Protein 4IVF (pdb70)

B-factor: mean 24.49, std 11.61, range [2.01, 98.71]

CATH classification: 3.40.30.10 (+1 more: 1.20.1050.10)

Organism: Lodderomyces elongisporus (strain ATCC 11503 / CBS 2605 / JCM 1781 / NBRC 1676 / NRRL YB-4239) (NCBI:txid379508)

Secondary structure (DSSP, 8-state):
-PPEEEEE-SSHHHHHHHHHHHHTT--EEEEE--GGGTGGGSHHHHHH-TT--S-EEEETT-TTSTT-EEEE-HHHHHHHHHHHH-TT-SSS--TTSHHHHHHHHHHHHIIIIIHHHHHHHHIIIII-SS--HHHHHHHHHHHHHHHHHHHHHHHH-GGGTT-SSBTTB--HHHHHHHHHHTTGGGGT--GGGSHHHHHHHHHHTTSHHHHHHTTSS-S--/-PPEEEEE-SSHHHHHHHHHHHHTT--EEEEE--GGGTGGGSHHHHHH-TT--S-EEEETT-TTSTT-EEEESHHHHHHHHHHHH-TT-SSS--TTSHHHHHHHHHHHHIIIIIHHHHHHHHIIIII-SS--HHHHHHHHHHHHHHHHHHHHHHHT-GGGTT-SSSTTS--HHHHHHHHHHTTGGGGT--GGGSHHHHHHHHHHHTSHHHHHHHTS--/-PPEEEEE-SSHHHHHHHHHHHHHT--EEEEE--GGGTGGGSHHHHHH-TT--S-EEEETT-SSSTT-EEEE-HHHHHHHHHHHH-TT-SSS--TTSHHHHHHHHHHHHIIIIIHHHHHHHHIIIII-SS--HHHHHHHHHHHHHHHHHHHHHHHT-GGGTT-SSBTTB--HHHHHHHHHHTTGGGGT--GGGSHHHHHHHHHHHHSHHHHHHTTSSPP-TTS---/-PPEEEEE-SSHHHHHHHHHHHHHT--EEEEE--GGGTGGGSHHHHHH-TT--S-EEEETT-TTSTT-EEEESHHHHHHHHHHHH-TT-SSS--TTSHHHHHHHHHHHHIIIIIHHHHHHHHIIIII-SS--HHHHHHHHHHHHHHHHHHHHHHHH-GGGTT-SSSTTS--HHHHHHHHHHTTGGGGT--GGGSHHHHHHHHHHHT-HHHHHHTTSS--/-PPEEEEE-SSHHHHHHHHHHHHTT--EEEEE--GGGTGGGSHHHHHH-TT--S-EEEETT-TTSTT-EEEESHHHHHHHHHHHH-TT-SSS--TTSHHHHHHHHHHHHIIIIIHHHHHHHHIIIII-SS--HHHHHHHHHHHHHHHHHHHHHHHT-GGGTT-SSSTTS--HHHHHHHHHHTTGGGGT--GGGSHHHHHHHHHHHHSHHHHHHTTSS---GGGG--/-PPEEEEE-SSHHHHHHHHHHHHTT--EEEEE--GGGTGGGSHHHHHH-TT--S-EEEETT-TTSTT-EEEESHHHHHHHHHHHH-TT-SSS--TTSHHHHHHHHHHHHIIIIIHHHHHHHHIIIII-SS--HHHHHHHHHHHHHHHHHHHHHHHT-GGGTT-SSBTTB--HHHHHHHHHHTTGGGGT--GGGSHHHHHHHHHHHTSHHHHHHTTSSPP-TTT----/-PPEEEEE-SSHHHHHHHHHHHHTT--EEEEE--GGGTGGGSHHHHHH-TT--S-EEEEEEEEETTEEEEEESHHHHHHHHHHHH-TT-SSS--TTSHHHHHHHHHHHHIIIIIHHHHHHHHIIIII-SS--HHHHHHHHHHHHHHHHHHHHHHHH-GGGTT-SSSTTS--HHHHHHHHHHTTGGGGT--GGGSHHHHHHHHHHHTSHHHHHHTTSS---GGGG--/-PPEEEEE-SSHHHHHHHHHHHHTT--EEEEE--GGGTGGGSHHHHHH-TT--S-EEEETT-SSSTT-EEEE-HHHHHHHHHHHH-TT-SSS--TTSHHHHHHHHHHHHIIIIIHHHHHHHHIIIII-SS--HHHHHHHHHHHHHHHHHHHHHHHT-GGGTT-SSSTTS--HHHHHHHHHHTTGGGGT--GGGSHHHHHHHHHHHHSHHHHHHTTS--

Sequence (1781 aa):
LKPIKLYTAPTPNGYKISIFLEVLGLDYEVQKFDLSKNETKEDWFVKLNPNGRIPTINDPNFKGVDGGLVLSQTGAILQYLADTYDKEHKFSYPAGTAEYYKTLEYLIFQVAENGPIQGQANHFVFAAKEKVPYGINRYITDTKRIYGVFEDILSRNKANDSKYLVGDRYTVADFALLGWAYRLSRLEIDINQWPLLGKWYDSLLKLPAVQKGFEVPPKNALKPIKLYTAPTPNGYKISIFLEVLGLDYEVQKFDLSKNETKEDWFVKLNPNGRIPTINDPNFKGVDGGLVLSQTGAILQYLADTYDKEHKFSYPAGTAEYYKTLEYLIFQVAENGPIQGQANHFVFAAKEKVPYGINRYITDTKRIYGVFEDILSRNKANDSKYLVGDRYTVADFALLGWAYRLSRLEIDINQWPLLGKWYDSLLKLPAVQKGFEVPPLKPIKLYTAPTPNGYKISIFLEVLGLDYEVQKFDLSKNETKEDWFVKLNPNGRIPTINDPNFKGVDGGLVLSQTGAILQYLADTYDKEHKFSYPAGTAEYYKTLEYLIFQVAENGPIQGQANHFVFAAKEKVPYGINRYITDTKRIYGVFEDILSRNKANDSKYLVGDRYTVADFALLGWAYRLSRLEIDINQWPLLGKWYDSLLKLPAVQKGFEVPPKNAENLYFLKPIKLYTAPTPNGYKISIFLEVLGLDYEVQKFDLSKNETKEDWFVKLNPNGRIPTINDPNFKGVDGGLVLSQTGAILQYLADTYDKEHKFSYPAGTAEYYKTLEYLIFQVAENGPIQGQANHFVFAAKEKVPYGINRYITDTKRIYGVFEDILSRNKANDSKYLVGDRYTVADFALLGWAYRLSRLEIDINQWPLLGKWYDSLLKLPAVQKGFEVPPKLKPIKLYTAPTPNGYKISIFLEVLGLDYEVQKFDLSKNETKEDWFVKLNPNGRIPTINDPNFKGVDGGLVLSQTGAILQYLADTYDKEHKFSYPAGTAEYYKTLEYLIFQVAENGPIQGQANHFVFAAKEKVPYGINRYITDTKRIYGVFEDILSRNKANDSKYLVGDRYTVADFALLGWAYRLSRLEIDINQWPLLGKWYDSLLKLPAVQKGFEVPPKNAENLYFLKPIKLYTAPTPNGYKISIFLEVLGLDYEVQKFDLSKNETKEDWFVKLNPNGRIPTINDPNFKGVDGGLVLSQTGAILQYLADTYDKEHKFSYPAGTAEYYKTLEYLIFQVAENGPIQGQANHFVFAAKEKVPYGINRYITDTKRIYGVFEDILSRNKANDSKYLVGDRYTVADFALLGWAYRLSRLEIDINQWPLLGKWYDSLLKLPAVQKGFEVPPKNAENLYFQLKPIKLYTAPTPNGYKISIFLEVLGLDYEVQKFDLSKNETKEDWFVKLNPNGRIPTINDPNFKGVDGGLVLSQTGAILQYLADTYDKEHKFSYPAGTAEYYKTLEYLIFQVAENGPIQGQANHFVFAAKEKVPYGINRYITDTKRIYGVFEDILSRNKANDSKYLVGDRYTVADFALLGWAYRLSRLEIDINQWPLLGKWYDSLLKLPAVQKGFEVPPKNAENLYFLKPIKLYTAPTPNGYKISIFLEVLGLDYEVQKFDLSKNETKEDWFVKLNPNGRIPTINDPNFKGVDGGLVLSQTGAILQYLADTYDKEHKFSYPAGTAEYYKTLEYLIFQVAENGPIQGQANHFVFAAKEKVPYGINRYITDTKRIYGVFEDILSRNKANDSKYLVGDRYTVADFALLGWAYRLSRLEIDINQWPLLGKWYDSLLKLPAVQKGFEVPP

Structure (mmCIF, N/CA/C/O backbone):
data_4IVF
#
_entry.id   4IVF
#
_cell.length_a   90.598
_cell.length_b   112.476
_cell.length_c   194.384
_cell.angle_alpha   90.000
_cell.angle_beta   90.000
_cell.angle_gamma   90.000
#
_symmetry.space_group_name_H-M   'P 21 21 21'
#
loop_
_entity.id
_entity.type
_entity.pdbx_description
1 polymer 'Putative uncharacterized protein'
2 non-polymer GLUTATHIONE
3 non-polymer 'CITRIC ACID'
4 water water
#
loop_
_atom_site.group_PDB
_atom_site.id
_atom_site.type_symbol
_atom_site.label_atom_id
_atom_site.label_alt_id
_atom_site.label_comp_id
_atom_site.label_asym_id
_atom_site.label_entity_id
_atom_site.label_seq_id
_atom_site.pdbx_PDB_ins_code
_atom_site.Cartn_x
_atom_site.Cartn_y
_atom_site.Cartn_z
_atom_site.occupancy
_atom_site.B_iso_or_equiv
_atom_site.auth_seq_id
_atom_site.auth_comp_id
_atom_site.auth_asym_id
_atom_site.auth_atom_id
_atom_site.pdbx_PDB_model_num
ATOM 1 N N . LEU A 1 5 ? -5.028 89.797 55.708 1.00 28.41 5 LEU A N 1
ATOM 2 C CA . LEU A 1 5 ? -4.457 89.686 57.061 1.00 31.49 5 LEU A CA 1
ATOM 3 C C . LEU A 1 5 ? -4.928 90.829 57.966 1.00 27.61 5 LEU A C 1
ATOM 4 O O . LEU A 1 5 ? -4.649 91.996 57.696 1.00 30.93 5 LEU A O 1
ATOM 9 N N . LYS A 1 6 ? -5.650 90.498 59.033 1.00 24.15 6 LYS A N 1
ATOM 10 C CA . LYS A 1 6 ? -6.147 91.511 59.973 1.00 23.33 6 LYS A CA 1
ATOM 11 C C . LYS A 1 6 ? -5.044 92.021 60.910 1.00 22.22 6 LYS A C 1
ATOM 12 O O . LYS A 1 6 ? -4.099 91.282 61.212 1.00 17.77 6 LYS A O 1
ATOM 18 N N . PRO A 1 7 ? -5.169 93.280 61.383 1.00 21.08 7 PRO A N 1
ATOM 19 C CA . PRO A 1 7 ? -4.239 93.845 62.372 1.00 16.69 7 PRO A CA 1
ATOM 20 C C . PRO A 1 7 ? -4.053 92.948 63.600 1.00 21.77 7 PRO A C 1
ATOM 21 O O . PRO A 1 7 ? -5.028 92.446 64.156 1.00 26.78 7 PRO A O 1
ATOM 25 N N . ILE A 1 8 ? -2.813 92.758 64.031 1.00 13.85 8 ILE A N 1
ATOM 26 C CA . ILE A 1 8 ? -2.567 92.067 65.292 1.00 13.09 8 ILE A CA 1
ATOM 27 C C . ILE A 1 8 ? -2.765 93.047 66.454 1.00 17.98 8 ILE A C 1
ATOM 28 O O . ILE A 1 8 ? -2.394 94.218 66.369 1.00 12.97 8 ILE A O 1
ATOM 33 N N . LYS A 1 9 ? -3.406 92.580 67.519 1.00 12.99 9 LYS A N 1
ATOM 34 C CA . LYS A 1 9 ? -3.685 93.429 68.664 1.00 13.10 9 LYS A CA 1
ATOM 35 C C . LYS A 1 9 ? -2.542 93.328 69.681 1.00 17.59 9 LYS A C 1
ATOM 36 O O . LYS A 1 9 ? -2.271 92.244 70.193 1.00 11.92 9 LYS A O 1
ATOM 42 N N . LEU A 1 10 ? -1.870 94.448 69.961 1.00 14.84 10 LEU A N 1
ATOM 43 C CA . LEU A 1 10 ? -0.716 94.440 70.868 1.00 11.45 10 LEU A CA 1
ATOM 44 C C . LEU A 1 10 ? -0.960 95.187 72.189 1.00 11.86 10 LEU A C 1
ATOM 45 O O . LEU A 1 10 ? -1.139 96.406 72.200 1.00 13.18 10 LEU A O 1
ATOM 50 N N . TYR A 1 11 ? -0.971 94.456 73.300 1.00 11.81 11 TYR A N 1
ATOM 51 C CA . TYR A 1 11 ? -1.094 95.090 74.610 1.00 12.35 11 TYR A CA 1
ATOM 52 C C . TYR A 1 11 ? 0.320 95.333 75.106 1.00 19.62 11 TYR A C 1
ATOM 53 O O . TYR A 1 11 ? 1.060 94.386 75.339 1.00 11.38 11 TYR A O 1
ATOM 62 N N . THR A 1 12 ? 0.702 96.598 75.256 1.00 20.82 12 THR A N 1
ATOM 63 C CA . THR A 1 12 ? 2.104 96.923 75.460 1.00 22.04 12 THR A CA 1
ATOM 64 C C . THR A 1 12 ? 2.352 98.190 76.281 1.00 21.24 12 THR A C 1
ATOM 65 O O . THR A 1 12 ? 1.426 98.855 76.730 1.00 13.65 12 THR A O 1
ATOM 69 N N . ALA A 1 13 ? 3.633 98.491 76.469 1.00 12.67 13 ALA A N 1
ATOM 70 C CA . ALA A 1 13 ? 4.093 99.653 77.207 1.00 20.11 13 ALA A CA 1
ATOM 71 C C . ALA A 1 13 ? 5.506 99.962 76.696 1.00 18.31 13 ALA A C 1
ATOM 72 O O . ALA A 1 13 ? 6.147 99.098 76.103 1.00 16.14 13 ALA A O 1
ATOM 74 N N . PRO A 1 14 ? 5.979 101.205 76.878 1.00 18.06 14 PRO A N 1
ATOM 75 C CA . PRO A 1 14 ? 7.301 101.544 76.337 1.00 19.18 14 PRO A CA 1
ATOM 76 C C . PRO A 1 14 ? 8.438 100.966 77.192 1.00 20.11 14 PRO A C 1
ATOM 77 O O . PRO A 1 14 ? 9.027 101.675 77.995 1.00 18.55 14 PRO A O 1
ATOM 81 N N . THR A 1 15 ? 8.715 99.679 77.011 1.00 13.40 15 THR A N 1
ATOM 82 C CA . THR A 1 15 ? 9.623 98.927 77.867 1.00 17.96 15 THR A CA 1
ATOM 83 C C . THR A 1 15 ? 10.366 97.953 76.964 1.00 15.27 15 THR A C 1
ATOM 84 O O . THR A 1 15 ? 9.892 97.672 75.868 1.00 19.38 15 THR A O 1
ATOM 88 N N . PRO A 1 16 ? 11.506 97.416 77.427 1.00 16.67 16 PRO A N 1
ATOM 89 C CA . PRO A 1 16 ? 12.306 96.502 76.605 1.00 12.55 16 PRO A CA 1
ATOM 90 C C . PRO A 1 16 ? 11.511 95.305 76.122 1.00 16.81 16 PRO A C 1
ATOM 91 O O . PRO A 1 16 ? 11.668 94.891 74.967 1.00 14.68 16 PRO A O 1
ATOM 95 N N . ASN A 1 17 ? 10.680 94.748 77.001 1.00 15.74 17 ASN A N 1
ATOM 96 C CA . ASN A 1 17 ? 9.821 93.631 76.631 1.00 12.69 17 ASN A CA 1
ATOM 97 C C . ASN A 1 17 ? 8.774 94.013 75.580 1.00 15.70 17 ASN A C 1
ATOM 98 O O . ASN A 1 17 ? 8.532 93.270 74.627 1.00 19.66 17 ASN A O 1
ATOM 103 N N . GLY A 1 18 ? 8.178 95.186 75.739 1.00 13.73 18 GLY A N 1
ATOM 104 C CA . GLY A 1 18 ? 7.288 95.704 74.719 1.00 13.13 18 GLY A CA 1
ATOM 105 C C . GLY A 1 18 ? 8.001 95.900 73.391 1.00 16.88 18 GLY A C 1
ATOM 106 O O . GLY A 1 18 ? 7.505 95.496 72.339 1.00 16.94 18 GLY A O 1
ATOM 107 N N . TYR A 1 19 ? 9.180 96.512 73.445 1.00 16.85 19 TYR A N 1
ATOM 108 C CA . TYR A 1 19 ? 9.952 96.809 72.238 1.00 19.00 19 TYR A CA 1
ATOM 109 C C . TYR A 1 19 ? 10.308 95.576 71.395 1.00 18.10 19 TYR A C 1
ATOM 110 O O . TYR A 1 19 ? 10.359 95.668 70.169 1.00 16.02 19 TYR A O 1
ATOM 119 N N . LYS A 1 20 ? 10.540 94.440 72.047 1.00 10.49 20 LYS A N 1
ATOM 120 C CA . LYS A 1 20 ? 10.855 93.202 71.350 1.00 16.86 20 LYS A CA 1
ATOM 121 C C . LYS A 1 20 ? 9.782 92.907 70.326 1.00 15.40 20 LYS A C 1
ATOM 122 O O . LYS A 1 20 ? 10.070 92.562 69.182 1.00 12.82 20 LYS A O 1
ATOM 128 N N . ILE A 1 21 ? 8.533 93.030 70.769 1.00 17.39 21 ILE A N 1
ATOM 129 C CA . ILE A 1 21 ? 7.392 92.627 69.977 1.00 9.64 21 ILE A CA 1
ATOM 130 C C . ILE A 1 21 ? 7.087 93.666 68.916 1.00 9.91 21 ILE A C 1
ATOM 131 O O . ILE A 1 21 ? 6.858 93.323 67.768 1.00 10.09 21 ILE A O 1
ATOM 136 N N . SER A 1 22 ? 7.100 94.938 69.287 1.00 10.14 22 SER A N 1
ATOM 137 C CA . SER A 1 22 ? 6.825 95.973 68.298 1.00 17.93 22 SER A CA 1
ATOM 138 C C . SER A 1 22 ? 7.893 95.989 67.200 1.00 20.07 22 SER A C 1
ATOM 139 O O . SER A 1 22 ? 7.579 96.189 66.020 1.00 16.50 22 SER A O 1
ATOM 142 N N . ILE A 1 23 ? 9.151 95.764 67.586 1.00 22.64 23 ILE A N 1
ATOM 143 C CA . ILE A 1 23 ? 10.233 95.676 66.610 1.00 19.27 23 ILE A CA 1
ATOM 144 C C . ILE A 1 23 ? 10.047 94.502 65.655 1.00 17.81 23 ILE A C 1
ATOM 145 O O . ILE A 1 23 ? 10.152 94.673 64.437 1.00 16.90 23 ILE A O 1
ATOM 150 N N . PHE A 1 24 ? 9.765 93.322 66.200 1.00 11.15 24 PHE A N 1
ATOM 151 C CA . PHE A 1 24 ? 9.669 92.124 65.368 1.00 12.98 24 PHE A CA 1
ATOM 152 C C . PHE A 1 24 ? 8.459 92.150 64.426 1.00 19.94 24 PHE A C 1
ATOM 153 O O . PHE A 1 24 ? 8.538 91.643 63.299 1.00 20.69 24 PHE A O 1
ATOM 161 N N . LEU A 1 25 ? 7.357 92.743 64.894 1.00 16.69 25 LEU A N 1
ATOM 162 C CA . LEU A 1 25 ? 6.170 92.972 64.054 1.00 21.48 25 LEU A CA 1
ATOM 163 C C . LEU A 1 25 ? 6.492 93.901 62.878 1.00 23.23 25 LEU A C 1
ATOM 164 O O . LEU A 1 25 ? 6.041 93.660 61.754 1.00 22.45 25 LEU A O 1
ATOM 169 N N . GLU A 1 26 ? 7.258 94.963 63.140 1.00 12.53 26 GLU A N 1
ATOM 170 C CA . GLU A 1 26 ? 7.713 95.861 62.072 1.00 13.61 26 GLU A CA 1
ATOM 171 C C . GLU A 1 26 ? 8.649 95.148 61.104 1.00 18.94 26 GLU A C 1
ATOM 172 O O . GLU A 1 26 ? 8.556 95.357 59.887 1.00 17.71 26 GLU A O 1
ATOM 178 N N . VAL A 1 27 ? 9.541 94.309 61.644 1.00 14.77 27 VAL A N 1
ATOM 179 C CA . VAL A 1 27 ? 10.510 93.588 60.820 1.00 15.99 27 VAL A CA 1
ATOM 180 C C . VAL A 1 27 ? 9.827 92.599 59.867 1.00 17.66 27 VAL A C 1
ATOM 181 O O . VAL A 1 27 ? 10.230 92.461 58.714 1.00 18.36 27 VAL A O 1
ATOM 185 N N . LEU A 1 28 ? 8.781 91.935 60.353 1.00 19.75 28 LEU A N 1
ATOM 186 C CA . LEU A 1 28 ? 7.987 91.021 59.534 1.00 16.89 28 LEU A CA 1
ATOM 187 C C . LEU A 1 28 ? 7.029 91.774 58.607 1.00 15.42 28 LEU A C 1
ATOM 188 O O . LEU A 1 28 ? 6.414 91.179 57.736 1.00 18.70 28 LEU A O 1
ATOM 193 N N . GLY A 1 29 ? 6.905 93.081 58.799 1.00 15.36 29 GLY A N 1
ATOM 194 C CA . GLY A 1 29 ? 6.013 93.875 57.975 1.00 18.56 29 GLY A CA 1
ATOM 195 C C . GLY A 1 29 ? 4.542 93.598 58.280 1.00 20.68 29 GLY A C 1
ATOM 196 O O . GLY A 1 29 ? 3.694 93.638 57.387 1.00 22.14 29 GLY A O 1
ATOM 197 N N . LEU A 1 30 ? 4.227 93.325 59.543 1.00 16.68 30 LEU A N 1
ATOM 198 C CA . LEU A 1 30 ? 2.843 93.010 59.918 1.00 18.72 30 LEU A CA 1
ATOM 199 C C . LEU A 1 30 ? 2.049 94.228 60.399 1.00 20.60 30 LEU A C 1
ATOM 200 O O . LEU A 1 30 ? 2.557 95.048 61.160 1.00 20.83 30 LEU A O 1
ATOM 205 N N . ASP A 1 31 ? 0.795 94.335 59.966 1.00 24.54 31 ASP A N 1
ATOM 206 C CA . ASP A 1 31 ? -0.086 95.369 60.490 1.00 24.65 31 ASP A CA 1
ATOM 207 C C . ASP A 1 31 ? -0.410 95.021 61.920 1.00 19.66 31 ASP A C 1
ATOM 208 O O . ASP A 1 31 ? -0.535 93.848 62.260 1.00 13.88 31 ASP A O 1
ATOM 213 N N . TYR A 1 32 ? -0.513 96.036 62.766 1.00 14.27 32 TYR A N 1
ATOM 214 C CA . TYR A 1 32 ? -0.936 95.815 64.143 1.00 13.63 32 TYR A CA 1
ATOM 215 C C . TYR A 1 32 ? -1.532 97.054 64.780 1.00 23.36 32 TYR A C 1
ATOM 216 O O . TYR A 1 32 ? -1.271 98.178 64.353 1.00 21.02 32 TYR A O 1
ATOM 225 N N . GLU A 1 33 ? -2.348 96.827 65.802 1.00 19.88 33 GLU A N 1
ATOM 226 C CA . GLU A 1 33 ? -2.881 97.905 66.609 1.00 19.98 33 GLU A CA 1
ATOM 227 C C . GLU A 1 33 ? -2.359 97.755 68.033 1.00 20.14 33 GLU A C 1
ATOM 228 O O . GLU A 1 33 ? -2.083 96.639 68.484 1.00 18.06 33 GLU A O 1
ATOM 234 N N . VAL A 1 34 ? -2.220 98.869 68.742 1.00 14.43 34 VAL A N 1
ATOM 235 C CA . VAL A 1 34 ? -1.727 98.813 70.111 1.00 21.02 34 VAL A CA 1
ATOM 236 C C . VAL A 1 34 ? -2.726 99.308 71.145 1.00 19.41 34 VAL A C 1
ATOM 237 O O . VAL A 1 34 ? -3.486 100.245 70.896 1.00 23.01 34 VAL A O 1
ATOM 241 N N . GLN A 1 35 ? -2.723 98.648 72.302 1.00 17.63 35 GLN A N 1
ATOM 242 C CA . GLN A 1 35 ? -3.306 99.218 73.511 1.00 15.46 35 GLN A CA 1
ATOM 243 C C . GLN A 1 35 ? -2.184 99.468 74.519 1.00 15.12 35 GLN A C 1
ATOM 244 O O . GLN A 1 35 ? -1.398 98.575 74.835 1.00 14.17 35 GLN A O 1
ATOM 250 N N . LYS A 1 36 ? -2.099 100.704 74.992 1.00 21.46 36 LYS A N 1
ATOM 251 C CA . LYS A 1 36 ? -0.965 101.155 75.788 1.00 25.05 36 LYS A CA 1
ATOM 252 C C . LYS A 1 36 ? -1.294 101.154 77.286 1.00 27.00 36 LYS A C 1
ATOM 253 O O . LYS A 1 36 ? -2.414 101.507 77.681 1.00 22.70 36 LYS A O 1
ATOM 259 N N . PHE A 1 37 ? -0.322 100.739 78.102 1.00 25.47 37 PHE A N 1
ATOM 260 C CA . PHE A 1 37 ? -0.500 100.593 79.546 1.00 24.41 37 PHE A CA 1
ATOM 261 C C . PHE A 1 37 ? 0.432 101.493 80.338 1.00 30.14 37 PHE A C 1
ATOM 262 O O . PHE A 1 37 ? 1.608 101.640 79.991 1.00 29.42 37 PHE A O 1
ATOM 270 N N . ASP A 1 38 ? -0.090 102.062 81.423 1.00 32.30 38 ASP A N 1
ATOM 271 C CA . ASP A 1 38 ? 0.716 102.828 82.372 1.00 33.11 38 ASP A CA 1
ATOM 272 C C . ASP A 1 38 ? 1.123 101.918 83.530 1.00 28.81 38 ASP A C 1
ATOM 273 O O . ASP A 1 38 ? 0.316 101.626 84.413 1.00 20.70 38 ASP A O 1
ATOM 278 N N . LEU A 1 39 ? 2.376 101.475 83.534 1.00 28.87 39 LEU A N 1
ATOM 279 C CA . LEU A 1 39 ? 2.834 100.529 84.548 1.00 29.27 39 LEU A CA 1
ATOM 280 C C . LEU A 1 39 ? 2.808 101.136 85.946 1.00 27.69 39 LEU A C 1
ATOM 281 O O . LEU A 1 39 ? 2.551 100.438 86.931 1.00 24.39 39 LEU A O 1
ATOM 286 N N . SER A 1 40 ? 3.053 102.439 86.034 1.00 24.72 40 SER A N 1
ATOM 287 C CA . SER A 1 40 ? 3.102 103.101 87.330 1.00 27.07 40 SER A CA 1
ATOM 288 C C . SER A 1 40 ? 1.741 103.105 88.021 1.00 27.41 40 SER A C 1
ATOM 289 O O . SER A 1 40 ? 1.654 103.380 89.212 1.00 29.13 40 SER A O 1
ATOM 292 N N . LYS A 1 41 ? 0.682 102.800 87.275 1.00 26.59 41 LYS A N 1
ATOM 293 C CA . LYS A 1 41 ? -0.660 102.777 87.847 1.00 29.36 41 LYS A CA 1
ATOM 294 C C . LYS A 1 41 ? -1.216 101.362 87.969 1.00 27.16 41 LYS A C 1
ATOM 295 O O . LYS A 1 41 ? -2.422 101.188 88.103 1.00 23.76 41 LYS A O 1
ATOM 301 N N . ASN A 1 42 ? -0.341 100.359 87.901 1.00 27.21 42 ASN A N 1
ATOM 302 C CA . ASN A 1 42 ? -0.734 98.968 88.134 1.00 20.63 42 ASN A CA 1
ATOM 303 C C . ASN A 1 42 ? -1.838 98.481 87.198 1.00 18.81 42 ASN A C 1
ATOM 304 O O . ASN A 1 42 ? -2.620 97.596 87.548 1.00 23.38 42 ASN A O 1
ATOM 309 N N . GLU A 1 43 ? -1.893 99.061 86.004 1.00 18.05 43 GLU A N 1
ATOM 310 C CA . GLU A 1 43 ? -2.956 98.776 85.042 1.00 17.03 43 GLU A CA 1
ATOM 311 C C . GLU A 1 43 ? -2.918 97.350 84.483 1.00 22.11 43 GLU A C 1
ATOM 312 O O . GLU A 1 43 ? -3.939 96.829 84.048 1.00 16.62 43 GLU A O 1
ATOM 318 N N . THR A 1 44 ? -1.752 96.707 84.499 1.00 14.34 44 THR A N 1
ATOM 319 C CA . THR A 1 44 ? -1.684 95.331 84.014 1.00 16.31 44 THR A CA 1
ATOM 320 C C . THR A 1 44 ? -2.243 94.334 85.021 1.00 19.69 44 THR A C 1
ATOM 321 O O . THR A 1 44 ? -2.359 93.149 84.720 1.00 12.78 44 THR A O 1
ATOM 325 N N . LYS A 1 45 ? -2.571 94.810 86.221 1.00 14.91 45 LYS A N 1
ATOM 326 C CA . LYS A 1 45 ? -3.157 93.943 87.236 1.00 17.80 45 LYS A CA 1
ATOM 327 C C . LYS A 1 45 ? -4.679 94.072 87.267 1.00 16.86 45 LYS A C 1
ATOM 328 O O . LYS A 1 45 ? -5.345 93.399 88.049 1.00 28.13 45 LYS A O 1
ATOM 334 N N . GLU A 1 46 ? -5.222 94.936 86.412 1.00 19.12 46 GLU A N 1
ATOM 335 C CA . GLU A 1 46 ? -6.681 95.057 86.276 1.00 24.14 46 GLU A CA 1
ATOM 336 C C . GLU A 1 46 ? -7.330 93.764 85.793 1.00 16.90 46 GLU A C 1
ATOM 337 O O . GLU A 1 46 ? -6.791 93.055 84.940 1.00 15.02 46 GLU A O 1
ATOM 343 N N . ASP A 1 47 ? -8.504 93.494 86.351 1.00 19.07 47 ASP A N 1
ATOM 344 C CA . ASP A 1 47 ? -9.238 92.248 86.177 1.00 19.50 47 ASP A CA 1
ATOM 345 C C . ASP A 1 47 ? -9.410 91.820 84.720 1.00 21.87 47 ASP A C 1
ATOM 346 O O . ASP A 1 47 ? -9.153 90.666 84.373 1.00 19.70 47 ASP A O 1
ATOM 351 N N . TRP A 1 48 ? -9.849 92.751 83.879 1.00 17.72 48 TRP A N 1
ATOM 352 C CA . TRP A 1 48 ? -10.195 92.432 82.495 1.00 22.94 48 TRP A CA 1
ATOM 353 C C . TRP A 1 48 ? -8.947 91.985 81.720 1.00 19.77 48 TRP A C 1
ATOM 354 O O . TRP A 1 48 ? -9.026 91.180 80.788 1.00 15.04 48 TRP A O 1
ATOM 365 N N . PHE A 1 49 ? -7.791 92.506 82.108 1.00 22.62 49 PHE A N 1
ATOM 366 C CA . PHE A 1 49 ? -6.565 92.161 81.401 1.00 15.24 49 PHE A CA 1
ATOM 367 C C . PHE A 1 49 ? -5.978 90.836 81.911 1.00 11.70 49 PHE A C 1
ATOM 368 O O . PHE A 1 49 ? -5.409 90.049 81.135 1.00 13.36 49 PHE A O 1
ATOM 376 N N . VAL A 1 50 ? -6.162 90.566 83.201 1.00 13.29 50 VAL A N 1
ATOM 377 C CA . VAL A 1 50 ? -5.718 89.308 83.796 1.00 13.21 50 VAL A CA 1
ATOM 378 C C . VAL A 1 50 ? -6.502 88.105 83.241 1.00 19.74 50 VAL A C 1
ATOM 379 O O . VAL A 1 50 ? -5.969 86.995 83.139 1.00 15.40 50 VAL A O 1
ATOM 383 N N . LYS A 1 51 ? -7.759 88.327 82.856 1.00 19.28 51 LYS A N 1
ATOM 384 C CA . LYS A 1 51 ? -8.510 87.301 82.118 1.00 20.18 51 LYS A CA 1
ATOM 385 C C . LYS A 1 51 ? -7.807 86.900 80.811 1.00 16.81 51 LYS A C 1
ATOM 386 O O . LYS A 1 51 ? -7.838 85.735 80.423 1.00 17.15 51 LYS A O 1
ATOM 392 N N . LEU A 1 52 ? -7.187 87.865 80.137 1.00 12.73 52 LEU A N 1
ATOM 393 C CA . LEU A 1 52 ? -6.426 87.585 78.920 1.00 12.41 52 LEU A CA 1
ATOM 394 C C . LEU A 1 52 ? -5.057 86.954 79.262 1.00 18.67 52 LEU A C 1
ATOM 395 O O . LEU A 1 52 ? -4.602 86.006 78.603 1.00 13.17 52 LEU A O 1
ATOM 400 N N . ASN A 1 53 ? -4.421 87.485 80.304 1.00 15.19 53 ASN A N 1
ATOM 401 C CA . ASN A 1 53 ? -3.094 87.041 80.730 1.00 13.34 53 ASN A CA 1
ATOM 402 C C . ASN A 1 53 ? -3.039 86.929 82.243 1.00 11.81 53 ASN A C 1
ATOM 403 O O . ASN A 1 53 ? -2.891 87.943 82.921 1.00 23.84 53 ASN A O 1
ATOM 408 N N . PRO A 1 54 ? -3.118 85.690 82.770 1.00 11.88 54 PRO A N 1
ATOM 409 C CA . PRO A 1 54 ? -3.122 85.380 84.214 1.00 11.90 54 PRO A CA 1
ATOM 410 C C . PRO A 1 54 ? -1.957 86.044 84.961 1.00 14.82 54 PRO A C 1
ATOM 411 O O . PRO A 1 54 ? -2.107 86.442 86.121 1.00 13.35 54 PRO A O 1
ATOM 415 N N . ASN A 1 55 ? -0.813 86.173 84.293 1.00 10.57 55 ASN A N 1
ATOM 416 C CA . ASN A 1 55 ? 0.376 86.746 84.919 1.00 13.67 55 ASN A CA 1
ATOM 417 C C . ASN A 1 55 ? 0.245 88.250 85.153 1.00 15.35 55 ASN A C 1
ATOM 418 O O . ASN A 1 55 ? 0.951 88.822 85.980 1.00 23.17 55 ASN A O 1
ATOM 423 N N . GLY A 1 56 ? -0.644 88.893 84.414 1.00 10.58 56 GLY A N 1
ATOM 424 C CA . GLY A 1 56 ? -0.895 90.310 84.606 1.00 10.88 56 GLY A CA 1
ATOM 425 C C . GLY A 1 56 ? 0.248 91.254 84.285 1.00 15.03 56 GLY A C 1
ATOM 426 O O . GLY A 1 56 ? 0.504 92.206 85.029 1.00 11.01 56 GLY A O 1
ATOM 427 N N . ARG A 1 57 ? 0.933 90.997 83.173 1.00 19.03 57 ARG A N 1
ATOM 428 C CA . ARG A 1 57 ? 2.055 91.822 82.723 1.00 15.94 57 ARG A CA 1
ATOM 429 C C . ARG A 1 57 ? 1.999 91.977 81.203 1.00 9.90 57 ARG A C 1
ATOM 430 O O . ARG A 1 57 ? 1.476 91.107 80.508 1.00 11.66 57 ARG A O 1
ATOM 438 N N . ILE A 1 58 ? 2.527 93.074 80.677 1.00 13.66 58 ILE A N 1
ATOM 439 C CA . ILE A 1 58 ? 2.655 93.217 79.221 1.00 12.95 58 ILE A CA 1
ATOM 440 C C . ILE A 1 58 ? 3.996 92.630 78.800 1.00 14.74 58 ILE A C 1
ATOM 441 O O . ILE A 1 58 ? 4.880 92.488 79.632 1.00 13.60 58 ILE A O 1
ATOM 446 N N . PRO A 1 59 ? 4.161 92.282 77.510 1.00 21.88 59 PRO A N 1
ATOM 447 C CA . PRO A 1 59 ? 3.185 92.380 76.420 1.00 10.18 59 PRO A CA 1
ATOM 448 C C . PRO A 1 59 ? 2.354 91.117 76.242 1.00 20.18 59 PRO A C 1
ATOM 449 O O . PRO A 1 59 ? 2.727 90.041 76.690 1.00 16.73 59 PRO A O 1
ATOM 453 N N . THR A 1 60 ? 1.208 91.283 75.592 1.00 18.17 60 THR A N 1
ATOM 454 C CA . THR A 1 60 ? 0.330 90.194 75.223 1.00 14.00 60 THR A CA 1
ATOM 455 C C . THR A 1 60 ? -0.123 90.563 73.818 1.00 12.01 60 THR A C 1
ATOM 456 O O . THR A 1 60 ? -0.244 91.751 73.510 1.00 12.36 60 THR A O 1
ATOM 460 N N . ILE A 1 61 ? -0.330 89.568 72.955 1.00 16.91 61 ILE A N 1
ATOM 461 C CA . ILE A 1 61 ? -0.970 89.804 71.659 1.00 20.04 61 ILE A CA 1
ATOM 462 C C . ILE A 1 61 ? -2.278 89.022 71.502 1.00 18.20 61 ILE A C 1
ATOM 463 O O . ILE A 1 61 ? -2.487 87.985 72.144 1.00 16.60 61 ILE A O 1
ATOM 468 N N . ASN A 1 62 ? -3.157 89.546 70.654 1.00 15.06 62 ASN A N 1
ATOM 469 C CA . ASN A 1 62 ? -4.293 88.787 70.145 1.00 19.36 62 ASN A CA 1
ATOM 470 C C . ASN A 1 62 ? -4.204 88.777 68.628 1.00 20.41 62 ASN A C 1
ATOM 471 O O . ASN A 1 62 ? -4.299 89.820 67.994 1.00 20.43 62 ASN A O 1
ATOM 476 N N . ASP A 1 63 ? -4.005 87.599 68.051 1.00 18.92 63 ASP A N 1
ATOM 477 C CA . ASP A 1 63 ? -3.967 87.466 66.608 1.00 22.26 63 ASP A CA 1
ATOM 478 C C . ASP A 1 63 ? -5.298 86.934 66.076 1.00 25.63 63 ASP A C 1
ATOM 479 O O . ASP A 1 63 ? -5.552 85.735 66.145 1.00 19.63 63 ASP A O 1
ATOM 484 N N . PRO A 1 64 ? -6.138 87.824 65.521 1.00 26.98 64 PRO A N 1
ATOM 485 C CA . PRO A 1 64 ? -7.453 87.425 64.984 1.00 25.03 64 PRO A CA 1
ATOM 486 C C . PRO A 1 64 ? -7.358 86.551 63.726 1.00 23.41 64 PRO A C 1
ATOM 487 O O . PRO A 1 64 ? -8.368 85.967 63.320 1.00 24.32 64 PRO A O 1
ATOM 491 N N . ASN A 1 65 ? -6.167 86.455 63.132 1.00 22.34 65 ASN A N 1
ATOM 492 C CA . ASN A 1 65 ? -5.953 85.593 61.962 1.00 23.22 65 ASN A CA 1
ATOM 493 C C . ASN A 1 65 ? -5.824 84.112 62.302 1.00 31.44 65 ASN A C 1
ATOM 494 O O . ASN A 1 65 ? -5.912 83.255 61.419 1.00 24.05 65 ASN A O 1
ATOM 499 N N . PHE A 1 66 ? -5.590 83.814 63.578 1.00 25.41 66 PHE A N 1
ATOM 500 C CA . PHE A 1 66 ? -5.549 82.430 64.039 1.00 25.00 66 PHE A CA 1
ATOM 501 C C . PHE A 1 66 ? -6.982 81.892 64.086 1.00 27.28 66 PHE A C 1
ATOM 502 O O . PHE A 1 66 ? -7.762 82.249 64.968 1.00 39.24 66 PHE A O 1
ATOM 510 N N . LYS A 1 67 ? -7.329 81.043 63.128 1.00 27.79 67 LYS A N 1
ATOM 511 C CA . LYS A 1 67 ? -8.736 80.713 62.902 1.00 39.08 67 LYS A CA 1
ATOM 512 C C . LYS A 1 67 ? -9.341 79.767 63.940 1.00 41.55 67 LYS A C 1
ATOM 513 O O . LYS A 1 67 ? -10.491 79.943 64.351 1.00 43.13 67 LYS A O 1
ATOM 519 N N . GLY A 1 68 ? -8.559 78.782 64.369 1.00 43.47 68 GLY A N 1
ATOM 520 C CA . GLY A 1 68 ? -9.014 77.793 65.328 1.00 43.66 68 GLY A CA 1
ATOM 521 C C . GLY A 1 68 ? -9.490 78.307 66.679 1.00 41.76 68 GLY A C 1
ATOM 522 O O . GLY A 1 68 ? -10.104 77.563 67.436 1.00 45.46 68 GLY A O 1
ATOM 523 N N . VAL A 1 69 ? -9.207 79.564 67.002 1.00 35.31 69 VAL A N 1
ATOM 524 C CA . VAL A 1 69 ? -9.668 80.117 68.274 1.00 31.02 69 VAL A CA 1
ATOM 525 C C . VAL A 1 69 ? -10.624 81.267 68.049 1.00 30.49 69 VAL A C 1
ATOM 526 O O . VAL A 1 69 ? -10.303 82.228 67.351 1.00 31.21 69 VAL A O 1
ATOM 530 N N . ASP A 1 70 ? -11.798 81.170 68.658 1.00 31.08 70 ASP A N 1
ATOM 531 C CA . ASP A 1 70 ? -12.814 82.190 68.508 1.00 28.78 70 ASP A CA 1
ATOM 532 C C . ASP A 1 70 ? -12.401 83.488 69.193 1.00 27.46 70 ASP A C 1
ATOM 533 O O . ASP A 1 70 ? -12.209 83.535 70.411 1.00 23.89 70 ASP A O 1
ATOM 538 N N . GLY A 1 71 ? -12.265 84.545 68.402 1.00 29.50 71 GLY A N 1
ATOM 539 C CA . GLY A 1 71 ? -11.832 85.823 68.929 1.00 28.08 71 GLY A CA 1
ATOM 540 C C . GLY A 1 71 ? -10.333 85.997 68.790 1.00 29.92 71 GLY A C 1
ATOM 541 O O . GLY A 1 71 ? -9.782 87.023 69.180 1.00 31.53 71 GLY A O 1
ATOM 542 N N . GLY A 1 72 ? -9.673 84.990 68.231 1.00 25.50 72 GLY A N 1
ATOM 543 C CA . GLY A 1 72 ? -8.241 85.055 67.990 1.00 24.49 72 GLY A CA 1
ATOM 544 C C . GLY A 1 72 ? -7.397 84.456 69.100 1.00 19.55 72 GLY A C 1
ATOM 545 O O . GLY A 1 72 ? -7.801 84.420 70.261 1.00 19.27 72 GLY A O 1
ATOM 546 N N . LEU A 1 73 ? -6.210 83.983 68.735 1.00 20.42 73 LEU A N 1
ATOM 547 C CA . LEU A 1 73 ? -5.253 83.467 69.704 1.00 20.42 73 LEU A CA 1
ATOM 548 C C . LEU A 1 73 ? -4.754 84.598 70.607 1.00 22.82 73 LEU A C 1
ATOM 549 O O . LEU A 1 73 ? -4.293 85.633 70.132 1.00 16.21 73 LEU A O 1
ATOM 554 N N . VAL A 1 74 ? -4.893 84.407 71.912 1.00 15.94 74 VAL A N 1
ATOM 555 C CA . VAL A 1 74 ? -4.311 85.322 72.886 1.00 15.46 74 VAL A CA 1
ATOM 556 C C . VAL A 1 74 ? -3.021 84.699 73.419 1.00 13.88 74 VAL A C 1
ATOM 557 O O . VAL A 1 74 ? -3.015 83.555 73.861 1.00 14.36 74 VAL A O 1
ATOM 561 N N . LEU A 1 75 ? -1.928 85.443 73.377 1.00 19.38 75 LEU A N 1
ATOM 562 C CA . LEU A 1 75 ? -0.634 84.868 73.723 1.00 22.97 75 LEU A CA 1
ATOM 563 C C . LEU A 1 75 ? 0.226 85.846 74.507 1.00 14.26 75 LEU A C 1
ATOM 564 O O . LEU A 1 75 ? 0.357 87.009 74.121 1.00 11.44 75 LEU A O 1
ATOM 569 N N . SER A 1 76 ? 0.814 85.377 75.601 1.00 10.80 76 SER A N 1
ATOM 570 C CA . SER A 1 76 ? 1.715 86.220 76.398 1.00 11.97 76 SER A CA 1
ATOM 571 C C . SER A 1 76 ? 3.115 85.593 76.489 1.00 9.55 76 SER A C 1
ATOM 572 O O . SER A 1 76 ? 3.325 84.509 75.943 1.00 9.66 76 SER A O 1
ATOM 575 N N . GLN A 1 77 ? 4.033 86.267 77.193 1.00 9.05 77 GLN A N 1
ATOM 576 C CA . GLN A 1 77 ? 5.467 85.897 77.283 1.00 10.76 77 GLN A CA 1
ATOM 577 C C . GLN A 1 77 ? 6.228 86.199 75.996 1.00 11.68 77 GLN A C 1
ATOM 578 O O . GLN A 1 77 ? 6.037 85.521 74.973 1.00 16.48 77 GLN A O 1
ATOM 584 N N . THR A 1 78 ? 7.077 87.222 76.037 1.00 12.63 78 THR A N 1
ATOM 585 C CA . THR A 1 78 ? 7.851 87.595 74.845 1.00 14.06 78 THR A CA 1
ATOM 586 C C . THR A 1 78 ? 8.517 86.381 74.183 1.00 8.66 78 THR A C 1
ATOM 587 O O . THR A 1 78 ? 8.572 86.291 72.968 1.00 9.01 78 THR A O 1
ATOM 591 N N . GLY A 1 79 ? 9.001 85.441 74.981 1.00 8.37 79 GLY A N 1
ATOM 592 C CA . GLY A 1 79 ? 9.586 84.239 74.415 1.00 14.35 79 GLY A CA 1
ATOM 593 C C . GLY A 1 79 ? 8.628 83.495 73.499 1.00 15.43 79 GLY A C 1
ATOM 594 O O . GLY A 1 79 ? 9.015 83.062 72.411 1.00 12.51 79 GLY A O 1
ATOM 595 N N . ALA A 1 80 ? 7.375 83.343 73.938 1.00 14.46 80 ALA A N 1
ATOM 596 C CA . ALA A 1 80 ? 6.387 82.585 73.179 1.00 13.55 80 ALA A CA 1
ATOM 597 C C . ALA A 1 80 ? 5.854 83.384 71.988 1.00 10.15 80 ALA A C 1
ATOM 598 O O . ALA A 1 80 ? 5.698 82.853 70.894 1.00 12.46 80 ALA A O 1
ATOM 600 N N . ILE A 1 81 ? 5.592 84.664 72.201 1.00 10.51 81 ILE A N 1
ATOM 601 C CA . ILE A 1 81 ? 5.056 85.508 71.136 1.00 12.82 81 ILE A CA 1
ATOM 602 C C . ILE A 1 81 ? 6.029 85.587 69.966 1.00 13.62 81 ILE A C 1
ATOM 603 O O . ILE A 1 81 ? 5.626 85.450 68.815 1.00 12.12 81 ILE A O 1
ATOM 608 N N . LEU A 1 82 ? 7.310 85.794 70.269 1.00 13.06 82 LEU A N 1
ATOM 609 C CA . LEU A 1 82 ? 8.329 85.884 69.236 1.00 15.52 82 LEU A CA 1
ATOM 610 C C . LEU A 1 82 ? 8.386 84.601 68.420 1.00 17.45 82 LEU A C 1
ATOM 611 O O . LEU A 1 82 ? 8.414 84.639 67.181 1.00 16.81 82 LEU A O 1
ATOM 616 N N . GLN A 1 83 ? 8.394 83.471 69.115 1.00 15.51 83 GLN A N 1
ATOM 617 C CA . GLN A 1 83 ? 8.415 82.186 68.442 1.00 19.54 83 GLN A CA 1
ATOM 618 C C . GLN A 1 83 ? 7.174 82.013 67.557 1.00 19.64 83 GLN A C 1
ATOM 619 O O . GLN A 1 83 ? 7.285 81.631 66.382 1.00 15.35 83 GLN A O 1
ATOM 625 N N . TYR A 1 84 ? 6.004 82.308 68.126 1.00 15.30 84 TYR A N 1
ATOM 626 C CA . TYR A 1 84 ? 4.755 82.263 67.377 1.00 12.92 84 TYR A CA 1
ATOM 627 C C . TYR A 1 84 ? 4.795 83.123 66.114 1.00 13.53 84 TYR A C 1
ATOM 628 O O . TYR A 1 84 ? 4.402 82.677 65.058 1.00 14.44 84 TYR A O 1
ATOM 637 N N . LEU A 1 85 ? 5.257 84.360 66.232 1.00 19.86 85 LEU A N 1
ATOM 638 C CA . LEU A 1 85 ? 5.347 85.248 65.069 1.00 13.76 85 LEU A CA 1
ATOM 639 C C . LEU A 1 85 ? 6.284 84.699 63.983 1.00 24.91 85 LEU A C 1
ATOM 640 O O . LEU A 1 85 ? 5.956 84.733 62.787 1.00 15.17 85 LEU A O 1
ATOM 645 N N . ALA A 1 86 ? 7.434 84.180 64.409 1.00 17.78 86 ALA A N 1
ATOM 646 C CA . ALA A 1 86 ? 8.416 83.626 63.488 1.00 17.00 86 ALA A CA 1
ATOM 647 C C . ALA A 1 86 ? 7.861 82.391 62.788 1.00 21.96 86 ALA A C 1
ATOM 648 O O . ALA A 1 86 ? 8.003 82.254 61.574 1.00 24.17 86 ALA A O 1
ATOM 650 N N . ASP A 1 87 ? 7.247 81.495 63.560 1.00 17.18 87 ASP A N 1
ATOM 651 C CA . ASP A 1 87 ? 6.691 80.258 63.011 1.00 18.54 87 ASP A CA 1
ATOM 652 C C . ASP A 1 87 ? 5.616 80.568 61.975 1.00 19.23 87 ASP A C 1
ATOM 653 O O . ASP A 1 87 ? 5.532 79.921 60.938 1.00 22.56 87 ASP A O 1
ATOM 658 N N . THR A 1 88 ? 4.793 81.564 62.275 1.00 20.08 88 THR A N 1
ATOM 659 C CA . THR A 1 88 ? 3.569 81.811 61.519 1.00 17.61 88 THR A CA 1
ATOM 660 C C . THR A 1 88 ? 3.802 82.765 60.362 1.00 19.03 88 THR A C 1
ATOM 661 O O . THR A 1 88 ? 3.276 82.565 59.266 1.00 21.98 88 THR A O 1
ATOM 665 N N . TYR A 1 89 ? 4.608 83.793 60.600 1.00 18.17 89 TYR A N 1
ATOM 666 C CA . TYR A 1 89 ? 4.733 84.879 59.630 1.00 18.72 89 TYR A CA 1
ATOM 667 C C . TYR A 1 89 ? 6.104 85.017 58.959 1.00 18.20 89 TYR A C 1
ATOM 668 O O . TYR A 1 89 ? 6.315 85.923 58.155 1.00 18.78 89 TYR A O 1
ATOM 677 N N . ASP A 1 90 ? 7.028 84.120 59.267 1.00 19.76 90 ASP A N 1
ATOM 678 C CA . ASP A 1 90 ? 8.317 84.131 58.571 1.00 19.80 90 ASP A CA 1
ATOM 679 C C . ASP A 1 90 ? 8.599 82.779 57.949 1.00 20.51 90 ASP A C 1
ATOM 680 O O . ASP A 1 90 ? 9.649 82.186 58.182 1.00 20.51 90 ASP A O 1
ATOM 685 N N . LYS A 1 91 ? 7.660 82.294 57.144 1.00 22.32 91 LYS A N 1
ATOM 686 C CA . LYS A 1 91 ? 7.838 81.009 56.473 1.00 32.81 91 LYS A CA 1
ATOM 687 C C . LYS A 1 91 ? 8.911 81.030 55.379 1.00 33.29 91 LYS A C 1
ATOM 688 O O . LYS A 1 91 ? 9.405 79.976 54.980 1.00 33.70 91 LYS A O 1
ATOM 694 N N . GLU A 1 92 ? 9.278 82.225 54.912 1.00 31.70 92 GLU A N 1
ATOM 695 C CA . GLU A 1 92 ? 10.370 82.378 53.948 1.00 30.99 92 GLU A CA 1
ATOM 696 C C . GLU A 1 92 ? 11.732 82.210 54.636 1.00 30.14 92 GLU A C 1
ATOM 697 O O . GLU A 1 92 ? 12.761 82.068 53.971 1.00 25.19 92 GLU A O 1
ATOM 703 N N . HIS A 1 93 ? 11.724 82.238 55.970 1.00 22.59 93 HIS A N 1
ATOM 704 C CA . HIS A 1 93 ? 12.929 82.056 56.780 1.00 20.66 93 HIS A CA 1
ATOM 705 C C . HIS A 1 93 ? 13.950 83.160 56.542 1.00 21.94 93 HIS A C 1
ATOM 706 O O . HIS A 1 93 ? 15.138 82.896 56.391 1.00 22.48 93 HIS A O 1
ATOM 713 N N . LYS A 1 94 ? 13.465 84.396 56.501 1.00 21.04 94 LYS A N 1
ATOM 714 C CA . LYS A 1 94 ? 14.317 85.573 56.439 1.00 24.74 94 LYS A CA 1
ATOM 715 C C . LYS A 1 94 ? 14.933 85.879 57.800 1.00 19.52 94 LYS A C 1
ATOM 716 O O . LYS A 1 94 ? 16.009 86.467 57.880 1.00 23.55 94 LYS A O 1
ATOM 722 N N . PHE A 1 95 ? 14.245 85.477 58.864 1.00 18.01 95 PHE A N 1
ATOM 723 C CA . PHE A 1 95 ? 14.632 85.841 60.230 1.00 16.57 95 PHE A CA 1
ATOM 724 C C . PHE A 1 95 ? 14.496 84.671 61.177 1.00 22.34 95 PHE A C 1
ATOM 725 O O . PHE A 1 95 ? 14.260 84.845 62.375 1.00 14.37 95 PHE A O 1
ATOM 733 N N . SER A 1 96 ? 14.671 83.477 60.631 1.00 15.92 96 SER A N 1
ATOM 734 C CA . SER A 1 96 ? 14.399 82.250 61.357 1.00 15.28 96 SER A CA 1
ATOM 735 C C . SER A 1 96 ? 14.936 81.106 60.521 1.00 16.32 96 SER A C 1
ATOM 736 O O . SER A 1 96 ? 15.207 81.279 59.336 1.00 17.55 96 SER A O 1
ATOM 739 N N . TYR A 1 97 ? 15.091 79.944 61.139 1.00 16.08 97 TYR A N 1
ATOM 740 C CA . TYR A 1 97 ? 15.584 78.768 60.444 1.00 17.23 97 TYR A CA 1
ATOM 741 C C . TYR A 1 97 ? 14.507 77.702 60.370 1.00 17.65 97 TYR A C 1
ATOM 742 O O . TYR A 1 97 ? 13.590 77.706 61.180 1.00 16.89 97 TYR A O 1
ATOM 751 N N . PRO A 1 98 ? 14.616 76.789 59.385 1.00 24.57 98 PRO A N 1
ATOM 752 C CA . PRO A 1 98 ? 13.630 75.712 59.242 1.00 23.61 98 PRO A CA 1
ATOM 753 C C . PRO A 1 98 ? 13.522 74.886 60.521 1.00 24.37 98 PRO A C 1
ATOM 754 O O . PRO A 1 98 ? 14.534 74.647 61.176 1.00 22.99 98 PRO A O 1
ATOM 758 N N . ALA A 1 99 ? 12.304 74.477 60.865 1.00 19.48 99 ALA A N 1
ATOM 759 C CA . ALA A 1 99 ? 12.051 73.741 62.098 1.00 19.15 99 ALA A CA 1
ATOM 760 C C . ALA A 1 99 ? 12.901 72.486 62.192 1.00 25.23 99 ALA A C 1
ATOM 761 O O . ALA A 1 99 ? 13.125 71.806 61.198 1.00 26.66 99 ALA A O 1
ATOM 763 N N . GLY A 1 100 ? 13.384 72.188 63.394 1.00 23.57 100 GLY A N 1
ATOM 764 C CA . GLY A 1 100 ? 14.107 70.952 63.616 1.00 22.86 100 GLY A CA 1
ATOM 765 C C . GLY A 1 100 ? 15.547 70.956 63.133 1.00 24.00 100 GLY A C 1
ATOM 766 O O . GLY A 1 100 ? 16.221 69.931 63.215 1.00 25.57 100 GLY A O 1
ATOM 767 N N . THR A 1 101 ? 16.023 72.089 62.621 1.00 20.44 101 THR A N 1
ATOM 768 C CA . THR A 1 101 ? 17.448 72.219 62.315 1.00 20.94 101 THR A CA 1
ATOM 769 C C . THR A 1 101 ? 18.242 72.663 63.548 1.00 20.18 101 THR A C 1
ATOM 770 O O . THR A 1 101 ? 17.682 73.202 64.494 1.00 19.00 101 THR A O 1
ATOM 774 N N . ALA A 1 102 ? 19.549 72.427 63.513 1.00 21.40 102 ALA A N 1
ATOM 775 C CA . ALA A 1 102 ? 20.446 72.836 64.577 1.00 18.74 102 ALA A CA 1
ATOM 776 C C . ALA A 1 102 ? 20.349 74.331 64.809 1.00 20.14 102 ALA A C 1
ATOM 777 O O . ALA A 1 102 ? 20.257 74.771 65.952 1.00 20.98 102 ALA A O 1
ATOM 779 N N . GLU A 1 103 ? 20.373 75.104 63.725 1.00 18.19 103 GLU A N 1
ATOM 780 C CA . GLU A 1 103 ? 20.294 76.557 63.827 1.00 18.03 103 GLU A CA 1
ATOM 781 C C . GLU A 1 103 ? 18.962 77.002 64.443 1.00 19.52 103 GLU A C 1
ATOM 782 O O . GLU A 1 103 ? 18.890 78.018 65.139 1.00 14.42 103 GLU A O 1
ATOM 788 N N . TYR A 1 104 ? 17.905 76.239 64.189 1.00 21.60 104 TYR A N 1
ATOM 789 C CA . TYR A 1 104 ? 16.617 76.530 64.811 1.00 14.47 104 TYR A CA 1
ATOM 790 C C . TYR A 1 104 ? 16.695 76.357 66.333 1.00 18.29 104 TYR A C 1
ATOM 791 O O . TYR A 1 104 ? 16.246 77.221 67.089 1.00 16.23 104 TYR A O 1
ATOM 800 N N . TYR A 1 105 ? 17.280 75.247 66.776 1.00 14.72 105 TYR A N 1
ATOM 801 C CA . TYR A 1 105 ? 17.411 74.987 68.199 1.00 13.31 105 TYR A CA 1
ATOM 802 C C . TYR A 1 105 ? 18.425 75.893 68.900 1.00 12.89 105 TYR A C 1
ATOM 803 O O . TYR A 1 105 ? 18.252 76.210 70.083 1.00 12.44 105 TYR A O 1
ATOM 812 N N . LYS A 1 106 ? 19.474 76.313 68.193 1.00 13.27 106 LYS A N 1
ATOM 813 C CA . LYS A 1 106 ? 20.402 77.274 68.783 1.00 18.75 106 LYS A CA 1
ATOM 814 C C . LYS A 1 106 ? 19.707 78.611 68.960 1.00 12.54 106 LYS A C 1
ATOM 815 O O . LYS A 1 106 ? 19.965 79.319 69.932 1.00 22.56 106 LYS A O 1
ATOM 821 N N . THR A 1 107 ? 18.831 78.957 68.022 1.00 12.67 107 THR A N 1
ATOM 822 C CA . THR A 1 107 ? 18.006 80.156 68.159 1.00 14.09 107 THR A CA 1
ATOM 823 C C . THR A 1 107 ? 17.185 80.101 69.444 1.00 15.36 107 THR A C 1
ATOM 824 O O . THR A 1 107 ? 17.161 81.053 70.229 1.00 11.35 107 THR A O 1
ATOM 828 N N . LEU A 1 108 ? 16.510 78.973 69.643 1.00 13.19 108 LEU A N 1
ATOM 829 C CA . LEU A 1 108 ? 15.771 78.718 70.867 1.00 11.56 108 LEU A CA 1
ATOM 830 C C . LEU A 1 108 ? 16.665 78.869 72.099 1.00 15.11 108 LEU A C 1
ATOM 831 O O . LEU A 1 108 ? 16.275 79.508 73.071 1.00 12.36 108 LEU A O 1
ATOM 836 N N . GLU A 1 109 ? 17.861 78.280 72.052 1.00 11.33 109 GLU A N 1
ATOM 837 C CA . GLU A 1 109 ? 18.775 78.351 73.186 1.00 12.04 109 GLU A CA 1
ATOM 838 C C . GLU A 1 109 ? 19.054 79.797 73.614 1.00 12.28 109 GLU A C 1
ATOM 839 O O . GLU A 1 109 ? 18.888 80.149 74.773 1.00 16.37 109 GLU A O 1
ATOM 845 N N . TYR A 1 110 ? 19.449 80.626 72.657 1.00 11.53 110 TYR A N 1
ATOM 846 C CA . TYR A 1 110 ? 19.803 82.006 72.920 1.00 10.82 110 TYR A CA 1
ATOM 847 C C . TYR A 1 110 ? 18.596 82.918 73.166 1.00 11.17 110 TYR A C 1
ATOM 848 O O . TYR A 1 110 ? 18.713 83.919 73.873 1.00 10.26 110 TYR A O 1
ATOM 857 N N . LEU A 1 111 ? 17.448 82.594 72.570 1.00 11.89 111 LEU A N 1
ATOM 858 C CA . LEU A 1 111 ? 16.219 83.329 72.881 1.00 14.67 111 LEU A CA 1
ATOM 859 C C . LEU A 1 111 ? 15.851 83.059 74.332 1.00 13.30 111 LEU A C 1
ATOM 860 O O . LEU A 1 111 ? 15.601 83.979 75.113 1.00 12.67 111 LEU A O 1
ATOM 865 N N . ILE A 1 112 ? 15.839 81.784 74.697 1.00 10.33 112 ILE A N 1
ATOM 866 C CA . ILE A 1 112 ? 15.479 81.421 76.058 1.00 10.45 112 ILE A CA 1
ATOM 867 C C . ILE A 1 112 ? 16.498 81.911 77.080 1.00 13.15 112 ILE A C 1
ATOM 868 O O . ILE A 1 112 ? 16.120 82.329 78.172 1.00 15.75 112 ILE A O 1
ATOM 873 N N . PHE A 1 113 ? 17.779 81.920 76.698 1.00 11.11 113 PHE A N 1
ATOM 874 C CA . PHE A 1 113 ? 18.826 82.516 77.525 1.00 10.94 113 PHE A CA 1
ATOM 875 C C . PHE A 1 113 ? 18.511 83.979 77.779 1.00 9.79 113 PHE A C 1
ATOM 876 O O . PHE A 1 113 ? 18.630 84.454 78.903 1.00 11.90 113 PHE A O 1
ATOM 884 N N . GLN A 1 114 ? 18.084 84.683 76.738 1.00 9.71 114 GLN A N 1
ATOM 885 C CA . GLN A 1 114 ? 17.676 86.073 76.896 1.00 16.71 114 GLN A CA 1
ATOM 886 C C . GLN A 1 114 ? 16.486 86.222 77.865 1.00 12.25 114 GLN A C 1
ATOM 887 O O . GLN A 1 114 ? 16.549 87.036 78.779 1.00 9.88 114 GLN A O 1
ATOM 893 N N . VAL A 1 115 ? 15.408 85.459 77.667 1.00 11.91 115 VAL A N 1
ATOM 894 C CA . VAL A 1 115 ? 14.209 85.652 78.498 1.00 13.00 115 VAL A CA 1
ATOM 895 C C . VAL A 1 115 ? 14.377 85.093 79.903 1.00 14.33 115 VAL A C 1
ATOM 896 O O . VAL A 1 115 ? 13.797 85.611 80.846 1.00 13.81 115 VAL A O 1
ATOM 900 N N . ALA A 1 116 ? 15.187 84.046 80.042 1.00 17.00 116 ALA A N 1
ATOM 901 C CA . ALA A 1 116 ? 15.409 83.427 81.348 1.00 17.02 116 ALA A CA 1
ATOM 902 C C . ALA A 1 116 ? 16.489 84.089 82.195 1.00 10.74 116 ALA A C 1
ATOM 903 O O . ALA A 1 116 ? 16.497 83.930 83.421 1.00 11.30 116 ALA A O 1
ATOM 905 N N . GLU A 1 117 ? 17.419 84.808 81.567 1.00 15.54 117 GLU A N 1
ATOM 906 C CA . GLU A 1 117 ? 18.544 85.373 82.326 1.00 12.04 117 GLU A CA 1
ATOM 907 C C . GLU A 1 117 ? 18.790 86.882 82.083 1.00 19.87 117 GLU A C 1
ATOM 908 O O . GLU A 1 117 ? 18.719 87.686 83.017 1.00 14.69 117 GLU A O 1
ATOM 914 N N . ASN A 1 118 ? 19.030 87.274 80.838 1.00 13.16 118 ASN A N 1
ATOM 915 C CA . ASN A 1 118 ? 19.186 88.690 80.513 1.00 12.34 118 ASN A CA 1
ATOM 916 C C . ASN A 1 118 ? 18.089 89.602 81.087 1.00 13.66 118 ASN A C 1
ATOM 917 O O . ASN A 1 118 ? 18.353 90.446 81.947 1.00 11.45 118 ASN A O 1
ATOM 922 N N . GLY A 1 119 ? 16.861 89.423 80.608 1.00 14.74 119 GLY A N 1
ATOM 923 C CA . GLY A 1 119 ? 15.717 90.180 81.089 1.00 14.60 119 GLY A CA 1
ATOM 924 C C . GLY A 1 119 ? 15.492 90.251 82.599 1.00 11.39 119 GLY A C 1
ATOM 925 O O . GLY A 1 119 ? 15.503 91.351 83.172 1.00 13.52 119 GLY A O 1
ATOM 926 N N . PRO A 1 120 ? 15.285 89.092 83.253 1.00 9.43 120 PRO A N 1
ATOM 927 C CA . PRO A 1 120 ? 15.106 89.015 84.707 1.00 9.40 120 PRO A CA 1
ATOM 928 C C . PRO A 1 120 ? 16.246 89.671 85.485 1.00 20.03 120 PRO A C 1
ATOM 929 O O . PRO A 1 120 ? 15.941 90.429 86.398 1.00 14.10 120 PRO A O 1
ATOM 933 N N . ILE A 1 121 ? 17.509 89.388 85.136 1.00 19.14 121 ILE A N 1
ATOM 934 C CA . ILE A 1 121 ? 18.664 89.946 85.859 1.00 8.40 121 ILE A CA 1
ATOM 935 C C . ILE A 1 121 ? 18.822 91.463 85.650 1.00 16.57 121 ILE A C 1
ATOM 936 O O . ILE A 1 121 ? 18.950 92.204 86.615 1.00 16.29 121 ILE A O 1
ATOM 941 N N . GLN A 1 122 ? 18.820 91.921 84.394 1.00 12.73 122 GLN A N 1
ATOM 942 C CA . GLN A 1 122 ? 18.891 93.362 84.111 1.00 9.95 122 GLN A CA 1
ATOM 943 C C . GLN A 1 122 ? 17.681 94.115 84.725 1.00 16.58 122 GLN A C 1
ATOM 944 O O . GLN A 1 122 ? 17.792 95.263 85.179 1.00 12.98 122 GLN A O 1
ATOM 950 N N . GLY A 1 123 ? 16.534 93.447 84.740 1.00 8.19 123 GLY A N 1
ATOM 951 C CA . GLY A 1 123 ? 15.347 93.980 85.388 1.00 8.69 123 GLY A CA 1
ATOM 952 C C . GLY A 1 123 ? 15.518 94.198 86.883 1.00 8.65 123 GLY A C 1
ATOM 953 O O . GLY A 1 123 ? 15.107 95.228 87.410 1.00 13.44 123 GLY A O 1
ATOM 954 N N . GLN A 1 124 ? 16.150 93.245 87.563 1.00 20.08 124 GLN A N 1
ATOM 955 C CA . GLN A 1 124 ? 16.445 93.387 88.987 1.00 20.57 124 GLN A CA 1
ATOM 956 C C . GLN A 1 124 ? 17.419 94.521 89.210 1.00 17.42 124 GLN A C 1
ATOM 957 O O . GLN A 1 124 ? 17.264 95.309 90.142 1.00 14.66 124 GLN A O 1
ATOM 963 N N . ALA A 1 125 ? 18.418 94.609 88.343 1.00 17.00 125 ALA A N 1
ATOM 964 C CA . ALA A 1 125 ? 19.344 95.731 88.405 1.00 19.98 125 ALA A CA 1
ATOM 965 C C . ALA A 1 125 ? 18.583 97.055 88.301 1.00 19.02 125 ALA A C 1
ATOM 966 O O . ALA A 1 125 ? 18.808 97.976 89.088 1.00 19.12 125 ALA A O 1
ATOM 968 N N . ASN A 1 126 ? 17.681 97.153 87.331 1.00 9.60 126 ASN A N 1
ATOM 969 C CA . ASN A 1 126 ? 16.883 98.374 87.205 1.00 14.61 126 ASN A CA 1
ATOM 970 C C . ASN A 1 126 ? 16.063 98.664 88.456 1.00 15.27 126 ASN A C 1
ATOM 971 O O . ASN A 1 126 ? 15.902 99.821 88.851 1.00 16.22 126 ASN A O 1
ATOM 976 N N . HIS A 1 127 ? 15.523 97.618 89.071 1.00 16.35 127 HIS A N 1
ATOM 977 C CA . HIS A 1 127 ? 14.771 97.805 90.310 1.00 15.99 127 HIS A CA 1
ATOM 978 C C . HIS A 1 127 ? 15.624 98.370 91.466 1.00 12.15 127 HIS A C 1
ATOM 979 O O . HIS A 1 127 ? 15.264 99.365 92.088 1.00 13.55 127 HIS A O 1
ATOM 986 N N . PHE A 1 128 ? 16.758 97.746 91.754 1.00 21.00 128 PHE A N 1
ATOM 987 C CA . PHE A 1 128 ? 17.585 98.239 92.848 1.00 16.54 128 PHE A CA 1
ATOM 988 C C . PHE A 1 128 ? 18.181 99.599 92.567 1.00 17.17 128 PHE A C 1
ATOM 989 O O . PHE A 1 128 ? 18.414 100.364 93.481 1.00 20.69 128 PHE A O 1
ATOM 997 N N . VAL A 1 129 ? 18.410 99.916 91.301 1.00 22.39 129 VAL A N 1
ATOM 998 C CA . VAL A 1 129 ? 18.967 101.226 90.978 1.00 22.79 129 VAL A CA 1
ATOM 999 C C . VAL A 1 129 ? 17.913 102.340 90.931 1.00 18.63 129 VAL A C 1
ATOM 1000 O O . VAL A 1 129 ? 18.129 103.424 91.467 1.00 22.11 129 VAL A O 1
ATOM 1004 N N . PHE A 1 130 ? 16.771 102.082 90.301 1.00 19.75 130 PHE A N 1
ATOM 1005 C CA . PHE A 1 130 ? 15.795 103.158 90.092 1.00 23.36 130 PHE A CA 1
ATOM 1006 C C . PHE A 1 130 ? 14.532 103.113 90.947 1.00 23.42 130 PHE A C 1
ATOM 1007 O O . PHE A 1 130 ? 14.000 104.158 91.322 1.00 27.47 130 PHE A O 1
ATOM 1015 N N . ALA A 1 131 ? 14.047 101.916 91.249 1.00 26.84 131 ALA A N 1
ATOM 1016 C CA . ALA A 1 131 ? 12.700 101.772 91.809 1.00 28.27 131 ALA A CA 1
ATOM 1017 C C . ALA A 1 131 ? 12.635 101.575 93.328 1.00 24.08 131 ALA A C 1
ATOM 1018 O O . ALA A 1 131 ? 11.770 102.145 93.984 1.00 28.06 131 ALA A O 1
ATOM 1020 N N . ALA A 1 132 ? 13.549 100.770 93.865 1.00 25.08 132 ALA A N 1
ATOM 1021 C CA . ALA A 1 132 ? 13.545 100.390 95.278 1.00 27.30 132 ALA A CA 1
ATOM 1022 C C . ALA A 1 132 ? 13.436 101.593 96.205 1.00 27.72 132 ALA A C 1
ATOM 1023 O O . ALA A 1 132 ? 14.123 102.593 96.020 1.00 26.13 132 ALA A O 1
ATOM 1025 N N . LYS A 1 133 ? 12.563 101.486 97.202 1.00 28.20 133 LYS A N 1
ATOM 1026 C CA . LYS A 1 133 ? 12.306 102.604 98.112 1.00 35.17 133 LYS A CA 1
ATOM 1027 C C . LYS A 1 133 ? 13.490 102.867 99.028 1.00 36.02 133 LYS A C 1
ATOM 1028 O O . LYS A 1 133 ? 13.614 103.949 99.603 1.00 39.96 133 LYS A O 1
ATOM 1034 N N . GLU A 1 134 ? 14.358 101.872 99.164 1.00 31.05 134 GLU A N 1
ATOM 1035 C CA . GLU A 1 134 ? 15.593 102.054 99.908 1.00 31.65 134 GLU A CA 1
ATOM 1036 C C . GLU A 1 134 ? 16.803 101.650 99.076 1.00 29.60 134 GLU A C 1
ATOM 1037 O O . GLU A 1 134 ? 16.698 100.850 98.135 1.00 25.87 134 GLU A O 1
ATOM 1043 N N . LYS A 1 135 ? 17.949 102.229 99.418 1.00 31.75 135 LYS A N 1
ATOM 1044 C CA . LYS A 1 135 ? 19.201 101.893 98.766 1.00 26.26 135 LYS A CA 1
ATOM 1045 C C . LYS A 1 135 ? 19.725 100.604 99.373 1.00 22.15 135 LYS A C 1
ATOM 1046 O O . LYS A 1 135 ? 19.940 100.530 100.577 1.00 23.29 135 LYS A O 1
ATOM 1052 N N . VAL A 1 136 ? 19.918 99.587 98.536 1.00 18.51 136 VAL A N 1
ATOM 1053 C CA . VAL A 1 136 ? 20.431 98.293 98.987 1.00 24.40 136 VAL A CA 1
ATOM 1054 C C . VAL A 1 136 ? 21.643 97.890 98.143 1.00 22.11 136 VAL A C 1
ATOM 1055 O O . VAL A 1 136 ? 21.480 97.236 97.112 1.00 22.66 136 VAL A O 1
ATOM 1059 N N . PRO A 1 137 ? 22.863 98.287 98.566 1.00 18.11 137 PRO A N 1
ATOM 1060 C CA . PRO A 1 137 ? 24.095 98.094 97.773 1.00 19.77 137 PRO A CA 1
ATOM 1061 C C . PRO A 1 137 ? 24.338 96.644 97.381 1.00 22.22 137 PRO A C 1
ATOM 1062 O O . PRO A 1 137 ? 24.772 96.382 96.250 1.00 25.29 137 PRO A O 1
ATOM 1066 N N . TYR A 1 138 ? 24.066 95.722 98.302 1.00 16.42 138 TYR A N 1
ATOM 1067 C CA . TYR A 1 138 ? 24.219 94.312 98.003 1.00 17.41 138 TYR A CA 1
ATOM 1068 C C . TYR A 1 138 ? 23.476 93.948 96.722 1.00 21.49 138 TYR A C 1
ATOM 1069 O O . TYR A 1 138 ? 24.028 93.274 95.851 1.00 20.30 138 TYR A O 1
ATOM 1078 N N . GLY A 1 139 ? 22.234 94.420 96.599 1.00 19.14 139 GLY A N 1
ATOM 1079 C CA . GLY A 1 139 ? 21.407 94.094 95.451 1.00 16.21 139 GLY A CA 1
ATOM 1080 C C . GLY A 1 139 ? 21.853 94.811 94.182 1.00 20.29 139 GLY A C 1
ATOM 1081 O O . GLY A 1 139 ? 21.880 94.229 93.096 1.00 15.72 139 GLY A O 1
ATOM 1082 N N . ILE A 1 140 ? 22.200 96.085 94.331 1.00 17.99 140 ILE A N 1
ATOM 1083 C CA . ILE A 1 140 ? 22.707 96.886 93.237 1.00 15.01 140 ILE A CA 1
ATOM 1084 C C . ILE A 1 140 ? 23.955 96.229 92.684 1.00 24.09 140 ILE A C 1
ATOM 1085 O O . ILE A 1 140 ? 24.094 96.056 91.474 1.00 27.47 140 ILE A O 1
ATOM 1090 N N . ASN A 1 141 ? 24.854 95.839 93.582 1.00 18.48 141 ASN A N 1
ATOM 1091 C CA . ASN A 1 141 ? 26.070 95.167 93.171 1.00 17.36 141 ASN A CA 1
ATOM 1092 C C . ASN A 1 141 ? 25.837 93.785 92.573 1.00 11.58 141 ASN A C 1
ATOM 1093 O O . ASN A 1 141 ? 26.404 93.462 91.542 1.00 13.56 141 ASN A O 1
ATOM 1098 N N . ARG A 1 142 ? 25.001 92.972 93.198 1.00 13.99 142 ARG A N 1
ATOM 1099 C CA . ARG A 1 142 ? 24.742 91.631 92.669 1.00 14.59 142 ARG A CA 1
ATOM 1100 C C . ARG A 1 142 ? 24.192 91.644 91.234 1.00 15.68 142 ARG A C 1
ATOM 1101 O O . ARG A 1 142 ? 24.620 90.853 90.392 1.00 19.48 142 ARG A O 1
ATOM 1109 N N . TYR A 1 143 ? 23.266 92.551 90.947 1.00 12.78 143 TYR A N 1
ATOM 1110 C CA . TYR A 1 143 ? 22.590 92.530 89.649 1.00 16.71 143 TYR A CA 1
ATOM 1111 C C . TYR A 1 143 ? 23.296 93.340 88.549 1.00 9.52 143 TYR A C 1
ATOM 1112 O O . TYR A 1 143 ? 23.234 92.980 87.376 1.00 14.51 143 TYR A O 1
ATOM 1121 N N . ILE A 1 144 ? 23.996 94.403 88.924 1.00 16.08 144 ILE A N 1
ATOM 1122 C CA . ILE A 1 144 ? 24.870 95.075 87.965 1.00 17.95 144 ILE A CA 1
ATOM 1123 C C . ILE A 1 144 ? 25.947 94.095 87.495 1.00 17.83 144 ILE A C 1
ATOM 1124 O O . ILE A 1 144 ? 26.225 93.976 86.299 1.00 14.70 144 ILE A O 1
ATOM 1129 N N . THR A 1 145 ? 26.517 93.366 88.443 1.00 18.40 145 THR A N 1
ATOM 1130 C CA . THR A 1 145 ? 27.620 92.468 88.144 1.00 18.34 145 THR A CA 1
ATOM 1131 C C . THR A 1 145 ? 27.129 91.331 87.264 1.00 16.29 145 THR A C 1
ATOM 1132 O O . THR A 1 145 ? 27.756 90.989 86.266 1.00 22.78 145 THR A O 1
ATOM 1136 N N . ASP A 1 146 ? 25.991 90.759 87.620 1.00 14.84 146 ASP A N 1
ATOM 1137 C CA . ASP A 1 146 ? 25.481 89.644 86.852 1.00 14.87 146 ASP A CA 1
ATOM 1138 C C . ASP A 1 146 ? 24.967 90.077 85.474 1.00 13.04 146 ASP A C 1
ATOM 1139 O O . ASP A 1 146 ? 25.020 89.298 84.526 1.00 12.43 146 ASP A O 1
ATOM 1144 N N . THR A 1 147 ? 24.491 91.315 85.363 1.00 8.95 147 THR A N 1
ATOM 1145 C CA . THR A 1 147 ? 24.150 91.882 84.064 1.00 8.70 147 THR A CA 1
ATOM 1146 C C . THR A 1 147 ? 25.388 91.881 83.151 1.00 12.97 147 THR A C 1
ATOM 1147 O O . THR A 1 147 ? 25.336 91.403 82.010 1.00 10.53 147 THR A O 1
ATOM 1151 N N . LYS A 1 148 ? 26.512 92.364 83.673 1.00 13.41 148 LYS A N 1
ATOM 1152 C CA . LYS A 1 148 ? 27.757 92.371 82.898 1.00 9.90 148 LYS A CA 1
ATOM 1153 C C . LYS A 1 148 ? 28.214 90.956 82.519 1.00 21.82 148 LYS A C 1
ATOM 1154 O O . LYS A 1 148 ? 28.738 90.732 81.420 1.00 17.97 148 LYS A O 1
ATOM 1160 N N . ARG A 1 149 ? 28.012 90.000 83.424 1.00 9.99 149 ARG A N 1
ATOM 1161 C CA . ARG A 1 149 ? 28.409 88.632 83.168 1.00 10.28 149 ARG A CA 1
ATOM 1162 C C . ARG A 1 149 ? 27.673 88.113 81.940 1.00 16.17 149 ARG A C 1
ATOM 1163 O O . ARG A 1 149 ? 28.262 87.472 81.070 1.00 13.16 149 ARG A O 1
ATOM 1171 N N . ILE A 1 150 ? 26.378 88.419 81.879 1.00 9.23 150 ILE A N 1
ATOM 1172 C CA . ILE A 1 150 ? 25.500 87.936 80.831 1.00 8.91 150 ILE A CA 1
ATOM 1173 C C . ILE A 1 150 ? 25.815 88.526 79.449 1.00 8.84 150 ILE A C 1
ATOM 1174 O O . ILE A 1 150 ? 25.850 87.807 78.456 1.00 12.70 150 ILE A O 1
ATOM 1179 N N . TYR A 1 151 ? 26.040 89.831 79.382 1.00 8.82 151 TYR A N 1
ATOM 1180 C CA . TYR A 1 151 ? 26.476 90.443 78.131 1.00 8.96 151 TYR A CA 1
ATOM 1181 C C . TYR A 1 151 ? 27.856 89.961 77.698 1.00 21.64 151 TYR A C 1
ATOM 1182 O O . TYR A 1 151 ? 28.178 89.985 76.505 1.00 24.43 151 TYR A O 1
ATOM 1191 N N . GLY A 1 152 ? 28.671 89.537 78.664 1.00 13.92 152 GLY A N 1
ATOM 1192 C CA . GLY A 1 152 ? 29.936 88.913 78.344 1.00 14.85 152 GLY A CA 1
ATOM 1193 C C . GLY A 1 152 ? 29.687 87.577 77.665 1.00 16.76 152 GLY A C 1
ATOM 1194 O O . GLY A 1 152 ? 30.447 87.170 76.796 1.00 11.20 152 GLY A O 1
ATOM 1195 N N . VAL A 1 153 ? 28.616 86.892 78.064 1.00 10.24 153 VAL A N 1
ATOM 1196 C CA . VAL A 1 153 ? 28.297 85.604 77.463 1.00 19.17 153 VAL A CA 1
ATOM 1197 C C . VAL A 1 153 ? 27.819 85.811 76.027 1.00 16.21 153 VAL A C 1
ATOM 1198 O O . VAL A 1 153 ? 28.225 85.079 75.116 1.00 13.97 153 VAL A O 1
ATOM 1202 N N . PHE A 1 154 ? 26.980 86.825 75.827 1.00 11.69 154 PHE A N 1
ATOM 1203 C CA . PHE A 1 154 ? 26.506 87.163 74.485 1.00 15.57 154 PHE A CA 1
ATOM 1204 C C . PHE A 1 154 ? 27.656 87.606 73.572 1.00 19.78 154 PHE A C 1
ATOM 1205 O O . PHE A 1 154 ? 27.653 87.325 72.370 1.00 16.81 154 PHE A O 1
ATOM 1213 N N . GLU A 1 155 ? 28.641 88.296 74.140 1.00 16.96 155 GLU A N 1
ATOM 1214 C CA . GLU A 1 155 ? 29.802 88.703 73.368 1.00 14.95 155 GLU A CA 1
ATOM 1215 C C . GLU A 1 155 ? 30.524 87.441 72.905 1.00 12.80 155 GLU A C 1
ATOM 1216 O O . GLU A 1 155 ? 30.978 87.352 71.763 1.00 16.73 155 GLU A O 1
ATOM 1222 N N . ASP A 1 156 ? 30.589 86.447 73.786 1.00 11.57 156 ASP A N 1
ATOM 1223 C CA . ASP A 1 156 ? 31.264 85.204 73.462 1.00 12.34 156 ASP A CA 1
ATOM 1224 C C . ASP A 1 156 ? 30.501 84.459 72.362 1.00 16.01 156 ASP A C 1
ATOM 1225 O O . ASP A 1 156 ? 31.094 83.970 71.402 1.00 17.90 156 ASP A O 1
ATOM 1230 N N . ILE A 1 157 ? 29.186 84.372 72.514 1.00 13.38 157 ILE A N 1
ATOM 1231 C CA . ILE A 1 157 ? 28.348 83.721 71.516 1.00 12.18 157 ILE A CA 1
ATOM 1232 C C . ILE A 1 157 ? 28.599 84.322 70.123 1.00 12.94 157 ILE A C 1
ATOM 1233 O O . ILE A 1 157 ? 28.809 83.597 69.161 1.00 15.07 157 ILE A O 1
ATOM 1238 N N . LEU A 1 158 ? 28.599 85.648 70.035 1.00 11.19 158 LEU A N 1
ATOM 1239 C CA . LEU A 1 158 ? 28.860 86.321 68.781 1.00 11.43 158 LEU A CA 1
ATOM 1240 C C . LEU A 1 158 ? 30.243 85.932 68.266 1.00 28.16 158 LEU A C 1
ATOM 1241 O O . LEU A 1 158 ? 30.414 85.657 67.077 1.00 12.80 158 LEU A O 1
ATOM 1246 N N . SER A 1 159 ? 31.222 85.878 69.167 1.00 12.75 159 SER A N 1
ATOM 1247 C CA . SER A 1 159 ? 32.603 85.572 68.758 1.00 17.80 159 SER A CA 1
ATOM 1248 C C . SER A 1 159 ? 32.692 84.182 68.125 1.00 18.47 159 SER A C 1
ATOM 1249 O O . SER A 1 159 ? 33.558 83.920 67.293 1.00 17.36 159 SER A O 1
ATOM 1252 N N . ARG A 1 160 ? 31.762 83.306 68.489 1.00 16.96 160 ARG A N 1
ATOM 1253 C CA . ARG A 1 160 ? 31.755 81.959 67.943 1.00 16.42 160 ARG A CA 1
ATOM 1254 C C . ARG A 1 160 ? 31.207 81.892 66.509 1.00 18.72 160 ARG A C 1
ATOM 1255 O O . ARG A 1 160 ? 31.447 80.920 65.793 1.00 24.11 160 ARG A O 1
ATOM 1263 N N . ASN A 1 161 ? 30.492 82.933 66.091 1.00 21.03 161 ASN A N 1
ATOM 1264 C CA . ASN A 1 161 ? 29.900 82.976 64.750 1.00 22.48 161 ASN A CA 1
ATOM 1265 C C . ASN A 1 161 ? 30.875 83.545 63.719 1.00 24.66 161 ASN A C 1
ATOM 1266 O O . ASN A 1 161 ? 30.559 84.508 63.013 1.00 23.52 161 ASN A O 1
ATOM 1271 N N . LYS A 1 162 ? 32.057 82.936 63.649 1.00 26.37 162 LYS A N 1
ATOM 1272 C CA . LYS A 1 162 ? 33.177 83.443 62.858 1.00 29.05 162 LYS A CA 1
ATOM 1273 C C . LYS A 1 162 ? 32.877 83.487 61.366 1.00 28.13 162 LYS A C 1
ATOM 1274 O O . LYS A 1 162 ? 33.185 84.466 60.694 1.00 25.16 162 LYS A O 1
ATOM 1280 N N . ALA A 1 163 ? 32.248 82.429 60.865 1.00 23.61 163 ALA A N 1
ATOM 1281 C CA . ALA A 1 163 ? 31.935 82.309 59.443 1.00 28.23 163 ALA A CA 1
ATOM 1282 C C . ALA A 1 163 ? 30.989 83.398 58.912 1.00 29.16 163 ALA A C 1
ATOM 1283 O O . ALA A 1 163 ? 30.896 83.608 57.706 1.00 28.01 163 ALA A O 1
ATOM 1285 N N . ASN A 1 164 ? 30.296 84.087 59.813 1.00 23.38 164 ASN A N 1
ATOM 1286 C CA . ASN A 1 164 ? 29.453 85.210 59.430 1.00 26.02 164 ASN A CA 1
ATOM 1287 C C . ASN A 1 164 ? 29.898 86.474 60.145 1.00 30.75 164 ASN A C 1
ATOM 1288 O O . ASN A 1 164 ? 29.081 87.358 60.447 1.00 23.35 164 ASN A O 1
ATOM 1293 N N . ASP A 1 165 ? 31.197 86.521 60.435 1.00 31.22 165 ASP A N 1
ATOM 1294 C CA . ASP A 1 165 ? 31.844 87.653 61.095 1.00 30.40 165 ASP A CA 1
ATOM 1295 C C . ASP A 1 165 ? 31.093 88.225 62.299 1.00 29.00 165 ASP A C 1
ATOM 1296 O O . ASP A 1 165 ? 30.928 89.439 62.407 1.00 30.19 165 ASP A O 1
ATOM 1301 N N . SER A 1 166 ? 30.637 87.346 63.185 1.00 22.27 166 SER A N 1
ATOM 1302 C CA . SER A 1 166 ? 30.028 87.758 64.450 1.00 21.22 166 SER A CA 1
ATOM 1303 C C . SER A 1 166 ? 28.980 88.853 64.284 1.00 27.88 166 SER A C 1
ATOM 1304 O O . SER A 1 166 ? 28.856 89.735 65.131 1.00 21.34 166 SER A O 1
ATOM 1307 N N . LYS A 1 167 ? 28.255 88.812 63.174 1.00 21.45 167 LYS A N 1
ATOM 1308 C CA . LYS A 1 167 ? 27.233 89.809 62.900 1.00 36.11 167 LYS A CA 1
ATOM 1309 C C . LYS A 1 167 ? 25.891 89.376 63.489 1.00 36.78 167 LYS A C 1
ATOM 1310 O O . LYS A 1 167 ? 25.054 90.214 63.779 1.00 20.16 167 LYS A O 1
ATOM 1316 N N . TYR A 1 168 ? 25.716 88.067 63.673 1.00 19.09 168 TYR A N 1
ATOM 1317 C CA . TYR A 1 168 ? 24.463 87.476 64.142 1.00 17.89 168 TYR A CA 1
ATOM 1318 C C . TYR A 1 168 ? 24.714 86.466 65.254 1.00 21.09 168 TYR A C 1
ATOM 1319 O O . TYR A 1 168 ? 25.775 85.841 65.300 1.00 17.25 168 TYR A O 1
ATOM 1328 N N . LEU A 1 169 ? 23.725 86.285 66.128 1.00 16.24 169 LEU A N 1
ATOM 1329 C CA . LEU A 1 169 ? 23.825 85.304 67.205 1.00 15.72 169 LEU A CA 1
ATOM 1330 C C . LEU A 1 169 ? 23.839 83.862 66.695 1.00 23.39 169 LEU A C 1
ATOM 1331 O O . LEU A 1 169 ? 24.493 82.989 67.280 1.00 17.15 169 LEU A O 1
ATOM 1336 N N . VAL A 1 170 ? 23.103 83.615 65.614 1.00 20.02 170 VAL A N 1
ATOM 1337 C CA . VAL A 1 170 ? 23.039 82.290 65.009 1.00 19.19 170 VAL A CA 1
ATOM 1338 C C . VAL A 1 170 ? 23.146 82.418 63.493 1.00 19.97 170 VAL A C 1
ATOM 1339 O O . VAL A 1 170 ? 22.270 83.006 62.856 1.00 17.98 170 VAL A O 1
ATOM 1343 N N . GLY A 1 171 ? 24.216 81.876 62.919 1.00 21.73 171 GLY A N 1
ATOM 1344 C CA . GLY A 1 171 ? 24.342 81.777 61.476 1.00 18.04 171 GLY A CA 1
ATOM 1345 C C . GLY A 1 171 ? 24.390 83.082 60.705 1.00 20.08 171 GLY A C 1
ATOM 1346 O O . GLY A 1 171 ? 25.053 84.030 61.113 1.00 18.88 171 GLY A O 1
ATOM 1347 N N . ASP A 1 172 ? 23.667 83.129 59.587 1.00 19.37 172 ASP A N 1
ATOM 1348 C CA . ASP A 1 172 ? 23.771 84.243 58.647 1.00 22.57 172 ASP A CA 1
ATOM 1349 C C . ASP A 1 172 ? 22.532 85.142 58.592 1.00 20.36 172 ASP A C 1
ATOM 1350 O O . ASP A 1 172 ? 22.204 85.688 57.533 1.00 24.59 172 ASP A O 1
ATOM 1355 N N . ARG A 1 173 ? 21.843 85.296 59.719 1.00 21.19 173 ARG A N 1
ATOM 1356 C CA . ARG A 1 173 ? 20.646 86.141 59.755 1.00 23.64 173 ARG A CA 1
ATOM 1357 C C . ARG A 1 173 ? 20.267 86.484 61.192 1.00 17.86 173 ARG A C 1
ATOM 1358 O O . ARG A 1 173 ? 20.542 85.715 62.113 1.00 22.27 173 ARG A O 1
ATOM 1366 N N . TYR A 1 174 ? 19.676 87.657 61.391 1.00 18.11 174 TYR A N 1
ATOM 1367 C CA . TYR A 1 174 ? 19.084 87.984 62.685 1.00 18.44 174 TYR A CA 1
ATOM 1368 C C . TYR A 1 174 ? 17.922 87.029 62.957 1.00 18.91 174 TYR A C 1
ATOM 1369 O O . TYR A 1 174 ? 17.172 86.688 62.045 1.00 22.22 174 TYR A O 1
ATOM 1378 N N . THR A 1 175 ? 17.777 86.582 64.199 1.00 18.02 175 THR A N 1
ATOM 1379 C CA . THR A 1 175 ? 16.650 85.736 64.555 1.00 19.80 175 THR A CA 1
ATOM 1380 C C . THR A 1 175 ? 15.892 86.392 65.702 1.00 23.46 175 THR A C 1
ATOM 1381 O O . THR A 1 175 ? 16.240 87.505 66.107 1.00 22.74 175 THR A O 1
ATOM 1385 N N . VAL A 1 176 ? 14.870 85.715 66.233 1.00 13.98 176 VAL A N 1
ATOM 1386 C CA . VAL A 1 176 ? 14.129 86.275 67.364 1.00 12.88 176 VAL A CA 1
ATOM 1387 C C . VAL A 1 176 ? 15.045 86.491 68.569 1.00 16.76 176 VAL A C 1
ATOM 1388 O O . VAL A 1 176 ? 14.808 87.384 69.385 1.00 16.28 176 VAL A O 1
ATOM 1392 N N . ALA A 1 177 ? 16.105 85.686 68.657 1.00 14.93 177 ALA A N 1
ATOM 1393 C CA . ALA A 1 177 ? 17.104 85.840 69.708 1.00 12.94 177 ALA A CA 1
ATOM 1394 C C . ALA A 1 177 ? 17.746 87.234 69.697 1.00 15.54 177 ALA A C 1
ATOM 1395 O O . ALA A 1 177 ? 17.822 87.892 70.735 1.00 12.83 177 ALA A O 1
ATOM 1397 N N . ASP A 1 178 ? 18.206 87.678 68.526 1.00 15.63 178 ASP A N 1
ATOM 1398 C CA . ASP A 1 178 ? 18.793 89.010 68.398 1.00 13.46 178 ASP A CA 1
ATOM 1399 C C . ASP A 1 178 ? 17.780 90.068 68.801 1.00 11.11 178 ASP A C 1
ATOM 1400 O O . ASP A 1 178 ? 18.078 90.990 69.577 1.00 10.94 178 ASP A O 1
ATOM 1405 N N . PHE A 1 179 ? 16.576 89.943 68.257 1.00 11.61 179 PHE A N 1
ATOM 1406 C CA . PHE A 1 179 ? 15.546 90.936 68.530 1.00 11.34 179 PHE A CA 1
ATOM 1407 C C . PHE A 1 179 ? 15.152 90.987 69.999 1.00 12.69 179 PHE A C 1
ATOM 1408 O O . PHE A 1 179 ? 14.882 92.067 70.515 1.00 10.64 179 PHE A O 1
ATOM 1416 N N . ALA A 1 180 ? 15.158 89.835 70.673 1.00 11.36 180 ALA A N 1
ATOM 1417 C CA . ALA A 1 180 ? 14.851 89.788 72.109 1.00 9.81 180 ALA A CA 1
ATOM 1418 C C . ALA A 1 180 ? 15.919 90.509 72.933 1.00 10.26 180 ALA A C 1
ATOM 1419 O O . ALA A 1 180 ? 15.597 91.321 73.801 1.00 11.40 180 ALA A O 1
ATOM 1421 N N . LEU A 1 181 ? 17.190 90.220 72.653 1.00 13.37 181 LEU A N 1
ATOM 1422 C CA . LEU A 1 181 ? 18.302 90.900 73.331 1.00 16.13 181 LEU A CA 1
ATOM 1423 C C . LEU A 1 181 ? 18.269 92.406 73.058 1.00 15.95 181 LEU A C 1
ATOM 1424 O O . LEU A 1 181 ? 18.516 93.226 73.946 1.00 17.40 181 LEU A O 1
ATOM 1429 N N . LEU A 1 182 ? 17.945 92.749 71.817 1.00 15.18 182 LEU A N 1
ATOM 1430 C CA . LEU A 1 182 ? 17.918 94.132 71.364 1.00 15.91 182 LEU A CA 1
ATOM 1431 C C . LEU A 1 182 ? 17.076 95.020 72.252 1.00 15.00 182 LEU A C 1
ATOM 1432 O O . LEU A 1 182 ? 17.447 96.161 72.536 1.00 11.33 182 LEU A O 1
ATOM 1437 N N . GLY A 1 183 ? 15.922 94.499 72.662 1.00 18.26 183 GLY A N 1
ATOM 1438 C CA . GLY A 1 183 ? 15.030 95.240 73.532 1.00 15.94 183 GLY A CA 1
ATOM 1439 C C . GLY A 1 183 ? 15.711 95.725 74.804 1.00 15.19 183 GLY A C 1
ATOM 1440 O O . GLY A 1 183 ? 15.544 96.881 75.204 1.00 14.27 183 GLY A O 1
ATOM 1441 N N . TRP A 1 184 ? 16.503 94.849 75.414 1.00 10.31 184 TRP A N 1
ATOM 1442 C CA . TRP A 1 184 ? 17.170 95.158 76.675 1.00 15.26 184 TRP A CA 1
ATOM 1443 C C . TRP A 1 184 ? 18.498 95.868 76.485 1.00 17.89 184 TRP A C 1
ATOM 1444 O O . TRP A 1 184 ? 18.838 96.777 77.247 1.00 20.02 184 TRP A O 1
ATOM 1455 N N . ALA A 1 185 ? 19.238 95.469 75.457 1.00 15.31 185 ALA A N 1
ATOM 1456 C CA . ALA A 1 185 ? 20.472 96.161 75.096 1.00 13.50 185 ALA A CA 1
ATOM 1457 C C . ALA A 1 185 ? 20.236 97.669 75.013 1.00 11.42 185 ALA A C 1
ATOM 1458 O O . ALA A 1 185 ? 21.103 98.473 75.370 1.00 11.96 185 ALA A O 1
ATOM 1460 N N . TYR A 1 186 ? 19.037 98.032 74.570 1.00 12.00 186 TYR A N 1
ATOM 1461 C CA . TYR A 1 186 ? 18.641 99.415 74.372 1.00 13.48 186 TYR A CA 1
ATOM 1462 C C . TYR A 1 186 ? 18.544 100.162 75.699 1.00 20.02 186 TYR A C 1
ATOM 1463 O O . TYR A 1 186 ? 18.607 101.386 75.728 1.00 19.29 186 TYR A O 1
ATOM 1472 N N . ARG A 1 187 ? 18.398 99.427 76.798 1.00 18.84 187 ARG A N 1
ATOM 1473 C CA . ARG A 1 187 ? 18.238 100.062 78.105 1.00 20.91 187 ARG A CA 1
ATOM 1474 C C . ARG A 1 187 ? 19.512 100.064 78.945 1.00 16.18 187 ARG A C 1
ATOM 1475 O O . ARG A 1 187 ? 19.523 100.618 80.039 1.00 15.99 187 ARG A O 1
ATOM 1483 N N . LEU A 1 188 ? 20.578 99.452 78.434 1.00 15.27 188 LEU A N 1
ATOM 1484 C CA . LEU A 1 188 ? 21.835 99.365 79.175 1.00 17.76 188 LEU A CA 1
ATOM 1485 C C . LEU A 1 188 ? 22.352 100.721 79.647 1.00 21.69 188 LEU A C 1
ATOM 1486 O O . LEU A 1 188 ? 22.799 100.857 80.791 1.00 19.08 188 LEU A O 1
ATOM 1491 N N . SER A 1 189 ? 22.271 101.722 78.773 1.00 15.23 189 SER A N 1
ATOM 1492 C CA . SER A 1 189 ? 22.780 103.051 79.090 1.00 18.02 189 SER A CA 1
ATOM 1493 C C . SER A 1 189 ? 22.184 103.636 80.374 1.00 26.48 189 SER A C 1
ATOM 1494 O O . SER A 1 189 ? 22.835 104.429 81.053 1.00 29.65 189 SER A O 1
ATOM 1497 N N . ARG A 1 190 ? 20.956 103.236 80.703 1.00 26.81 190 ARG A N 1
ATOM 1498 C CA . ARG A 1 190 ? 20.300 103.672 81.933 1.00 26.30 190 ARG A CA 1
ATOM 1499 C C . ARG A 1 190 ? 21.083 103.241 83.169 1.00 21.67 190 ARG A C 1
ATOM 1500 O O . ARG A 1 190 ? 21.109 103.944 84.166 1.00 20.89 190 ARG A O 1
ATOM 1508 N N . LEU A 1 191 ? 21.730 102.083 83.097 1.00 19.78 191 LEU A N 1
ATOM 1509 C CA . LEU A 1 191 ? 22.550 101.619 84.212 1.00 24.27 191 LEU A CA 1
ATOM 1510 C C . LEU A 1 191 ? 24.004 102.086 84.092 1.00 20.33 191 LEU A C 1
ATOM 1511 O O . LEU A 1 191 ? 24.877 101.565 84.773 1.00 18.70 191 LEU A O 1
ATOM 1516 N N . GLU A 1 192 ? 24.241 103.078 83.235 1.00 28.10 192 GLU A N 1
ATOM 1517 C CA . GLU A 1 192 ? 25.586 103.581 82.937 1.00 33.31 192 GLU A CA 1
ATOM 1518 C C . GLU A 1 192 ? 26.528 102.478 82.505 1.00 28.35 192 GLU A C 1
ATOM 1519 O O . GLU A 1 192 ? 27.702 102.490 82.846 1.00 29.83 192 GLU A O 1
ATOM 1525 N N . ILE A 1 193 ? 25.990 101.520 81.762 1.00 27.08 193 ILE A N 1
ATOM 1526 C CA . ILE A 1 193 ? 26.781 100.448 81.184 1.00 26.79 193 ILE A CA 1
ATOM 1527 C C . ILE A 1 193 ? 26.875 100.680 79.684 1.00 24.59 193 ILE A C 1
ATOM 1528 O O . ILE A 1 193 ? 25.854 100.658 78.978 1.00 19.68 193 ILE A O 1
ATOM 1533 N N . ASP A 1 194 ? 28.100 100.934 79.215 1.00 18.04 194 ASP A N 1
ATOM 1534 C CA . ASP A 1 194 ? 28.371 101.201 77.803 1.00 16.69 194 ASP A CA 1
ATOM 1535 C C . ASP A 1 194 ? 28.514 99.873 77.074 1.00 15.17 194 ASP A C 1
ATOM 1536 O O . ASP A 1 194 ? 29.478 99.134 77.298 1.00 19.45 194 ASP A O 1
ATOM 1541 N N . ILE A 1 195 ? 27.561 99.591 76.191 1.00 15.99 195 ILE A N 1
ATOM 1542 C CA . ILE A 1 195 ? 27.558 98.344 75.433 1.00 20.09 195 ILE A CA 1
ATOM 1543 C C . ILE A 1 195 ? 28.802 98.195 74.532 1.00 17.69 195 ILE A C 1
ATOM 1544 O O . ILE A 1 195 ? 29.197 97.073 74.216 1.00 17.29 195 ILE A O 1
ATOM 1549 N N . ASN A 1 196 ? 29.426 99.314 74.149 1.00 17.48 196 ASN A N 1
ATOM 1550 C CA . ASN A 1 196 ? 30.645 99.279 73.317 1.00 17.62 196 ASN A CA 1
ATOM 1551 C C . ASN A 1 196 ? 31.852 98.594 73.975 1.00 23.71 196 ASN A C 1
ATOM 1552 O O . ASN A 1 196 ? 32.835 98.279 73.291 1.00 21.90 196 ASN A O 1
ATOM 1557 N N . GLN A 1 197 ? 31.788 98.360 75.289 1.00 14.28 197 GLN A N 1
ATOM 1558 C CA . GLN A 1 197 ? 32.881 97.667 75.971 1.00 17.67 197 GLN A CA 1
ATOM 1559 C C . GLN A 1 197 ? 32.982 96.207 75.521 1.00 20.24 197 GLN A C 1
ATOM 1560 O O . GLN A 1 197 ? 34.002 95.550 75.714 1.00 21.84 197 GLN A O 1
ATOM 1566 N N . TRP A 1 198 ? 31.906 95.713 74.920 1.00 19.81 198 TRP A N 1
ATOM 1567 C CA . TRP A 1 198 ? 31.903 94.422 74.262 1.00 15.55 198 TRP A CA 1
ATOM 1568 C C . TRP A 1 198 ? 31.864 94.707 72.766 1.00 16.10 198 TRP A C 1
ATOM 1569 O O . TRP A 1 198 ? 30.789 94.970 72.208 1.00 21.72 198 TRP A O 1
ATOM 1580 N N . PRO A 1 199 ? 33.037 94.663 72.113 1.00 14.01 199 PRO A N 1
ATOM 1581 C CA . PRO A 1 199 ? 33.208 95.185 70.753 1.00 14.75 199 PRO A CA 1
ATOM 1582 C C . PRO A 1 199 ? 32.277 94.571 69.713 1.00 18.40 199 PRO A C 1
ATOM 1583 O O . PRO A 1 199 ? 31.718 95.312 68.905 1.00 15.20 199 PRO A O 1
ATOM 1587 N N . LEU A 1 200 ? 32.107 93.255 69.725 1.00 15.30 200 LEU A N 1
ATOM 1588 C CA . LEU A 1 200 ? 31.241 92.623 68.742 1.00 13.57 200 LEU A CA 1
ATOM 1589 C C . LEU A 1 200 ? 29.789 93.022 68.988 1.00 12.45 200 LEU A C 1
ATOM 1590 O O . LEU A 1 200 ? 29.048 93.289 68.042 1.00 19.50 200 LEU A O 1
ATOM 1595 N N . LEU A 1 201 ? 29.396 93.086 70.257 1.00 16.64 201 LEU A N 1
ATOM 1596 C CA . LEU A 1 201 ? 28.034 93.496 70.602 1.00 17.32 201 LEU A CA 1
ATOM 1597 C C . LEU A 1 201 ? 27.814 94.951 70.208 1.00 17.53 201 LEU A C 1
ATOM 1598 O O . LEU A 1 201 ? 26.722 95.325 69.805 1.00 14.14 201 LEU A O 1
ATOM 1603 N N . GLY A 1 202 ? 28.857 95.767 70.313 1.00 18.17 202 GLY A N 1
ATOM 1604 C CA . GLY A 1 202 ? 28.782 97.144 69.852 1.00 16.86 202 GLY A CA 1
ATOM 1605 C C . GLY A 1 202 ? 28.445 97.257 68.369 1.00 17.09 202 GLY A C 1
ATOM 1606 O O . GLY A 1 202 ? 27.614 98.082 67.956 1.00 17.06 202 GLY A O 1
ATOM 1607 N N . LYS A 1 203 ? 29.091 96.428 67.555 1.00 17.44 203 LYS A N 1
ATOM 1608 C CA . LYS A 1 203 ? 28.849 96.440 66.114 1.00 18.26 203 LYS A CA 1
ATOM 1609 C C . LYS A 1 203 ? 27.450 95.900 65.787 1.00 17.74 203 LYS A C 1
ATOM 1610 O O . LYS A 1 203 ? 26.725 96.464 64.961 1.00 15.87 203 LYS A O 1
ATOM 1616 N N . TRP A 1 204 ? 27.096 94.802 66.448 1.00 15.07 204 TRP A N 1
ATOM 1617 C CA . TRP A 1 204 ? 25.788 94.169 66.319 1.00 16.20 204 TRP A CA 1
ATOM 1618 C C . TRP A 1 204 ? 24.665 95.144 66.677 1.00 14.22 204 TRP A C 1
ATOM 1619 O O . TRP A 1 204 ? 23.675 95.255 65.958 1.00 16.37 204 TRP A O 1
ATOM 1630 N N . TYR A 1 205 ? 24.841 95.880 67.767 1.00 14.76 205 TYR A N 1
ATOM 1631 C CA . TYR A 1 205 ? 23.864 96.879 68.182 1.00 13.30 205 TYR A CA 1
ATOM 1632 C C . TYR A 1 205 ? 23.735 98.005 67.147 1.00 15.33 205 TYR A C 1
ATOM 1633 O O . TYR A 1 205 ? 22.628 98.348 66.724 1.00 17.75 205 TYR A O 1
ATOM 1642 N N . ASP A 1 206 ? 24.867 98.577 66.748 1.00 17.72 206 ASP A N 1
ATOM 1643 C CA . ASP A 1 206 ? 24.876 99.630 65.736 1.00 19.33 206 ASP A CA 1
ATOM 1644 C C . ASP A 1 206 ? 24.198 99.219 64.428 1.00 17.24 206 ASP A C 1
ATOM 1645 O O . ASP A 1 206 ? 23.469 100.011 63.835 1.00 19.34 206 ASP A O 1
ATOM 1650 N N . SER A 1 207 ? 24.451 97.992 63.981 1.00 16.94 207 SER A N 1
ATOM 1651 C CA . SER A 1 207 ? 23.855 97.482 62.751 1.00 22.16 207 SER A CA 1
ATOM 1652 C C . SER A 1 207 ? 22.328 97.469 62.855 1.00 23.33 207 SER A C 1
ATOM 1653 O O . SER A 1 207 ? 21.622 98.046 62.014 1.00 20.87 207 SER A O 1
ATOM 1656 N N . LEU A 1 208 ? 21.827 96.825 63.904 1.00 12.86 208 LEU A N 1
ATOM 1657 C CA . LEU A 1 208 ? 20.391 96.741 64.130 1.00 12.55 208 LEU A CA 1
ATOM 1658 C C . LEU A 1 208 ? 19.746 98.120 64.241 1.00 14.43 208 LEU A C 1
ATOM 1659 O O . LEU A 1 208 ? 18.665 98.342 63.718 1.00 16.59 208 LEU A O 1
ATOM 1664 N N . LEU A 1 209 ? 20.424 99.056 64.902 1.00 18.16 209 LEU A N 1
ATOM 1665 C CA . LEU A 1 209 ? 19.849 100.384 65.109 1.00 18.68 209 LEU A CA 1
ATOM 1666 C C . LEU A 1 209 ? 19.800 101.208 63.827 1.00 22.61 209 LEU A C 1
ATOM 1667 O O . LEU A 1 209 ? 19.256 102.311 63.818 1.00 27.08 209 LEU A O 1
ATOM 1672 N N . LYS A 1 210 ? 20.368 100.671 62.747 1.00 21.27 210 LYS A N 1
ATOM 1673 C CA . LYS A 1 210 ? 20.270 101.309 61.445 1.00 22.30 210 LYS A CA 1
ATOM 1674 C C . LYS A 1 210 ? 19.034 100.865 60.647 1.00 17.73 210 LYS A C 1
ATOM 1675 O O . LYS A 1 210 ? 18.605 101.572 59.742 1.00 25.49 210 LYS A O 1
ATOM 1681 N N . LEU A 1 211 ? 18.469 99.705 60.966 1.00 19.54 211 LEU A N 1
ATOM 1682 C CA . LEU A 1 211 ? 17.273 99.222 60.260 1.00 22.37 211 LEU A CA 1
ATOM 1683 C C . LEU A 1 211 ? 16.022 100.045 60.594 1.00 22.04 211 LEU A C 1
ATOM 1684 O O . LEU A 1 211 ? 15.683 100.208 61.766 1.00 20.50 211 LEU A O 1
ATOM 1689 N N . PRO A 1 212 ? 15.327 100.562 59.563 1.00 22.88 212 PRO A N 1
ATOM 1690 C CA . PRO A 1 212 ? 14.138 101.389 59.795 1.00 26.84 212 PRO A CA 1
ATOM 1691 C C . PRO A 1 212 ? 13.055 100.682 60.615 1.00 25.19 212 PRO A C 1
ATOM 1692 O O . PRO A 1 212 ? 12.354 101.337 61.379 1.00 25.56 212 PRO A O 1
ATOM 1696 N N . ALA A 1 213 ? 12.943 99.368 60.490 1.00 19.12 213 ALA A N 1
ATOM 1697 C CA . ALA A 1 213 ? 11.927 98.648 61.245 1.00 21.27 213 ALA A CA 1
ATOM 1698 C C . ALA A 1 213 ? 12.277 98.608 62.738 1.00 22.56 213 ALA A C 1
ATOM 1699 O O . ALA A 1 213 ? 11.385 98.588 63.598 1.00 20.66 213 ALA A O 1
ATOM 1701 N N . VAL A 1 214 ? 13.573 98.603 63.043 1.00 25.34 214 VAL A N 1
ATOM 1702 C CA . VAL A 1 214 ? 14.028 98.660 64.428 1.00 24.32 214 VAL A CA 1
ATOM 1703 C C . VAL A 1 214 ? 13.748 100.050 64.992 1.00 17.01 214 VAL A C 1
ATOM 1704 O O . VAL A 1 214 ? 13.169 100.177 66.062 1.00 20.10 214 VAL A O 1
ATOM 1708 N N . GLN A 1 215 ? 14.131 101.083 64.247 1.00 18.56 215 GLN A N 1
ATOM 1709 C CA . GLN A 1 215 ? 13.909 102.462 64.658 1.00 20.35 215 GLN A CA 1
ATOM 1710 C C . GLN A 1 215 ? 12.419 102.720 64.881 1.00 22.46 215 GLN A C 1
ATOM 1711 O O . GLN A 1 215 ? 12.029 103.378 65.844 1.00 25.01 215 GLN A O 1
ATOM 1717 N N . LYS A 1 216 ? 11.587 102.186 63.998 1.00 20.49 216 LYS A N 1
ATOM 1718 C CA . LYS A 1 216 ? 10.136 102.309 64.159 1.00 24.38 216 LYS A CA 1
ATOM 1719 C C . LYS A 1 216 ? 9.619 101.545 65.393 1.00 21.99 216 LYS A C 1
ATOM 1720 O O . LYS A 1 216 ? 8.796 102.059 66.144 1.00 20.12 216 LYS A O 1
ATOM 1726 N N . GLY A 1 217 ? 10.135 100.339 65.628 1.00 21.24 217 GLY A N 1
ATOM 1727 C CA . GLY A 1 217 ? 9.657 99.530 66.742 1.00 17.77 217 GLY A CA 1
ATOM 1728 C C . GLY A 1 217 ? 9.891 100.184 68.094 1.00 23.28 217 GLY A C 1
ATOM 1729 O O . GLY A 1 217 ? 9.036 100.137 68.990 1.00 19.58 217 GLY A O 1
ATOM 1730 N N . PHE A 1 218 ? 11.061 100.802 68.230 1.00 17.10 218 PHE A N 1
ATOM 1731 C CA . PHE A 1 218 ? 11.425 101.545 69.422 1.00 18.19 218 PHE A CA 1
ATOM 1732 C C . PHE A 1 218 ? 10.555 102.772 69.664 1.00 20.15 218 PHE A C 1
ATOM 1733 O O . PHE A 1 218 ? 10.634 103.393 70.718 1.00 21.39 218 PHE A O 1
ATOM 1741 N N . GLU A 1 219 ? 9.721 103.123 68.695 1.00 20.89 219 GLU A N 1
ATOM 1742 C CA . GLU A 1 219 ? 8.846 104.271 68.858 1.00 33.77 219 GLU A CA 1
ATOM 1743 C C . GLU A 1 219 ? 7.439 103.867 69.300 1.00 30.50 219 GLU A C 1
ATOM 1744 O O . GLU A 1 219 ? 6.576 104.726 69.490 1.00 25.15 219 GLU A O 1
ATOM 1750 N N . VAL A 1 220 ? 7.223 102.564 69.482 1.00 27.36 220 VAL A N 1
ATOM 1751 C CA . VAL A 1 220 ? 5.882 102.021 69.722 1.00 26.60 220 VAL A CA 1
ATOM 1752 C C . VAL A 1 220 ? 5.797 101.192 71.004 1.00 28.64 220 VAL A C 1
ATOM 1753 O O . VAL A 1 220 ? 6.443 100.155 71.119 1.00 29.67 220 VAL A O 1
ATOM 1757 N N . PRO A 1 221 ? 4.996 101.642 71.979 1.00 24.50 221 PRO A N 1
ATOM 1758 C CA . PRO A 1 221 ? 4.232 102.886 71.971 1.00 23.19 221 PRO A CA 1
ATOM 1759 C C . PRO A 1 221 ? 5.163 104.034 72.346 1.00 28.81 221 PRO A C 1
ATOM 1760 O O . PRO A 1 221 ? 6.285 103.773 72.776 1.00 24.94 221 PRO A O 1
ATOM 1764 N N . PRO A 1 222 ? 4.721 105.289 72.176 1.00 38.31 222 PRO A N 1
ATOM 1765 C CA . PRO A 1 222 ? 5.626 106.394 72.520 1.00 44.67 222 PRO A CA 1
ATOM 1766 C C . PRO A 1 222 ? 5.858 106.491 74.027 1.00 51.37 222 PRO A C 1
ATOM 1767 O O . PRO A 1 222 ? 5.059 105.973 74.807 1.00 50.69 222 PRO A O 1
ATOM 1771 N N . LYS A 1 223 ? 6.941 107.148 74.431 1.00 57.30 223 LYS A N 1
ATOM 1772 C CA . LYS A 1 223 ? 7.199 107.383 75.846 1.00 64.01 223 LYS A CA 1
ATOM 1773 C C . LYS A 1 223 ? 6.280 108.477 76.390 1.00 73.59 223 LYS A C 1
ATOM 1774 O O . LYS A 1 223 ? 6.211 108.690 77.600 1.00 72.44 223 LYS A O 1
ATOM 1780 N N . ASN A 1 224 ? 5.566 109.147 75.483 1.00 83.75 224 ASN A N 1
ATOM 1781 C CA . ASN A 1 224 ? 4.717 110.299 75.809 1.00 91.71 224 ASN A CA 1
ATOM 1782 C C . ASN A 1 224 ? 3.445 109.978 76.600 1.00 93.04 224 ASN A C 1
ATOM 1783 O O . ASN A 1 224 ? 3.498 109.409 77.690 1.00 93.01 224 ASN A O 1
ATOM 1788 N N . ALA A 1 225 ? 2.303 110.363 76.031 1.00 93.05 225 ALA A N 1
ATOM 1789 C CA . ALA A 1 225 ? 1.010 110.269 76.705 1.00 92.30 225 ALA A CA 1
ATOM 1790 C C . ALA A 1 225 ? 0.684 108.853 77.167 1.00 87.05 225 ALA A C 1
ATOM 1791 O O . ALA A 1 225 ? 0.130 108.661 78.248 1.00 86.75 225 ALA A O 1
ATOM 1793 N N . LEU B 1 5 ? 48.891 76.107 51.335 1.00 46.23 5 LEU B N 1
ATOM 1794 C CA . LEU B 1 5 ? 49.256 75.127 52.356 1.00 42.47 5 LEU B CA 1
ATOM 1795 C C . LEU B 1 5 ? 50.224 75.747 53.359 1.00 42.96 5 LEU B C 1
ATOM 1796 O O . LEU B 1 5 ? 51.257 76.287 52.976 1.00 48.23 5 LEU B O 1
ATOM 1801 N N . LYS B 1 6 ? 49.887 75.669 54.643 1.00 40.36 6 LYS B N 1
ATOM 1802 C CA . LYS B 1 6 ? 50.632 76.386 55.672 1.00 39.48 6 LYS B CA 1
ATOM 1803 C C . LYS B 1 6 ? 51.738 75.533 56.305 1.00 41.24 6 LYS B C 1
ATOM 1804 O O . LYS B 1 6 ? 51.651 74.301 56.318 1.00 33.31 6 LYS B O 1
ATOM 1810 N N . PRO B 1 7 ? 52.790 76.190 56.829 1.00 41.97 7 PRO B N 1
ATOM 1811 C CA . PRO B 1 7 ? 53.902 75.468 57.462 1.00 41.79 7 PRO B CA 1
ATOM 1812 C C . PRO B 1 7 ? 53.451 74.564 58.613 1.00 37.87 7 PRO B C 1
ATOM 1813 O O . PRO B 1 7 ? 52.597 74.954 59.420 1.00 38.31 7 PRO B O 1
ATOM 1817 N N . ILE B 1 8 ? 54.020 73.364 58.670 1.00 35.72 8 ILE B N 1
ATOM 1818 C CA . ILE B 1 8 ? 53.785 72.432 59.771 1.00 34.68 8 ILE B CA 1
ATOM 1819 C C . ILE B 1 8 ? 54.769 72.703 60.902 1.00 34.97 8 ILE B C 1
ATOM 1820 O O . ILE B 1 8 ? 55.975 72.801 60.673 1.00 31.24 8 ILE B O 1
ATOM 1825 N N . LYS B 1 9 ? 54.263 72.838 62.122 1.00 30.22 9 LYS B N 1
ATOM 1826 C CA . LYS B 1 9 ? 55.123 73.128 63.264 1.00 35.86 9 LYS B CA 1
ATOM 1827 C C . LYS B 1 9 ? 55.792 71.849 63.765 1.00 33.38 9 LYS B C 1
ATOM 1828 O O . LYS B 1 9 ? 55.117 70.912 64.164 1.00 27.90 9 LYS B O 1
ATOM 1834 N N . LEU B 1 10 ? 57.121 71.812 63.732 1.00 35.78 10 LEU B N 1
ATOM 1835 C CA . LEU B 1 10 ? 57.863 70.622 64.139 1.00 31.18 10 LEU B CA 1
ATOM 1836 C C . LEU B 1 10 ? 58.637 70.852 65.431 1.00 32.82 10 LEU B C 1
ATOM 1837 O O . LEU B 1 10 ? 59.638 71.565 65.444 1.00 31.75 10 LEU B O 1
ATOM 1842 N N . TYR B 1 11 ? 58.163 70.243 66.513 1.00 30.51 11 TYR B N 1
ATOM 1843 C CA . TYR B 1 11 ? 58.836 70.312 67.804 1.00 29.93 11 TYR B CA 1
ATOM 1844 C C . TYR B 1 11 ? 59.806 69.163 67.857 1.00 29.03 11 TYR B C 1
ATOM 1845 O O . TYR B 1 11 ? 59.392 68.008 67.900 1.00 40.31 11 TYR B O 1
ATOM 1854 N N . THR B 1 12 ? 61.100 69.461 67.846 1.00 35.06 12 THR B N 1
ATOM 1855 C CA . THR B 1 12 ? 62.079 68.406 67.628 1.00 32.76 12 THR B CA 1
ATOM 1856 C C . THR B 1 12 ? 63.467 68.680 68.212 1.00 35.38 12 THR B C 1
ATOM 1857 O O . THR B 1 12 ? 63.667 69.614 68.986 1.00 41.29 12 THR B O 1
ATOM 1861 N N . ALA B 1 13 ? 64.411 67.831 67.825 1.00 33.90 13 ALA B N 1
ATOM 1862 C CA . ALA B 1 13 ? 65.780 67.861 68.307 1.00 36.15 13 ALA B CA 1
ATOM 1863 C C . ALA B 1 13 ? 66.575 66.970 67.352 1.00 36.36 13 ALA B C 1
ATOM 1864 O O . ALA B 1 13 ? 65.986 66.171 66.623 1.00 29.24 13 ALA B O 1
ATOM 1866 N N . PRO B 1 14 ? 67.911 67.122 67.317 1.00 37.30 14 PRO B N 1
ATOM 1867 C CA . PRO B 1 14 ? 68.684 66.243 66.429 1.00 31.60 14 PRO B CA 1
ATOM 1868 C C . PRO B 1 14 ? 68.927 64.844 67.019 1.00 33.56 14 PRO B C 1
ATOM 1869 O O . PRO B 1 14 ? 69.974 64.575 67.605 1.00 35.94 14 PRO B O 1
ATOM 1873 N N . THR B 1 15 ? 67.931 63.974 66.863 1.00 28.01 15 THR B N 1
ATOM 1874 C CA . THR B 1 15 ? 67.965 62.603 67.354 1.00 26.48 15 THR B CA 1
ATOM 1875 C C . THR B 1 15 ? 67.383 61.719 66.248 1.00 24.48 15 THR B C 1
ATOM 1876 O O . THR B 1 15 ? 66.801 62.236 65.298 1.00 26.98 15 THR B O 1
ATOM 1880 N N . PRO B 1 16 ? 67.553 60.390 66.356 1.00 28.07 16 PRO B N 1
ATOM 1881 C CA . PRO B 1 16 ? 66.957 59.461 65.385 1.00 25.68 16 PRO B CA 1
ATOM 1882 C C . PRO B 1 16 ? 65.463 59.710 65.163 1.00 25.27 16 PRO B C 1
ATOM 1883 O O . PRO B 1 16 ? 65.009 59.731 64.021 1.00 24.47 16 PRO B O 1
ATOM 1887 N N . ASN B 1 17 ? 64.718 59.903 66.247 1.00 25.16 17 ASN B N 1
ATOM 1888 C CA . ASN B 1 17 ? 63.271 60.104 66.155 1.00 22.96 17 ASN B CA 1
ATOM 1889 C C . ASN B 1 17 ? 62.898 61.436 65.517 1.00 21.88 17 ASN B C 1
ATOM 1890 O O . ASN B 1 17 ? 61.891 61.526 64.827 1.00 22.80 17 ASN B O 1
ATOM 1895 N N . GLY B 1 18 ? 63.707 62.465 65.761 1.00 24.06 18 GLY B N 1
ATOM 1896 C CA . GLY B 1 18 ? 63.501 63.758 65.133 1.00 23.80 18 GLY B CA 1
ATOM 1897 C C . GLY B 1 18 ? 63.699 63.620 63.640 1.00 23.46 18 GLY B C 1
ATOM 1898 O O . GLY B 1 18 ? 62.892 64.113 62.834 1.00 23.43 18 GLY B O 1
ATOM 1899 N N . TYR B 1 19 ? 64.760 62.903 63.282 1.00 23.22 19 TYR B N 1
ATOM 1900 C CA . TYR B 1 19 ? 65.161 62.708 61.888 1.00 24.69 19 TYR B CA 1
ATOM 1901 C C . TYR B 1 19 ? 64.093 62.001 61.049 1.00 26.61 19 TYR B C 1
ATOM 1902 O O . TYR B 1 19 ? 63.863 62.379 59.902 1.00 24.72 19 TYR B O 1
ATOM 1911 N N . LYS B 1 20 ? 63.458 60.978 61.627 1.00 28.51 20 LYS B N 1
ATOM 1912 C CA . LYS B 1 20 ? 62.333 60.278 61.000 1.00 24.37 20 LYS B CA 1
ATOM 1913 C C . LYS B 1 20 ? 61.342 61.257 60.376 1.00 28.68 20 LYS B C 1
ATOM 1914 O O . LYS B 1 20 ? 60.942 61.107 59.219 1.00 19.34 20 LYS B O 1
ATOM 1920 N N . ILE B 1 21 ? 60.969 62.267 61.160 1.00 30.02 21 ILE B N 1
ATOM 1921 C CA . ILE B 1 21 ? 59.935 63.217 60.778 1.00 25.37 21 ILE B CA 1
ATOM 1922 C C . ILE B 1 21 ? 60.447 64.335 59.873 1.00 27.88 21 ILE B C 1
ATOM 1923 O O . ILE B 1 21 ? 59.760 64.722 58.923 1.00 23.22 21 ILE B O 1
ATOM 1928 N N . SER B 1 22 ? 61.635 64.865 60.166 1.00 26.97 22 SER B N 1
ATOM 1929 C CA . SER B 1 22 ? 62.222 65.866 59.281 1.00 32.58 22 SER B CA 1
ATOM 1930 C C . SER B 1 22 ? 62.469 65.266 57.896 1.00 25.21 22 SER B C 1
ATOM 1931 O O . SER B 1 22 ? 62.228 65.908 56.875 1.00 26.29 22 SER B O 1
ATOM 1934 N N . ILE B 1 23 ? 62.930 64.024 57.861 1.00 25.65 23 ILE B N 1
ATOM 1935 C CA . ILE B 1 23 ? 63.158 63.351 56.584 1.00 25.92 23 ILE B CA 1
ATOM 1936 C C . ILE B 1 23 ? 61.868 63.155 55.779 1.00 23.32 23 ILE B C 1
ATOM 1937 O O . ILE B 1 23 ? 61.793 63.542 54.613 1.00 24.29 23 ILE B O 1
ATOM 1942 N N . PHE B 1 24 ? 60.845 62.583 56.399 1.00 21.95 24 PHE B N 1
ATOM 1943 C CA . PHE B 1 24 ? 59.616 62.315 55.664 1.00 26.61 24 PHE B CA 1
ATOM 1944 C C . PHE B 1 24 ? 58.931 63.596 55.160 1.00 28.33 24 PHE B C 1
ATOM 1945 O O . PHE B 1 24 ? 58.326 63.588 54.091 1.00 26.76 24 PHE B O 1
ATOM 1953 N N . LEU B 1 25 ? 59.036 64.687 55.917 1.00 23.77 25 LEU B N 1
ATOM 1954 C CA . LEU B 1 25 ? 58.517 65.979 55.465 1.00 28.21 25 LEU B CA 1
ATOM 1955 C C . LEU B 1 25 ? 59.248 66.489 54.230 1.00 33.41 25 LEU B C 1
ATOM 1956 O O . LEU B 1 25 ? 58.646 67.136 53.377 1.00 34.06 25 LEU B O 1
ATOM 1961 N N . GLU B 1 26 ? 60.546 66.212 54.149 1.00 27.16 26 GLU B N 1
ATOM 1962 C CA . GLU B 1 26 ? 61.340 66.589 52.982 1.00 39.36 26 GLU B CA 1
ATOM 1963 C C . GLU B 1 26 ? 61.008 65.709 51.786 1.00 37.74 26 GLU B C 1
ATOM 1964 O O . GLU B 1 26 ? 60.977 66.173 50.649 1.00 42.12 26 GLU B O 1
ATOM 1970 N N . VAL B 1 27 ? 60.776 64.431 52.057 1.00 34.64 27 VAL B N 1
ATOM 1971 C CA . VAL B 1 27 ? 60.425 63.463 51.025 1.00 33.46 27 VAL B CA 1
ATOM 1972 C C . VAL B 1 27 ? 59.067 63.786 50.389 1.00 30.14 27 VAL B C 1
ATOM 1973 O O . VAL B 1 27 ? 58.889 63.621 49.184 1.00 29.21 27 VAL B O 1
ATOM 1977 N N . LEU B 1 28 ? 58.124 64.266 51.198 1.00 26.58 28 LEU B N 1
ATOM 1978 C CA . LEU B 1 28 ? 56.800 64.634 50.699 1.00 30.67 28 LEU B CA 1
ATOM 1979 C C . LEU B 1 28 ? 56.744 66.059 50.141 1.00 34.07 28 LEU B C 1
ATOM 1980 O O . LEU B 1 28 ? 55.729 66.465 49.574 1.00 36.58 28 LEU B O 1
ATOM 1985 N N . GLY B 1 29 ? 57.819 66.822 50.324 1.00 34.20 29 GLY B N 1
ATOM 1986 C CA . GLY B 1 29 ? 57.877 68.193 49.838 1.00 31.35 29 GLY B CA 1
ATOM 1987 C C . GLY B 1 29 ? 57.092 69.202 50.663 1.00 38.30 29 GLY B C 1
ATOM 1988 O O . GLY B 1 29 ? 56.658 70.237 50.156 1.00 43.85 29 GLY B O 1
ATOM 1989 N N . LEU B 1 30 ? 56.910 68.908 51.942 1.00 34.39 30 LEU B N 1
ATOM 1990 C CA . LEU B 1 30 ? 56.118 69.765 52.813 1.00 37.47 30 LEU B CA 1
ATOM 1991 C C . LEU B 1 30 ? 56.943 70.863 53.478 1.00 39.58 30 LEU B C 1
ATOM 1992 O O . LEU B 1 30 ? 58.109 70.663 53.817 1.00 40.08 30 LEU B O 1
ATOM 1997 N N . ASP B 1 31 ? 56.312 72.018 53.668 1.00 40.18 31 ASP B N 1
ATOM 1998 C CA . ASP B 1 31 ? 56.917 73.152 54.351 1.00 41.49 31 ASP B CA 1
ATOM 1999 C C . ASP B 1 31 ? 56.752 73.020 55.846 1.00 33.77 31 ASP B C 1
ATOM 2000 O O . ASP B 1 31 ? 55.664 72.741 56.329 1.00 34.84 31 ASP B O 1
ATOM 2005 N N . TYR B 1 32 ? 57.823 73.235 56.592 1.00 40.71 32 TYR B N 1
ATOM 2006 C CA . TYR B 1 32 ? 57.694 73.181 58.037 1.00 42.01 32 TYR B CA 1
ATOM 2007 C C . TYR B 1 32 ? 58.554 74.208 58.764 1.00 41.75 32 TYR B C 1
ATOM 2008 O O . TYR B 1 32 ? 59.450 74.807 58.183 1.00 36.88 32 TYR B O 1
ATOM 2017 N N . GLU B 1 33 ? 58.232 74.431 60.032 1.00 44.70 33 GLU B N 1
ATOM 2018 C CA . GLU B 1 33 ? 59.036 75.277 60.905 1.00 47.58 33 GLU B CA 1
ATOM 2019 C C . GLU B 1 33 ? 59.533 74.439 62.071 1.00 45.98 33 GLU B C 1
ATOM 2020 O O . GLU B 1 33 ? 58.772 73.674 62.670 1.00 42.69 33 GLU B O 1
ATOM 2026 N N . VAL B 1 34 ? 60.813 74.584 62.385 1.00 42.92 34 VAL B N 1
ATOM 2027 C CA . VAL B 1 34 ? 61.429 73.788 63.426 1.00 38.38 34 VAL B CA 1
ATOM 2028 C C . VAL B 1 34 ? 61.555 74.575 64.716 1.00 40.83 34 VAL B C 1
ATOM 2029 O O . VAL B 1 34 ? 62.088 75.681 64.726 1.00 48.77 34 VAL B O 1
ATOM 2033 N N . GLN B 1 35 ? 61.061 74.001 65.804 1.00 41.25 35 GLN B N 1
ATOM 2034 C CA . GLN B 1 35 ? 61.350 74.530 67.125 1.00 51.64 35 GLN B CA 1
ATOM 2035 C C . GLN B 1 35 ? 62.267 73.566 67.866 1.00 51.37 35 GLN B C 1
ATOM 2036 O O . GLN B 1 35 ? 61.849 72.484 68.294 1.00 47.52 35 GLN B O 1
ATOM 2042 N N . LYS B 1 36 ? 63.520 73.986 67.999 1.00 50.00 36 LYS B N 1
ATOM 2043 C CA . LYS B 1 36 ? 64.589 73.197 68.588 1.00 45.25 36 LYS B CA 1
ATOM 2044 C C . LYS B 1 36 ? 64.391 72.970 70.088 1.00 46.41 36 LYS B C 1
ATOM 2045 O O . LYS B 1 36 ? 63.965 73.870 70.810 1.00 52.59 36 LYS B O 1
ATOM 2051 N N . PHE B 1 37 ? 64.688 71.760 70.552 1.00 43.50 37 PHE B N 1
ATOM 2052 C CA . PHE B 1 37 ? 64.676 71.458 71.982 1.00 44.49 37 PHE B CA 1
ATOM 2053 C C . PHE B 1 37 ? 66.067 71.033 72.454 1.00 45.97 37 PHE B C 1
ATOM 2054 O O . PHE B 1 37 ? 66.742 70.241 71.793 1.00 45.16 37 PHE B O 1
ATOM 2062 N N . ASP B 1 38 ? 66.494 71.557 73.597 1.00 46.51 38 ASP B N 1
ATOM 2063 C CA . ASP B 1 38 ? 67.736 71.106 74.204 1.00 51.60 38 ASP B CA 1
ATOM 2064 C C . ASP B 1 38 ? 67.436 70.054 75.263 1.00 49.68 38 ASP B C 1
ATOM 2065 O O . ASP B 1 38 ? 66.988 70.376 76.368 1.00 43.56 38 ASP B O 1
ATOM 2070 N N . LEU B 1 39 ? 67.684 68.797 74.912 1.00 39.28 39 LEU B N 1
ATOM 2071 C CA . LEU B 1 39 ? 67.364 67.676 75.786 1.00 44.60 39 LEU B CA 1
ATOM 2072 C C . LEU B 1 39 ? 68.205 67.653 77.065 1.00 45.95 39 LEU B C 1
ATOM 2073 O O . LEU B 1 39 ? 67.788 67.094 78.083 1.00 39.77 39 LEU B O 1
ATOM 2078 N N . SER B 1 40 ? 69.382 68.273 77.019 1.00 45.55 40 SER B N 1
ATOM 2079 C CA . SER B 1 40 ? 70.269 68.278 78.179 1.00 47.24 40 SER B CA 1
ATOM 2080 C C . SER B 1 40 ? 69.751 69.190 79.302 1.00 51.14 40 SER B C 1
ATOM 2081 O O . SER B 1 40 ? 70.263 69.161 80.422 1.00 56.44 40 SER B O 1
ATOM 2084 N N . LYS B 1 41 ? 68.733 69.990 78.996 1.00 50.20 41 LYS B N 1
ATOM 2085 C CA . LYS B 1 41 ? 68.129 70.897 79.974 1.00 51.88 41 LYS B CA 1
ATOM 2086 C C . LYS B 1 41 ? 66.688 70.514 80.332 1.00 50.52 41 LYS B C 1
ATOM 2087 O O . LYS B 1 41 ? 65.977 71.289 80.970 1.00 49.44 41 LYS B O 1
ATOM 2093 N N . ASN B 1 42 ? 66.272 69.318 79.925 1.00 48.63 42 ASN B N 1
ATOM 2094 C CA . ASN B 1 42 ? 64.930 68.814 80.221 1.00 51.87 42 ASN B CA 1
ATOM 2095 C C . ASN B 1 42 ? 63.824 69.701 79.683 1.00 47.87 42 ASN B C 1
ATOM 2096 O O . ASN B 1 42 ? 62.783 69.851 80.318 1.00 40.65 42 ASN B O 1
ATOM 2101 N N . GLU B 1 43 ? 64.053 70.270 78.503 1.00 46.82 43 GLU B N 1
ATOM 2102 C CA . GLU B 1 43 ? 63.122 71.224 77.912 1.00 46.30 43 GLU B CA 1
ATOM 2103 C C . GLU B 1 43 ? 61.780 70.614 77.518 1.00 38.19 43 GLU B C 1
ATOM 2104 O O . GLU B 1 43 ? 60.776 71.313 77.491 1.00 46.98 43 GLU B O 1
ATOM 2110 N N . THR B 1 44 ? 61.760 69.316 77.227 1.00 36.12 44 THR B N 1
ATOM 2111 C CA . THR B 1 44 ? 60.527 68.651 76.818 1.00 33.81 44 THR B CA 1
ATOM 2112 C C . THR B 1 44 ? 59.613 68.356 78.012 1.00 35.80 44 THR B C 1
ATOM 2113 O O . THR B 1 44 ? 58.471 67.934 77.838 1.00 32.03 44 THR B O 1
ATOM 2117 N N . LYS B 1 45 ? 60.119 68.584 79.220 1.00 37.07 45 LYS B N 1
ATOM 2118 C CA . LYS B 1 45 ? 59.329 68.385 80.436 1.00 40.34 45 LYS B CA 1
ATOM 2119 C C . LYS B 1 45 ? 58.652 69.668 80.915 1.00 37.15 45 LYS B C 1
ATOM 2120 O O . LYS B 1 45 ? 57.912 69.657 81.900 1.00 45.94 45 LYS B O 1
ATOM 2126 N N . GLU B 1 46 ? 58.903 70.770 80.217 1.00 39.55 46 GLU B N 1
ATOM 2127 C CA . GLU B 1 46 ? 58.307 72.048 80.584 1.00 41.89 46 GLU B CA 1
ATOM 2128 C C . GLU B 1 46 ? 56.795 71.999 80.425 1.00 43.23 46 GLU B C 1
ATOM 2129 O O . GLU B 1 46 ? 56.278 71.285 79.562 1.00 44.63 46 GLU B O 1
ATOM 2135 N N . ASP B 1 47 ? 56.096 72.754 81.269 1.00 42.86 47 ASP B N 1
ATOM 2136 C CA . ASP B 1 47 ? 54.638 72.668 81.392 1.00 41.69 47 ASP B CA 1
ATOM 2137 C C . ASP B 1 47 ? 53.877 73.019 80.116 1.00 38.70 47 ASP B C 1
ATOM 2138 O O . ASP B 1 47 ? 52.919 72.330 79.756 1.00 35.05 47 ASP B O 1
ATOM 2143 N N . TRP B 1 48 ? 54.297 74.088 79.441 1.00 38.24 48 TRP B N 1
ATOM 2144 C CA . TRP B 1 48 ? 53.673 74.490 78.184 1.00 37.36 48 TRP B CA 1
ATOM 2145 C C . TRP B 1 48 ? 53.717 73.356 77.157 1.00 35.27 48 TRP B C 1
ATOM 2146 O O . TRP B 1 48 ? 52.769 73.162 76.401 1.00 33.64 48 TRP B O 1
ATOM 2157 N N . PHE B 1 49 ? 54.819 72.610 77.123 1.00 34.83 49 PHE B N 1
ATOM 2158 C CA . PHE B 1 49 ? 54.962 71.557 76.127 1.00 38.24 49 PHE B CA 1
ATOM 2159 C C . PHE B 1 49 ? 54.227 70.286 76.512 1.00 35.51 49 PHE B C 1
ATOM 2160 O O . PHE B 1 49 ? 53.686 69.601 75.650 1.00 35.64 49 PHE B O 1
ATOM 2168 N N . VAL B 1 50 ? 54.234 69.960 77.799 1.00 31.41 50 VAL B N 1
ATOM 2169 C CA . VAL B 1 50 ? 53.435 68.849 78.296 1.00 29.88 50 VAL B CA 1
ATOM 2170 C C . VAL B 1 50 ? 51.945 69.033 77.949 1.00 28.91 50 VAL B C 1
ATOM 2171 O O . VAL B 1 50 ? 51.239 68.060 77.699 1.00 35.19 50 VAL B O 1
ATOM 2175 N N . LYS B 1 51 ? 51.488 70.284 77.907 1.00 35.34 51 LYS B N 1
ATOM 2176 C CA . LYS B 1 51 ? 50.127 70.607 77.467 1.00 35.13 51 LYS B CA 1
ATOM 2177 C C . LYS B 1 51 ? 49.838 70.053 76.080 1.00 34.14 51 LYS B C 1
ATOM 2178 O O . LYS B 1 51 ? 48.770 69.500 75.837 1.00 27.83 51 LYS B O 1
ATOM 2184 N N . LEU B 1 52 ? 50.802 70.198 75.175 1.00 34.53 52 LEU B N 1
ATOM 2185 C CA . LEU B 1 52 ? 50.655 69.707 73.810 1.00 31.80 52 LEU B CA 1
ATOM 2186 C C . LEU B 1 52 ? 50.887 68.200 73.755 1.00 31.17 52 LEU B C 1
ATOM 2187 O O . LEU B 1 52 ? 50.169 67.472 73.068 1.00 29.40 52 LEU B O 1
ATOM 2192 N N . ASN B 1 53 ? 51.885 67.739 74.500 1.00 25.20 53 ASN B N 1
ATOM 2193 C CA . ASN B 1 53 ? 52.247 66.333 74.527 1.00 27.70 53 ASN B CA 1
ATOM 2194 C C . ASN B 1 53 ? 52.418 65.827 75.957 1.00 31.82 53 ASN B C 1
ATOM 2195 O O . ASN B 1 53 ? 53.439 66.093 76.596 1.00 33.86 53 ASN B O 1
ATOM 2200 N N . PRO B 1 54 ? 51.420 65.079 76.461 1.00 32.30 54 PRO B N 1
ATOM 2201 C CA . PRO B 1 54 ? 51.458 64.521 77.818 1.00 32.92 54 PRO B CA 1
ATOM 2202 C C . PRO B 1 54 ? 52.746 63.740 78.116 1.00 29.72 54 PRO B C 1
ATOM 2203 O O . PRO B 1 54 ? 53.171 63.698 79.267 1.00 24.89 54 PRO B O 1
ATOM 2207 N N . ASN B 1 55 ? 53.340 63.139 77.088 1.00 25.59 55 ASN B N 1
ATOM 2208 C CA . ASN B 1 55 ? 54.512 62.288 77.238 1.00 25.50 55 ASN B CA 1
ATOM 2209 C C . ASN B 1 55 ? 55.776 63.084 77.564 1.00 32.06 55 ASN B C 1
ATOM 2210 O O . ASN B 1 55 ? 56.734 62.538 78.113 1.00 24.93 55 ASN B O 1
ATOM 2215 N N . GLY B 1 56 ? 55.771 64.371 77.221 1.00 34.53 56 GLY B N 1
ATOM 2216 C CA . GLY B 1 56 ? 56.916 65.237 77.438 1.00 36.17 56 GLY B CA 1
ATOM 2217 C C . GLY B 1 56 ? 58.161 64.740 76.723 1.00 34.54 56 GLY B C 1
ATOM 2218 O O . GLY B 1 56 ? 59.227 64.611 77.327 1.00 28.23 56 GLY B O 1
ATOM 2219 N N . ARG B 1 57 ? 58.002 64.417 75.442 1.00 33.98 57 ARG B N 1
ATOM 2220 C CA . ARG B 1 57 ? 59.093 63.949 74.587 1.00 28.75 57 ARG B CA 1
ATOM 2221 C C . ARG B 1 57 ? 58.873 64.461 73.159 1.00 27.74 57 ARG B C 1
ATOM 2222 O O . ARG B 1 57 ? 57.730 64.673 72.742 1.00 24.14 57 ARG B O 1
ATOM 2230 N N . ILE B 1 58 ? 59.957 64.672 72.418 1.00 25.43 58 ILE B N 1
ATOM 2231 C CA . ILE B 1 58 ? 59.856 65.030 71.007 1.00 25.03 58 ILE B CA 1
ATOM 2232 C C . ILE B 1 58 ? 60.000 63.761 70.163 1.00 25.73 58 ILE B C 1
ATOM 2233 O O . ILE B 1 58 ? 60.512 62.761 70.659 1.00 23.56 58 ILE B O 1
ATOM 2238 N N . PRO B 1 59 ? 59.547 63.784 68.894 1.00 22.46 59 PRO B N 1
ATOM 2239 C CA . PRO B 1 59 ? 58.907 64.893 68.191 1.00 25.31 59 PRO B CA 1
ATOM 2240 C C . PRO B 1 59 ? 57.405 64.938 68.396 1.00 23.05 59 PRO B C 1
ATOM 2241 O O . PRO B 1 59 ? 56.778 63.963 68.824 1.00 21.05 59 PRO B O 1
ATOM 2245 N N . THR B 1 60 ? 56.846 66.096 68.076 1.00 23.30 60 THR B N 1
ATOM 2246 C CA . THR B 1 60 ? 55.418 66.353 68.138 1.00 27.44 60 THR B CA 1
ATOM 2247 C C . THR B 1 60 ? 55.207 67.350 67.012 1.00 28.50 60 THR B C 1
ATOM 2248 O O . THR B 1 60 ? 56.086 68.178 66.759 1.00 27.18 60 THR B O 1
ATOM 2252 N N . ILE B 1 61 ? 54.083 67.265 66.306 1.00 22.90 61 ILE B N 1
ATOM 2253 C CA . ILE B 1 61 ? 53.816 68.240 65.252 1.00 31.23 61 ILE B CA 1
ATOM 2254 C C . ILE B 1 61 ? 52.509 68.984 65.447 1.00 30.16 61 ILE B C 1
ATOM 2255 O O . ILE B 1 61 ? 51.619 68.551 66.174 1.00 28.70 61 ILE B O 1
ATOM 2260 N N . ASN B 1 62 ? 52.414 70.132 64.802 1.00 33.33 62 ASN B N 1
ATOM 2261 C CA . ASN B 1 62 ? 51.155 70.824 64.705 1.00 36.02 62 ASN B CA 1
ATOM 2262 C C . ASN B 1 62 ? 50.864 71.050 63.241 1.00 37.62 62 ASN B C 1
ATOM 2263 O O . ASN B 1 62 ? 51.658 71.682 62.537 1.00 40.82 62 ASN B O 1
ATOM 2268 N N . ASP B 1 63 ? 49.738 70.525 62.775 1.00 30.78 63 ASP B N 1
ATOM 2269 C CA . ASP B 1 63 ? 49.338 70.758 61.407 1.00 32.22 63 ASP B CA 1
ATOM 2270 C C . ASP B 1 63 ? 48.150 71.709 61.386 1.00 34.76 63 ASP B C 1
ATOM 2271 O O . ASP B 1 63 ? 47.021 71.316 61.683 1.00 34.93 63 ASP B O 1
ATOM 2276 N N . PRO B 1 64 ? 48.409 72.975 61.039 1.00 40.53 64 PRO B N 1
ATOM 2277 C CA . PRO B 1 64 ? 47.371 74.007 60.961 1.00 44.42 64 PRO B CA 1
ATOM 2278 C C . PRO B 1 64 ? 46.406 73.769 59.800 1.00 43.37 64 PRO B C 1
ATOM 2279 O O . PRO B 1 64 ? 45.322 74.361 59.765 1.00 45.96 64 PRO B O 1
ATOM 2283 N N . ASN B 1 65 ? 46.794 72.898 58.875 1.00 39.25 65 ASN B N 1
ATOM 2284 C CA . ASN B 1 65 ? 45.968 72.600 57.716 1.00 35.32 65 ASN B CA 1
ATOM 2285 C C . ASN B 1 65 ? 44.872 71.563 57.985 1.00 40.82 65 ASN B C 1
ATOM 2286 O O . ASN B 1 65 ? 44.020 71.332 57.133 1.00 40.00 65 ASN B O 1
ATOM 2291 N N . PHE B 1 66 ? 44.896 70.944 59.164 1.00 38.40 66 PHE B N 1
ATOM 2292 C CA . PHE B 1 66 ? 43.852 70.000 59.551 1.00 36.17 66 PHE B CA 1
ATOM 2293 C C . PHE B 1 66 ? 42.610 70.771 59.987 1.00 37.54 66 PHE B C 1
ATOM 2294 O O . PHE B 1 66 ? 42.662 71.590 60.903 1.00 39.45 66 PHE B O 1
ATOM 2302 N N . LYS B 1 67 ? 41.494 70.520 59.319 1.00 37.52 67 LYS B N 1
ATOM 2303 C CA . LYS B 1 67 ? 40.270 71.238 59.638 1.00 45.50 67 LYS B CA 1
ATOM 2304 C C . LYS B 1 67 ? 39.459 70.514 60.709 1.00 48.30 67 LYS B C 1
ATOM 2305 O O . LYS B 1 67 ? 39.378 69.283 60.713 1.00 47.09 67 LYS B O 1
ATOM 2311 N N . GLY B 1 68 ? 38.877 71.289 61.621 1.00 48.93 68 GLY B N 1
ATOM 2312 C CA . GLY B 1 68 ? 38.005 70.743 62.647 1.00 53.59 68 GLY B CA 1
ATOM 2313 C C . GLY B 1 68 ? 38.538 70.960 64.051 1.00 57.65 68 GLY B C 1
ATOM 2314 O O . GLY B 1 68 ? 37.790 70.920 65.028 1.00 63.05 68 GLY B O 1
ATOM 2315 N N . VAL B 1 69 ? 39.842 71.184 64.151 1.00 50.99 69 VAL B N 1
ATOM 2316 C CA . VAL B 1 69 ? 40.470 71.454 65.429 1.00 45.65 69 VAL B CA 1
ATOM 2317 C C . VAL B 1 69 ? 40.994 72.880 65.435 1.00 50.14 69 VAL B C 1
ATOM 2318 O O . VAL B 1 69 ? 41.770 73.250 64.558 1.00 51.64 69 VAL B O 1
ATOM 2322 N N . ASP B 1 70 ? 40.578 73.689 66.405 1.00 55.66 70 ASP B N 1
ATOM 2323 C CA . ASP B 1 70 ? 41.111 75.051 66.484 1.00 62.82 70 ASP B CA 1
ATOM 2324 C C . ASP B 1 70 ? 42.611 75.069 66.814 1.00 59.50 70 ASP B C 1
ATOM 2325 O O . ASP B 1 70 ? 43.073 74.401 67.746 1.00 56.36 70 ASP B O 1
ATOM 2330 N N . GLY B 1 71 ? 43.370 75.823 66.026 1.00 56.58 71 GLY B N 1
ATOM 2331 C CA . GLY B 1 71 ? 44.805 75.903 66.219 1.00 53.97 71 GLY B CA 1
ATOM 2332 C C . GLY B 1 71 ? 45.562 74.757 65.571 1.00 48.70 71 GLY B C 1
ATOM 2333 O O . GLY B 1 71 ? 46.784 74.670 65.687 1.00 47.71 71 GLY B O 1
ATOM 2334 N N . GLY B 1 72 ? 44.834 73.878 64.889 1.00 39.78 72 GLY B N 1
ATOM 2335 C CA . GLY B 1 72 ? 45.438 72.775 64.168 1.00 37.10 72 GLY B CA 1
ATOM 2336 C C . GLY B 1 72 ? 45.566 71.495 64.975 1.00 35.25 72 GLY B C 1
ATOM 2337 O O . GLY B 1 72 ? 45.426 71.498 66.198 1.00 35.92 72 GLY B O 1
ATOM 2338 N N . LEU B 1 73 ? 45.837 70.397 64.274 1.00 33.11 73 LEU B N 1
ATOM 2339 C CA . LEU B 1 73 ? 46.005 69.093 64.901 1.00 31.36 73 LEU B CA 1
ATOM 2340 C C . LEU B 1 73 ? 47.365 68.988 65.577 1.00 36.48 73 LEU B C 1
ATOM 2341 O O . LEU B 1 73 ? 48.381 69.341 64.983 1.00 33.07 73 LEU B O 1
ATOM 2346 N N . VAL B 1 74 ? 47.378 68.501 66.815 1.00 35.65 74 VAL B N 1
ATOM 2347 C CA . VAL B 1 74 ? 48.619 68.284 67.550 1.00 34.52 74 VAL B CA 1
ATOM 2348 C C . VAL B 1 74 ? 48.822 66.793 67.737 1.00 35.56 74 VAL B C 1
ATOM 2349 O O . VAL B 1 74 ? 47.999 66.121 68.359 1.00 39.01 74 VAL B O 1
ATOM 2353 N N . LEU B 1 75 ? 49.922 66.276 67.207 1.00 33.81 75 LEU B N 1
ATOM 2354 C CA . LEU B 1 75 ? 50.143 64.838 67.178 1.00 23.70 75 LEU B CA 1
ATOM 2355 C C . LEU B 1 75 ? 51.547 64.450 67.649 1.00 26.11 75 LEU B C 1
ATOM 2356 O O . LEU B 1 75 ? 52.550 65.041 67.225 1.00 22.54 75 LEU B O 1
ATOM 2361 N N . SER B 1 76 ? 51.610 63.452 68.526 1.00 26.38 76 SER B N 1
ATOM 2362 C CA . SER B 1 76 ? 52.883 62.933 69.012 1.00 27.32 76 SER B CA 1
ATOM 2363 C C . SER B 1 76 ? 53.058 61.470 68.628 1.00 28.43 76 SER B C 1
ATOM 2364 O O . SER B 1 76 ? 52.144 60.861 68.070 1.00 18.75 76 SER B O 1
ATOM 2367 N N . GLN B 1 77 ? 54.241 60.933 68.938 1.00 17.65 77 GLN B N 1
ATOM 2368 C CA . GLN B 1 77 ? 54.699 59.600 68.524 1.00 16.31 77 GLN B CA 1
ATOM 2369 C C . GLN B 1 77 ? 55.040 59.563 67.042 1.00 18.13 77 GLN B C 1
ATOM 2370 O O . GLN B 1 77 ? 54.180 59.827 66.209 1.00 20.87 77 GLN B O 1
ATOM 2376 N N . THR B 1 78 ? 56.300 59.239 66.732 1.00 15.50 78 THR B N 1
ATOM 2377 C CA . THR B 1 78 ? 56.774 59.172 65.346 1.00 20.69 78 THR B CA 1
ATOM 2378 C C . THR B 1 78 ? 55.932 58.224 64.512 1.00 15.51 78 THR B C 1
ATOM 2379 O O . THR B 1 78 ? 55.612 58.517 63.375 1.00 22.47 78 THR B O 1
ATOM 2383 N N . GLY B 1 79 ? 55.587 57.078 65.083 1.00 18.12 79 GLY B N 1
ATOM 2384 C CA . GLY B 1 79 ? 54.753 56.114 64.394 1.00 15.09 79 GLY B CA 1
ATOM 2385 C C . GLY B 1 79 ? 53.425 56.723 63.979 1.00 24.39 79 GLY B C 1
ATOM 2386 O O . GLY B 1 79 ? 52.967 56.513 62.858 1.00 21.93 79 GLY B O 1
ATOM 2387 N N . ALA B 1 80 ? 52.807 57.492 64.870 1.00 16.46 80 ALA B N 1
ATOM 2388 C CA . ALA B 1 80 ? 51.496 58.057 64.563 1.00 17.76 80 ALA B CA 1
ATOM 2389 C C . ALA B 1 80 ? 51.650 59.237 63.602 1.00 23.02 80 ALA B C 1
ATOM 2390 O O . ALA B 1 80 ? 50.843 59.409 62.687 1.00 22.51 80 ALA B O 1
ATOM 2392 N N . ILE B 1 81 ? 52.711 60.018 63.793 1.00 25.59 81 ILE B N 1
ATOM 2393 C CA . ILE B 1 81 ? 52.985 61.174 62.939 1.00 26.54 81 ILE B CA 1
ATOM 2394 C C . ILE B 1 81 ? 53.296 60.775 61.493 1.00 25.86 81 ILE B C 1
ATOM 2395 O O . ILE B 1 81 ? 52.838 61.414 60.548 1.00 27.12 81 ILE B O 1
ATOM 2400 N N . LEU B 1 82 ? 54.077 59.719 61.329 1.00 18.04 82 LEU B N 1
ATOM 2401 C CA . LEU B 1 82 ? 54.395 59.198 60.007 1.00 21.18 82 LEU B CA 1
ATOM 2402 C C . LEU B 1 82 ? 53.122 58.721 59.309 1.00 21.21 82 LEU B C 1
ATOM 2403 O O . LEU B 1 82 ? 52.825 59.133 58.184 1.00 20.20 82 LEU B O 1
ATOM 2408 N N . GLN B 1 83 ? 52.370 57.858 59.984 1.00 20.77 83 GLN B N 1
ATOM 2409 C CA . GLN B 1 83 ? 51.115 57.358 59.435 1.00 19.18 83 GLN B CA 1
ATOM 2410 C C . GLN B 1 83 ? 50.187 58.495 59.002 1.00 23.17 83 GLN B C 1
ATOM 2411 O O . GLN B 1 83 ? 49.628 58.472 57.890 1.00 20.99 83 GLN B O 1
ATOM 2417 N N . TYR B 1 84 ? 50.051 59.498 59.867 1.00 20.24 84 TYR B N 1
ATOM 2418 C CA . TYR B 1 84 ? 49.231 60.669 59.560 1.00 21.33 84 TYR B CA 1
ATOM 2419 C C . TYR B 1 84 ? 49.730 61.406 58.313 1.00 26.67 84 TYR B C 1
ATOM 2420 O O . TYR B 1 84 ? 48.940 61.779 57.445 1.00 25.06 84 TYR B O 1
ATOM 2429 N N . LEU B 1 85 ? 51.040 61.629 58.237 1.00 21.49 85 LEU B N 1
ATOM 2430 C CA . LEU B 1 85 ? 51.626 62.341 57.106 1.00 29.13 85 LEU B CA 1
ATOM 2431 C C . LEU B 1 85 ? 51.426 61.598 55.778 1.00 32.47 85 LEU B C 1
ATOM 2432 O O . LEU B 1 85 ? 51.114 62.209 54.762 1.00 23.72 85 LEU B O 1
ATOM 2437 N N . ALA B 1 86 ? 51.616 60.283 55.784 1.00 21.97 86 ALA B N 1
ATOM 2438 C CA . ALA B 1 86 ? 51.391 59.490 54.583 1.00 22.58 86 ALA B CA 1
ATOM 2439 C C . ALA B 1 86 ? 49.901 59.466 54.173 1.00 33.02 86 ALA B C 1
ATOM 2440 O O . ALA B 1 86 ? 49.585 59.607 52.995 1.00 38.44 86 ALA B O 1
ATOM 2442 N N . ASP B 1 87 ? 48.999 59.305 55.143 1.00 23.05 87 ASP B N 1
ATOM 2443 C CA . ASP B 1 87 ? 47.549 59.348 54.891 1.00 23.99 87 ASP B CA 1
ATOM 2444 C C . ASP B 1 87 ? 47.106 60.670 54.289 1.00 30.32 87 ASP B C 1
ATOM 2445 O O . ASP B 1 87 ? 46.232 60.709 53.422 1.00 25.95 87 ASP B O 1
ATOM 2450 N N . THR B 1 88 ? 47.707 61.755 54.768 1.00 25.80 88 THR B N 1
ATOM 2451 C CA . THR B 1 88 ? 47.250 63.094 54.425 1.00 25.80 88 THR B CA 1
ATOM 2452 C C . THR B 1 88 ? 47.919 63.684 53.177 1.00 26.54 88 THR B C 1
ATOM 2453 O O . THR B 1 88 ? 47.244 64.239 52.315 1.00 28.46 88 THR B O 1
ATOM 2457 N N . TYR B 1 89 ? 49.237 63.544 53.067 1.00 26.79 89 TYR B N 1
ATOM 2458 C CA . TYR B 1 89 ? 49.979 64.241 52.017 1.00 28.87 89 TYR B CA 1
ATOM 2459 C C . TYR B 1 89 ? 50.662 63.348 50.979 1.00 27.28 89 TYR B C 1
ATOM 2460 O O . TYR B 1 89 ? 51.449 63.827 50.182 1.00 28.24 89 TYR B O 1
ATOM 2469 N N . ASP B 1 90 ? 50.350 62.059 50.983 1.00 32.74 90 ASP B N 1
ATOM 2470 C CA . ASP B 1 90 ? 50.816 61.153 49.936 1.00 32.41 90 ASP B CA 1
ATOM 2471 C C . ASP B 1 90 ? 49.628 60.426 49.308 1.00 34.81 90 ASP B C 1
ATOM 2472 O O . ASP B 1 90 ? 49.623 59.201 49.195 1.00 33.97 90 ASP B O 1
ATOM 2477 N N . LYS B 1 91 ? 48.605 61.176 48.911 1.00 45.06 91 LYS B N 1
ATOM 2478 C CA . LYS B 1 91 ? 47.415 60.555 48.324 1.00 46.97 91 LYS B CA 1
ATOM 2479 C C . LYS B 1 91 ? 47.716 59.908 46.970 1.00 40.22 91 LYS B C 1
ATOM 2480 O O . LYS B 1 91 ? 46.960 59.062 46.500 1.00 39.29 91 LYS B O 1
ATOM 2486 N N . GLU B 1 92 ? 48.837 60.286 46.364 1.00 35.21 92 GLU B N 1
ATOM 2487 C CA . GLU B 1 92 ? 49.263 59.676 45.110 1.00 34.35 92 GLU B CA 1
ATOM 2488 C C . GLU B 1 92 ? 49.945 58.317 45.328 1.00 31.43 92 GLU B C 1
ATOM 2489 O O . GLU B 1 92 ? 50.240 57.603 44.366 1.00 33.25 92 GLU B O 1
ATOM 2495 N N . HIS B 1 93 ? 50.181 57.965 46.592 1.00 25.72 93 HIS B N 1
ATOM 2496 C CA . HIS B 1 93 ? 50.806 56.689 46.950 1.00 25.42 93 HIS B CA 1
ATOM 2497 C C . HIS B 1 93 ? 52.218 56.476 46.355 1.00 29.79 93 HIS B C 1
ATOM 2498 O O . HIS B 1 93 ? 52.553 55.399 45.845 1.00 22.05 93 HIS B O 1
ATOM 2505 N N . LYS B 1 94 ? 53.040 57.517 46.424 1.00 29.72 94 LYS B N 1
ATOM 2506 C CA . LYS B 1 94 ? 54.435 57.408 46.001 1.00 35.44 94 LYS B CA 1
ATOM 2507 C C . LYS B 1 94 ? 55.298 56.760 47.091 1.00 33.46 94 LYS B C 1
ATOM 2508 O O . LYS B 1 94 ? 56.333 56.147 46.797 1.00 35.02 94 LYS B O 1
ATOM 2514 N N . PHE B 1 95 ? 54.873 56.905 48.344 1.00 24.83 95 PHE B N 1
ATOM 2515 C CA . PHE B 1 95 ? 55.617 56.352 49.473 1.00 26.82 95 PHE B CA 1
ATOM 2516 C C . PHE B 1 95 ? 54.688 55.633 50.460 1.00 18.91 95 PHE B C 1
ATOM 2517 O O . PHE B 1 95 ? 54.947 55.556 51.659 1.00 18.08 95 PHE B O 1
ATOM 2525 N N . SER B 1 96 ? 53.606 55.092 49.926 1.00 19.84 96 SER B N 1
ATOM 2526 C CA . SER B 1 96 ? 52.604 54.417 50.731 1.00 25.89 96 SER B CA 1
ATOM 2527 C C . SER B 1 96 ? 51.710 53.607 49.806 1.00 23.63 96 SER B C 1
ATOM 2528 O O . SER B 1 96 ? 51.757 53.775 48.585 1.00 28.19 96 SER B O 1
ATOM 2531 N N . TYR B 1 97 ? 50.911 52.726 50.397 1.00 21.03 97 TYR B N 1
ATOM 2532 C CA . TYR B 1 97 ? 49.981 51.883 49.658 1.00 16.63 97 TYR B CA 1
ATOM 2533 C C . TYR B 1 97 ? 48.545 52.249 50.015 1.00 21.09 97 TYR B C 1
ATOM 2534 O O . TYR B 1 97 ? 48.301 52.816 51.088 1.00 16.18 97 TYR B O 1
ATOM 2543 N N . PRO B 1 98 ? 47.592 51.943 49.112 1.00 17.09 98 PRO B N 1
ATOM 2544 C CA . PRO B 1 98 ? 46.170 52.214 49.366 1.00 17.18 98 PRO B CA 1
ATOM 2545 C C . PRO B 1 98 ? 45.681 51.702 50.712 1.00 16.26 98 PRO B C 1
ATOM 2546 O O . PRO B 1 98 ? 46.010 50.593 51.114 1.00 15.60 98 PRO B O 1
ATOM 2550 N N . ALA B 1 99 ? 44.913 52.544 51.395 1.00 21.39 99 ALA B N 1
ATOM 2551 C CA . ALA B 1 99 ? 44.189 52.167 52.599 1.00 23.57 99 ALA B CA 1
ATOM 2552 C C . ALA B 1 99 ? 43.598 50.770 52.489 1.00 23.71 99 ALA B C 1
ATOM 2553 O O . ALA B 1 99 ? 42.862 50.478 51.543 1.00 22.37 99 ALA B O 1
ATOM 2555 N N . GLY B 1 100 ? 43.930 49.912 53.448 1.00 22.91 100 GLY B N 1
ATOM 2556 C CA . GLY B 1 100 ? 43.260 48.639 53.585 1.00 14.84 100 GLY B CA 1
ATOM 2557 C C . GLY B 1 100 ? 43.895 47.484 52.846 1.00 14.80 100 GLY B C 1
ATOM 2558 O O . GLY B 1 100 ? 43.523 46.336 53.058 1.00 15.36 100 GLY B O 1
ATOM 2559 N N . THR B 1 101 ? 44.847 47.772 51.971 1.00 14.91 101 THR B N 1
ATOM 2560 C CA . THR B 1 101 ? 45.498 46.709 51.224 1.00 19.27 101 THR B CA 1
ATOM 2561 C C . THR B 1 101 ? 46.472 45.910 52.092 1.00 14.43 101 THR B C 1
ATOM 2562 O O . THR B 1 101 ? 46.854 46.331 53.189 1.00 13.78 101 THR B O 1
ATOM 2566 N N . ALA B 1 102 ? 46.853 44.748 51.575 1.00 14.75 102 ALA B N 1
ATOM 2567 C CA . ALA B 1 102 ? 47.800 43.871 52.236 1.00 17.59 102 ALA B CA 1
ATOM 2568 C C . ALA B 1 102 ? 49.132 44.599 52.505 1.00 19.44 102 ALA B C 1
ATOM 2569 O O . ALA B 1 102 ? 49.694 44.512 53.611 1.00 13.24 102 ALA B O 1
ATOM 2571 N N . GLU B 1 103 ? 49.612 45.348 51.515 1.00 14.33 103 GLU B N 1
ATOM 2572 C CA . GLU B 1 103 ? 50.909 46.018 51.646 1.00 19.42 103 GLU B CA 1
ATOM 2573 C C . GLU B 1 103 ? 50.830 47.192 52.613 1.00 16.28 103 GLU B C 1
ATOM 2574 O O . GLU B 1 103 ? 51.810 47.537 53.275 1.00 16.64 103 GLU B O 1
ATOM 2580 N N . TYR B 1 104 ? 49.650 47.789 52.696 1.00 15.80 104 TYR B N 1
ATOM 2581 C CA . TYR B 1 104 ? 49.392 48.840 53.662 1.00 17.38 104 TYR B CA 1
ATOM 2582 C C . TYR B 1 104 ? 49.535 48.301 55.091 1.00 14.32 104 TYR B C 1
ATOM 2583 O O . TYR B 1 104 ? 50.127 48.946 55.955 1.00 14.45 104 TYR B O 1
ATOM 2592 N N . TYR B 1 105 ? 49.023 47.105 55.339 1.00 14.60 105 TYR B N 1
ATOM 2593 C CA . TYR B 1 105 ? 49.062 46.576 56.691 1.00 12.90 105 TYR B CA 1
ATOM 2594 C C . TYR B 1 105 ? 50.438 46.021 57.042 1.00 19.38 105 TYR B C 1
ATOM 2595 O O . TYR B 1 105 ? 50.859 46.101 58.194 1.00 11.23 105 TYR B O 1
ATOM 2604 N N . LYS B 1 106 ? 51.134 45.492 56.038 1.00 17.11 106 LYS B N 1
ATOM 2605 C CA . LYS B 1 106 ? 52.503 45.037 56.202 1.00 17.23 106 LYS B CA 1
ATOM 2606 C C . LYS B 1 106 ? 53.448 46.207 56.449 1.00 17.85 106 LYS B C 1
ATOM 2607 O O . LYS B 1 106 ? 54.420 46.077 57.186 1.00 11.38 106 LYS B O 1
ATOM 2613 N N . THR B 1 107 ? 53.147 47.351 55.840 1.00 18.52 107 THR B N 1
ATOM 2614 C CA . THR B 1 107 ? 53.864 48.588 56.118 1.00 19.46 107 THR B CA 1
ATOM 2615 C C . THR B 1 107 ? 53.690 48.981 57.575 1.00 22.47 107 THR B C 1
ATOM 2616 O O . THR B 1 107 ? 54.662 49.324 58.259 1.00 20.16 107 THR B O 1
ATOM 2620 N N . LEU B 1 108 ? 52.440 48.936 58.037 1.00 16.20 108 LEU B N 1
ATOM 2621 C CA . LEU B 1 108 ? 52.115 49.217 59.433 1.00 13.68 108 LEU B CA 1
ATOM 2622 C C . LEU B 1 108 ? 52.844 48.260 60.383 1.00 11.20 108 LEU B C 1
ATOM 2623 O O . LEU B 1 108 ? 53.354 48.662 61.418 1.00 10.69 108 LEU B O 1
ATOM 2628 N N . GLU B 1 109 ? 52.890 46.992 60.013 1.00 10.65 109 GLU B N 1
ATOM 2629 C CA . GLU B 1 109 ? 53.536 45.995 60.837 1.00 10.61 109 GLU B CA 1
ATOM 2630 C C . GLU B 1 109 ? 55.023 46.336 61.034 1.00 10.31 109 GLU B C 1
ATOM 2631 O O . GLU B 1 109 ? 55.528 46.284 62.147 1.00 11.25 109 GLU B O 1
ATOM 2637 N N . TYR B 1 110 ? 55.702 46.747 59.966 1.00 10.70 110 TYR B N 1
ATOM 2638 C CA . TYR B 1 110 ? 57.136 47.035 60.064 1.00 12.83 110 TYR B CA 1
ATOM 2639 C C . TYR B 1 110 ? 57.428 48.400 60.688 1.00 13.70 110 TYR B C 1
ATOM 2640 O O . TYR B 1 110 ? 58.445 48.575 61.354 1.00 10.91 110 TYR B O 1
ATOM 2649 N N . LEU B 1 111 ? 56.527 49.355 60.473 1.00 11.09 111 LEU B N 1
ATOM 2650 C CA . LEU B 1 111 ? 56.583 50.638 61.167 1.00 20.10 111 LEU B CA 1
ATOM 2651 C C . LEU B 1 111 ? 56.475 50.419 62.674 1.00 16.19 111 LEU B C 1
ATOM 2652 O O . LEU B 1 111 ? 57.288 50.924 63.445 1.00 12.55 111 LEU B O 1
ATOM 2657 N N . ILE B 1 112 ? 55.470 49.663 63.086 1.00 19.05 112 ILE B N 1
ATOM 2658 C CA . ILE B 1 112 ? 55.245 49.418 64.505 1.00 16.63 112 ILE B CA 1
ATOM 2659 C C . ILE B 1 112 ? 56.437 48.679 65.093 1.00 13.39 112 ILE B C 1
ATOM 2660 O O . ILE B 1 112 ? 56.908 48.997 66.187 1.00 13.19 112 ILE B O 1
ATOM 2665 N N . PHE B 1 113 ? 56.909 47.686 64.352 1.00 16.13 113 PHE B N 1
ATOM 2666 C CA . PHE B 1 113 ? 58.052 46.889 64.769 1.00 13.49 113 PHE B CA 1
ATOM 2667 C C . PHE B 1 113 ? 59.213 47.819 65.030 1.00 13.95 113 PHE B C 1
ATOM 2668 O O . PHE B 1 113 ? 59.930 47.673 66.029 1.00 11.55 113 PHE B O 1
ATOM 2676 N N . GLN B 1 114 ? 59.384 48.797 64.145 1.00 15.50 114 GLN B N 1
ATOM 2677 C CA . GLN B 1 114 ? 60.425 49.792 64.337 1.00 15.58 114 GLN B CA 1
ATOM 2678 C C . GLN B 1 114 ? 60.204 50.576 65.636 1.00 16.72 114 GLN B C 1
ATOM 2679 O O . GLN B 1 114 ? 61.125 50.711 66.452 1.00 18.18 114 GLN B O 1
ATOM 2685 N N . VAL B 1 115 ? 58.997 51.106 65.831 1.00 17.04 115 VAL B N 1
ATOM 2686 C CA . VAL B 1 115 ? 58.779 51.984 66.980 1.00 15.40 115 VAL B CA 1
ATOM 2687 C C . VAL B 1 115 ? 58.603 51.206 68.274 1.00 11.80 115 VAL B C 1
ATOM 2688 O O . VAL B 1 115 ? 58.750 51.761 69.351 1.00 12.33 115 VAL B O 1
ATOM 2692 N N . ALA B 1 116 ? 58.296 49.917 68.177 1.00 16.04 116 ALA B N 1
ATOM 2693 C CA . ALA B 1 116 ? 58.057 49.133 69.386 1.00 12.75 116 ALA B CA 1
ATOM 2694 C C . ALA B 1 116 ? 59.277 48.360 69.837 1.00 18.70 116 ALA B C 1
ATOM 2695 O O . ALA B 1 116 ? 59.342 47.944 70.992 1.00 18.32 116 ALA B O 1
ATOM 2697 N N . GLU B 1 117 ? 60.225 48.119 68.930 1.00 17.30 117 GLU B N 1
ATOM 2698 C CA . GLU B 1 117 ? 61.356 47.260 69.271 1.00 17.42 117 GLU B CA 1
ATOM 2699 C C . GLU B 1 117 ? 62.704 47.854 68.897 1.00 16.58 117 GLU B C 1
ATOM 2700 O O . GLU B 1 117 ? 63.545 48.072 69.774 1.00 17.24 117 GLU B O 1
ATOM 2706 N N . ASN B 1 118 ? 62.913 48.138 67.614 1.00 20.69 118 ASN B N 1
ATOM 2707 C CA . ASN B 1 118 ? 64.185 48.729 67.181 1.00 24.98 118 ASN B CA 1
ATOM 2708 C C . ASN B 1 118 ? 64.512 50.020 67.944 1.00 23.89 118 ASN B C 1
ATOM 2709 O O . ASN B 1 118 ? 65.574 50.139 68.561 1.00 21.98 118 ASN B O 1
ATOM 2714 N N . GLY B 1 119 ? 63.590 50.973 67.903 1.00 18.81 119 GLY B N 1
ATOM 2715 C CA . GLY B 1 119 ? 63.743 52.222 68.629 1.00 21.33 119 GLY B CA 1
ATOM 2716 C C . GLY B 1 119 ? 64.013 52.075 70.121 1.00 24.21 119 GLY B C 1
ATOM 2717 O O . GLY B 1 119 ? 65.051 52.539 70.616 1.00 22.02 119 GLY B O 1
ATOM 2718 N N . PRO B 1 120 ? 63.075 51.445 70.853 1.00 23.01 120 PRO B N 1
ATOM 2719 C CA . PRO B 1 120 ? 63.225 51.269 72.302 1.00 20.01 120 PRO B CA 1
ATOM 2720 C C . PRO B 1 120 ? 64.493 50.514 72.698 1.00 19.30 120 PRO B C 1
ATOM 2721 O O . PRO B 1 120 ? 65.146 50.905 73.666 1.00 16.38 120 PRO B O 1
ATOM 2725 N N . ILE B 1 121 ? 64.847 49.472 71.952 1.00 18.99 121 ILE B N 1
ATOM 2726 C CA . ILE B 1 121 ? 66.017 48.669 72.283 1.00 20.45 121 ILE B CA 1
ATOM 2727 C C . ILE B 1 121 ? 67.354 49.348 71.944 1.00 19.89 121 ILE B C 1
ATOM 2728 O O . ILE B 1 121 ? 68.309 49.280 72.713 1.00 13.94 121 ILE B O 1
ATOM 2733 N N . GLN B 1 122 ? 67.438 50.005 70.798 1.00 18.11 122 GLN B N 1
ATOM 2734 C CA . GLN B 1 122 ? 68.703 50.643 70.448 1.00 17.90 122 GLN B CA 1
ATOM 2735 C C . GLN B 1 122 ? 68.900 51.855 71.353 1.00 16.70 122 GLN B C 1
ATOM 2736 O O . GLN B 1 122 ? 70.026 52.238 71.673 1.00 20.20 122 GLN B O 1
ATOM 2742 N N . GLY B 1 123 ? 67.783 52.433 71.783 1.00 18.27 123 GLY B N 1
ATOM 2743 C CA . GLY B 1 123 ? 67.786 53.545 72.716 1.00 16.38 123 GLY B CA 1
ATOM 2744 C C . GLY B 1 123 ? 68.353 53.137 74.066 1.00 21.32 123 GLY B C 1
ATOM 2745 O O . GLY B 1 123 ? 69.094 53.894 74.698 1.00 17.80 123 GLY B O 1
ATOM 2746 N N . GLN B 1 124 ? 68.002 51.935 74.514 1.00 19.08 124 GLN B N 1
ATOM 2747 C CA . GLN B 1 124 ? 68.522 51.431 75.774 1.00 16.16 124 GLN B CA 1
ATOM 2748 C C . GLN B 1 124 ? 70.023 51.191 75.649 1.00 16.56 124 GLN B C 1
ATOM 2749 O O . GLN B 1 124 ? 70.780 51.532 76.553 1.00 24.11 124 GLN B O 1
ATOM 2755 N N . ALA B 1 125 ? 70.443 50.600 74.534 1.00 16.02 125 ALA B N 1
ATOM 2756 C CA . ALA B 1 125 ? 71.874 50.436 74.252 1.00 17.50 125 ALA B CA 1
ATOM 2757 C C . ALA B 1 125 ? 72.605 51.771 74.329 1.00 17.84 125 ALA B C 1
ATOM 2758 O O . ALA B 1 125 ? 73.634 51.876 74.996 1.00 19.39 125 ALA B O 1
ATOM 2760 N N . ASN B 1 126 ? 72.063 52.795 73.674 1.00 18.12 126 ASN B N 1
ATOM 2761 C CA . ASN B 1 126 ? 72.687 54.116 73.715 1.00 20.59 126 ASN B CA 1
ATOM 2762 C C . ASN B 1 126 ? 72.773 54.652 75.140 1.00 24.86 126 ASN B C 1
ATOM 2763 O O . ASN B 1 126 ? 73.754 55.300 75.503 1.00 24.29 126 ASN B O 1
ATOM 2768 N N . HIS B 1 127 ? 71.745 54.386 75.946 1.00 24.33 127 HIS B N 1
ATOM 2769 C CA . HIS B 1 127 ? 71.769 54.833 77.333 1.00 26.74 127 HIS B CA 1
ATOM 2770 C C . HIS B 1 127 ? 72.826 54.114 78.177 1.00 21.18 127 HIS B C 1
ATOM 2771 O O . HIS B 1 127 ? 73.485 54.734 79.004 1.00 22.51 127 HIS B O 1
ATOM 2778 N N . PHE B 1 128 ? 72.962 52.805 78.007 1.00 20.08 128 PHE B N 1
ATOM 2779 C CA . PHE B 1 128 ? 73.928 52.075 78.817 1.00 20.42 128 PHE B CA 1
ATOM 2780 C C . PHE B 1 128 ? 75.366 52.348 78.361 1.00 21.39 128 PHE B C 1
ATOM 2781 O O . PHE B 1 128 ? 76.255 52.466 79.189 1.00 22.78 128 PHE B O 1
ATOM 2789 N N . VAL B 1 129 ? 75.569 52.499 77.056 1.00 21.02 129 VAL B N 1
ATOM 2790 C CA . VAL B 1 129 ? 76.895 52.759 76.516 1.00 38.79 129 VAL B CA 1
ATOM 2791 C C . VAL B 1 129 ? 77.321 54.214 76.729 1.00 41.15 129 VAL B C 1
ATOM 2792 O O . VAL B 1 129 ? 78.507 54.497 76.933 1.00 24.90 129 VAL B O 1
ATOM 2796 N N . PHE B 1 130 ? 76.360 55.137 76.706 1.00 37.52 130 PHE B N 1
ATOM 2797 C CA . PHE B 1 130 ? 76.710 56.565 76.745 1.00 36.67 130 PHE B CA 1
ATOM 2798 C C . PHE B 1 130 ? 76.265 57.365 77.968 1.00 36.24 130 PHE B C 1
ATOM 2799 O O . PHE B 1 130 ? 77.087 58.009 78.618 1.00 42.33 130 PHE B O 1
ATOM 2807 N N . ALA B 1 131 ? 74.975 57.321 78.276 1.00 35.60 131 ALA B N 1
ATOM 2808 C CA . ALA B 1 131 ? 74.369 58.295 79.178 1.00 35.27 131 ALA B CA 1
ATOM 2809 C C . ALA B 1 131 ? 74.407 57.920 80.656 1.00 34.06 131 ALA B C 1
ATOM 2810 O O . ALA B 1 131 ? 74.339 58.799 81.519 1.00 37.96 131 ALA B O 1
ATOM 2812 N N . ALA B 1 132 ? 74.509 56.627 80.947 1.00 29.24 132 ALA B N 1
ATOM 2813 C CA . ALA B 1 132 ? 74.395 56.147 82.321 1.00 37.60 132 ALA B CA 1
ATOM 2814 C C . ALA B 1 132 ? 75.541 56.642 83.196 1.00 47.20 132 ALA B C 1
ATOM 2815 O O . ALA B 1 132 ? 76.707 56.566 82.802 1.00 48.11 132 ALA B O 1
ATOM 2817 N N . LYS B 1 133 ? 75.199 57.158 84.376 1.00 53.28 133 LYS B N 1
ATOM 2818 C CA . LYS B 1 133 ? 76.193 57.669 85.318 1.00 59.33 133 LYS B CA 1
ATOM 2819 C C . LYS B 1 133 ? 77.133 56.565 85.796 1.00 61.53 133 LYS B C 1
ATOM 2820 O O . LYS B 1 133 ? 78.309 56.812 86.068 1.00 62.52 133 LYS B O 1
ATOM 2826 N N . GLU B 1 134 ? 76.609 55.350 85.908 1.00 59.14 134 GLU B N 1
ATOM 2827 C CA . GLU B 1 134 ? 77.450 54.206 86.216 1.00 53.99 134 GLU B CA 1
ATOM 2828 C C . GLU B 1 134 ? 77.454 53.190 85.077 1.00 48.83 134 GLU B C 1
ATOM 2829 O O . GLU B 1 134 ? 76.512 53.112 84.289 1.00 46.04 134 GLU B O 1
ATOM 2835 N N . LYS B 1 135 ? 78.537 52.427 84.989 1.00 48.63 135 LYS B N 1
ATOM 2836 C CA . LYS B 1 135 ? 78.698 51.424 83.944 1.00 45.47 135 LYS B CA 1
ATOM 2837 C C . LYS B 1 135 ? 78.044 50.119 84.385 1.00 35.95 135 LYS B C 1
ATOM 2838 O O . LYS B 1 135 ? 78.306 49.615 85.475 1.00 34.53 135 LYS B O 1
ATOM 2844 N N . VAL B 1 136 ? 77.171 49.592 83.539 1.00 33.69 136 VAL B N 1
ATOM 2845 C CA . VAL B 1 136 ? 76.406 48.398 83.860 1.00 22.43 136 VAL B CA 1
ATOM 2846 C C . VAL B 1 136 ? 76.551 47.420 82.696 1.00 31.57 136 VAL B C 1
ATOM 2847 O O . VAL B 1 136 ? 75.693 47.358 81.812 1.00 32.49 136 VAL B O 1
ATOM 2851 N N . PRO B 1 137 ? 77.658 46.661 82.680 1.00 27.31 137 PRO B N 1
ATOM 2852 C CA . PRO B 1 137 ? 77.970 45.738 81.582 1.00 26.18 137 PRO B CA 1
ATOM 2853 C C . PRO B 1 137 ? 76.833 44.765 81.263 1.00 21.83 137 PRO B C 1
ATOM 2854 O O . PRO B 1 137 ? 76.724 44.339 80.125 1.00 19.93 137 PRO B O 1
ATOM 2858 N N . TYR B 1 138 ? 76.027 44.397 82.253 1.00 28.12 138 TYR B N 1
ATOM 2859 C CA . TYR B 1 138 ? 74.888 43.525 82.002 1.00 26.13 138 TYR B CA 1
ATOM 2860 C C . TYR B 1 138 ? 73.938 44.225 81.033 1.00 26.29 138 TYR B C 1
ATOM 2861 O O . TYR B 1 138 ? 73.461 43.621 80.073 1.00 23.32 138 TYR B O 1
ATOM 2870 N N . GLY B 1 139 ? 73.671 45.500 81.297 1.00 18.38 139 GLY B N 1
ATOM 2871 C CA . GLY B 1 139 ? 72.790 46.279 80.453 1.00 17.71 139 GLY B CA 1
ATOM 2872 C C . GLY B 1 139 ? 73.337 46.384 79.048 1.00 26.49 139 GLY B C 1
ATOM 2873 O O . GLY B 1 139 ? 72.608 46.151 78.069 1.00 24.80 139 GLY B O 1
ATOM 2874 N N . ILE B 1 140 ? 74.625 46.713 78.955 1.00 18.00 140 ILE B N 1
ATOM 2875 C CA . ILE B 1 140 ? 75.290 46.895 77.679 1.00 17.93 140 ILE B CA 1
ATOM 2876 C C . ILE B 1 140 ? 75.210 45.626 76.844 1.00 20.25 140 ILE B C 1
ATOM 2877 O O . ILE B 1 140 ? 74.821 45.656 75.672 1.00 16.69 140 ILE B O 1
ATOM 2882 N N . ASN B 1 141 ? 75.548 44.500 77.455 1.00 19.61 141 ASN B N 1
ATOM 2883 C CA . ASN B 1 141 ? 75.455 43.231 76.746 1.00 20.31 141 ASN B CA 1
ATOM 2884 C C . ASN B 1 141 ? 74.028 42.944 76.275 1.00 20.58 141 ASN B C 1
ATOM 2885 O O . ASN B 1 141 ? 73.803 42.694 75.094 1.00 20.74 141 ASN B O 1
ATOM 2890 N N . ARG B 1 142 ? 73.074 43.001 77.202 1.00 26.87 142 ARG B N 1
ATOM 2891 C CA . ARG B 1 142 ? 71.669 42.746 76.885 1.00 22.81 142 ARG B CA 1
ATOM 2892 C C . ARG B 1 142 ? 71.170 43.540 75.668 1.00 24.36 142 ARG B C 1
ATOM 2893 O O . ARG B 1 142 ? 70.637 42.952 74.740 1.00 14.00 142 ARG B O 1
ATOM 2901 N N . TYR B 1 143 ? 71.393 44.853 75.639 1.00 14.71 143 TYR B N 1
ATOM 2902 C CA . TYR B 1 143 ? 70.770 45.685 74.601 1.00 14.27 143 TYR B CA 1
ATOM 2903 C C . TYR B 1 143 ? 71.509 45.754 73.264 1.00 23.92 143 TYR B C 1
ATOM 2904 O O . TYR B 1 143 ? 70.863 45.815 72.205 1.00 23.04 143 TYR B O 1
ATOM 2913 N N . ILE B 1 144 ? 72.843 45.721 73.305 1.00 21.23 144 ILE B N 1
ATOM 2914 C CA . ILE B 1 144 ? 73.631 45.584 72.086 1.00 21.68 144 ILE B CA 1
ATOM 2915 C C . ILE B 1 144 ? 73.257 44.283 71.383 1.00 14.91 144 ILE B C 1
ATOM 2916 O O . ILE B 1 144 ? 73.001 44.272 70.178 1.00 14.74 144 ILE B O 1
ATOM 2921 N N . THR B 1 145 ? 73.204 43.194 72.142 1.00 14.86 145 THR B N 1
ATOM 2922 C CA . THR B 1 145 ? 72.866 41.891 71.565 1.00 20.82 145 THR B CA 1
ATOM 2923 C C . THR B 1 145 ? 71.450 41.875 70.954 1.00 20.24 145 THR B C 1
ATOM 2924 O O . THR B 1 145 ? 71.224 41.284 69.892 1.00 21.91 145 THR B O 1
ATOM 2928 N N . ASP B 1 146 ? 70.508 42.550 71.602 1.00 13.41 146 ASP B N 1
ATOM 2929 C CA . ASP B 1 146 ? 69.138 42.544 71.107 1.00 13.95 146 ASP B CA 1
ATOM 2930 C C . ASP B 1 146 ? 68.974 43.566 69.974 1.00 12.57 146 ASP B C 1
ATOM 2931 O O . ASP B 1 146 ? 68.136 43.401 69.093 1.00 17.59 146 ASP B O 1
ATOM 2936 N N . THR B 1 147 ? 69.782 44.619 69.989 1.00 20.11 147 THR B N 1
ATOM 2937 C CA . THR B 1 147 ? 69.792 45.557 68.868 1.00 13.12 147 THR B CA 1
ATOM 2938 C C . THR B 1 147 ? 70.227 44.830 67.603 1.00 13.35 147 THR B C 1
ATOM 2939 O O . THR B 1 147 ? 69.658 45.029 66.525 1.00 13.21 147 THR B O 1
ATOM 2943 N N . LYS B 1 148 ? 71.219 43.961 67.744 1.00 13.84 148 LYS B N 1
ATOM 2944 C CA . LYS B 1 148 ? 71.724 43.212 66.607 1.00 18.85 148 LYS B CA 1
ATOM 2945 C C . LYS B 1 148 ? 70.731 42.150 66.127 1.00 13.92 148 LYS B C 1
ATOM 2946 O O . LYS B 1 148 ? 70.668 41.843 64.928 1.00 14.23 148 LYS B O 1
ATOM 2952 N N . ARG B 1 149 ? 69.980 41.579 67.064 1.00 16.18 149 ARG B N 1
ATOM 2953 C CA . ARG B 1 149 ? 68.910 40.645 66.722 1.00 22.95 149 ARG B CA 1
ATOM 2954 C C . ARG B 1 149 ? 67.906 41.314 65.795 1.00 21.36 149 ARG B C 1
ATOM 2955 O O . ARG B 1 149 ? 67.485 40.750 64.791 1.00 17.54 149 ARG B O 1
ATOM 2963 N N . ILE B 1 150 ? 67.536 42.534 66.145 1.00 12.24 150 ILE B N 1
ATOM 2964 C CA . ILE B 1 150 ? 66.493 43.249 65.428 1.00 17.07 150 ILE B CA 1
ATOM 2965 C C . ILE B 1 150 ? 66.939 43.632 64.018 1.00 22.62 150 ILE B C 1
ATOM 2966 O O . ILE B 1 150 ? 66.150 43.550 63.067 1.00 19.27 150 ILE B O 1
ATOM 2971 N N . TYR B 1 151 ? 68.200 44.032 63.870 1.00 12.98 151 TYR B N 1
ATOM 2972 C CA . TYR B 1 151 ? 68.685 44.374 62.541 1.00 13.70 151 TYR B CA 1
ATOM 2973 C C . TYR B 1 151 ? 68.780 43.116 61.693 1.00 16.81 151 TYR B C 1
ATOM 2974 O O . TYR B 1 151 ? 68.655 43.170 60.482 1.00 18.85 151 TYR B O 1
ATOM 2983 N N . GLY B 1 152 ? 68.986 41.976 62.338 1.00 18.32 152 GLY B N 1
ATOM 2984 C CA . GLY B 1 152 ? 69.030 40.718 61.614 1.00 15.75 152 GLY B CA 1
ATOM 2985 C C . GLY B 1 152 ? 67.640 40.344 61.113 1.00 15.30 152 GLY B C 1
ATOM 2986 O O . GLY B 1 152 ? 67.521 39.680 60.095 1.00 15.37 152 GLY B O 1
ATOM 2987 N N . VAL B 1 153 ? 66.598 40.755 61.845 1.00 16.26 153 VAL B N 1
ATOM 2988 C CA . VAL B 1 153 ? 65.206 40.546 61.437 1.00 16.31 153 VAL B CA 1
ATOM 2989 C C . VAL B 1 153 ? 64.841 41.458 60.252 1.00 17.42 153 VAL B C 1
ATOM 2990 O O . VAL B 1 153 ? 64.185 41.037 59.299 1.00 16.06 153 VAL B O 1
ATOM 2994 N N . PHE B 1 154 ? 65.253 42.719 60.332 1.00 17.08 154 PHE B N 1
ATOM 2995 C CA . PHE B 1 154 ? 65.055 43.656 59.227 1.00 20.55 154 PHE B CA 1
ATOM 2996 C C . PHE B 1 154 ? 65.776 43.196 57.954 1.00 20.93 154 PHE B C 1
ATOM 2997 O O . PHE B 1 154 ? 65.276 43.387 56.837 1.00 17.01 154 PHE B O 1
ATOM 3005 N N . GLU B 1 155 ? 66.935 42.567 58.132 1.00 17.20 155 GLU B N 1
ATOM 3006 C CA . GLU B 1 155 ? 67.664 41.979 57.018 1.00 20.92 155 GLU B CA 1
ATOM 3007 C C . GLU B 1 155 ? 66.876 40.820 56.416 1.00 16.40 155 GLU B C 1
ATOM 3008 O O . GLU B 1 155 ? 66.753 40.719 55.202 1.00 20.33 155 GLU B O 1
ATOM 3014 N N . ASP B 1 156 ? 66.341 39.956 57.271 1.00 15.81 156 ASP B N 1
ATOM 3015 C CA . ASP B 1 156 ? 65.488 38.855 56.828 1.00 16.11 156 ASP B CA 1
ATOM 3016 C C . ASP B 1 156 ? 64.302 39.404 56.025 1.00 18.53 156 ASP B C 1
ATOM 3017 O O . ASP B 1 156 ? 63.981 38.902 54.946 1.00 24.61 156 ASP B O 1
ATOM 3022 N N . ILE B 1 157 ? 63.675 40.453 56.543 1.00 16.41 157 ILE B N 1
ATOM 3023 C CA . ILE B 1 157 ? 62.581 41.111 55.848 1.00 17.37 157 ILE B CA 1
ATOM 3024 C C . ILE B 1 157 ? 62.951 41.528 54.411 1.00 19.60 157 ILE B C 1
ATOM 3025 O O . ILE B 1 157 ? 62.184 41.288 53.474 1.00 18.40 157 ILE B O 1
ATOM 3030 N N . LEU B 1 158 ? 64.125 42.134 54.240 1.00 24.85 158 LEU B N 1
ATOM 3031 C CA . LEU B 1 158 ? 64.581 42.544 52.911 1.00 26.09 158 LEU B CA 1
ATOM 3032 C C . LEU B 1 158 ? 64.754 41.351 51.980 1.00 18.55 158 LEU B C 1
ATOM 3033 O O . LEU B 1 158 ? 64.346 41.412 50.829 1.00 19.36 158 LEU B O 1
ATOM 3038 N N . SER B 1 159 ? 65.336 40.261 52.482 1.00 18.80 159 SER B N 1
ATOM 3039 C CA . SER B 1 159 ? 65.488 39.038 51.688 1.00 20.13 159 SER B CA 1
ATOM 3040 C C . SER B 1 159 ? 64.159 38.407 51.258 1.00 20.09 159 SER B C 1
ATOM 3041 O O . SER B 1 159 ? 64.139 37.485 50.446 1.00 23.51 159 SER B O 1
ATOM 3044 N N . ARG B 1 160 ? 63.053 38.875 51.818 1.00 21.08 160 ARG B N 1
ATOM 3045 C CA . ARG B 1 160 ? 61.747 38.369 51.418 1.00 24.44 160 ARG B CA 1
ATOM 3046 C C . ARG B 1 160 ? 61.141 39.212 50.294 1.00 26.31 160 ARG B C 1
ATOM 3047 O O . ARG B 1 160 ? 60.152 38.821 49.672 1.00 31.01 160 ARG B O 1
ATOM 3055 N N . ASN B 1 161 ? 61.746 40.366 50.034 1.00 20.53 161 ASN B N 1
ATOM 3056 C CA . ASN B 1 161 ? 61.317 41.209 48.934 1.00 21.61 161 ASN B CA 1
ATOM 3057 C C . ASN B 1 161 ? 62.242 41.001 47.738 1.00 25.69 161 ASN B C 1
ATOM 3058 O O . ASN B 1 161 ? 62.714 41.960 47.118 1.00 24.09 161 ASN B O 1
ATOM 3063 N N . LYS B 1 162 ? 62.488 39.729 47.426 1.00 32.31 162 LYS B N 1
ATOM 3064 C CA . LYS B 1 162 ? 63.286 39.331 46.266 1.00 38.21 162 LYS B CA 1
ATOM 3065 C C . LYS B 1 162 ? 62.758 39.897 44.940 1.00 38.99 162 LYS B C 1
ATOM 3066 O O . LYS B 1 162 ? 63.539 40.207 44.036 1.00 27.04 162 LYS B O 1
ATOM 3072 N N . ALA B 1 163 ? 61.437 40.028 44.829 1.00 24.81 163 ALA B N 1
ATOM 3073 C CA . ALA B 1 163 ? 60.810 40.468 43.588 1.00 31.99 163 ALA B CA 1
ATOM 3074 C C . ALA B 1 163 ? 61.188 41.904 43.258 1.00 35.15 163 ALA B C 1
ATOM 3075 O O . ALA B 1 163 ? 61.091 42.338 42.114 1.00 33.57 163 ALA B O 1
ATOM 3077 N N . ASN B 1 164 ? 61.608 42.640 44.277 1.00 24.69 164 ASN B N 1
ATOM 3078 C CA . ASN B 1 164 ? 61.987 44.028 44.101 1.00 24.88 164 ASN B CA 1
ATOM 3079 C C . ASN B 1 164 ? 63.441 44.198 44.495 1.00 25.30 164 ASN B C 1
ATOM 3080 O O . ASN B 1 164 ? 63.866 45.269 44.922 1.00 28.12 164 ASN B O 1
ATOM 3085 N N . ASP B 1 165 ? 64.180 43.100 44.342 1.00 26.18 165 ASP B N 1
ATOM 3086 C CA . ASP B 1 165 ? 65.614 43.042 44.565 1.00 35.90 165 ASP B CA 1
ATOM 3087 C C . ASP B 1 165 ? 66.017 43.556 45.950 1.00 33.64 165 ASP B C 1
ATOM 3088 O O . ASP B 1 165 ? 67.025 44.247 46.119 1.00 25.93 165 ASP B O 1
ATOM 3093 N N . SER B 1 166 ? 65.194 43.191 46.932 1.00 27.21 166 SER B N 1
ATOM 3094 C CA . SER B 1 166 ? 65.388 43.559 48.327 1.00 22.15 166 SER B CA 1
ATOM 3095 C C . SER B 1 166 ? 65.737 45.034 48.536 1.00 31.64 166 SER B C 1
ATOM 3096 O O . SER B 1 166 ? 66.546 45.363 49.398 1.00 29.44 166 SER B O 1
ATOM 3099 N N . LYS B 1 167 ? 65.108 45.914 47.757 1.00 28.69 167 LYS B N 1
ATOM 3100 C CA . LYS B 1 167 ? 65.396 47.346 47.821 1.00 27.07 167 LYS B CA 1
ATOM 3101 C C . LYS B 1 167 ? 64.598 48.065 48.907 1.00 21.19 167 LYS B C 1
ATOM 3102 O O . LYS B 1 167 ? 64.990 49.127 49.379 1.00 43.63 167 LYS B O 1
ATOM 3108 N N . TYR B 1 168 ? 63.465 47.489 49.284 1.00 20.67 168 TYR B N 1
ATOM 3109 C CA . TYR B 1 168 ? 62.498 48.168 50.151 1.00 18.69 168 TYR B CA 1
ATOM 3110 C C . TYR B 1 168 ? 61.941 47.169 51.139 1.00 18.14 168 TYR B C 1
ATOM 3111 O O . TYR B 1 168 ? 61.887 45.972 50.850 1.00 20.55 168 TYR B O 1
ATOM 3120 N N . LEU B 1 169 ? 61.530 47.647 52.306 1.00 19.56 169 LEU B N 1
ATOM 3121 C CA . LEU B 1 169 ? 60.908 46.763 53.291 1.00 18.94 169 LEU B CA 1
ATOM 3122 C C . LEU B 1 169 ? 59.627 46.128 52.735 1.00 16.32 169 LEU B C 1
ATOM 3123 O O . LEU B 1 169 ? 59.340 44.953 52.996 1.00 16.21 169 LEU B O 1
ATOM 3128 N N . VAL B 1 170 ? 58.878 46.900 51.950 1.00 15.32 170 VAL B N 1
ATOM 3129 C CA . VAL B 1 170 ? 57.567 46.463 51.456 1.00 23.76 170 VAL B CA 1
ATOM 3130 C C . VAL B 1 170 ? 57.385 46.789 49.981 1.00 16.39 170 VAL B C 1
ATOM 3131 O O . VAL B 1 170 ? 57.353 47.960 49.601 1.00 16.85 170 VAL B O 1
ATOM 3135 N N . GLY B 1 171 ? 57.265 45.758 49.153 1.00 17.04 171 GLY B N 1
ATOM 3136 C CA . GLY B 1 171 ? 56.913 45.951 47.751 1.00 18.22 171 GLY B CA 1
ATOM 3137 C C . GLY B 1 171 ? 57.895 46.790 46.952 1.00 19.40 171 GLY B C 1
ATOM 3138 O O . GLY B 1 171 ? 59.099 46.611 47.084 1.00 19.77 171 GLY B O 1
ATOM 3139 N N . ASP B 1 172 ? 57.388 47.711 46.134 1.00 23.86 172 ASP B N 1
ATOM 3140 C CA . ASP B 1 172 ? 58.235 48.407 45.156 1.00 30.54 172 ASP B CA 1
ATOM 3141 C C . ASP B 1 172 ? 58.543 49.867 45.488 1.00 21.81 172 ASP B C 1
ATOM 3142 O O . ASP B 1 172 ? 58.922 50.630 44.613 1.00 23.24 172 ASP B O 1
ATOM 3147 N N . ARG B 1 173 ? 58.396 50.256 46.746 1.00 25.16 173 ARG B N 1
ATOM 3148 C CA . ARG B 1 173 ? 58.603 51.656 47.100 1.00 20.82 173 ARG B CA 1
ATOM 3149 C C . ARG B 1 173 ? 59.040 51.821 48.549 1.00 19.69 173 ARG B C 1
ATOM 3150 O O . ARG B 1 173 ? 58.757 50.970 49.387 1.00 18.43 173 ARG B O 1
ATOM 3158 N N . TYR B 1 174 ? 59.734 52.923 48.833 1.00 25.42 174 TYR B N 1
ATOM 3159 C CA . TYR B 1 174 ? 59.996 53.332 50.205 1.00 21.64 174 TYR B CA 1
ATOM 3160 C C . TYR B 1 174 ? 58.670 53.706 50.886 1.00 21.10 174 TYR B C 1
ATOM 3161 O O . TYR B 1 174 ? 57.826 54.374 50.294 1.00 20.58 174 TYR B O 1
ATOM 3170 N N . THR B 1 175 ? 58.491 53.254 52.125 1.00 20.57 175 THR B N 1
ATOM 3171 C CA . THR B 1 175 ? 57.330 53.616 52.940 1.00 17.72 175 THR B CA 1
ATOM 3172 C C . THR B 1 175 ? 57.800 54.222 54.259 1.00 17.35 175 THR B C 1
ATOM 3173 O O . THR B 1 175 ? 59.009 54.329 54.519 1.00 19.67 175 THR B O 1
ATOM 3177 N N . VAL B 1 176 ? 56.850 54.614 55.097 1.00 16.26 176 VAL B N 1
ATOM 3178 C CA . VAL B 1 176 ? 57.180 55.178 56.403 1.00 17.10 176 VAL B CA 1
ATOM 3179 C C . VAL B 1 176 ? 57.981 54.188 57.267 1.00 17.73 176 VAL B C 1
ATOM 3180 O O . VAL B 1 176 ? 58.715 54.604 58.156 1.00 17.40 176 VAL B O 1
ATOM 3184 N N . ALA B 1 177 ? 57.833 52.890 57.001 1.00 17.16 177 ALA B N 1
ATOM 3185 C CA . ALA B 1 177 ? 58.625 51.857 57.672 1.00 12.16 177 ALA B CA 1
ATOM 3186 C C . ALA B 1 177 ? 60.125 52.021 57.381 1.00 20.83 177 ALA B C 1
ATOM 3187 O O . ALA B 1 177 ? 60.963 51.921 58.279 1.00 12.59 177 ALA B O 1
ATOM 3189 N N . ASP B 1 178 ? 60.456 52.262 56.118 1.00 19.85 178 ASP B N 1
ATOM 3190 C CA . ASP B 1 178 ? 61.848 52.469 55.732 1.00 20.97 178 ASP B CA 1
ATOM 3191 C C . ASP B 1 178 ? 62.418 53.707 56.408 1.00 18.82 178 ASP B C 1
ATOM 3192 O O . ASP B 1 178 ? 63.484 53.659 57.019 1.00 19.27 178 ASP B O 1
ATOM 3197 N N . PHE B 1 179 ? 61.686 54.809 56.318 1.00 21.36 179 PHE B N 1
ATOM 3198 C CA . PHE B 1 179 ? 62.139 56.072 56.890 1.00 23.41 179 PHE B CA 1
ATOM 3199 C C . PHE B 1 179 ? 62.250 56.048 58.415 1.00 16.40 179 PHE B C 1
ATOM 3200 O O . PHE B 1 179 ? 63.138 56.674 58.982 1.00 17.35 179 PHE B O 1
ATOM 3208 N N . ALA B 1 180 ? 61.370 55.301 59.074 1.00 15.18 180 ALA B N 1
ATOM 3209 C CA . ALA B 1 180 ? 61.462 55.144 60.521 1.00 14.88 180 ALA B CA 1
ATOM 3210 C C . ALA B 1 180 ? 62.755 54.414 60.898 1.00 19.92 180 ALA B C 1
ATOM 3211 O O . ALA B 1 180 ? 63.515 54.880 61.749 1.00 18.76 180 ALA B O 1
ATOM 3213 N N . LEU B 1 181 ? 63.007 53.277 60.252 1.00 15.54 181 LEU B N 1
ATOM 3214 C CA . LEU B 1 181 ? 64.212 52.503 60.515 1.00 16.40 181 LEU B CA 1
ATOM 3215 C C . LEU B 1 181 ? 65.491 53.296 60.214 1.00 15.31 181 LEU B C 1
ATOM 3216 O O . LEU B 1 181 ? 66.467 53.217 60.959 1.00 15.89 181 LEU B O 1
ATOM 3221 N N . LEU B 1 182 ? 65.461 54.083 59.143 1.00 16.15 182 LEU B N 1
ATOM 3222 C CA . LEU B 1 182 ? 66.614 54.854 58.680 1.00 17.73 182 LEU B CA 1
ATOM 3223 C C . LEU B 1 182 ? 67.167 55.812 59.738 1.00 31.41 182 LEU B C 1
ATOM 3224 O O . LEU B 1 182 ? 68.387 55.950 59.902 1.00 19.99 182 LEU B O 1
ATOM 3229 N N . GLY B 1 183 ? 66.254 56.478 60.435 1.00 26.15 183 GLY B N 1
ATOM 3230 C CA . GLY B 1 183 ? 66.596 57.372 61.521 1.00 24.50 183 GLY B CA 1
ATOM 3231 C C . GLY B 1 183 ? 67.458 56.721 62.585 1.00 26.56 183 GLY B C 1
ATOM 3232 O O . GLY B 1 183 ? 68.386 57.347 63.100 1.00 31.40 183 GLY B O 1
ATOM 3233 N N . TRP B 1 184 ? 67.166 55.468 62.923 1.00 18.42 184 TRP B N 1
ATOM 3234 C CA . TRP B 1 184 ? 67.989 54.765 63.904 1.00 18.43 184 TRP B CA 1
ATOM 3235 C C . TRP B 1 184 ? 69.218 54.071 63.287 1.00 21.04 184 TRP B C 1
ATOM 3236 O O . TRP B 1 184 ? 70.263 53.965 63.933 1.00 20.40 184 TRP B O 1
ATOM 3247 N N . ALA B 1 185 ? 69.085 53.607 62.045 1.00 23.80 185 ALA B N 1
ATOM 3248 C CA . ALA B 1 185 ? 70.202 52.981 61.328 1.00 26.21 185 ALA B CA 1
ATOM 3249 C C . ALA B 1 185 ? 71.345 53.968 61.240 1.00 29.74 185 ALA B C 1
ATOM 3250 O O . ALA B 1 185 ? 72.508 53.606 61.385 1.00 21.32 185 ALA B O 1
ATOM 3252 N N . TYR B 1 186 ? 70.989 55.225 61.020 1.00 21.45 186 TYR B N 1
ATOM 3253 C CA . TYR B 1 186 ? 71.930 56.338 61.019 1.00 30.26 186 TYR B CA 1
ATOM 3254 C C . TYR B 1 186 ? 72.807 56.389 62.279 1.00 30.39 186 TYR B C 1
ATOM 3255 O O . TYR B 1 186 ? 73.898 56.961 62.258 1.00 26.60 186 TYR B O 1
ATOM 3264 N N . ARG B 1 187 ? 72.324 55.777 63.362 1.00 29.82 187 ARG B N 1
ATOM 3265 C CA . ARG B 1 187 ? 72.986 55.830 64.662 1.00 26.22 187 ARG B CA 1
ATOM 3266 C C . ARG B 1 187 ? 73.771 54.582 65.062 1.00 24.83 187 ARG B C 1
ATOM 3267 O O . ARG B 1 187 ? 74.515 54.625 66.044 1.00 26.82 187 ARG B O 1
ATOM 3275 N N . LEU B 1 188 ? 73.605 53.481 64.328 1.00 24.08 188 LEU B N 1
ATOM 3276 C CA . LEU B 1 188 ? 74.313 52.237 64.647 1.00 25.71 188 LEU B CA 1
ATOM 3277 C C . LEU B 1 188 ? 75.819 52.419 64.808 1.00 29.14 188 LEU B C 1
ATOM 3278 O O . LEU B 1 188 ? 76.442 51.781 65.656 1.00 31.01 188 LEU B O 1
ATOM 3283 N N . SER B 1 189 ? 76.401 53.296 63.997 1.00 31.37 189 SER B N 1
ATOM 3284 C CA . SER B 1 189 ? 77.845 53.511 64.034 1.00 34.70 189 SER B CA 1
ATOM 3285 C C . SER B 1 189 ? 78.317 54.011 65.402 1.00 37.33 189 SER B C 1
ATOM 3286 O O . SER B 1 189 ? 79.450 53.749 65.805 1.00 30.62 189 SER B O 1
ATOM 3289 N N . ARG B 1 190 ? 77.448 54.718 66.120 1.00 28.98 190 ARG B N 1
ATOM 3290 C CA . ARG B 1 190 ? 77.787 55.199 67.455 1.00 30.46 190 ARG B CA 1
ATOM 3291 C C . ARG B 1 190 ? 78.046 54.026 68.394 1.00 29.81 190 ARG B C 1
ATOM 3292 O O . ARG B 1 190 ? 78.809 54.139 69.341 1.00 31.46 190 ARG B O 1
ATOM 3300 N N . LEU B 1 191 ? 77.407 52.895 68.132 1.00 27.58 191 LEU B N 1
ATOM 3301 C CA . LEU B 1 191 ? 77.642 51.714 68.950 1.00 30.22 191 LEU B CA 1
ATOM 3302 C C . LEU B 1 191 ? 78.840 50.907 68.434 1.00 30.89 191 LEU B C 1
ATOM 3303 O O . LEU B 1 191 ? 79.137 49.832 68.946 1.00 32.76 191 LEU B O 1
ATOM 3308 N N . GLU B 1 192 ? 79.523 51.442 67.423 1.00 30.23 192 GLU B N 1
ATOM 3309 C CA . GLU B 1 192 ? 80.611 50.739 66.741 1.00 29.50 192 GLU B CA 1
ATOM 3310 C C . GLU B 1 192 ? 80.146 49.441 66.080 1.00 31.43 192 GLU B C 1
ATOM 3311 O O . GLU B 1 192 ? 80.912 48.484 65.939 1.00 30.95 192 GLU B O 1
ATOM 3317 N N . ILE B 1 193 ? 78.881 49.430 65.673 1.00 25.64 193 ILE B N 1
ATOM 3318 C CA . ILE B 1 193 ? 78.317 48.329 64.915 1.00 28.65 193 ILE B CA 1
ATOM 3319 C C . ILE B 1 193 ? 78.183 48.726 63.446 1.00 29.42 193 ILE B C 1
ATOM 3320 O O . ILE B 1 193 ? 77.460 49.670 63.110 1.00 29.38 193 ILE B O 1
ATOM 3325 N N . ASP B 1 194 ? 78.879 47.999 62.577 1.00 27.86 194 ASP B N 1
ATOM 3326 C CA . ASP B 1 194 ? 78.851 48.273 61.144 1.00 26.16 194 ASP B CA 1
ATOM 3327 C C . ASP B 1 194 ? 77.611 47.665 60.499 1.00 22.80 194 ASP B C 1
ATOM 3328 O O . ASP B 1 194 ? 77.484 46.445 60.447 1.00 22.73 194 ASP B O 1
ATOM 3333 N N . ILE B 1 195 ? 76.717 48.514 59.989 1.00 24.18 195 ILE B N 1
ATOM 3334 C CA . ILE B 1 195 ? 75.488 48.048 59.323 1.00 20.71 195 ILE B CA 1
ATOM 3335 C C . ILE B 1 195 ? 75.787 47.178 58.090 1.00 23.88 195 ILE B C 1
ATOM 3336 O O . ILE B 1 195 ? 74.978 46.338 57.700 1.00 19.86 195 ILE B O 1
ATOM 3341 N N . ASN B 1 196 ? 76.973 47.351 57.503 1.00 28.84 196 ASN B N 1
ATOM 3342 C CA . ASN B 1 196 ? 77.351 46.581 56.321 1.00 23.47 196 ASN B CA 1
ATOM 3343 C C . ASN B 1 196 ? 77.520 45.071 56.554 1.00 26.63 196 ASN B C 1
ATOM 3344 O O . ASN B 1 196 ? 77.597 44.300 55.594 1.00 23.35 196 ASN B O 1
ATOM 3349 N N . GLN B 1 197 ? 77.552 44.647 57.817 1.00 22.22 197 GLN B N 1
ATOM 3350 C CA . GLN B 1 197 ? 77.566 43.219 58.128 1.00 21.70 197 GLN B CA 1
ATOM 3351 C C . GLN B 1 197 ? 76.268 42.508 57.715 1.00 29.55 197 GLN B C 1
ATOM 3352 O O . GLN B 1 197 ? 76.236 41.277 57.595 1.00 29.36 197 GLN B O 1
ATOM 3358 N N . TRP B 1 198 ? 75.204 43.292 57.525 1.00 25.97 198 TRP B N 1
ATOM 3359 C CA . TRP B 1 198 ? 73.969 42.822 56.903 1.00 24.39 198 TRP B CA 1
ATOM 3360 C C . TRP B 1 198 ? 73.889 43.402 55.487 1.00 26.72 198 TRP B C 1
ATOM 3361 O O . TRP B 1 198 ? 73.420 44.535 55.297 1.00 23.08 198 TRP B O 1
ATOM 3372 N N . PRO B 1 199 ? 74.339 42.629 54.486 1.00 25.80 199 PRO B N 1
ATOM 3373 C CA . PRO B 1 199 ? 74.571 43.164 53.130 1.00 26.11 199 PRO B CA 1
ATOM 3374 C C . PRO B 1 199 ? 73.340 43.803 52.442 1.00 25.77 199 PRO B C 1
ATOM 3375 O O . PRO B 1 199 ? 73.490 44.840 51.789 1.00 21.64 199 PRO B O 1
ATOM 3379 N N . LEU B 1 200 ? 72.154 43.220 52.603 1.00 21.59 200 LEU B N 1
ATOM 3380 C CA . LEU B 1 200 ? 70.938 43.818 52.051 1.00 23.61 200 LEU B CA 1
ATOM 3381 C C . LEU B 1 200 ? 70.640 45.171 52.702 1.00 25.24 200 LEU B C 1
ATOM 3382 O O . LEU B 1 200 ? 70.392 46.156 52.000 1.00 18.90 200 LEU B O 1
ATOM 3387 N N . LEU B 1 201 ? 70.682 45.214 54.035 1.00 17.34 201 LEU B N 1
ATOM 3388 C CA . LEU B 1 201 ? 70.541 46.473 54.787 1.00 18.73 201 LEU B CA 1
ATOM 3389 C C . LEU B 1 201 ? 71.581 47.521 54.402 1.00 24.02 201 LEU B C 1
ATOM 3390 O O . LEU B 1 201 ? 71.281 48.719 54.358 1.00 24.70 201 LEU B O 1
ATOM 3395 N N . GLY B 1 202 ? 72.815 47.070 54.170 1.00 19.81 202 GLY B N 1
ATOM 3396 C CA . GLY B 1 202 ? 73.885 47.969 53.787 1.00 21.60 202 GLY B CA 1
ATOM 3397 C C . GLY B 1 202 ? 73.565 48.656 52.477 1.00 22.59 202 GLY B C 1
ATOM 3398 O O . GLY B 1 202 ? 73.707 49.871 52.356 1.00 25.07 202 GLY B O 1
ATOM 3399 N N . LYS B 1 203 ? 73.128 47.872 51.497 1.00 22.55 203 LYS B N 1
ATOM 3400 C CA . LYS B 1 203 ? 72.725 48.402 50.198 1.00 27.78 203 LYS B CA 1
ATOM 3401 C C . LYS B 1 203 ? 71.524 49.334 50.333 1.00 25.25 203 LYS B C 1
ATOM 3402 O O . LYS B 1 203 ? 71.473 50.404 49.726 1.00 23.84 203 LYS B O 1
ATOM 3408 N N . TRP B 1 204 ? 70.564 48.904 51.143 1.00 20.85 204 TRP B N 1
ATOM 3409 C CA . TRP B 1 204 ? 69.345 49.658 51.398 1.00 19.95 204 TRP B CA 1
ATOM 3410 C C . TRP B 1 204 ? 69.690 51.012 51.996 1.00 20.55 204 TRP B C 1
ATOM 3411 O O . TRP B 1 204 ? 69.181 52.043 51.573 1.00 21.41 204 TRP B O 1
ATOM 3422 N N . TYR B 1 205 ? 70.584 50.999 52.974 1.00 22.68 205 TYR B N 1
ATOM 3423 C CA . TYR B 1 205 ? 70.997 52.217 53.638 1.00 21.81 205 TYR B CA 1
ATOM 3424 C C . TYR B 1 205 ? 71.817 53.121 52.695 1.00 23.62 205 TYR B C 1
ATOM 3425 O O . TYR B 1 205 ? 71.624 54.339 52.667 1.00 24.52 205 TYR B O 1
ATOM 3434 N N . ASP B 1 206 ? 72.701 52.529 51.896 1.00 24.68 206 ASP B N 1
ATOM 3435 C CA . ASP B 1 206 ? 73.500 53.317 50.959 1.00 29.38 206 ASP B CA 1
ATOM 3436 C C . ASP B 1 206 ? 72.622 54.020 49.923 1.00 33.79 206 ASP B C 1
ATOM 3437 O O . ASP B 1 206 ? 72.908 55.148 49.515 1.00 37.67 206 ASP B O 1
ATOM 3442 N N . SER B 1 207 ? 71.551 53.358 49.501 1.00 32.75 207 SER B N 1
ATOM 3443 C CA . SER B 1 207 ? 70.660 53.945 48.505 1.00 31.12 207 SER B CA 1
ATOM 3444 C C . SER B 1 207 ? 69.884 55.121 49.086 1.00 28.53 207 SER B C 1
ATOM 3445 O O . SER B 1 207 ? 69.654 56.116 48.404 1.00 33.83 207 SER B O 1
ATOM 3448 N N . LEU B 1 208 ? 69.478 55.001 50.345 1.00 26.40 208 LEU B N 1
ATOM 3449 C CA . LEU B 1 208 ? 68.671 56.040 50.979 1.00 26.79 208 LEU B CA 1
ATOM 3450 C C . LEU B 1 208 ? 69.483 57.307 51.248 1.00 33.93 208 LEU B C 1
ATOM 3451 O O . LEU B 1 208 ? 68.978 58.422 51.080 1.00 27.41 208 LEU B O 1
ATOM 3456 N N . LEU B 1 209 ? 70.744 57.134 51.645 1.00 33.25 209 LEU B N 1
ATOM 3457 C CA . LEU B 1 209 ? 71.637 58.270 51.879 1.00 33.50 209 LEU B CA 1
ATOM 3458 C C . LEU B 1 209 ? 71.930 59.094 50.614 1.00 34.48 209 LEU B C 1
ATOM 3459 O O . LEU B 1 209 ? 72.370 60.245 50.703 1.00 34.09 209 LEU B O 1
ATOM 3464 N N . LYS B 1 210 ? 71.695 58.502 49.447 1.00 31.90 210 LYS B N 1
ATOM 3465 C CA . LYS B 1 210 ? 71.920 59.181 48.169 1.00 32.11 210 LYS B CA 1
ATOM 3466 C C . LYS B 1 210 ? 70.796 60.146 47.773 1.00 31.34 210 LYS B C 1
ATOM 3467 O O . LYS B 1 210 ? 70.935 60.905 46.821 1.00 39.10 210 LYS B O 1
ATOM 3473 N N . LEU B 1 211 ? 69.686 60.117 48.502 1.00 30.54 211 LEU B N 1
ATOM 3474 C CA . LEU B 1 211 ? 68.565 61.011 48.217 1.00 36.15 211 LEU B CA 1
ATOM 3475 C C . LEU B 1 211 ? 68.745 62.369 48.885 1.00 32.03 211 LEU B C 1
ATOM 3476 O O . LEU B 1 211 ? 69.078 62.443 50.063 1.00 36.40 211 LEU B O 1
ATOM 3481 N N . PRO B 1 212 ? 68.514 63.449 48.128 1.00 33.38 212 PRO B N 1
ATOM 3482 C CA . PRO B 1 212 ? 68.579 64.821 48.646 1.00 39.13 212 PRO B CA 1
ATOM 3483 C C . PRO B 1 212 ? 67.684 65.044 49.870 1.00 36.69 212 PRO B C 1
ATOM 3484 O O . PRO B 1 212 ? 68.129 65.662 50.840 1.00 37.43 212 PRO B O 1
ATOM 3488 N N . ALA B 1 213 ? 66.447 64.550 49.827 1.00 34.16 213 ALA B N 1
ATOM 3489 C CA . ALA B 1 213 ? 65.525 64.730 50.946 1.00 33.16 213 ALA B CA 1
ATOM 3490 C C . ALA B 1 213 ? 66.065 64.096 52.225 1.00 32.16 213 ALA B C 1
ATOM 3491 O O . ALA B 1 213 ? 65.972 64.679 53.305 1.00 48.43 213 ALA B O 1
ATOM 3493 N N . VAL B 1 214 ? 66.632 62.903 52.096 1.00 30.98 214 VAL B N 1
ATOM 3494 C CA . VAL B 1 214 ? 67.255 62.221 53.228 1.00 34.74 214 VAL B CA 1
ATOM 3495 C C . VAL B 1 214 ? 68.415 63.024 53.831 1.00 31.59 214 VAL B C 1
ATOM 3496 O O . VAL B 1 214 ? 68.441 63.270 55.037 1.00 31.82 214 VAL B O 1
ATOM 3500 N N . GLN B 1 215 ? 69.360 63.435 52.986 1.00 35.74 215 GLN B N 1
ATOM 3501 C CA . GLN B 1 215 ? 70.465 64.301 53.404 1.00 36.62 215 GLN B CA 1
ATOM 3502 C C . GLN B 1 215 ? 69.944 65.572 54.070 1.00 37.53 215 GLN B C 1
ATOM 3503 O O . GLN B 1 215 ? 70.414 65.964 55.134 1.00 40.14 215 GLN B O 1
ATOM 3509 N N . LYS B 1 216 ? 68.969 66.209 53.431 1.00 37.42 216 LYS B N 1
ATOM 3510 C CA . LYS B 1 216 ? 68.382 67.442 53.949 1.00 42.61 216 LYS B CA 1
ATOM 3511 C C . LYS B 1 216 ? 67.639 67.221 55.272 1.00 39.29 216 LYS B C 1
ATOM 3512 O O . LYS B 1 216 ? 67.634 68.087 56.152 1.00 42.42 216 LYS B O 1
ATOM 3518 N N . GLY B 1 217 ? 67.027 66.054 55.417 1.00 38.04 217 GLY B N 1
ATOM 3519 C CA . GLY B 1 217 ? 66.328 65.722 56.645 1.00 39.00 217 GLY B CA 1
ATOM 3520 C C . GLY B 1 217 ? 67.291 65.512 57.797 1.00 38.72 217 GLY B C 1
ATOM 3521 O O . GLY B 1 217 ? 67.041 65.957 58.920 1.00 36.89 217 GLY B O 1
ATOM 3522 N N . PHE B 1 218 ? 68.403 64.840 57.508 1.00 38.12 218 PHE B N 1
ATOM 3523 C CA . PHE B 1 218 ? 69.424 64.542 58.514 1.00 39.51 218 PHE B CA 1
ATOM 3524 C C . PHE B 1 218 ? 70.136 65.788 59.042 1.00 39.97 218 PHE B C 1
ATOM 3525 O O . PHE B 1 218 ? 70.842 65.730 60.049 1.00 43.50 218 PHE B O 1
ATOM 3533 N N . GLU B 1 219 ? 69.938 66.914 58.369 1.00 45.51 219 GLU B N 1
ATOM 3534 C CA . GLU B 1 219 ? 70.535 68.172 58.798 1.00 46.13 219 GLU B CA 1
ATOM 3535 C C . GLU B 1 219 ? 69.569 69.003 59.641 1.00 44.92 219 GLU B C 1
ATOM 3536 O O . GLU B 1 219 ? 69.899 70.106 60.068 1.00 47.98 219 GLU B O 1
ATOM 3542 N N . VAL B 1 220 ? 68.379 68.462 59.889 1.00 45.20 220 VAL B N 1
ATOM 3543 C CA . VAL B 1 220 ? 67.321 69.208 60.562 1.00 45.80 220 VAL B CA 1
ATOM 3544 C C . VAL B 1 220 ? 66.883 68.583 61.888 1.00 44.66 220 VAL B C 1
ATOM 3545 O O . VAL B 1 220 ? 66.327 67.482 61.910 1.00 40.59 220 VAL B O 1
ATOM 3549 N N . PRO B 1 221 ? 67.145 69.280 63.005 1.00 45.00 221 PRO B N 1
ATOM 3550 C CA . PRO B 1 221 ? 67.961 70.497 63.094 1.00 49.80 221 PRO B CA 1
ATOM 3551 C C . PRO B 1 221 ? 69.448 70.126 63.166 1.00 52.90 221 PRO B C 1
ATOM 3552 O O . PRO B 1 221 ? 69.745 68.962 63.424 1.00 56.33 221 PRO B O 1
ATOM 3556 N N . PRO B 1 222 ? 70.364 71.085 62.928 1.00 56.63 222 PRO B N 1
ATOM 3557 C CA . PRO B 1 222 ? 71.807 70.776 62.880 1.00 55.80 222 PRO B CA 1
ATOM 3558 C C . PRO B 1 222 ? 72.350 70.020 64.099 1.00 53.75 222 PRO B C 1
ATOM 3559 O O . PRO B 1 222 ? 72.383 70.571 65.197 1.00 56.28 222 PRO B O 1
ATOM 3563 N N . LEU C 1 5 ? 14.994 -0.772 67.367 1.00 48.41 5 LEU C N 1
ATOM 3564 C CA . LEU C 1 5 ? 14.988 0.616 67.828 1.00 45.87 5 LEU C CA 1
ATOM 3565 C C . LEU C 1 5 ? 16.061 0.835 68.901 1.00 43.77 5 LEU C C 1
ATOM 3566 O O . LEU C 1 5 ? 16.072 0.152 69.926 1.00 42.22 5 LEU C O 1
ATOM 3571 N N . LYS C 1 6 ? 16.968 1.777 68.647 1.00 46.25 6 LYS C N 1
ATOM 3572 C CA . LYS C 1 6 ? 18.115 2.034 69.527 1.00 48.08 6 LYS C CA 1
ATOM 3573 C C . LYS C 1 6 ? 17.704 2.708 70.844 1.00 44.91 6 LYS C C 1
ATOM 3574 O O . LYS C 1 6 ? 16.775 3.516 70.865 1.00 42.41 6 LYS C O 1
ATOM 3580 N N . PRO C 1 7 ? 18.409 2.391 71.947 1.00 44.90 7 PRO C N 1
ATOM 3581 C CA . PRO C 1 7 ? 18.044 2.948 73.256 1.00 41.41 7 PRO C CA 1
ATOM 3582 C C . PRO C 1 7 ? 18.289 4.449 73.308 1.00 41.38 7 PRO C C 1
ATOM 3583 O O . PRO C 1 7 ? 19.278 4.934 72.760 1.00 43.00 7 PRO C O 1
ATOM 3587 N N . ILE C 1 8 ? 17.388 5.178 73.955 1.00 41.94 8 ILE C N 1
ATOM 3588 C CA . ILE C 1 8 ? 17.556 6.615 74.116 1.00 40.76 8 ILE C CA 1
ATOM 3589 C C . ILE C 1 8 ? 18.457 6.888 75.314 1.00 38.56 8 ILE C C 1
ATOM 3590 O O . ILE C 1 8 ? 18.312 6.267 76.359 1.00 44.65 8 ILE C O 1
ATOM 3595 N N . LYS C 1 9 ? 19.411 7.794 75.153 1.00 34.58 9 LYS C N 1
ATOM 3596 C CA . LYS C 1 9 ? 20.305 8.144 76.248 1.00 34.64 9 LYS C CA 1
ATOM 3597 C C . LYS C 1 9 ? 19.679 9.270 77.071 1.00 29.01 9 LYS C C 1
ATOM 3598 O O . LYS C 1 9 ? 19.310 10.317 76.534 1.00 24.03 9 LYS C O 1
ATOM 3604 N N . LEU C 1 10 ? 19.544 9.044 78.373 1.00 29.99 10 LEU C N 1
ATOM 3605 C CA . LEU C 1 10 ? 18.925 10.017 79.264 1.00 23.28 10 LEU C CA 1
ATOM 3606 C C . LEU C 1 10 ? 19.903 10.516 80.319 1.00 23.13 10 LEU C C 1
ATOM 3607 O O . LEU C 1 10 ? 20.285 9.785 81.221 1.00 24.23 10 LEU C O 1
ATOM 3612 N N . TYR C 1 11 ? 20.304 11.774 80.194 1.00 25.87 11 TYR C N 1
ATOM 3613 C CA . TYR C 1 11 ? 21.160 12.405 81.183 1.00 21.75 11 TYR C CA 1
ATOM 3614 C C . TYR C 1 11 ? 20.273 12.989 82.282 1.00 26.35 11 TYR C C 1
ATOM 3615 O O . TYR C 1 11 ? 19.588 14.000 82.073 1.00 21.68 11 TYR C O 1
ATOM 3624 N N . THR C 1 12 ? 20.285 12.360 83.455 1.00 21.92 12 THR C N 1
ATOM 3625 C CA . THR C 1 12 ? 19.351 12.756 84.497 1.00 24.91 12 THR C CA 1
ATOM 3626 C C . THR C 1 12 ? 19.829 12.555 85.936 1.00 26.92 12 THR C C 1
ATOM 3627 O O . THR C 1 12 ? 20.975 12.175 86.181 1.00 29.48 12 THR C O 1
ATOM 3631 N N . ALA C 1 13 ? 18.921 12.819 86.876 1.00 22.53 13 ALA C N 1
ATOM 3632 C CA . ALA C 1 13 ? 19.192 12.760 88.314 1.00 27.25 13 ALA C CA 1
ATOM 3633 C C . ALA C 1 13 ? 17.843 12.619 89.034 1.00 31.12 13 ALA C C 1
ATOM 3634 O O . ALA C 1 13 ? 16.802 12.844 88.420 1.00 30.27 13 ALA C O 1
ATOM 3636 N N . PRO C 1 14 ? 17.845 12.221 90.323 1.00 33.84 14 PRO C N 1
ATOM 3637 C CA . PRO C 1 14 ? 16.558 12.006 91.003 1.00 33.34 14 PRO C CA 1
ATOM 3638 C C . PRO C 1 14 ? 15.913 13.316 91.450 1.00 33.30 14 PRO C C 1
ATOM 3639 O O . PRO C 1 14 ? 16.034 13.699 92.614 1.00 25.82 14 PRO C O 1
ATOM 3643 N N . THR C 1 15 ? 15.236 13.983 90.516 1.00 23.45 15 THR C N 1
ATOM 3644 C CA . THR C 1 15 ? 14.653 15.303 90.724 1.00 22.54 15 THR C CA 1
ATOM 3645 C C . THR C 1 15 ? 13.301 15.369 89.992 1.00 21.87 15 THR C C 1
ATOM 3646 O O . THR C 1 15 ? 13.050 14.562 89.100 1.00 21.78 15 THR C O 1
ATOM 3650 N N . PRO C 1 16 ? 12.439 16.345 90.338 1.00 27.78 16 PRO C N 1
ATOM 3651 C CA . PRO C 1 16 ? 11.128 16.473 89.671 1.00 26.13 16 PRO C CA 1
ATOM 3652 C C . PRO C 1 16 ? 11.220 16.468 88.143 1.00 28.54 16 PRO C C 1
ATOM 3653 O O . PRO C 1 16 ? 10.426 15.802 87.478 1.00 30.02 16 PRO C O 1
ATOM 3657 N N . ASN C 1 17 ? 12.186 17.203 87.604 1.00 27.39 17 ASN C N 1
ATOM 3658 C CA . ASN C 1 17 ? 12.342 17.351 86.157 1.00 25.80 17 ASN C CA 1
ATOM 3659 C C . ASN C 1 17 ? 12.862 16.094 85.496 1.00 21.43 17 ASN C C 1
ATOM 3660 O O . ASN C 1 17 ? 12.439 15.735 84.399 1.00 19.31 17 ASN C O 1
ATOM 3665 N N . GLY C 1 18 ? 13.789 15.428 86.170 1.00 22.35 18 GLY C N 1
ATOM 3666 C CA . GLY C 1 18 ? 14.318 14.178 85.680 1.00 21.64 18 GLY C CA 1
ATOM 3667 C C . GLY C 1 18 ? 13.217 13.142 85.652 1.00 26.10 18 GLY C C 1
ATOM 3668 O O . GLY C 1 18 ? 13.160 12.324 84.733 1.00 27.10 18 GLY C O 1
ATOM 3669 N N . TYR C 1 19 ? 12.334 13.188 86.652 1.00 25.38 19 TYR C N 1
ATOM 3670 C CA . TYR C 1 19 ? 11.222 12.237 86.751 1.00 24.09 19 TYR C CA 1
ATOM 3671 C C . TYR C 1 19 ? 10.236 12.354 85.599 1.00 25.49 19 TYR C C 1
ATOM 3672 O O . TYR C 1 19 ? 9.678 11.346 85.153 1.00 26.23 19 TYR C O 1
ATOM 3681 N N . LYS C 1 20 ? 10.015 13.580 85.130 1.00 22.36 20 LYS C N 1
ATOM 3682 C CA . LYS C 1 20 ? 9.110 13.820 84.009 1.00 24.93 20 LYS C CA 1
ATOM 3683 C C . LYS C 1 20 ? 9.470 12.904 82.853 1.00 26.92 20 LYS C C 1
ATOM 3684 O O . LYS C 1 20 ? 8.620 12.205 82.309 1.00 27.62 20 LYS C O 1
ATOM 3690 N N . ILE C 1 21 ? 10.750 12.897 82.502 1.00 20.24 21 ILE C N 1
ATOM 3691 C CA . ILE C 1 21 ? 11.205 12.184 81.321 1.00 24.68 21 ILE C CA 1
ATOM 3692 C C . ILE C 1 21 ? 11.266 10.673 81.552 1.00 22.44 21 ILE C C 1
ATOM 3693 O O . ILE C 1 21 ? 10.903 9.895 80.672 1.00 26.62 21 ILE C O 1
ATOM 3698 N N . SER C 1 22 ? 11.710 10.254 82.729 1.00 22.53 22 SER C N 1
ATOM 3699 C CA . SER C 1 22 ? 11.783 8.822 83.006 1.00 25.71 22 SER C CA 1
ATOM 3700 C C . SER C 1 22 ? 10.381 8.211 83.006 1.00 25.09 22 SER C C 1
ATOM 3701 O O . SER C 1 22 ? 10.166 7.111 82.500 1.00 26.32 22 SER C O 1
ATOM 3704 N N . ILE C 1 23 ? 9.423 8.944 83.555 1.00 25.78 23 ILE C N 1
ATOM 3705 C CA . ILE C 1 23 ? 8.042 8.486 83.550 1.00 33.35 23 ILE C CA 1
ATOM 3706 C C . ILE C 1 23 ? 7.470 8.400 82.131 1.00 31.29 23 ILE C C 1
ATOM 3707 O O . ILE C 1 23 ? 6.919 7.371 81.741 1.00 28.71 23 ILE C O 1
ATOM 3712 N N . PHE C 1 24 ? 7.606 9.466 81.353 1.00 23.97 24 PHE C N 1
ATOM 3713 C CA . PHE C 1 24 ? 7.007 9.463 80.025 1.00 24.01 24 PHE C CA 1
ATOM 3714 C C . PHE C 1 24 ? 7.627 8.414 79.104 1.00 33.31 24 PHE C C 1
ATOM 3715 O O . PHE C 1 24 ? 6.935 7.857 78.255 1.00 25.85 24 PHE C O 1
ATOM 3723 N N . LEU C 1 25 ? 8.924 8.154 79.275 1.00 35.89 25 LEU C N 1
ATOM 3724 C CA . LEU C 1 25 ? 9.621 7.097 78.534 1.00 32.42 25 LEU C CA 1
ATOM 3725 C C . LEU C 1 25 ? 9.040 5.720 78.859 1.00 32.78 25 LEU C C 1
ATOM 3726 O O . LEU C 1 25 ? 8.796 4.906 77.966 1.00 29.11 25 LEU C O 1
ATOM 3731 N N . GLU C 1 26 ? 8.838 5.466 80.150 1.00 31.08 26 GLU C N 1
ATOM 3732 C CA . GLU C 1 26 ? 8.232 4.222 80.610 1.00 33.88 26 GLU C CA 1
ATOM 3733 C C . GLU C 1 26 ? 6.806 4.071 80.072 1.00 35.62 26 GLU C C 1
ATOM 3734 O O . GLU C 1 26 ? 6.398 2.980 79.671 1.00 33.82 26 GLU C O 1
ATOM 3740 N N . VAL C 1 27 ? 6.061 5.179 80.082 1.00 32.76 27 VAL C N 1
ATOM 3741 C CA . VAL C 1 27 ? 4.705 5.233 79.553 1.00 32.92 27 VAL C CA 1
ATOM 3742 C C . VAL C 1 27 ? 4.680 4.873 78.061 1.00 35.63 27 VAL C C 1
ATOM 3743 O O . VAL C 1 27 ? 3.812 4.144 77.588 1.00 32.06 27 VAL C O 1
ATOM 3747 N N . LEU C 1 28 ? 5.654 5.392 77.325 1.00 32.18 28 LEU C N 1
ATOM 3748 C CA . LEU C 1 28 ? 5.766 5.126 75.903 1.00 32.22 28 LEU C CA 1
ATOM 3749 C C . LEU C 1 28 ? 6.306 3.721 75.631 1.00 38.43 28 LEU C C 1
ATOM 3750 O O . LEU C 1 28 ? 6.105 3.175 74.549 1.00 43.22 28 LEU C O 1
ATOM 3755 N N . GLY C 1 29 ? 6.985 3.137 76.615 1.00 39.84 29 GLY C N 1
ATOM 3756 C CA . GLY C 1 29 ? 7.533 1.794 76.479 1.00 43.13 29 GLY C CA 1
ATOM 3757 C C . GLY C 1 29 ? 8.849 1.738 75.722 1.00 34.21 29 GLY C C 1
ATOM 3758 O O . GLY C 1 29 ? 9.241 0.694 75.209 1.00 35.98 29 GLY C O 1
ATOM 3759 N N . LEU C 1 30 ? 9.535 2.871 75.657 1.00 32.36 30 LEU C N 1
ATOM 3760 C CA . LEU C 1 30 ? 10.777 2.985 74.905 1.00 32.69 30 LEU C CA 1
ATOM 3761 C C . LEU C 1 30 ? 11.975 2.514 75.722 1.00 36.28 30 LEU C C 1
ATOM 3762 O O . LEU C 1 30 ? 12.048 2.764 76.928 1.00 40.67 30 LEU C O 1
ATOM 3767 N N . ASP C 1 31 ? 12.913 1.838 75.059 1.00 34.02 31 ASP C N 1
ATOM 3768 C CA . ASP C 1 31 ? 14.170 1.442 75.691 1.00 42.75 31 ASP C CA 1
ATOM 3769 C C . ASP C 1 31 ? 15.054 2.665 75.894 1.00 37.01 31 ASP C C 1
ATOM 3770 O O . ASP C 1 31 ? 15.170 3.514 75.007 1.00 31.71 31 ASP C O 1
ATOM 3775 N N . TYR C 1 32 ? 15.678 2.763 77.061 1.00 38.23 32 TYR C N 1
ATOM 3776 C CA . TYR C 1 32 ? 16.573 3.884 77.322 1.00 38.22 32 TYR C CA 1
ATOM 3777 C C . TYR C 1 32 ? 17.668 3.544 78.329 1.00 38.09 32 TYR C C 1
ATOM 3778 O O . TYR C 1 32 ? 17.439 2.794 79.270 1.00 41.78 32 TYR C O 1
ATOM 3787 N N . GLU C 1 33 ? 18.863 4.086 78.106 1.00 40.77 33 GLU C N 1
ATOM 3788 C CA . GLU C 1 33 ? 19.962 3.988 79.068 1.00 38.65 33 GLU C CA 1
ATOM 3789 C C . GLU C 1 33 ? 20.055 5.285 79.866 1.00 36.70 33 GLU C C 1
ATOM 3790 O O . GLU C 1 33 ? 19.801 6.371 79.339 1.00 28.26 33 GLU C O 1
ATOM 3796 N N . VAL C 1 34 ? 20.446 5.172 81.128 1.00 30.37 34 VAL C N 1
ATOM 3797 C CA . VAL C 1 34 ? 20.518 6.328 82.012 1.00 34.37 34 VAL C CA 1
ATOM 3798 C C . VAL C 1 34 ? 21.963 6.675 82.390 1.00 35.69 34 VAL C C 1
ATOM 3799 O O . VAL C 1 34 ? 22.780 5.788 82.655 1.00 32.76 34 VAL C O 1
ATOM 3803 N N . GLN C 1 35 ? 22.280 7.968 82.390 1.00 35.78 35 GLN C N 1
ATOM 3804 C CA . GLN C 1 35 ? 23.539 8.445 82.957 1.00 38.57 35 GLN C CA 1
ATOM 3805 C C . GLN C 1 35 ? 23.236 9.433 84.087 1.00 37.25 35 GLN C C 1
ATOM 3806 O O . GLN C 1 35 ? 22.662 10.497 83.855 1.00 25.25 35 GLN C O 1
ATOM 3812 N N . LYS C 1 36 ? 23.600 9.071 85.313 1.00 37.74 36 LYS C N 1
ATOM 3813 C CA . LYS C 1 36 ? 23.206 9.876 86.466 1.00 37.41 36 LYS C CA 1
ATOM 3814 C C . LYS C 1 36 ? 24.246 10.920 86.867 1.00 35.19 36 LYS C C 1
ATOM 3815 O O . LYS C 1 36 ? 25.456 10.712 86.727 1.00 34.71 36 LYS C O 1
ATOM 3821 N N . PHE C 1 37 ? 23.748 12.048 87.358 1.00 33.48 37 PHE C N 1
ATOM 3822 C CA . PHE C 1 37 ? 24.580 13.173 87.750 1.00 33.91 37 PHE C CA 1
ATOM 3823 C C . PHE C 1 37 ? 24.449 13.467 89.237 1.00 35.51 37 PHE C C 1
ATOM 3824 O O . PHE C 1 37 ? 23.346 13.450 89.790 1.00 37.60 37 PHE C O 1
ATOM 3832 N N . ASP C 1 38 ? 25.580 13.749 89.875 1.00 33.76 38 ASP C N 1
ATOM 3833 C CA . ASP C 1 38 ? 25.580 14.209 91.253 1.00 34.26 38 ASP C CA 1
ATOM 3834 C C . ASP C 1 38 ? 25.577 15.726 91.264 1.00 31.24 38 ASP C C 1
ATOM 3835 O O . ASP C 1 38 ? 26.618 16.358 91.031 1.00 26.65 38 ASP C O 1
ATOM 3840 N N . LEU C 1 39 ? 24.413 16.298 91.570 1.00 29.87 39 LEU C N 1
ATOM 3841 C CA . LEU C 1 39 ? 24.205 17.747 91.515 1.00 30.16 39 LEU C CA 1
ATOM 3842 C C . LEU C 1 39 ? 24.956 18.523 92.591 1.00 31.21 39 LEU C C 1
ATOM 3843 O O . LEU C 1 39 ? 25.269 19.699 92.400 1.00 29.89 39 LEU C O 1
ATOM 3848 N N . SER C 1 40 ? 25.246 17.871 93.716 1.00 27.27 40 SER C N 1
ATOM 3849 C CA . SER C 1 40 ? 25.956 18.534 94.803 1.00 29.83 40 SER C CA 1
ATOM 3850 C C . SER C 1 40 ? 27.443 18.611 94.493 1.00 36.27 40 SER C C 1
ATOM 3851 O O . SER C 1 40 ? 28.220 19.217 95.232 1.00 32.47 40 SER C O 1
ATOM 3854 N N . LYS C 1 41 ? 27.831 17.979 93.392 1.00 37.40 41 LYS C N 1
ATOM 3855 C CA . LYS C 1 41 ? 29.198 18.028 92.919 1.00 29.36 41 LYS C CA 1
ATOM 3856 C C . LYS C 1 41 ? 29.296 18.860 91.643 1.00 31.99 41 LYS C C 1
ATOM 3857 O O . LYS C 1 41 ? 30.333 18.884 90.989 1.00 34.51 41 LYS C O 1
ATOM 3863 N N . ASN C 1 42 ? 28.200 19.526 91.288 1.00 35.39 42 ASN C N 1
ATOM 3864 C CA . ASN C 1 42 ? 28.149 20.375 90.097 1.00 36.95 42 ASN C CA 1
ATOM 3865 C C . ASN C 1 42 ? 28.520 19.668 88.802 1.00 32.46 42 ASN C C 1
ATOM 3866 O O . ASN C 1 42 ? 29.167 20.256 87.935 1.00 31.18 42 ASN C O 1
ATOM 3871 N N . GLU C 1 43 ? 28.120 18.408 88.670 1.00 33.22 43 GLU C N 1
ATOM 3872 C CA . GLU C 1 43 ? 28.513 17.624 87.502 1.00 31.93 43 GLU C CA 1
ATOM 3873 C C . GLU C 1 43 ? 27.870 18.108 86.210 1.00 30.54 43 GLU C C 1
ATOM 3874 O O . GLU C 1 43 ? 28.401 17.843 85.133 1.00 26.72 43 GLU C O 1
ATOM 3880 N N . THR C 1 44 ? 26.736 18.808 86.309 1.00 25.15 44 THR C N 1
ATOM 3881 C CA . THR C 1 44 ? 26.069 19.315 85.108 1.00 20.10 44 THR C CA 1
ATOM 3882 C C . THR C 1 44 ? 26.792 20.539 84.571 1.00 23.43 44 THR C C 1
ATOM 3883 O O . THR C 1 44 ? 26.518 20.979 83.462 1.00 19.99 44 THR C O 1
ATOM 3887 N N . LYS C 1 45 ? 27.720 21.083 85.351 1.00 20.43 45 LYS C N 1
ATOM 3888 C CA . LYS C 1 45 ? 28.523 22.209 84.876 1.00 20.30 45 LYS C CA 1
ATOM 3889 C C . LYS C 1 45 ? 29.881 21.786 84.323 1.00 23.78 45 LYS C C 1
ATOM 3890 O O . LYS C 1 45 ? 30.734 22.634 84.056 1.00 27.05 45 LYS C O 1
ATOM 3896 N N . GLU C 1 46 ? 30.096 20.486 84.154 1.00 22.36 46 GLU C N 1
ATOM 3897 C CA . GLU C 1 46 ? 31.346 20.018 83.548 1.00 29.83 46 GLU C CA 1
ATOM 3898 C C . GLU C 1 46 ? 31.357 20.313 82.047 1.00 24.84 46 GLU C C 1
ATOM 3899 O O . GLU C 1 46 ? 30.317 20.245 81.384 1.00 22.02 46 GLU C O 1
ATOM 3905 N N . ASP C 1 47 ? 32.540 20.639 81.534 1.00 25.04 47 ASP C N 1
ATOM 3906 C CA . ASP C 1 47 ? 32.733 21.068 80.148 1.00 29.32 47 ASP C CA 1
ATOM 3907 C C . ASP C 1 47 ? 32.079 20.161 79.103 1.00 31.63 47 ASP C C 1
ATOM 3908 O O . ASP C 1 47 ? 31.422 20.647 78.178 1.00 35.72 47 ASP C O 1
ATOM 3913 N N . TRP C 1 48 ? 32.259 18.850 79.248 1.00 28.12 48 TRP C N 1
ATOM 3914 C CA . TRP C 1 48 ? 31.732 17.902 78.270 1.00 26.75 48 TRP C CA 1
ATOM 3915 C C . TRP C 1 48 ? 30.215 17.963 78.187 1.00 30.83 48 TRP C C 1
ATOM 3916 O O . TRP C 1 48 ? 29.642 17.772 77.119 1.00 33.35 48 TRP C O 1
ATOM 3927 N N . PHE C 1 49 ? 29.557 18.219 79.313 1.00 22.53 49 PHE C N 1
ATOM 3928 C CA . PHE C 1 49 ? 28.104 18.237 79.304 1.00 28.04 49 PHE C CA 1
ATOM 3929 C C . PHE C 1 49 ? 27.568 19.560 78.772 1.00 23.01 49 PHE C C 1
ATOM 3930 O O . PHE C 1 49 ? 26.589 19.589 78.031 1.00 24.47 49 PHE C O 1
ATOM 3938 N N . VAL C 1 50 ? 28.225 20.649 79.154 1.00 26.18 50 VAL C N 1
ATOM 3939 C CA . VAL C 1 50 ? 27.861 21.981 78.685 1.00 27.85 50 VAL C CA 1
ATOM 3940 C C . VAL C 1 50 ? 27.955 22.046 77.154 1.00 26.09 50 VAL C C 1
ATOM 3941 O O . VAL C 1 50 ? 27.191 22.771 76.510 1.00 24.37 50 VAL C O 1
ATOM 3945 N N . LYS C 1 51 ? 28.867 21.256 76.581 1.00 23.72 51 LYS C N 1
ATOM 3946 C CA . LYS C 1 51 ? 28.954 21.086 75.132 1.00 22.75 51 LYS C CA 1
ATOM 3947 C C . LYS C 1 51 ? 27.632 20.559 74.587 1.00 24.27 51 LYS C C 1
ATOM 3948 O O . LYS C 1 51 ? 27.122 21.053 73.583 1.00 29.57 51 LYS C O 1
ATOM 3954 N N . LEU C 1 52 ? 27.081 19.558 75.264 1.00 26.26 52 LEU C N 1
ATOM 3955 C CA . LEU C 1 52 ? 25.798 18.977 74.892 1.00 30.66 52 LEU C CA 1
ATOM 3956 C C . LEU C 1 52 ? 24.627 19.885 75.239 1.00 31.17 52 LEU C C 1
ATOM 3957 O O . LEU C 1 52 ? 23.665 19.985 74.480 1.00 29.35 52 LEU C O 1
ATOM 3962 N N . ASN C 1 53 ? 24.711 20.537 76.394 1.00 26.79 53 ASN C N 1
ATOM 3963 C CA . ASN C 1 53 ? 23.642 21.410 76.865 1.00 17.80 53 ASN C CA 1
ATOM 3964 C C . ASN C 1 53 ? 24.196 22.687 77.477 1.00 17.10 53 ASN C C 1
ATOM 3965 O O . ASN C 1 53 ? 24.595 22.685 78.636 1.00 20.44 53 ASN C O 1
ATOM 3970 N N . PRO C 1 54 ? 24.191 23.789 76.710 1.00 21.06 54 PRO C N 1
ATOM 3971 C CA . PRO C 1 54 ? 24.769 25.079 77.113 1.00 20.92 54 PRO C CA 1
ATOM 3972 C C . PRO C 1 54 ? 24.317 25.559 78.496 1.00 16.85 54 PRO C C 1
ATOM 3973 O O . PRO C 1 54 ? 25.100 26.213 79.192 1.00 18.39 54 PRO C O 1
ATOM 3977 N N . ASN C 1 55 ? 23.074 25.240 78.863 1.00 14.37 55 ASN C N 1
ATOM 3978 C CA . ASN C 1 55 ? 22.480 25.597 80.156 1.00 22.20 55 ASN C CA 1
ATOM 3979 C C . ASN C 1 55 ? 23.126 24.859 81.339 1.00 21.88 55 ASN C C 1
ATOM 3980 O O . ASN C 1 55 ? 23.070 25.322 82.485 1.00 22.42 55 ASN C O 1
ATOM 3985 N N . GLY C 1 56 ? 23.725 23.707 81.058 1.00 15.29 56 GLY C N 1
ATOM 3986 C CA . GLY C 1 56 ? 24.366 22.913 82.085 1.00 16.13 56 GLY C CA 1
ATOM 3987 C C . GLY C 1 56 ? 23.414 22.462 83.171 1.00 21.75 56 GLY C C 1
ATOM 3988 O O . GLY C 1 56 ? 23.645 22.696 84.366 1.00 16.52 56 GLY C O 1
ATOM 3989 N N . ARG C 1 57 ? 22.324 21.825 82.755 1.00 25.83 57 ARG C N 1
ATOM 3990 C CA . ARG C 1 57 ? 21.347 21.273 83.690 1.00 25.25 57 ARG C CA 1
ATOM 3991 C C . ARG C 1 57 ? 20.777 19.979 83.123 1.00 29.50 57 ARG C C 1
ATOM 3992 O O . ARG C 1 57 ? 20.766 19.776 81.905 1.00 26.77 57 ARG C O 1
ATOM 4000 N N . ILE C 1 58 ? 20.298 19.105 84.000 1.00 16.68 58 ILE C N 1
ATOM 4001 C CA . ILE C 1 58 ? 19.552 17.936 83.551 1.00 20.48 58 ILE C CA 1
ATOM 4002 C C . ILE C 1 58 ? 18.041 18.260 83.586 1.00 18.61 58 ILE C C 1
ATOM 4003 O O . ILE C 1 58 ? 17.622 19.146 84.316 1.00 22.14 58 ILE C O 1
ATOM 4008 N N . PRO C 1 59 ? 17.218 17.535 82.812 1.00 16.45 59 PRO C N 1
ATOM 4009 C CA . PRO C 1 59 ? 17.608 16.432 81.934 1.00 19.20 59 PRO C CA 1
ATOM 4010 C C . PRO C 1 59 ? 17.919 16.828 80.492 1.00 21.77 59 PRO C C 1
ATOM 4011 O O . PRO C 1 59 ? 17.578 17.911 80.009 1.00 17.03 59 PRO C O 1
ATOM 4015 N N . THR C 1 60 ? 18.602 15.911 79.820 1.00 25.00 60 THR C N 1
ATOM 4016 C CA . THR C 1 60 ? 18.956 16.047 78.425 1.00 26.25 60 THR C CA 1
ATOM 4017 C C . THR C 1 60 ? 18.811 14.645 77.861 1.00 18.65 60 THR C C 1
ATOM 4018 O O . THR C 1 60 ? 19.035 13.671 78.576 1.00 19.54 60 THR C O 1
ATOM 4022 N N . ILE C 1 61 ? 18.397 14.530 76.606 1.00 20.92 61 ILE C N 1
ATOM 4023 C CA . ILE C 1 61 ? 18.362 13.219 75.962 1.00 21.93 61 ILE C CA 1
ATOM 4024 C C . ILE C 1 61 ? 19.172 13.193 74.680 1.00 24.76 61 ILE C C 1
ATOM 4025 O O . ILE C 1 61 ? 19.347 14.219 74.010 1.00 27.73 61 ILE C O 1
ATOM 4030 N N . ASN C 1 62 ? 19.679 12.008 74.355 1.00 22.39 62 ASN C N 1
ATOM 4031 C CA . ASN C 1 62 ? 20.193 11.740 73.026 1.00 27.53 62 ASN C CA 1
ATOM 4032 C C . ASN C 1 62 ? 19.402 10.603 72.409 1.00 31.41 62 ASN C C 1
ATOM 4033 O O . ASN C 1 62 ? 19.417 9.469 72.896 1.00 35.60 62 ASN C O 1
ATOM 4038 N N . ASP C 1 63 ? 18.687 10.925 71.343 1.00 30.96 63 ASP C N 1
ATOM 4039 C CA . ASP C 1 63 ? 18.006 9.919 70.564 1.00 31.99 63 ASP C CA 1
ATOM 4040 C C . ASP C 1 63 ? 18.894 9.650 69.370 1.00 35.72 63 ASP C C 1
ATOM 4041 O O . ASP C 1 63 ? 19.032 10.505 68.496 1.00 36.08 63 ASP C O 1
ATOM 4046 N N . PRO C 1 64 ? 19.524 8.468 69.337 1.00 37.00 64 PRO C N 1
ATOM 4047 C CA . PRO C 1 64 ? 20.345 8.125 68.173 1.00 39.02 64 PRO C CA 1
ATOM 4048 C C . PRO C 1 64 ? 19.483 7.738 66.971 1.00 41.98 64 PRO C C 1
ATOM 4049 O O . PRO C 1 64 ? 20.020 7.586 65.875 1.00 43.94 64 PRO C O 1
ATOM 4053 N N . ASN C 1 65 ? 18.173 7.592 67.176 1.00 40.31 65 ASN C N 1
ATOM 4054 C CA . ASN C 1 65 ? 17.270 7.148 66.110 1.00 39.02 65 ASN C CA 1
ATOM 4055 C C . ASN C 1 65 ? 16.858 8.269 65.168 1.00 38.07 65 ASN C C 1
ATOM 4056 O O . ASN C 1 65 ? 16.367 8.015 64.067 1.00 43.77 65 ASN C O 1
ATOM 4061 N N . PHE C 1 66 ? 17.042 9.508 65.611 1.00 30.74 66 PHE C N 1
ATOM 4062 C CA . PHE C 1 66 ? 16.751 10.664 64.773 1.00 38.48 66 PHE C CA 1
ATOM 4063 C C . PHE C 1 66 ? 17.744 10.656 63.623 1.00 42.00 66 PHE C C 1
ATOM 4064 O O . PHE C 1 66 ? 18.953 10.681 63.842 1.00 42.18 66 PHE C O 1
ATOM 4072 N N . LYS C 1 67 ? 17.232 10.616 62.398 1.00 45.11 67 LYS C N 1
ATOM 4073 C CA . LYS C 1 67 ? 18.076 10.315 61.248 1.00 51.00 67 LYS C CA 1
ATOM 4074 C C . LYS C 1 67 ? 18.842 11.501 60.680 1.00 50.97 67 LYS C C 1
ATOM 4075 O O . LYS C 1 67 ? 19.922 11.325 60.123 1.00 55.27 67 LYS C O 1
ATOM 4081 N N . GLY C 1 68 ? 18.301 12.703 60.825 1.00 51.10 68 GLY C N 1
ATOM 4082 C CA . GLY C 1 68 ? 18.971 13.881 60.297 1.00 56.68 68 GLY C CA 1
ATOM 4083 C C . GLY C 1 68 ? 20.389 14.121 60.809 1.00 54.78 68 GLY C C 1
ATOM 4084 O O . GLY C 1 68 ? 21.271 14.526 60.055 1.00 49.02 68 GLY C O 1
ATOM 4085 N N . VAL C 1 69 ? 20.611 13.844 62.091 1.00 54.56 69 VAL C N 1
ATOM 4086 C CA . VAL C 1 69 ? 21.797 14.326 62.793 1.00 49.11 69 VAL C CA 1
ATOM 4087 C C . VAL C 1 69 ? 22.801 13.238 63.153 1.00 44.94 69 VAL C C 1
ATOM 4088 O O . VAL C 1 69 ? 22.479 12.304 63.884 1.00 39.23 69 VAL C O 1
ATOM 4092 N N . ASP C 1 70 ? 24.024 13.379 62.654 1.00 48.80 70 ASP C N 1
ATOM 4093 C CA . ASP C 1 70 ? 25.104 12.458 62.989 1.00 53.26 70 ASP C CA 1
ATOM 4094 C C . ASP C 1 70 ? 25.372 12.469 64.494 1.00 47.24 70 ASP C C 1
ATOM 4095 O O . ASP C 1 70 ? 25.619 13.520 65.084 1.00 43.32 70 ASP C O 1
ATOM 4100 N N . GLY C 1 71 ? 25.319 11.294 65.110 1.00 45.88 71 GLY C N 1
ATOM 4101 C CA . GLY C 1 71 ? 25.468 11.187 66.550 1.00 43.29 71 GLY C CA 1
ATOM 4102 C C . GLY C 1 71 ? 24.111 11.147 67.237 1.00 41.06 71 GLY C C 1
ATOM 4103 O O . GLY C 1 71 ? 24.014 10.895 68.440 1.00 42.48 71 GLY C O 1
ATOM 4104 N N . GLY C 1 72 ? 23.055 11.390 66.469 1.00 31.68 72 GLY C N 1
ATOM 4105 C CA . GLY C 1 72 ? 21.718 11.404 67.023 1.00 29.07 72 GLY C CA 1
ATOM 4106 C C . GLY C 1 72 ? 21.358 12.772 67.561 1.00 33.38 72 GLY C C 1
ATOM 4107 O O . GLY C 1 72 ? 22.223 13.640 67.699 1.00 33.46 72 GLY C O 1
ATOM 4108 N N . LEU C 1 73 ? 20.079 12.957 67.873 1.00 28.98 73 LEU C N 1
ATOM 4109 C CA . LEU C 1 73 ? 19.561 14.243 68.317 1.00 28.58 73 LEU C CA 1
ATOM 4110 C C . LEU C 1 73 ? 19.780 14.475 69.814 1.00 29.29 73 LEU C C 1
ATOM 4111 O O . LEU C 1 73 ? 19.389 13.658 70.650 1.00 25.59 73 LEU C O 1
ATOM 4116 N N . VAL C 1 74 ? 20.408 15.600 70.139 1.00 28.71 74 VAL C N 1
ATOM 4117 C CA . VAL C 1 74 ? 20.632 15.990 71.521 1.00 28.17 74 VAL C CA 1
ATOM 4118 C C . VAL C 1 74 ? 19.654 17.094 71.907 1.00 28.18 74 VAL C C 1
ATOM 4119 O O . VAL C 1 74 ? 19.631 18.157 71.277 1.00 26.48 74 VAL C O 1
ATOM 4123 N N . LEU C 1 75 ? 18.862 16.851 72.947 1.00 23.35 75 LEU C N 1
ATOM 4124 C CA . LEU C 1 75 ? 17.766 17.755 73.275 1.00 19.56 75 LEU C CA 1
ATOM 4125 C C . LEU C 1 75 ? 17.603 17.978 74.781 1.00 19.86 75 LEU C C 1
ATOM 4126 O O . LEU C 1 75 ? 17.569 17.026 75.571 1.00 20.62 75 LEU C O 1
ATOM 4131 N N . SER C 1 76 ? 17.495 19.249 75.165 1.00 17.45 76 SER C N 1
ATOM 4132 C CA . SER C 1 76 ? 17.348 19.642 76.560 1.00 16.54 76 SER C CA 1
ATOM 4133 C C . SER C 1 76 ? 16.012 20.355 76.749 1.00 16.85 76 SER C C 1
ATOM 4134 O O . SER C 1 76 ? 15.317 20.591 75.763 1.00 14.39 76 SER C O 1
ATOM 4137 N N . GLN C 1 77 ? 15.693 20.710 78.001 1.00 13.97 77 GLN C N 1
ATOM 4138 C CA . GLN C 1 77 ? 14.374 21.226 78.448 1.00 18.01 77 GLN C CA 1
ATOM 4139 C C . GLN C 1 77 ? 13.283 20.152 78.462 1.00 21.69 77 GLN C C 1
ATOM 4140 O O . GLN C 1 77 ? 12.887 19.648 77.412 1.00 23.49 77 GLN C O 1
ATOM 4146 N N . THR C 1 78 ? 12.795 19.808 79.650 1.00 14.43 78 THR C N 1
ATOM 4147 C CA . THR C 1 78 ? 11.728 18.819 79.769 1.00 19.09 78 THR C CA 1
ATOM 4148 C C . THR C 1 78 ? 10.556 19.155 78.862 1.00 15.13 78 THR C C 1
ATOM 4149 O O . THR C 1 78 ? 9.997 18.275 78.222 1.00 21.04 78 THR C O 1
ATOM 4153 N N . GLY C 1 79 ? 10.211 20.435 78.782 1.00 15.42 79 GLY C N 1
ATOM 4154 C CA . GLY C 1 79 ? 9.142 20.881 77.899 1.00 15.87 79 GLY C CA 1
ATOM 4155 C C . GLY C 1 79 ? 9.340 20.473 76.448 1.00 22.12 79 GLY C C 1
ATOM 4156 O O . GLY C 1 79 ? 8.430 19.932 75.807 1.00 24.65 79 GLY C O 1
ATOM 4157 N N . ALA C 1 80 ? 10.536 20.715 75.920 1.00 19.99 80 ALA C N 1
ATOM 4158 C CA . ALA C 1 80 ? 10.820 20.361 74.533 1.00 20.58 80 ALA C CA 1
ATOM 4159 C C . ALA C 1 80 ? 10.972 18.850 74.375 1.00 19.49 80 ALA C C 1
ATOM 4160 O O . ALA C 1 80 ? 10.477 18.256 73.407 1.00 17.16 80 ALA C O 1
ATOM 4162 N N . ILE C 1 81 ? 11.675 18.237 75.324 1.00 20.32 81 ILE C N 1
ATOM 4163 C CA . ILE C 1 81 ? 11.894 16.790 75.308 1.00 23.62 81 ILE C CA 1
ATOM 4164 C C . ILE C 1 81 ? 10.572 16.033 75.287 1.00 19.37 81 ILE C C 1
ATOM 4165 O O . ILE C 1 81 ? 10.398 15.122 74.471 1.00 19.36 81 ILE C O 1
ATOM 4170 N N . LEU C 1 82 ? 9.659 16.414 76.186 1.00 17.30 82 LEU C N 1
ATOM 4171 C CA . LEU C 1 82 ? 8.338 15.787 76.282 1.00 18.12 82 LEU C CA 1
ATOM 4172 C C . LEU C 1 82 ? 7.594 15.871 74.958 1.00 29.19 82 LEU C C 1
ATOM 4173 O O . LEU C 1 82 ? 7.106 14.857 74.454 1.00 19.77 82 LEU C O 1
ATOM 4178 N N . GLN C 1 83 ? 7.545 17.073 74.387 1.00 18.09 83 GLN C N 1
ATOM 4179 C CA . GLN C 1 83 ? 6.871 17.294 73.106 1.00 21.67 83 GLN C CA 1
ATOM 4180 C C . GLN C 1 83 ? 7.481 16.461 71.977 1.00 22.38 83 GLN C C 1
ATOM 4181 O O . GLN C 1 83 ? 6.769 15.991 71.093 1.00 20.72 83 GLN C O 1
ATOM 4187 N N . TYR C 1 84 ? 8.799 16.270 72.011 1.00 25.73 84 TYR C N 1
ATOM 4188 C CA . TYR C 1 84 ? 9.475 15.503 70.969 1.00 25.56 84 TYR C CA 1
ATOM 4189 C C . TYR C 1 84 ? 9.146 14.019 71.083 1.00 25.80 84 TYR C C 1
ATOM 4190 O O . TYR C 1 84 ? 8.943 13.340 70.079 1.00 30.56 84 TYR C O 1
ATOM 4199 N N . LEU C 1 85 ? 9.113 13.519 72.310 1.00 21.14 85 LEU C N 1
ATOM 4200 C CA . LEU C 1 85 ? 8.815 12.114 72.546 1.00 25.98 85 LEU C CA 1
ATOM 4201 C C . LEU C 1 85 ? 7.381 11.784 72.132 1.00 26.69 85 LEU C C 1
ATOM 4202 O O . LEU C 1 85 ? 7.130 10.740 71.530 1.00 28.91 85 LEU C O 1
ATOM 4207 N N . ALA C 1 86 ? 6.452 12.692 72.424 1.00 24.86 86 ALA C N 1
ATOM 4208 C CA . ALA C 1 86 ? 5.065 12.520 72.005 1.00 29.40 86 ALA C CA 1
ATOM 4209 C C . ALA C 1 86 ? 4.910 12.580 70.475 1.00 26.76 86 ALA C C 1
ATOM 4210 O O . ALA C 1 86 ? 4.253 11.716 69.891 1.00 27.15 86 ALA C O 1
ATOM 4212 N N . ASP C 1 87 ? 5.525 13.583 69.837 1.00 26.17 87 ASP C N 1
ATOM 4213 C CA . ASP C 1 87 ? 5.480 13.732 68.370 1.00 24.98 87 ASP C CA 1
ATOM 4214 C C . ASP C 1 87 ? 6.008 12.491 67.659 1.00 26.43 87 ASP C C 1
ATOM 4215 O O . ASP C 1 87 ? 5.437 12.029 66.671 1.00 28.03 87 ASP C O 1
ATOM 4220 N N . THR C 1 88 ? 7.113 11.964 68.172 1.00 29.64 88 THR C N 1
ATOM 4221 C CA . THR C 1 88 ? 7.834 10.885 67.506 1.00 30.07 88 THR C CA 1
ATOM 4222 C C . THR C 1 88 ? 7.333 9.487 67.881 1.00 28.74 88 THR C C 1
ATOM 4223 O O . THR C 1 88 ? 7.219 8.624 67.015 1.00 34.04 88 THR C O 1
ATOM 4227 N N . TYR C 1 89 ? 7.022 9.257 69.156 1.00 28.04 89 TYR C N 1
ATOM 4228 C CA . TYR C 1 89 ? 6.731 7.893 69.608 1.00 29.37 89 TYR C CA 1
ATOM 4229 C C . TYR C 1 89 ? 5.309 7.639 70.127 1.00 32.66 89 TYR C C 1
ATOM 4230 O O . TYR C 1 89 ? 5.030 6.575 70.686 1.00 30.92 89 TYR C O 1
ATOM 4239 N N . ASP C 1 90 ? 4.415 8.605 69.946 1.00 33.85 90 ASP C N 1
ATOM 4240 C CA . ASP C 1 90 ? 2.997 8.392 70.240 1.00 36.02 90 ASP C CA 1
ATOM 4241 C C . ASP C 1 90 ? 2.147 8.776 69.016 1.00 38.44 90 ASP C C 1
ATOM 4242 O O . ASP C 1 90 ? 1.221 9.577 69.107 1.00 28.47 90 ASP C O 1
ATOM 4247 N N . LYS C 1 91 ? 2.475 8.208 67.858 1.00 41.81 91 LYS C N 1
ATOM 4248 C CA . LYS C 1 91 ? 1.740 8.531 66.632 1.00 43.54 91 LYS C CA 1
ATOM 4249 C C . LYS C 1 91 ? 0.338 7.916 66.587 1.00 40.49 91 LYS C C 1
ATOM 4250 O O . LYS C 1 91 ? -0.473 8.284 65.736 1.00 40.91 91 LYS C O 1
ATOM 4256 N N . GLU C 1 92 ? 0.067 6.992 67.508 1.00 35.00 92 GLU C N 1
ATOM 4257 C CA . GLU C 1 92 ? -1.238 6.351 67.636 1.00 36.32 92 GLU C CA 1
ATOM 4258 C C . GLU C 1 92 ? -2.130 7.162 68.583 1.00 37.26 92 GLU C C 1
ATOM 4259 O O . GLU C 1 92 ? -3.321 6.885 68.731 1.00 36.09 92 GLU C O 1
ATOM 4265 N N . HIS C 1 93 ? -1.522 8.157 69.228 1.00 38.51 93 HIS C N 1
ATOM 4266 C CA . HIS C 1 93 ? -2.228 9.175 70.015 1.00 30.66 93 HIS C CA 1
ATOM 4267 C C . HIS C 1 93 ? -2.893 8.692 71.304 1.00 30.02 93 HIS C C 1
ATOM 4268 O O . HIS C 1 93 ? -3.970 9.156 71.656 1.00 28.58 93 HIS C O 1
ATOM 4275 N N . LYS C 1 94 ? -2.218 7.787 72.010 1.00 31.71 94 LYS C N 1
ATOM 4276 C CA . LYS C 1 94 ? -2.667 7.297 73.309 1.00 30.99 94 LYS C CA 1
ATOM 4277 C C . LYS C 1 94 ? -2.448 8.327 74.408 1.00 29.46 94 LYS C C 1
ATOM 4278 O O . LYS C 1 94 ? -3.117 8.298 75.440 1.00 31.66 94 LYS C O 1
ATOM 4284 N N . PHE C 1 95 ? -1.500 9.230 74.185 1.00 31.68 95 PHE C N 1
ATOM 4285 C CA . PHE C 1 95 ? -1.108 10.199 75.199 1.00 28.57 95 PHE C CA 1
ATOM 4286 C C . PHE C 1 95 ? -0.901 11.566 74.569 1.00 23.95 95 PHE C C 1
ATOM 4287 O O . PHE C 1 95 ? -0.061 12.346 75.015 1.00 24.16 95 PHE C O 1
ATOM 4295 N N . SER C 1 96 ? -1.676 11.848 73.530 1.00 24.28 96 SER C N 1
ATOM 4296 C CA . SER C 1 96 ? -1.586 13.114 72.817 1.00 31.05 96 SER C CA 1
ATOM 4297 C C . SER C 1 96 ? -2.688 13.230 71.773 1.00 24.14 96 SER C C 1
ATOM 4298 O O . SER C 1 96 ? -3.332 12.251 71.400 1.00 27.81 96 SER C O 1
ATOM 4301 N N . TYR C 1 97 ? -2.885 14.443 71.289 1.00 23.46 97 TYR C N 1
ATOM 4302 C CA . TYR C 1 97 ? -3.895 14.704 70.286 1.00 31.63 97 TYR C CA 1
ATOM 4303 C C . TYR C 1 97 ? -3.210 15.018 68.963 1.00 32.13 97 TYR C C 1
ATOM 4304 O O . TYR C 1 97 ? -2.049 15.437 68.952 1.00 30.30 97 TYR C O 1
ATOM 4313 N N . PRO C 1 98 ? -3.910 14.787 67.841 1.00 28.33 98 PRO C N 1
ATOM 4314 C CA . PRO C 1 98 ? -3.294 15.019 66.530 1.00 26.29 98 PRO C CA 1
ATOM 4315 C C . PRO C 1 98 ? -2.862 16.466 66.375 1.00 32.44 98 PRO C C 1
ATOM 4316 O O . PRO C 1 98 ? -3.492 17.363 66.934 1.00 36.56 98 PRO C O 1
ATOM 4320 N N . ALA C 1 99 ? -1.765 16.678 65.660 1.00 33.64 99 ALA C N 1
ATOM 4321 C CA . ALA C 1 99 ? -1.212 18.010 65.457 1.00 32.81 99 ALA C CA 1
ATOM 4322 C C . ALA C 1 99 ? -2.251 18.933 64.842 1.00 35.19 99 ALA C C 1
ATOM 4323 O O . ALA C 1 99 ? -3.035 18.522 63.984 1.00 37.13 99 ALA C O 1
ATOM 4325 N N . GLY C 1 100 ? -2.263 20.181 65.286 1.00 30.53 100 GLY C N 1
ATOM 4326 C CA . GLY C 1 100 ? -3.164 21.159 64.712 1.00 33.51 100 GLY C CA 1
ATOM 4327 C C . GLY C 1 100 ? -4.526 21.222 65.370 1.00 29.93 100 GLY C C 1
ATOM 4328 O O . GLY C 1 100 ? -5.239 22.209 65.209 1.00 34.31 100 GLY C O 1
ATOM 4329 N N . THR C 1 101 ? -4.896 20.183 66.114 1.00 28.70 101 THR C N 1
ATOM 4330 C CA . THR C 1 101 ? -6.200 20.164 66.774 1.00 28.94 101 THR C CA 1
ATOM 4331 C C . THR C 1 101 ? -6.227 21.008 68.046 1.00 24.64 101 THR C C 1
ATOM 4332 O O . THR C 1 101 ? -5.189 21.260 68.663 1.00 25.15 101 THR C O 1
ATOM 4336 N N . ALA C 1 102 ? -7.425 21.433 68.442 1.00 24.35 102 ALA C N 1
ATOM 4337 C CA . ALA C 1 102 ? -7.582 22.317 69.590 1.00 22.46 102 ALA C CA 1
ATOM 4338 C C . ALA C 1 102 ? -7.019 21.703 70.869 1.00 22.20 102 ALA C C 1
ATOM 4339 O O . ALA C 1 102 ? -6.378 22.389 71.666 1.00 20.51 102 ALA C O 1
ATOM 4341 N N . GLU C 1 103 ? -7.242 20.405 71.049 1.00 22.02 103 GLU C N 1
ATOM 4342 C CA . GLU C 1 103 ? -6.740 19.708 72.221 1.00 21.40 103 GLU C CA 1
ATOM 4343 C C . GLU C 1 103 ? -5.216 19.677 72.243 1.00 20.63 103 GLU C C 1
ATOM 4344 O O . GLU C 1 103 ? -4.606 19.771 73.304 1.00 22.84 103 GLU C O 1
ATOM 4350 N N . TYR C 1 104 ? -4.611 19.543 71.069 1.00 21.05 104 TYR C N 1
ATOM 4351 C CA . TYR C 1 104 ? -3.163 19.532 70.962 1.00 23.54 104 TYR C CA 1
ATOM 4352 C C . TYR C 1 104 ? -2.607 20.863 71.472 1.00 25.38 104 TYR C C 1
ATOM 4353 O O . TYR C 1 104 ? -1.622 20.892 72.216 1.00 27.03 104 TYR C O 1
ATOM 4362 N N . TYR C 1 105 ? -3.257 21.962 71.093 1.00 22.78 105 TYR C N 1
ATOM 4363 C CA . TYR C 1 105 ? -2.802 23.283 71.522 1.00 24.00 105 TYR C CA 1
ATOM 4364 C C . TYR C 1 105 ? -3.077 23.573 72.996 1.00 28.11 105 TYR C C 1
ATOM 4365 O O . TYR C 1 105 ? -2.274 24.243 73.652 1.00 24.74 105 TYR C O 1
ATOM 4374 N N . LYS C 1 106 ? -4.189 23.058 73.525 1.00 26.14 106 LYS C N 1
ATOM 4375 C CA . LYS C 1 106 ? -4.444 23.200 74.953 1.00 24.18 106 LYS C CA 1
ATOM 4376 C C . LYS C 1 106 ? -3.444 22.374 75.753 1.00 18.62 106 LYS C C 1
ATOM 4377 O O . LYS C 1 106 ? -3.056 22.762 76.849 1.00 17.06 106 LYS C O 1
ATOM 4383 N N . THR C 1 107 ? -3.042 21.230 75.204 1.00 17.69 107 THR C N 1
ATOM 4384 C CA . THR C 1 107 ? -2.055 20.385 75.859 1.00 18.03 107 THR C CA 1
ATOM 4385 C C . THR C 1 107 ? -0.768 21.177 75.977 1.00 20.41 107 THR C C 1
ATOM 4386 O O . THR C 1 107 ? -0.151 21.227 77.037 1.00 16.12 107 THR C O 1
ATOM 4390 N N . LEU C 1 108 ? -0.400 21.820 74.873 1.00 20.04 108 LEU C N 1
ATOM 4391 C CA . LEU C 1 108 ? 0.772 22.675 74.813 1.00 20.47 108 LEU C CA 1
ATOM 4392 C C . LEU C 1 108 ? 0.666 23.847 75.804 1.00 21.34 108 LEU C C 1
ATOM 4393 O O . LEU C 1 108 ? 1.632 24.170 76.507 1.00 20.42 108 LEU C O 1
ATOM 4398 N N . GLU C 1 109 ? -0.506 24.471 75.865 1.00 18.17 109 GLU C N 1
ATOM 4399 C CA . GLU C 1 109 ? -0.735 25.547 76.821 1.00 18.82 109 GLU C CA 1
ATOM 4400 C C . GLU C 1 109 ? -0.471 25.087 78.254 1.00 21.86 109 GLU C C 1
ATOM 4401 O O . GLU C 1 109 ? 0.241 25.760 79.021 1.00 17.12 109 GLU C O 1
ATOM 4407 N N . TYR C 1 110 ? -1.017 23.933 78.616 1.00 19.97 110 TYR C N 1
ATOM 4408 C CA . TYR C 1 110 ? -0.861 23.457 79.987 1.00 21.06 110 TYR C CA 1
ATOM 4409 C C . TYR C 1 110 ? 0.547 22.906 80.287 1.00 22.35 110 TYR C C 1
ATOM 4410 O O . TYR C 1 110 ? 1.052 23.053 81.402 1.00 14.24 110 TYR C O 1
ATOM 4419 N N . LEU C 1 111 ? 1.174 22.287 79.292 1.00 18.50 111 LEU C N 1
ATOM 4420 C CA . LEU C 1 111 ? 2.552 21.840 79.430 1.00 16.28 111 LEU C CA 1
ATOM 4421 C C . LEU C 1 111 ? 3.443 23.049 79.677 1.00 19.09 111 LEU C C 1
ATOM 4422 O O . LEU C 1 111 ? 4.271 23.048 80.580 1.00 13.84 111 LEU C O 1
ATOM 4427 N N . ILE C 1 112 ? 3.272 24.087 78.870 1.00 18.74 112 ILE C N 1
ATOM 4428 C CA . ILE C 1 112 ? 4.126 25.248 79.006 1.00 13.48 112 ILE C CA 1
ATOM 4429 C C . ILE C 1 112 ? 3.846 25.991 80.310 1.00 16.28 112 ILE C C 1
ATOM 4430 O O . ILE C 1 112 ? 4.777 26.458 80.973 1.00 17.59 112 ILE C O 1
ATOM 4435 N N . PHE C 1 113 ? 2.575 26.064 80.697 1.00 14.03 113 PHE C N 1
ATOM 4436 C CA . PHE C 1 113 ? 2.210 26.570 82.022 1.00 13.47 113 PHE C CA 1
ATOM 4437 C C . PHE C 1 113 ? 2.981 25.837 83.137 1.00 17.30 113 PHE C C 1
ATOM 4438 O O . PHE C 1 113 ? 3.515 26.469 84.051 1.00 20.02 113 PHE C O 1
ATOM 4446 N N . GLN C 1 114 ? 3.056 24.515 83.058 1.00 13.29 114 GLN C N 1
ATOM 4447 C CA . GLN C 1 114 ? 3.867 23.761 84.006 1.00 22.02 114 GLN C CA 1
ATOM 4448 C C . GLN C 1 114 ? 5.353 24.165 83.976 1.00 19.35 114 GLN C C 1
ATOM 4449 O O . GLN C 1 114 ? 5.913 24.545 85.004 1.00 17.65 114 GLN C O 1
ATOM 4455 N N . VAL C 1 115 ? 6.000 24.080 82.819 1.00 19.35 115 VAL C N 1
ATOM 4456 C CA . VAL C 1 115 ? 7.442 24.358 82.793 1.00 22.85 115 VAL C CA 1
ATOM 4457 C C . VAL C 1 115 ? 7.755 25.822 83.077 1.00 19.79 115 VAL C C 1
ATOM 4458 O O . VAL C 1 115 ? 8.825 26.116 83.576 1.00 14.93 115 VAL C O 1
ATOM 4462 N N . ALA C 1 116 ? 6.816 26.728 82.785 1.00 18.38 116 ALA C N 1
ATOM 4463 C CA . ALA C 1 116 ? 7.079 28.161 82.922 1.00 17.26 116 ALA C CA 1
ATOM 4464 C C . ALA C 1 116 ? 6.657 28.765 84.256 1.00 18.36 116 ALA C C 1
ATOM 4465 O O . ALA C 1 116 ? 7.093 29.864 84.615 1.00 18.20 116 ALA C O 1
ATOM 4467 N N . GLU C 1 117 ? 5.793 28.079 84.990 1.00 18.92 117 GLU C N 1
ATOM 4468 C CA . GLU C 1 117 ? 5.370 28.624 86.279 1.00 19.05 117 GLU C CA 1
ATOM 4469 C C . GLU C 1 117 ? 5.455 27.632 87.435 1.00 21.03 117 GLU C C 1
ATOM 4470 O O . GLU C 1 117 ? 6.100 27.916 88.439 1.00 19.86 117 GLU C O 1
ATOM 4476 N N . ASN C 1 118 ? 4.848 26.460 87.284 1.00 14.65 118 ASN C N 1
ATOM 4477 C CA . ASN C 1 118 ? 4.882 25.472 88.350 1.00 18.32 118 ASN C CA 1
ATOM 4478 C C . ASN C 1 118 ? 6.315 25.083 88.762 1.00 20.01 118 ASN C C 1
ATOM 4479 O O . ASN C 1 118 ? 6.665 25.130 89.931 1.00 22.64 118 ASN C O 1
ATOM 4484 N N . GLY C 1 119 ? 7.134 24.700 87.789 1.00 19.92 119 GLY C N 1
ATOM 4485 C CA . GLY C 1 119 ? 8.513 24.331 88.048 1.00 21.03 119 GLY C CA 1
ATOM 4486 C C . GLY C 1 119 ? 9.363 25.452 88.617 1.00 16.67 119 GLY C C 1
ATOM 4487 O O . GLY C 1 119 ? 9.949 25.304 89.691 1.00 20.51 119 GLY C O 1
ATOM 4488 N N . PRO C 1 120 ? 9.447 26.582 87.903 1.00 15.59 120 PRO C N 1
ATOM 4489 C CA . PRO C 1 120 ? 10.281 27.669 88.414 1.00 19.71 120 PRO C CA 1
ATOM 4490 C C . PRO C 1 120 ? 9.839 28.130 89.796 1.00 21.05 120 PRO C C 1
ATOM 4491 O O . PRO C 1 120 ? 10.702 28.387 90.635 1.00 17.59 120 PRO C O 1
ATOM 4495 N N . ILE C 1 121 ? 8.532 28.220 90.040 1.00 13.11 121 ILE C N 1
ATOM 4496 C CA . ILE C 1 121 ? 8.059 28.776 91.303 1.00 13.42 121 ILE C CA 1
ATOM 4497 C C . ILE C 1 121 ? 8.229 27.785 92.465 1.00 18.97 121 ILE C C 1
ATOM 4498 O O . ILE C 1 121 ? 8.720 28.150 93.534 1.00 15.10 121 ILE C O 1
ATOM 4503 N N . GLN C 1 122 ? 7.825 26.533 92.266 1.00 14.15 122 GLN C N 1
ATOM 4504 C CA . GLN C 1 122 ? 7.987 25.540 93.320 1.00 23.01 122 GLN C CA 1
ATOM 4505 C C . GLN C 1 122 ? 9.473 25.262 93.543 1.00 23.72 122 GLN C C 1
ATOM 4506 O O . GLN C 1 122 ? 9.872 24.825 94.619 1.00 20.98 122 GLN C O 1
ATOM 4512 N N . GLY C 1 123 ? 10.280 25.504 92.510 1.00 19.73 123 GLY C N 1
ATOM 4513 C CA . GLY C 1 123 ? 11.718 25.374 92.620 1.00 15.09 123 GLY C CA 1
ATOM 4514 C C . GLY C 1 123 ? 12.286 26.446 93.529 1.00 21.14 123 GLY C C 1
ATOM 4515 O O . GLY C 1 123 ? 13.232 26.192 94.272 1.00 15.94 123 GLY C O 1
ATOM 4516 N N . GLN C 1 124 ? 11.718 27.651 93.474 1.00 18.90 124 GLN C N 1
ATOM 4517 C CA . GLN C 1 124 ? 12.201 28.731 94.327 1.00 15.14 124 GLN C CA 1
ATOM 4518 C C . GLN C 1 124 ? 11.793 28.453 95.768 1.00 17.52 124 GLN C C 1
ATOM 4519 O O . GLN C 1 124 ? 12.541 28.737 96.698 1.00 18.85 124 GLN C O 1
ATOM 4525 N N . ALA C 1 125 ? 10.595 27.906 95.949 1.00 16.29 125 ALA C N 1
ATOM 4526 C CA . ALA C 1 125 ? 10.129 27.570 97.285 1.00 21.27 125 ALA C CA 1
ATOM 4527 C C . ALA C 1 125 ? 11.076 26.542 97.884 1.00 23.81 125 ALA C C 1
ATOM 4528 O O . ALA C 1 125 ? 11.477 26.647 99.049 1.00 22.85 125 ALA C O 1
ATOM 4530 N N . ASN C 1 126 ? 11.456 25.561 97.075 1.00 22.09 126 ASN C N 1
ATOM 4531 C CA . ASN C 1 126 ? 12.409 24.557 97.528 1.00 23.38 126 ASN C CA 1
ATOM 4532 C C . ASN C 1 126 ? 13.757 25.172 97.883 1.00 25.19 126 ASN C C 1
ATOM 4533 O O . ASN C 1 126 ? 14.389 24.752 98.851 1.00 24.90 126 ASN C O 1
ATOM 4538 N N . HIS C 1 127 ? 14.194 26.172 97.118 1.00 19.95 127 HIS C N 1
ATOM 4539 C CA . HIS C 1 127 ? 15.467 26.807 97.424 1.00 24.01 127 HIS C CA 1
ATOM 4540 C C . HIS C 1 127 ? 15.461 27.579 98.747 1.00 26.62 127 HIS C C 1
ATOM 4541 O O . HIS C 1 127 ? 16.415 27.513 99.514 1.00 19.78 127 HIS C O 1
ATOM 4548 N N . PHE C 1 128 ? 14.401 28.329 99.010 1.00 25.81 128 PHE C N 1
ATOM 4549 C CA . PHE C 1 128 ? 14.357 29.111 100.240 1.00 19.26 128 PHE C CA 1
ATOM 4550 C C . PHE C 1 128 ? 14.147 28.273 101.498 1.00 25.77 128 PHE C C 1
ATOM 4551 O O . PHE C 1 128 ? 14.534 28.675 102.600 1.00 21.50 128 PHE C O 1
ATOM 4559 N N . VAL C 1 129 ? 13.555 27.099 101.336 1.00 27.45 129 VAL C N 1
ATOM 4560 C CA . VAL C 1 129 ? 13.295 26.244 102.481 1.00 27.37 129 VAL C CA 1
ATOM 4561 C C . VAL C 1 129 ? 14.493 25.350 102.783 1.00 25.83 129 VAL C C 1
ATOM 4562 O O . VAL C 1 129 ? 14.883 25.207 103.942 1.00 23.69 129 VAL C O 1
ATOM 4566 N N . PHE C 1 130 ? 15.089 24.775 101.740 1.00 21.98 130 PHE C N 1
ATOM 4567 C CA . PHE C 1 130 ? 16.105 23.737 101.924 1.00 28.65 130 PHE C CA 1
ATOM 4568 C C . PHE C 1 130 ? 17.543 24.143 101.619 1.00 24.10 130 PHE C C 1
ATOM 4569 O O . PHE C 1 130 ? 18.452 23.657 102.269 1.00 28.74 130 PHE C O 1
ATOM 4577 N N . ALA C 1 131 ? 17.754 25.015 100.634 1.00 23.22 131 ALA C N 1
ATOM 4578 C CA . ALA C 1 131 ? 19.116 25.288 100.147 1.00 26.53 131 ALA C CA 1
ATOM 4579 C C . ALA C 1 131 ? 19.747 26.609 100.607 1.00 29.05 131 ALA C C 1
ATOM 4580 O O . ALA C 1 131 ? 20.971 26.684 100.777 1.00 29.95 131 ALA C O 1
ATOM 4582 N N . ALA C 1 132 ? 18.926 27.646 100.786 1.00 23.05 132 ALA C N 1
ATOM 4583 C CA . ALA C 1 132 ? 19.443 28.977 101.105 1.00 24.30 132 ALA C CA 1
ATOM 4584 C C . ALA C 1 132 ? 20.296 28.966 102.374 1.00 27.24 132 ALA C C 1
ATOM 4585 O O . ALA C 1 132 ? 19.867 28.458 103.414 1.00 26.55 132 ALA C O 1
ATOM 4587 N N . LYS C 1 133 ? 21.510 29.511 102.277 1.00 28.09 133 LYS C N 1
ATOM 4588 C CA . LYS C 1 133 ? 22.438 29.527 103.414 1.00 33.06 133 LYS C CA 1
ATOM 4589 C C . LYS C 1 133 ? 21.935 30.396 104.565 1.00 31.82 133 LYS C C 1
ATOM 4590 O O . LYS C 1 133 ? 22.461 30.326 105.676 1.00 33.01 133 LYS C O 1
ATOM 4596 N N . GLU C 1 134 ? 20.933 31.230 104.292 1.00 32.20 134 GLU C N 1
ATOM 4597 C CA . GLU C 1 134 ? 20.270 31.998 105.347 1.00 32.82 134 GLU C CA 1
ATOM 4598 C C . GLU C 1 134 ? 18.750 31.937 105.227 1.00 28.00 134 GLU C C 1
ATOM 4599 O O . GLU C 1 134 ? 18.209 31.662 104.158 1.00 23.67 134 GLU C O 1
ATOM 4605 N N . LYS C 1 135 ? 18.073 32.174 106.346 1.00 29.55 135 LYS C N 1
ATOM 4606 C CA . LYS C 1 135 ? 16.620 32.165 106.389 1.00 29.56 135 LYS C CA 1
ATOM 4607 C C . LYS C 1 135 ? 16.084 33.493 105.874 1.00 30.73 135 LYS C C 1
ATOM 4608 O O . LYS C 1 135 ? 16.348 34.547 106.452 1.00 34.39 135 LYS C O 1
ATOM 4614 N N . VAL C 1 136 ? 15.351 33.445 104.769 1.00 31.41 136 VAL C N 1
ATOM 4615 C CA . VAL C 1 136 ? 14.765 34.652 104.208 1.00 28.04 136 VAL C CA 1
ATOM 4616 C C . VAL C 1 136 ? 13.247 34.494 104.228 1.00 24.16 136 VAL C C 1
ATOM 4617 O O . VAL C 1 136 ? 12.665 33.991 103.265 1.00 22.76 136 VAL C O 1
ATOM 4621 N N . PRO C 1 137 ? 12.602 34.889 105.342 1.00 23.41 137 PRO C N 1
ATOM 4622 C CA . PRO C 1 137 ? 11.156 34.655 105.470 1.00 26.42 137 PRO C CA 1
ATOM 4623 C C . PRO C 1 137 ? 10.377 35.181 104.269 1.00 28.05 137 PRO C C 1
ATOM 4624 O O . PRO C 1 137 ? 9.418 34.532 103.835 1.00 31.33 137 PRO C O 1
ATOM 4628 N N . TYR C 1 138 ? 10.801 36.321 103.722 1.00 24.57 138 TYR C N 1
ATOM 4629 C CA . TYR C 1 138 ? 10.128 36.892 102.557 1.00 23.37 138 TYR C CA 1
ATOM 4630 C C . TYR C 1 138 ? 10.126 35.931 101.368 1.00 21.56 138 TYR C C 1
ATOM 4631 O O . TYR C 1 138 ? 9.114 35.797 100.684 1.00 26.02 138 TYR C O 1
ATOM 4640 N N . GLY C 1 139 ? 11.260 35.280 101.115 1.00 23.19 139 GLY C N 1
ATOM 4641 C CA . GLY C 1 139 ? 11.371 34.329 100.021 1.00 20.72 139 GLY C CA 1
ATOM 4642 C C . GLY C 1 139 ? 10.497 33.109 100.265 1.00 24.02 139 GLY C C 1
ATOM 4643 O O . GLY C 1 139 ? 9.765 32.646 99.377 1.00 19.71 139 GLY C O 1
ATOM 4644 N N . ILE C 1 140 ? 10.571 32.586 101.483 1.00 19.33 140 ILE C N 1
ATOM 4645 C CA . ILE C 1 140 ? 9.788 31.419 101.857 1.00 21.07 140 ILE C CA 1
ATOM 4646 C C . ILE C 1 140 ? 8.287 31.684 101.702 1.00 21.41 140 ILE C C 1
ATOM 4647 O O . ILE C 1 140 ? 7.567 30.875 101.135 1.00 23.75 140 ILE C O 1
ATOM 4652 N N . ASN C 1 141 ? 7.820 32.833 102.164 1.00 22.82 141 ASN C N 1
ATOM 4653 C CA . ASN C 1 141 ? 6.394 33.111 102.091 1.00 22.79 141 ASN C CA 1
ATOM 4654 C C . ASN C 1 141 ? 5.923 33.450 100.680 1.00 26.64 141 ASN C C 1
ATOM 4655 O O . ASN C 1 141 ? 4.823 33.063 100.284 1.00 22.63 141 ASN C O 1
ATOM 4660 N N . ARG C 1 142 ? 6.762 34.145 99.912 1.00 22.94 142 ARG C N 1
ATOM 4661 C CA . ARG C 1 142 ? 6.405 34.484 98.536 1.00 19.37 142 ARG C CA 1
ATOM 4662 C C . ARG C 1 142 ? 6.181 33.234 97.682 1.00 25.83 142 ARG C C 1
ATOM 4663 O O . ARG C 1 142 ? 5.165 33.120 96.982 1.00 27.39 142 ARG C O 1
ATOM 4671 N N . TYR C 1 143 ? 7.110 32.284 97.756 1.00 16.57 143 TYR C N 1
ATOM 4672 C CA . TYR C 1 143 ? 7.077 31.150 96.834 1.00 15.93 143 TYR C CA 1
ATOM 4673 C C . TYR C 1 143 ? 6.175 29.988 97.259 1.00 24.76 143 TYR C C 1
ATOM 4674 O O . TYR C 1 143 ? 5.652 29.276 96.403 1.00 20.44 143 TYR C O 1
ATOM 4683 N N . ILE C 1 144 ? 5.971 29.813 98.565 1.00 17.13 144 ILE C N 1
ATOM 4684 C CA . ILE C 1 144 ? 4.975 28.856 99.036 1.00 25.36 144 ILE C CA 1
ATOM 4685 C C . ILE C 1 144 ? 3.559 29.342 98.649 1.00 25.37 144 ILE C C 1
ATOM 4686 O O . ILE C 1 144 ? 2.760 28.578 98.101 1.00 17.41 144 ILE C O 1
ATOM 4691 N N . THR C 1 145 ? 3.258 30.611 98.929 1.00 19.45 145 THR C N 1
ATOM 4692 C CA . THR C 1 145 ? 1.992 31.207 98.514 1.00 22.47 145 THR C CA 1
ATOM 4693 C C . THR C 1 145 ? 1.739 31.066 97.007 1.00 26.93 145 THR C C 1
ATOM 4694 O O . THR C 1 145 ? 0.651 30.649 96.583 1.00 20.46 145 THR C O 1
ATOM 4698 N N . ASP C 1 146 ? 2.740 31.405 96.197 1.00 23.40 146 ASP C N 1
ATOM 4699 C CA . ASP C 1 146 ? 2.559 31.325 94.752 1.00 22.07 146 ASP C CA 1
ATOM 4700 C C . ASP C 1 146 ? 2.486 29.872 94.261 1.00 16.99 146 ASP C C 1
ATOM 4701 O O . ASP C 1 146 ? 1.755 29.578 93.323 1.00 17.80 146 ASP C O 1
ATOM 4706 N N . THR C 1 147 ? 3.222 28.967 94.904 1.00 18.16 147 THR C N 1
ATOM 4707 C CA . THR C 1 147 ? 3.134 27.546 94.571 1.00 15.38 147 THR C CA 1
ATOM 4708 C C . THR C 1 147 ? 1.709 27.042 94.754 1.00 22.73 147 THR C C 1
ATOM 4709 O O . THR C 1 147 ? 1.193 26.275 93.925 1.00 15.73 147 THR C O 1
ATOM 4713 N N . LYS C 1 148 ? 1.078 27.484 95.844 1.00 16.57 148 LYS C N 1
ATOM 4714 C CA . LYS C 1 148 ? -0.306 27.153 96.141 1.00 17.23 148 LYS C CA 1
ATOM 4715 C C . LYS C 1 148 ? -1.280 27.767 95.145 1.00 19.31 148 LYS C C 1
ATOM 4716 O O . LYS C 1 148 ? -2.311 27.169 94.847 1.00 23.46 148 LYS C O 1
ATOM 4722 N N . ARG C 1 149 ? -0.973 28.970 94.657 1.00 17.47 149 ARG C N 1
ATOM 4723 C CA . ARG C 1 149 ? -1.817 29.620 93.660 1.00 22.42 149 ARG C CA 1
ATOM 4724 C C . ARG C 1 149 ? -1.865 28.746 92.418 1.00 18.83 149 ARG C C 1
ATOM 4725 O O . ARG C 1 149 ? -2.930 28.447 91.877 1.00 23.14 149 ARG C O 1
ATOM 4733 N N . ILE C 1 150 ? -0.686 28.315 92.007 1.00 16.12 150 ILE C N 1
ATOM 4734 C CA . ILE C 1 150 ? -0.509 27.523 90.812 1.00 14.80 150 ILE C CA 1
ATOM 4735 C C . ILE C 1 150 ? -1.280 26.198 90.839 1.00 15.27 150 ILE C C 1
ATOM 4736 O O . ILE C 1 150 ? -1.933 25.849 89.860 1.00 18.57 150 ILE C O 1
ATOM 4741 N N . TYR C 1 151 ? -1.214 25.456 91.940 1.00 15.80 151 TYR C N 1
ATOM 4742 C CA . TYR C 1 151 ? -1.986 24.216 92.024 1.00 19.19 151 TYR C CA 1
ATOM 4743 C C . TYR C 1 151 ? -3.493 24.484 92.082 1.00 22.44 151 TYR C C 1
ATOM 4744 O O . TYR C 1 151 ? -4.297 23.639 91.688 1.00 27.82 151 TYR C O 1
ATOM 4753 N N . GLY C 1 152 ? -3.874 25.661 92.564 1.00 19.95 152 GLY C N 1
ATOM 4754 C CA . GLY C 1 152 ? -5.270 26.061 92.524 1.00 22.10 152 GLY C CA 1
ATOM 4755 C C . GLY C 1 152 ? -5.727 26.218 91.081 1.00 24.16 152 GLY C C 1
ATOM 4756 O O . GLY C 1 152 ? -6.846 25.863 90.729 1.00 30.26 152 GLY C O 1
ATOM 4757 N N . VAL C 1 153 ? -4.846 26.748 90.240 1.00 16.63 153 VAL C N 1
ATOM 4758 C CA . VAL C 1 153 ? -5.152 26.918 88.822 1.00 18.26 153 VAL C CA 1
ATOM 4759 C C . VAL C 1 153 ? -5.305 25.557 88.139 1.00 21.21 153 VAL C C 1
ATOM 4760 O O . VAL C 1 153 ? -6.243 25.336 87.355 1.00 16.90 153 VAL C O 1
ATOM 4764 N N . PHE C 1 154 ? -4.391 24.639 88.446 1.00 17.03 154 PHE C N 1
ATOM 4765 C CA . PHE C 1 154 ? -4.490 23.292 87.903 1.00 16.90 154 PHE C CA 1
ATOM 4766 C C . PHE C 1 154 ? -5.779 22.609 88.360 1.00 23.18 154 PHE C C 1
ATOM 4767 O O . PHE C 1 154 ? -6.380 21.841 87.607 1.00 17.99 154 PHE C O 1
ATOM 4775 N N . GLU C 1 155 ? -6.202 22.919 89.584 1.00 23.79 155 GLU C N 1
ATOM 4776 C CA . GLU C 1 155 ? -7.436 22.388 90.140 1.00 21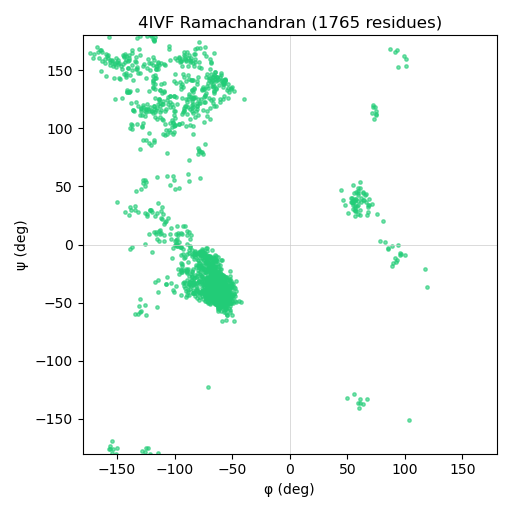.09 155 GLU C CA 1
ATOM 4777 C C . GLU C 1 155 ? -8.632 22.933 89.369 1.00 24.97 155 GLU C C 1
ATOM 4778 O O . GLU C 1 155 ? -9.587 22.208 89.089 1.00 24.93 155 GLU C O 1
ATOM 4784 N N . ASP C 1 156 ? -8.574 24.213 89.023 1.00 22.01 156 ASP C N 1
ATOM 4785 C CA . ASP C 1 156 ? -9.613 24.809 88.201 1.00 23.51 156 ASP C CA 1
ATOM 4786 C C . ASP C 1 156 ? -9.652 24.103 86.845 1.00 20.52 156 ASP C C 1
ATOM 4787 O O . ASP C 1 156 ? -10.720 23.715 86.362 1.00 20.44 156 ASP C O 1
ATOM 4792 N N . ILE C 1 157 ? -8.477 23.918 86.253 1.00 22.37 157 ILE C N 1
ATOM 4793 C CA . ILE C 1 157 ? -8.353 23.292 84.940 1.00 23.53 157 ILE C CA 1
ATOM 4794 C C . ILE C 1 157 ? -9.050 21.930 84.883 1.00 25.05 157 ILE C C 1
ATOM 4795 O O . ILE C 1 157 ? -9.799 21.651 83.939 1.00 23.98 157 ILE C O 1
ATOM 4800 N N . LEU C 1 158 ? -8.821 21.103 85.905 1.00 25.05 158 LEU C N 1
ATOM 4801 C CA . LEU C 1 158 ? -9.469 19.795 85.997 1.00 24.35 158 LEU C CA 1
ATOM 4802 C C . LEU C 1 158 ? -10.979 19.934 86.151 1.00 27.20 158 LEU C C 1
ATOM 4803 O O . LEU C 1 158 ? -11.736 19.150 85.588 1.00 28.49 158 LEU C O 1
ATOM 4808 N N . SER C 1 159 ? -11.412 20.940 86.903 1.00 21.59 159 SER C N 1
ATOM 4809 C CA . SER C 1 159 ? -12.836 21.150 87.155 1.00 27.02 159 SER C CA 1
ATOM 4810 C C . SER C 1 159 ? -13.603 21.492 85.876 1.00 30.19 159 SER C C 1
ATOM 4811 O O . SER C 1 159 ? -14.813 21.288 85.799 1.00 30.61 159 SER C O 1
ATOM 4814 N N . ARG C 1 160 ? -12.888 22.001 84.876 1.00 28.87 160 ARG C N 1
ATOM 4815 C CA . ARG C 1 160 ? -13.479 22.350 83.586 1.00 25.84 160 ARG C CA 1
ATOM 4816 C C . ARG C 1 160 ? -13.592 21.150 82.655 1.00 30.20 160 ARG C C 1
ATOM 4817 O O . ARG C 1 160 ? -14.175 21.240 81.578 1.00 34.35 160 ARG C O 1
ATOM 4825 N N . ASN C 1 161 ? -13.025 20.026 83.068 1.00 34.07 161 ASN C N 1
ATOM 4826 C CA . ASN C 1 161 ? -13.094 18.815 82.269 1.00 32.93 161 ASN C CA 1
ATOM 4827 C C . ASN C 1 161 ? -14.159 17.885 82.838 1.00 34.93 161 ASN C C 1
ATOM 4828 O O . ASN C 1 161 ? -13.879 16.748 83.228 1.00 33.24 161 ASN C O 1
ATOM 4833 N N . LYS C 1 162 ? -15.387 18.393 82.887 1.00 39.47 162 LYS C N 1
ATOM 4834 C CA . LYS C 1 162 ? -16.514 17.658 83.457 1.00 40.55 162 LYS C CA 1
ATOM 4835 C C . LYS C 1 162 ? -16.878 16.425 82.631 1.00 35.17 162 LYS C C 1
ATOM 4836 O O . LYS C 1 162 ? -17.162 15.364 83.186 1.00 30.75 162 LYS C O 1
ATOM 4842 N N . ALA C 1 163 ? -16.847 16.560 81.308 1.00 32.55 163 ALA C N 1
ATOM 4843 C CA . ALA C 1 163 ? -17.227 15.467 80.416 1.00 29.26 163 ALA C CA 1
ATOM 4844 C C . ALA C 1 163 ? -16.334 14.243 80.601 1.00 36.77 163 ALA C C 1
ATOM 4845 O O . ALA C 1 163 ? -16.692 13.139 80.195 1.00 35.89 163 ALA C O 1
ATOM 4847 N N . ASN C 1 164 ? -15.173 14.439 81.220 1.00 27.96 164 ASN C N 1
ATOM 4848 C CA . ASN C 1 164 ? -14.289 13.325 81.527 1.00 28.02 164 ASN C CA 1
ATOM 4849 C C . ASN C 1 164 ? -13.981 13.165 83.017 1.00 33.00 164 ASN C C 1
ATOM 4850 O O . ASN C 1 164 ? -12.901 12.689 83.381 1.00 27.43 164 ASN C O 1
ATOM 4855 N N . ASP C 1 165 ? -14.936 13.566 83.857 1.00 30.91 165 ASP C N 1
ATOM 4856 C CA . ASP C 1 165 ? -14.858 13.410 85.314 1.00 32.28 165 ASP C CA 1
ATOM 4857 C C . ASP C 1 165 ? -13.632 14.047 85.977 1.00 27.20 165 ASP C C 1
ATOM 4858 O O . ASP C 1 165 ? -13.219 13.626 87.059 1.00 27.41 165 ASP C O 1
ATOM 4863 N N . SER C 1 166 ? -13.058 15.053 85.323 1.00 25.89 166 SER C N 1
ATOM 4864 C CA . SER C 1 166 ? -11.905 15.778 85.866 1.00 29.19 166 SER C CA 1
ATOM 4865 C C . SER C 1 166 ? -10.713 14.860 86.127 1.00 29.89 166 SER C C 1
ATOM 4866 O O . SER C 1 166 ? -9.958 15.059 87.082 1.00 25.63 166 SER C O 1
ATOM 4869 N N . LYS C 1 167 ? -10.555 13.850 85.278 1.00 30.99 167 LYS C N 1
ATOM 4870 C CA . LYS C 1 167 ? -9.510 12.857 85.468 1.00 29.20 167 LYS C CA 1
ATOM 4871 C C . LYS C 1 167 ? -8.239 13.235 84.712 1.00 26.32 167 LYS C C 1
ATOM 4872 O O . LYS C 1 167 ? -7.148 12.781 85.049 1.00 24.82 167 LYS C O 1
ATOM 4878 N N . TYR C 1 168 ? -8.385 14.079 83.697 1.00 25.46 168 TYR C N 1
ATOM 4879 C CA . TYR C 1 168 ? -7.260 14.484 82.866 1.00 23.18 168 TYR C CA 1
ATOM 4880 C C . TYR C 1 168 ? -7.283 15.995 82.672 1.00 25.27 168 TYR C C 1
ATOM 4881 O O . TYR C 1 168 ? -8.359 16.608 82.704 1.00 26.00 168 TYR C O 1
ATOM 4890 N N . LEU C 1 169 ? -6.106 16.591 82.480 1.00 20.10 169 LEU C N 1
ATOM 4891 C CA . LEU C 1 169 ? -6.001 18.016 82.180 1.00 19.15 169 LEU C CA 1
ATOM 4892 C C . LEU C 1 169 ? -6.634 18.367 80.838 1.00 19.37 169 LEU C C 1
ATOM 4893 O O . LEU C 1 169 ? -7.249 19.421 80.692 1.00 25.14 169 LEU C O 1
ATOM 4898 N N . VAL C 1 170 ? -6.471 17.488 79.852 1.00 20.90 170 VAL C N 1
ATOM 4899 C CA . VAL C 1 170 ? -7.037 17.707 78.517 1.00 20.32 170 VAL C CA 1
ATOM 4900 C C . VAL C 1 170 ? -7.828 16.492 78.036 1.00 24.52 170 VAL C C 1
ATOM 4901 O O . VAL C 1 170 ? -7.282 15.399 77.877 1.00 23.93 170 VAL C O 1
ATOM 4905 N N . GLY C 1 171 ? -9.123 16.688 77.817 1.00 27.68 171 GLY C N 1
ATOM 4906 C CA . GLY C 1 171 ? -9.981 15.664 77.241 1.00 26.71 171 GLY C CA 1
ATOM 4907 C C . GLY C 1 171 ? -10.039 14.313 77.935 1.00 25.79 171 GLY C C 1
ATOM 4908 O O . GLY C 1 171 ? -10.258 14.233 79.143 1.00 25.15 171 GLY C O 1
ATOM 4909 N N . ASP C 1 172 ? -9.840 13.251 77.155 1.00 26.53 172 ASP C N 1
ATOM 4910 C CA . ASP C 1 172 ? -10.055 11.880 77.610 1.00 26.63 172 ASP C CA 1
ATOM 4911 C C . ASP C 1 172 ? -8.771 11.055 77.739 1.00 27.63 172 ASP C C 1
ATOM 4912 O O . ASP C 1 172 ? -8.811 9.827 77.694 1.00 27.84 172 ASP C O 1
ATOM 4917 N N . ARG C 1 173 ? -7.632 11.720 77.900 1.00 26.59 173 ARG C N 1
ATOM 4918 C CA . ARG C 1 173 ? -6.389 10.986 78.071 1.00 26.07 173 ARG C CA 1
ATOM 4919 C C . ARG C 1 173 ? -5.333 11.808 78.808 1.00 23.95 173 ARG C C 1
ATOM 4920 O O . ARG C 1 173 ? -5.362 13.036 78.796 1.00 22.85 173 ARG C O 1
ATOM 4928 N N . TYR C 1 174 ? -4.410 11.115 79.465 1.00 24.15 174 TYR C N 1
ATOM 4929 C CA . TYR C 1 174 ? -3.226 11.763 80.012 1.00 23.03 174 TYR C CA 1
ATOM 4930 C C . TYR C 1 174 ? -2.364 12.255 78.854 1.00 22.46 174 TYR C C 1
ATOM 4931 O O . TYR C 1 174 ? -2.169 11.547 77.869 1.00 23.72 174 TYR C O 1
ATOM 4940 N N . THR C 1 175 ? -1.872 13.479 78.958 1.00 25.37 175 THR C N 1
ATOM 4941 C CA . THR C 1 175 ? -0.978 14.034 77.945 1.00 22.97 175 THR C CA 1
ATOM 4942 C C . THR C 1 175 ? 0.358 14.392 78.603 1.00 22.49 175 THR C C 1
ATOM 4943 O O . THR C 1 175 ? 0.510 14.198 79.811 1.00 19.88 175 THR C O 1
ATOM 4947 N N . VAL C 1 176 ? 1.314 14.917 77.831 1.00 23.19 176 VAL C N 1
ATOM 4948 C CA . VAL C 1 176 ? 2.598 15.340 78.412 1.00 27.34 176 VAL C CA 1
ATOM 4949 C C . VAL C 1 176 ? 2.392 16.373 79.523 1.00 29.12 176 VAL C C 1
ATOM 4950 O O . VAL C 1 176 ? 3.196 16.474 80.452 1.00 24.36 176 VAL C O 1
ATOM 4954 N N . ALA C 1 177 ? 1.303 17.130 79.422 1.00 30.58 177 ALA C N 1
ATOM 4955 C CA . ALA C 1 177 ? 0.987 18.143 80.410 1.00 16.77 177 ALA C CA 1
ATOM 4956 C C . ALA C 1 177 ? 0.768 17.509 81.791 1.00 23.90 177 ALA C C 1
ATOM 4957 O O . ALA C 1 177 ? 1.219 18.030 82.810 1.00 25.51 177 ALA C O 1
ATOM 4959 N N . ASP C 1 178 ? 0.090 16.371 81.821 1.00 24.18 178 ASP C N 1
ATOM 4960 C CA . ASP C 1 178 ? -0.151 15.679 83.080 1.00 24.51 178 ASP C CA 1
ATOM 4961 C C . ASP C 1 178 ? 1.138 15.172 83.694 1.00 26.18 178 ASP C C 1
ATOM 4962 O O . ASP C 1 178 ? 1.391 15.361 84.882 1.00 24.01 178 ASP C O 1
ATOM 4967 N N . PHE C 1 179 ? 1.954 14.524 82.873 1.00 23.40 179 PHE C N 1
ATOM 4968 C CA . PHE C 1 179 ? 3.138 13.870 83.388 1.00 24.21 179 PHE C CA 1
ATOM 4969 C C . PHE C 1 179 ? 4.163 14.899 83.864 1.00 25.53 179 PHE C C 1
ATOM 4970 O O . PHE C 1 179 ? 4.878 14.666 84.838 1.00 21.75 179 PHE C O 1
ATOM 4978 N N . ALA C 1 180 ? 4.199 16.051 83.200 1.00 17.72 180 ALA C N 1
ATOM 4979 C CA . ALA C 1 180 ? 5.075 17.133 83.609 1.00 17.93 180 ALA C CA 1
ATOM 4980 C C . ALA C 1 180 ? 4.729 17.634 85.011 1.00 19.45 180 ALA C C 1
ATOM 4981 O O . ALA C 1 180 ? 5.611 17.807 85.855 1.00 16.56 180 ALA C O 1
ATOM 4983 N N . LEU C 1 181 ? 3.451 17.888 85.249 1.00 16.51 181 LEU C N 1
ATOM 4984 C CA . LEU C 1 181 ? 2.991 18.330 86.559 1.00 19.15 181 LEU C CA 1
ATOM 4985 C C . LEU C 1 181 ? 3.272 17.270 87.630 1.00 17.34 181 LEU C C 1
ATOM 4986 O O . LEU C 1 181 ? 3.693 17.586 88.752 1.00 17.34 181 LEU C O 1
ATOM 4991 N N . LEU C 1 182 ? 3.031 16.014 87.264 1.00 18.98 182 LEU C N 1
ATOM 4992 C CA . LEU C 1 182 ? 3.237 14.862 88.146 1.00 25.44 182 LEU C CA 1
ATOM 4993 C C . LEU C 1 182 ? 4.651 14.795 88.749 1.00 26.00 182 LEU C C 1
ATOM 4994 O O . LEU C 1 182 ? 4.837 14.343 89.883 1.00 20.28 182 LEU C O 1
ATOM 4999 N N . GLY C 1 183 ? 5.645 15.234 87.985 1.00 20.89 183 GLY C N 1
ATOM 5000 C CA . GLY C 1 183 ? 7.007 15.268 88.489 1.00 22.62 183 GLY C CA 1
ATOM 5001 C C . GLY C 1 183 ? 7.102 16.173 89.702 1.00 21.74 183 GLY C C 1
ATOM 5002 O O . GLY C 1 183 ? 7.660 15.797 90.731 1.00 19.44 183 GLY C O 1
ATOM 5003 N N . TRP C 1 184 ? 6.518 17.363 89.584 1.00 24.37 184 TRP C N 1
ATOM 5004 C CA . TRP C 1 184 ? 6.604 18.374 90.628 1.00 17.31 184 TRP C CA 1
ATOM 5005 C C . TRP C 1 184 ? 5.624 18.182 91.775 1.00 30.02 184 TRP C C 1
ATOM 5006 O O . TRP C 1 184 ? 5.969 18.458 92.920 1.00 18.15 184 TRP C O 1
ATOM 5017 N N . ALA C 1 185 ? 4.420 17.705 91.467 1.00 18.10 185 ALA C N 1
ATOM 5018 C CA . ALA C 1 185 ? 3.414 17.413 92.496 1.00 24.29 185 ALA C CA 1
ATOM 5019 C C . ALA C 1 185 ? 3.937 16.402 93.520 1.00 23.30 185 ALA C C 1
ATOM 5020 O O . ALA C 1 185 ? 3.594 16.463 94.692 1.00 21.56 185 ALA C O 1
ATOM 5022 N N . TYR C 1 186 ? 4.778 15.481 93.053 1.00 26.43 186 TYR C N 1
ATOM 5023 C CA . TYR C 1 186 ? 5.407 14.470 93.902 1.00 25.90 186 TYR C CA 1
ATOM 5024 C C . TYR C 1 186 ? 6.339 15.099 94.966 1.00 30.33 186 TYR C C 1
ATOM 5025 O O . TYR C 1 186 ? 6.575 14.508 96.019 1.00 30.97 186 TYR C O 1
ATOM 5034 N N . ARG C 1 187 ? 6.846 16.300 94.692 1.00 25.84 187 ARG C N 1
ATOM 5035 C CA . ARG C 1 187 ? 7.705 17.025 95.634 1.00 25.95 187 ARG C CA 1
ATOM 5036 C C . ARG C 1 187 ? 6.948 17.849 96.690 1.00 22.53 187 ARG C C 1
ATOM 5037 O O . ARG C 1 187 ? 7.553 18.365 97.634 1.00 21.06 187 ARG C O 1
ATOM 5045 N N . LEU C 1 188 ? 5.637 17.985 96.524 1.00 20.44 188 LEU C N 1
ATOM 5046 C CA . LEU C 1 188 ? 4.829 18.821 97.414 1.00 20.45 188 LEU C CA 1
ATOM 5047 C C . LEU C 1 188 ? 4.931 18.439 98.882 1.00 25.22 188 LEU C C 1
ATOM 5048 O O . LEU C 1 188 ? 4.975 19.305 99.752 1.00 26.48 188 LEU C O 1
ATOM 5053 N N . SER C 1 189 ? 4.952 17.141 99.156 1.00 22.92 189 SER C N 1
ATOM 5054 C CA . SER C 1 189 ? 5.028 16.659 100.524 1.00 24.95 189 SER C CA 1
ATOM 5055 C C . SER C 1 189 ? 6.287 17.155 101.262 1.00 29.46 189 SER C C 1
ATOM 5056 O O . SER C 1 189 ? 6.268 17.271 102.482 1.00 25.59 189 SER C O 1
ATOM 5059 N N . ARG C 1 190 ? 7.362 17.454 100.528 1.00 23.81 190 ARG C N 1
ATOM 5060 C CA . ARG C 1 190 ? 8.571 18.027 101.128 1.00 27.60 190 ARG C CA 1
ATOM 5061 C C . ARG C 1 190 ? 8.318 19.394 101.744 1.00 28.75 190 ARG C C 1
ATOM 5062 O O . ARG C 1 190 ? 8.970 19.761 102.718 1.00 24.16 190 ARG C O 1
ATOM 5070 N N . LEU C 1 191 ? 7.401 20.154 101.149 1.00 22.39 191 LEU C N 1
ATOM 5071 C CA . LEU C 1 191 ? 6.997 21.442 101.694 1.00 27.59 191 LEU C CA 1
ATOM 5072 C C . LEU C 1 191 ? 5.820 21.302 102.676 1.00 34.09 191 LEU C C 1
ATOM 5073 O O . LEU C 1 191 ? 5.206 22.299 103.069 1.00 32.64 191 LEU C O 1
ATOM 5078 N N . GLU C 1 192 ? 5.513 20.067 103.063 1.00 24.13 192 GLU C N 1
ATOM 5079 C CA . GLU C 1 192 ? 4.347 19.787 103.892 1.00 31.60 192 GLU C CA 1
ATOM 5080 C C . GLU C 1 192 ? 3.055 20.378 103.302 1.00 30.14 192 GLU C C 1
ATOM 5081 O O . GLU C 1 192 ? 2.181 20.853 104.021 1.00 25.82 192 GLU C O 1
ATOM 5087 N N . ILE C 1 193 ? 2.955 20.347 101.977 1.00 29.54 193 ILE C N 1
ATOM 5088 C CA . ILE C 1 193 ? 1.740 20.756 101.301 1.00 25.78 193 ILE C CA 1
ATOM 5089 C C . ILE C 1 193 ? 0.992 19.504 100.872 1.00 27.59 193 ILE C C 1
ATOM 5090 O O . ILE C 1 193 ? 1.408 18.804 99.945 1.00 22.76 193 ILE C O 1
ATOM 5095 N N . ASP C 1 194 ? -0.100 19.217 101.574 1.00 27.43 194 ASP C N 1
ATOM 5096 C CA . ASP C 1 194 ? -0.964 18.095 101.237 1.00 29.63 194 ASP C CA 1
ATOM 5097 C C . ASP C 1 194 ? -1.741 18.430 99.954 1.00 29.87 194 ASP C C 1
ATOM 5098 O O . ASP C 1 194 ? -2.555 19.356 99.931 1.00 27.47 194 ASP C O 1
ATOM 5103 N N . ILE C 1 195 ? -1.476 17.677 98.888 1.00 23.48 195 ILE C N 1
ATOM 5104 C CA . ILE C 1 195 ? -2.119 17.920 97.599 1.00 30.73 195 ILE C CA 1
ATOM 5105 C C . ILE C 1 195 ? -3.625 17.596 97.634 1.00 28.91 195 ILE C C 1
ATOM 5106 O O . ILE C 1 195 ? -4.387 18.050 96.784 1.00 24.49 195 ILE C O 1
ATOM 5111 N N . ASN C 1 196 ? -4.049 16.824 98.627 1.00 24.88 196 ASN C N 1
ATOM 5112 C CA . ASN C 1 196 ? -5.460 16.467 98.766 1.00 25.90 196 ASN C CA 1
ATOM 5113 C C . ASN C 1 196 ? -6.356 17.652 99.127 1.00 29.60 196 ASN C C 1
ATOM 5114 O O . ASN C 1 196 ? -7.586 17.569 99.018 1.00 30.83 196 ASN C O 1
ATOM 5119 N N . GLN C 1 197 ? -5.744 18.753 99.559 1.00 26.68 197 GLN C N 1
ATOM 5120 C CA . GLN C 1 197 ? -6.495 19.977 99.814 1.00 28.30 197 GLN C CA 1
ATOM 5121 C C . GLN C 1 197 ? -7.145 20.492 98.527 1.00 32.31 197 GLN C C 1
ATOM 5122 O O . GLN C 1 197 ? -8.076 21.296 98.572 1.00 35.15 197 GLN C O 1
ATOM 5128 N N . TRP C 1 198 ? -6.637 20.028 97.386 1.00 30.69 198 TRP C N 1
ATOM 5129 C CA . TRP C 1 198 ? -7.290 20.214 96.090 1.00 30.26 198 TRP C CA 1
ATOM 5130 C C . TRP C 1 198 ? -7.846 18.859 95.654 1.00 23.55 198 TRP C C 1
ATOM 5131 O O . TRP C 1 198 ? -7.128 18.059 95.061 1.00 26.45 198 TRP C O 1
ATOM 5142 N N . PRO C 1 199 ? -9.127 18.594 95.960 1.00 26.09 199 PRO C N 1
ATOM 5143 C CA . PRO C 1 199 ? -9.694 17.239 95.859 1.00 30.89 199 PRO C CA 1
ATOM 5144 C C . PRO C 1 199 ? -9.635 16.620 94.459 1.00 30.43 199 PRO C C 1
ATOM 5145 O O . PRO C 1 199 ? -9.373 15.420 94.344 1.00 30.99 199 PRO C O 1
ATOM 5149 N N . LEU C 1 200 ? -9.867 17.415 93.419 1.00 27.73 200 LEU C N 1
ATOM 5150 C CA . LEU C 1 200 ? -9.724 16.911 92.054 1.00 30.38 200 LEU C CA 1
ATOM 5151 C C . LEU C 1 200 ? -8.281 16.529 91.740 1.00 29.21 200 LEU C C 1
ATOM 5152 O O . LEU C 1 200 ? -8.040 15.504 91.092 1.00 24.60 200 LEU C O 1
ATOM 5157 N N . LEU C 1 201 ? -7.333 17.348 92.195 1.00 22.34 201 LEU C N 1
ATOM 5158 C CA . LEU C 1 201 ? -5.910 17.042 92.035 1.00 27.88 201 LEU C CA 1
ATOM 5159 C C . LEU C 1 201 ? -5.524 15.773 92.787 1.00 25.96 201 LEU C C 1
ATOM 5160 O O . LEU C 1 201 ? -4.774 14.948 92.272 1.00 28.09 201 LEU C O 1
ATOM 5165 N N . GLY C 1 202 ? -6.042 15.626 94.006 1.00 28.33 202 GLY C N 1
ATOM 5166 C CA . GLY C 1 202 ? -5.743 14.473 94.834 1.00 24.99 202 GLY C CA 1
ATOM 5167 C C . GLY C 1 202 ? -6.119 13.181 94.145 1.00 25.92 202 GLY C C 1
ATOM 5168 O O . GLY C 1 202 ? -5.380 12.203 94.181 1.00 28.72 202 GLY C O 1
ATOM 5169 N N . LYS C 1 203 ? -7.281 13.176 93.506 1.00 28.88 203 LYS C N 1
ATOM 5170 C CA . LYS C 1 203 ? -7.742 11.998 92.781 1.00 27.17 203 LYS C CA 1
ATOM 5171 C C . LYS C 1 203 ? -6.902 11.738 91.527 1.00 26.39 203 LYS C C 1
ATOM 5172 O O . LYS C 1 203 ? -6.493 10.601 91.273 1.00 27.24 203 LYS C O 1
ATOM 5178 N N . TRP C 1 204 ? -6.679 12.798 90.750 1.00 24.95 204 TRP C N 1
ATOM 5179 C CA . TRP C 1 204 ? -5.759 12.805 89.614 1.00 28.05 204 TRP C CA 1
ATOM 5180 C C . TRP C 1 204 ? -4.405 12.163 89.965 1.00 31.43 204 TRP C C 1
ATOM 5181 O O . TRP C 1 204 ? -3.912 11.287 89.252 1.00 34.41 204 TRP C O 1
ATOM 5192 N N . TYR C 1 205 ? -3.827 12.601 91.081 1.00 24.00 205 TYR C N 1
ATOM 5193 C CA . TYR C 1 205 ? -2.523 12.132 91.539 1.00 24.19 205 TYR C CA 1
ATOM 5194 C C . TYR C 1 205 ? -2.580 10.672 91.998 1.00 27.95 205 TYR C C 1
ATOM 5195 O O . TYR C 1 205 ? -1.711 9.867 91.658 1.00 26.42 205 TYR C O 1
ATOM 5204 N N . ASP C 1 206 ? -3.607 10.333 92.767 1.00 27.00 206 ASP C N 1
ATOM 5205 C CA . ASP C 1 206 ? -3.815 8.948 93.177 1.00 37.17 206 ASP C CA 1
ATOM 5206 C C . ASP C 1 206 ? -3.932 7.997 91.980 1.00 34.94 206 ASP C C 1
ATOM 5207 O O . ASP C 1 206 ? -3.328 6.925 91.979 1.00 34.21 206 ASP C O 1
ATOM 5212 N N . SER C 1 207 ? -4.703 8.389 90.967 1.00 31.48 207 SER C N 1
ATOM 5213 C CA . SER C 1 207 ? -4.838 7.572 89.761 1.00 34.36 207 SER C CA 1
ATOM 5214 C C . SER C 1 207 ? -3.484 7.339 89.071 1.00 32.32 207 SER C C 1
ATOM 5215 O O . SER C 1 207 ? -3.173 6.221 88.645 1.00 30.22 207 SER C O 1
ATOM 5218 N N . LEU C 1 208 ? -2.686 8.396 88.968 1.00 27.40 208 LEU C N 1
ATOM 5219 C CA . LEU C 1 208 ? -1.387 8.314 88.301 1.00 29.59 208 LEU C CA 1
ATOM 5220 C C . LEU C 1 208 ? -0.351 7.487 89.071 1.00 35.64 208 LEU C C 1
ATOM 5221 O O . LEU C 1 208 ? 0.415 6.730 88.474 1.00 35.48 208 LEU C O 1
ATOM 5226 N N . LEU C 1 209 ? -0.336 7.626 90.393 1.00 38.66 209 LEU C N 1
ATOM 5227 C CA . LEU C 1 209 ? 0.561 6.835 91.227 1.00 41.80 209 LEU C CA 1
ATOM 5228 C C . LEU C 1 209 ? 0.259 5.343 91.186 1.00 43.97 209 LEU C C 1
ATOM 5229 O O . LEU C 1 209 ? 1.081 4.534 91.616 1.00 49.32 209 LEU C O 1
ATOM 5234 N N . LYS C 1 210 ? -0.917 4.976 90.679 1.00 43.00 210 LYS C N 1
ATOM 5235 C CA . LYS C 1 210 ? -1.304 3.567 90.584 1.00 40.86 210 LYS C CA 1
ATOM 5236 C C . LYS C 1 210 ? -0.718 2.885 89.352 1.00 34.66 210 LYS C C 1
ATOM 5237 O O . LYS C 1 210 ? -0.534 1.671 89.345 1.00 36.56 210 LYS C O 1
ATOM 5243 N N . LEU C 1 211 ? -0.434 3.667 88.312 1.00 31.88 211 LEU C N 1
ATOM 5244 C CA . LEU C 1 211 ? 0.089 3.117 87.064 1.00 33.81 211 LEU C CA 1
ATOM 5245 C C . LEU C 1 211 ? 1.546 2.702 87.233 1.00 35.21 211 LEU C C 1
ATOM 5246 O O . LEU C 1 211 ? 2.360 3.484 87.718 1.00 33.28 211 LEU C O 1
ATOM 5251 N N . PRO C 1 212 ? 1.871 1.457 86.846 1.00 37.17 212 PRO C N 1
ATOM 5252 C CA . PRO C 1 212 ? 3.212 0.886 86.999 1.00 36.93 212 PRO C CA 1
ATOM 5253 C C . PRO C 1 212 ? 4.294 1.671 86.266 1.00 38.03 212 PRO C C 1
ATOM 5254 O O . PRO C 1 212 ? 5.415 1.732 86.758 1.00 40.40 212 PRO C O 1
ATOM 5258 N N . ALA C 1 213 ? 3.972 2.259 85.117 1.00 37.24 213 ALA C N 1
ATOM 5259 C CA . ALA C 1 213 ? 4.955 3.066 84.389 1.00 36.06 213 ALA C CA 1
ATOM 5260 C C . ALA C 1 213 ? 5.372 4.268 85.232 1.00 36.48 213 ALA C C 1
ATOM 5261 O O . ALA C 1 213 ? 6.550 4.636 85.262 1.00 38.12 213 ALA C O 1
ATOM 5263 N N . VAL C 1 214 ? 4.399 4.865 85.919 1.00 31.34 214 VAL C N 1
ATOM 5264 C CA . VAL C 1 214 ? 4.643 6.014 86.786 1.00 31.12 214 VAL C CA 1
ATOM 5265 C C . VAL C 1 214 ? 5.492 5.643 87.997 1.00 28.43 214 VAL C C 1
ATOM 5266 O O . VAL C 1 214 ? 6.385 6.388 88.389 1.00 30.55 214 VAL C O 1
ATOM 5270 N N . GLN C 1 215 ? 5.215 4.485 88.581 1.00 31.10 215 GLN C N 1
ATOM 5271 C CA . GLN C 1 215 ? 5.959 4.025 89.747 1.00 31.76 215 GLN C CA 1
ATOM 5272 C C . GLN C 1 215 ? 7.394 3.708 89.379 1.00 31.88 215 GLN C C 1
ATOM 5273 O O . GLN C 1 215 ? 8.311 3.979 90.149 1.00 35.49 215 GLN C O 1
ATOM 5279 N N . LYS C 1 216 ? 7.573 3.125 88.200 1.00 37.04 216 LYS C N 1
ATOM 5280 C CA . LYS C 1 216 ? 8.890 2.733 87.720 1.00 40.30 216 LYS C CA 1
ATOM 5281 C C . LYS C 1 216 ? 9.708 3.957 87.327 1.00 30.24 216 LYS C C 1
ATOM 5282 O O . LYS C 1 216 ? 10.915 4.018 87.576 1.00 41.81 216 LYS C O 1
ATOM 5288 N N . GLY C 1 217 ? 9.046 4.932 86.714 1.00 28.52 217 GLY C N 1
ATOM 5289 C CA . GLY C 1 217 ? 9.695 6.176 86.343 1.00 27.32 217 GLY C CA 1
ATOM 5290 C C . GLY C 1 217 ? 10.205 6.927 87.558 1.00 27.91 217 GLY C C 1
ATOM 5291 O O . GLY C 1 217 ? 11.232 7.600 87.498 1.00 27.75 217 GLY C O 1
ATOM 5292 N N . PHE C 1 218 ? 9.482 6.798 88.667 1.00 28.95 218 PHE C N 1
ATOM 5293 C CA . PHE C 1 218 ? 9.846 7.456 89.916 1.00 30.48 218 PHE C CA 1
ATOM 5294 C C . PHE C 1 218 ? 11.030 6.775 90.619 1.00 36.03 218 PHE C C 1
ATOM 5295 O O . PHE C 1 218 ? 11.523 7.269 91.635 1.00 40.45 218 PHE C O 1
ATOM 5303 N N . GLU C 1 219 ? 11.491 5.654 90.071 1.00 34.72 219 GLU C N 1
ATOM 5304 C CA . GLU C 1 219 ? 12.650 4.947 90.617 1.00 37.54 219 GLU C CA 1
ATOM 5305 C C . GLU C 1 219 ? 13.867 5.096 89.710 1.00 36.58 219 GLU C C 1
ATOM 5306 O O . GLU C 1 219 ? 14.801 4.308 89.793 1.00 35.16 219 GLU C O 1
ATOM 5312 N N . VAL C 1 220 ? 13.847 6.099 88.837 1.00 35.82 220 VAL C N 1
ATOM 5313 C CA . VAL C 1 220 ? 14.935 6.310 87.880 1.00 37.51 220 VAL C CA 1
ATOM 5314 C C . VAL C 1 220 ? 15.488 7.743 87.930 1.00 35.30 220 VAL C C 1
ATOM 5315 O O . VAL C 1 220 ? 14.757 8.701 87.687 1.00 31.99 220 VAL C O 1
ATOM 5319 N N . PRO C 1 221 ? 16.778 7.896 88.274 1.00 36.47 221 PRO C N 1
ATOM 5320 C CA . PRO C 1 221 ? 17.671 6.856 88.797 1.00 38.90 221 PRO C CA 1
ATOM 5321 C C . PRO C 1 221 ? 17.196 6.386 90.172 1.00 43.35 221 PRO C C 1
ATOM 5322 O O . PRO C 1 221 ? 16.341 7.051 90.777 1.00 34.52 221 PRO C O 1
ATOM 5326 N N . PRO C 1 222 ? 17.706 5.234 90.634 1.00 43.89 222 PRO C N 1
ATOM 5327 C CA . PRO C 1 222 ? 17.251 4.650 91.898 1.00 48.40 222 PRO C CA 1
ATOM 5328 C C . PRO C 1 222 ? 17.332 5.624 93.069 1.00 47.96 222 PRO C C 1
ATOM 5329 O O . PRO C 1 222 ? 18.389 6.214 93.319 1.00 42.96 222 PRO C O 1
ATOM 5333 N N . LYS C 1 223 ? 16.209 5.799 93.761 1.00 51.80 223 LYS C N 1
ATOM 5334 C CA . LYS C 1 223 ? 16.197 6.564 94.994 1.00 54.58 223 LYS C CA 1
ATOM 5335 C C . LYS C 1 223 ? 17.132 5.860 95.953 1.00 58.73 223 LYS C C 1
ATOM 5336 O O . LYS C 1 223 ? 16.966 4.676 96.244 1.00 59.49 223 LYS C O 1
ATOM 5342 N N . ASN C 1 224 ? 18.130 6.593 96.422 1.00 60.38 224 ASN C N 1
ATOM 5343 C CA . ASN C 1 224 ? 19.224 6.000 97.163 1.00 63.16 224 ASN C CA 1
ATOM 5344 C C . ASN C 1 224 ? 19.477 6.776 98.441 1.00 62.59 224 ASN C C 1
ATOM 5345 O O . ASN C 1 224 ? 18.956 7.879 98.621 1.00 60.44 224 ASN C O 1
ATOM 5350 N N . ALA C 1 225 ? 20.286 6.201 99.325 1.00 65.14 225 ALA C N 1
ATOM 5351 C CA . ALA C 1 225 ? 20.744 6.914 100.508 1.00 66.93 225 ALA C CA 1
ATOM 5352 C C . ALA C 1 225 ? 21.641 8.063 100.068 1.00 67.54 225 ALA C C 1
ATOM 5353 O O . ALA C 1 225 ? 21.848 9.025 100.805 1.00 64.59 225 ALA C O 1
ATOM 5355 N N . GLU C 1 226 ? 22.160 7.950 98.849 1.00 72.54 226 GLU C N 1
ATOM 5356 C CA . GLU C 1 226 ? 23.061 8.944 98.286 1.00 80.91 226 GLU C CA 1
ATOM 5357 C C . GLU C 1 226 ? 22.357 10.256 97.933 1.00 85.18 226 GLU C C 1
ATOM 5358 O O . GLU C 1 226 ? 23.016 11.284 97.763 1.00 86.10 226 GLU C O 1
ATOM 5364 N N . ASN C 1 227 ? 21.029 10.227 97.818 1.00 87.61 227 ASN C N 1
ATOM 5365 C CA . ASN C 1 227 ? 20.281 11.457 97.541 1.00 87.16 227 ASN C CA 1
ATOM 5366 C C . ASN C 1 227 ? 18.853 11.522 98.091 1.00 80.15 227 ASN C C 1
ATOM 5367 O O . ASN C 1 227 ? 17.961 12.081 97.452 1.00 78.59 227 ASN C O 1
ATOM 5372 N N . LEU C 1 228 ? 18.630 10.961 99.276 1.00 75.55 228 LEU C N 1
ATOM 5373 C CA . LEU C 1 228 ? 17.419 11.305 100.018 1.00 68.24 228 LEU C CA 1
ATOM 5374 C C . LEU C 1 228 ? 17.795 12.398 101.014 1.00 65.35 228 LEU C C 1
ATOM 5375 O O . LEU C 1 228 ? 17.487 12.325 102.202 1.00 69.68 228 LEU C O 1
ATOM 5380 N N . TYR C 1 229 ? 18.487 13.409 100.502 1.00 57.25 229 TYR C N 1
ATOM 5381 C CA . TYR C 1 229 ? 18.956 14.522 101.305 1.00 52.14 229 TYR C CA 1
ATOM 5382 C C . TYR C 1 229 ? 18.452 15.805 100.658 1.00 51.19 229 TYR C C 1
ATOM 5383 O O . TYR C 1 229 ? 18.850 16.137 99.540 1.00 49.46 229 TYR C O 1
ATOM 5392 N N . PHE C 1 230 ? 17.572 16.518 101.360 1.00 49.35 230 PHE C N 1
ATOM 5393 C CA . PHE C 1 230 ? 16.827 17.627 100.761 1.00 46.24 230 PHE C CA 1
ATOM 5394 C C . PHE C 1 230 ? 17.692 18.849 100.450 1.00 40.16 230 PHE C C 1
ATOM 5395 O O . PHE C 1 230 ? 18.233 19.482 101.353 1.00 42.90 230 PHE C O 1
ATOM 5403 N N . LEU D 1 5 ? -8.718 36.375 56.401 1.00 25.57 5 LEU D N 1
ATOM 5404 C CA . LEU D 1 5 ? -8.534 36.160 57.840 1.00 25.48 5 LEU D CA 1
ATOM 5405 C C . LEU D 1 5 ? -9.143 37.272 58.684 1.00 29.29 5 LEU D C 1
ATOM 5406 O O . LEU D 1 5 ? -8.864 38.455 58.464 1.00 30.62 5 LEU D O 1
ATOM 5411 N N . LYS D 1 6 ? -9.980 36.880 59.644 1.00 30.44 6 LYS D N 1
ATOM 5412 C CA . LYS D 1 6 ? -10.495 37.794 60.663 1.00 30.58 6 LYS D CA 1
ATOM 5413 C C . LYS D 1 6 ? -9.354 38.217 61.603 1.00 29.47 6 LYS D C 1
ATOM 5414 O O . LYS D 1 6 ? -8.353 37.506 61.740 1.00 27.90 6 LYS D O 1
ATOM 5420 N N . PRO D 1 7 ? -9.494 39.380 62.256 1.00 28.73 7 PRO D N 1
ATOM 5421 C CA . PRO D 1 7 ? -8.425 39.764 63.187 1.00 28.90 7 PRO D CA 1
ATOM 5422 C C . PRO D 1 7 ? -8.378 38.802 64.374 1.00 26.38 7 PRO D C 1
ATOM 5423 O O . PRO D 1 7 ? -9.417 38.316 64.821 1.00 24.54 7 PRO D O 1
ATOM 5427 N N . ILE D 1 8 ? -7.179 38.511 64.857 1.00 22.34 8 ILE D N 1
ATOM 5428 C CA . ILE D 1 8 ? -7.000 37.744 66.080 1.00 17.98 8 ILE D CA 1
ATOM 5429 C C . ILE D 1 8 ? -7.207 38.701 67.250 1.00 24.02 8 ILE D C 1
ATOM 5430 O O . ILE D 1 8 ? -6.859 39.877 67.164 1.00 17.64 8 ILE D O 1
ATOM 5435 N N . LYS D 1 9 ? -7.807 38.214 68.329 1.00 17.63 9 LYS D N 1
ATOM 5436 C CA . LYS D 1 9 ? -8.020 39.038 69.511 1.00 23.22 9 LYS D CA 1
ATOM 5437 C C . LYS D 1 9 ? -6.865 38.857 70.505 1.00 22.52 9 LYS D C 1
ATOM 5438 O O . LYS D 1 9 ? -6.549 37.733 70.892 1.00 19.86 9 LYS D O 1
ATOM 5444 N N . LEU D 1 10 ? -6.233 39.955 70.913 1.00 16.33 10 LEU D N 1
ATOM 5445 C CA . LEU D 1 10 ? -5.096 39.869 71.836 1.00 18.76 10 LEU D CA 1
ATOM 5446 C C . LEU D 1 10 ? -5.349 40.553 73.180 1.00 15.78 10 LEU D C 1
ATOM 5447 O O . LEU D 1 10 ? -5.521 41.767 73.240 1.00 16.92 10 LEU D O 1
ATOM 5452 N N . TYR D 1 11 ? -5.389 39.760 74.250 1.00 15.60 11 TYR D N 1
ATOM 5453 C CA . TYR D 1 11 ? -5.538 40.296 75.595 1.00 18.01 11 TYR D CA 1
ATOM 5454 C C . TYR D 1 11 ? -4.131 40.494 76.154 1.00 20.92 11 TYR D C 1
ATOM 5455 O O . TYR D 1 11 ? -3.411 39.529 76.374 1.00 20.84 11 TYR D O 1
ATOM 5464 N N . THR D 1 12 ? -3.739 41.742 76.381 1.00 20.01 12 THR D N 1
ATOM 5465 C CA . THR D 1 12 ? -2.338 42.033 76.601 1.00 17.88 12 THR D CA 1
ATOM 5466 C C . THR D 1 12 ? -2.100 43.276 77.440 1.00 21.83 12 THR D C 1
ATOM 5467 O O . THR D 1 12 ? -3.033 43.912 77.929 1.00 16.51 12 THR D O 1
ATOM 5471 N N . ALA D 1 13 ? -0.827 43.615 77.595 1.00 15.98 13 ALA D N 1
ATOM 5472 C CA . ALA D 1 13 ? -0.415 44.735 78.411 1.00 24.64 13 ALA D CA 1
ATOM 5473 C C . ALA D 1 13 ? 1.018 45.062 78.001 1.00 28.42 13 ALA D C 1
ATOM 5474 O O . ALA D 1 13 ? 1.700 44.208 77.434 1.00 16.20 13 ALA D O 1
ATOM 5476 N N . PRO D 1 14 ? 1.469 46.304 78.255 1.00 27.63 14 PRO D N 1
ATOM 5477 C CA . PRO D 1 14 ? 2.806 46.711 77.803 1.00 27.69 14 PRO D CA 1
ATOM 5478 C C . PRO D 1 14 ? 3.904 46.109 78.687 1.00 30.73 14 PRO D C 1
ATOM 5479 O O . PRO D 1 14 ? 4.461 46.784 79.551 1.00 18.74 14 PRO D O 1
ATOM 5483 N N . THR D 1 15 ? 4.187 44.832 78.448 1.00 17.15 15 THR D N 1
ATOM 5484 C CA . THR D 1 15 ? 5.079 44.020 79.262 1.00 17.45 15 THR D CA 1
ATOM 5485 C C . THR D 1 15 ? 5.867 43.118 78.308 1.00 16.72 15 THR D C 1
ATOM 5486 O O . THR D 1 15 ? 5.413 42.872 77.199 1.00 16.21 15 THR D O 1
ATOM 5490 N N . PRO D 1 16 ? 7.029 42.598 78.739 1.00 20.74 16 PRO D N 1
ATOM 5491 C CA . PRO D 1 16 ? 7.835 41.767 77.830 1.00 18.80 16 PRO D CA 1
ATOM 5492 C C . PRO D 1 16 ? 7.010 40.646 77.229 1.00 20.63 16 PRO D C 1
ATOM 5493 O O . PRO D 1 16 ? 7.112 40.369 76.039 1.00 18.25 16 PRO D O 1
ATOM 5497 N N . ASN D 1 17 ? 6.180 40.026 78.062 1.00 24.14 17 ASN D N 1
ATOM 5498 C CA . ASN D 1 17 ? 5.360 38.911 77.622 1.00 24.23 17 ASN D CA 1
ATOM 5499 C C . ASN D 1 17 ? 4.321 39.319 76.589 1.00 27.46 17 ASN D C 1
ATOM 5500 O O . ASN D 1 17 ? 4.042 38.577 75.650 1.00 14.36 17 ASN D O 1
ATOM 5505 N N . GLY D 1 18 ? 3.757 40.506 76.761 1.00 14.89 18 GLY D N 1
ATOM 5506 C CA . GLY D 1 18 ? 2.820 41.027 75.788 1.00 14.77 18 GLY D CA 1
ATOM 5507 C C . GLY D 1 18 ? 3.554 41.344 74.503 1.00 20.91 18 GLY D C 1
ATOM 5508 O O . GLY D 1 18 ? 3.069 41.088 73.398 1.00 17.46 18 GLY D O 1
ATOM 5509 N N . TYR D 1 19 ? 4.755 41.887 74.658 1.00 24.23 19 TYR D N 1
ATOM 5510 C CA . TYR D 1 19 ? 5.549 42.290 73.513 1.00 21.48 19 TYR D CA 1
ATOM 5511 C C . TYR D 1 19 ? 5.914 41.104 72.606 1.00 21.20 19 TYR D C 1
ATOM 5512 O O . TYR D 1 19 ? 5.870 41.246 71.390 1.00 15.32 19 TYR D O 1
ATOM 5521 N N . LYS D 1 20 ? 6.231 39.941 73.180 1.00 15.02 20 LYS D N 1
ATOM 5522 C CA . LYS D 1 20 ? 6.532 38.759 72.361 1.00 17.07 20 LYS D CA 1
ATOM 5523 C C . LYS D 1 20 ? 5.441 38.520 71.299 1.00 20.33 20 LYS D C 1
ATOM 5524 O O . LYS D 1 20 ? 5.733 38.209 70.139 1.00 18.77 20 LYS D O 1
ATOM 5530 N N . ILE D 1 21 ? 4.185 38.672 71.713 1.00 14.35 21 ILE D N 1
ATOM 5531 C CA . ILE D 1 21 ? 3.047 38.330 70.874 1.00 14.25 21 ILE D CA 1
ATOM 5532 C C . ILE D 1 21 ? 2.739 39.405 69.832 1.00 21.13 21 ILE D C 1
ATOM 5533 O O . ILE D 1 21 ? 2.560 39.092 68.654 1.00 14.72 21 ILE D O 1
ATOM 5538 N N . SER D 1 22 ? 2.681 40.666 70.259 1.00 14.74 22 SER D N 1
ATOM 5539 C CA . SER D 1 22 ? 2.353 41.751 69.333 1.00 15.18 22 SER D CA 1
ATOM 5540 C C . SER D 1 22 ? 3.426 41.869 68.256 1.00 18.88 22 SER D C 1
ATOM 5541 O O . SER D 1 22 ? 3.124 42.094 67.087 1.00 22.80 22 SER D O 1
ATOM 5544 N N . ILE D 1 23 ? 4.682 41.710 68.661 1.00 16.61 23 ILE D N 1
ATOM 5545 C CA . ILE D 1 23 ? 5.792 41.668 67.717 1.00 17.55 23 ILE D CA 1
ATOM 5546 C C . ILE D 1 23 ? 5.644 40.528 66.716 1.00 17.41 23 ILE D C 1
ATOM 5547 O O . ILE D 1 23 ? 5.770 40.743 65.508 1.00 16.38 23 ILE D O 1
ATOM 5552 N N . PHE D 1 24 ? 5.376 39.322 67.209 1.00 15.47 24 PHE D N 1
ATOM 5553 C CA . PHE D 1 24 ? 5.327 38.186 66.308 1.00 15.59 24 PHE D CA 1
ATOM 5554 C C . PHE D 1 24 ? 4.130 38.269 65.360 1.00 28.81 24 PHE D C 1
ATOM 5555 O O . PHE D 1 24 ? 4.190 37.771 64.238 1.00 16.18 24 PHE D O 1
ATOM 5563 N N . LEU D 1 25 ? 3.053 38.913 65.812 1.00 27.29 25 LEU D N 1
ATOM 5564 C CA . LEU D 1 25 ? 1.916 39.188 64.940 1.00 17.98 25 LEU D CA 1
ATOM 5565 C C . LEU D 1 25 ? 2.319 40.176 63.854 1.00 21.56 25 LEU D C 1
ATOM 5566 O O . LEU D 1 25 ? 1.964 39.986 62.695 1.00 26.50 25 LEU D O 1
ATOM 5571 N N . GLU D 1 26 ? 3.053 41.225 64.229 1.00 16.62 26 GLU D N 1
ATOM 5572 C CA . GLU D 1 26 ? 3.545 42.204 63.257 1.00 17.35 26 GLU D CA 1
ATOM 5573 C C . GLU D 1 26 ? 4.525 41.557 62.294 1.00 21.94 26 GLU D C 1
ATOM 5574 O O . GLU D 1 26 ? 4.506 41.841 61.100 1.00 21.26 26 GLU D O 1
ATOM 5580 N N . VAL D 1 27 ? 5.384 40.690 62.819 1.00 21.17 27 VAL D N 1
ATOM 5581 C CA . VAL D 1 27 ? 6.319 39.949 61.981 1.00 22.01 27 VAL D CA 1
ATOM 5582 C C . VAL D 1 27 ? 5.588 39.061 60.954 1.00 18.14 27 VAL D C 1
ATOM 5583 O O . VAL D 1 27 ? 6.018 38.932 59.803 1.00 19.12 27 VAL D O 1
ATOM 5587 N N . LEU D 1 28 ? 4.474 38.463 61.348 1.00 17.70 28 LEU D N 1
ATOM 5588 C CA . LEU D 1 28 ? 3.787 37.570 60.427 1.00 18.14 28 LEU D CA 1
ATOM 5589 C C . LEU D 1 28 ? 2.806 38.335 59.544 1.00 21.78 28 LEU D C 1
ATOM 5590 O O . LEU D 1 28 ? 2.208 37.768 58.631 1.00 23.09 28 LEU D O 1
ATOM 5595 N N . GLY D 1 29 ? 2.663 39.627 59.823 1.00 18.65 29 GLY D N 1
ATOM 5596 C CA . GLY D 1 29 ? 1.743 40.487 59.111 1.00 19.29 29 GLY D CA 1
ATOM 5597 C C . GLY D 1 29 ? 0.266 40.186 59.347 1.00 19.24 29 GLY D C 1
ATOM 5598 O O . GLY D 1 29 ? -0.538 40.354 58.441 1.00 20.05 29 GLY D O 1
ATOM 5599 N N . LEU D 1 30 ? -0.095 39.757 60.556 1.00 18.45 30 LEU D N 1
ATOM 5600 C CA . LEU D 1 30 ? -1.477 39.375 60.863 1.00 23.08 30 LEU D CA 1
ATOM 5601 C C . LEU D 1 30 ? -2.317 40.514 61.440 1.00 18.55 30 LEU D C 1
ATOM 5602 O O . LEU D 1 30 ? -1.856 41.242 62.312 1.00 22.81 30 LEU D O 1
ATOM 5607 N N . ASP D 1 31 ? -3.547 40.666 60.955 1.00 20.39 31 ASP D N 1
ATOM 5608 C CA . ASP D 1 31 ? -4.489 41.608 61.565 1.00 20.75 31 ASP D CA 1
ATOM 5609 C C . ASP D 1 31 ? -4.867 41.133 62.957 1.00 19.82 31 ASP D C 1
ATOM 5610 O O . ASP D 1 31 ? -5.035 39.930 63.196 1.00 18.50 31 ASP D O 1
ATOM 5615 N N . TYR D 1 32 ? -4.994 42.083 63.876 1.00 19.27 32 TYR D N 1
ATOM 5616 C CA . TYR D 1 32 ? -5.369 41.769 65.251 1.00 18.02 32 TYR D CA 1
ATOM 5617 C C . TYR D 1 32 ? -5.902 42.989 65.989 1.00 20.23 32 TYR D C 1
ATOM 5618 O O . TYR D 1 32 ? -5.676 44.130 65.588 1.00 18.77 32 TYR D O 1
ATOM 5627 N N . GLU D 1 33 ? -6.642 42.731 67.059 1.00 18.21 33 GLU D N 1
ATOM 5628 C CA . GLU D 1 33 ? -7.250 43.777 67.862 1.00 20.71 33 GLU D CA 1
ATOM 5629 C C . GLU D 1 33 ? -6.841 43.532 69.291 1.00 17.93 33 GLU D C 1
ATOM 5630 O O . GLU D 1 33 ? -6.595 42.395 69.681 1.00 41.53 33 GLU D O 1
ATOM 5636 N N . VAL D 1 34 ? -6.806 44.589 70.085 1.00 21.73 34 VAL D N 1
ATOM 5637 C CA . VAL D 1 34 ? -6.202 44.493 71.412 1.00 27.57 34 VAL D CA 1
ATOM 5638 C C . VAL D 1 34 ? -7.153 44.864 72.547 1.00 25.16 34 VAL D C 1
ATOM 5639 O O . VAL D 1 34 ? -7.813 45.894 72.481 1.00 18.98 34 VAL D O 1
ATOM 5643 N N . GLN D 1 35 ? -7.222 44.028 73.583 1.00 20.07 35 GLN D N 1
ATOM 5644 C CA . GLN D 1 35 ? -7.753 44.509 74.859 1.00 22.73 35 GLN D CA 1
ATOM 5645 C C . GLN D 1 35 ? -6.642 44.698 75.896 1.00 22.92 35 GLN D C 1
ATOM 5646 O O . GLN D 1 35 ? -5.880 43.777 76.207 1.00 17.09 35 GLN D O 1
ATOM 5652 N N . LYS D 1 36 ? -6.570 45.914 76.420 1.00 23.59 36 LYS D N 1
ATOM 5653 C CA . LYS D 1 36 ? -5.483 46.338 77.290 1.00 31.77 36 LYS D CA 1
ATOM 5654 C C . LYS D 1 36 ? -5.874 46.151 78.761 1.00 29.01 36 LYS D C 1
ATOM 5655 O O . LYS D 1 36 ? -7.002 46.450 79.156 1.00 22.93 36 LYS D O 1
ATOM 5661 N N . PHE D 1 37 ? -4.941 45.632 79.554 1.00 23.89 37 PHE D N 1
ATOM 5662 C CA . PHE D 1 37 ? -5.143 45.412 80.985 1.00 25.69 37 PHE D CA 1
ATOM 5663 C C . PHE D 1 37 ? -4.202 46.271 81.822 1.00 25.87 37 PHE D C 1
ATOM 5664 O O . PHE D 1 37 ? -3.044 46.475 81.457 1.00 23.71 37 PHE D O 1
ATOM 5672 N N . ASP D 1 38 ? -4.704 46.751 82.955 1.00 24.74 38 ASP D N 1
ATOM 5673 C CA . ASP D 1 38 ? -3.897 47.471 83.933 1.00 26.84 38 ASP D CA 1
ATOM 5674 C C . ASP D 1 38 ? -3.511 46.516 85.061 1.00 26.49 38 ASP D C 1
ATOM 5675 O O . ASP D 1 38 ? -4.322 46.203 85.941 1.00 24.91 38 ASP D O 1
ATOM 5680 N N . LEU D 1 39 ? -2.268 46.061 85.030 1.00 25.13 39 LEU D N 1
ATOM 5681 C CA . LEU D 1 39 ? -1.791 45.071 85.990 1.00 27.53 39 LEU D CA 1
ATOM 5682 C C . LEU D 1 39 ? -1.794 45.578 87.430 1.00 34.00 39 LEU D C 1
ATOM 5683 O O . LEU D 1 39 ? -1.973 44.792 88.362 1.00 37.22 39 LEU D O 1
ATOM 5688 N N . SER D 1 40 ? -1.617 46.884 87.612 1.00 22.25 40 SER D N 1
ATOM 5689 C CA . SER D 1 40 ? -1.612 47.466 88.950 1.00 23.62 40 SER D CA 1
ATOM 5690 C C . SER D 1 40 ? -2.992 47.418 89.620 1.00 24.20 40 SER D C 1
ATOM 5691 O O . SER D 1 40 ? -3.106 47.538 90.842 1.00 25.28 40 SER D O 1
ATOM 5694 N N . LYS D 1 41 ? -4.037 47.236 88.823 1.00 23.65 41 LYS D N 1
ATOM 5695 C CA . LYS D 1 41 ? -5.387 47.140 89.367 1.00 28.50 41 LYS D CA 1
ATOM 5696 C C . LYS D 1 41 ? -5.892 45.696 89.521 1.00 30.16 41 LYS D C 1
ATOM 5697 O O . LYS D 1 41 ? -7.040 45.480 89.905 1.00 33.74 41 LYS D O 1
ATOM 5703 N N . ASN D 1 42 ? -5.038 44.721 89.220 1.00 30.26 42 ASN D N 1
ATOM 5704 C CA . ASN D 1 42 ? -5.372 43.302 89.386 1.00 34.85 42 ASN D CA 1
ATOM 5705 C C . ASN D 1 42 ? -6.455 42.790 88.434 1.00 30.36 42 ASN D C 1
ATOM 5706 O O . ASN D 1 42 ? -7.175 41.839 88.744 1.00 27.28 42 ASN D O 1
ATOM 5711 N N . GLU D 1 43 ? -6.548 43.411 87.265 1.00 29.28 43 GLU D N 1
ATOM 5712 C CA . GLU D 1 43 ? -7.637 43.144 86.337 1.00 27.90 43 GLU D CA 1
ATOM 5713 C C . GLU D 1 43 ? -7.606 41.752 85.706 1.00 24.61 43 GLU D C 1
ATOM 5714 O O . GLU D 1 43 ? -8.640 41.240 85.289 1.00 20.40 43 GLU D O 1
ATOM 5720 N N . THR D 1 44 ? -6.434 41.133 85.631 1.00 19.23 44 THR D N 1
ATOM 5721 C CA . THR D 1 44 ? -6.341 39.798 85.039 1.00 18.70 44 THR D CA 1
ATOM 5722 C C . THR D 1 44 ? -6.919 38.719 85.946 1.00 18.99 44 THR D C 1
ATOM 5723 O O . THR D 1 44 ? -7.032 37.571 85.544 1.00 21.74 44 THR D O 1
ATOM 5727 N N . LYS D 1 45 ? -7.275 39.078 87.173 1.00 26.15 45 LYS D N 1
ATOM 5728 C CA . LYS D 1 45 ? -7.828 38.099 88.107 1.00 22.83 45 LYS D CA 1
ATOM 5729 C C . LYS D 1 45 ? -9.352 38.142 88.140 1.00 25.54 45 LYS D C 1
ATOM 5730 O O . LYS D 1 45 ? -9.993 37.363 88.848 1.00 26.45 45 LYS D O 1
ATOM 5736 N N . GLU D 1 46 ? -9.930 39.051 87.362 1.00 25.61 46 GLU D N 1
ATOM 5737 C CA . GLU D 1 46 ? -11.387 39.156 87.271 1.00 26.87 46 GLU D CA 1
ATOM 5738 C C . GLU D 1 46 ? -11.987 37.881 86.686 1.00 22.22 46 GLU D C 1
ATOM 5739 O O . GLU D 1 46 ? -11.394 37.253 85.823 1.00 21.30 46 GLU D O 1
ATOM 5745 N N . ASP D 1 47 ? -13.159 37.489 87.170 1.00 23.35 47 ASP D N 1
ATOM 5746 C CA . ASP D 1 47 ? -13.730 36.193 86.814 1.00 26.84 47 ASP D CA 1
ATOM 5747 C C . ASP D 1 47 ? -13.934 35.956 85.317 1.00 23.06 47 ASP D C 1
ATOM 5748 O O . ASP D 1 47 ? -13.709 34.857 84.819 1.00 23.35 47 ASP D O 1
ATOM 5753 N N . TRP D 1 48 ? -14.356 36.981 84.597 1.00 23.15 48 TRP D N 1
ATOM 5754 C CA . TRP D 1 48 ? -14.650 36.796 83.185 1.00 22.93 48 TRP D CA 1
ATOM 5755 C C . TRP D 1 48 ? -13.366 36.435 82.409 1.00 21.51 48 TRP D C 1
ATOM 5756 O O . TRP D 1 48 ? -13.403 35.676 81.433 1.00 21.30 48 TRP D O 1
ATOM 5767 N N . PHE D 1 49 ? -12.229 36.965 82.845 1.00 20.72 49 PHE D N 1
ATOM 5768 C CA . PHE D 1 49 ? -10.983 36.682 82.142 1.00 19.55 49 PHE D CA 1
ATOM 5769 C C . PHE D 1 49 ? -10.434 35.316 82.563 1.00 19.92 49 PHE D C 1
ATOM 5770 O O . PHE D 1 49 ? -9.829 34.603 81.757 1.00 18.73 49 PHE D O 1
ATOM 5778 N N . VAL D 1 50 ? -10.667 34.948 83.823 1.00 19.94 50 VAL D N 1
ATOM 5779 C CA . VAL D 1 50 ? -10.217 33.654 84.342 1.00 19.97 50 VAL D CA 1
ATOM 5780 C C . VAL D 1 50 ? -10.937 32.509 83.611 1.00 24.98 50 VAL D C 1
ATOM 5781 O O . VAL D 1 50 ? -10.356 31.450 83.369 1.00 23.46 50 VAL D O 1
ATOM 5785 N N . LYS D 1 51 ? -12.190 32.740 83.232 1.00 21.18 51 LYS D N 1
ATOM 5786 C CA . LYS D 1 51 ? -12.894 31.820 82.332 1.00 21.72 51 LYS D CA 1
ATOM 5787 C C . LYS D 1 51 ? -12.160 31.555 81.007 1.00 20.86 51 LYS D C 1
ATOM 5788 O O . LYS D 1 51 ? -12.093 30.416 80.553 1.00 21.09 51 LYS D O 1
ATOM 5794 N N . LEU D 1 52 ? -11.595 32.594 80.400 1.00 20.01 52 LEU D N 1
ATOM 5795 C CA . LEU D 1 52 ? -10.755 32.415 79.214 1.00 19.22 52 LEU D CA 1
ATOM 5796 C C . LEU D 1 52 ? -9.404 31.782 79.562 1.00 29.42 52 LEU D C 1
ATOM 5797 O O . LEU D 1 52 ? -8.911 30.896 78.852 1.00 18.33 52 LEU D O 1
ATOM 5802 N N . ASN D 1 53 ? -8.809 32.259 80.650 1.00 18.20 53 ASN D N 1
ATOM 5803 C CA . ASN D 1 53 ? -7.469 31.858 81.047 1.00 17.63 53 ASN D CA 1
ATOM 5804 C C . ASN D 1 53 ? -7.418 31.638 82.548 1.00 18.08 53 ASN D C 1
ATOM 5805 O O . ASN D 1 53 ? -7.386 32.601 83.314 1.00 19.18 53 ASN D O 1
ATOM 5810 N N . PRO D 1 54 ? -7.412 30.366 82.964 1.00 18.58 54 PRO D N 1
ATOM 5811 C CA . PRO D 1 54 ? -7.448 29.945 84.371 1.00 20.00 54 PRO D CA 1
ATOM 5812 C C . PRO D 1 54 ? -6.299 30.547 85.188 1.00 20.79 54 PRO D C 1
ATOM 5813 O O . PRO D 1 54 ? -6.494 30.836 86.369 1.00 24.68 54 PRO D O 1
ATOM 5817 N N . ASN D 1 55 ? -5.138 30.736 84.555 1.00 18.06 55 ASN D N 1
ATOM 5818 C CA . ASN D 1 55 ? -3.949 31.317 85.194 1.00 17.80 55 ASN D CA 1
ATOM 5819 C C . ASN D 1 55 ? -4.146 32.795 85.558 1.00 22.10 55 ASN D C 1
ATOM 5820 O O . ASN D 1 55 ? -3.443 33.330 86.409 1.00 22.04 55 ASN D O 1
ATOM 5825 N N . GLY D 1 56 ? -5.094 33.458 84.902 1.00 20.14 56 GLY D N 1
ATOM 5826 C CA . GLY D 1 56 ? -5.384 34.853 85.197 1.00 17.75 56 GLY D CA 1
ATOM 5827 C C . GLY D 1 56 ? -4.192 35.778 84.994 1.00 19.48 56 GLY D C 1
ATOM 5828 O O . GLY D 1 56 ? -3.873 36.619 85.847 1.00 18.66 56 GLY D O 1
ATOM 5829 N N . ARG D 1 57 ? -3.518 35.601 83.863 1.00 16.57 57 ARG D N 1
ATOM 5830 C CA . ARG D 1 57 ? -2.408 36.455 83.471 1.00 17.43 57 ARG D CA 1
ATOM 5831 C C . ARG D 1 57 ? -2.455 36.666 81.954 1.00 19.60 57 ARG D C 1
ATOM 5832 O O . ARG D 1 57 ? -3.047 35.875 81.224 1.00 16.48 57 ARG D O 1
ATOM 5840 N N . ILE D 1 58 ? -1.846 37.745 81.487 1.00 19.92 58 ILE D N 1
ATOM 5841 C CA . ILE D 1 58 ? -1.752 38.007 80.056 1.00 19.60 58 ILE D CA 1
ATOM 5842 C C . ILE D 1 58 ? -0.390 37.497 79.536 1.00 26.10 58 ILE D C 1
ATOM 5843 O O . ILE D 1 58 ? 0.534 37.287 80.324 1.00 14.84 58 ILE D O 1
ATOM 5848 N N . PRO D 1 59 ? -0.260 37.288 78.210 1.00 22.66 59 PRO D N 1
ATOM 5849 C CA . PRO D 1 59 ? -1.281 37.479 77.182 1.00 18.97 59 PRO D CA 1
ATOM 5850 C C . PRO D 1 59 ? -2.102 36.227 76.879 1.00 16.68 59 PRO D C 1
ATOM 5851 O O . PRO D 1 59 ? -1.764 35.104 77.254 1.00 14.60 59 PRO D O 1
ATOM 5855 N N . THR D 1 60 ? -3.210 36.456 76.192 1.00 14.59 60 THR D N 1
ATOM 5856 C CA . THR D 1 60 ? -4.106 35.401 75.775 1.00 14.86 60 THR D CA 1
ATOM 5857 C C . THR D 1 60 ? -4.568 35.833 74.401 1.00 19.37 60 THR D C 1
ATOM 5858 O O . THR D 1 60 ? -4.717 37.030 74.141 1.00 21.73 60 THR D O 1
ATOM 5862 N N . ILE D 1 61 ? -4.760 34.882 73.500 1.00 17.37 61 ILE D N 1
ATOM 5863 C CA . ILE D 1 61 ? -5.384 35.234 72.240 1.00 21.67 61 ILE D CA 1
ATOM 5864 C C . ILE D 1 61 ? -6.665 34.467 72.017 1.00 20.14 61 ILE D C 1
ATOM 5865 O O . ILE D 1 61 ? -6.892 33.405 72.602 1.00 19.24 61 ILE D O 1
ATOM 5870 N N . ASN D 1 62 ? -7.517 35.056 71.193 1.00 16.83 62 ASN D N 1
ATOM 5871 C CA . ASN D 1 62 ? -8.669 34.369 70.646 1.00 17.76 62 ASN D CA 1
ATOM 5872 C C . ASN D 1 62 ? -8.524 34.517 69.152 1.00 20.01 62 ASN D C 1
ATOM 5873 O O . ASN D 1 62 ? -8.595 35.629 68.634 1.00 20.76 62 ASN D O 1
ATOM 5878 N N . ASP D 1 63 ? -8.300 33.395 68.475 1.00 19.66 63 ASP D N 1
ATOM 5879 C CA . ASP D 1 63 ? -8.226 33.359 67.024 1.00 21.90 63 ASP D CA 1
ATOM 5880 C C . ASP D 1 63 ? -9.542 32.816 66.455 1.00 27.40 63 ASP D C 1
ATOM 5881 O O . ASP D 1 63 ? -9.799 31.609 66.510 1.00 20.72 63 ASP D O 1
ATOM 5886 N N . PRO D 1 64 ? -10.376 33.707 65.895 1.00 28.25 64 PRO D N 1
ATOM 5887 C CA . PRO D 1 64 ? -11.696 33.324 65.372 1.00 28.64 64 PRO D CA 1
ATOM 5888 C C . PRO D 1 64 ? -11.575 32.541 64.081 1.00 34.86 64 PRO D C 1
ATOM 5889 O O . PRO D 1 64 ? -12.538 31.909 63.645 1.00 24.49 64 PRO D O 1
ATOM 5893 N N . ASN D 1 65 ? -10.394 32.594 63.472 1.00 34.43 65 ASN D N 1
ATOM 5894 C CA . ASN D 1 65 ? -10.156 31.893 62.218 1.00 31.46 65 ASN D CA 1
ATOM 5895 C C . ASN D 1 65 ? -10.048 30.393 62.432 1.00 26.37 65 ASN D C 1
ATOM 5896 O O . ASN D 1 65 ? -10.192 29.621 61.489 1.00 26.80 65 ASN D O 1
ATOM 5901 N N . PHE D 1 66 ? -9.780 29.983 63.670 1.00 25.77 66 PHE D N 1
ATOM 5902 C CA . PHE D 1 66 ? -9.706 28.561 63.996 1.00 27.58 66 PHE D CA 1
ATOM 5903 C C . PHE D 1 66 ? -11.084 27.904 63.918 1.00 34.11 66 PHE D C 1
ATOM 5904 O O . PHE D 1 66 ? -11.937 28.122 64.781 1.00 37.68 66 PHE D O 1
ATOM 5912 N N . LYS D 1 67 ? -11.289 27.091 62.887 1.00 41.85 67 LYS D N 1
ATOM 5913 C CA . LYS D 1 67 ? -12.554 26.384 62.710 1.00 49.29 67 LYS D CA 1
ATOM 5914 C C . LYS D 1 67 ? -12.590 25.145 63.588 1.00 49.49 67 LYS D C 1
ATOM 5915 O O . LYS D 1 67 ? -11.590 24.439 63.721 1.00 49.43 67 LYS D O 1
ATOM 5921 N N . GLY D 1 68 ? -13.747 24.873 64.173 1.00 53.27 68 GLY D N 1
ATOM 5922 C CA . GLY D 1 68 ? -13.915 23.681 64.980 1.00 57.71 68 GLY D CA 1
ATOM 5923 C C . GLY D 1 68 ? -14.276 24.062 66.394 1.00 59.36 68 GLY D C 1
ATOM 5924 O O . GLY D 1 68 ? -15.073 23.392 67.052 1.00 66.53 68 GLY D O 1
ATOM 5925 N N . VAL D 1 69 ? -13.678 25.151 66.858 1.00 51.02 69 VAL D N 1
ATOM 5926 C CA . VAL D 1 69 ? -14.012 25.716 68.152 1.00 45.62 69 VAL D CA 1
ATOM 5927 C C . VAL D 1 69 ? -14.941 26.895 67.951 1.00 41.04 69 VAL D C 1
ATOM 5928 O O . VAL D 1 69 ? -14.546 27.906 67.367 1.00 37.27 69 VAL D O 1
ATOM 5932 N N . ASP D 1 70 ? -16.170 26.765 68.434 1.00 41.98 70 ASP D N 1
ATOM 5933 C CA . ASP D 1 70 ? -17.132 27.850 68.366 1.00 42.43 70 ASP D CA 1
ATOM 5934 C C . ASP D 1 70 ? -16.636 29.020 69.209 1.00 34.99 70 ASP D C 1
ATOM 5935 O O . ASP D 1 70 ? -16.172 28.837 70.338 1.00 32.54 70 ASP D O 1
ATOM 5940 N N . GLY D 1 71 ? -16.714 30.221 68.649 1.00 29.22 71 GLY D N 1
ATOM 5941 C CA . GLY D 1 71 ? -16.221 31.403 69.336 1.00 29.28 71 GLY D CA 1
ATOM 5942 C C . GLY D 1 71 ? -14.762 31.697 69.037 1.00 31.19 71 GLY D C 1
ATOM 5943 O O . GLY D 1 71 ? -14.282 32.803 69.296 1.00 33.56 71 GLY D O 1
ATOM 5944 N N . GLY D 1 72 ? -14.062 30.705 68.487 1.00 28.84 72 GLY D N 1
ATOM 5945 C CA . GLY D 1 72 ? -12.654 30.832 68.145 1.00 22.76 72 GLY D CA 1
ATOM 5946 C C . GLY D 1 72 ? -11.765 30.173 69.186 1.00 22.31 72 GLY D C 1
ATOM 5947 O O . GLY D 1 72 ? -12.188 29.961 70.325 1.00 21.94 72 GLY D O 1
ATOM 5948 N N . LEU D 1 73 ? -10.531 29.852 68.809 1.00 21.07 73 LEU D N 1
ATOM 5949 C CA . LEU D 1 73 ? -9.598 29.221 69.743 1.00 20.72 73 LEU D CA 1
ATOM 5950 C C . LEU D 1 73 ? -9.088 30.229 70.759 1.00 20.92 73 LEU D C 1
ATOM 5951 O O . LEU D 1 73 ? -8.610 31.300 70.393 1.00 18.58 73 LEU D O 1
ATOM 5956 N N . VAL D 1 74 ? -9.199 29.882 72.037 1.00 20.95 74 VAL D N 1
ATOM 5957 C CA . VAL D 1 74 ? -8.632 30.689 73.101 1.00 18.26 74 VAL D CA 1
ATOM 5958 C C . VAL D 1 74 ? -7.363 30.009 73.594 1.00 25.50 74 VAL D C 1
ATOM 5959 O O . VAL D 1 74 ? -7.379 28.826 73.930 1.00 18.16 74 VAL D O 1
ATOM 5963 N N . LEU D 1 75 ? -6.265 30.758 73.644 1.00 16.79 75 LEU D N 1
ATOM 5964 C CA . LEU D 1 75 ? -4.972 30.167 73.959 1.00 21.07 75 LEU D CA 1
ATOM 5965 C C . LEU D 1 75 ? -4.122 31.070 74.859 1.00 16.94 75 LEU D C 1
ATOM 5966 O O . LEU D 1 75 ? -3.986 32.261 74.598 1.00 15.30 75 LEU D O 1
ATOM 5971 N N . SER D 1 76 ? -3.567 30.508 75.924 1.00 15.67 76 SER D N 1
ATOM 5972 C CA . SER D 1 76 ? -2.674 31.278 76.785 1.00 15.20 76 SER D CA 1
ATOM 5973 C C . SER D 1 76 ? -1.238 30.718 76.807 1.00 15.05 76 SER D C 1
ATOM 5974 O O . SER D 1 76 ? -0.969 29.709 76.157 1.00 15.76 76 SER D O 1
ATOM 5977 N N . GLN D 1 77 ? -0.349 31.386 77.549 1.00 14.81 77 GLN D N 1
ATOM 5978 C CA . GLN D 1 77 ? 1.106 31.099 77.597 1.00 14.79 77 GLN D CA 1
ATOM 5979 C C . GLN D 1 77 ? 1.849 31.576 76.345 1.00 14.52 77 GLN D C 1
ATOM 5980 O O . GLN D 1 77 ? 1.606 31.064 75.245 1.00 16.15 77 GLN D O 1
ATOM 5986 N N . THR D 1 78 ? 2.742 32.553 76.501 1.00 14.36 78 THR D N 1
ATOM 5987 C CA . THR D 1 78 ? 3.497 33.061 75.345 1.00 18.49 78 THR D CA 1
ATOM 5988 C C . THR D 1 78 ? 4.152 31.934 74.539 1.00 19.85 78 THR D C 1
ATOM 5989 O O . THR D 1 78 ? 4.186 31.992 73.319 1.00 21.01 78 THR D O 1
ATOM 5993 N N . GLY D 1 79 ? 4.626 30.894 75.218 1.00 14.89 79 GLY D N 1
ATOM 5994 C CA . GLY D 1 79 ? 5.192 29.747 74.526 1.00 16.91 79 GLY D CA 1
ATOM 5995 C C . GLY D 1 79 ? 4.203 28.990 73.644 1.00 18.76 79 GLY D C 1
ATOM 5996 O O . GLY D 1 79 ? 4.509 28.647 72.506 1.00 18.58 79 GLY D O 1
ATOM 5997 N N . ALA D 1 80 ? 3.022 28.700 74.178 1.00 17.89 80 ALA D N 1
ATOM 5998 C CA . ALA D 1 80 ? 2.002 27.996 73.416 1.00 17.86 80 ALA D CA 1
ATOM 5999 C C . ALA D 1 80 ? 1.539 28.873 72.266 1.00 15.53 80 ALA D C 1
ATOM 6000 O O . ALA D 1 80 ? 1.391 28.411 71.146 1.00 15.92 80 ALA D O 1
ATOM 6002 N N . ILE D 1 81 ? 1.341 30.151 72.555 1.00 15.00 81 ILE D N 1
ATOM 6003 C CA . ILE D 1 81 ? 0.853 31.084 71.556 1.00 23.31 81 ILE D CA 1
ATOM 6004 C C . ILE D 1 81 ? 1.830 31.245 70.392 1.00 20.84 81 ILE D C 1
ATOM 6005 O O . ILE D 1 81 ? 1.425 31.181 69.221 1.00 20.42 81 ILE D O 1
ATOM 6010 N N . LEU D 1 82 ? 3.109 31.443 70.706 1.00 19.78 82 LEU D N 1
ATOM 6011 C CA . LEU D 1 82 ? 4.115 31.628 69.660 1.00 15.08 82 LEU D CA 1
ATOM 6012 C C . LEU D 1 82 ? 4.167 30.409 68.750 1.00 15.68 82 LEU D C 1
ATOM 6013 O O . LEU D 1 82 ? 4.198 30.542 67.531 1.00 16.00 82 LEU D O 1
ATOM 6018 N N . GLN D 1 83 ? 4.131 29.226 69.358 1.00 18.66 83 GLN D N 1
ATOM 6019 C CA . GLN D 1 83 ? 4.168 27.964 68.624 1.00 22.44 83 GLN D CA 1
ATOM 6020 C C . GLN D 1 83 ? 2.963 27.811 67.704 1.00 28.70 83 GLN D C 1
ATOM 6021 O O . GLN D 1 83 ? 3.104 27.448 66.524 1.00 17.68 83 GLN D O 1
ATOM 6027 N N . TYR D 1 84 ? 1.777 28.085 68.256 1.00 28.73 84 TYR D N 1
ATOM 6028 C CA . TYR D 1 84 ? 0.548 28.049 67.483 1.00 22.29 84 TYR D CA 1
ATOM 6029 C C . TYR D 1 84 ? 0.623 29.016 66.307 1.00 21.38 84 TYR D C 1
ATOM 6030 O O . TYR D 1 84 ? 0.235 28.674 65.194 1.00 17.85 84 TYR D O 1
ATOM 6039 N N . LEU D 1 85 ? 1.126 30.226 66.557 1.00 16.47 85 LEU D N 1
ATOM 6040 C CA . LEU D 1 85 ? 1.147 31.256 65.521 1.00 16.52 85 LEU D CA 1
ATOM 6041 C C . LEU D 1 85 ? 2.107 30.901 64.398 1.00 22.10 85 LEU D C 1
ATOM 6042 O O . LEU D 1 85 ? 1.829 31.187 63.229 1.00 17.59 85 LEU D O 1
ATOM 6047 N N . ALA D 1 86 ? 3.225 30.263 64.747 1.00 20.10 86 ALA D N 1
ATOM 6048 C CA . ALA D 1 86 ? 4.188 29.853 63.727 1.00 22.33 86 ALA D CA 1
ATOM 6049 C C . ALA D 1 86 ? 3.687 28.634 62.938 1.00 18.76 86 ALA D C 1
ATOM 6050 O O . ALA D 1 86 ? 3.846 28.580 61.717 1.00 19.50 86 ALA D O 1
ATOM 6052 N N . ASP D 1 87 ? 3.083 27.669 63.632 1.00 18.89 87 ASP D N 1
ATOM 6053 C CA . ASP D 1 87 ? 2.510 26.501 62.960 1.00 26.37 87 ASP D CA 1
ATOM 6054 C C . ASP D 1 87 ? 1.458 26.925 61.941 1.00 28.89 87 ASP D C 1
ATOM 6055 O O . ASP D 1 87 ? 1.446 26.439 60.815 1.00 34.75 87 ASP D O 1
ATOM 6060 N N . THR D 1 88 ? 0.581 27.837 62.350 1.00 25.04 88 THR D N 1
ATOM 6061 C CA . THR D 1 88 ? -0.618 28.176 61.577 1.00 25.13 88 THR D CA 1
ATOM 6062 C C . THR D 1 88 ? -0.340 29.179 60.478 1.00 25.68 88 THR D C 1
ATOM 6063 O O . THR D 1 88 ? -0.866 29.051 59.375 1.00 21.44 88 THR D O 1
ATOM 6067 N N . TYR D 1 89 ? 0.487 30.177 60.776 1.00 19.62 89 TYR D N 1
ATOM 6068 C CA . TYR D 1 89 ? 0.645 31.303 59.856 1.00 19.78 89 TYR D CA 1
ATOM 6069 C C . TYR D 1 89 ? 2.045 31.497 59.281 1.00 22.60 89 TYR D C 1
ATOM 6070 O O . TYR D 1 89 ? 2.323 32.528 58.658 1.00 21.34 89 TYR D O 1
ATOM 6079 N N . ASP D 1 90 ? 2.925 30.522 59.484 1.00 28.65 90 ASP D N 1
ATOM 6080 C CA . ASP D 1 90 ? 4.258 30.578 58.889 1.00 25.29 90 ASP D CA 1
ATOM 6081 C C . ASP D 1 90 ? 4.557 29.283 58.155 1.00 26.52 90 ASP D C 1
ATOM 6082 O O . ASP D 1 90 ? 5.624 28.690 58.313 1.00 23.62 90 ASP D O 1
ATOM 6087 N N . LYS D 1 91 ? 3.605 28.841 57.346 1.00 31.00 91 LYS D N 1
ATOM 6088 C CA . LYS D 1 91 ? 3.802 27.637 56.554 1.00 36.72 91 LYS D CA 1
ATOM 6089 C C . LYS D 1 91 ? 4.873 27.845 55.483 1.00 32.86 91 LYS D C 1
ATOM 6090 O O . LYS D 1 91 ? 5.398 26.879 54.933 1.00 35.63 91 LYS D O 1
ATOM 6096 N N . GLU D 1 92 ? 5.189 29.107 55.196 1.00 30.96 92 GLU D N 1
ATOM 6097 C CA . GLU D 1 92 ? 6.238 29.448 54.236 1.00 39.15 92 GLU D CA 1
ATOM 6098 C C . GLU D 1 92 ? 7.628 29.322 54.878 1.00 36.54 92 GLU D C 1
ATOM 6099 O O . GLU D 1 92 ? 8.646 29.338 54.191 1.00 36.73 92 GLU D O 1
ATOM 6105 N N . HIS D 1 93 ? 7.649 29.207 56.202 1.00 29.66 93 HIS D N 1
ATOM 6106 C CA . HIS D 1 93 ? 8.871 28.953 56.955 1.00 29.44 93 HIS D CA 1
ATOM 6107 C C . HIS D 1 93 ? 9.896 30.074 56.859 1.00 28.75 93 HIS D C 1
ATOM 6108 O O . HIS D 1 93 ? 11.095 29.817 56.794 1.00 27.12 93 HIS D O 1
ATOM 6115 N N . LYS D 1 94 ? 9.418 31.314 56.855 1.00 25.60 94 LYS D N 1
ATOM 6116 C CA . LYS D 1 94 ? 10.298 32.470 56.928 1.00 22.91 94 LYS D CA 1
ATOM 6117 C C . LYS D 1 94 ? 10.873 32.615 58.343 1.00 20.83 94 LYS D C 1
ATOM 6118 O O . LYS D 1 94 ? 11.983 33.113 58.523 1.00 21.79 94 LYS D O 1
ATOM 6124 N N . PHE D 1 95 ? 10.121 32.167 59.342 1.00 19.93 95 PHE D N 1
ATOM 6125 C CA . PHE D 1 95 ? 10.515 32.349 60.736 1.00 18.44 95 PHE D CA 1
ATOM 6126 C C . PHE D 1 95 ? 10.334 31.077 61.565 1.00 17.43 95 PHE D C 1
ATOM 6127 O O . PHE D 1 95 ? 10.012 31.144 62.756 1.00 23.07 95 PHE D O 1
ATOM 6135 N N . SER D 1 96 ? 10.529 29.928 60.930 1.00 17.57 96 SER D N 1
ATOM 6136 C CA . SER D 1 96 ? 10.297 28.636 61.557 1.00 17.12 96 SER D CA 1
ATOM 6137 C C . SER D 1 96 ? 10.831 27.549 60.651 1.00 17.60 96 SER D C 1
ATOM 6138 O O . SER D 1 96 ? 11.013 27.753 59.450 1.00 18.52 96 SER D O 1
ATOM 6141 N N . TYR D 1 97 ? 11.068 26.382 61.226 1.00 17.31 97 TYR D N 1
ATOM 6142 C CA . TYR D 1 97 ? 11.563 25.254 60.461 1.00 18.04 97 TYR D CA 1
ATOM 6143 C C . TYR D 1 97 ? 10.471 24.221 60.301 1.00 20.47 97 TYR D C 1
ATOM 6144 O O . TYR D 1 97 ? 9.566 24.159 61.121 1.00 20.39 97 TYR D O 1
ATOM 6153 N N . PRO D 1 98 ? 10.552 23.405 59.238 1.00 23.79 98 PRO D N 1
ATOM 6154 C CA . PRO D 1 98 ? 9.505 22.401 59.040 1.00 21.23 98 PRO D CA 1
ATOM 6155 C C . PRO D 1 98 ? 9.433 21.448 60.235 1.00 25.58 98 PRO D C 1
ATOM 6156 O O . PRO D 1 98 ? 10.450 21.171 60.886 1.00 24.13 98 PRO D O 1
ATOM 6160 N N . ALA D 1 99 ? 8.224 20.980 60.522 1.00 21.57 99 ALA D N 1
ATOM 6161 C CA . ALA D 1 99 ? 7.956 20.148 61.686 1.00 27.04 99 ALA D CA 1
ATOM 6162 C C . ALA D 1 99 ? 8.673 18.809 61.606 1.00 30.56 99 ALA D C 1
ATOM 6163 O O . ALA D 1 99 ? 8.781 18.210 60.534 1.00 31.91 99 ALA D O 1
ATOM 6165 N N . GLY D 1 100 ? 9.159 18.344 62.751 1.00 31.06 100 GLY D N 1
ATOM 6166 C CA . GLY D 1 100 ? 9.855 17.073 62.820 1.00 32.21 100 GLY D CA 1
ATOM 6167 C C . GLY D 1 100 ? 11.335 17.174 62.490 1.00 29.73 100 GLY D C 1
ATOM 6168 O O . GLY D 1 100 ? 12.055 16.183 62.579 1.00 34.19 100 GLY D O 1
ATOM 6169 N N . THR D 1 101 ? 11.792 18.363 62.105 1.00 25.11 101 THR D N 1
ATOM 6170 C CA . THR D 1 101 ? 13.217 18.576 61.808 1.00 23.88 101 THR D CA 1
ATOM 6171 C C . THR D 1 101 ? 14.047 18.942 63.049 1.00 25.77 101 THR D C 1
ATOM 6172 O O . THR D 1 101 ? 13.510 19.407 64.062 1.00 20.83 101 THR D O 1
ATOM 6176 N N . ALA D 1 102 ? 15.360 18.723 62.958 1.00 26.68 102 ALA D N 1
ATOM 6177 C CA . ALA D 1 102 ? 16.258 19.006 64.071 1.00 23.71 102 ALA D CA 1
ATOM 6178 C C . ALA D 1 102 ? 16.111 20.455 64.508 1.00 28.27 102 ALA D C 1
ATOM 6179 O O . ALA D 1 102 ? 15.959 20.743 65.699 1.00 24.07 102 ALA D O 1
ATOM 6181 N N . GLU D 1 103 ? 16.124 21.356 63.529 1.00 21.31 103 GLU D N 1
ATOM 6182 C CA . GLU D 1 103 ? 16.053 22.785 63.799 1.00 22.92 103 GLU D CA 1
ATOM 6183 C C . GLU D 1 103 ? 14.715 23.218 64.379 1.00 24.57 103 GLU D C 1
ATOM 6184 O O . GLU D 1 103 ? 14.650 24.184 65.140 1.00 21.64 103 GLU D O 1
ATOM 6190 N N . TYR D 1 104 ? 13.649 22.518 64.001 1.00 20.08 104 TYR D N 1
ATOM 6191 C CA . TYR D 1 104 ? 12.355 22.761 64.608 1.00 19.76 104 TYR D CA 1
ATOM 6192 C C . TYR D 1 104 ? 12.443 22.480 66.105 1.00 27.47 104 TYR D C 1
ATOM 6193 O O . TYR D 1 104 ? 11.981 23.281 66.922 1.00 21.45 104 TYR D O 1
ATOM 6202 N N . TYR D 1 105 ? 13.052 21.348 66.460 1.00 28.41 105 TYR D N 1
ATOM 6203 C CA . TYR D 1 105 ? 13.159 20.946 67.861 1.00 27.17 105 TYR D CA 1
ATOM 6204 C C . TYR D 1 105 ? 14.142 21.793 68.686 1.00 25.94 105 TYR D C 1
ATOM 6205 O O . TYR D 1 105 ? 13.893 22.048 69.865 1.00 20.21 105 TYR D O 1
ATOM 6214 N N . LYS D 1 106 ? 15.239 22.242 68.079 1.00 23.11 106 LYS D N 1
ATOM 6215 C CA . LYS D 1 106 ? 16.131 23.175 68.772 1.00 21.93 106 LYS D CA 1
ATOM 6216 C C . LYS D 1 106 ? 15.422 24.506 69.011 1.00 16.66 106 LYS D C 1
ATOM 6217 O O . LYS D 1 106 ? 15.607 25.133 70.048 1.00 14.35 106 LYS D O 1
ATOM 6223 N N . THR D 1 107 ? 14.627 24.951 68.040 1.00 15.68 107 THR D N 1
ATOM 6224 C CA . THR D 1 107 ? 13.788 26.124 68.253 1.00 19.39 107 THR D CA 1
ATOM 6225 C C . THR D 1 107 ? 12.896 25.905 69.477 1.00 16.02 107 THR D C 1
ATOM 6226 O O . THR D 1 107 ? 12.744 26.796 70.316 1.00 14.78 107 THR D O 1
ATOM 6230 N N . LEU D 1 108 ? 12.305 24.717 69.578 1.00 15.41 108 LEU D N 1
ATOM 6231 C CA . LEU D 1 108 ? 11.444 24.416 70.720 1.00 21.80 108 LEU D CA 1
ATOM 6232 C C . LEU D 1 108 ? 12.279 24.505 71.991 1.00 21.41 108 LEU D C 1
ATOM 6233 O O . LEU D 1 108 ? 11.885 25.185 72.947 1.00 14.67 108 LEU D O 1
ATOM 6238 N N . GLU D 1 109 ? 13.442 23.844 71.979 1.00 18.36 109 GLU D N 1
ATOM 6239 C CA . GLU D 1 109 ? 14.345 23.834 73.134 1.00 14.77 109 GLU D CA 1
ATOM 6240 C C . GLU D 1 109 ? 14.630 25.235 73.653 1.00 13.43 109 GLU D C 1
ATOM 6241 O O . GLU D 1 109 ? 14.481 25.500 74.836 1.00 15.14 109 GLU D O 1
ATOM 6247 N N . TYR D 1 110 ? 15.016 26.137 72.759 1.00 12.85 110 TYR D N 1
ATOM 6248 C CA . TYR D 1 110 ? 15.442 27.471 73.159 1.00 16.08 110 TYR D CA 1
ATOM 6249 C C . TYR D 1 110 ? 14.271 28.369 73.533 1.00 14.90 110 TYR D C 1
ATOM 6250 O O . TYR D 1 110 ? 14.400 29.256 74.384 1.00 14.04 110 TYR D O 1
ATOM 6259 N N . LEU D 1 111 ? 13.137 28.132 72.884 1.00 11.75 111 LEU D N 1
ATOM 6260 C CA . LEU D 1 111 ? 11.895 28.811 73.203 1.00 14.91 111 LEU D CA 1
ATOM 6261 C C . LEU D 1 111 ? 11.463 28.454 74.625 1.00 11.70 111 LEU D C 1
ATOM 6262 O O . LEU D 1 111 ? 11.183 29.336 75.428 1.00 12.07 111 LEU D O 1
ATOM 6267 N N . ILE D 1 112 ? 11.430 27.159 74.930 1.00 12.48 112 ILE D N 1
ATOM 6268 C CA . ILE D 1 112 ? 11.095 26.693 76.270 1.00 23.14 112 ILE D CA 1
ATOM 6269 C C . ILE D 1 112 ? 12.094 27.246 77.294 1.00 21.59 112 ILE D C 1
ATOM 6270 O O . ILE D 1 112 ? 11.704 27.719 78.367 1.00 13.41 112 ILE D O 1
ATOM 6275 N N . PHE D 1 113 ? 13.378 27.210 76.943 1.00 11.87 113 PHE D N 1
ATOM 6276 C CA . PHE D 1 113 ? 14.414 27.783 77.792 1.00 14.47 113 PHE D CA 1
ATOM 6277 C C . PHE D 1 113 ? 14.142 29.260 78.103 1.00 14.69 113 PHE D C 1
ATOM 6278 O O . PHE D 1 113 ? 14.383 29.714 79.215 1.00 10.42 113 PHE D O 1
ATOM 6286 N N . GLN D 1 114 ? 13.641 30.011 77.129 1.00 10.23 114 GLN D N 1
ATOM 6287 C CA . GLN D 1 114 ? 13.277 31.392 77.413 1.00 14.35 114 GLN D CA 1
ATOM 6288 C C . GLN D 1 114 ? 12.121 31.479 78.412 1.00 17.05 114 GLN D C 1
ATOM 6289 O O . GLN D 1 114 ? 12.210 32.248 79.373 1.00 14.04 114 GLN D O 1
ATOM 6295 N N . VAL D 1 115 ? 11.041 30.713 78.191 1.00 10.58 115 VAL D N 1
ATOM 6296 C CA . VAL D 1 115 ? 9.837 30.851 79.039 1.00 17.29 115 VAL D CA 1
ATOM 6297 C C . VAL D 1 115 ? 9.949 30.171 80.402 1.00 16.10 115 VAL D C 1
ATOM 6298 O O . VAL D 1 115 ? 9.249 30.544 81.352 1.00 13.22 115 VAL D O 1
ATOM 6302 N N . ALA D 1 116 ? 10.824 29.177 80.502 1.00 17.93 116 ALA D N 1
ATOM 6303 C CA . ALA D 1 116 ? 10.965 28.439 81.746 1.00 17.49 116 ALA D CA 1
ATOM 6304 C C . ALA D 1 116 ? 12.067 28.994 82.633 1.00 15.70 116 ALA D C 1
ATOM 6305 O O . ALA D 1 116 ? 12.135 28.674 83.815 1.00 13.25 116 ALA D O 1
ATOM 6307 N N . GLU D 1 117 ? 12.956 29.795 82.070 1.00 19.13 117 GLU D N 1
ATOM 6308 C CA . GLU D 1 117 ? 14.114 30.230 82.846 1.00 19.22 117 GLU D CA 1
ATOM 6309 C C . GLU D 1 117 ? 14.360 31.721 82.676 1.00 17.26 117 GLU D C 1
ATOM 6310 O O . GLU D 1 117 ? 14.301 32.466 83.648 1.00 19.58 117 GLU D O 1
ATOM 6316 N N . ASN D 1 118 ? 14.601 32.167 81.450 1.00 14.92 118 ASN D N 1
ATOM 6317 C CA . ASN D 1 118 ? 14.772 33.595 81.217 1.00 12.66 118 ASN D CA 1
ATOM 6318 C C . ASN D 1 118 ? 13.613 34.441 81.792 1.00 18.82 118 ASN D C 1
ATOM 6319 O O . ASN D 1 118 ? 13.833 35.338 82.611 1.00 20.76 118 ASN D O 1
ATOM 6324 N N . GLY D 1 119 ? 12.387 34.133 81.378 1.00 20.07 119 GLY D N 1
ATOM 6325 C CA . GLY D 1 119 ? 11.213 34.851 81.839 1.00 15.57 119 GLY D CA 1
ATOM 6326 C C . GLY D 1 119 ? 11.022 34.901 83.347 1.00 19.61 119 GLY D C 1
ATOM 6327 O O . GLY D 1 119 ? 11.076 35.982 83.943 1.00 17.21 119 GLY D O 1
ATOM 6328 N N . PRO D 1 120 ? 10.789 33.736 83.975 1.00 16.33 120 PRO D N 1
ATOM 6329 C CA . PRO D 1 120 ? 10.551 33.663 85.421 1.00 11.60 120 PRO D CA 1
ATOM 6330 C C . PRO D 1 120 ? 11.675 34.298 86.245 1.00 20.91 120 PRO D C 1
ATOM 6331 O O . PRO D 1 120 ? 11.375 34.986 87.224 1.00 18.52 120 PRO D O 1
ATOM 6335 N N . ILE D 1 121 ? 12.932 34.091 85.851 1.00 17.69 121 ILE D N 1
ATOM 6336 C CA . ILE D 1 121 ? 14.074 34.584 86.633 1.00 14.71 121 ILE D CA 1
ATOM 6337 C C . ILE D 1 121 ? 14.262 36.102 86.560 1.00 14.98 121 ILE D C 1
ATOM 6338 O O . ILE D 1 121 ? 14.413 36.760 87.590 1.00 18.72 121 ILE D O 1
ATOM 6343 N N . GLN D 1 122 ? 14.246 36.659 85.353 1.00 14.75 122 GLN D N 1
ATOM 6344 C CA . GLN D 1 122 ? 14.368 38.109 85.194 1.00 15.36 122 GLN D CA 1
ATOM 6345 C C . GLN D 1 122 ? 13.162 38.808 85.863 1.00 15.79 122 GLN D C 1
ATOM 6346 O O . GLN D 1 122 ? 13.298 39.875 86.469 1.00 15.60 122 GLN D O 1
ATOM 6352 N N . GLY D 1 123 ? 11.997 38.173 85.765 1.00 13.22 123 GLY D N 1
ATOM 6353 C CA . GLY D 1 123 ? 10.795 38.626 86.456 1.00 17.81 123 GLY D CA 1
ATOM 6354 C C . GLY D 1 123 ? 10.948 38.683 87.967 1.00 18.02 123 GLY D C 1
ATOM 6355 O O . GLY D 1 123 ? 10.580 39.681 88.590 1.00 16.14 123 GLY D O 1
ATOM 6356 N N . GLN D 1 124 ? 11.495 37.618 88.557 1.00 15.27 124 GLN D N 1
ATOM 6357 C CA . GLN D 1 124 ? 11.801 37.615 89.989 1.00 17.17 124 GLN D CA 1
ATOM 6358 C C . GLN D 1 124 ? 12.815 38.707 90.314 1.00 14.72 124 GLN D C 1
ATOM 6359 O O . GLN D 1 124 ? 12.733 39.325 91.367 1.00 19.76 124 GLN D O 1
ATOM 6365 N N . ALA D 1 125 ? 13.764 38.954 89.417 1.00 12.98 125 ALA D N 1
ATOM 6366 C CA . ALA D 1 125 ? 14.698 40.062 89.633 1.00 19.22 125 ALA D CA 1
ATOM 6367 C C . ALA D 1 125 ? 13.961 41.406 89.635 1.00 18.97 125 ALA D C 1
ATOM 6368 O O . ALA D 1 125 ? 14.186 42.232 90.514 1.00 19.09 125 ALA D O 1
ATOM 6370 N N . ASN D 1 126 ? 13.083 41.619 88.655 1.00 13.32 126 ASN D N 1
ATOM 6371 C CA . ASN D 1 126 ? 12.246 42.824 88.626 1.00 13.97 126 ASN D CA 1
ATOM 6372 C C . ASN D 1 126 ? 11.431 43.007 89.896 1.00 15.05 126 ASN D C 1
ATOM 6373 O O . ASN D 1 126 ? 11.283 44.125 90.388 1.00 17.03 126 ASN D O 1
ATOM 6378 N N . HIS D 1 127 ? 10.881 41.915 90.417 1.00 15.08 127 HIS D N 1
ATOM 6379 C CA . HIS D 1 127 ? 10.092 42.013 91.640 1.00 17.77 127 HIS D CA 1
ATOM 6380 C C . HIS D 1 127 ? 10.913 42.511 92.830 1.00 18.57 127 HIS D C 1
ATOM 6381 O O . HIS D 1 127 ? 10.484 43.407 93.554 1.00 21.22 127 HIS D O 1
ATOM 6388 N N . PHE D 1 128 ? 12.089 41.922 93.038 1.00 21.03 128 PHE D N 1
ATOM 6389 C CA . PHE D 1 128 ? 12.919 42.276 94.191 1.00 17.76 128 PHE D CA 1
ATOM 6390 C C . PHE D 1 128 ? 13.502 43.683 94.086 1.00 18.25 128 PHE D C 1
ATOM 6391 O O . PHE D 1 128 ? 13.720 44.352 95.088 1.00 19.51 128 PHE D O 1
ATOM 6399 N N . VAL D 1 129 ? 13.721 44.144 92.863 1.00 22.48 129 VAL D N 1
ATOM 6400 C CA . VAL D 1 129 ? 14.270 45.479 92.657 1.00 24.51 129 VAL D CA 1
ATOM 6401 C C . VAL D 1 129 ? 13.195 46.574 92.686 1.00 23.60 129 VAL D C 1
ATOM 6402 O O . VAL D 1 129 ? 13.424 47.651 93.237 1.00 29.41 129 VAL D O 1
ATOM 6406 N N . PHE D 1 130 ? 12.024 46.303 92.114 1.00 21.33 130 PHE D N 1
ATOM 6407 C CA . PHE D 1 130 ? 11.019 47.356 91.946 1.00 26.59 130 PHE D CA 1
ATOM 6408 C C . PHE D 1 130 ? 9.724 47.192 92.745 1.00 30.40 130 PHE D C 1
ATOM 6409 O O . PHE D 1 130 ? 9.198 48.172 93.276 1.00 36.96 130 PHE D O 1
ATOM 6417 N N . ALA D 1 131 ? 9.202 45.970 92.813 1.00 27.49 131 ALA D N 1
ATOM 6418 C CA . ALA D 1 131 ? 7.867 45.736 93.377 1.00 27.08 131 ALA D CA 1
ATOM 6419 C C . ALA D 1 131 ? 7.844 45.405 94.868 1.00 26.50 131 ALA D C 1
ATOM 6420 O O . ALA D 1 131 ? 6.892 45.766 95.552 1.00 28.69 131 ALA D O 1
ATOM 6422 N N . ALA D 1 132 ? 8.881 44.722 95.361 1.00 28.78 132 ALA D N 1
ATOM 6423 C CA . ALA D 1 132 ? 8.936 44.288 96.766 1.00 35.36 132 ALA D CA 1
ATOM 6424 C C . ALA D 1 132 ? 8.696 45.441 97.728 1.00 38.91 132 ALA D C 1
ATOM 6425 O O . ALA D 1 132 ? 9.301 46.500 97.593 1.00 42.86 132 ALA D O 1
ATOM 6427 N N . LYS D 1 133 ? 7.807 45.232 98.695 1.00 40.42 133 LYS D N 1
ATOM 6428 C CA . LYS D 1 133 ? 7.483 46.269 99.668 1.00 43.17 133 LYS D CA 1
ATOM 6429 C C . LYS D 1 133 ? 8.624 46.451 100.662 1.00 46.41 133 LYS D C 1
ATOM 6430 O O . LYS D 1 133 ? 8.678 47.448 101.382 1.00 45.46 133 LYS D O 1
ATOM 6436 N N . GLU D 1 134 ? 9.531 45.479 100.702 1.00 47.69 134 GLU D N 1
ATOM 6437 C CA . GLU D 1 134 ? 10.726 45.584 101.528 1.00 50.08 134 GLU D CA 1
ATOM 6438 C C . GLU D 1 134 ? 11.978 45.197 100.742 1.00 47.70 134 GLU D C 1
ATOM 6439 O O . GLU D 1 134 ? 11.922 44.389 99.816 1.00 42.13 134 GLU D O 1
ATOM 6445 N N . LYS D 1 135 ? 13.110 45.784 101.115 1.00 49.35 135 LYS D N 1
ATOM 6446 C CA . LYS D 1 135 ? 14.367 45.481 100.452 1.00 41.00 135 LYS D CA 1
ATOM 6447 C C . LYS D 1 135 ? 14.915 44.156 100.966 1.00 33.52 135 LYS D C 1
ATOM 6448 O O . LYS D 1 135 ? 15.131 43.981 102.162 1.00 37.41 135 LYS D O 1
ATOM 6454 N N . VAL D 1 136 ? 15.113 43.221 100.048 1.00 28.65 136 VAL D N 1
ATOM 6455 C CA . VAL D 1 136 ? 15.662 41.912 100.369 1.00 27.63 136 VAL D CA 1
ATOM 6456 C C . VAL D 1 136 ? 16.936 41.690 99.553 1.00 27.87 136 VAL D C 1
ATOM 6457 O O . VAL D 1 136 ? 16.868 41.269 98.397 1.00 21.64 136 VAL D O 1
ATOM 6461 N N . PRO D 1 137 ? 18.105 41.980 100.150 1.00 25.98 137 PRO D N 1
ATOM 6462 C CA . PRO D 1 137 ? 19.366 41.813 99.416 1.00 26.01 137 PRO D CA 1
ATOM 6463 C C . PRO D 1 137 ? 19.586 40.375 98.933 1.00 26.76 137 PRO D C 1
ATOM 6464 O O . PRO D 1 137 ? 20.169 40.190 97.865 1.00 24.74 137 PRO D O 1
ATOM 6468 N N . TYR D 1 138 ? 19.127 39.372 99.683 1.00 26.96 138 TYR D N 1
ATOM 6469 C CA . TYR D 1 138 ? 19.321 37.990 99.234 1.00 28.16 138 TYR D CA 1
ATOM 6470 C C . TYR D 1 138 ? 18.643 37.724 97.890 1.00 25.95 138 TYR D C 1
ATOM 6471 O O . TYR D 1 138 ? 19.224 37.085 97.011 1.00 26.55 138 TYR D O 1
ATOM 6480 N N . GLY D 1 139 ? 17.419 38.219 97.734 1.00 30.53 139 GLY D N 1
ATOM 6481 C CA . GLY D 1 139 ? 16.650 37.998 96.519 1.00 24.73 139 GLY D CA 1
ATOM 6482 C C . GLY D 1 139 ? 17.173 38.799 95.343 1.00 24.94 139 GLY D C 1
ATOM 6483 O O . GLY D 1 139 ? 17.321 38.280 94.229 1.00 20.29 139 GLY D O 1
ATOM 6484 N N . ILE D 1 140 ? 17.446 40.074 95.595 1.00 24.67 140 ILE D N 1
ATOM 6485 C CA . ILE D 1 140 ? 18.026 40.945 94.592 1.00 20.48 140 ILE D CA 1
ATOM 6486 C C . ILE D 1 140 ? 19.278 40.299 94.017 1.00 22.40 140 ILE D C 1
ATOM 6487 O O . ILE D 1 140 ? 19.417 40.182 92.808 1.00 22.78 140 ILE D O 1
ATOM 6492 N N . ASN D 1 141 ? 20.174 39.853 94.891 1.00 26.11 141 ASN D N 1
ATOM 6493 C CA . ASN D 1 141 ? 21.438 39.280 94.449 1.00 18.24 141 ASN D CA 1
ATOM 6494 C C . ASN D 1 141 ? 21.294 37.964 93.700 1.00 22.77 141 ASN D C 1
ATOM 6495 O O . ASN D 1 141 ? 21.903 37.784 92.639 1.00 16.61 141 ASN D O 1
ATOM 6500 N N . ARG D 1 142 ? 20.494 37.053 94.250 1.00 17.47 142 ARG D N 1
ATOM 6501 C CA . ARG D 1 142 ? 20.226 35.764 93.602 1.00 20.27 142 ARG D CA 1
ATOM 6502 C C . ARG D 1 142 ? 19.710 35.898 92.167 1.00 21.37 142 ARG D C 1
ATOM 6503 O O . ARG D 1 142 ? 20.228 35.260 91.252 1.00 24.99 142 ARG D O 1
ATOM 6511 N N . TYR D 1 143 ? 18.694 36.727 91.970 1.00 14.94 143 TYR D N 1
ATOM 6512 C CA . TYR D 1 143 ? 18.062 36.798 90.663 1.00 13.80 143 TYR D CA 1
ATOM 6513 C C . TYR D 1 143 ? 18.784 37.704 89.670 1.00 13.27 143 TYR D C 1
ATOM 6514 O O . TYR D 1 143 ? 18.730 37.471 88.475 1.00 15.82 143 TYR D O 1
ATOM 6523 N N . ILE D 1 144 ? 19.477 38.723 90.157 1.00 23.47 144 ILE D N 1
ATOM 6524 C CA . ILE D 1 144 ? 20.291 39.527 89.260 1.00 20.01 144 ILE D CA 1
ATOM 6525 C C . ILE D 1 144 ? 21.437 38.657 88.744 1.00 20.39 144 ILE D C 1
ATOM 6526 O O . ILE D 1 144 ? 21.822 38.731 87.578 1.00 20.54 144 ILE D O 1
ATOM 6531 N N . THR D 1 145 ? 21.949 37.801 89.617 1.00 19.44 145 THR D N 1
ATOM 6532 C CA . THR D 1 145 ? 23.052 36.921 89.264 1.00 22.04 145 THR D CA 1
ATOM 6533 C C . THR D 1 145 ? 22.580 35.882 88.272 1.00 20.34 145 THR D C 1
ATOM 6534 O O . THR D 1 145 ? 23.197 35.687 87.232 1.00 18.67 145 THR D O 1
ATOM 6538 N N . ASP D 1 146 ? 21.475 35.227 88.595 1.00 16.80 146 ASP D N 1
ATOM 6539 C CA . ASP D 1 146 ? 20.944 34.190 87.723 1.00 18.54 146 ASP D CA 1
ATOM 6540 C C . ASP D 1 146 ? 20.466 34.722 86.364 1.00 16.54 146 ASP D C 1
ATOM 6541 O O . ASP D 1 146 ? 20.470 33.995 85.372 1.00 17.47 146 ASP D O 1
ATOM 6546 N N . THR D 1 147 ? 20.046 35.979 86.318 1.00 17.34 147 THR D N 1
ATOM 6547 C CA . THR D 1 147 ? 19.664 36.588 85.051 1.00 13.40 147 THR D CA 1
ATOM 6548 C C . THR D 1 147 ? 20.905 36.703 84.145 1.00 16.57 147 THR D C 1
ATOM 6549 O O . THR D 1 147 ? 20.883 36.317 82.964 1.00 11.00 147 THR D O 1
ATOM 6553 N N . LYS D 1 148 ? 21.992 37.223 84.709 1.00 11.46 148 LYS D N 1
ATOM 6554 C CA . LYS D 1 148 ? 23.268 37.254 83.995 1.00 14.08 148 LYS D CA 1
ATOM 6555 C C . LYS D 1 148 ? 23.691 35.865 83.529 1.00 16.00 148 LYS D C 1
ATOM 6556 O O . LYS D 1 148 ? 24.142 35.711 82.392 1.00 19.96 148 LYS D O 1
ATOM 6562 N N . ARG D 1 149 ? 23.539 34.861 84.397 1.00 15.42 149 ARG D N 1
ATOM 6563 C CA . ARG D 1 149 ? 23.828 33.482 84.009 1.00 19.59 149 ARG D CA 1
ATOM 6564 C C . ARG D 1 149 ? 23.079 33.108 82.744 1.00 15.74 149 ARG D C 1
ATOM 6565 O O . ARG D 1 149 ? 23.676 32.671 81.769 1.00 20.24 149 ARG D O 1
ATOM 6573 N N . ILE D 1 150 ? 21.765 33.295 82.762 1.00 16.00 150 ILE D N 1
ATOM 6574 C CA . ILE D 1 150 ? 20.931 32.894 81.640 1.00 12.12 150 ILE D CA 1
ATOM 6575 C C . ILE D 1 150 ? 21.271 33.606 80.316 1.00 14.61 150 ILE D C 1
ATOM 6576 O O . ILE D 1 150 ? 21.287 32.983 79.258 1.00 18.68 150 ILE D O 1
ATOM 6581 N N . TYR D 1 151 ? 21.558 34.899 80.375 1.00 9.98 151 TYR D N 1
ATOM 6582 C CA . TYR D 1 151 ? 21.993 35.617 79.177 1.00 14.27 151 TYR D CA 1
ATOM 6583 C C . TYR D 1 151 ? 23.358 35.159 78.681 1.00 16.65 151 TYR D C 1
ATOM 6584 O O . TYR D 1 151 ? 23.620 35.167 77.480 1.00 17.23 151 TYR D O 1
ATOM 6593 N N . GLY D 1 152 ? 24.225 34.776 79.611 1.00 11.05 152 GLY D N 1
ATOM 6594 C CA . GLY D 1 152 ? 25.509 34.210 79.261 1.00 11.82 152 GLY D CA 1
ATOM 6595 C C . GLY D 1 152 ? 25.297 32.928 78.486 1.00 16.53 152 GLY D C 1
ATOM 6596 O O . GLY D 1 152 ? 26.054 32.631 77.567 1.00 14.44 152 GLY D O 1
ATOM 6597 N N . VAL D 1 153 ? 24.258 32.174 78.843 1.00 11.53 153 VAL D N 1
ATOM 6598 C CA . VAL D 1 153 ? 23.963 30.931 78.140 1.00 19.85 153 VAL D CA 1
ATOM 6599 C C . VAL D 1 153 ? 23.471 31.213 76.728 1.00 17.81 153 VAL D C 1
ATOM 6600 O O . VAL D 1 153 ? 23.880 30.547 75.781 1.00 23.93 153 VAL D O 1
ATOM 6604 N N . PHE D 1 154 ? 22.612 32.218 76.586 1.00 18.59 154 PHE D N 1
ATOM 6605 C CA . PHE D 1 154 ? 22.137 32.626 75.264 1.00 20.82 154 PHE D CA 1
ATOM 6606 C C . PHE D 1 154 ? 23.294 33.116 74.372 1.00 23.05 154 PHE D C 1
ATOM 6607 O O . PHE D 1 154 ? 23.326 32.839 73.168 1.00 17.64 154 PHE D O 1
ATOM 6615 N N . GLU D 1 155 ? 24.239 33.825 74.981 1.00 10.95 155 GLU D N 1
ATOM 6616 C CA . GLU D 1 155 ? 25.440 34.263 74.300 1.00 11.86 155 GLU D CA 1
ATOM 6617 C C . GLU D 1 155 ? 26.241 33.066 73.772 1.00 14.80 155 GLU D C 1
ATOM 6618 O O . GLU D 1 155 ? 26.698 33.081 72.628 1.00 12.86 155 GLU D O 1
ATOM 6624 N N . ASP D 1 156 ? 26.400 32.042 74.611 1.00 12.71 156 ASP D N 1
ATOM 6625 C CA . ASP D 1 156 ? 27.035 30.800 74.205 1.00 13.64 156 ASP D CA 1
ATOM 6626 C C . ASP D 1 156 ? 26.254 30.138 73.062 1.00 17.59 156 ASP D C 1
ATOM 6627 O O . ASP D 1 156 ? 26.848 29.703 72.074 1.00 18.66 156 ASP D O 1
ATOM 6632 N N . ILE D 1 157 ? 24.928 30.074 73.196 1.00 12.75 157 ILE D N 1
ATOM 6633 C CA . ILE D 1 157 ? 24.076 29.513 72.150 1.00 12.76 157 ILE D CA 1
ATOM 6634 C C . ILE D 1 157 ? 24.298 30.189 70.793 1.00 12.88 157 ILE D C 1
ATOM 6635 O O . ILE D 1 157 ? 24.465 29.512 69.783 1.00 17.35 157 ILE D O 1
ATOM 6640 N N . LEU D 1 158 ? 24.295 31.516 70.768 1.00 12.35 158 LEU D N 1
ATOM 6641 C CA . LEU D 1 158 ? 24.615 32.229 69.536 1.00 12.67 158 LEU D CA 1
ATOM 6642 C C . LEU D 1 158 ? 26.021 31.864 69.026 1.00 13.77 158 LEU D C 1
ATOM 6643 O O . LEU D 1 158 ? 26.219 31.684 67.829 1.00 15.68 158 LEU D O 1
ATOM 6648 N N . SER D 1 159 ? 26.978 31.718 69.938 1.00 14.13 159 SER D N 1
ATOM 6649 C CA . SER D 1 159 ? 28.366 31.445 69.554 1.00 15.36 159 SER D CA 1
ATOM 6650 C C . SER D 1 159 ? 28.509 30.096 68.848 1.00 24.47 159 SER D C 1
ATOM 6651 O O . SER D 1 159 ? 29.432 29.895 68.049 1.00 20.94 159 SER D O 1
ATOM 6654 N N . ARG D 1 160 ? 27.593 29.179 69.143 1.00 17.22 160 ARG D N 1
ATOM 6655 C CA . ARG D 1 160 ? 27.612 27.861 68.524 1.00 21.05 160 ARG D CA 1
ATOM 6656 C C . ARG D 1 160 ? 27.093 27.884 67.088 1.00 22.40 160 ARG D C 1
ATOM 6657 O O . ARG D 1 160 ? 27.386 26.981 66.298 1.00 20.91 160 ARG D O 1
ATOM 6665 N N . ASN D 1 161 ? 26.359 28.937 66.739 1.00 20.48 161 ASN D N 1
ATOM 6666 C CA . ASN D 1 161 ? 25.840 29.065 65.378 1.00 22.43 161 ASN D CA 1
ATOM 6667 C C . ASN D 1 161 ? 26.803 29.764 64.416 1.00 24.32 161 ASN D C 1
ATOM 6668 O O . ASN D 1 161 ? 26.471 30.806 63.833 1.00 17.08 161 ASN D O 1
ATOM 6673 N N . LYS D 1 162 ? 27.985 29.167 64.247 1.00 23.07 162 LYS D N 1
ATOM 6674 C CA . LYS D 1 162 ? 29.075 29.760 63.474 1.00 19.61 162 LYS D CA 1
ATOM 6675 C C . LYS D 1 162 ? 28.814 29.764 61.983 1.00 20.44 162 LYS D C 1
ATOM 6676 O O . LYS D 1 162 ? 29.173 30.711 61.294 1.00 22.94 162 LYS D O 1
ATOM 6682 N N . ALA D 1 163 ? 28.189 28.703 61.487 1.00 29.45 163 ALA D N 1
ATOM 6683 C CA . ALA D 1 163 ? 27.792 28.639 60.084 1.00 25.95 163 ALA D CA 1
ATOM 6684 C C . ALA D 1 163 ? 26.838 29.766 59.684 1.00 20.89 163 ALA D C 1
ATOM 6685 O O . ALA D 1 163 ? 26.605 29.983 58.504 1.00 24.82 163 ALA D O 1
ATOM 6687 N N . ASN D 1 164 ? 26.282 30.481 60.656 1.00 19.41 164 ASN D N 1
ATOM 6688 C CA . ASN D 1 164 ? 25.479 31.650 60.345 1.00 18.77 164 ASN D CA 1
ATOM 6689 C C . ASN D 1 164 ? 25.981 32.911 61.032 1.00 18.13 164 ASN D C 1
ATOM 6690 O O . ASN D 1 164 ? 25.217 33.841 61.249 1.00 17.35 164 ASN D O 1
ATOM 6695 N N . ASP D 1 165 ? 27.268 32.939 61.376 1.00 21.55 165 ASP D N 1
ATOM 6696 C CA . ASP D 1 165 ? 27.877 34.112 62.011 1.00 20.29 165 ASP D CA 1
ATOM 6697 C C . ASP D 1 165 ? 27.183 34.559 63.310 1.00 19.20 165 ASP D C 1
ATOM 6698 O O . ASP D 1 165 ? 27.180 35.754 63.632 1.00 16.66 165 ASP D O 1
ATOM 6703 N N . SER D 1 166 ? 26.583 33.613 64.032 1.00 17.22 166 SER D N 1
ATOM 6704 C CA . SER D 1 166 ? 25.981 33.887 65.341 1.00 14.98 166 SER D CA 1
ATOM 6705 C C . SER D 1 166 ? 24.890 34.953 65.286 1.00 14.49 166 SER D C 1
ATOM 6706 O O . SER D 1 166 ? 24.722 35.718 66.239 1.00 15.31 166 SER D O 1
ATOM 6709 N N . LYS D 1 167 ? 24.159 35.001 64.176 1.00 14.57 167 LYS D N 1
ATOM 6710 C CA . LYS D 1 167 ? 23.121 36.000 63.974 1.00 21.89 167 LYS D CA 1
ATOM 6711 C C . LYS D 1 167 ? 21.785 35.574 64.563 1.00 16.78 167 LYS D C 1
ATOM 6712 O O . LYS D 1 167 ? 20.960 36.419 64.877 1.00 12.91 167 LYS D O 1
ATOM 6718 N N . TYR D 1 168 ? 21.578 34.263 64.681 1.00 13.34 168 TYR D N 1
ATOM 6719 C CA . TYR D 1 168 ? 20.298 33.692 65.073 1.00 14.96 168 TYR D CA 1
ATOM 6720 C C . TYR D 1 168 ? 20.517 32.576 66.074 1.00 15.63 168 TYR D C 1
ATOM 6721 O O . TYR D 1 168 ? 21.566 31.947 66.081 1.00 16.15 168 TYR D O 1
ATOM 6730 N N . LEU D 1 169 ? 19.511 32.304 66.898 1.00 11.99 169 LEU D N 1
ATOM 6731 C CA . LEU D 1 169 ? 19.629 31.244 67.892 1.00 12.38 169 LEU D CA 1
ATOM 6732 C C . LEU D 1 169 ? 19.666 29.847 67.247 1.00 16.49 169 LEU D C 1
ATOM 6733 O O . LEU D 1 169 ? 20.303 28.931 67.763 1.00 16.81 169 LEU D O 1
ATOM 6738 N N . VAL D 1 170 ? 18.964 29.679 66.131 1.00 15.04 170 VAL D N 1
ATOM 6739 C CA . VAL D 1 170 ? 18.958 28.401 65.414 1.00 22.15 170 VAL D CA 1
ATOM 6740 C C . VAL D 1 170 ? 19.048 28.618 63.903 1.00 22.72 170 VAL D C 1
ATOM 6741 O O . VAL D 1 170 ? 18.187 29.281 63.314 1.00 23.03 170 VAL D O 1
ATOM 6745 N N . GLY D 1 171 ? 20.073 28.046 63.280 1.00 20.15 171 GLY D N 1
ATOM 6746 C CA . GLY D 1 171 ? 20.207 28.068 61.830 1.00 17.25 171 GLY D CA 1
ATOM 6747 C C . GLY D 1 171 ? 20.266 29.454 61.217 1.00 16.99 171 GLY D C 1
ATOM 6748 O O . GLY D 1 171 ? 20.930 30.339 61.751 1.00 16.32 171 GLY D O 1
ATOM 6749 N N . ASP D 1 172 ? 19.550 29.648 60.112 1.00 17.70 172 ASP D N 1
ATOM 6750 C CA . ASP D 1 172 ? 19.688 30.861 59.297 1.00 21.20 172 ASP D CA 1
ATOM 6751 C C . ASP D 1 172 ? 18.496 31.822 59.325 1.00 20.73 172 ASP D C 1
ATOM 6752 O O . ASP D 1 172 ? 18.285 32.570 58.370 1.00 19.05 172 ASP D O 1
ATOM 6757 N N . ARG D 1 173 ? 17.726 31.809 60.404 1.00 16.42 173 ARG D N 1
ATOM 6758 C CA . ARG D 1 173 ? 16.535 32.660 60.481 1.00 25.89 173 ARG D CA 1
ATOM 6759 C C . ARG D 1 173 ? 16.053 32.899 61.918 1.00 23.03 173 ARG D C 1
ATOM 6760 O O . ARG D 1 173 ? 16.144 32.023 62.783 1.00 23.02 173 ARG D O 1
ATOM 6768 N N . TYR D 1 174 ? 15.530 34.095 62.162 1.00 20.04 174 TYR D N 1
ATOM 6769 C CA . TYR D 1 174 ? 14.832 34.381 63.400 1.00 15.04 174 TYR D CA 1
ATOM 6770 C C . TYR D 1 174 ? 13.670 33.412 63.566 1.00 13.88 174 TYR D C 1
ATOM 6771 O O . TYR D 1 174 ? 12.945 33.144 62.615 1.00 14.82 174 TYR D O 1
ATOM 6780 N N . THR D 1 175 ? 13.510 32.879 64.773 1.00 17.31 175 THR D N 1
ATOM 6781 C CA . THR D 1 175 ? 12.365 32.035 65.110 1.00 20.51 175 THR D CA 1
ATOM 6782 C C . THR D 1 175 ? 11.668 32.528 66.378 1.00 20.84 175 THR D C 1
ATOM 6783 O O . THR D 1 175 ? 12.073 33.540 66.980 1.00 16.97 175 THR D O 1
ATOM 6787 N N . VAL D 1 176 ? 10.633 31.802 66.795 1.00 16.62 176 VAL D N 1
ATOM 6788 C CA . VAL D 1 176 ? 9.864 32.200 67.975 1.00 20.78 176 VAL D CA 1
ATOM 6789 C C . VAL D 1 176 ? 10.763 32.291 69.219 1.00 21.27 176 VAL D C 1
ATOM 6790 O O . VAL D 1 176 ? 10.540 33.137 70.084 1.00 18.75 176 VAL D O 1
ATOM 6794 N N . ALA D 1 177 ? 11.791 31.443 69.284 1.00 12.40 177 ALA D N 1
ATOM 6795 C CA . ALA D 1 177 ? 12.812 31.545 70.332 1.00 14.53 177 ALA D CA 1
ATOM 6796 C C . ALA D 1 177 ? 13.431 32.942 70.376 1.00 14.89 177 ALA D C 1
ATOM 6797 O O . ALA D 1 177 ? 13.502 33.554 71.435 1.00 19.76 177 ALA D O 1
ATOM 6799 N N . ASP D 1 178 ? 13.864 33.452 69.226 1.00 17.30 178 ASP D N 1
ATOM 6800 C CA . ASP D 1 178 ? 14.488 34.775 69.181 1.00 21.36 178 ASP D CA 1
ATOM 6801 C C . ASP D 1 178 ? 13.511 35.853 69.637 1.00 22.11 178 ASP D C 1
ATOM 6802 O O . ASP D 1 178 ? 13.843 36.712 70.463 1.00 17.78 178 ASP D O 1
ATOM 6807 N N . PHE D 1 179 ? 12.301 35.804 69.084 1.00 19.13 179 PHE D N 1
ATOM 6808 C CA . PHE D 1 179 ? 11.286 36.785 69.420 1.00 14.96 179 PHE D CA 1
ATOM 6809 C C . PHE D 1 179 ? 10.849 36.664 70.877 1.00 14.45 179 PHE D C 1
ATOM 6810 O O . PHE D 1 179 ? 10.531 37.672 71.513 1.00 12.50 179 PHE D O 1
ATOM 6818 N N . ALA D 1 180 ? 10.855 35.450 71.418 1.00 11.35 180 ALA D N 1
ATOM 6819 C CA . ALA D 1 180 ? 10.541 35.279 72.832 1.00 11.34 180 ALA D CA 1
ATOM 6820 C C . ALA D 1 180 ? 11.576 35.953 73.755 1.00 16.72 180 ALA D C 1
ATOM 6821 O O . ALA D 1 180 ? 11.217 36.620 74.726 1.00 14.17 180 ALA D O 1
ATOM 6823 N N . LEU D 1 181 ? 12.858 35.781 73.446 1.00 13.04 181 LEU D N 1
ATOM 6824 C CA . LEU D 1 181 ? 13.924 36.418 74.213 1.00 11.78 181 LEU D CA 1
ATOM 6825 C C . LEU D 1 181 ? 13.877 37.938 74.051 1.00 10.58 181 LEU D C 1
ATOM 6826 O O . LEU D 1 181 ? 14.127 38.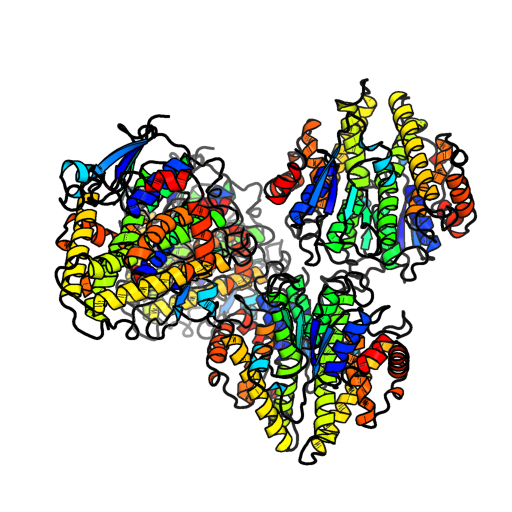694 74.990 1.00 14.36 181 LEU D O 1
ATOM 6831 N N . LEU D 1 182 ? 13.546 38.377 72.843 1.00 16.85 182 LEU D N 1
ATOM 6832 C CA . LEU D 1 182 ? 13.550 39.797 72.513 1.00 12.91 182 LEU D CA 1
ATOM 6833 C C . LEU D 1 182 ? 12.670 40.626 73.451 1.00 14.90 182 LEU D C 1
ATOM 6834 O O . LEU D 1 182 ? 13.049 41.735 73.854 1.00 16.43 182 LEU D O 1
ATOM 6839 N N . GLY D 1 183 ? 11.510 40.078 73.811 1.00 13.86 183 GLY D N 1
ATOM 6840 C CA . GLY D 1 183 ? 10.590 40.766 74.700 1.00 12.87 183 GLY D CA 1
ATOM 6841 C C . GLY D 1 183 ? 11.258 41.153 76.009 1.00 13.59 183 GLY D C 1
ATOM 6842 O O . GLY D 1 183 ? 11.087 42.262 76.494 1.00 13.66 183 GLY D O 1
ATOM 6843 N N . TRP D 1 184 ? 12.045 40.236 76.560 1.00 14.63 184 TRP D N 1
ATOM 6844 C CA . TRP D 1 184 ? 12.644 40.425 77.875 1.00 13.49 184 TRP D CA 1
ATOM 6845 C C . TRP D 1 184 ? 13.977 41.143 77.798 1.00 13.19 184 TRP D C 1
ATOM 6846 O O . TRP D 1 184 ? 14.291 41.969 78.657 1.00 13.29 184 TRP D O 1
ATOM 6857 N N . ALA D 1 185 ? 14.738 40.853 76.746 1.00 11.65 185 ALA D N 1
ATOM 6858 C CA . ALA D 1 185 ? 15.987 41.549 76.484 1.00 18.44 185 ALA D CA 1
ATOM 6859 C C . ALA D 1 185 ? 15.752 43.057 76.480 1.00 19.96 185 ALA D C 1
ATOM 6860 O O . ALA D 1 185 ? 16.585 43.839 76.957 1.00 21.58 185 ALA D O 1
ATOM 6862 N N . TYR D 1 186 ? 14.586 43.447 75.969 1.00 19.98 186 TYR D N 1
ATOM 6863 C CA . TYR D 1 186 ? 14.194 44.839 75.841 1.00 14.25 186 TYR D CA 1
ATOM 6864 C C . TYR D 1 186 ? 14.076 45.497 77.206 1.00 21.23 186 TYR D C 1
ATOM 6865 O O . TYR D 1 186 ? 14.229 46.710 77.330 1.00 20.51 186 TYR D O 1
ATOM 6874 N N . ARG D 1 187 ? 13.815 44.685 78.230 1.00 17.38 187 ARG D N 1
ATOM 6875 C CA . ARG D 1 187 ? 13.657 45.176 79.600 1.00 17.72 187 ARG D CA 1
ATOM 6876 C C . ARG D 1 187 ? 14.931 45.141 80.471 1.00 19.06 187 ARG D C 1
ATOM 6877 O O . ARG D 1 187 ? 14.957 45.695 81.575 1.00 17.36 187 ARG D O 1
ATOM 6885 N N . LEU D 1 188 ? 15.981 44.502 79.968 1.00 20.39 188 LEU D N 1
ATOM 6886 C CA . LEU D 1 188 ? 17.231 44.339 80.716 1.00 18.87 188 LEU D CA 1
ATOM 6887 C C . LEU D 1 188 ? 17.790 45.631 81.314 1.00 19.64 188 LEU D C 1
ATOM 6888 O O . LEU D 1 188 ? 18.309 45.634 82.431 1.00 24.71 188 LEU D O 1
ATOM 6893 N N . SER D 1 189 ? 17.685 46.724 80.567 1.00 19.30 189 SER D N 1
ATOM 6894 C CA . SER D 1 189 ? 18.208 48.019 81.001 1.00 20.74 189 SER D CA 1
ATOM 6895 C C . SER D 1 189 ? 17.599 48.532 82.317 1.00 25.62 189 SER D C 1
ATOM 6896 O O . SER D 1 189 ? 18.264 49.245 83.067 1.00 29.82 189 SER D O 1
ATOM 6899 N N . ARG D 1 190 ? 16.340 48.182 82.587 1.00 22.95 190 ARG D N 1
ATOM 6900 C CA . ARG D 1 190 ? 15.680 48.590 83.824 1.00 26.10 190 ARG D CA 1
ATOM 6901 C C . ARG D 1 190 ? 16.432 48.085 85.051 1.00 21.75 190 ARG D C 1
ATOM 6902 O O . ARG D 1 190 ? 16.441 48.742 86.093 1.00 23.10 190 ARG D O 1
ATOM 6910 N N . LEU D 1 191 ? 17.054 46.916 84.913 1.00 19.45 191 LEU D N 1
ATOM 6911 C CA . LEU D 1 191 ? 17.853 46.308 85.977 1.00 27.36 191 LEU D CA 1
ATOM 6912 C C . LEU D 1 191 ? 19.283 46.840 85.945 1.00 28.26 191 LEU D C 1
ATOM 6913 O O . LEU D 1 191 ? 20.144 46.347 86.666 1.00 26.98 191 LEU D O 1
ATOM 6918 N N . GLU D 1 192 ? 19.517 47.853 85.112 1.00 29.39 192 GLU D N 1
ATOM 6919 C CA . GLU D 1 192 ? 20.848 48.416 84.889 1.00 27.10 192 GLU D CA 1
ATOM 6920 C C . GLU D 1 192 ? 21.837 47.356 84.394 1.00 19.99 192 GLU D C 1
ATOM 6921 O O . GLU D 1 192 ? 22.994 47.322 84.793 1.00 18.87 192 GLU D O 1
ATOM 6927 N N . ILE D 1 193 ? 21.348 46.481 83.524 1.00 17.66 193 ILE D N 1
ATOM 6928 C CA . ILE D 1 193 ? 22.176 45.452 82.911 1.00 20.60 193 ILE D CA 1
ATOM 6929 C C . ILE D 1 193 ? 22.265 45.738 81.407 1.00 25.78 193 ILE D C 1
ATOM 6930 O O . ILE D 1 193 ? 21.238 45.821 80.710 1.00 19.76 193 ILE D O 1
ATOM 6935 N N . ASP D 1 194 ? 23.491 45.923 80.922 1.00 22.48 194 ASP D N 1
ATOM 6936 C CA . ASP D 1 194 ? 23.725 46.297 79.535 1.00 15.39 194 ASP D CA 1
ATOM 6937 C C . ASP D 1 194 ? 23.902 45.037 78.728 1.00 15.71 194 ASP D C 1
ATOM 6938 O O . ASP D 1 194 ? 24.851 44.285 78.945 1.00 17.50 194 ASP D O 1
ATOM 6943 N N . ILE D 1 195 ? 22.997 44.813 77.781 1.00 14.97 195 ILE D N 1
ATOM 6944 C CA . ILE D 1 195 ? 23.062 43.629 76.936 1.00 13.83 195 ILE D CA 1
ATOM 6945 C C . ILE D 1 195 ? 24.305 43.649 76.022 1.00 12.97 195 ILE D C 1
ATOM 6946 O O . ILE D 1 195 ? 24.765 42.604 75.592 1.00 12.42 195 ILE D O 1
ATOM 6951 N N . ASN D 1 196 ? 24.839 44.836 75.748 1.00 16.31 196 ASN D N 1
ATOM 6952 C CA . ASN D 1 196 ? 26.074 44.968 74.953 1.00 19.73 196 ASN D CA 1
ATOM 6953 C C . ASN D 1 196 ? 27.303 44.362 75.604 1.00 19.34 196 ASN D C 1
ATOM 6954 O O . ASN D 1 196 ? 28.333 44.174 74.961 1.00 23.45 196 ASN D O 1
ATOM 6959 N N . GLN D 1 197 ? 27.190 44.043 76.883 1.00 21.72 197 GLN D N 1
ATOM 6960 C CA . GLN D 1 197 ? 28.254 43.333 77.562 1.00 20.20 197 GLN D CA 1
ATOM 6961 C C . GLN D 1 197 ? 28.403 41.910 77.006 1.00 19.85 197 GLN D C 1
ATOM 6962 O O . GLN D 1 197 ? 29.438 41.273 77.181 1.00 13.05 197 GLN D O 1
ATOM 6968 N N . TRP D 1 198 ? 27.368 41.416 76.335 1.00 17.69 198 TRP D N 1
ATOM 6969 C CA . TRP D 1 198 ? 27.475 40.147 75.618 1.00 19.61 198 TRP D CA 1
ATOM 6970 C C . TRP D 1 198 ? 27.453 40.440 74.129 1.00 22.12 198 TRP D C 1
ATOM 6971 O O . TRP D 1 198 ? 26.381 40.556 73.532 1.00 26.63 198 TRP D O 1
ATOM 6982 N N . PRO D 1 199 ? 28.641 40.555 73.524 1.00 21.84 199 PRO D N 1
ATOM 6983 C CA . PRO D 1 199 ? 28.786 41.126 72.178 1.00 20.94 199 PRO D CA 1
ATOM 6984 C C . PRO D 1 199 ? 27.937 40.492 71.070 1.00 13.88 199 PRO D C 1
ATOM 6985 O O . PRO D 1 199 ? 27.454 41.237 70.217 1.00 14.37 199 PRO D O 1
ATOM 6989 N N . LEU D 1 200 ? 27.753 39.174 71.063 1.00 13.38 200 LEU D N 1
ATOM 6990 C CA . LEU D 1 200 ? 26.900 38.568 70.035 1.00 13.37 200 LEU D CA 1
ATOM 6991 C C . LEU D 1 200 ? 25.429 38.891 70.307 1.00 19.97 200 LEU D C 1
ATOM 6992 O O . LEU D 1 200 ? 24.668 39.197 69.381 1.00 18.64 200 LEU D O 1
ATOM 6997 N N . LEU D 1 201 ? 25.030 38.820 71.576 1.00 17.73 201 LEU D N 1
ATOM 6998 C CA . LEU D 1 201 ? 23.693 39.242 71.956 1.00 13.38 201 LEU D CA 1
ATOM 6999 C C . LEU D 1 201 ? 23.465 40.699 71.554 1.00 17.17 201 LEU D C 1
ATOM 7000 O O . LEU D 1 201 ? 22.401 41.041 71.026 1.00 16.26 201 LEU D O 1
ATOM 7005 N N . GLY D 1 202 ? 24.465 41.548 71.790 1.00 14.56 202 GLY D N 1
ATOM 7006 C CA . GLY D 1 202 ? 24.358 42.956 71.438 1.00 13.47 202 GLY D CA 1
ATOM 7007 C C . GLY D 1 202 ? 24.119 43.139 69.947 1.00 18.71 202 GLY D C 1
ATOM 7008 O O . GLY D 1 202 ? 23.268 43.928 69.516 1.00 17.09 202 GLY D O 1
ATOM 7009 N N . LYS D 1 203 ? 24.875 42.401 69.144 1.00 16.76 203 LYS D N 1
ATOM 7010 C CA . LYS D 1 203 ? 24.709 42.466 67.695 1.00 18.46 203 LYS D CA 1
ATOM 7011 C C . LYS D 1 203 ? 23.340 41.930 67.269 1.00 18.31 203 LYS D C 1
ATOM 7012 O O . LYS D 1 203 ? 22.722 42.473 66.363 1.00 15.21 203 LYS D O 1
ATOM 7018 N N . TRP D 1 204 ? 22.913 40.843 67.920 1.00 17.87 204 TRP D N 1
ATOM 7019 C CA . TRP D 1 204 ? 21.610 40.208 67.717 1.00 13.19 204 TRP D CA 1
ATOM 7020 C C . TRP D 1 204 ? 20.452 41.148 68.080 1.00 12.98 204 TRP D C 1
ATOM 7021 O O . TRP D 1 204 ? 19.476 41.246 67.341 1.00 17.15 204 TRP D O 1
ATOM 7032 N N . TYR D 1 205 ? 20.573 41.856 69.201 1.00 12.80 205 TYR D N 1
ATOM 7033 C CA . TYR D 1 205 ? 19.541 42.799 69.636 1.00 12.97 205 TYR D CA 1
ATOM 7034 C C . TYR D 1 205 ? 19.486 44.022 68.702 1.00 19.02 205 TYR D C 1
ATOM 7035 O O . TYR D 1 205 ? 18.405 44.518 68.380 1.00 14.42 205 TYR D O 1
ATOM 7044 N N . ASP D 1 206 ? 20.653 44.497 68.268 1.00 15.63 206 ASP D N 1
ATOM 7045 C CA . ASP D 1 206 ? 20.733 45.607 67.311 1.00 20.47 206 ASP D CA 1
ATOM 7046 C C . ASP D 1 206 ? 20.044 45.291 65.982 1.00 22.91 206 ASP D C 1
ATOM 7047 O O . ASP D 1 206 ? 19.329 46.134 65.438 1.00 23.07 206 ASP D O 1
ATOM 7052 N N . SER D 1 207 ? 20.277 44.090 65.454 1.00 15.97 207 SER D N 1
ATOM 7053 C CA . SER D 1 207 ? 19.646 43.661 64.207 1.00 22.27 207 SER D CA 1
ATOM 7054 C C . SER D 1 207 ? 18.130 43.672 64.329 1.00 15.98 207 SER D C 1
ATOM 7055 O O . SER D 1 207 ? 17.436 44.223 63.481 1.00 23.30 207 SER D O 1
ATOM 7058 N N . LEU D 1 208 ? 17.623 43.054 65.387 1.00 14.89 208 LEU D N 1
ATOM 7059 C CA . LEU D 1 208 ? 16.181 42.888 65.538 1.00 17.09 208 LEU D CA 1
ATOM 7060 C C . LEU D 1 208 ? 15.470 44.225 65.691 1.00 17.09 208 LEU D C 1
ATOM 7061 O O . LEU D 1 208 ? 14.368 44.399 65.198 1.00 15.64 208 LEU D O 1
ATOM 7066 N N . LEU D 1 209 ? 16.133 45.177 66.334 1.00 16.18 209 LEU D N 1
ATOM 7067 C CA . LEU D 1 209 ? 15.538 46.467 66.599 1.00 16.55 209 LEU D CA 1
ATOM 7068 C C . LEU D 1 209 ? 15.506 47.336 65.346 1.00 17.90 209 LEU D C 1
ATOM 7069 O O . LEU D 1 209 ? 14.826 48.360 65.317 1.00 18.89 209 LEU D O 1
ATOM 7074 N N . LYS D 1 210 ? 16.220 46.916 64.303 1.00 24.21 210 LYS D N 1
ATOM 7075 C CA . LYS D 1 210 ? 16.155 47.603 63.011 1.00 28.13 210 LYS D CA 1
ATOM 7076 C C . LYS D 1 210 ? 14.892 47.234 62.220 1.00 29.57 210 LYS D C 1
ATOM 7077 O O . LYS D 1 210 ? 14.497 47.961 61.310 1.00 30.27 210 LYS D O 1
ATOM 7083 N N . LEU D 1 211 ? 14.276 46.103 62.561 1.00 24.90 211 LEU D N 1
ATOM 7084 C CA . LEU D 1 211 ? 13.082 45.620 61.866 1.00 23.33 211 LEU D CA 1
ATOM 7085 C C . LEU D 1 211 ? 11.847 46.430 62.234 1.00 29.63 211 LEU D C 1
ATOM 7086 O O . LEU D 1 211 ? 11.504 46.533 63.412 1.00 29.07 211 LEU D O 1
ATOM 7091 N N . PRO D 1 212 ? 11.182 47.017 61.221 1.00 31.89 212 PRO D N 1
ATOM 7092 C CA . PRO D 1 212 ? 9.914 47.731 61.419 1.00 27.61 212 PRO D CA 1
ATOM 7093 C C . PRO D 1 212 ? 8.847 46.933 62.189 1.00 19.87 212 PRO D C 1
ATOM 7094 O O . PRO D 1 212 ? 8.211 47.506 63.059 1.00 22.93 212 PRO D O 1
ATOM 7098 N N . ALA D 1 213 ? 8.654 45.654 61.881 1.00 19.05 213 ALA D N 1
ATOM 7099 C CA . ALA D 1 213 ? 7.697 44.824 62.618 1.00 18.29 213 ALA D CA 1
ATOM 7100 C C . ALA D 1 213 ? 7.995 44.764 64.120 1.00 18.29 213 ALA D C 1
ATOM 7101 O O . ALA D 1 213 ? 7.068 44.766 64.943 1.00 18.23 213 ALA D O 1
ATOM 7103 N N . VAL D 1 214 ? 9.282 44.697 64.469 1.00 17.06 214 VAL D N 1
ATOM 7104 C CA . VAL D 1 214 ? 9.717 44.714 65.865 1.00 16.24 214 VAL D CA 1
ATOM 7105 C C . VAL D 1 214 ? 9.418 46.059 66.514 1.00 20.56 214 VAL D C 1
ATOM 7106 O O . VAL D 1 214 ? 8.842 46.118 67.605 1.00 19.10 214 VAL D O 1
ATOM 7110 N N . GLN D 1 215 ? 9.808 47.134 65.835 1.00 19.79 215 GLN D N 1
ATOM 7111 C CA . GLN D 1 215 ? 9.641 48.480 66.363 1.00 20.75 215 GLN D CA 1
ATOM 7112 C C . GLN D 1 215 ? 8.173 48.774 66.628 1.00 23.51 215 GLN D C 1
ATOM 7113 O O . GLN D 1 215 ? 7.831 49.441 67.604 1.00 25.04 215 GLN D O 1
ATOM 7119 N N . LYS D 1 216 ? 7.315 48.290 65.736 1.00 22.85 216 LYS D N 1
ATOM 7120 C CA . LYS D 1 216 ? 5.876 48.496 65.864 1.00 20.94 216 LYS D CA 1
ATOM 7121 C C . LYS D 1 216 ? 5.299 47.636 66.991 1.00 20.13 216 LYS D C 1
ATOM 7122 O O . LYS D 1 216 ? 4.519 48.118 67.800 1.00 22.05 216 LYS D O 1
ATOM 7128 N N . GLY D 1 217 ? 5.701 46.370 67.053 1.00 18.75 217 GLY D N 1
ATOM 7129 C CA . GLY D 1 217 ? 5.264 45.478 68.114 1.00 18.07 217 GLY D CA 1
ATOM 7130 C C . GLY D 1 217 ? 5.518 46.013 69.515 1.00 24.91 217 GLY D C 1
ATOM 7131 O O . GLY D 1 217 ? 4.686 45.869 70.416 1.00 18.69 217 GLY D O 1
ATOM 7132 N N . PHE D 1 218 ? 6.671 46.646 69.703 1.00 19.48 218 PHE D N 1
ATOM 7133 C CA . PHE D 1 218 ? 7.010 47.226 70.995 1.00 20.42 218 PHE D CA 1
ATOM 7134 C C . PHE D 1 218 ? 6.096 48.383 71.386 1.00 24.31 218 PHE D C 1
ATOM 7135 O O . PHE D 1 218 ? 6.114 48.815 72.538 1.00 25.36 218 PHE D O 1
ATOM 7143 N N . GLU D 1 219 ? 5.290 48.873 70.442 1.00 21.33 219 GLU D N 1
ATOM 7144 C CA . GLU D 1 219 ? 4.380 49.982 70.727 1.00 27.65 219 GLU D CA 1
ATOM 7145 C C . GLU D 1 219 ? 2.979 49.500 71.113 1.00 29.04 219 GLU D C 1
ATOM 7146 O O . GLU D 1 219 ? 2.094 50.312 71.417 1.00 28.73 219 GLU D O 1
ATOM 7152 N N . VAL D 1 220 ? 2.768 48.187 71.096 1.00 22.31 220 VAL D N 1
ATOM 7153 C CA . VAL D 1 220 ? 1.424 47.653 71.291 1.00 34.40 220 VAL D CA 1
ATOM 7154 C C . VAL D 1 220 ? 1.308 46.781 72.533 1.00 34.33 220 VAL D C 1
ATOM 7155 O O . VAL D 1 220 ? 1.955 45.739 72.626 1.00 35.69 220 VAL D O 1
ATOM 7159 N N . PRO D 1 221 ? 0.483 47.207 73.501 1.00 23.78 221 PRO D N 1
ATOM 7160 C CA . PRO D 1 221 ? -0.240 48.481 73.546 1.00 32.44 221 PRO D CA 1
ATOM 7161 C C . PRO D 1 221 ? 0.665 49.613 74.062 1.00 39.37 221 PRO D C 1
ATOM 7162 O O . PRO D 1 221 ? 1.768 49.336 74.552 1.00 36.62 221 PRO D O 1
ATOM 7166 N N . PRO D 1 222 ? 0.218 50.878 73.937 1.00 41.86 222 PRO D N 1
ATOM 7167 C CA . PRO D 1 222 ? 1.000 52.020 74.438 1.00 46.03 222 PRO D CA 1
ATOM 7168 C C . PRO D 1 222 ? 1.082 52.051 75.968 1.00 51.66 222 PRO D C 1
ATOM 7169 O O . PRO D 1 222 ? 0.218 51.483 76.639 1.00 49.43 222 PRO D O 1
ATOM 7173 N N . LYS D 1 223 ? 2.099 52.720 76.509 1.00 52.79 223 LYS D N 1
ATOM 7174 C CA . LYS D 1 223 ? 2.286 52.781 77.957 1.00 54.40 223 LYS D CA 1
ATOM 7175 C C . LYS D 1 223 ? 1.460 53.873 78.642 1.00 57.63 223 LYS D C 1
ATOM 7176 O O . LYS D 1 223 ? 0.966 54.798 77.998 1.00 62.20 223 LYS D O 1
ATOM 7182 N N . LEU E 1 5 ? 53.954 29.459 39.538 1.00 15.94 5 LEU E N 1
ATOM 7183 C CA . LEU E 1 5 ? 52.800 30.088 38.887 1.00 25.76 5 LEU E CA 1
ATOM 7184 C C . LEU E 1 5 ? 52.044 29.088 37.998 1.00 21.47 5 LEU E C 1
ATOM 7185 O O . LEU E 1 5 ? 52.608 28.506 37.072 1.00 17.75 5 LEU E O 1
ATOM 7190 N N . LYS E 1 6 ? 50.770 28.873 38.302 1.00 20.01 6 LYS E N 1
ATOM 7191 C CA . LYS E 1 6 ? 49.995 27.843 37.618 1.00 13.73 6 LYS E CA 1
ATOM 7192 C C . LYS E 1 6 ? 49.256 28.453 36.436 1.00 12.52 6 LYS E C 1
ATOM 7193 O O . LYS E 1 6 ? 49.087 29.677 36.382 1.00 11.92 6 LYS E O 1
ATOM 7199 N N . PRO E 1 7 ? 48.847 27.615 35.457 1.00 15.86 7 PRO E N 1
ATOM 7200 C CA . PRO E 1 7 ? 48.124 28.142 34.287 1.00 16.78 7 PRO E CA 1
ATOM 7201 C C . PRO E 1 7 ? 46.752 28.673 34.670 1.00 14.21 7 PRO E C 1
ATOM 7202 O O . PRO E 1 7 ? 46.034 28.035 35.435 1.00 11.10 7 PRO E O 1
ATOM 7206 N N . ILE E 1 8 ? 46.414 29.835 34.129 1.00 11.54 8 ILE E N 1
ATOM 7207 C CA . ILE E 1 8 ? 45.082 30.396 34.234 1.00 15.28 8 ILE E CA 1
ATOM 7208 C C . ILE E 1 8 ? 44.094 29.666 33.313 1.00 12.47 8 ILE E C 1
ATOM 7209 O O . ILE E 1 8 ? 44.387 29.414 32.153 1.00 15.13 8 ILE E O 1
ATOM 7214 N N . LYS E 1 9 ? 42.923 29.321 33.835 1.00 12.07 9 LYS E N 1
ATOM 7215 C CA . LYS E 1 9 ? 41.892 28.700 33.023 1.00 10.93 9 LYS E CA 1
ATOM 7216 C C . LYS E 1 9 ? 41.073 29.767 32.312 1.00 8.23 9 LYS E C 1
ATOM 7217 O O . LYS E 1 9 ? 40.505 30.653 32.952 1.00 16.08 9 LYS E O 1
ATOM 7223 N N . LEU E 1 10 ? 41.015 29.674 30.985 1.00 10.30 10 LEU E N 1
ATOM 7224 C CA . LEU E 1 10 ? 40.255 30.622 30.174 1.00 11.37 10 LEU E CA 1
ATOM 7225 C C . LEU E 1 10 ? 39.065 29.931 29.524 1.00 13.51 10 LEU E C 1
ATOM 7226 O O . LEU E 1 10 ? 39.232 29.098 28.628 1.00 12.73 10 LEU E O 1
ATOM 7231 N N . TYR E 1 11 ? 37.867 30.267 29.990 1.00 9.54 11 TYR E N 1
ATOM 7232 C CA . TYR E 1 11 ? 36.639 29.785 29.354 1.00 10.37 11 TYR E CA 1
ATOM 7233 C C . TYR E 1 11 ? 36.286 30.778 28.265 1.00 7.73 11 TYR E C 1
ATOM 7234 O O . TYR E 1 11 ? 36.063 31.945 28.547 1.00 9.66 11 TYR E O 1
ATOM 7243 N N . THR E 1 12 ? 36.249 30.335 27.018 1.00 8.17 12 THR E N 1
ATOM 7244 C CA . THR E 1 12 ? 36.238 31.301 25.933 1.00 14.02 12 THR E CA 1
ATOM 7245 C C . THR E 1 12 ? 35.635 30.746 24.653 1.00 15.70 12 THR E C 1
ATOM 7246 O O . THR E 1 12 ? 35.146 29.616 24.625 1.00 9.33 12 THR E O 1
ATOM 7250 N N . ALA E 1 13 ? 35.669 31.565 23.605 1.00 12.04 13 ALA E N 1
ATOM 7251 C CA . ALA E 1 13 ? 35.241 31.173 22.257 1.00 14.77 13 ALA E CA 1
ATOM 7252 C C . ALA E 1 13 ? 35.918 32.128 21.281 1.00 9.36 13 ALA E C 1
ATOM 7253 O O . ALA E 1 13 ? 36.341 33.202 21.698 1.00 19.94 13 ALA E O 1
ATOM 7255 N N . PRO E 1 14 ? 36.015 31.755 19.982 1.00 17.03 14 PRO E N 1
ATOM 7256 C CA . PRO E 1 14 ? 36.753 32.600 19.027 1.00 11.91 14 PRO E CA 1
ATOM 7257 C C . PRO E 1 14 ? 35.931 33.803 18.553 1.00 14.92 14 PRO E C 1
ATOM 7258 O O . PRO E 1 14 ? 35.384 33.822 17.445 1.00 11.13 14 PRO E O 1
ATOM 7262 N N . THR E 1 15 ? 35.856 34.810 19.414 1.00 9.56 15 THR E N 1
ATOM 7263 C CA . THR E 1 15 ? 35.047 35.995 19.186 1.00 9.61 15 THR E CA 1
ATOM 7264 C C . THR E 1 15 ? 35.875 37.186 19.672 1.00 10.92 15 THR E C 1
ATOM 7265 O O . THR E 1 15 ? 36.845 36.992 20.412 1.00 15.53 15 THR E O 1
ATOM 7269 N N . PRO E 1 16 ? 35.506 38.415 19.262 1.00 13.11 16 PRO E N 1
ATOM 7270 C CA . PRO E 1 16 ? 36.134 39.645 19.758 1.00 9.09 16 PRO E CA 1
ATOM 7271 C C . PRO E 1 16 ? 36.407 39.659 21.260 1.00 16.38 16 PRO E C 1
ATOM 7272 O O . PRO E 1 16 ? 37.528 39.983 21.672 1.00 18.23 16 PRO E O 1
ATOM 7276 N N . ASN E 1 17 ? 35.398 39.322 22.059 1.00 7.94 17 ASN E N 1
ATOM 7277 C CA . ASN E 1 17 ? 35.514 39.347 23.508 1.00 8.56 17 ASN E CA 1
ATOM 7278 C C . ASN E 1 17 ? 36.464 38.273 24.001 1.00 11.84 17 ASN E C 1
ATOM 7279 O O . ASN E 1 17 ? 37.242 38.505 24.917 1.00 13.75 17 ASN E O 1
ATOM 7284 N N . GLY E 1 18 ? 36.391 37.091 23.407 1.00 15.73 18 GLY E N 1
ATOM 7285 C CA . GLY E 1 18 ? 37.355 36.053 23.726 1.00 10.96 18 GLY E CA 1
ATOM 7286 C C . GLY E 1 18 ? 38.771 36.498 23.355 1.00 17.79 18 GLY E C 1
ATOM 7287 O O . GLY E 1 18 ? 39.720 36.236 24.094 1.00 14.27 18 GLY E O 1
ATOM 7288 N N . TYR E 1 19 ? 38.901 37.186 22.219 1.00 7.61 19 TYR E N 1
ATOM 7289 C CA . TYR E 1 19 ? 40.200 37.580 21.690 1.00 9.26 19 TYR E CA 1
ATOM 7290 C C . TYR E 1 19 ? 40.905 38.582 22.590 1.00 14.95 19 TYR E C 1
ATOM 7291 O O . TYR E 1 19 ? 42.129 38.557 22.692 1.00 9.02 19 TYR E O 1
ATOM 7300 N N . LYS E 1 20 ? 40.130 39.440 23.254 1.00 15.22 20 LYS E N 1
ATOM 7301 C CA . LYS E 1 20 ? 40.689 40.448 24.147 1.00 14.74 20 LYS E CA 1
ATOM 7302 C C . LYS E 1 20 ? 41.549 39.801 25.224 1.00 13.00 20 LYS E C 1
ATOM 7303 O O . LYS E 1 20 ? 42.612 40.308 25.565 1.00 14.80 20 LYS E O 1
ATOM 7309 N N . ILE E 1 21 ? 41.072 38.686 25.764 1.00 13.99 21 ILE E N 1
ATOM 7310 C CA . ILE E 1 21 ? 41.731 38.046 26.887 1.00 11.12 21 ILE E CA 1
ATOM 7311 C C . ILE E 1 21 ? 42.879 37.130 26.425 1.00 15.52 21 ILE E C 1
ATOM 7312 O O . ILE E 1 21 ? 43.948 37.117 27.041 1.00 9.80 21 ILE E O 1
ATOM 7317 N N . SER E 1 22 ? 42.666 36.374 25.350 1.00 14.19 22 SER E N 1
ATOM 7318 C CA . SER E 1 22 ? 43.736 35.534 24.819 1.00 11.72 22 SER E CA 1
ATOM 7319 C C . SER E 1 22 ? 44.924 36.393 24.385 1.00 14.77 22 SER E C 1
ATOM 7320 O O . SER E 1 22 ? 46.076 36.055 24.674 1.00 8.19 22 SER E O 1
ATOM 7323 N N . ILE E 1 23 ? 44.635 37.525 23.743 1.00 14.13 23 ILE E N 1
ATOM 7324 C CA . ILE E 1 23 ? 45.675 38.467 23.358 1.00 16.29 23 ILE E CA 1
ATOM 7325 C C . ILE E 1 23 ? 46.436 39.023 24.563 1.00 10.85 23 ILE E C 1
ATOM 7326 O O . ILE E 1 23 ? 47.673 39.003 24.593 1.00 8.69 23 ILE E O 1
ATOM 7331 N N . PHE E 1 24 ? 45.709 39.512 25.556 1.00 13.33 24 PHE E N 1
ATOM 7332 C CA . PHE E 1 24 ? 46.365 40.129 26.703 1.00 7.60 24 PHE E CA 1
ATOM 7333 C C . PHE E 1 24 ? 47.173 39.100 27.495 1.00 14.14 24 PHE E C 1
ATOM 7334 O O . PHE E 1 24 ? 48.283 39.398 27.970 1.00 9.90 24 PHE E O 1
ATOM 7342 N N . LEU E 1 25 ? 46.645 37.884 27.599 1.00 7.43 25 LEU E N 1
ATOM 7343 C CA . LEU E 1 25 ? 47.395 36.810 28.239 1.00 12.21 25 LEU E CA 1
ATOM 7344 C C . LEU E 1 25 ? 48.747 36.528 27.532 1.00 16.97 25 LEU E C 1
ATOM 7345 O O . LEU E 1 25 ? 49.732 36.254 28.203 1.00 13.07 25 LEU E O 1
ATOM 7350 N N . GLU E 1 26 ? 48.786 36.596 26.198 1.00 16.61 26 GLU E N 1
ATOM 7351 C CA . GLU E 1 26 ? 50.027 36.392 25.434 1.00 15.74 26 GLU E CA 1
ATOM 7352 C C . GLU E 1 26 ? 51.000 37.561 25.602 1.00 12.51 26 GLU E C 1
ATOM 7353 O O . GLU E 1 26 ? 52.196 37.374 25.763 1.00 15.14 26 GLU E O 1
ATOM 7359 N N . VAL E 1 27 ? 50.456 38.768 25.547 1.00 14.47 27 VAL E N 1
ATOM 7360 C CA . VAL E 1 27 ? 51.209 39.994 25.744 1.00 13.88 27 VAL E CA 1
ATOM 7361 C C . VAL E 1 27 ? 51.952 40.020 27.093 1.00 18.39 27 VAL E C 1
ATOM 7362 O O . VAL E 1 27 ? 53.068 40.540 27.178 1.00 16.43 27 VAL E O 1
ATOM 7366 N N . LEU E 1 28 ? 51.334 39.457 28.135 1.00 16.56 28 LEU E N 1
ATOM 7367 C CA . LEU E 1 28 ? 51.929 39.399 29.474 1.00 9.92 28 LEU E CA 1
ATOM 7368 C C . LEU E 1 28 ? 52.803 38.172 29.668 1.00 13.97 28 LEU E C 1
ATOM 7369 O O . LEU E 1 28 ? 53.475 38.044 30.682 1.00 20.54 28 LEU E O 1
ATOM 7374 N N . GLY E 1 29 ? 52.792 37.270 28.695 1.00 14.47 29 GLY E N 1
ATOM 7375 C CA . GLY E 1 29 ? 53.579 36.059 28.783 1.00 17.90 29 GLY E CA 1
ATOM 7376 C C . GLY E 1 29 ? 53.118 35.077 29.841 1.00 20.28 29 GLY E C 1
ATOM 7377 O O . GLY E 1 29 ? 53.932 34.348 30.415 1.00 23.02 29 GLY E O 1
ATOM 7378 N N . LEU E 1 30 ? 51.809 35.049 30.082 1.00 17.37 30 LEU E N 1
ATOM 7379 C CA . LEU E 1 30 ? 51.215 34.146 31.057 1.00 13.94 30 LEU E CA 1
ATOM 7380 C C . LEU E 1 30 ? 50.878 32.792 30.455 1.00 10.37 30 LEU E C 1
ATOM 7381 O O . LEU E 1 30 ? 50.451 32.694 29.313 1.00 25.07 30 LEU E O 1
ATOM 7386 N N . ASP E 1 31 ? 51.089 31.746 31.238 1.00 13.92 31 ASP E N 1
ATOM 7387 C CA . ASP E 1 31 ? 50.643 30.413 30.876 1.00 15.61 31 ASP E CA 1
ATOM 7388 C C . ASP E 1 31 ? 49.136 30.336 31.095 1.00 16.76 31 ASP E C 1
ATOM 7389 O O . ASP E 1 31 ? 48.623 30.800 32.127 1.00 11.11 31 ASP E O 1
ATOM 7394 N N . TYR E 1 32 ? 48.423 29.757 30.137 1.00 12.62 32 TYR E N 1
ATOM 7395 C CA . TYR E 1 32 ? 46.997 29.537 30.323 1.00 14.00 32 TYR E CA 1
ATOM 7396 C C . TYR E 1 32 ? 46.496 28.325 29.555 1.00 14.10 32 TYR E C 1
ATOM 7397 O O . TYR E 1 32 ? 47.162 27.845 28.634 1.00 13.65 32 TYR E O 1
ATOM 7406 N N . GLU E 1 33 ? 45.340 27.816 29.978 1.00 13.90 33 GLU E N 1
ATOM 7407 C CA . GLU E 1 33 ? 44.669 26.690 29.336 1.00 17.75 33 GLU E CA 1
ATOM 7408 C C . GLU E 1 33 ? 43.286 27.162 28.921 1.00 22.51 33 GLU E C 1
ATOM 7409 O O . GLU E 1 33 ? 42.682 28.000 29.598 1.00 23.89 33 GLU E O 1
ATOM 7415 N N . VAL E 1 34 ? 42.766 26.583 27.846 1.00 18.60 34 VAL E N 1
ATOM 7416 C CA . VAL E 1 34 ? 41.565 27.099 27.206 1.00 13.08 34 VAL E CA 1
ATOM 7417 C C . VAL E 1 34 ? 40.434 26.084 27.275 1.00 14.50 34 VAL E C 1
ATOM 7418 O O . VAL E 1 34 ? 40.644 24.896 27.024 1.00 15.62 34 VAL E O 1
ATOM 7422 N N . GLN E 1 35 ? 39.238 26.536 27.643 1.00 14.07 35 GLN E N 1
ATOM 7423 C CA . GLN E 1 35 ? 38.056 25.728 27.365 1.00 14.62 35 GLN E CA 1
ATOM 7424 C C . GLN E 1 35 ? 37.147 26.476 26.406 1.00 10.82 35 GLN E C 1
ATOM 7425 O O . GLN E 1 35 ? 36.645 27.546 26.730 1.00 17.50 35 GLN E O 1
ATOM 7431 N N . LYS E 1 36 ? 36.974 25.902 25.216 1.00 15.75 36 LYS E N 1
ATOM 7432 C CA . LYS E 1 36 ? 36.217 26.518 24.144 1.00 20.31 36 LYS E CA 1
ATOM 7433 C C . LYS E 1 36 ? 34.722 26.197 24.287 1.00 20.49 36 LYS E C 1
ATOM 7434 O O . LYS E 1 36 ? 34.340 25.091 24.661 1.00 22.63 36 LYS E O 1
ATOM 7440 N N . PHE E 1 37 ? 33.887 27.180 23.984 1.00 16.86 37 PHE E N 1
ATOM 7441 C CA . PHE E 1 37 ? 32.445 27.000 24.025 1.00 20.51 37 PHE E CA 1
ATOM 7442 C C . PHE E 1 37 ? 31.834 27.080 22.623 1.00 18.14 37 PHE E C 1
ATOM 7443 O O . PHE E 1 37 ? 32.152 27.983 21.851 1.00 19.61 37 PHE E O 1
ATOM 7451 N N . ASP E 1 38 ? 30.968 26.125 22.297 1.00 18.68 38 ASP E N 1
ATOM 7452 C CA . ASP E 1 38 ? 30.190 26.215 21.072 1.00 23.05 38 ASP E CA 1
ATOM 7453 C C . ASP E 1 38 ? 28.973 27.077 21.357 1.00 18.74 38 ASP E C 1
ATOM 7454 O O . ASP E 1 38 ? 28.014 26.608 21.969 1.00 20.05 38 ASP E O 1
ATOM 7459 N N . LEU E 1 39 ? 29.014 28.335 20.924 1.00 21.15 39 LEU E N 1
ATOM 7460 C CA . LEU E 1 39 ? 27.895 29.253 21.149 1.00 18.89 39 LEU E CA 1
ATOM 7461 C C . LEU E 1 39 ? 26.625 28.832 20.401 1.00 22.86 39 LEU E C 1
ATOM 7462 O O . LEU E 1 39 ? 25.519 29.177 20.821 1.00 26.56 39 LEU E O 1
ATOM 7467 N N . SER E 1 40 ? 26.770 28.081 19.309 1.00 21.38 40 SER E N 1
ATOM 7468 C CA . SER E 1 40 ? 25.585 27.651 18.553 1.00 25.34 40 SER E CA 1
ATOM 7469 C C . SER E 1 40 ? 24.766 26.633 19.343 1.00 27.46 40 SER E C 1
ATOM 7470 O O . SER E 1 40 ? 23.582 26.451 19.092 1.00 32.23 40 SER E O 1
ATOM 7473 N N . LYS E 1 41 ? 25.402 25.988 20.316 1.00 29.19 41 LYS E N 1
ATOM 7474 C CA . LYS E 1 41 ? 24.732 24.989 21.132 1.00 26.95 41 LYS E CA 1
ATOM 7475 C C . LYS E 1 41 ? 24.268 25.566 22.459 1.00 25.38 41 LYS E C 1
ATOM 7476 O O . LYS E 1 41 ? 23.773 24.830 23.302 1.00 21.96 41 LYS E O 1
ATOM 7482 N N . ASN E 1 42 ? 24.440 26.874 22.646 1.00 29.01 42 ASN E N 1
ATOM 7483 C CA . ASN E 1 42 ? 24.133 27.521 23.925 1.00 32.62 42 ASN E CA 1
ATOM 7484 C C . ASN E 1 42 ? 24.865 26.933 25.131 1.00 24.04 42 ASN E C 1
ATOM 7485 O O . ASN E 1 42 ? 24.291 26.820 26.213 1.00 19.36 42 ASN E O 1
ATOM 7490 N N . GLU E 1 43 ? 26.127 26.566 24.952 1.00 26.10 43 GLU E N 1
ATOM 7491 C CA . GLU E 1 43 ? 26.861 25.911 26.030 1.00 27.62 43 GLU E CA 1
ATOM 7492 C C . GLU E 1 43 ? 27.141 26.838 27.212 1.00 26.80 43 GLU E C 1
ATOM 7493 O O . GLU E 1 43 ? 27.411 26.373 28.311 1.00 13.35 43 GLU E O 1
ATOM 7499 N N . THR E 1 44 ? 27.077 28.144 27.002 1.00 12.43 44 THR E N 1
ATOM 7500 C CA . THR E 1 44 ? 27.353 29.056 28.099 1.00 11.52 44 THR E CA 1
ATOM 7501 C C . THR E 1 44 ? 26.171 29.142 29.070 1.00 12.03 44 THR E C 1
ATOM 7502 O O . THR E 1 44 ? 26.275 29.780 30.107 1.00 16.68 44 THR E O 1
ATOM 7506 N N . LYS E 1 45 ? 25.049 28.503 28.741 1.00 13.15 45 LYS E N 1
ATOM 7507 C CA . LYS E 1 45 ? 23.899 28.528 29.646 1.00 13.84 45 LYS E CA 1
ATOM 7508 C C . LYS E 1 45 ? 23.812 27.242 30.464 1.00 17.14 45 LYS E C 1
ATOM 7509 O O . LYS E 1 45 ? 22.918 27.086 31.283 1.00 21.46 45 LYS E O 1
ATOM 7515 N N . GLU E 1 46 ? 24.742 26.319 30.244 1.00 18.59 46 GLU E N 1
ATOM 7516 C CA . GLU E 1 46 ? 24.724 25.065 30.992 1.00 25.56 46 GLU E CA 1
ATOM 7517 C C . GLU E 1 46 ? 24.918 25.344 32.484 1.00 20.19 46 GLU E C 1
ATOM 7518 O O . GLU E 1 46 ? 25.656 26.250 32.845 1.00 15.71 46 GLU E O 1
ATOM 7524 N N . ASP E 1 47 ? 24.239 24.569 33.330 1.00 21.21 47 ASP E N 1
ATOM 7525 C CA . ASP E 1 47 ? 24.211 24.797 34.777 1.00 25.20 47 ASP E CA 1
ATOM 7526 C C . ASP E 1 47 ? 25.592 24.902 35.415 1.00 22.78 47 ASP E C 1
ATOM 7527 O O . ASP E 1 47 ? 25.803 25.728 36.291 1.00 19.73 47 ASP E O 1
ATOM 7532 N N . TRP E 1 48 ? 26.521 24.057 34.979 1.00 21.83 48 TRP E N 1
ATOM 7533 C CA . TRP E 1 48 ? 27.846 24.022 35.578 1.00 19.58 48 TRP E CA 1
ATOM 7534 C C . TRP E 1 48 ? 28.559 25.343 35.337 1.00 20.42 48 TRP E C 1
ATOM 7535 O O . TRP E 1 48 ? 29.315 25.805 36.187 1.00 20.06 48 TRP E O 1
ATOM 7546 N N . PHE E 1 49 ? 28.303 25.974 34.194 1.00 13.40 49 PHE E N 1
ATOM 7547 C CA . PHE E 1 49 ? 29.018 27.204 33.877 1.00 12.67 49 PHE E CA 1
ATOM 7548 C C . PHE E 1 49 ? 28.362 28.450 34.482 1.00 15.20 49 PHE E C 1
ATOM 7549 O O . PHE E 1 49 ? 29.040 29.398 34.894 1.00 10.72 49 PHE E O 1
ATOM 7557 N N . VAL E 1 50 ? 27.040 28.450 34.522 1.00 12.26 50 VAL E N 1
ATOM 7558 C CA . VAL E 1 50 ? 26.291 29.536 35.139 1.00 16.03 50 VAL E CA 1
ATOM 7559 C C . VAL E 1 50 ? 26.581 29.601 36.644 1.00 16.54 50 VAL E C 1
ATOM 7560 O O . VAL E 1 50 ? 26.576 30.671 37.253 1.00 15.01 50 VAL E O 1
ATOM 7564 N N . LYS E 1 51 ? 26.850 28.448 37.244 1.00 15.55 51 LYS E N 1
ATOM 7565 C CA . LYS E 1 51 ? 27.326 28.428 38.616 1.00 22.51 51 LYS E CA 1
ATOM 7566 C C . LYS E 1 51 ? 28.635 29.239 38.762 1.00 16.24 51 LYS E C 1
ATOM 7567 O O . LYS E 1 51 ? 28.835 29.909 39.766 1.00 12.45 51 LYS E O 1
ATOM 7573 N N . LEU E 1 52 ? 29.505 29.198 37.753 1.00 12.84 52 LEU E N 1
ATOM 7574 C CA . LEU E 1 52 ? 30.717 30.031 37.747 1.00 13.21 52 LEU E CA 1
ATOM 7575 C C . LEU E 1 52 ? 30.418 31.465 37.309 1.00 13.89 52 LEU E C 1
ATOM 7576 O O . LEU E 1 52 ? 30.913 32.419 37.907 1.00 15.69 52 LEU E O 1
ATOM 7581 N N . ASN E 1 53 ? 29.644 31.616 36.236 1.00 14.94 53 ASN E N 1
ATOM 7582 C CA . ASN E 1 53 ? 29.298 32.948 35.738 1.00 13.85 53 ASN E CA 1
ATOM 7583 C C . ASN E 1 53 ? 27.792 33.087 35.584 1.00 14.47 53 ASN E C 1
ATOM 7584 O O . ASN E 1 53 ? 27.213 32.567 34.630 1.00 10.02 53 ASN E O 1
ATOM 7589 N N . PRO E 1 54 ? 27.170 33.816 36.524 1.00 16.86 54 PRO E N 1
ATOM 7590 C CA . PRO E 1 54 ? 25.720 34.063 36.612 1.00 13.24 54 PRO E CA 1
ATOM 7591 C C . PRO E 1 54 ? 25.154 34.562 35.274 1.00 14.39 54 PRO E C 1
ATOM 7592 O O . PRO E 1 54 ? 24.024 34.218 34.915 1.00 12.02 54 PRO E O 1
ATOM 7596 N N . ASN E 1 55 ? 25.942 35.362 34.558 1.00 9.95 55 ASN E N 1
ATOM 7597 C CA . ASN E 1 55 ? 25.538 35.923 33.273 1.00 12.58 55 ASN E CA 1
ATOM 7598 C C . ASN E 1 55 ? 25.477 34.892 32.135 1.00 18.31 55 ASN E C 1
ATOM 7599 O O . ASN E 1 55 ? 24.879 35.147 31.090 1.00 18.45 55 ASN E O 1
ATOM 7604 N N . GLY E 1 56 ? 26.105 33.737 32.339 1.00 17.17 56 GLY E N 1
ATOM 7605 C CA . GLY E 1 56 ? 26.113 32.677 31.343 1.00 14.76 56 GLY E CA 1
ATOM 7606 C C . GLY E 1 56 ? 26.629 33.124 29.984 1.00 19.56 56 GLY E C 1
ATOM 7607 O O . GLY E 1 56 ? 25.954 32.918 28.967 1.00 13.37 56 GLY E O 1
ATOM 7608 N N . ARG E 1 57 ? 27.803 33.767 29.983 1.00 8.98 57 ARG E N 1
ATOM 7609 C CA . ARG E 1 57 ? 28.475 34.201 28.767 1.00 8.63 57 ARG E CA 1
ATOM 7610 C C . ARG E 1 57 ? 29.991 34.061 28.930 1.00 8.57 57 ARG E C 1
ATOM 7611 O O . ARG E 1 57 ? 30.499 33.949 30.052 1.00 11.90 57 ARG E O 1
ATOM 7619 N N . ILE E 1 58 ? 30.708 34.059 27.813 1.00 12.83 58 ILE E N 1
ATOM 7620 C CA . ILE E 1 58 ? 32.171 34.041 27.840 1.00 7.33 58 ILE E CA 1
ATOM 7621 C C . ILE E 1 58 ? 32.695 35.437 27.507 1.00 10.85 58 ILE E C 1
ATOM 7622 O O . ILE E 1 58 ? 31.987 36.235 26.891 1.00 10.22 58 ILE E O 1
ATOM 7627 N N . PRO E 1 59 ? 33.937 35.743 27.895 1.00 6.48 59 PRO E N 1
ATOM 7628 C CA . PRO E 1 59 ? 34.897 34.884 28.589 1.00 11.25 59 PRO E CA 1
ATOM 7629 C C . PRO E 1 59 ? 34.793 34.991 30.094 1.00 10.59 59 PRO E C 1
ATOM 7630 O O . PRO E 1 59 ? 34.264 35.972 30.620 1.00 6.50 59 PRO E O 1
ATOM 7634 N N . THR E 1 60 ? 35.301 33.954 30.758 1.00 12.64 60 THR E N 1
ATOM 7635 C CA . THR E 1 60 ? 35.461 33.887 32.209 1.00 11.69 60 THR E CA 1
ATOM 7636 C C . THR E 1 60 ? 36.858 33.284 32.485 1.00 15.82 60 THR E C 1
ATOM 7637 O O . THR E 1 60 ? 37.290 32.390 31.762 1.00 14.22 60 THR E O 1
ATOM 7641 N N . ILE E 1 61 ? 37.568 33.774 33.498 1.00 12.45 61 ILE E N 1
ATOM 7642 C CA . ILE E 1 61 ? 38.787 33.087 33.935 1.00 18.80 61 ILE E CA 1
ATOM 7643 C C . ILE E 1 61 ? 38.661 32.522 35.338 1.00 16.66 61 ILE E C 1
ATOM 7644 O O . ILE E 1 61 ? 37.900 33.026 36.162 1.00 16.64 61 ILE E O 1
ATOM 7649 N N . ASN E 1 62 ? 39.387 31.440 35.586 1.00 11.83 62 ASN E N 1
ATOM 7650 C CA . ASN E 1 62 ? 39.679 31.036 36.946 1.00 13.56 62 ASN E CA 1
ATOM 7651 C C . ASN E 1 62 ? 41.184 31.160 37.114 1.00 13.14 62 ASN E C 1
ATOM 7652 O O . ASN E 1 62 ? 41.941 30.490 36.416 1.00 11.10 62 ASN E O 1
ATOM 7657 N N . ASP E 1 63 ? 41.617 32.029 38.024 1.00 13.34 63 ASP E N 1
ATOM 7658 C CA . ASP E 1 63 ? 43.044 32.152 38.325 1.00 13.76 63 ASP E CA 1
ATOM 7659 C C . ASP E 1 63 ? 43.369 31.375 39.592 1.00 9.54 63 ASP E C 1
ATOM 7660 O O . ASP E 1 63 ? 43.112 31.844 40.696 1.00 17.07 63 ASP E O 1
ATOM 7665 N N . PRO E 1 64 ? 43.964 30.189 39.437 1.00 13.38 64 PRO E N 1
ATOM 7666 C CA . PRO E 1 64 ? 44.307 29.409 40.629 1.00 11.40 64 PRO E CA 1
ATOM 7667 C C . PRO E 1 64 ? 45.453 30.049 41.433 1.00 18.85 64 PRO E C 1
ATOM 7668 O O . PRO E 1 64 ? 45.706 29.603 42.548 1.00 19.08 64 PRO E O 1
ATOM 7672 N N . ASN E 1 65 ? 46.120 31.071 40.897 1.00 15.62 65 ASN E N 1
ATOM 7673 C CA . ASN E 1 65 ? 47.207 31.726 41.640 1.00 18.73 65 ASN E CA 1
ATOM 7674 C C . ASN E 1 65 ? 46.726 32.773 42.638 1.00 18.62 65 ASN E C 1
ATOM 7675 O O . ASN E 1 65 ? 47.498 33.254 43.455 1.00 19.82 65 ASN E O 1
ATOM 7680 N N . PHE E 1 66 ? 45.451 33.126 42.563 1.00 10.82 66 PHE E N 1
ATOM 7681 C CA . PHE E 1 66 ? 44.860 34.019 43.544 1.00 17.80 66 PHE E CA 1
ATOM 7682 C C . PHE E 1 66 ? 44.453 33.172 44.743 1.00 18.06 66 PHE E C 1
ATOM 7683 O O . PHE E 1 66 ? 43.379 32.577 44.753 1.00 22.58 66 PHE E O 1
ATOM 7691 N N . LYS E 1 67 ? 45.331 33.097 45.739 1.00 14.42 67 LYS E N 1
ATOM 7692 C CA . LYS E 1 67 ? 45.164 32.173 46.859 1.00 15.72 67 LYS E CA 1
ATOM 7693 C C . LYS E 1 67 ? 44.030 32.540 47.816 1.00 17.63 67 LYS E C 1
ATOM 7694 O O . LYS E 1 67 ? 43.545 31.687 48.552 1.00 18.72 67 LYS E O 1
ATOM 7700 N N . GLY E 1 68 ? 43.611 33.803 47.810 1.00 13.72 68 GLY E N 1
ATOM 7701 C CA . GLY E 1 68 ? 42.571 34.260 48.715 1.00 14.11 68 GLY E CA 1
ATOM 7702 C C . GLY E 1 68 ? 41.214 33.619 48.507 1.00 16.35 68 GLY E C 1
ATOM 7703 O O . GLY E 1 68 ? 40.313 33.804 49.323 1.00 21.75 68 GLY E O 1
ATOM 7704 N N . VAL E 1 69 ? 41.058 32.873 47.415 1.00 15.35 69 VAL E N 1
ATOM 7705 C CA . VAL E 1 69 ? 39.799 32.186 47.115 1.00 16.28 69 VAL E CA 1
ATOM 7706 C C . VAL E 1 69 ? 40.098 30.712 46.847 1.00 22.13 69 VAL E C 1
ATOM 7707 O O . VAL E 1 69 ? 40.877 30.382 45.942 1.00 21.68 69 VAL E O 1
ATOM 7711 N N . ASP E 1 70 ? 39.503 29.835 47.657 1.00 14.97 70 ASP E N 1
ATOM 7712 C CA . ASP E 1 70 ? 39.674 28.391 47.503 1.00 18.20 70 ASP E CA 1
ATOM 7713 C C . ASP E 1 70 ? 39.235 27.935 46.114 1.00 16.39 70 ASP E C 1
ATOM 7714 O O . ASP E 1 70 ? 38.116 28.201 45.686 1.00 15.67 70 ASP E O 1
ATOM 7719 N N . GLY E 1 71 ? 40.130 27.258 45.410 1.00 18.05 71 GLY E N 1
ATOM 7720 C CA . GLY E 1 71 ? 39.865 26.839 44.050 1.00 14.45 71 GLY E CA 1
ATOM 7721 C C . GLY E 1 71 ? 40.187 27.929 43.036 1.00 21.23 71 GLY E C 1
ATOM 7722 O O . GLY E 1 71 ? 40.054 27.706 41.841 1.00 16.87 71 GLY E O 1
ATOM 7723 N N . GLY E 1 72 ? 40.595 29.108 43.501 1.00 12.47 72 GLY E N 1
ATOM 7724 C CA . GLY E 1 72 ? 40.969 30.187 42.593 1.00 13.04 72 GLY E CA 1
ATOM 7725 C C . GLY E 1 72 ? 39.908 31.255 42.390 1.00 15.59 72 GLY E C 1
ATOM 7726 O O . GLY E 1 72 ? 38.702 30.996 42.537 1.00 11.69 72 GLY E O 1
ATOM 7727 N N . LEU E 1 73 ? 40.355 32.460 42.044 1.00 14.94 73 LEU E N 1
ATOM 7728 C CA . LEU E 1 73 ? 39.446 33.563 41.754 1.00 15.32 73 LEU E CA 1
ATOM 7729 C C . LEU E 1 73 ? 38.762 33.361 40.406 1.00 15.02 73 LEU E C 1
ATOM 7730 O O . LEU E 1 73 ? 39.427 33.204 39.388 1.00 8.09 73 LEU E O 1
ATOM 7735 N N . VAL E 1 74 ? 37.428 33.348 40.414 1.00 15.44 74 VAL E N 1
ATOM 7736 C CA . VAL E 1 74 ? 36.630 33.226 39.193 1.00 8.08 74 VAL E CA 1
ATOM 7737 C C . VAL E 1 74 ? 36.087 34.610 38.811 1.00 11.39 74 VAL E C 1
ATOM 7738 O O . VAL E 1 74 ? 35.409 35.258 39.600 1.00 7.80 74 VAL E O 1
ATOM 7742 N N . LEU E 1 75 ? 36.425 35.075 37.612 1.00 12.70 75 LEU E N 1
ATOM 7743 C CA . LEU E 1 75 ? 36.143 36.455 37.228 1.00 9.99 75 LEU E CA 1
ATOM 7744 C C . LEU E 1 75 ? 35.635 36.534 35.788 1.00 11.31 75 LEU E C 1
ATOM 7745 O O . LEU E 1 75 ? 36.199 35.915 34.884 1.00 12.51 75 LEU E O 1
ATOM 7750 N N . SER E 1 76 ? 34.547 37.280 35.595 1.00 12.27 76 SER E N 1
ATOM 7751 C CA . SER E 1 76 ? 33.947 37.463 34.286 1.00 9.86 76 SER E CA 1
ATOM 7752 C C . SER E 1 76 ? 33.942 38.949 33.950 1.00 16.14 76 SER E C 1
ATOM 7753 O O . SER E 1 76 ? 34.362 39.774 34.774 1.00 6.26 76 SER E O 1
ATOM 7756 N N . GLN E 1 77 ? 33.416 39.251 32.759 1.00 6.20 77 GLN E N 1
ATOM 7757 C CA . GLN E 1 77 ? 33.422 40.572 32.113 1.00 11.93 77 GLN E CA 1
ATOM 7758 C C . GLN E 1 77 ? 34.820 40.939 31.609 1.00 13.34 77 GLN E C 1
ATOM 7759 O O . GLN E 1 77 ? 35.752 41.049 32.408 1.00 13.04 77 GLN E O 1
ATOM 7765 N N . THR E 1 78 ? 34.955 41.130 30.293 1.00 12.78 78 THR E N 1
ATOM 7766 C CA . THR E 1 78 ? 36.250 41.456 29.706 1.00 12.27 78 THR E CA 1
ATOM 7767 C C . THR E 1 78 ? 36.918 42.650 30.380 1.00 11.76 78 THR E C 1
ATOM 7768 O O . THR E 1 78 ? 38.094 42.593 30.704 1.00 10.26 78 THR E O 1
ATOM 7772 N N . GLY E 1 79 ? 36.162 43.714 30.614 1.00 12.78 79 GLY E N 1
ATOM 7773 C CA . GLY E 1 79 ? 36.704 44.859 31.318 1.00 15.08 79 GLY E CA 1
ATOM 7774 C C . GLY E 1 79 ? 37.323 44.488 32.665 1.00 21.17 79 GLY E C 1
ATOM 7775 O O . GLY E 1 79 ? 38.434 44.907 32.968 1.00 22.19 79 GLY E O 1
ATOM 7776 N N . ALA E 1 80 ? 36.614 43.694 33.469 1.00 19.21 80 ALA E N 1
ATOM 7777 C CA . ALA E 1 80 ? 37.127 43.302 34.785 1.00 14.33 80 ALA E CA 1
ATOM 7778 C C . ALA E 1 80 ? 38.308 42.354 34.695 1.00 6.23 80 ALA E C 1
ATOM 7779 O O . ALA E 1 80 ? 39.242 42.451 35.499 1.00 8.71 80 ALA E O 1
ATOM 7781 N N . ILE E 1 81 ? 38.261 41.434 33.734 1.00 7.81 81 ILE E N 1
ATOM 7782 C CA . ILE E 1 81 ? 39.342 40.463 33.563 1.00 13.52 81 ILE E CA 1
ATOM 7783 C C . ILE E 1 81 ? 40.632 41.158 33.149 1.00 12.03 81 ILE E C 1
ATOM 7784 O O . ILE E 1 81 ? 41.702 40.883 33.701 1.00 10.55 81 ILE E O 1
ATOM 7789 N N . LEU E 1 82 ? 40.523 42.063 32.183 1.00 11.38 82 LEU E N 1
ATOM 7790 C CA . LEU E 1 82 ? 41.674 42.829 31.707 1.00 8.81 82 LEU E CA 1
ATOM 7791 C C . LEU E 1 82 ? 42.316 43.669 32.814 1.00 11.93 82 LEU E C 1
ATOM 7792 O O . LEU E 1 82 ? 43.560 43.726 32.944 1.00 9.42 82 LEU E O 1
ATOM 7797 N N . GLN E 1 83 ? 41.467 44.313 33.612 1.00 7.74 83 GLN E N 1
ATOM 7798 C CA . GLN E 1 83 ? 41.931 45.142 34.706 1.00 7.44 83 GLN E CA 1
ATOM 7799 C C . GLN E 1 83 ? 42.646 44.304 35.764 1.00 16.05 83 GLN E C 1
ATOM 7800 O O . GLN E 1 83 ? 43.725 44.673 36.237 1.00 11.99 83 GLN E O 1
ATOM 7806 N N . TYR E 1 84 ? 42.029 43.187 36.136 1.00 13.27 84 TYR E N 1
ATOM 7807 C CA . TYR E 1 84 ? 42.647 42.246 37.051 1.00 14.32 84 TYR E CA 1
ATOM 7808 C C . TYR E 1 84 ? 44.006 41.772 36.542 1.00 15.83 84 TYR E C 1
ATOM 7809 O O . TYR E 1 84 ? 44.983 41.764 37.290 1.00 13.08 84 TYR E O 1
ATOM 7818 N N . LEU E 1 85 ? 44.058 41.367 35.277 1.00 13.29 85 LEU E N 1
ATOM 7819 C CA . LEU E 1 85 ? 45.282 40.815 34.697 1.00 10.26 85 LEU E CA 1
ATOM 7820 C C . LEU E 1 85 ? 46.422 41.830 34.774 1.00 12.12 85 LEU E C 1
ATOM 7821 O O . LEU E 1 85 ? 47.526 41.500 35.164 1.00 15.27 85 LEU E O 1
ATOM 7826 N N . ALA E 1 86 ? 46.115 43.073 34.432 1.00 11.81 86 ALA E N 1
ATOM 7827 C CA . ALA E 1 86 ? 47.067 44.153 34.474 1.00 9.19 86 ALA E CA 1
ATOM 7828 C C . ALA E 1 86 ? 47.523 44.467 35.901 1.00 20.65 86 ALA E C 1
ATOM 7829 O O . ALA E 1 86 ? 48.729 44.644 36.131 1.00 16.40 86 ALA E O 1
ATOM 7831 N N . ASP E 1 87 ? 46.569 44.564 36.837 1.00 13.81 87 ASP E N 1
ATOM 7832 C CA . ASP E 1 87 ? 46.891 44.817 38.245 1.00 14.79 87 ASP E CA 1
ATOM 7833 C C . ASP E 1 87 ? 47.807 43.732 38.772 1.00 9.60 87 ASP E C 1
ATOM 7834 O O . ASP E 1 87 ? 48.707 44.000 39.535 1.00 11.56 87 ASP E O 1
ATOM 7839 N N . THR E 1 88 ? 47.528 42.495 38.390 1.00 18.22 88 THR E N 1
ATOM 7840 C CA . THR E 1 88 ? 48.117 41.345 39.051 1.00 12.94 88 THR E CA 1
ATOM 7841 C C . THR E 1 88 ? 49.407 40.920 38.372 1.00 17.80 88 THR E C 1
ATOM 7842 O O . THR E 1 88 ? 50.342 40.495 39.045 1.00 21.10 88 THR E O 1
ATOM 7846 N N . TYR E 1 89 ? 49.464 41.044 37.046 1.00 10.74 89 TYR E N 1
ATOM 7847 C CA . TYR E 1 89 ? 50.594 40.512 36.293 1.00 9.59 89 TYR E CA 1
ATOM 7848 C C . TYR E 1 89 ? 51.349 41.528 35.451 1.00 10.01 89 TYR E C 1
ATOM 7849 O O . TYR E 1 89 ? 52.212 41.158 34.657 1.00 15.77 89 TYR E O 1
ATOM 7858 N N . ASP E 1 90 ? 51.039 42.807 35.609 1.00 18.53 90 ASP E N 1
ATOM 7859 C CA . ASP E 1 90 ? 51.840 43.826 34.937 1.00 21.21 90 ASP E CA 1
ATOM 7860 C C . ASP E 1 90 ? 52.375 44.868 35.918 1.00 22.50 90 ASP E C 1
ATOM 7861 O O . ASP E 1 90 ? 52.177 46.071 35.743 1.00 18.87 90 ASP E O 1
ATOM 7866 N N . LYS E 1 91 ? 53.077 44.395 36.940 1.00 28.13 91 LYS E N 1
ATOM 7867 C CA . LYS E 1 91 ? 53.589 45.285 37.971 1.00 29.76 91 LYS E CA 1
ATOM 7868 C C . LYS E 1 91 ? 54.701 46.170 37.432 1.00 24.37 91 LYS E C 1
ATOM 7869 O O . LYS E 1 91 ? 54.956 47.238 37.976 1.00 32.63 91 LYS E O 1
ATOM 7875 N N . GLU E 1 92 ? 55.319 45.746 36.334 1.00 25.02 92 GLU E N 1
ATOM 7876 C CA . GLU E 1 92 ? 56.332 46.559 35.663 1.00 41.21 92 GLU E CA 1
ATOM 7877 C C . GLU E 1 92 ? 55.717 47.728 34.891 1.00 36.02 92 GLU E C 1
ATOM 7878 O O . GLU E 1 92 ? 56.429 48.638 34.481 1.00 40.27 92 GLU E O 1
ATOM 7884 N N . HIS E 1 93 ? 54.402 47.697 34.690 1.00 29.80 93 HIS E N 1
ATOM 7885 C CA . HIS E 1 93 ? 53.712 48.732 33.920 1.00 23.98 93 HIS E CA 1
ATOM 7886 C C . HIS E 1 93 ? 54.272 48.876 32.505 1.00 24.43 93 HIS E C 1
ATOM 7887 O O . HIS E 1 93 ? 54.520 49.983 32.038 1.00 21.23 93 HIS E O 1
ATOM 7894 N N . LYS E 1 94 ? 54.488 47.748 31.835 1.00 24.33 94 LYS E N 1
ATOM 7895 C CA . LYS E 1 94 ? 54.804 47.767 30.414 1.00 26.21 94 LYS E CA 1
ATOM 7896 C C . LYS E 1 94 ? 53.518 48.007 29.623 1.00 23.24 94 LYS E C 1
ATOM 7897 O O . LYS E 1 94 ? 53.557 48.546 28.521 1.00 18.38 94 LYS E O 1
ATOM 7903 N N . PHE E 1 95 ? 52.377 47.615 30.191 1.00 16.69 95 PHE E N 1
ATOM 7904 C CA . PHE E 1 95 ? 51.113 47.729 29.470 1.00 15.53 95 PHE E CA 1
ATOM 7905 C C . PHE E 1 95 ? 50.027 48.365 30.317 1.00 18.04 95 PHE E C 1
ATOM 7906 O O . PHE E 1 95 ? 48.831 48.105 30.120 1.00 12.30 95 PHE E O 1
ATOM 7914 N N . SER E 1 96 ? 50.458 49.210 31.249 1.00 14.61 96 SER E N 1
ATOM 7915 C CA . SER E 1 96 ? 49.551 49.845 32.193 1.00 14.28 96 SER E CA 1
ATOM 7916 C C . SER E 1 96 ? 50.257 50.968 32.916 1.00 17.35 96 SER E C 1
ATOM 7917 O O . SER E 1 96 ? 51.473 51.129 32.806 1.00 20.90 96 SER E O 1
ATOM 7920 N N . TYR E 1 97 ? 49.479 51.754 33.646 1.00 15.36 97 TYR E N 1
ATOM 7921 C CA . TYR E 1 97 ? 50.015 52.880 34.382 1.00 16.64 97 TYR E CA 1
ATOM 7922 C C . TYR E 1 97 ? 49.811 52.636 35.865 1.00 21.37 97 TYR E C 1
ATOM 7923 O O . TYR E 1 97 ? 48.874 51.932 36.239 1.00 27.74 97 TYR E O 1
ATOM 7932 N N . PRO E 1 98 ? 50.694 53.195 36.715 1.00 22.67 98 PRO E N 1
ATOM 7933 C CA . PRO E 1 98 ? 50.556 53.023 38.167 1.00 24.23 98 PRO E CA 1
ATOM 7934 C C . PRO E 1 98 ? 49.170 53.438 38.636 1.00 25.77 98 PRO E C 1
ATOM 7935 O O . PRO E 1 98 ? 48.659 54.484 38.218 1.00 24.26 98 PRO E O 1
ATOM 7939 N N . ALA E 1 99 ? 48.572 52.613 39.485 1.00 24.26 99 ALA E N 1
ATOM 7940 C CA . ALA E 1 99 ? 47.273 52.911 40.067 1.00 23.18 99 ALA E CA 1
ATOM 7941 C C . ALA E 1 99 ? 47.203 54.325 40.642 1.00 25.15 99 ALA E C 1
ATOM 7942 O O . ALA E 1 99 ? 48.101 54.768 41.363 1.00 26.54 99 ALA E O 1
ATOM 7944 N N . GLY E 1 100 ? 46.139 55.037 40.295 1.00 25.19 100 GLY E N 1
ATOM 7945 C CA . GLY E 1 100 ? 45.854 56.323 40.901 1.00 22.18 100 GLY E CA 1
ATOM 7946 C C . GLY E 1 100 ? 46.341 57.512 40.110 1.00 19.86 100 GLY E C 1
ATOM 7947 O O . GLY E 1 100 ? 46.052 58.649 40.472 1.00 25.07 100 GLY E O 1
ATOM 7948 N N . THR E 1 101 ? 47.092 57.253 39.043 1.00 23.86 101 THR E N 1
ATOM 7949 C CA . THR E 1 101 ? 47.609 58.320 38.196 1.00 20.77 101 THR E CA 1
ATOM 7950 C C . THR E 1 101 ? 46.541 58.749 37.201 1.00 20.49 101 THR E C 1
ATOM 7951 O O . THR E 1 101 ? 45.620 57.986 36.912 1.00 22.39 101 THR E O 1
ATOM 7955 N N . ALA E 1 102 ? 46.654 59.973 36.694 1.00 18.41 102 ALA E N 1
ATOM 7956 C CA . ALA E 1 102 ? 45.753 60.454 35.651 1.00 21.81 102 ALA E CA 1
ATOM 7957 C C . ALA E 1 102 ? 45.664 59.463 34.481 1.00 22.90 102 ALA E C 1
ATOM 7958 O O . ALA E 1 102 ? 44.565 59.153 34.014 1.00 23.64 102 ALA E O 1
ATOM 7960 N N . GLU E 1 103 ? 46.812 58.938 34.046 1.00 21.63 103 GLU E N 1
ATOM 7961 C CA . GLU E 1 103 ? 46.861 58.003 32.914 1.00 22.72 103 GLU E CA 1
ATOM 7962 C C . GLU E 1 103 ? 46.194 56.662 33.213 1.00 24.80 103 GLU E C 1
ATOM 7963 O O . GLU E 1 103 ? 45.635 56.021 32.314 1.00 22.77 103 GLU E O 1
ATOM 7969 N N . TYR E 1 104 ? 46.293 56.228 34.466 1.00 20.60 104 TYR E N 1
ATOM 7970 C CA . TYR E 1 104 ? 45.591 55.043 34.919 1.00 19.20 104 TYR E CA 1
ATOM 7971 C C . TYR E 1 104 ? 44.089 55.206 34.710 1.00 16.37 104 TYR E C 1
ATOM 7972 O O . TYR E 1 104 ? 43.416 54.279 34.259 1.00 14.57 104 TYR E O 1
ATOM 7981 N N . TYR E 1 105 ? 43.564 56.378 35.058 1.00 16.37 105 TYR E N 1
ATOM 7982 C CA . TYR E 1 105 ? 42.112 56.581 35.011 1.00 18.74 105 TYR E CA 1
ATOM 7983 C C . TYR E 1 105 ? 41.595 56.857 33.598 1.00 16.22 105 TYR E C 1
ATOM 7984 O O . TYR E 1 105 ? 40.480 56.464 33.266 1.00 20.97 105 TYR E O 1
ATOM 7993 N N . LYS E 1 106 ? 42.409 57.508 32.771 1.00 13.70 106 LYS E N 1
ATOM 7994 C CA . LYS E 1 106 ? 42.094 57.655 31.358 1.00 13.78 106 LYS E CA 1
ATOM 7995 C C . LYS E 1 106 ? 42.056 56.307 30.650 1.00 15.40 106 LYS E C 1
ATOM 7996 O O . LYS E 1 106 ? 41.236 56.097 29.755 1.00 17.63 106 LYS E O 1
ATOM 8002 N N . THR E 1 107 ? 42.936 55.397 31.060 1.00 12.64 107 THR E N 1
ATOM 8003 C CA . THR E 1 107 ? 42.929 54.036 30.546 1.00 18.09 107 THR E CA 1
ATOM 8004 C C . THR E 1 107 ? 41.606 53.381 30.909 1.00 17.48 107 THR E C 1
ATOM 8005 O O . THR E 1 107 ? 40.965 52.718 30.083 1.00 12.78 107 THR E O 1
ATOM 8009 N N . LEU E 1 108 ? 41.219 53.566 32.164 1.00 16.14 108 LEU E N 1
ATOM 8010 C CA . LEU E 1 108 ? 39.982 53.010 32.676 1.00 17.79 108 LEU E CA 1
ATOM 8011 C C . LEU E 1 108 ? 38.787 53.602 31.912 1.00 15.77 108 LEU E C 1
ATOM 8012 O O . LEU E 1 108 ? 37.886 52.881 31.525 1.00 16.25 108 LEU E O 1
ATOM 8017 N N . GLU E 1 109 ? 38.819 54.905 31.662 1.00 11.40 109 GLU E N 1
ATOM 8018 C CA . GLU E 1 109 ? 37.772 55.566 30.890 1.00 19.07 109 GLU E CA 1
ATOM 8019 C C . GLU E 1 109 ? 37.572 54.963 29.497 1.00 17.22 109 GLU E C 1
ATOM 8020 O O . GLU E 1 109 ? 36.444 54.633 29.123 1.00 13.96 109 GLU E O 1
ATOM 8026 N N . TYR E 1 110 ? 38.665 54.825 28.743 1.00 12.73 110 TYR E N 1
ATOM 8027 C CA . TYR E 1 110 ? 38.622 54.320 27.368 1.00 14.64 110 TYR E CA 1
ATOM 8028 C C . TYR E 1 110 ? 38.329 52.829 27.281 1.00 13.65 110 TYR E C 1
ATOM 8029 O O . TYR E 1 110 ? 37.646 52.378 26.348 1.00 10.12 110 TYR E O 1
ATOM 8038 N N . LEU E 1 111 ? 38.869 52.071 28.234 1.00 13.00 111 LEU E N 1
ATOM 8039 C CA . LEU E 1 111 ? 38.473 50.676 28.429 1.00 11.67 111 LEU E CA 1
ATOM 8040 C C . LEU E 1 111 ? 36.956 50.552 28.651 1.00 12.01 111 LEU E C 1
ATOM 8041 O O . LEU E 1 111 ? 36.299 49.730 28.016 1.00 14.09 111 LEU E O 1
ATOM 8046 N N . ILE E 1 112 ? 36.421 51.355 29.568 1.00 11.55 112 ILE E N 1
ATOM 8047 C CA . ILE E 1 112 ? 34.988 51.327 29.882 1.00 16.74 112 ILE E CA 1
ATOM 8048 C C . ILE E 1 112 ? 34.159 51.737 28.656 1.00 19.37 112 ILE E C 1
ATOM 8049 O O . ILE E 1 112 ? 33.116 51.143 28.365 1.00 17.49 112 ILE E O 1
ATOM 8054 N N . PHE E 1 113 ? 34.643 52.737 27.930 1.00 16.05 113 PHE E N 1
ATOM 8055 C CA . PHE E 1 113 ? 33.968 53.192 26.722 1.00 12.69 113 PHE E CA 1
ATOM 8056 C C . PHE E 1 113 ? 33.831 52.044 25.709 1.00 16.34 113 PHE E C 1
ATOM 8057 O O . PHE E 1 113 ? 32.780 51.871 25.066 1.00 11.64 113 PHE E O 1
ATOM 8065 N N . GLN E 1 114 ? 34.885 51.243 25.606 1.00 9.39 114 GLN E N 1
ATOM 8066 C CA . GLN E 1 114 ? 34.897 50.099 24.714 1.00 9.97 114 GLN E CA 1
ATOM 8067 C C . GLN E 1 114 ? 33.884 49.046 25.155 1.00 10.29 114 GLN E C 1
ATOM 8068 O O . GLN E 1 114 ? 33.081 48.580 24.350 1.00 13.83 114 GLN E O 1
ATOM 8074 N N . VAL E 1 115 ? 33.922 48.666 26.429 1.00 12.31 115 VAL E N 1
ATOM 8075 C CA . VAL E 1 115 ? 33.023 47.630 26.908 1.00 8.89 115 VAL E CA 1
ATOM 8076 C C . VAL E 1 115 ? 31.572 48.109 27.002 1.00 9.09 115 VAL E C 1
ATOM 8077 O O . VAL E 1 115 ? 30.657 47.309 26.882 1.00 12.63 115 VAL E O 1
ATOM 8081 N N . ALA E 1 116 ? 31.363 49.405 27.214 1.00 14.08 116 ALA E N 1
ATOM 8082 C CA . ALA E 1 116 ? 30.010 49.927 27.410 1.00 9.84 116 ALA E CA 1
ATOM 8083 C C . ALA E 1 116 ? 29.391 50.436 26.115 1.00 13.31 116 ALA E C 1
ATOM 8084 O O . ALA E 1 116 ? 28.172 50.533 25.998 1.00 10.78 116 ALA E O 1
ATOM 8086 N N . GLU E 1 117 ? 30.218 50.776 25.136 1.00 17.08 117 GLU E N 1
ATOM 8087 C CA . GLU E 1 117 ? 29.655 51.262 23.881 1.00 17.62 117 GLU E CA 1
ATOM 8088 C C . GLU E 1 117 ? 30.111 50.532 22.621 1.00 15.61 117 GLU E C 1
ATOM 8089 O O . GLU E 1 117 ? 29.272 50.084 21.850 1.00 13.37 117 GLU E O 1
ATOM 8095 N N . ASN E 1 118 ? 31.422 50.390 22.421 1.00 15.27 118 ASN E N 1
ATOM 8096 C CA . ASN E 1 118 ? 31.926 49.758 21.204 1.00 13.06 118 ASN E CA 1
ATOM 8097 C C . ASN E 1 118 ? 31.483 48.306 21.069 1.00 12.33 118 ASN E C 1
ATOM 8098 O O . ASN E 1 118 ? 30.870 47.935 20.079 1.00 14.20 118 ASN E O 1
ATOM 8103 N N . GLY E 1 119 ? 31.784 47.500 22.082 1.00 8.73 119 GLY E N 1
ATOM 8104 C CA . GLY E 1 119 ? 31.371 46.110 22.129 1.00 19.34 119 GLY E CA 1
ATOM 8105 C C . GLY E 1 119 ? 29.872 45.878 21.979 1.00 21.86 119 GLY E C 1
ATOM 8106 O O . GLY E 1 119 ? 29.449 45.108 21.106 1.00 8.90 119 GLY E O 1
ATOM 8107 N N . PRO E 1 120 ? 29.062 46.521 22.834 1.00 13.08 120 PRO E N 1
ATOM 8108 C CA . PRO E 1 120 ? 27.602 46.337 22.732 1.00 12.95 120 PRO E CA 1
ATOM 8109 C C . PRO E 1 120 ? 27.009 46.807 21.399 1.00 14.38 120 PRO E C 1
ATOM 8110 O O . PRO E 1 120 ? 26.149 46.133 20.835 1.00 10.25 120 PRO E O 1
ATOM 8114 N N . ILE E 1 121 ? 27.445 47.960 20.914 1.00 13.62 121 ILE E N 1
ATOM 8115 C CA . ILE E 1 121 ? 26.878 48.519 19.694 1.00 14.99 121 ILE E CA 1
ATOM 8116 C C . ILE E 1 121 ? 27.285 47.738 18.428 1.00 19.13 121 ILE E C 1
ATOM 8117 O O . ILE E 1 121 ? 26.415 47.358 17.628 1.00 14.99 121 ILE E O 1
ATOM 8122 N N . GLN E 1 122 ? 28.591 47.487 18.262 1.00 13.64 122 GLN E N 1
ATOM 8123 C CA . GLN E 1 122 ? 29.091 46.704 17.137 1.00 9.43 122 GLN E CA 1
ATOM 8124 C C . GLN E 1 122 ? 28.493 45.305 17.178 1.00 11.35 122 GLN E C 1
ATOM 8125 O O . GLN E 1 122 ? 28.196 44.703 16.143 1.00 12.91 122 GLN E O 1
ATOM 8131 N N . GLY E 1 123 ? 28.309 44.788 18.382 1.00 9.19 123 GLY E N 1
ATOM 8132 C CA . GLY E 1 123 ? 27.652 43.510 18.545 1.00 9.41 123 GLY E CA 1
ATOM 8133 C C . GLY E 1 123 ? 26.220 43.536 18.017 1.00 12.72 123 GLY E C 1
ATOM 8134 O O . GLY E 1 123 ? 25.768 42.559 17.437 1.00 10.75 123 GLY E O 1
ATOM 8135 N N . GLN E 1 124 ? 25.503 44.641 18.206 1.00 12.72 124 GLN E N 1
ATOM 8136 C CA . GLN E 1 124 ? 24.129 44.728 17.668 1.00 19.58 124 GLN E CA 1
ATOM 8137 C C . GLN E 1 124 ? 24.144 44.822 16.142 1.00 16.00 124 GLN E C 1
ATOM 8138 O O . GLN E 1 124 ? 23.222 44.351 15.468 1.00 14.78 124 GLN E O 1
ATOM 8144 N N . ALA E 1 125 ? 25.179 45.459 15.607 1.00 15.69 125 ALA E N 1
ATOM 8145 C CA . ALA E 1 125 ? 25.342 45.574 14.158 1.00 15.89 125 ALA E CA 1
ATOM 8146 C C . ALA E 1 125 ? 25.541 44.189 13.547 1.00 13.99 125 ALA E C 1
ATOM 8147 O O . ALA E 1 125 ? 24.865 43.820 12.583 1.00 10.78 125 ALA E O 1
ATOM 8149 N N . ASN E 1 126 ? 26.458 43.422 14.130 1.00 12.59 126 ASN E N 1
ATOM 8150 C CA . ASN E 1 126 ? 26.657 42.035 13.740 1.00 15.46 126 ASN E CA 1
ATOM 8151 C C . ASN E 1 126 ? 25.330 41.265 13.772 1.00 16.18 126 ASN E C 1
ATOM 8152 O O . ASN E 1 126 ? 25.005 40.538 12.832 1.00 11.31 126 ASN E O 1
ATOM 8157 N N . HIS E 1 127 ? 24.568 41.433 14.850 1.00 10.70 127 HIS E N 1
ATOM 8158 C CA . HIS E 1 127 ? 23.301 40.720 14.951 1.00 18.33 127 HIS E CA 1
ATOM 8159 C C . HIS E 1 127 ? 22.383 41.001 13.763 1.00 11.45 127 HIS E C 1
ATOM 8160 O O . HIS E 1 127 ? 21.941 40.075 13.104 1.00 11.95 127 HIS E O 1
ATOM 8167 N N . PHE E 1 128 ? 22.120 42.275 13.490 1.00 11.28 128 PHE E N 1
ATOM 8168 C CA . PHE E 1 128 ? 21.197 42.644 12.417 1.00 11.70 128 PHE E CA 1
ATOM 8169 C C . PHE E 1 128 ? 21.761 42.374 11.029 1.00 16.08 128 PHE E C 1
ATOM 8170 O O . PHE E 1 128 ? 21.012 42.019 10.121 1.00 12.34 128 PHE E O 1
ATOM 8178 N N . VAL E 1 129 ? 23.074 42.538 10.860 1.00 13.42 129 VAL E N 1
ATOM 8179 C CA . VAL E 1 129 ? 23.678 42.306 9.552 1.00 12.07 129 VAL E CA 1
ATOM 8180 C C . VAL E 1 129 ? 23.739 40.817 9.194 1.00 12.47 129 VAL E C 1
ATOM 8181 O O . VAL E 1 129 ? 23.404 40.454 8.073 1.00 16.41 129 VAL E O 1
ATOM 8185 N N . PHE E 1 130 ? 24.138 39.945 10.115 1.00 12.36 130 PHE E N 1
ATOM 8186 C CA . PHE E 1 130 ? 24.274 38.537 9.724 1.00 17.55 130 PHE E CA 1
ATOM 8187 C C . PHE E 1 130 ? 23.768 37.429 10.661 1.00 17.75 130 PHE E C 1
ATOM 8188 O O . PHE E 1 130 ? 23.834 36.267 10.297 1.00 14.21 130 PHE E O 1
ATOM 8196 N N . ALA E 1 131 ? 23.256 37.756 11.840 1.00 16.68 131 ALA E N 1
ATOM 8197 C CA . ALA E 1 131 ? 22.718 36.712 12.724 1.00 17.47 131 ALA E CA 1
ATOM 8198 C C . ALA E 1 131 ? 21.187 36.631 12.695 1.00 13.95 131 ALA E C 1
ATOM 8199 O O . ALA E 1 131 ? 20.602 35.543 12.739 1.00 18.41 131 ALA E O 1
ATOM 8201 N N . ALA E 1 132 ? 20.548 37.790 12.644 1.00 13.45 132 ALA E N 1
ATOM 8202 C CA . ALA E 1 132 ? 19.085 37.877 12.627 1.00 13.97 132 ALA E CA 1
ATOM 8203 C C . ALA E 1 132 ? 18.427 37.042 11.512 1.00 18.95 132 ALA E C 1
ATOM 8204 O O . ALA E 1 132 ? 18.895 37.012 10.384 1.00 14.64 132 ALA E O 1
ATOM 8206 N N . LYS E 1 133 ? 17.327 36.371 11.838 1.00 21.19 133 LYS E N 1
ATOM 8207 C CA . LYS E 1 133 ? 16.693 35.456 10.893 1.00 21.18 133 LYS E CA 1
ATOM 8208 C C . LYS E 1 133 ? 15.729 36.166 9.939 1.00 18.72 133 LYS E C 1
ATOM 8209 O O . LYS E 1 133 ? 15.189 35.561 9.034 1.00 28.47 133 LYS E O 1
ATOM 8215 N N . GLU E 1 134 ? 15.527 37.457 10.151 1.00 20.67 134 GLU E N 1
ATOM 8216 C CA . GLU E 1 134 ? 14.852 38.288 9.173 1.00 20.85 134 GLU E CA 1
ATOM 8217 C C . GLU E 1 134 ? 15.662 39.564 9.021 1.00 21.46 134 GLU E C 1
ATOM 8218 O O . GLU E 1 134 ? 16.490 39.890 9.879 1.00 15.98 134 GLU E O 1
ATOM 8224 N N . LYS E 1 135 ? 15.431 40.266 7.917 1.00 17.75 135 LYS E N 1
ATOM 8225 C CA . LYS E 1 135 ? 16.068 41.542 7.654 1.00 18.75 135 LYS E CA 1
ATOM 8226 C C . LYS E 1 135 ? 15.290 42.671 8.326 1.00 15.30 135 LYS E C 1
ATOM 8227 O O . LYS E 1 135 ? 14.102 42.826 8.112 1.00 21.72 135 LYS E O 1
ATOM 8233 N N . VAL E 1 136 ? 15.966 43.465 9.138 1.00 15.95 136 VAL E N 1
ATOM 8234 C CA . VAL E 1 136 ? 15.337 44.605 9.781 1.00 19.74 136 VAL E CA 1
ATOM 8235 C C . VAL E 1 136 ? 16.131 45.869 9.463 1.00 19.27 136 VAL E C 1
ATOM 8236 O O . VAL E 1 136 ? 17.067 46.219 10.195 1.00 24.46 136 VAL E O 1
ATOM 8240 N N . PRO E 1 137 ? 15.781 46.552 8.365 1.00 18.19 137 PRO E N 1
ATOM 8241 C CA . PRO E 1 137 ? 16.565 47.714 7.926 1.00 16.32 137 PRO E CA 1
ATOM 8242 C C . PRO E 1 137 ? 16.752 48.807 8.991 1.00 16.10 137 PRO E C 1
ATOM 8243 O O . PRO E 1 137 ? 17.818 49.424 9.019 1.00 18.07 137 PRO E O 1
ATOM 8247 N N . TYR E 1 138 ? 15.759 49.031 9.848 1.00 16.37 138 TYR E N 1
ATOM 8248 C CA . TYR E 1 138 ? 15.889 50.009 10.925 1.00 16.26 138 TYR E CA 1
ATOM 8249 C C . TYR E 1 138 ? 17.059 49.702 11.896 1.00 18.80 138 TYR E C 1
ATOM 8250 O O . TYR E 1 138 ? 17.823 50.595 12.258 1.00 15.26 138 TYR E O 1
ATOM 8259 N N . GLY E 1 139 ? 17.170 48.448 12.326 1.00 17.76 139 GLY E N 1
ATOM 8260 C CA . GLY E 1 139 ? 18.253 48.021 13.187 1.00 14.42 139 GLY E CA 1
ATOM 8261 C C . GLY E 1 139 ? 19.603 48.092 12.489 1.00 15.31 139 GLY E C 1
ATOM 8262 O O . GLY E 1 139 ? 20.601 48.556 13.063 1.00 13.60 139 GLY E O 1
ATOM 8263 N N . ILE E 1 140 ? 19.642 47.635 11.243 1.00 15.25 140 ILE E N 1
ATOM 8264 C CA . ILE E 1 140 ? 20.877 47.668 10.476 1.00 18.95 140 ILE E CA 1
ATOM 8265 C C . ILE E 1 140 ? 21.408 49.086 10.383 1.00 17.69 140 ILE E C 1
ATOM 8266 O O . ILE E 1 140 ? 22.569 49.338 10.710 1.00 16.94 140 ILE E O 1
ATOM 8271 N N . ASN E 1 141 ? 20.561 50.014 9.948 1.00 14.67 141 ASN E N 1
ATOM 8272 C CA . ASN E 1 141 ? 20.984 51.398 9.845 1.00 21.44 141 ASN E CA 1
ATOM 8273 C C . ASN E 1 141 ? 21.363 51.988 11.194 1.00 20.24 141 ASN E C 1
ATOM 8274 O O . ASN E 1 141 ? 22.398 52.638 11.317 1.00 18.30 141 ASN E O 1
ATOM 8279 N N . ARG E 1 142 ? 20.525 51.751 12.204 1.00 21.54 142 ARG E N 1
ATOM 8280 C CA . ARG E 1 142 ? 20.786 52.264 13.536 1.00 14.37 142 ARG E CA 1
ATOM 8281 C C . ARG E 1 142 ? 22.169 51.843 14.058 1.00 14.71 142 ARG E C 1
ATOM 8282 O O . ARG E 1 142 ? 22.939 52.684 14.509 1.00 13.86 142 ARG E O 1
ATOM 8290 N N . TYR E 1 143 ? 22.489 50.555 13.981 1.00 13.26 143 TYR E N 1
ATOM 8291 C CA . TYR E 1 143 ? 23.718 50.071 14.609 1.00 14.57 143 TYR E CA 1
ATOM 8292 C C . TYR E 1 143 ? 24.983 50.215 13.746 1.00 12.62 143 TYR E C 1
ATOM 8293 O O . TYR E 1 143 ? 26.075 50.426 14.287 1.00 12.35 143 TYR E O 1
ATOM 8302 N N . ILE E 1 144 ? 24.836 50.138 12.420 1.00 20.56 144 ILE E N 1
ATOM 8303 C CA . ILE E 1 144 ? 25.954 50.444 11.521 1.00 13.13 144 ILE E CA 1
ATOM 8304 C C . ILE E 1 144 ? 26.394 51.898 11.702 1.00 18.47 144 ILE E C 1
ATOM 8305 O O . ILE E 1 144 ? 27.585 52.179 11.855 1.00 20.26 144 ILE E O 1
ATOM 8310 N N . THR E 1 145 ? 25.430 52.815 11.714 1.00 15.28 145 THR E N 1
ATOM 8311 C CA . THR E 1 145 ? 25.720 54.238 11.926 1.00 15.69 145 THR E CA 1
ATOM 8312 C C . THR E 1 145 ? 26.409 54.519 13.272 1.00 18.39 145 THR E C 1
ATOM 8313 O O . THR E 1 145 ? 27.408 55.244 13.336 1.00 22.63 145 THR E O 1
ATOM 8317 N N . ASP E 1 146 ? 25.883 53.938 14.344 1.00 18.17 146 ASP E N 1
ATOM 8318 C CA . ASP E 1 146 ? 26.428 54.203 15.667 1.00 17.08 146 ASP E CA 1
ATOM 8319 C C . ASP E 1 146 ? 27.812 53.580 15.863 1.00 13.75 146 ASP E C 1
ATOM 8320 O O . ASP E 1 146 ? 28.630 54.137 16.592 1.00 17.07 146 ASP E O 1
ATOM 8325 N N . THR E 1 147 ? 28.059 52.426 15.235 1.00 13.46 147 THR E N 1
ATOM 8326 C CA . THR E 1 147 ? 29.403 51.827 15.210 1.00 15.74 147 THR E CA 1
ATOM 8327 C C . THR E 1 147 ? 30.438 52.775 14.574 1.00 17.71 147 THR E C 1
ATOM 8328 O O . THR E 1 147 ? 31.541 52.956 15.093 1.00 12.66 147 THR E O 1
ATOM 8332 N N . LYS E 1 148 ? 30.075 53.379 13.445 1.00 19.03 148 LYS E N 1
ATOM 8333 C CA . LYS E 1 148 ? 30.950 54.348 12.788 1.00 17.75 148 LYS E CA 1
ATOM 8334 C C . LYS E 1 148 ? 31.170 55.597 13.645 1.00 22.68 148 LYS E C 1
ATOM 8335 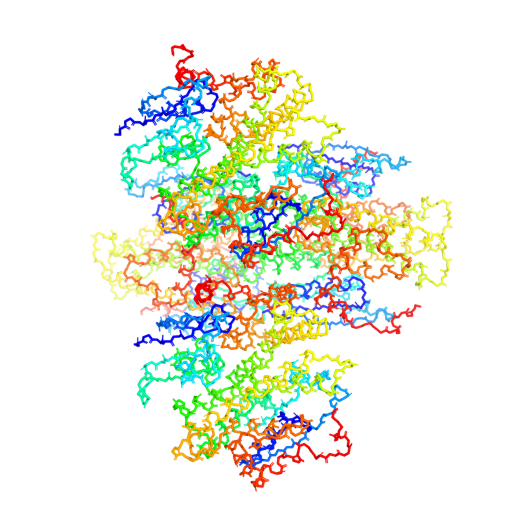O O . LYS E 1 148 ? 32.286 56.117 13.699 1.00 26.91 148 LYS E O 1
ATOM 8341 N N . ARG E 1 149 ? 30.117 56.082 14.304 1.00 14.32 149 ARG E N 1
ATOM 8342 C CA . ARG E 1 149 ? 30.281 57.172 15.266 1.00 15.39 149 ARG E CA 1
ATOM 8343 C C . ARG E 1 149 ? 31.342 56.814 16.307 1.00 18.21 149 ARG E C 1
ATOM 8344 O O . ARG E 1 149 ? 32.181 57.638 16.665 1.00 17.13 149 ARG E O 1
ATOM 8352 N N . ILE E 1 150 ? 31.291 55.575 16.788 1.00 15.29 150 ILE E N 1
ATOM 8353 C CA . ILE E 1 150 ? 32.112 55.160 17.910 1.00 14.41 150 ILE E CA 1
ATOM 8354 C C . ILE E 1 150 ? 33.578 55.058 17.492 1.00 15.40 150 ILE E C 1
ATOM 8355 O O . ILE E 1 150 ? 34.452 55.548 18.198 1.00 21.28 150 ILE E O 1
ATOM 8360 N N . TYR E 1 151 ? 33.842 54.431 16.347 1.00 14.71 151 TYR E N 1
ATOM 8361 C CA . TYR E 1 151 ? 35.204 54.415 15.797 1.00 22.09 151 TYR E CA 1
ATOM 8362 C C . TYR E 1 151 ? 35.705 55.832 15.512 1.00 24.55 151 TYR E C 1
ATOM 8363 O O . TYR E 1 151 ? 36.895 56.126 15.689 1.00 18.23 151 TYR E O 1
ATOM 8372 N N . GLY E 1 152 ? 34.782 56.707 15.112 1.00 14.82 152 GLY E N 1
ATOM 8373 C CA . GLY E 1 152 ? 35.084 58.118 14.925 1.00 15.79 152 GLY E CA 1
ATOM 8374 C C . GLY E 1 152 ? 35.560 58.773 16.212 1.00 21.71 152 GLY E C 1
ATOM 8375 O O . GLY E 1 152 ? 36.465 59.603 16.198 1.00 20.24 152 GLY E O 1
ATOM 8376 N N . VAL E 1 153 ? 34.953 58.388 17.333 1.00 16.49 153 VAL E N 1
ATOM 8377 C CA . VAL E 1 153 ? 35.405 58.836 18.645 1.00 21.83 153 VAL E CA 1
ATOM 8378 C C . VAL E 1 153 ? 36.814 58.326 19.034 1.00 20.99 153 VAL E C 1
ATOM 8379 O O . VAL E 1 153 ? 37.638 59.085 19.543 1.00 20.31 153 VAL E O 1
ATOM 8383 N N . PHE E 1 154 ? 37.077 57.046 18.796 1.00 14.39 154 PHE E N 1
ATOM 8384 C CA . PHE E 1 154 ? 38.387 56.469 19.070 1.00 19.87 154 PHE E CA 1
ATOM 8385 C C . PHE E 1 154 ? 39.467 57.101 18.195 1.00 21.92 154 PHE E C 1
ATOM 8386 O O . PHE E 1 154 ? 40.614 57.266 18.623 1.00 23.33 154 PHE E O 1
ATOM 8394 N N . GLU E 1 155 ? 39.087 57.465 16.976 1.00 23.05 155 GLU E N 1
ATOM 8395 C CA . GLU E 1 155 ? 39.983 58.171 16.069 1.00 20.47 155 GLU E CA 1
ATOM 8396 C C . GLU E 1 155 ? 40.405 59.510 16.672 1.00 22.60 155 GLU E C 1
ATOM 8397 O O . GLU E 1 155 ? 41.580 59.888 16.630 1.00 20.95 155 GLU E O 1
ATOM 8403 N N . ASP E 1 156 ? 39.425 60.212 17.232 1.00 25.99 156 ASP E N 1
ATOM 8404 C CA . ASP E 1 156 ? 39.627 61.478 17.934 1.00 27.82 156 ASP E CA 1
ATOM 8405 C C . ASP E 1 156 ? 40.551 61.311 19.151 1.00 30.43 156 ASP E C 1
ATOM 8406 O O . ASP E 1 156 ? 41.467 62.121 19.372 1.00 19.14 156 ASP E O 1
ATOM 8411 N N . ILE E 1 157 ? 40.293 60.264 19.933 1.00 17.12 157 ILE E N 1
ATOM 8412 C CA . ILE E 1 157 ? 41.104 59.942 21.095 1.00 19.53 157 ILE E CA 1
ATOM 8413 C C . ILE E 1 157 ? 42.570 59.781 20.673 1.00 21.58 157 ILE E C 1
ATOM 8414 O O . ILE E 1 157 ? 43.474 60.353 21.292 1.00 20.66 157 ILE E O 1
ATOM 8419 N N . LEU E 1 158 ? 42.794 59.026 19.599 1.00 23.93 158 LEU E N 1
ATOM 8420 C CA . LEU E 1 158 ? 44.137 58.852 19.064 1.00 23.38 158 LEU E CA 1
ATOM 8421 C C . LEU E 1 158 ? 44.754 60.184 18.643 1.00 19.23 158 LEU E C 1
ATOM 8422 O O . LEU E 1 158 ? 45.942 60.420 18.867 1.00 19.93 158 LEU E O 1
ATOM 8427 N N . SER E 1 159 ? 43.943 61.064 18.059 1.00 20.23 159 SER E N 1
ATOM 8428 C CA . SER E 1 159 ? 44.448 62.346 17.572 1.00 22.60 159 SER E CA 1
ATOM 8429 C C . SER E 1 159 ? 44.889 63.250 18.720 1.00 23.18 159 SER E C 1
ATOM 8430 O O . SER E 1 159 ? 45.659 64.185 18.525 1.00 24.88 159 SER E O 1
ATOM 8433 N N . ARG E 1 160 ? 44.388 62.982 19.918 1.00 26.60 160 ARG E N 1
ATOM 8434 C CA . ARG E 1 160 ? 44.728 63.816 21.060 1.00 28.35 160 ARG E CA 1
ATOM 8435 C C . ARG E 1 160 ? 46.012 63.352 21.741 1.00 26.93 160 ARG E C 1
ATOM 8436 O O . ARG E 1 160 ? 46.463 63.957 22.707 1.00 33.69 160 ARG E O 1
ATOM 8444 N N . ASN E 1 161 ? 46.599 62.279 21.228 1.00 24.80 161 ASN E N 1
ATOM 8445 C CA . ASN E 1 161 ? 47.881 61.790 21.735 1.00 28.49 161 ASN E CA 1
ATOM 8446 C C . ASN E 1 161 ? 48.995 62.116 20.737 1.00 30.80 161 ASN E C 1
ATOM 8447 O O . ASN E 1 161 ? 49.674 61.229 20.228 1.00 30.02 161 ASN E O 1
ATOM 8452 N N . LYS E 1 162 ? 49.170 63.405 20.458 1.00 34.34 162 LYS E N 1
ATOM 8453 C CA . LYS E 1 162 ? 50.124 63.847 19.451 1.00 40.33 162 LYS E CA 1
ATOM 8454 C C . LYS E 1 162 ? 51.545 63.673 19.948 1.00 36.48 162 LYS E C 1
ATOM 8455 O O . LYS E 1 162 ? 52.462 63.409 19.165 1.00 33.12 162 LYS E O 1
ATOM 8461 N N . ALA E 1 163 ? 51.715 63.804 21.259 1.00 33.62 163 ALA E N 1
ATOM 8462 C CA . ALA E 1 163 ? 53.023 63.657 21.884 1.00 36.97 163 ALA E CA 1
ATOM 8463 C C . ALA E 1 163 ? 53.615 62.274 21.630 1.00 31.58 163 ALA E C 1
ATOM 8464 O O . ALA E 1 163 ? 54.820 62.088 21.722 1.00 29.32 163 ALA E O 1
ATOM 8466 N N . ASN E 1 164 ? 52.759 61.309 21.306 1.00 27.11 164 ASN E N 1
ATOM 8467 C CA . ASN E 1 164 ? 53.215 59.953 21.048 1.00 25.71 164 ASN E CA 1
ATOM 8468 C C . ASN E 1 164 ? 52.867 59.465 19.649 1.00 25.16 164 ASN E C 1
ATOM 8469 O O . ASN E 1 164 ? 52.676 58.270 19.431 1.00 25.13 164 ASN E O 1
ATOM 8474 N N . ASP E 1 165 ? 52.790 60.411 18.715 1.00 30.17 165 ASP E N 1
ATOM 8475 C CA . ASP E 1 165 ? 52.526 60.136 17.297 1.00 35.98 165 ASP E CA 1
ATOM 8476 C C . ASP E 1 165 ? 51.188 59.409 17.030 1.00 32.22 165 ASP E C 1
ATOM 8477 O O . ASP E 1 165 ? 51.029 58.716 16.027 1.00 23.00 165 ASP E O 1
ATOM 8482 N N . SER E 1 166 ? 50.230 59.601 17.932 1.00 22.23 166 SER E N 1
ATOM 8483 C CA . SER E 1 166 ? 48.917 58.944 17.862 1.00 29.50 166 SER E CA 1
ATOM 8484 C C . SER E 1 166 ? 49.003 57.416 17.737 1.00 28.05 166 SER E C 1
ATOM 8485 O O . SER E 1 166 ? 48.232 56.797 17.013 1.00 30.19 166 SER E O 1
ATOM 8488 N N . LYS E 1 167 ? 49.940 56.819 18.466 1.00 26.06 167 LYS E N 1
ATOM 8489 C CA . LYS E 1 167 ? 50.207 55.386 18.365 1.00 23.90 167 LYS E CA 1
ATOM 8490 C C . LYS E 1 167 ? 49.442 54.576 19.404 1.00 21.94 167 LYS E C 1
ATOM 8491 O O . LYS E 1 167 ? 49.237 53.366 19.243 1.00 18.08 167 LYS E O 1
ATOM 8497 N N . TYR E 1 168 ? 49.048 55.242 20.484 1.00 17.43 168 TYR E N 1
ATOM 8498 C CA . TYR E 1 168 ? 48.344 54.588 21.581 1.00 16.28 168 TYR E CA 1
ATOM 8499 C C . TYR E 1 168 ? 47.195 55.461 22.047 1.00 17.77 168 TYR E C 1
ATOM 8500 O O . TYR E 1 168 ? 47.263 56.699 21.974 1.00 17.24 168 TYR E O 1
ATOM 8509 N N . LEU E 1 169 ? 46.153 54.813 22.542 1.00 15.05 169 LEU E N 1
ATOM 8510 C CA . LEU E 1 169 ? 45.021 55.519 23.126 1.00 22.26 169 LEU E CA 1
ATOM 8511 C C . LEU E 1 169 ? 45.483 56.419 24.278 1.00 22.48 169 LEU E C 1
ATOM 8512 O O . LEU E 1 169 ? 45.088 57.578 24.358 1.00 24.96 169 LEU E O 1
ATOM 8517 N N . VAL E 1 170 ? 46.336 55.895 25.155 1.00 15.19 170 VAL E N 1
ATOM 8518 C CA . VAL E 1 170 ? 46.774 56.658 26.317 1.00 21.91 170 VAL E CA 1
ATOM 8519 C C . VAL E 1 170 ? 48.293 56.673 26.481 1.00 16.35 170 VAL E C 1
ATOM 8520 O O . VAL E 1 170 ? 48.900 55.636 26.739 1.00 19.56 170 VAL E O 1
ATOM 8524 N N . GLY E 1 171 ? 48.893 57.850 26.345 1.00 17.48 171 GLY E N 1
ATOM 8525 C CA . GLY E 1 171 ? 50.300 58.034 26.663 1.00 21.34 171 GLY E CA 1
ATOM 8526 C C . GLY E 1 171 ? 51.269 57.309 25.748 1.00 19.96 171 GLY E C 1
ATOM 8527 O O . GLY E 1 171 ? 51.134 57.355 24.532 1.00 23.92 171 GLY E O 1
ATOM 8528 N N . ASP E 1 172 ? 52.243 56.621 26.332 1.00 20.72 172 ASP E N 1
ATOM 8529 C CA . ASP E 1 172 ? 53.357 56.096 25.541 1.00 22.61 172 ASP E CA 1
ATOM 8530 C C . ASP E 1 172 ? 53.439 54.572 25.510 1.00 23.45 172 ASP E C 1
ATOM 8531 O O . ASP E 1 172 ? 54.520 54.012 25.331 1.00 18.62 172 ASP E O 1
ATOM 8536 N N . ARG E 1 173 ? 52.297 53.902 25.673 1.00 18.01 173 ARG E N 1
ATOM 8537 C CA . ARG E 1 173 ? 52.281 52.445 25.676 1.00 16.17 173 ARG E CA 1
ATOM 8538 C C . ARG E 1 173 ? 50.884 51.910 25.386 1.00 15.16 173 ARG E C 1
ATOM 8539 O O . ARG E 1 173 ? 49.901 52.602 25.604 1.00 17.27 173 ARG E O 1
ATOM 8547 N N . TYR E 1 174 ? 50.810 50.677 24.889 1.00 16.96 174 TYR E N 1
ATOM 8548 C CA . TYR E 1 174 ? 49.537 49.978 24.768 1.00 18.42 174 TYR E CA 1
ATOM 8549 C C . TYR E 1 174 ? 49.033 49.645 26.164 1.00 15.62 174 TYR E C 1
ATOM 8550 O O . TYR E 1 174 ? 49.826 49.325 27.056 1.00 16.28 174 TYR E O 1
ATOM 8559 N N . THR E 1 175 ? 47.720 49.735 26.343 1.00 12.42 175 THR E N 1
ATOM 8560 C CA . THR E 1 175 ? 47.059 49.385 27.599 1.00 11.81 175 THR E CA 1
ATOM 8561 C C . THR E 1 175 ? 45.839 48.499 27.324 1.00 13.36 175 THR E C 1
ATOM 8562 O O . THR E 1 175 ? 45.514 48.215 26.173 1.00 11.47 175 THR E O 1
ATOM 8566 N N . VAL E 1 176 ? 45.161 48.069 28.380 1.00 11.59 176 VAL E N 1
ATOM 8567 C CA . VAL E 1 176 ? 43.980 47.231 28.214 1.00 14.56 176 VAL E CA 1
ATOM 8568 C C . VAL E 1 176 ? 42.922 47.883 27.299 1.00 13.66 176 VAL E C 1
ATOM 8569 O O . VAL E 1 176 ? 42.167 47.197 26.607 1.00 16.40 176 VAL E O 1
ATOM 8573 N N . ALA E 1 177 ? 42.902 49.208 27.263 1.00 13.52 177 ALA E N 1
ATOM 8574 C CA . ALA E 1 177 ? 42.001 49.907 26.368 1.00 14.94 177 ALA E CA 1
ATOM 8575 C C . ALA E 1 177 ? 42.274 49.533 24.901 1.00 10.73 177 ALA E C 1
ATOM 8576 O O . ALA E 1 177 ? 41.341 49.282 24.141 1.00 12.96 177 ALA E O 1
ATOM 8578 N N . ASP E 1 178 ? 43.544 49.445 24.516 1.00 15.67 178 ASP E N 1
ATOM 8579 C CA . ASP E 1 178 ? 43.883 49.152 23.124 1.00 11.39 178 ASP E CA 1
ATOM 8580 C C . ASP E 1 178 ? 43.520 47.724 22.800 1.00 19.02 178 ASP E C 1
ATOM 8581 O O . ASP E 1 178 ? 42.940 47.438 21.753 1.00 19.56 178 ASP E O 1
ATOM 8586 N N . PHE E 1 179 ? 43.852 46.821 23.711 1.00 10.55 179 PHE E N 1
ATOM 8587 C CA . PHE E 1 179 ? 43.595 45.413 23.461 1.00 13.75 179 PHE E CA 1
ATOM 8588 C C . PHE E 1 179 ? 42.098 45.095 23.419 1.00 14.03 179 PHE E C 1
ATOM 8589 O O . PHE E 1 179 ? 41.682 44.244 22.648 1.00 9.66 179 PHE E O 1
ATOM 8597 N N . ALA E 1 180 ? 41.304 45.807 24.222 1.00 13.48 180 ALA E N 1
ATOM 8598 C CA . ALA E 1 180 ? 39.848 45.653 24.216 1.00 9.64 180 ALA E CA 1
ATOM 8599 C C . ALA E 1 180 ? 39.277 46.026 22.853 1.00 9.47 180 ALA E C 1
ATOM 8600 O O . ALA E 1 180 ? 38.552 45.241 22.252 1.00 15.32 180 ALA E O 1
ATOM 8602 N N . LEU E 1 181 ? 39.631 47.211 22.361 1.00 9.88 181 LEU E N 1
ATOM 8603 C CA . LEU E 1 181 ? 39.169 47.677 21.053 1.00 11.01 181 LEU E CA 1
ATOM 8604 C C . LEU E 1 181 ? 39.625 46.760 19.924 1.00 11.01 181 LEU E C 1
ATOM 8605 O O . LEU E 1 181 ? 38.890 46.531 18.966 1.00 10.37 181 LEU E O 1
ATOM 8610 N N . LEU E 1 182 ? 40.850 46.244 20.062 1.00 12.73 182 LEU E N 1
ATOM 8611 C CA . LEU E 1 182 ? 41.505 45.448 19.043 1.00 10.74 182 LEU E CA 1
ATOM 8612 C C . LEU E 1 182 ? 40.718 44.197 18.686 1.00 14.76 182 LEU E C 1
ATOM 8613 O O . LEU E 1 182 ? 40.603 43.842 17.514 1.00 16.40 182 LEU E O 1
ATOM 8618 N N . GLY E 1 183 ? 40.198 43.517 19.702 1.00 15.91 183 GLY E N 1
ATOM 8619 C CA . GLY E 1 183 ? 39.372 42.343 19.484 1.00 17.55 183 GLY E CA 1
ATOM 8620 C C . GLY E 1 183 ? 38.157 42.611 18.599 1.00 15.15 183 GLY E C 1
ATOM 8621 O O . GLY E 1 183 ? 37.777 41.769 17.793 1.00 11.56 183 GLY E O 1
ATOM 8622 N N . TRP E 1 184 ? 37.562 43.793 18.727 1.00 9.77 184 TRP E N 1
ATOM 8623 C CA . TRP E 1 184 ? 36.387 44.130 17.924 1.00 15.54 184 TRP E CA 1
ATOM 8624 C C . TRP E 1 184 ? 36.772 44.742 16.585 1.00 13.40 184 TRP E C 1
ATOM 8625 O O . TRP E 1 184 ? 36.085 44.548 15.588 1.00 10.60 184 TRP E O 1
ATOM 8636 N N . ALA E 1 185 ? 37.886 45.465 16.565 1.00 15.81 185 ALA E N 1
ATOM 8637 C CA . ALA E 1 185 ? 38.367 46.092 15.336 1.00 16.01 185 ALA E CA 1
ATOM 8638 C C . ALA E 1 185 ? 38.661 45.020 14.288 1.00 17.26 185 ALA E C 1
ATOM 8639 O O . ALA E 1 185 ? 38.495 45.227 13.092 1.00 12.09 185 ALA E O 1
ATOM 8641 N N . TYR E 1 186 ? 39.085 43.863 14.778 1.00 17.78 186 TYR E N 1
ATOM 8642 C CA . TYR E 1 186 ? 39.478 42.726 13.967 1.00 15.37 186 TYR E CA 1
ATOM 8643 C C . TYR E 1 186 ? 38.332 42.162 13.144 1.00 16.03 186 TYR E C 1
ATOM 8644 O O . TYR E 1 186 ? 38.549 41.592 12.082 1.00 12.22 186 TYR E O 1
ATOM 8653 N N . ARG E 1 187 ? 37.111 42.290 13.652 1.00 13.81 187 ARG E N 1
ATOM 8654 C CA . ARG E 1 187 ? 35.953 41.773 12.933 1.00 15.19 187 ARG E CA 1
ATOM 8655 C C . ARG E 1 187 ? 35.152 42.884 12.264 1.00 11.57 187 ARG E C 1
ATOM 8656 O O . ARG E 1 187 ? 34.062 42.652 11.758 1.00 17.37 187 ARG E O 1
ATOM 8664 N N . LEU E 1 188 ? 35.690 44.092 12.259 1.00 11.73 188 LEU E N 1
ATOM 8665 C CA . LEU E 1 188 ? 34.957 45.209 11.685 1.00 12.00 188 LEU E CA 1
ATOM 8666 C C . LEU E 1 188 ? 34.688 45.019 10.177 1.00 20.08 188 LEU E C 1
ATOM 8667 O O . LEU E 1 188 ? 33.654 45.458 9.666 1.00 17.34 188 LEU E O 1
ATOM 8672 N N . SER E 1 189 ? 35.602 44.342 9.478 1.00 16.87 189 SER E N 1
ATOM 8673 C CA . SER E 1 189 ? 35.433 44.071 8.044 1.00 17.15 189 SER E CA 1
ATOM 8674 C C . SER E 1 189 ? 34.176 43.254 7.742 1.00 15.88 189 SER E C 1
ATOM 8675 O O . SER E 1 189 ? 33.643 43.317 6.641 1.00 16.06 189 SER E O 1
ATOM 8678 N N . ARG E 1 190 ? 33.701 42.472 8.705 1.00 17.26 190 ARG E N 1
ATOM 8679 C CA . ARG E 1 190 ? 32.485 41.692 8.464 1.00 25.76 190 ARG E CA 1
ATOM 8680 C C . ARG E 1 190 ? 31.224 42.537 8.274 1.00 26.04 190 ARG E C 1
ATOM 8681 O O . ARG E 1 190 ? 30.251 42.075 7.688 1.00 31.48 190 ARG E O 1
ATOM 8689 N N . LEU E 1 191 ? 31.255 43.769 8.769 1.00 20.66 191 LEU E N 1
ATOM 8690 C CA . LEU E 1 191 ? 30.150 44.708 8.624 1.00 16.11 191 LEU E CA 1
ATOM 8691 C C . LEU E 1 191 ? 30.372 45.588 7.401 1.00 20.63 191 LEU E C 1
ATOM 8692 O O . LEU E 1 191 ? 29.657 46.572 7.187 1.00 22.49 191 LEU E O 1
ATOM 8697 N N . GLU E 1 192 ? 31.382 45.232 6.615 1.00 20.38 192 GLU E N 1
ATOM 8698 C CA . GLU E 1 192 ? 31.842 46.024 5.467 1.00 25.91 192 GLU E CA 1
ATOM 8699 C C . GLU E 1 192 ? 32.205 47.490 5.768 1.00 21.50 192 GLU E C 1
ATOM 8700 O O . GLU E 1 192 ? 32.078 48.380 4.917 1.00 17.81 192 GLU E O 1
ATOM 8706 N N . ILE E 1 193 ? 32.679 47.716 6.986 1.00 16.26 193 ILE E N 1
ATOM 8707 C CA . ILE E 1 193 ? 33.237 48.996 7.384 1.00 18.56 193 ILE E CA 1
ATOM 8708 C C . ILE E 1 193 ? 34.765 48.863 7.339 1.00 17.82 193 ILE E C 1
ATOM 8709 O O . ILE E 1 193 ? 35.333 48.036 8.052 1.00 15.10 193 ILE E O 1
ATOM 8714 N N . ASP E 1 194 ? 35.431 49.650 6.496 1.00 15.64 194 ASP E N 1
ATOM 8715 C CA . ASP E 1 194 ? 36.893 49.576 6.387 1.00 16.09 194 ASP E CA 1
ATOM 8716 C C . ASP E 1 194 ? 37.561 50.446 7.456 1.00 15.97 194 ASP E C 1
ATOM 8717 O O . ASP E 1 194 ? 37.350 51.660 7.505 1.00 16.91 194 ASP E O 1
ATOM 8722 N N . ILE E 1 195 ? 38.365 49.828 8.316 1.00 15.53 195 ILE E N 1
ATOM 8723 C CA . ILE E 1 195 ? 38.985 50.584 9.407 1.00 15.42 195 ILE E CA 1
ATOM 8724 C C . ILE E 1 195 ? 39.935 51.659 8.885 1.00 21.05 195 ILE E C 1
ATOM 8725 O O . ILE E 1 195 ? 40.146 52.677 9.540 1.00 22.25 195 ILE E O 1
ATOM 8730 N N . ASN E 1 196 ? 40.474 51.447 7.688 1.00 24.85 196 ASN E N 1
ATOM 8731 C CA . ASN E 1 196 ? 41.388 52.413 7.080 1.00 26.33 196 ASN E CA 1
ATOM 8732 C C . ASN E 1 196 ? 40.767 53.778 6.753 1.00 27.37 196 ASN E C 1
ATOM 8733 O O . ASN E 1 196 ? 41.494 54.729 6.479 1.00 20.05 196 ASN E O 1
ATOM 8738 N N . GLN E 1 197 ? 39.439 53.886 6.785 1.00 24.77 197 GLN E N 1
ATOM 8739 C CA . GLN E 1 197 ? 38.789 55.189 6.589 1.00 24.84 197 GLN E CA 1
ATOM 8740 C C . GLN E 1 197 ? 39.106 56.124 7.760 1.00 28.60 197 GLN E C 1
ATOM 8741 O O . GLN E 1 197 ? 39.013 57.347 7.629 1.00 28.50 197 GLN E O 1
ATOM 8747 N N . TRP E 1 198 ? 39.471 55.540 8.904 1.00 22.98 198 TRP E N 1
ATOM 8748 C CA . TRP E 1 198 ? 40.031 56.299 10.013 1.00 18.23 198 TRP E CA 1
ATOM 8749 C C . TRP E 1 198 ? 41.562 56.140 10.034 1.00 22.03 198 TRP E C 1
ATOM 8750 O O . TRP E 1 198 ? 42.081 55.153 10.568 1.00 24.04 198 TRP E O 1
ATOM 8761 N N . PRO E 1 199 ? 42.284 57.111 9.443 1.00 23.91 199 PRO E N 1
ATOM 8762 C CA . PRO E 1 199 ? 43.720 56.949 9.163 1.00 27.20 199 PRO E CA 1
ATOM 8763 C C . PRO E 1 199 ? 44.563 56.584 10.386 1.00 20.39 199 PRO E C 1
ATOM 8764 O O . PRO E 1 199 ? 45.413 55.710 10.278 1.00 27.59 199 PRO E O 1
ATOM 8768 N N . LEU E 1 200 ? 44.311 57.218 11.525 1.00 22.13 200 LEU E N 1
ATOM 8769 C CA . LEU E 1 200 ? 45.065 56.930 12.747 1.00 23.77 200 LEU E CA 1
ATOM 8770 C C . LEU E 1 200 ? 44.783 55.521 13.280 1.00 24.60 200 LEU E C 1
ATOM 8771 O O . LEU E 1 200 ? 45.702 54.793 13.666 1.00 22.66 200 LEU E O 1
ATOM 8776 N N . LEU E 1 201 ? 43.507 55.145 13.289 1.00 19.52 201 LEU E N 1
ATOM 8777 C CA . LEU E 1 201 ? 43.099 53.805 13.688 1.00 17.83 201 LEU E CA 1
ATOM 8778 C C . LEU E 1 201 ? 43.735 52.731 12.804 1.00 16.52 201 LEU E C 1
ATOM 8779 O O . LEU E 1 201 ? 44.215 51.711 13.296 1.00 16.30 201 LEU E O 1
ATOM 8784 N N . GLY E 1 202 ? 43.732 52.970 11.496 1.00 22.14 202 GLY E N 1
ATOM 8785 C CA . GLY E 1 202 ? 44.318 52.046 10.540 1.00 22.82 202 GLY E CA 1
ATOM 8786 C C . GLY E 1 202 ? 45.788 51.777 10.806 1.00 18.22 202 GLY E C 1
ATOM 8787 O O . GLY E 1 202 ? 46.237 50.635 10.757 1.00 21.31 202 GLY E O 1
ATOM 8788 N N . LYS E 1 203 ? 46.536 52.835 11.087 1.00 21.76 203 LYS E N 1
ATOM 8789 C CA . LYS E 1 203 ? 47.940 52.711 11.479 1.00 21.38 203 LYS E CA 1
ATOM 8790 C C . LYS E 1 203 ? 48.072 51.953 12.798 1.00 21.96 203 LYS E C 1
ATOM 8791 O O . LYS E 1 203 ? 48.890 51.039 12.921 1.00 23.64 203 LYS E O 1
ATOM 8797 N N . TRP E 1 204 ? 47.262 52.347 13.778 1.00 20.39 204 TRP E N 1
ATOM 8798 C CA . TRP E 1 204 ? 47.244 51.721 15.102 1.00 19.19 204 TRP E CA 1
ATOM 8799 C C . TRP E 1 204 ? 46.979 50.224 14.958 1.00 23.25 204 TRP E C 1
ATOM 8800 O O . TRP E 1 204 ? 47.652 49.396 15.577 1.00 25.83 204 TRP E O 1
ATOM 8811 N N . TYR E 1 205 ? 46.008 49.889 14.114 1.00 25.16 205 TYR E N 1
ATOM 8812 C CA . TYR E 1 205 ? 45.620 48.502 13.866 1.00 19.87 205 TYR E CA 1
ATOM 8813 C C . TYR E 1 205 ? 46.728 47.687 13.191 1.00 18.28 205 TYR E C 1
ATOM 8814 O O . TYR E 1 205 ? 47.043 46.581 13.628 1.00 16.22 205 TYR E O 1
ATOM 8823 N N . ASP E 1 206 ? 47.291 48.230 12.114 1.00 16.95 206 ASP E N 1
ATOM 8824 C CA . ASP E 1 206 ? 48.387 47.583 11.389 1.00 18.79 206 ASP E CA 1
ATOM 8825 C C . ASP E 1 206 ? 49.583 47.303 12.303 1.00 25.46 206 ASP E C 1
ATOM 8826 O O . ASP E 1 206 ? 50.217 46.246 12.207 1.00 24.36 206 ASP E O 1
ATOM 8831 N N . SER E 1 207 ? 49.878 48.253 13.187 1.00 24.84 207 SER E N 1
ATOM 8832 C CA . SER E 1 207 ? 50.967 48.094 14.142 1.00 28.94 207 SER E CA 1
ATOM 8833 C C . SER E 1 207 ? 50.741 46.889 15.054 1.00 27.45 207 SER E C 1
ATOM 8834 O O . SER E 1 207 ? 51.647 46.061 15.232 1.00 17.32 207 SER E O 1
ATOM 8837 N N . LEU E 1 208 ? 49.535 46.787 15.618 1.00 20.66 208 LEU E N 1
ATOM 8838 C CA . LEU E 1 208 ? 49.214 45.707 16.552 1.00 16.60 208 LEU E CA 1
ATOM 8839 C C . LEU E 1 208 ? 49.264 44.338 15.897 1.00 15.08 208 LEU E C 1
ATOM 8840 O O . LEU E 1 208 ? 49.806 43.399 16.482 1.00 14.94 208 LEU E O 1
ATOM 8845 N N . LEU E 1 209 ? 48.721 44.240 14.682 1.00 15.36 209 LEU E N 1
ATOM 8846 C CA . LEU E 1 209 ? 48.668 42.971 13.944 1.00 15.51 209 LEU E CA 1
ATOM 8847 C C . LEU E 1 209 ? 50.056 42.417 13.578 1.00 23.39 209 LEU E C 1
ATOM 8848 O O . LEU E 1 209 ? 50.220 41.215 13.375 1.00 22.65 209 LEU E O 1
ATOM 8853 N N . LYS E 1 210 ? 51.052 43.291 13.497 1.00 17.27 210 LYS E N 1
ATOM 8854 C CA . LYS E 1 210 ? 52.424 42.835 13.311 1.00 22.26 210 LYS E CA 1
ATOM 8855 C C . LYS E 1 210 ? 52.997 42.068 14.515 1.00 25.20 210 LYS E C 1
ATOM 8856 O O . LYS E 1 210 ? 53.893 41.249 14.350 1.00 23.61 210 LYS E O 1
ATOM 8862 N N . LEU E 1 211 ? 52.467 42.306 15.714 1.00 28.50 211 LEU E N 1
ATOM 8863 C CA . LEU E 1 211 ? 53.022 41.680 16.920 1.00 23.97 211 LEU E CA 1
ATOM 8864 C C . LEU E 1 211 ? 52.713 40.188 17.052 1.00 19.89 211 LEU E C 1
ATOM 8865 O O . LEU E 1 211 ? 51.578 39.773 16.917 1.00 20.60 211 LEU E O 1
ATOM 8870 N N . PRO E 1 212 ? 53.744 39.378 17.312 1.00 24.29 212 PRO E N 1
ATOM 8871 C CA . PRO E 1 212 ? 53.597 37.943 17.564 1.00 23.15 212 PRO E CA 1
ATOM 8872 C C . PRO E 1 212 ? 52.532 37.600 18.613 1.00 24.72 212 PRO E C 1
ATOM 8873 O O . PRO E 1 212 ? 51.769 36.660 18.392 1.00 21.37 212 PRO E O 1
ATOM 8877 N N . ALA E 1 213 ? 52.502 38.326 19.731 1.00 19.50 213 ALA E N 1
ATOM 8878 C CA . ALA E 1 213 ? 51.560 38.016 20.806 1.00 20.07 213 ALA E CA 1
ATOM 8879 C C . ALA E 1 213 ? 50.134 38.250 20.344 1.00 23.38 213 ALA E C 1
ATOM 8880 O O . ALA E 1 213 ? 49.238 37.476 20.670 1.00 12.59 213 ALA E O 1
ATOM 8882 N N . VAL E 1 214 ? 49.938 39.320 19.581 1.00 17.77 214 VAL E N 1
ATOM 8883 C CA . VAL E 1 214 ? 48.628 39.628 19.039 1.00 14.02 214 VAL E CA 1
ATOM 8884 C C . VAL E 1 214 ? 48.177 38.559 18.039 1.00 17.86 214 VAL E C 1
ATOM 8885 O O . VAL E 1 214 ? 47.015 38.140 18.056 1.00 18.23 214 VAL E O 1
ATOM 8889 N N . GLN E 1 215 ? 49.089 38.119 17.176 1.00 13.91 215 GLN E N 1
ATOM 8890 C CA . GLN E 1 215 ? 48.763 37.115 16.162 1.00 17.14 215 GLN E CA 1
ATOM 8891 C C . GLN E 1 215 ? 48.370 35.792 16.794 1.00 20.57 215 GLN E C 1
ATOM 8892 O O . GLN E 1 215 ? 47.386 35.162 16.387 1.00 13.75 215 GLN E O 1
ATOM 8898 N N . LYS E 1 216 ? 49.151 35.379 17.789 1.00 13.92 216 LYS E N 1
ATOM 8899 C CA . LYS E 1 216 ? 48.851 34.185 18.563 1.00 24.91 216 LYS E CA 1
ATOM 8900 C C . LYS E 1 216 ? 47.457 34.255 19.223 1.00 12.76 216 LYS E C 1
ATOM 8901 O O . LYS E 1 216 ? 46.712 33.276 19.225 1.00 13.20 216 LYS E O 1
ATOM 8907 N N . GLY E 1 217 ? 47.127 35.411 19.794 1.00 14.41 217 GLY E N 1
ATOM 8908 C CA . GLY E 1 217 ? 45.898 35.578 20.540 1.00 16.37 217 GLY E CA 1
ATOM 8909 C C . GLY E 1 217 ? 44.668 35.488 19.651 1.00 11.37 217 GLY E C 1
ATOM 8910 O O . GLY E 1 217 ? 43.637 34.973 20.079 1.00 12.05 217 GLY E O 1
ATOM 8911 N N . PHE E 1 218 ? 44.784 35.996 18.421 1.00 11.76 218 PHE E N 1
ATOM 8912 C CA . PHE E 1 218 ? 43.715 35.900 17.430 1.00 19.72 218 PHE E CA 1
ATOM 8913 C C . PHE E 1 218 ? 43.549 34.463 16.932 1.00 16.76 218 PHE E C 1
ATOM 8914 O O . PHE E 1 218 ? 42.579 34.146 16.260 1.00 12.26 218 PHE E O 1
ATOM 8922 N N . GLU E 1 219 ? 44.487 33.593 17.296 1.00 14.85 219 GLU E N 1
ATOM 8923 C CA . GLU E 1 219 ? 44.389 32.172 16.972 1.00 15.11 219 GLU E CA 1
ATOM 8924 C C . GLU E 1 219 ? 43.735 31.333 18.068 1.00 17.75 219 GLU E C 1
ATOM 8925 O O . GLU E 1 219 ? 43.488 30.152 17.854 1.00 14.51 219 GLU E O 1
ATOM 8931 N N . VAL E 1 220 ? 43.485 31.927 19.239 1.00 13.21 220 VAL E N 1
ATOM 8932 C CA . VAL E 1 220 ? 43.039 31.161 20.405 1.00 11.80 220 VAL E CA 1
ATOM 8933 C C . VAL E 1 220 ? 41.649 31.585 20.879 1.00 15.30 220 VAL E C 1
ATOM 8934 O O . VAL E 1 220 ? 41.444 32.743 21.228 1.00 21.60 220 VAL E O 1
ATOM 8938 N N . PRO E 1 221 ? 40.678 30.658 20.863 1.00 19.03 221 PRO E N 1
ATOM 8939 C CA . PRO E 1 221 ? 40.763 29.297 20.324 1.00 21.21 221 PRO E CA 1
ATOM 8940 C C . PRO E 1 221 ? 40.647 29.328 18.797 1.00 19.93 221 PRO E C 1
ATOM 8941 O O . PRO E 1 221 ? 40.326 30.389 18.254 1.00 20.08 221 PRO E O 1
ATOM 8945 N N . PRO E 1 222 ? 40.921 28.200 18.106 1.00 16.36 222 PRO E N 1
ATOM 8946 C CA . PRO E 1 222 ? 40.771 28.227 16.643 1.00 17.56 222 PRO E CA 1
ATOM 8947 C C . PRO E 1 222 ? 39.299 28.342 16.211 1.00 19.85 222 PRO E C 1
ATOM 8948 O O . PRO E 1 222 ? 38.402 27.889 16.927 1.00 19.11 222 PRO E O 1
ATOM 8952 N N . LYS E 1 223 ? 39.064 28.952 15.053 1.00 18.21 223 LYS E N 1
ATOM 8953 C CA . LYS E 1 223 ? 37.715 29.132 14.531 1.00 18.39 223 LYS E CA 1
ATOM 8954 C C . LYS E 1 223 ? 37.521 28.295 13.269 1.00 23.97 223 LYS E C 1
ATOM 8955 O O . LYS E 1 223 ? 38.271 28.451 12.311 1.00 28.11 223 LYS E O 1
ATOM 8961 N N . ASN E 1 224 ? 36.530 27.403 13.281 1.00 27.13 224 ASN E N 1
ATOM 8962 C CA . ASN E 1 224 ? 36.157 26.634 12.082 1.00 32.74 224 ASN E CA 1
ATOM 8963 C C . ASN E 1 224 ? 35.228 27.444 11.189 1.00 26.77 224 ASN E C 1
ATOM 8964 O O . ASN E 1 224 ? 34.500 28.311 11.673 1.00 29.47 224 ASN E O 1
ATOM 8969 N N . ALA E 1 225 ? 35.240 27.147 9.894 1.00 21.61 225 ALA E N 1
ATOM 8970 C CA . ALA E 1 225 ? 34.360 27.812 8.934 1.00 16.63 225 ALA E CA 1
ATOM 8971 C C . ALA E 1 225 ? 32.874 27.586 9.298 1.00 22.06 225 ALA E C 1
ATOM 8972 O O . ALA E 1 225 ? 32.019 28.476 9.167 1.00 17.28 225 ALA E O 1
ATOM 8974 N N . GLU E 1 226 ? 32.603 26.371 9.759 1.00 21.45 226 GLU E N 1
ATOM 8975 C CA . GLU E 1 226 ? 31.323 25.957 10.310 1.00 27.77 226 GLU E CA 1
ATOM 8976 C C . GLU E 1 226 ? 30.764 26.970 11.318 1.00 27.56 226 GLU E C 1
ATOM 8977 O O . GLU E 1 226 ? 29.553 27.121 11.449 1.00 25.95 226 GLU E O 1
ATOM 8983 N N . ASN E 1 227 ? 31.644 27.670 12.028 1.00 29.17 227 ASN E N 1
ATOM 8984 C CA . ASN E 1 227 ? 31.212 28.645 13.034 1.00 28.29 227 ASN E CA 1
ATOM 8985 C C . ASN E 1 227 ? 30.612 29.917 12.437 1.00 26.09 227 ASN E C 1
ATOM 8986 O O . ASN E 1 227 ? 30.176 30.811 13.166 1.00 26.20 227 ASN E O 1
ATOM 8991 N N . LEU E 1 228 ? 30.605 30.009 11.111 1.00 24.00 228 LEU E N 1
ATOM 8992 C CA . LEU E 1 228 ? 30.064 31.187 10.436 1.00 19.95 228 LEU E CA 1
ATOM 8993 C C . LEU E 1 228 ? 28.576 31.041 10.117 1.00 23.22 228 LEU E C 1
ATOM 8994 O O . LEU E 1 228 ? 27.921 32.003 9.721 1.00 28.09 228 LEU E O 1
ATOM 8999 N N . TYR E 1 229 ? 28.047 29.834 10.279 1.00 15.40 229 TYR E N 1
ATOM 9000 C CA . TYR E 1 229 ? 26.641 29.566 9.978 1.00 17.80 229 TYR E CA 1
ATOM 9001 C C . TYR E 1 229 ? 25.715 29.934 11.138 1.00 18.50 229 TYR E C 1
ATOM 9002 O O . TYR E 1 229 ? 25.903 29.464 12.253 1.00 18.47 229 TYR E O 1
ATOM 9011 N N . PHE E 1 230 ? 24.711 30.759 10.869 1.00 20.91 230 PHE E N 1
ATOM 9012 C CA . PHE E 1 230 ? 23.708 31.099 11.877 1.00 24.97 230 PHE E CA 1
ATOM 9013 C C . PHE E 1 230 ? 22.357 30.461 11.541 1.00 32.21 230 PHE E C 1
ATOM 9014 O O . PHE E 1 230 ? 21.904 29.540 12.230 1.00 39.25 230 PHE E O 1
ATOM 9022 N N . LEU F 1 5 ? 18.360 53.834 69.499 1.00 27.04 5 LEU F N 1
ATOM 9023 C CA . LEU F 1 5 ? 18.972 55.135 69.786 1.00 25.50 5 LEU F CA 1
ATOM 9024 C C . LEU F 1 5 ? 20.219 55.066 70.668 1.00 34.60 5 LEU F C 1
ATOM 9025 O O . LEU F 1 5 ? 20.339 54.198 71.534 1.00 36.09 5 LEU F O 1
ATOM 9030 N N . LYS F 1 6 ? 21.132 56.010 70.453 1.00 31.60 6 LYS F N 1
ATOM 9031 C CA . LYS F 1 6 ? 22.296 56.187 71.317 1.00 29.38 6 LYS F CA 1
ATOM 9032 C C . LYS F 1 6 ? 21.922 56.934 72.603 1.00 30.09 6 LYS F C 1
ATOM 9033 O O . LYS F 1 6 ? 20.963 57.721 72.617 1.00 23.39 6 LYS F O 1
ATOM 9039 N N . PRO F 1 7 ? 22.673 56.687 73.695 1.00 30.83 7 PRO F N 1
ATOM 9040 C CA . PRO F 1 7 ? 22.414 57.415 74.946 1.00 30.98 7 PRO F CA 1
ATOM 9041 C C . PRO F 1 7 ? 22.616 58.923 74.791 1.00 19.86 7 PRO F C 1
ATOM 9042 O O . PRO F 1 7 ? 23.582 59.359 74.165 1.00 37.49 7 PRO F O 1
ATOM 9046 N N . ILE F 1 8 ? 21.708 59.699 75.370 1.00 18.60 8 ILE F N 1
ATOM 9047 C CA . ILE F 1 8 ? 21.828 61.145 75.430 1.00 17.42 8 ILE F CA 1
ATOM 9048 C C . ILE F 1 8 ? 22.693 61.498 76.633 1.00 20.67 8 ILE F C 1
ATOM 9049 O O . ILE F 1 8 ? 22.482 60.972 77.716 1.00 21.25 8 ILE F O 1
ATOM 9054 N N . LYS F 1 9 ? 23.692 62.356 76.444 1.00 21.49 9 LYS F N 1
ATOM 9055 C CA . LYS F 1 9 ? 24.558 62.721 77.558 1.00 23.71 9 LYS F CA 1
ATOM 9056 C C . LYS F 1 9 ? 23.982 63.939 78.270 1.00 22.41 9 LYS F C 1
ATOM 9057 O O . LYS F 1 9 ? 23.720 64.971 77.644 1.00 17.97 9 LYS F O 1
ATOM 9063 N N . LEU F 1 10 ? 23.782 63.801 79.579 1.00 16.89 10 LEU F N 1
ATOM 9064 C CA . LEU F 1 10 ? 23.221 64.866 80.396 1.00 13.99 10 LEU F CA 1
ATOM 9065 C C . LEU F 1 10 ? 24.262 65.413 81.374 1.00 18.12 10 LEU F C 1
ATOM 9066 O O . LEU F 1 10 ? 24.735 64.691 82.256 1.00 17.35 10 LEU F O 1
ATOM 9071 N N . TYR F 1 11 ? 24.619 66.682 81.200 1.00 13.46 11 TYR F N 1
ATOM 9072 C CA . TYR F 1 11 ? 25.497 67.377 82.130 1.00 13.48 11 TYR F CA 1
ATOM 9073 C C . TYR F 1 11 ? 24.590 68.056 83.142 1.00 16.77 11 TYR F C 1
ATOM 9074 O O . TYR F 1 11 ? 23.791 68.926 82.793 1.00 15.84 11 TYR F O 1
ATOM 9083 N N . THR F 1 12 ? 24.684 67.639 84.395 1.00 18.50 12 THR F N 1
ATOM 9084 C CA . THR F 1 12 ? 23.705 68.087 85.361 1.00 18.22 12 THR F CA 1
ATOM 9085 C C . THR F 1 12 ? 24.220 68.071 86.794 1.00 17.26 12 THR F C 1
ATOM 9086 O O . THR F 1 12 ? 25.381 67.740 87.052 1.00 17.93 12 THR F O 1
ATOM 9090 N N . ALA F 1 13 ? 23.337 68.457 87.711 1.00 17.60 13 ALA F N 1
ATOM 9091 C CA . ALA F 1 13 ? 23.603 68.475 89.144 1.00 18.71 13 ALA F CA 1
ATOM 9092 C C . ALA F 1 13 ? 22.246 68.326 89.833 1.00 21.01 13 ALA F C 1
ATOM 9093 O O . ALA F 1 13 ? 21.215 68.631 89.234 1.00 13.93 13 ALA F O 1
ATOM 9095 N N . PRO F 1 14 ? 22.235 67.871 91.095 1.00 19.66 14 PRO F N 1
ATOM 9096 C CA . PRO F 1 14 ? 20.943 67.669 91.767 1.00 25.17 14 PRO F CA 1
ATOM 9097 C C . PRO F 1 14 ? 20.286 68.997 92.163 1.00 23.82 14 PRO F C 1
ATOM 9098 O O . PRO F 1 14 ? 20.455 69.473 93.283 1.00 20.63 14 PRO F O 1
ATOM 9102 N N . THR F 1 15 ? 19.542 69.579 91.226 1.00 19.71 15 THR F N 1
ATOM 9103 C CA . THR F 1 15 ? 19.034 70.946 91.334 1.00 15.37 15 THR F CA 1
ATOM 9104 C C . THR F 1 15 ? 17.706 70.993 90.567 1.00 17.75 15 THR F C 1
ATOM 9105 O O . THR F 1 15 ? 17.475 70.138 89.705 1.00 17.20 15 THR F O 1
ATOM 9109 N N . PRO F 1 16 ? 16.838 71.985 90.870 1.00 19.32 16 PRO F N 1
ATOM 9110 C CA . PRO F 1 16 ? 15.510 72.074 90.231 1.00 17.18 16 PRO F CA 1
ATOM 9111 C C . PRO F 1 16 ? 15.615 72.044 88.717 1.00 17.76 16 PRO F C 1
ATOM 9112 O O . PRO F 1 16 ? 14.780 71.444 88.037 1.00 16.34 16 PRO F O 1
ATOM 9116 N N . ASN F 1 17 ? 16.655 72.692 88.196 1.00 19.34 17 ASN F N 1
ATOM 9117 C CA . ASN F 1 17 ? 16.844 72.773 86.764 1.00 13.44 17 ASN F CA 1
ATOM 9118 C C . ASN F 1 17 ? 17.279 71.451 86.152 1.00 18.63 17 ASN F C 1
ATOM 9119 O O . ASN F 1 17 ? 16.744 71.039 85.113 1.00 13.98 17 ASN F O 1
ATOM 9124 N N . GLY F 1 18 ? 18.236 70.794 86.804 1.00 10.71 18 GLY F N 1
ATOM 9125 C CA . GLY F 1 18 ? 18.641 69.453 86.434 1.00 13.46 18 GLY F CA 1
ATOM 9126 C C . GLY F 1 18 ? 17.482 68.470 86.413 1.00 19.73 18 GLY F C 1
ATOM 9127 O O . GLY F 1 18 ? 17.345 67.674 85.482 1.00 26.80 18 GLY F O 1
ATOM 9128 N N . TYR F 1 19 ? 16.642 68.539 87.443 1.00 15.85 19 TYR F N 1
ATOM 9129 C CA . TYR F 1 19 ? 15.505 67.641 87.585 1.00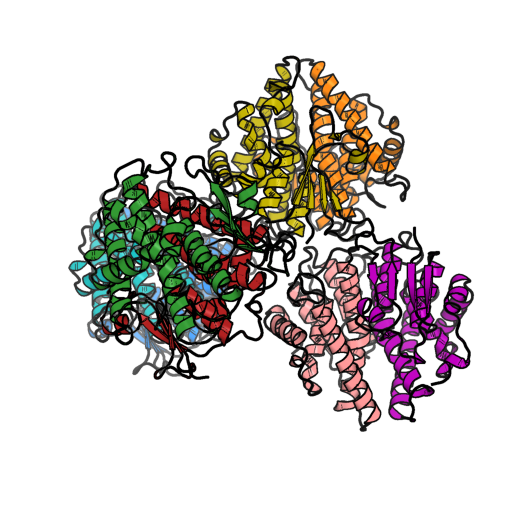 12.14 19 TYR F CA 1
ATOM 9130 C C . TYR F 1 19 ? 14.487 67.776 86.449 1.00 11.92 19 TYR F C 1
ATOM 9131 O O . TYR F 1 19 ? 13.864 66.792 86.056 1.00 12.38 19 TYR F O 1
ATOM 9140 N N . LYS F 1 20 ? 14.309 68.987 85.933 1.00 14.57 20 LYS F N 1
ATOM 9141 C CA . LYS F 1 20 ? 13.409 69.205 84.803 1.00 17.62 20 LYS F CA 1
ATOM 9142 C C . LYS F 1 20 ? 13.761 68.258 83.674 1.00 19.87 20 LYS F C 1
ATOM 9143 O O . LYS F 1 20 ? 12.894 67.608 83.089 1.00 18.33 20 LYS F O 1
ATOM 9149 N N . ILE F 1 21 ? 15.052 68.176 83.380 1.00 15.86 21 ILE F N 1
ATOM 9150 C CA . ILE F 1 21 ? 15.519 67.402 82.250 1.00 14.12 21 ILE F CA 1
ATOM 9151 C C . ILE F 1 21 ? 15.553 65.912 82.574 1.00 15.32 21 ILE F C 1
ATOM 9152 O O . ILE F 1 21 ? 15.142 65.091 81.756 1.00 20.68 21 ILE F O 1
ATOM 9157 N N . SER F 1 22 ? 16.016 65.556 83.768 1.00 14.93 22 SER F N 1
ATOM 9158 C CA . SER F 1 22 ? 16.096 64.135 84.106 1.00 13.21 22 SER F CA 1
ATOM 9159 C C . SER F 1 22 ? 14.697 63.522 84.233 1.00 18.11 22 SER F C 1
ATOM 9160 O O . SER F 1 22 ? 14.467 62.395 83.803 1.00 14.54 22 SER F O 1
ATOM 9163 N N . ILE F 1 23 ? 13.769 64.267 84.821 1.00 19.45 23 ILE F N 1
ATOM 9164 C CA . ILE F 1 23 ? 12.367 63.848 84.832 1.00 22.33 23 ILE F CA 1
ATOM 9165 C C . ILE F 1 23 ? 11.790 63.694 83.412 1.00 23.12 23 ILE F C 1
ATOM 9166 O O . ILE F 1 23 ? 11.144 62.690 83.110 1.00 21.33 23 ILE F O 1
ATOM 9171 N N . PHE F 1 24 ? 12.013 64.671 82.536 1.00 18.46 24 PHE F N 1
ATOM 9172 C CA . PHE F 1 24 ? 11.420 64.561 81.201 1.00 19.37 24 PHE F CA 1
ATOM 9173 C C . PHE F 1 24 ? 12.004 63.404 80.406 1.00 21.45 24 PHE F C 1
ATOM 9174 O O . PHE F 1 24 ? 11.273 62.702 79.709 1.00 17.02 24 PHE F O 1
ATOM 9182 N N . LEU F 1 25 ? 13.316 63.200 80.521 1.00 23.42 25 LEU F N 1
ATOM 9183 C CA . LEU F 1 25 ? 13.955 62.064 79.871 1.00 18.04 25 LEU F CA 1
ATOM 9184 C C . LEU F 1 25 ? 13.345 60.745 80.348 1.00 15.87 25 LEU F C 1
ATOM 9185 O O . LEU F 1 25 ? 13.092 59.848 79.544 1.00 20.46 25 LEU F O 1
ATOM 9190 N N . GLU F 1 26 ? 13.112 60.630 81.653 1.00 15.91 26 GLU F N 1
ATOM 9191 C CA . GLU F 1 26 ? 12.527 59.412 82.211 1.00 26.38 26 GLU F CA 1
ATOM 9192 C C . GLU F 1 26 ? 11.089 59.205 81.707 1.00 30.59 26 GLU F C 1
ATOM 9193 O O . GLU F 1 26 ? 10.693 58.092 81.364 1.00 18.65 26 GLU F O 1
ATOM 9199 N N . VAL F 1 27 ? 10.323 60.290 81.665 1.00 24.83 27 VAL F N 1
ATOM 9200 C CA . VAL F 1 27 ? 8.961 60.253 81.166 1.00 25.70 27 VAL F CA 1
ATOM 9201 C C . VAL F 1 27 ? 8.939 59.777 79.716 1.00 26.01 27 VAL F C 1
ATOM 9202 O O . VAL F 1 27 ? 8.097 58.973 79.339 1.00 25.97 27 VAL F O 1
ATOM 9206 N N . LEU F 1 28 ? 9.889 60.253 78.914 1.00 22.41 28 LEU F N 1
ATOM 9207 C CA . LEU F 1 28 ? 9.934 59.900 77.496 1.00 22.58 28 LEU F CA 1
ATOM 9208 C C . LEU F 1 28 ? 10.528 58.515 77.234 1.00 24.97 28 LEU F C 1
ATOM 9209 O O . LEU F 1 28 ? 10.536 58.053 76.096 1.00 22.23 28 LEU F O 1
ATOM 9214 N N . GLY F 1 29 ? 11.042 57.865 78.278 1.00 29.43 29 GLY F N 1
ATOM 9215 C CA . GLY F 1 29 ? 11.615 56.532 78.142 1.00 29.58 29 GLY F CA 1
ATOM 9216 C C . GLY F 1 29 ? 12.919 56.477 77.358 1.00 30.18 29 GLY F C 1
ATOM 9217 O O . GLY F 1 29 ? 13.191 55.496 76.668 1.00 32.79 29 GLY F O 1
ATOM 9218 N N . LEU F 1 30 ? 13.732 57.524 77.475 1.00 22.38 30 LEU F N 1
ATOM 9219 C CA . LEU F 1 30 ? 14.967 57.640 76.697 1.00 19.09 30 LEU F CA 1
ATOM 9220 C C . LEU F 1 30 ? 16.212 57.218 77.482 1.00 28.90 30 LEU F C 1
ATOM 9221 O O . LEU F 1 30 ? 16.358 57.536 78.664 1.00 27.81 30 LEU F O 1
ATOM 9226 N N . ASP F 1 31 ? 17.106 56.502 76.810 1.00 28.53 31 ASP F N 1
ATOM 9227 C CA . ASP F 1 31 ? 18.385 56.128 77.396 1.00 25.56 31 ASP F CA 1
ATOM 9228 C C . ASP F 1 31 ? 19.244 57.371 77.505 1.00 22.31 31 ASP F C 1
ATOM 9229 O O . ASP F 1 31 ? 19.324 58.171 76.573 1.00 19.16 31 ASP F O 1
ATOM 9234 N N . TYR F 1 32 ? 19.883 57.539 78.652 1.00 19.01 32 TYR F N 1
ATOM 9235 C CA . TYR F 1 32 ? 20.801 58.644 78.816 1.00 19.17 32 TYR F CA 1
ATOM 9236 C C . TYR F 1 32 ? 21.861 58.348 79.857 1.00 23.12 32 TYR F C 1
ATOM 9237 O O . TYR F 1 32 ? 21.693 57.471 80.698 1.00 25.20 32 TYR F O 1
ATOM 9246 N N . GLU F 1 33 ? 22.966 59.078 79.781 1.00 27.97 33 GLU F N 1
ATOM 9247 C CA . GLU F 1 33 ? 24.038 58.922 80.753 1.00 31.39 33 GLU F CA 1
ATOM 9248 C C . GLU F 1 33 ? 24.359 60.266 81.390 1.00 25.62 33 GLU F C 1
ATOM 9249 O O . GLU F 1 33 ? 24.310 61.306 80.734 1.00 23.13 33 GLU F O 1
ATOM 9255 N N . VAL F 1 34 ? 24.677 60.233 82.677 1.00 25.86 34 VAL F N 1
ATOM 9256 C CA . VAL F 1 34 ? 24.787 61.449 83.464 1.00 22.19 34 VAL F CA 1
ATOM 9257 C C . VAL F 1 34 ? 26.234 61.751 83.827 1.00 22.93 34 VAL F C 1
ATOM 9258 O O . VAL F 1 34 ? 27.001 60.846 84.154 1.00 22.89 34 VAL F O 1
ATOM 9262 N N . GLN F 1 35 ? 26.606 63.023 83.742 1.00 16.74 35 GLN F N 1
ATOM 9263 C CA . GLN F 1 35 ? 27.864 63.480 84.305 1.00 22.74 35 GLN F CA 1
ATOM 9264 C C . GLN F 1 35 ? 27.561 64.625 85.252 1.00 16.39 35 GLN F C 1
ATOM 9265 O O . GLN F 1 35 ? 27.081 65.670 84.829 1.00 15.40 35 GLN F O 1
ATOM 9271 N N . LYS F 1 36 ? 27.846 64.431 86.532 1.00 18.66 36 LYS F N 1
ATOM 9272 C CA . LYS F 1 36 ? 27.476 65.420 87.533 1.00 25.24 36 LYS F CA 1
ATOM 9273 C C . LYS F 1 36 ? 28.518 66.512 87.763 1.00 25.07 36 LYS F C 1
ATOM 9274 O O . LYS F 1 36 ? 29.708 66.318 87.528 1.00 27.65 36 LYS F O 1
ATOM 9280 N N . PHE F 1 37 ? 28.050 67.671 88.203 1.00 15.67 37 PHE F N 1
ATOM 9281 C CA . PHE F 1 37 ? 28.940 68.775 88.542 1.00 17.36 37 PHE F CA 1
ATOM 9282 C C . PHE F 1 37 ? 28.782 69.128 90.009 1.00 19.98 37 PHE F C 1
ATOM 9283 O O . PHE F 1 37 ? 27.654 69.149 90.535 1.00 19.28 37 PHE F O 1
ATOM 9291 N N . ASP F 1 38 ? 29.914 69.406 90.654 1.00 18.20 38 ASP F N 1
ATOM 9292 C CA . ASP F 1 38 ? 29.957 69.981 91.989 1.00 18.85 38 ASP F CA 1
ATOM 9293 C C . ASP F 1 38 ? 29.985 71.507 91.912 1.00 25.13 38 ASP F C 1
ATOM 9294 O O . ASP F 1 38 ? 31.037 72.114 91.668 1.00 17.54 38 ASP F O 1
ATOM 9299 N N . LEU F 1 39 ? 28.832 72.121 92.154 1.00 16.19 39 LEU F N 1
ATOM 9300 C CA . LEU F 1 39 ? 28.693 73.573 92.029 1.00 17.44 39 LEU F CA 1
ATOM 9301 C C . LEU F 1 39 ? 29.478 74.333 93.111 1.00 17.42 39 LEU F C 1
ATOM 9302 O O . LEU F 1 39 ? 29.907 75.465 92.886 1.00 19.99 39 LEU F O 1
ATOM 9307 N N . SER F 1 40 ? 29.691 73.708 94.267 1.00 17.69 40 SER F N 1
ATOM 9308 C CA . SER F 1 40 ? 30.459 74.355 95.327 1.00 19.96 40 SER F CA 1
ATOM 9309 C C . SER F 1 40 ? 31.931 74.486 94.939 1.00 25.51 40 SER F C 1
ATOM 9310 O O . SER F 1 40 ? 32.702 75.169 95.607 1.00 30.27 40 SER F O 1
ATOM 9313 N N . LYS F 1 41 ? 32.306 73.838 93.843 1.00 20.35 41 LYS F N 1
ATOM 9314 C CA . LYS F 1 41 ? 33.676 73.877 93.358 1.00 25.30 41 LYS F CA 1
ATOM 9315 C C . LYS F 1 41 ? 33.763 74.632 92.044 1.00 26.82 41 LYS F C 1
ATOM 9316 O O . LYS F 1 41 ? 34.802 74.614 91.381 1.00 24.27 41 LYS F O 1
ATOM 9322 N N . ASN F 1 42 ? 32.668 75.293 91.677 1.00 21.76 42 ASN F N 1
ATOM 9323 C CA . ASN F 1 42 ? 32.629 76.083 90.451 1.00 25.62 42 ASN F CA 1
ATOM 9324 C C . ASN F 1 42 ? 32.974 75.302 89.192 1.00 20.77 42 ASN F C 1
ATOM 9325 O O . ASN F 1 42 ? 33.631 75.831 88.290 1.00 19.39 42 ASN F O 1
ATOM 9330 N N . GLU F 1 43 ? 32.532 74.049 89.139 1.00 17.21 43 GLU F N 1
ATOM 9331 C CA . GLU F 1 43 ? 32.858 73.154 88.031 1.00 19.08 43 GLU F CA 1
ATOM 9332 C C . GLU F 1 43 ? 32.204 73.526 86.695 1.00 19.87 43 GLU F C 1
ATOM 9333 O O . GLU F 1 43 ? 32.735 73.169 85.642 1.00 20.74 43 GLU F O 1
ATOM 9339 N N . THR F 1 44 ? 31.068 74.228 86.722 1.00 16.66 44 THR F N 1
ATOM 9340 C CA . THR F 1 44 ? 30.414 74.628 85.466 1.00 17.92 44 THR F CA 1
ATOM 9341 C C . THR F 1 44 ? 31.122 75.805 84.793 1.00 19.48 44 THR F C 1
ATOM 9342 O O . THR F 1 44 ? 30.738 76.222 83.698 1.00 19.44 44 THR F O 1
ATOM 9346 N N . LYS F 1 45 ? 32.147 76.344 85.450 1.00 18.53 45 LYS F N 1
ATOM 9347 C CA . LYS F 1 45 ? 32.913 77.446 84.879 1.00 18.22 45 LYS F CA 1
ATOM 9348 C C . LYS F 1 45 ? 34.267 77.006 84.311 1.00 17.28 45 LYS F C 1
ATOM 9349 O O . LYS F 1 45 ? 35.061 77.839 83.865 1.00 20.93 45 LYS F O 1
ATOM 9355 N N . GLU F 1 46 ? 34.528 75.703 84.324 1.00 20.28 46 GLU F N 1
ATOM 9356 C CA . GLU F 1 46 ? 35.765 75.173 83.748 1.00 22.69 46 GLU F CA 1
ATOM 9357 C C . GLU F 1 46 ? 35.795 75.385 82.239 1.00 22.25 46 GLU F C 1
ATOM 9358 O O . GLU F 1 46 ? 34.748 75.335 81.583 1.00 20.65 46 GLU F O 1
ATOM 9364 N N . ASP F 1 47 ? 36.991 75.631 81.698 1.00 20.28 47 ASP F N 1
ATOM 9365 C CA . ASP F 1 47 ? 37.157 76.011 80.286 1.00 24.90 47 ASP F CA 1
ATOM 9366 C C . ASP F 1 47 ? 36.481 75.043 79.317 1.00 24.73 47 ASP F C 1
ATOM 9367 O O . ASP F 1 47 ? 35.783 75.462 78.390 1.00 23.89 47 ASP F O 1
ATOM 9372 N N . TRP F 1 48 ? 36.679 73.751 79.544 1.00 20.56 48 TRP F N 1
ATOM 9373 C CA . TRP F 1 48 ? 36.148 72.734 78.647 1.00 20.42 48 TRP F CA 1
ATOM 9374 C C . TRP F 1 48 ? 34.618 72.780 78.526 1.00 18.79 48 TRP F C 1
ATOM 9375 O O . TRP F 1 48 ? 34.070 72.483 77.464 1.00 22.14 48 TRP F O 1
ATOM 9386 N N . PHE F 1 49 ? 33.933 73.146 79.607 1.00 17.78 49 PHE F N 1
ATOM 9387 C CA . PHE F 1 49 ? 32.462 73.127 79.610 1.00 16.41 49 PHE F CA 1
ATOM 9388 C C . PHE F 1 49 ? 31.855 74.403 79.031 1.00 15.69 49 PHE F C 1
ATOM 9389 O O . PHE F 1 49 ? 30.803 74.378 78.381 1.00 14.97 49 PHE F O 1
ATOM 9397 N N . VAL F 1 50 ? 32.537 75.515 79.280 1.00 16.05 50 VAL F N 1
ATOM 9398 C CA . VAL F 1 50 ? 32.158 76.804 78.744 1.00 17.05 50 VAL F CA 1
ATOM 9399 C C . VAL F 1 50 ? 32.265 76.819 77.214 1.00 22.14 50 VAL F C 1
ATOM 9400 O O . VAL F 1 50 ? 31.526 77.542 76.548 1.00 23.25 50 VAL F O 1
ATOM 9404 N N . LYS F 1 51 ? 33.162 76.002 76.654 1.00 25.76 51 LYS F N 1
ATOM 9405 C CA . LYS F 1 51 ? 33.223 75.836 75.199 1.00 22.84 51 LYS F CA 1
ATOM 9406 C C . LYS F 1 51 ? 31.948 75.189 74.668 1.00 23.72 51 LYS F C 1
ATOM 9407 O O . LYS F 1 51 ? 31.489 75.522 73.575 1.00 19.96 51 LYS F O 1
ATOM 9413 N N . LEU F 1 52 ? 31.385 74.262 75.441 1.00 25.06 52 LEU F N 1
ATOM 9414 C CA . LEU F 1 52 ? 30.147 73.589 75.056 1.00 23.53 52 LEU F CA 1
ATOM 9415 C C . LEU F 1 52 ? 28.963 74.495 75.323 1.00 21.35 52 LEU F C 1
ATOM 9416 O O . LEU F 1 52 ? 28.034 74.579 74.532 1.00 23.77 52 LEU F O 1
ATOM 9421 N N . ASN F 1 53 ? 29.022 75.179 76.455 1.00 18.09 53 ASN F N 1
ATOM 9422 C CA . ASN F 1 53 ? 27.973 76.074 76.879 1.00 16.05 53 ASN F CA 1
ATOM 9423 C C . ASN F 1 53 ? 28.551 77.365 77.436 1.00 13.25 53 ASN F C 1
ATOM 9424 O O . ASN F 1 53 ? 28.934 77.421 78.603 1.00 17.09 53 ASN F O 1
ATOM 9429 N N . PRO F 1 54 ? 28.571 78.419 76.610 1.00 19.16 54 PRO F N 1
ATOM 9430 C CA . PRO F 1 54 ? 29.141 79.735 76.924 1.00 17.80 54 PRO F CA 1
ATOM 9431 C C . PRO F 1 54 ? 28.630 80.305 78.246 1.00 14.77 54 PRO F C 1
ATOM 9432 O O . PRO F 1 54 ? 29.349 81.036 78.922 1.00 18.01 54 PRO F O 1
ATOM 9436 N N . ASN F 1 55 ? 27.394 79.985 78.604 1.00 13.68 55 ASN F N 1
ATOM 9437 C CA . ASN F 1 55 ? 26.808 80.492 79.843 1.00 18.49 55 ASN F CA 1
ATOM 9438 C C . ASN F 1 55 ? 27.430 79.871 81.109 1.00 17.96 55 ASN F C 1
ATOM 9439 O O . ASN F 1 55 ? 27.352 80.443 82.191 1.00 18.99 55 ASN F O 1
ATOM 9444 N N . GLY F 1 56 ? 28.042 78.703 80.963 1.00 12.31 56 GLY F N 1
ATOM 9445 C CA . GLY F 1 56 ? 28.706 78.046 82.075 1.00 12.66 56 GLY F CA 1
ATOM 9446 C C . GLY F 1 56 ? 27.780 77.640 83.205 1.00 16.34 56 GLY F C 1
ATOM 9447 O O . GLY F 1 56 ? 28.082 77.868 84.380 1.00 12.39 56 GLY F O 1
ATOM 9448 N N . ARG F 1 57 ? 26.644 77.045 82.843 1.00 14.54 57 ARG F N 1
ATOM 9449 C CA . ARG F 1 57 ? 25.696 76.514 83.816 1.00 17.79 57 ARG F CA 1
ATOM 9450 C C . ARG F 1 57 ? 25.135 75.179 83.343 1.00 16.69 57 ARG F C 1
ATOM 9451 O O . ARG F 1 57 ? 25.175 74.866 82.162 1.00 13.36 57 ARG F O 1
ATOM 9459 N N . ILE F 1 58 ? 24.622 74.385 84.272 1.00 14.51 58 ILE F N 1
ATOM 9460 C CA . ILE F 1 58 ? 23.951 73.152 83.910 1.00 10.81 58 ILE F CA 1
ATOM 9461 C C . ILE F 1 58 ? 22.455 73.457 83.961 1.00 18.70 58 ILE F C 1
ATOM 9462 O O . ILE F 1 58 ? 22.054 74.426 84.602 1.00 19.34 58 ILE F O 1
ATOM 9467 N N . PRO F 1 59 ? 21.621 72.639 83.297 1.00 20.76 59 PRO F N 1
ATOM 9468 C CA . PRO F 1 59 ? 22.011 71.458 82.531 1.00 13.36 59 PRO F CA 1
ATOM 9469 C C . PRO F 1 59 ? 22.324 71.773 81.080 1.00 13.28 59 PRO F C 1
ATOM 9470 O O . PRO F 1 59 ? 22.008 72.847 80.563 1.00 10.88 59 PRO F O 1
ATOM 9474 N N . THR F 1 60 ? 22.956 70.803 80.438 1.00 11.12 60 THR F N 1
ATOM 9475 C CA . THR F 1 60 ? 23.297 70.875 79.043 1.00 17.51 60 THR F CA 1
ATOM 9476 C C . THR F 1 60 ? 23.206 69.435 78.575 1.00 18.02 60 THR F C 1
ATOM 9477 O O . THR F 1 60 ? 23.561 68.520 79.325 1.00 15.55 60 THR F O 1
ATOM 9481 N N . ILE F 1 61 ? 22.717 69.218 77.360 1.00 17.14 61 ILE F N 1
ATOM 9482 C CA . ILE F 1 61 ? 22.700 67.867 76.808 1.00 20.64 61 ILE F CA 1
ATOM 9483 C C . ILE F 1 61 ? 23.548 67.757 75.546 1.00 20.56 61 ILE F C 1
ATOM 9484 O O . ILE F 1 61 ? 23.850 68.756 74.899 1.00 20.44 61 ILE F O 1
ATOM 9489 N N . ASN F 1 62 ? 23.950 66.532 75.225 1.00 21.73 62 ASN F N 1
ATOM 9490 C CA . ASN F 1 62 ? 24.513 66.218 73.921 1.00 21.27 62 ASN F CA 1
ATOM 9491 C C . ASN F 1 62 ? 23.773 65.017 73.384 1.00 21.64 62 ASN F C 1
ATOM 9492 O O . ASN F 1 62 ? 23.833 63.921 73.963 1.00 17.28 62 ASN F O 1
ATOM 9497 N N . ASP F 1 63 ? 23.077 65.237 72.273 1.00 20.93 63 ASP F N 1
ATOM 9498 C CA . ASP F 1 63 ? 22.346 64.181 71.602 1.00 22.57 63 ASP F CA 1
ATOM 9499 C C . ASP F 1 63 ? 23.138 63.698 70.407 1.00 22.82 63 ASP F C 1
ATOM 9500 O O . ASP F 1 63 ? 23.176 64.366 69.377 1.00 20.48 63 ASP F O 1
ATOM 9505 N N . PRO F 1 64 ? 23.751 62.514 70.525 1.00 28.84 64 PRO F N 1
ATOM 9506 C CA . PRO F 1 64 ? 24.518 61.957 69.400 1.00 29.38 64 PRO F CA 1
ATOM 9507 C C . PRO F 1 64 ? 23.587 61.460 68.295 1.00 25.67 64 PRO F C 1
ATOM 9508 O O . PRO F 1 64 ? 24.040 61.119 67.200 1.00 23.59 64 PRO F O 1
ATOM 9512 N N . ASN F 1 65 ? 22.289 61.431 68.587 1.00 24.60 65 ASN F N 1
ATOM 9513 C CA . ASN F 1 65 ? 21.298 60.993 67.614 1.00 22.27 65 ASN F CA 1
ATOM 9514 C C . ASN F 1 65 ? 20.947 62.083 66.597 1.00 22.20 65 ASN F C 1
ATOM 9515 O O . ASN F 1 65 ? 20.392 61.786 65.549 1.00 23.25 65 ASN F O 1
ATOM 9520 N N . PHE F 1 66 ? 21.272 63.337 66.905 1.00 27.92 66 PHE F N 1
ATOM 9521 C CA . PHE F 1 66 ? 21.038 64.435 65.963 1.00 28.33 66 PHE F CA 1
ATOM 9522 C C . PHE F 1 66 ? 22.027 64.355 64.804 1.00 30.46 66 PHE F C 1
ATOM 9523 O O . PHE F 1 66 ? 23.217 64.610 64.979 1.00 34.55 66 PHE F O 1
ATOM 9531 N N . LYS F 1 67 ? 21.528 64.024 63.619 1.00 33.80 67 LYS F N 1
ATOM 9532 C CA . LYS F 1 67 ? 22.406 63.697 62.491 1.00 42.65 67 LYS F CA 1
ATOM 9533 C C . LYS F 1 67 ? 23.015 64.901 61.745 1.00 37.29 67 LYS F C 1
ATOM 9534 O O . LYS F 1 67 ? 24.045 64.770 61.079 1.00 38.30 67 LYS F O 1
ATOM 9540 N N . GLY F 1 68 ? 22.396 66.069 61.864 1.00 34.24 68 GLY F N 1
ATOM 9541 C CA . GLY F 1 68 ? 22.967 67.273 61.284 1.00 42.56 68 GLY F CA 1
ATOM 9542 C C . GLY F 1 68 ? 24.350 67.668 61.804 1.00 50.81 68 GLY F C 1
ATOM 9543 O O . GLY F 1 68 ? 25.146 68.248 61.068 1.00 54.48 68 GLY F O 1
ATOM 9544 N N . VAL F 1 69 ? 24.645 67.345 63.063 1.00 51.82 69 VAL F N 1
ATOM 9545 C CA . VAL F 1 69 ? 25.839 67.860 63.738 1.00 48.26 69 VAL F CA 1
ATOM 9546 C C . VAL F 1 69 ? 26.917 66.803 64.018 1.00 46.36 69 VAL F C 1
ATOM 9547 O O . VAL F 1 69 ? 26.633 65.736 64.567 1.00 47.83 69 VAL F O 1
ATOM 9551 N N . ASP F 1 70 ? 28.156 67.120 63.647 1.00 44.33 70 ASP F N 1
ATOM 9552 C CA . ASP F 1 70 ? 29.314 66.287 63.970 1.00 42.05 70 ASP F CA 1
ATOM 9553 C C . ASP F 1 70 ? 29.563 66.257 65.474 1.00 38.96 70 ASP F C 1
ATOM 9554 O O . ASP F 1 70 ? 29.823 67.293 66.087 1.00 36.85 70 ASP F O 1
ATOM 9559 N N . GLY F 1 71 ? 29.495 65.069 66.067 1.00 37.26 71 GLY F N 1
ATOM 9560 C CA . GLY F 1 71 ? 29.664 64.933 67.503 1.00 37.47 71 GLY F CA 1
ATOM 9561 C C . GLY F 1 71 ? 28.346 65.069 68.247 1.00 35.51 71 GLY F C 1
ATOM 9562 O O . GLY F 1 71 ? 28.291 64.949 69.468 1.00 32.66 71 GLY F O 1
ATOM 9563 N N . GLY F 1 72 ? 27.275 65.311 67.499 1.00 39.24 72 GLY F N 1
ATOM 9564 C CA . GLY F 1 72 ? 25.949 65.409 68.077 1.00 34.83 72 GLY F CA 1
ATOM 9565 C C . GLY F 1 72 ? 25.556 66.832 68.427 1.00 33.42 72 GLY F C 1
ATOM 9566 O O . GLY F 1 72 ? 26.395 67.741 68.452 1.00 32.12 72 GLY F O 1
ATOM 9567 N N . LEU F 1 73 ? 24.272 67.023 68.710 1.00 25.50 73 LEU F N 1
ATOM 9568 C CA . LEU F 1 73 ? 23.764 68.338 69.051 1.00 24.86 73 LEU F CA 1
ATOM 9569 C C . LEU F 1 73 ? 24.009 68.662 70.520 1.00 22.21 73 LEU F C 1
ATOM 9570 O O . LEU F 1 73 ? 23.654 67.894 71.407 1.00 15.87 73 LEU F O 1
ATOM 9575 N N . VAL F 1 74 ? 24.628 69.806 70.763 1.00 20.33 74 VAL F N 1
ATOM 9576 C CA . VAL F 1 74 ? 24.852 70.278 72.111 1.00 14.95 74 VAL F CA 1
ATOM 9577 C C . VAL F 1 74 ? 23.870 71.408 72.364 1.00 13.99 74 VAL F C 1
ATOM 9578 O O . VAL F 1 74 ? 23.801 72.365 71.591 1.00 16.71 74 VAL F O 1
ATOM 9582 N N . LEU F 1 75 ? 23.112 71.295 73.445 1.00 17.10 75 LEU F N 1
ATOM 9583 C CA . LEU F 1 75 ? 22.020 72.219 73.710 1.00 17.48 75 LEU F CA 1
ATOM 9584 C C . LEU F 1 75 ? 21.927 72.554 75.192 1.00 16.44 75 LEU F C 1
ATOM 9585 O O . LEU F 1 75 ? 21.931 71.663 76.045 1.00 16.52 75 LEU F O 1
ATOM 9590 N N . SER F 1 76 ? 21.836 73.846 75.488 1.00 14.65 76 SER F N 1
ATOM 9591 C CA . SER F 1 76 ? 21.659 74.324 76.849 1.00 10.65 76 SER F CA 1
ATOM 9592 C C . SER F 1 76 ? 20.341 75.087 77.001 1.00 10.42 76 SER F C 1
ATOM 9593 O O . SER F 1 76 ? 19.640 75.308 76.009 1.00 10.43 76 SER F O 1
ATOM 9596 N N . GLN F 1 77 ? 20.055 75.495 78.238 1.00 14.58 77 GLN F N 1
ATOM 9597 C CA . GLN F 1 77 ? 18.789 76.115 78.678 1.00 13.91 77 GLN F CA 1
ATOM 9598 C C . GLN F 1 77 ? 17.664 75.100 78.787 1.00 11.65 77 GLN F C 1
ATOM 9599 O O . GLN F 1 77 ? 17.206 74.580 77.776 1.00 14.51 77 GLN F O 1
ATOM 9605 N N . THR F 1 78 ? 17.209 74.839 80.013 1.00 14.47 78 THR F N 1
ATOM 9606 C CA . THR F 1 78 ? 16.133 73.866 80.242 1.00 13.99 78 THR F CA 1
ATOM 9607 C C . THR F 1 78 ? 14.936 74.075 79.326 1.00 12.03 78 THR F C 1
ATOM 9608 O O . THR F 1 78 ? 14.331 73.109 78.868 1.00 13.06 78 THR F O 1
ATOM 9612 N N . GLY F 1 79 ? 14.616 75.333 79.037 1.00 14.50 79 GLY F N 1
ATOM 9613 C CA . GLY F 1 79 ? 13.488 75.645 78.174 1.00 14.52 79 GLY F CA 1
ATOM 9614 C C . GLY F 1 79 ? 13.686 75.164 76.746 1.00 24.03 79 GLY F C 1
ATOM 9615 O O . GLY F 1 79 ? 12.765 74.631 76.111 1.00 19.76 79 GLY F O 1
ATOM 9616 N N . ALA F 1 80 ? 14.891 75.358 76.227 1.00 10.45 80 ALA F N 1
ATOM 9617 C CA . ALA F 1 80 ? 15.202 74.907 74.877 1.00 10.93 80 ALA F CA 1
ATOM 9618 C C . ALA F 1 80 ? 15.328 73.385 74.848 1.00 11.13 80 ALA F C 1
ATOM 9619 O O . ALA F 1 80 ? 14.879 72.732 73.906 1.00 11.72 80 ALA F O 1
ATOM 9621 N N . ILE F 1 81 ? 15.953 72.831 75.883 1.00 13.40 81 ILE F N 1
ATOM 9622 C CA . ILE F 1 81 ? 16.182 71.392 75.956 1.00 13.56 81 ILE F CA 1
ATOM 9623 C C . ILE F 1 81 ? 14.859 70.653 76.027 1.00 12.86 81 ILE F C 1
ATOM 9624 O O . ILE F 1 81 ? 14.674 69.629 75.364 1.00 20.30 81 ILE F O 1
ATOM 9629 N N . LEU F 1 82 ? 13.938 71.172 76.833 1.00 11.14 82 LEU F N 1
ATOM 9630 C CA . LEU F 1 82 ? 12.609 70.564 76.946 1.00 11.59 82 LEU F CA 1
ATOM 9631 C C . LEU F 1 82 ? 11.879 70.571 75.613 1.00 12.24 82 LEU F C 1
ATOM 9632 O O . LEU F 1 82 ? 11.374 69.539 75.187 1.00 15.72 82 LEU F O 1
ATOM 9637 N N . GLN F 1 83 ? 11.857 71.729 74.954 1.00 13.71 83 GLN F N 1
ATOM 9638 C CA . GLN F 1 83 ? 11.191 71.895 73.661 1.00 16.38 83 GLN F CA 1
ATOM 9639 C C . GLN F 1 83 ? 11.799 70.941 72.636 1.00 20.62 83 GLN F C 1
ATOM 9640 O O . GLN F 1 83 ? 11.081 70.290 71.867 1.00 24.63 83 GLN F O 1
ATOM 9646 N N . TYR F 1 84 ? 13.127 70.848 72.648 1.00 23.96 84 TYR F N 1
ATOM 9647 C CA . TYR F 1 84 ? 13.846 69.945 71.757 1.00 20.66 84 TYR F CA 1
ATOM 9648 C C . TYR F 1 84 ? 13.441 68.481 71.943 1.00 14.27 84 TYR F C 1
ATOM 9649 O O . TYR F 1 84 ? 13.128 67.802 70.973 1.00 16.51 84 TYR F O 1
ATOM 9658 N N . LEU F 1 85 ? 13.474 67.999 73.183 1.00 13.79 85 LEU F N 1
ATOM 9659 C CA . LEU F 1 85 ? 13.103 66.615 73.495 1.00 15.84 85 LEU F CA 1
ATOM 9660 C C . LEU F 1 85 ? 11.652 66.288 73.121 1.00 16.97 85 LEU F C 1
ATOM 9661 O O . LEU F 1 85 ? 11.341 65.186 72.646 1.00 15.99 85 LEU F O 1
ATOM 9666 N N . ALA F 1 86 ? 10.763 67.243 73.354 1.00 15.32 86 ALA F N 1
ATOM 9667 C CA . ALA F 1 86 ? 9.367 67.032 73.045 1.00 17.45 86 ALA F CA 1
ATOM 9668 C C . ALA F 1 86 ? 9.183 66.964 71.529 1.00 16.57 86 ALA F C 1
ATOM 9669 O O . ALA F 1 86 ? 8.531 66.054 71.029 1.00 18.81 86 ALA F O 1
ATOM 9671 N N . ASP F 1 87 ? 9.764 67.919 70.800 1.00 22.83 87 ASP F N 1
ATOM 9672 C CA . ASP F 1 87 ? 9.706 67.908 69.333 1.00 24.65 87 ASP F CA 1
ATOM 9673 C C . ASP F 1 87 ? 10.237 66.597 68.760 1.00 27.81 87 ASP F C 1
ATOM 9674 O O . ASP F 1 87 ? 9.636 66.017 67.860 1.00 19.39 87 ASP F O 1
ATOM 9679 N N . THR F 1 88 ? 11.372 66.144 69.292 1.00 20.95 88 THR F N 1
ATOM 9680 C CA . THR F 1 88 ? 12.116 65.042 68.704 1.00 18.41 88 THR F CA 1
ATOM 9681 C C . THR F 1 88 ? 11.618 63.659 69.129 1.00 19.05 88 THR F C 1
ATOM 9682 O O . THR F 1 88 ? 11.524 62.744 68.306 1.00 23.10 88 THR F O 1
ATOM 9686 N N . TYR F 1 89 ? 11.290 63.510 70.409 1.00 18.51 89 TYR F N 1
ATOM 9687 C CA . TYR F 1 89 ? 11.011 62.189 70.978 1.00 18.94 89 TYR F CA 1
ATOM 9688 C C . TYR F 1 89 ? 9.576 61.963 71.459 1.00 19.83 89 TYR F C 1
ATOM 9689 O O . TYR F 1 89 ? 9.263 60.916 72.021 1.00 21.13 89 TYR F O 1
ATOM 9698 N N . ASP F 1 90 ? 8.699 62.933 71.231 1.00 25.40 90 ASP F N 1
ATOM 9699 C CA . ASP F 1 90 ? 7.284 62.736 71.525 1.00 23.74 90 ASP F CA 1
ATOM 9700 C C . ASP F 1 90 ? 6.401 63.062 70.317 1.00 30.64 90 ASP F C 1
ATOM 9701 O O . ASP F 1 90 ? 5.478 63.886 70.390 1.00 26.63 90 ASP F O 1
ATOM 9706 N N . LYS F 1 91 ? 6.678 62.402 69.202 1.00 31.95 91 LYS F N 1
ATOM 9707 C CA . LYS F 1 91 ? 5.909 62.649 67.993 1.00 30.91 91 LYS F CA 1
ATOM 9708 C C . LYS F 1 91 ? 4.502 62.059 68.115 1.00 27.59 91 LYS F C 1
ATOM 9709 O O . LYS F 1 91 ? 3.609 62.397 67.344 1.00 27.83 91 LYS F O 1
ATOM 9715 N N . GLU F 1 92 ? 4.321 61.189 69.105 1.00 36.17 92 GLU F N 1
ATOM 9716 C CA . GLU F 1 92 ? 3.029 60.590 69.407 1.00 38.79 92 GLU F CA 1
ATOM 9717 C C . GLU F 1 92 ? 2.159 61.529 70.247 1.00 33.55 92 GLU F C 1
ATOM 9718 O O . GLU F 1 92 ? 0.986 61.249 70.488 1.00 32.44 92 GLU F O 1
ATOM 9724 N N . HIS F 1 93 ? 2.740 62.636 70.701 1.00 31.54 93 HIS F N 1
ATOM 9725 C CA . HIS F 1 93 ? 1.973 63.674 71.392 1.00 30.69 93 HIS F CA 1
ATOM 9726 C C . HIS F 1 93 ? 1.331 63.191 72.690 1.00 29.34 93 HIS F C 1
ATOM 9727 O O . HIS F 1 93 ? 0.217 63.593 73.029 1.00 29.09 93 HIS F O 1
ATOM 9734 N N . LYS F 1 94 ? 2.044 62.328 73.410 1.00 24.54 94 LYS F N 1
ATOM 9735 C CA . LYS F 1 94 ? 1.595 61.845 74.709 1.00 24.08 94 LYS F CA 1
ATOM 9736 C C . LYS F 1 94 ? 1.819 62.896 75.797 1.00 21.69 94 LYS F C 1
ATOM 9737 O O . LYS F 1 94 ? 1.188 62.863 76.852 1.00 22.66 94 LYS F O 1
ATOM 9743 N N . PHE F 1 95 ? 2.719 63.829 75.530 1.00 18.59 95 PHE F N 1
ATOM 9744 C CA . PHE F 1 95 ? 3.088 64.844 76.503 1.00 21.36 95 PHE F CA 1
ATOM 9745 C C . PHE F 1 95 ? 3.327 66.167 75.804 1.00 20.51 95 PHE F C 1
ATOM 9746 O O . PHE F 1 95 ? 4.131 66.979 76.259 1.00 21.55 95 PHE F O 1
ATOM 9754 N N . SER F 1 96 ? 2.650 66.365 74.681 1.00 16.04 96 SER F N 1
ATOM 9755 C CA . SER F 1 96 ? 2.825 67.568 73.871 1.00 15.47 96 SER F CA 1
ATOM 9756 C C . SER F 1 96 ? 1.702 67.648 72.869 1.00 16.30 96 SER F C 1
ATOM 9757 O O . SER F 1 96 ? 0.981 66.677 72.648 1.00 26.68 96 SER F O 1
ATOM 9760 N N . TYR F 1 97 ? 1.554 68.813 72.259 1.00 22.49 97 TYR F N 1
ATOM 9761 C CA . TYR F 1 97 ? 0.500 69.032 71.283 1.00 19.89 97 TYR F CA 1
ATOM 9762 C C . TYR F 1 97 ? 1.107 69.206 69.903 1.00 20.62 97 TYR F C 1
ATOM 9763 O O . TYR F 1 97 ? 2.268 69.577 69.788 1.00 21.71 97 TYR F O 1
ATOM 9772 N N . PRO F 1 98 ? 0.327 68.928 68.849 1.00 22.81 98 PRO F N 1
ATOM 9773 C CA . PRO F 1 98 ? 0.849 69.095 67.490 1.00 23.81 98 PRO F CA 1
ATOM 9774 C C . PRO F 1 98 ? 1.320 70.521 67.250 1.00 24.66 98 PRO F C 1
ATOM 9775 O O . PRO F 1 98 ? 0.664 71.472 67.691 1.00 21.24 98 PRO F O 1
ATOM 9779 N N . ALA F 1 99 ? 2.447 70.653 66.557 1.00 26.44 99 ALA F N 1
ATOM 9780 C CA . ALA F 1 99 ? 3.030 71.954 66.246 1.00 28.34 99 ALA F CA 1
ATOM 9781 C C . ALA F 1 99 ? 2.036 72.820 65.476 1.00 26.43 99 ALA F C 1
ATOM 9782 O O . ALA F 1 99 ? 1.332 72.329 64.602 1.00 22.19 99 ALA F O 1
ATOM 9784 N N . GLY F 1 100 ? 1.973 74.104 65.817 1.00 22.79 100 GLY F N 1
ATOM 9785 C CA . GLY F 1 100 ? 1.053 75.018 65.161 1.00 22.89 100 GLY F CA 1
ATOM 9786 C C . GLY F 1 100 ? -0.312 75.214 65.814 1.00 21.65 100 GLY F C 1
ATOM 9787 O O . GLY F 1 100 ? -1.042 76.143 65.458 1.00 22.73 100 GLY F O 1
ATOM 9788 N N . THR F 1 101 ? -0.671 74.351 66.762 1.00 20.50 101 THR F N 1
ATOM 9789 C CA . THR F 1 101 ? -1.986 74.442 67.403 1.00 22.26 101 THR F CA 1
ATOM 9790 C C . THR F 1 101 ? -1.995 75.414 68.577 1.00 21.58 101 THR F C 1
ATOM 9791 O O . THR F 1 101 ? -0.951 75.703 69.172 1.00 18.82 101 THR F O 1
ATOM 9795 N N . ALA F 1 102 ? -3.185 75.899 68.922 1.00 21.69 102 ALA F N 1
ATOM 9796 C CA . ALA F 1 102 ? -3.345 76.807 70.052 1.00 17.03 102 ALA F CA 1
ATOM 9797 C C . ALA F 1 102 ? -2.757 76.211 71.328 1.00 15.99 102 ALA F C 1
ATOM 9798 O O . ALA F 1 102 ? -2.044 76.885 72.070 1.00 15.22 102 ALA F O 1
ATOM 9800 N N . GLU F 1 103 ? -3.024 74.931 71.558 1.00 16.08 103 GLU F N 1
ATOM 9801 C CA . GLU F 1 103 ? -2.499 74.252 72.733 1.00 15.30 103 GLU F CA 1
ATOM 9802 C C . GLU F 1 103 ? -0.963 74.163 72.712 1.00 14.69 103 GLU F C 1
ATOM 9803 O O . GLU F 1 103 ? -0.330 74.246 73.747 1.00 13.92 103 GLU F O 1
ATOM 9809 N N . TYR F 1 104 ? -0.377 73.981 71.534 1.00 15.16 104 TYR F N 1
ATOM 9810 C CA . TYR F 1 104 ? 1.074 73.980 71.392 1.00 16.75 104 TYR F CA 1
ATOM 9811 C C . TYR F 1 104 ? 1.664 75.298 71.885 1.00 16.86 104 TYR F C 1
ATOM 9812 O O . TYR F 1 104 ? 2.614 75.320 72.678 1.00 13.50 104 TYR F O 1
ATOM 9821 N N . TYR F 1 105 ? 1.076 76.398 71.424 1.00 14.51 105 TYR F N 1
ATOM 9822 C CA . TYR F 1 105 ? 1.503 77.724 71.852 1.00 17.53 105 TYR F CA 1
ATOM 9823 C C . TYR F 1 105 ? 1.221 78.082 73.324 1.00 13.32 105 TYR F C 1
ATOM 9824 O O . TYR F 1 105 ? 2.046 78.732 73.967 1.00 14.28 105 TYR F O 1
ATOM 9833 N N . LYS F 1 106 ? 0.081 77.666 73.866 1.00 17.57 106 LYS F N 1
ATOM 9834 C CA . LYS F 1 106 ? -0.152 77.896 75.289 1.00 18.36 106 LYS F CA 1
ATOM 9835 C C . LYS F 1 106 ? 0.886 77.133 76.133 1.00 14.93 106 LYS F C 1
ATOM 9836 O O . LYS F 1 106 ? 1.306 77.626 77.160 1.00 13.68 106 LYS F O 1
ATOM 9842 N N . THR F 1 107 ? 1.265 75.933 75.695 1.00 16.38 107 THR F N 1
ATOM 9843 C CA . THR F 1 107 ? 2.298 75.149 76.362 1.00 20.68 107 THR F CA 1
ATOM 9844 C C . THR F 1 107 ? 3.587 75.951 76.388 1.00 23.31 107 THR F C 1
ATOM 9845 O O . THR F 1 107 ? 4.269 76.047 77.415 1.00 10.84 107 THR F O 1
ATOM 9849 N N . LEU F 1 108 ? 3.885 76.552 75.247 1.00 11.78 108 LEU F N 1
ATOM 9850 C CA . LEU F 1 108 ? 5.070 77.374 75.083 1.00 20.80 108 LEU F CA 1
ATOM 9851 C C . LEU F 1 108 ? 5.003 78.611 75.988 1.00 20.00 108 LEU F C 1
ATOM 9852 O O . LEU F 1 108 ? 5.983 78.963 76.650 1.00 16.22 108 LEU F O 1
ATOM 9857 N N . GLU F 1 109 ? 3.845 79.264 76.026 1.00 14.06 109 GLU F N 1
ATOM 9858 C CA . GLU F 1 109 ? 3.679 80.416 76.903 1.00 12.34 109 GLU F CA 1
ATOM 9859 C C . GLU F 1 109 ? 3.918 80.081 78.383 1.00 12.79 109 GLU F C 1
ATOM 9860 O O . GLU F 1 109 ? 4.517 80.858 79.112 1.00 12.00 109 GLU F O 1
ATOM 9866 N N . TYR F 1 110 ? 3.448 78.928 78.837 1.00 15.41 110 TYR F N 1
ATOM 9867 C CA . TYR F 1 110 ? 3.579 78.606 80.251 1.00 12.89 110 TYR F CA 1
ATOM 9868 C C . TYR F 1 110 ? 4.974 78.041 80.573 1.00 12.98 110 TYR F C 1
ATOM 9869 O O . TYR F 1 110 ? 5.523 78.279 81.657 1.00 11.23 110 TYR F O 1
ATOM 9878 N N . LEU F 1 111 ? 5.546 77.306 79.626 1.00 9.73 111 LEU F N 1
ATOM 9879 C CA . LEU F 1 111 ? 6.944 76.912 79.728 1.00 10.09 111 LEU F CA 1
ATOM 9880 C C . LEU F 1 111 ? 7.842 78.143 79.871 1.00 9.40 111 LEU F C 1
ATOM 9881 O O . LEU F 1 111 ? 8.667 78.207 80.777 1.00 14.17 111 LEU F O 1
ATOM 9886 N N . ILE F 1 112 ? 7.688 79.116 78.978 1.00 10.62 112 ILE F N 1
ATOM 9887 C CA . ILE F 1 112 ? 8.527 80.316 79.027 1.00 9.66 112 ILE F CA 1
ATOM 9888 C C . ILE F 1 112 ? 8.307 81.085 80.333 1.00 11.05 112 ILE F C 1
ATOM 9889 O O . ILE F 1 112 ? 9.270 81.528 80.970 1.00 11.60 112 ILE F O 1
ATOM 9894 N N . PHE F 1 113 ? 7.044 81.196 80.749 1.00 9.73 113 PHE F N 1
ATOM 9895 C CA . PHE F 1 113 ? 6.681 81.796 82.034 1.00 8.90 113 PHE F CA 1
ATOM 9896 C C . PHE F 1 113 ? 7.444 81.136 83.188 1.00 8.51 113 PHE F C 1
ATOM 9897 O O . PHE F 1 113 ? 7.964 81.816 84.069 1.00 10.21 113 PHE F O 1
ATOM 9905 N N . GLN F 1 114 ? 7.509 79.811 83.181 1.00 9.50 114 GLN F N 1
ATOM 9906 C CA . GLN F 1 114 ? 8.279 79.099 84.187 1.00 11.99 114 GLN F CA 1
ATOM 9907 C C . GLN F 1 114 ? 9.768 79.475 84.127 1.00 12.94 114 GLN F C 1
ATOM 9908 O O . GLN F 1 114 ? 10.329 79.878 85.134 1.00 14.57 114 GLN F O 1
ATOM 9914 N N . VAL F 1 115 ? 10.410 79.331 82.963 1.00 12.99 115 VAL F N 1
ATOM 9915 C CA . VAL F 1 115 ? 11.852 79.603 82.878 1.00 12.53 115 VAL F CA 1
ATOM 9916 C C . VAL F 1 115 ? 12.185 81.091 82.992 1.00 11.70 115 VAL F C 1
ATOM 9917 O O . VAL F 1 115 ? 13.301 81.462 83.359 1.00 18.75 115 VAL F O 1
ATOM 9921 N N . ALA F 1 116 ? 11.218 81.949 82.688 1.00 17.29 116 ALA F N 1
ATOM 9922 C CA . ALA F 1 116 ? 11.472 83.388 82.677 1.00 13.61 116 ALA F CA 1
ATOM 9923 C C . ALA F 1 116 ? 11.121 84.097 83.982 1.00 13.25 116 ALA F C 1
ATOM 9924 O O . ALA F 1 116 ? 11.650 85.177 84.267 1.00 13.61 116 ALA F O 1
ATOM 9926 N N . GLU F 1 117 ? 10.229 83.515 84.778 1.00 12.48 117 GLU F N 1
ATOM 9927 C CA . GLU F 1 117 ? 9.847 84.175 86.027 1.00 15.67 117 GLU F CA 1
ATOM 9928 C C . GLU F 1 117 ? 9.913 83.251 87.243 1.00 18.45 117 GLU F C 1
ATOM 9929 O O . GLU F 1 117 ? 10.505 83.601 88.261 1.00 18.37 117 GLU F O 1
ATOM 9935 N N . ASN F 1 118 ? 9.360 82.056 87.128 1.00 12.52 118 ASN F N 1
ATOM 9936 C CA . ASN F 1 118 ? 9.378 81.130 88.251 1.00 13.19 118 ASN F CA 1
ATOM 9937 C C . ASN F 1 118 ? 10.807 80.799 88.718 1.00 10.73 118 ASN F C 1
ATOM 9938 O O . ASN F 1 118 ? 11.193 81.158 89.818 1.00 11.92 118 ASN F O 1
ATOM 9943 N N . GLY F 1 119 ? 11.587 80.133 87.870 1.00 19.38 119 GLY F N 1
ATOM 9944 C CA . GLY F 1 119 ? 12.979 79.816 88.177 1.00 19.02 119 GLY F CA 1
ATOM 9945 C C . GLY F 1 119 ? 13.834 81.001 88.614 1.00 12.59 119 GLY F C 1
ATOM 9946 O O . GLY F 1 119 ? 14.396 80.991 89.699 1.00 12.03 119 GLY F O 1
ATOM 9947 N N . PRO F 1 120 ? 13.942 82.036 87.767 1.00 9.92 120 PRO F N 1
ATOM 9948 C CA . PRO F 1 120 ? 14.737 83.200 88.167 1.00 16.71 120 PRO F CA 1
ATOM 9949 C C . PRO F 1 120 ? 14.327 83.810 89.504 1.00 13.90 120 PRO F C 1
ATOM 9950 O O . PRO F 1 120 ? 15.210 84.123 90.299 1.00 12.65 120 PRO F O 1
ATOM 9954 N N . ILE F 1 121 ? 13.031 83.980 89.754 1.00 12.03 121 ILE F N 1
ATOM 9955 C CA . ILE F 1 121 ? 12.587 84.620 90.990 1.00 8.25 121 ILE F CA 1
ATOM 9956 C C . ILE F 1 121 ? 12.777 83.728 92.232 1.00 9.03 121 ILE F C 1
ATOM 9957 O O . ILE F 1 121 ? 13.258 84.187 93.266 1.00 8.52 121 ILE F O 1
ATOM 9962 N N . GLN F 1 122 ? 12.403 82.459 92.123 1.00 8.20 122 GLN F N 1
ATOM 9963 C CA . GLN F 1 122 ? 12.551 81.542 93.239 1.00 14.38 122 GLN F CA 1
ATOM 9964 C C . GLN F 1 122 ? 14.047 81.277 93.506 1.00 18.37 122 GLN F C 1
ATOM 9965 O O . GLN F 1 122 ? 14.453 80.971 94.631 1.00 8.96 122 GLN F O 1
ATOM 9971 N N . GLY F 1 123 ? 14.858 81.401 92.460 1.00 15.61 123 GLY F N 1
ATOM 9972 C CA . GLY F 1 123 ? 16.293 81.246 92.592 1.00 14.92 123 GLY F CA 1
ATOM 9973 C C . GLY F 1 123 ? 16.895 82.403 93.355 1.00 12.11 123 GLY F C 1
ATOM 9974 O O . GLY F 1 123 ? 17.848 82.216 94.100 1.00 12.18 123 GLY F O 1
ATOM 9975 N N . GLN F 1 124 ? 16.327 83.600 93.194 1.00 17.19 124 GLN F N 1
ATOM 9976 C CA . GLN F 1 124 ? 16.827 84.763 93.928 1.00 15.91 124 GLN F CA 1
ATOM 9977 C C . GLN F 1 124 ? 16.500 84.627 95.398 1.00 13.52 124 GLN F C 1
ATOM 9978 O O . GLN F 1 124 ? 17.330 84.923 96.258 1.00 16.39 124 GLN F O 1
ATOM 9984 N N . ALA F 1 125 ? 15.284 84.174 95.675 1.00 10.56 125 ALA F N 1
ATOM 9985 C CA . ALA F 1 125 ? 14.858 83.926 97.042 1.00 10.61 125 ALA F CA 1
ATOM 9986 C C . ALA F 1 125 ? 15.787 82.914 97.705 1.00 9.96 125 ALA F C 1
ATOM 9987 O O . ALA F 1 125 ? 16.207 83.093 98.845 1.00 10.46 125 ALA F O 1
ATOM 9989 N N . ASN F 1 126 ? 16.095 81.848 96.976 1.00 16.19 126 ASN F N 1
ATOM 9990 C CA . ASN F 1 126 ? 16.988 80.821 97.470 1.00 15.25 126 ASN F CA 1
ATOM 9991 C C . ASN F 1 126 ? 18.354 81.430 97.754 1.00 18.24 126 ASN F C 1
ATOM 9992 O O . ASN F 1 126 ? 18.981 81.126 98.772 1.00 14.08 126 ASN F O 1
ATOM 9997 N N . HIS F 1 127 ? 18.803 82.310 96.866 1.00 10.48 127 HIS F N 1
ATOM 9998 C CA . HIS F 1 127 ? 20.079 82.972 97.101 1.00 19.39 127 HIS F CA 1
ATOM 9999 C C . HIS F 1 127 ? 20.072 83.801 98.385 1.00 15.33 127 HIS F C 1
ATOM 10000 O O . HIS F 1 127 ? 20.992 83.711 99.179 1.00 14.25 127 HIS F O 1
ATOM 10007 N N . PHE F 1 128 ? 19.029 84.598 98.594 1.00 15.43 128 PHE F N 1
ATOM 10008 C CA . PHE F 1 128 ? 19.007 85.509 99.739 1.00 19.92 128 PHE F CA 1
ATOM 10009 C C . PHE F 1 128 ? 18.845 84.803 101.075 1.00 21.04 128 PHE F C 1
ATOM 10010 O O . PHE F 1 128 ? 19.216 85.330 102.122 1.00 19.54 128 PHE F O 1
ATOM 10018 N N . VAL F 1 129 ? 18.332 83.586 101.021 1.00 19.75 129 VAL F N 1
ATOM 10019 C CA . VAL F 1 129 ? 18.079 82.822 102.222 1.00 17.25 129 VAL F CA 1
ATOM 10020 C C . VAL F 1 129 ? 19.248 81.900 102.560 1.00 18.14 129 VAL F C 1
ATOM 10021 O O . VAL F 1 129 ? 19.637 81.801 103.718 1.00 18.91 129 VAL F O 1
ATOM 10025 N N . PHE F 1 130 ? 19.800 81.228 101.552 1.00 12.81 130 PHE F N 1
ATOM 10026 C CA . PHE F 1 130 ? 20.792 80.172 101.778 1.00 15.36 130 PHE F CA 1
ATOM 10027 C C . PHE F 1 130 ? 22.230 80.523 101.421 1.00 19.98 130 PHE F C 1
ATOM 10028 O O . PHE F 1 130 ? 23.139 79.958 102.000 1.00 19.69 130 PHE F O 1
ATOM 10036 N N . ALA F 1 131 ? 22.431 81.432 100.469 1.00 22.08 131 ALA F N 1
ATOM 10037 C CA . ALA F 1 131 ? 23.752 81.635 99.865 1.00 18.52 131 ALA F CA 1
ATOM 10038 C C . ALA F 1 131 ? 24.402 82.989 100.144 1.00 18.83 131 ALA F C 1
ATOM 10039 O O . ALA F 1 131 ? 25.623 83.088 100.169 1.00 23.69 131 ALA F O 1
ATOM 10041 N N . ALA F 1 132 ? 23.604 84.037 100.320 1.00 17.74 132 ALA F N 1
ATOM 10042 C CA . ALA F 1 132 ? 24.173 85.357 100.581 1.00 17.40 132 ALA F CA 1
ATOM 10043 C C . ALA F 1 132 ? 25.036 85.370 101.848 1.00 20.34 132 ALA F C 1
ATOM 10044 O O . ALA F 1 132 ? 24.707 84.717 102.843 1.00 16.48 132 ALA F O 1
ATOM 10046 N N . LYS F 1 133 ? 26.140 86.117 101.787 1.00 21.88 133 LYS F N 1
ATOM 10047 C CA . LYS F 1 133 ? 27.111 86.189 102.873 1.00 21.15 133 LYS F CA 1
ATOM 10048 C C . LYS F 1 133 ? 26.647 87.115 103.979 1.00 23.40 133 LYS F C 1
ATOM 10049 O O . LYS F 1 133 ? 27.194 87.104 105.081 1.00 25.86 133 LYS F O 1
ATOM 10055 N N . GLU F 1 134 ? 25.649 87.936 103.678 1.00 18.94 134 GLU F N 1
ATOM 10056 C CA . GLU F 1 134 ? 25.036 88.761 104.703 1.00 20.88 134 GLU F CA 1
ATOM 10057 C C . GLU F 1 134 ? 23.521 88.606 104.639 1.00 24.19 134 GLU F C 1
ATOM 10058 O O . GLU F 1 134 ? 22.978 88.102 103.649 1.00 22.24 134 GLU F O 1
ATOM 10064 N N . LYS F 1 135 ? 22.845 89.002 105.711 1.00 23.79 135 LYS F N 1
ATOM 10065 C CA . LYS F 1 135 ? 21.397 88.963 105.726 1.00 25.24 135 LYS F CA 1
ATOM 10066 C C . LYS F 1 135 ? 20.884 90.239 105.084 1.00 23.84 135 LYS F C 1
ATOM 10067 O O . LYS F 1 135 ? 21.138 91.330 105.580 1.00 24.85 135 LYS F O 1
ATOM 10073 N N . VAL F 1 136 ? 20.178 90.103 103.969 1.00 18.98 136 VAL F N 1
ATOM 10074 C CA . VAL F 1 136 ? 19.582 91.261 103.316 1.00 16.04 136 VAL F CA 1
ATOM 10075 C C . VAL F 1 136 ? 18.054 91.093 103.305 1.00 13.98 136 VAL F C 1
ATOM 10076 O O . VAL F 1 136 ? 17.483 90.508 102.382 1.00 17.16 136 VAL F O 1
ATOM 10080 N N . PRO F 1 137 ? 17.389 91.589 104.356 1.00 14.61 137 PRO F N 1
ATOM 10081 C CA . PRO F 1 137 ? 15.941 91.413 104.522 1.00 14.52 137 PRO F CA 1
ATOM 10082 C C . PRO F 1 137 ? 15.124 91.911 103.325 1.00 21.16 137 PRO F C 1
ATOM 10083 O O . PRO F 1 137 ? 14.142 91.266 102.962 1.00 25.82 137 PRO F O 1
ATOM 10087 N N . TYR F 1 138 ? 15.518 93.037 102.732 1.00 21.26 138 TYR F N 1
ATOM 10088 C CA . TYR F 1 138 ? 14.817 93.571 101.572 1.00 22.94 138 TYR F CA 1
ATOM 10089 C C . TYR F 1 138 ? 14.766 92.520 100.478 1.00 18.54 138 TYR F C 1
ATOM 10090 O O . TYR F 1 138 ? 13.741 92.349 99.813 1.00 13.90 138 TYR F O 1
ATOM 10099 N N . GLY F 1 139 ? 15.879 91.812 100.309 1.00 15.89 139 GLY F N 1
ATOM 10100 C CA . GLY F 1 139 ? 15.984 90.790 99.286 1.00 16.34 139 GLY F CA 1
ATOM 10101 C C . GLY F 1 139 ? 15.144 89.572 99.614 1.00 14.09 139 GLY F C 1
ATOM 10102 O O . GLY F 1 139 ? 14.404 89.075 98.772 1.00 16.03 139 GLY F O 1
ATOM 10103 N N . ILE F 1 140 ? 15.294 89.074 100.834 1.00 13.69 140 ILE F N 1
ATOM 10104 C CA . ILE F 1 140 ? 14.527 87.931 101.296 1.00 17.35 140 ILE F CA 1
ATOM 10105 C C . ILE F 1 140 ? 13.029 88.175 101.102 1.00 20.70 140 ILE F C 1
ATOM 10106 O O . ILE F 1 140 ? 12.332 87.342 100.535 1.00 20.49 140 ILE F O 1
ATOM 10111 N N . ASN F 1 141 ? 12.550 89.326 101.554 1.00 12.27 141 ASN F N 1
ATOM 10112 C CA . ASN F 1 141 ? 11.131 89.639 101.460 1.00 13.51 141 ASN F CA 1
ATOM 10113 C C . ASN F 1 141 ? 10.678 89.805 100.019 1.00 11.90 141 ASN F C 1
ATOM 10114 O O . ASN F 1 141 ? 9.627 89.290 99.640 1.00 16.44 141 ASN F O 1
ATOM 10119 N N . ARG F 1 142 ? 11.472 90.512 99.215 1.00 13.33 142 ARG F N 1
ATOM 10120 C CA . ARG F 1 142 ? 11.098 90.772 97.820 1.00 17.90 142 ARG F CA 1
ATOM 10121 C C . ARG F 1 142 ? 10.850 89.486 97.033 1.00 20.56 142 ARG F C 1
ATOM 10122 O O . ARG F 1 142 ? 9.828 89.352 96.363 1.00 17.82 142 ARG F O 1
ATOM 10130 N N . TYR F 1 143 ? 11.765 88.530 97.157 1.00 20.10 143 TYR F N 1
ATOM 10131 C CA . TYR F 1 143 ? 11.707 87.314 96.348 1.00 23.30 143 TYR F CA 1
ATOM 10132 C C . TYR F 1 143 ? 10.803 86.201 96.887 1.00 17.36 143 TYR F C 1
ATOM 10133 O O . TYR F 1 143 ? 10.203 85.454 96.119 1.00 18.71 143 TYR F O 1
ATOM 10142 N N . ILE F 1 144 ? 10.700 86.094 98.202 1.00 11.17 144 ILE F N 1
ATOM 10143 C CA . ILE F 1 144 ? 9.708 85.220 98.785 1.00 12.39 144 ILE F CA 1
ATOM 10144 C C . ILE F 1 144 ? 8.293 85.668 98.345 1.00 14.33 144 ILE F C 1
ATOM 10145 O O . ILE F 1 144 ? 7.477 84.844 97.935 1.00 10.58 144 ILE F O 1
ATOM 10150 N N . THR F 1 145 ? 8.033 86.973 98.424 1.00 13.27 145 THR F N 1
ATOM 10151 C CA . THR F 1 145 ? 6.735 87.543 98.066 1.00 20.21 145 THR F CA 1
ATOM 10152 C C . THR F 1 145 ? 6.424 87.358 96.580 1.00 21.00 145 THR F C 1
ATOM 10153 O O . THR F 1 145 ? 5.311 86.979 96.205 1.00 18.73 145 THR F O 1
ATOM 10157 N N . ASP F 1 146 ? 7.411 87.611 95.732 1.00 21.92 146 ASP F N 1
ATOM 10158 C CA . ASP F 1 146 ? 7.189 87.441 94.306 1.00 15.81 146 ASP F CA 1
ATOM 10159 C C . ASP F 1 146 ? 7.094 85.956 93.936 1.00 9.47 146 ASP F C 1
ATOM 10160 O O . ASP F 1 146 ? 6.371 85.585 93.012 1.00 10.65 146 ASP F O 1
ATOM 10165 N N . THR F 1 147 ? 7.803 85.098 94.659 1.00 13.57 147 THR F N 1
ATOM 10166 C CA . THR F 1 147 ? 7.646 83.660 94.443 1.00 14.38 147 THR F CA 1
ATOM 10167 C C . THR F 1 147 ? 6.205 83.206 94.684 1.00 14.11 147 THR F C 1
ATOM 10168 O O . THR F 1 147 ? 5.652 82.408 93.912 1.00 15.51 147 THR F O 1
ATOM 10172 N N . LYS F 1 148 ? 5.601 83.733 95.746 1.00 12.78 148 LYS F N 1
ATOM 10173 C CA . LYS F 1 148 ? 4.221 83.416 96.077 1.00 15.23 148 LYS F CA 1
ATOM 10174 C C . LYS F 1 148 ? 3.275 83.985 95.024 1.00 16.74 148 LYS F C 1
ATOM 10175 O O . LYS F 1 148 ? 2.247 83.378 94.723 1.00 18.38 148 LYS F O 1
ATOM 10181 N N . ARG F 1 149 ? 3.623 85.148 94.472 1.00 16.99 149 ARG F N 1
ATOM 10182 C CA . ARG F 1 149 ? 2.826 85.734 93.408 1.00 21.10 149 ARG F CA 1
ATOM 10183 C C . ARG F 1 149 ? 2.727 84.756 92.231 1.00 21.34 149 ARG F C 1
ATOM 10184 O O . ARG F 1 149 ? 1.637 84.501 91.713 1.00 19.54 149 ARG F O 1
ATOM 10192 N N . ILE F 1 150 ? 3.874 84.200 91.841 1.00 13.19 150 ILE F N 1
ATOM 10193 C CA . ILE F 1 150 ? 3.982 83.356 90.656 1.00 14.48 150 ILE F CA 1
ATOM 10194 C C . ILE F 1 150 ? 3.236 82.016 90.775 1.00 11.58 150 ILE F C 1
ATOM 10195 O O . ILE F 1 150 ? 2.641 81.536 89.818 1.00 15.50 150 ILE F O 1
ATOM 10200 N N . TYR F 1 151 ? 3.265 81.424 91.960 1.00 10.83 151 TYR F N 1
ATOM 10201 C CA . TYR F 1 151 ? 2.526 80.209 92.203 1.00 11.20 151 TYR F CA 1
ATOM 10202 C C . TYR F 1 151 ? 1.030 80.482 92.231 1.00 14.56 151 TYR F C 1
ATOM 10203 O O . TYR F 1 151 ? 0.232 79.633 91.833 1.00 15.04 151 TYR F O 1
ATOM 10212 N N . GLY F 1 152 ? 0.665 81.679 92.676 1.00 11.24 152 GLY F N 1
ATOM 10213 C CA . GLY F 1 152 ? -0.712 82.129 92.607 1.00 16.96 152 GLY F CA 1
ATOM 10214 C C . GLY F 1 152 ? -1.194 82.203 91.170 1.00 17.26 152 GLY F C 1
ATOM 10215 O O . GLY F 1 152 ? -2.340 81.887 90.873 1.00 23.15 152 GLY F O 1
ATOM 10216 N N . VAL F 1 153 ? -0.311 82.615 90.271 1.00 11.68 153 VAL F N 1
ATOM 10217 C CA . VAL F 1 153 ? -0.655 82.704 88.858 1.00 14.16 153 VAL F CA 1
ATOM 10218 C C . VAL F 1 153 ? -0.842 81.302 88.288 1.00 14.60 153 VAL F C 1
ATOM 10219 O O . VAL F 1 153 ? -1.835 81.022 87.609 1.00 13.53 153 VAL F O 1
ATOM 10223 N N . PHE F 1 154 ? 0.110 80.418 88.574 1.00 10.62 154 PHE F N 1
ATOM 10224 C CA . PHE F 1 154 ? -0.031 79.015 88.189 1.00 24.33 154 PHE F CA 1
ATOM 10225 C C . PHE F 1 154 ? -1.304 78.359 88.764 1.00 23.15 154 PHE F C 1
ATOM 10226 O O . PHE F 1 154 ? -1.867 77.450 88.150 1.00 17.11 154 PHE F O 1
ATOM 10234 N N . GLU F 1 155 ? -1.743 78.811 89.942 1.00 18.30 155 GLU F N 1
ATOM 10235 C CA . GLU F 1 155 ? -2.989 78.328 90.531 1.00 18.49 155 GLU F CA 1
ATOM 10236 C C . GLU F 1 155 ? -4.168 78.820 89.697 1.00 19.98 155 GLU F C 1
ATOM 10237 O O . GLU F 1 155 ? -5.100 78.067 89.425 1.00 18.25 155 GLU F O 1
ATOM 10243 N N . ASP F 1 156 ? -4.121 80.090 89.297 1.00 14.19 156 ASP F N 1
ATOM 10244 C CA . ASP F 1 156 ? -5.128 80.637 88.412 1.00 19.45 156 ASP F CA 1
ATOM 10245 C C . ASP F 1 156 ? -5.169 79.882 87.070 1.00 18.83 156 ASP F C 1
ATOM 10246 O O . ASP F 1 156 ? -6.247 79.558 86.569 1.00 14.70 156 ASP F O 1
ATOM 10251 N N . ILE F 1 157 ? -3.997 79.604 86.505 1.00 13.93 157 ILE F N 1
ATOM 10252 C CA . ILE F 1 157 ? -3.893 78.876 85.242 1.00 14.90 157 ILE F CA 1
ATOM 10253 C C . ILE F 1 157 ? -4.587 77.515 85.340 1.00 23.79 157 ILE F C 1
ATOM 10254 O O . ILE F 1 157 ? -5.422 77.160 84.485 1.00 21.50 157 ILE F O 1
ATOM 10259 N N . LEU F 1 158 ? -4.277 76.779 86.408 1.00 13.33 158 LEU F N 1
ATOM 10260 C CA . LEU F 1 158 ? -4.924 75.498 86.654 1.00 14.06 158 LEU F CA 1
ATOM 10261 C C . LEU F 1 158 ? -6.435 75.622 86.785 1.00 19.79 158 LEU F C 1
ATOM 10262 O O . LEU F 1 158 ? -7.169 74.742 86.334 1.00 18.62 158 LEU F O 1
ATOM 10267 N N . SER F 1 159 ? -6.894 76.716 87.391 1.00 15.56 159 SER F N 1
ATOM 10268 C CA . SER F 1 159 ? -8.322 76.945 87.616 1.00 18.89 159 SER F CA 1
ATOM 10269 C C . SER F 1 159 ? -9.078 77.171 86.307 1.00 18.59 159 SER F C 1
ATOM 10270 O O . SER F 1 159 ? -10.285 76.931 86.225 1.00 22.00 159 SER F O 1
ATOM 10273 N N . ARG F 1 160 ? -8.362 77.630 85.289 1.00 16.46 160 ARG F N 1
ATOM 10274 C CA . ARG F 1 160 ? -8.956 77.868 83.990 1.00 16.90 160 ARG F CA 1
ATOM 10275 C C . ARG F 1 160 ? -9.068 76.590 83.156 1.00 25.73 160 ARG F C 1
ATOM 10276 O O . ARG F 1 160 ? -9.647 76.602 82.075 1.00 32.71 160 ARG F O 1
ATOM 10284 N N . ASN F 1 161 ? -8.520 75.488 83.656 1.00 23.42 161 ASN F N 1
ATOM 10285 C CA . ASN F 1 161 ? -8.613 74.207 82.949 1.00 20.32 161 ASN F CA 1
ATOM 10286 C C . ASN F 1 161 ? -9.660 73.311 83.615 1.00 24.29 161 ASN F C 1
ATOM 10287 O O . ASN F 1 161 ? -9.402 72.152 83.944 1.00 18.37 161 ASN F O 1
ATOM 10292 N N . LYS F 1 162 ? -10.845 73.876 83.812 1.00 29.84 162 LYS F N 1
ATOM 10293 C CA . LYS F 1 162 ? -11.952 73.183 84.469 1.00 29.88 162 LYS F CA 1
ATOM 10294 C C . LYS F 1 162 ? -12.403 71.944 83.700 1.00 27.78 162 LYS F C 1
ATOM 10295 O O . LYS F 1 162 ? -12.754 70.929 84.301 1.00 27.60 162 LYS F O 1
ATOM 10301 N N . ALA F 1 163 ? -12.396 72.020 82.371 1.00 22.98 163 ALA F N 1
ATOM 10302 C CA . ALA F 1 163 ? -12.858 70.890 81.559 1.00 22.32 163 ALA F CA 1
ATOM 10303 C C . ALA F 1 163 ? -12.030 69.630 81.792 1.00 24.59 163 ALA F C 1
ATOM 10304 O O . ALA F 1 163 ? -12.487 68.526 81.518 1.00 25.44 163 ALA F O 1
ATOM 10306 N N . ASN F 1 164 ? -10.812 69.802 82.301 1.00 20.47 164 ASN F N 1
ATOM 10307 C CA . ASN F 1 164 ? -9.967 68.678 82.673 1.00 20.21 164 ASN F CA 1
ATOM 10308 C C . ASN F 1 164 ? -9.672 68.580 84.170 1.00 21.40 164 ASN F C 1
ATOM 10309 O O . ASN F 1 164 ? -8.567 68.195 84.558 1.00 20.17 164 ASN F O 1
ATOM 10314 N N . ASP F 1 165 ? -10.652 68.941 84.997 1.00 21.06 165 ASP F N 1
ATOM 10315 C CA . ASP F 1 165 ? -10.537 68.904 86.460 1.00 21.30 165 ASP F CA 1
ATOM 10316 C C . ASP F 1 165 ? -9.281 69.614 86.986 1.00 22.89 165 ASP F C 1
ATOM 10317 O O . ASP F 1 165 ? -8.755 69.255 88.043 1.00 26.11 165 ASP F O 1
ATOM 10322 N N . SER F 1 166 ? -8.792 70.591 86.228 1.00 19.93 166 SER F N 1
ATOM 10323 C CA . SER F 1 166 ? -7.640 71.383 86.639 1.00 21.53 166 SER F CA 1
ATOM 10324 C C . SER F 1 166 ? -6.425 70.526 86.976 1.00 21.02 166 SER F C 1
ATOM 10325 O O . SER F 1 166 ? -5.673 70.848 87.897 1.00 17.67 166 SER F O 1
ATOM 10328 N N . LYS F 1 167 ? -6.241 69.433 86.245 1.00 20.32 167 LYS F N 1
ATOM 10329 C CA . LYS F 1 167 ? -5.151 68.507 86.526 1.00 22.76 167 LYS F CA 1
ATOM 10330 C C . LYS F 1 167 ? -3.886 68.865 85.751 1.00 24.57 167 LYS F C 1
ATOM 10331 O O . LYS F 1 167 ? -2.785 68.468 86.134 1.00 23.14 167 LYS F O 1
ATOM 10337 N N . TYR F 1 168 ? -4.051 69.614 84.664 1.00 21.31 168 TYR F N 1
ATOM 10338 C CA . TYR F 1 168 ? -2.942 69.939 83.769 1.00 17.32 168 TYR F CA 1
ATOM 10339 C C . TYR F 1 168 ? -2.896 71.432 83.482 1.00 16.98 168 TYR F C 1
ATOM 10340 O O . TYR F 1 168 ? -3.926 72.091 83.422 1.00 17.29 168 TYR F O 1
ATOM 10349 N N . LEU F 1 169 ? -1.701 71.969 83.281 1.00 12.81 169 LEU F N 1
ATOM 10350 C CA . LEU F 1 169 ? -1.592 73.362 82.870 1.00 12.30 169 LEU F CA 1
ATOM 10351 C C . LEU F 1 169 ? -2.217 73.605 81.502 1.00 15.40 169 LEU F C 1
ATOM 10352 O O . LEU F 1 169 ? -2.816 74.656 81.263 1.00 20.25 169 LEU F O 1
ATOM 10357 N N . VAL F 1 170 ? -2.066 72.653 80.588 1.00 17.02 170 VAL F N 1
ATOM 10358 C CA . VAL F 1 170 ? -2.676 72.796 79.263 1.00 15.38 170 VAL F CA 1
ATOM 10359 C C . VAL F 1 170 ? -3.443 71.554 78.827 1.00 15.75 170 VAL F C 1
ATOM 10360 O O . VAL F 1 170 ? -2.872 70.471 78.697 1.00 15.13 170 VAL F O 1
ATOM 10364 N N . GLY F 1 171 ? -4.744 71.724 78.601 1.00 19.36 171 GLY F N 1
ATOM 10365 C CA . GLY F 1 171 ? -5.588 70.670 78.064 1.00 16.13 171 GLY F CA 1
ATOM 10366 C C . GLY F 1 171 ? -5.702 69.399 78.887 1.00 22.09 171 GLY F C 1
ATOM 10367 O O . GLY F 1 171 ? -5.912 69.443 80.103 1.00 22.22 171 GLY F O 1
ATOM 10368 N N . ASP F 1 172 ? -5.553 68.262 78.214 1.00 17.14 172 ASP F N 1
ATOM 10369 C CA . ASP F 1 172 ? -5.758 66.951 78.824 1.00 21.79 172 ASP F CA 1
ATOM 10370 C C . ASP F 1 172 ? -4.474 66.141 78.998 1.00 17.55 172 ASP F C 1
ATOM 10371 O O . ASP F 1 172 ? -4.510 64.923 79.100 1.00 26.18 172 ASP F O 1
ATOM 10376 N N . ARG F 1 173 ? -3.332 66.799 79.025 1.00 19.85 173 ARG F N 1
ATOM 10377 C CA . ARG F 1 173 ? -2.099 66.046 79.186 1.00 17.03 173 ARG F CA 1
ATOM 10378 C C . ARG F 1 173 ? -1.033 66.873 79.884 1.00 15.25 173 ARG F C 1
ATOM 10379 O O . ARG F 1 173 ? -1.049 68.100 79.822 1.00 18.22 173 ARG F O 1
ATOM 10387 N N . TYR F 1 174 ? -0.117 66.198 80.568 1.00 22.23 174 TYR F N 1
ATOM 10388 C CA . TYR F 1 174 ? 1.088 66.866 81.051 1.00 24.71 174 TYR F CA 1
ATOM 10389 C C . TYR F 1 174 ? 1.927 67.265 79.852 1.00 13.99 174 TYR F C 1
ATOM 10390 O O . TYR F 1 174 ? 2.031 66.525 78.878 1.00 17.77 174 TYR F O 1
ATOM 10399 N N . THR F 1 175 ? 2.488 68.460 79.904 1.00 13.15 175 THR F N 1
ATOM 10400 C CA . THR F 1 175 ? 3.399 68.921 78.876 1.00 16.28 175 THR F CA 1
ATOM 10401 C C . THR F 1 175 ? 4.719 69.343 79.526 1.00 19.30 175 THR F C 1
ATOM 10402 O O . THR F 1 175 ? 4.892 69.203 80.746 1.00 13.42 175 THR F O 1
ATOM 10406 N N . VAL F 1 176 ? 5.636 69.881 78.722 1.00 15.64 176 VAL F N 1
ATOM 10407 C CA . VAL F 1 176 ? 6.921 70.331 79.250 1.00 13.49 176 VAL F CA 1
ATOM 10408 C C . VAL F 1 176 ? 6.705 71.473 80.244 1.00 16.15 176 VAL F C 1
ATOM 10409 O O . VAL F 1 176 ? 7.525 71.701 81.125 1.00 13.67 176 VAL F O 1
ATOM 10413 N N . ALA F 1 177 ? 5.596 72.191 80.105 1.00 14.73 177 ALA F N 1
ATOM 10414 C CA . ALA F 1 177 ? 5.331 73.290 81.019 1.00 18.21 177 ALA F CA 1
ATOM 10415 C C . ALA F 1 177 ? 5.130 72.760 82.441 1.00 15.56 177 ALA F C 1
ATOM 10416 O O . ALA F 1 177 ? 5.669 73.310 83.394 1.00 16.69 177 ALA F O 1
ATOM 10418 N N . ASP F 1 178 ? 4.379 71.674 82.580 1.00 15.93 178 ASP F N 1
ATOM 10419 C CA . ASP F 1 178 ? 4.201 71.047 83.890 1.00 16.44 178 ASP F CA 1
ATOM 10420 C C . ASP F 1 178 ? 5.529 70.514 84.433 1.00 15.63 178 ASP F C 1
ATOM 10421 O O . ASP F 1 178 ? 5.857 70.692 85.603 1.00 16.48 178 ASP F O 1
ATOM 10426 N N . PHE F 1 179 ? 6.293 69.842 83.586 1.00 13.21 179 PHE F N 1
ATOM 10427 C CA . PHE F 1 179 ? 7.533 69.253 84.061 1.00 13.22 179 PHE F CA 1
ATOM 10428 C C . PHE F 1 179 ? 8.549 70.312 84.453 1.00 10.88 179 PHE F C 1
ATOM 10429 O O . PHE F 1 179 ? 9.284 70.135 85.413 1.00 14.32 179 PHE F O 1
ATOM 10437 N N . ALA F 1 180 ? 8.547 71.431 83.740 1.00 16.41 180 ALA F N 1
ATOM 10438 C CA . ALA F 1 180 ? 9.374 72.585 84.096 1.00 13.84 180 ALA F CA 1
ATOM 10439 C C . ALA F 1 180 ? 9.034 73.124 85.476 1.00 14.37 180 ALA F C 1
ATOM 10440 O O . ALA F 1 180 ? 9.926 73.343 86.302 1.00 11.70 180 ALA F O 1
ATOM 10442 N N . LEU F 1 181 ? 7.747 73.360 85.721 1.00 9.48 181 LEU F N 1
ATOM 10443 C CA . LEU F 1 181 ? 7.310 73.904 87.005 1.00 9.34 181 LEU F CA 1
ATOM 10444 C C . LEU F 1 181 ? 7.646 72.939 88.153 1.00 10.69 181 LEU F C 1
ATOM 10445 O O . LEU F 1 181 ? 8.054 73.347 89.248 1.00 10.24 181 LEU F O 1
ATOM 10450 N N . LEU F 1 182 ? 7.492 71.653 87.873 1.00 10.33 182 LEU F N 1
ATOM 10451 C CA . LEU F 1 182 ? 7.665 70.595 88.865 1.00 11.83 182 LEU F CA 1
ATOM 10452 C C . LEU F 1 182 ? 9.061 70.593 89.509 1.00 13.58 182 LEU F C 1
ATOM 10453 O O . LEU F 1 182 ? 9.202 70.344 90.708 1.00 12.36 182 LEU F O 1
ATOM 10458 N N . GLY F 1 183 ? 10.092 70.863 88.711 1.00 14.25 183 GLY F N 1
ATOM 10459 C CA . GLY F 1 183 ? 11.450 70.870 89.226 1.00 12.58 183 GLY F CA 1
ATOM 10460 C C . GLY F 1 183 ? 11.591 71.855 90.373 1.00 11.59 183 GLY F C 1
ATOM 10461 O O . GLY F 1 183 ? 12.207 71.536 91.379 1.00 13.87 183 GLY F O 1
ATOM 10462 N N . TRP F 1 184 ? 10.995 73.039 90.216 1.00 10.07 184 TRP F N 1
ATOM 10463 C CA . TRP F 1 184 ? 11.085 74.126 91.188 1.00 9.62 184 TRP F CA 1
ATOM 10464 C C . TRP F 1 184 ? 10.064 74.049 92.310 1.00 18.79 184 TRP F C 1
ATOM 10465 O O . TRP F 1 184 ? 10.324 74.521 93.426 1.00 14.70 184 TRP F O 1
ATOM 10476 N N . ALA F 1 185 ? 8.899 73.476 92.012 1.00 21.26 185 ALA F N 1
ATOM 10477 C CA . ALA F 1 185 ? 7.870 73.264 93.030 1.00 17.47 185 ALA F CA 1
ATOM 10478 C C . ALA F 1 185 ? 8.442 72.350 94.113 1.00 17.91 185 ALA F C 1
ATOM 10479 O O . ALA F 1 185 ? 8.149 72.490 95.297 1.00 17.79 185 ALA F O 1
ATOM 10481 N N . TYR F 1 186 ? 9.273 71.415 93.677 1.00 18.54 186 TYR F N 1
ATOM 10482 C CA . TYR F 1 186 ? 9.942 70.488 94.562 1.00 17.76 186 TYR F CA 1
ATOM 10483 C C . TYR F 1 186 ? 10.787 71.221 95.614 1.00 19.37 186 TYR F C 1
ATOM 10484 O O . TYR F 1 186 ? 11.007 70.705 96.707 1.00 13.21 186 TYR F O 1
ATOM 10493 N N . ARG F 1 187 ? 11.231 72.435 95.287 1.00 13.51 187 ARG F N 1
ATOM 10494 C CA . ARG F 1 187 ? 12.130 73.190 96.160 1.00 17.02 187 ARG F CA 1
ATOM 10495 C C . ARG F 1 187 ? 11.425 74.142 97.141 1.00 18.25 187 ARG F C 1
ATOM 10496 O O . ARG F 1 187 ? 12.088 74.779 97.970 1.00 13.84 187 ARG F O 1
ATOM 10504 N N . LEU F 1 188 ? 10.098 74.239 97.049 1.00 11.50 188 LEU F N 1
ATOM 10505 C CA . LEU F 1 188 ? 9.334 75.131 97.919 1.00 11.63 188 LEU F CA 1
ATOM 10506 C C . LEU F 1 188 ? 9.464 74.757 99.388 1.00 12.56 188 LEU F C 1
ATOM 10507 O O . LEU F 1 188 ? 9.430 75.619 100.264 1.00 12.72 188 LEU F O 1
ATOM 10512 N N . SER F 1 189 ? 9.611 73.468 99.660 1.00 13.31 189 SER F N 1
ATOM 10513 C CA . SER F 1 189 ? 9.700 72.997 101.032 1.00 14.41 189 SER F CA 1
ATOM 10514 C C . SER F 1 189 ? 10.906 73.584 101.767 1.00 22.36 189 SER F C 1
ATOM 10515 O O . SER F 1 189 ? 10.832 73.816 102.969 1.00 23.46 189 SER F O 1
ATOM 10518 N N . ARG F 1 190 ? 12.005 73.833 101.053 1.00 17.47 190 ARG F N 1
ATOM 10519 C CA . ARG F 1 190 ? 13.196 74.415 101.677 1.00 18.82 190 ARG F CA 1
ATOM 10520 C C . ARG F 1 190 ? 12.932 75.814 102.236 1.00 20.19 190 ARG F C 1
ATOM 10521 O O . ARG F 1 190 ? 13.536 76.221 103.250 1.00 14.16 190 ARG F O 1
ATOM 10529 N N . LEU F 1 191 ? 12.034 76.544 101.579 1.00 12.93 191 LEU F N 1
ATOM 10530 C CA . LEU F 1 191 ? 11.638 77.872 102.042 1.00 12.79 191 LEU F CA 1
ATOM 10531 C C . LEU F 1 191 ? 10.455 77.813 103.022 1.00 13.60 191 LEU F C 1
ATOM 10532 O O . LEU F 1 191 ? 9.902 78.842 103.399 1.00 22.14 191 LEU F O 1
ATOM 10537 N N . GLU F 1 192 ? 10.077 76.609 103.432 1.00 17.60 192 GLU F N 1
ATOM 10538 C CA . GLU F 1 192 ? 8.896 76.418 104.278 1.00 24.16 192 GLU F CA 1
ATOM 10539 C C . GLU F 1 192 ? 7.619 76.986 103.654 1.00 22.16 192 GLU F C 1
ATOM 10540 O O . GLU F 1 192 ? 6.697 77.400 104.350 1.00 19.48 192 GLU F O 1
ATOM 10546 N N . ILE F 1 193 ? 7.578 76.999 102.329 1.00 22.98 193 ILE F N 1
ATOM 10547 C CA . ILE F 1 193 ? 6.360 77.349 101.621 1.00 23.08 193 ILE F CA 1
ATOM 10548 C C . ILE F 1 193 ? 5.587 76.072 101.289 1.00 23.74 193 ILE F C 1
ATOM 10549 O O . ILE F 1 193 ? 6.032 75.240 100.498 1.00 15.22 193 ILE F O 1
ATOM 10554 N N . ASP F 1 194 ? 4.438 75.907 101.929 1.00 18.23 194 ASP F N 1
ATOM 10555 C CA . ASP F 1 194 ? 3.616 74.740 101.700 1.00 19.55 194 ASP F CA 1
ATOM 10556 C C . ASP F 1 194 ? 2.840 74.982 100.411 1.00 20.19 194 ASP F C 1
ATOM 10557 O O . ASP F 1 194 ? 2.062 75.931 100.326 1.00 15.37 194 ASP F O 1
ATOM 10562 N N . ILE F 1 195 ? 3.047 74.129 99.411 1.00 16.63 195 ILE F N 1
ATOM 10563 C CA . ILE F 1 195 ? 2.378 74.306 98.127 1.00 14.19 195 ILE F CA 1
ATOM 10564 C C . ILE F 1 195 ? 0.878 73.970 98.247 1.00 16.62 195 ILE F C 1
ATOM 10565 O O . ILE F 1 195 ? 0.088 74.276 97.359 1.00 17.13 195 ILE F O 1
ATOM 10570 N N . ASN F 1 196 ? 0.485 73.366 99.365 1.00 19.95 196 ASN F N 1
ATOM 10571 C CA . ASN F 1 196 ? -0.910 72.983 99.553 1.00 20.70 196 ASN F CA 1
ATOM 10572 C C . ASN F 1 196 ? -1.823 74.171 99.802 1.00 19.41 196 ASN F C 1
ATOM 10573 O O . ASN F 1 196 ? -3.039 74.061 99.660 1.00 17.83 196 ASN F O 1
ATOM 10578 N N . GLN F 1 197 ? -1.233 75.316 100.139 1.00 22.42 197 GLN F N 1
ATOM 10579 C CA . GLN F 1 197 ? -2.010 76.543 100.285 1.00 24.01 197 GLN F CA 1
ATOM 10580 C C . GLN F 1 197 ? -2.677 76.942 98.955 1.00 20.91 197 GLN F C 1
ATOM 10581 O O . GLN F 1 197 ? -3.661 77.672 98.949 1.00 20.93 197 GLN F O 1
ATOM 10587 N N . TRP F 1 198 ? -2.119 76.479 97.837 1.00 17.74 198 TRP F N 1
ATOM 10588 C CA . TRP F 1 198 ? -2.775 76.593 96.535 1.00 14.17 198 TRP F CA 1
ATOM 10589 C C . TRP F 1 198 ? -3.322 75.212 96.200 1.00 14.92 198 TRP F C 1
ATOM 10590 O O . TRP F 1 198 ? -2.590 74.353 95.705 1.00 16.46 198 TRP F O 1
ATOM 10601 N N . PRO F 1 199 ? -4.620 74.987 96.481 1.00 18.47 199 PRO F N 1
ATOM 10602 C CA . PRO F 1 199 ? -5.157 73.620 96.526 1.00 18.03 199 PRO F CA 1
ATOM 10603 C C . PRO F 1 199 ? -5.109 72.889 95.186 1.00 20.43 199 PRO F C 1
ATOM 10604 O O . PRO F 1 199 ? -4.853 71.689 95.169 1.00 20.18 199 PRO F O 1
ATOM 10608 N N . LEU F 1 200 ? -5.329 73.593 94.082 1.00 20.49 200 LEU F N 1
ATOM 10609 C CA . LEU F 1 200 ? -5.204 72.967 92.773 1.00 14.40 200 LEU F CA 1
ATOM 10610 C C . LEU F 1 200 ? -3.753 72.536 92.486 1.00 13.93 200 LEU F C 1
ATOM 10611 O O . LEU F 1 200 ? -3.516 71.421 92.029 1.00 15.06 200 LEU F O 1
ATOM 10616 N N . LEU F 1 201 ? -2.793 73.411 92.759 1.00 13.42 201 LEU F N 1
ATOM 10617 C CA . LEU F 1 201 ? -1.378 73.042 92.631 1.00 17.46 201 LEU F CA 1
ATOM 10618 C C . LEU F 1 201 ? -1.031 71.840 93.513 1.00 16.25 201 LEU F C 1
ATOM 10619 O O . LEU F 1 201 ? -0.329 70.923 93.078 1.00 20.01 201 LEU F O 1
ATOM 10624 N N . GLY F 1 202 ? -1.530 71.853 94.750 1.00 14.91 202 GLY F N 1
ATOM 10625 C CA . GLY F 1 202 ? -1.340 70.750 95.672 1.00 14.82 202 GLY F CA 1
ATOM 10626 C C . GLY F 1 202 ? -1.744 69.402 95.107 1.00 15.30 202 GLY F C 1
ATOM 10627 O O . GLY F 1 202 ? -1.040 68.425 95.298 1.00 16.10 202 GLY F O 1
ATOM 10628 N N . LYS F 1 203 ? -2.882 69.336 94.416 1.00 15.48 203 LYS F N 1
ATOM 10629 C CA . LYS F 1 203 ? -3.344 68.078 93.817 1.00 17.44 203 LYS F CA 1
ATOM 10630 C C . LYS F 1 203 ? -2.506 67.709 92.596 1.00 15.66 203 LYS F C 1
ATOM 10631 O O . LYS F 1 203 ? -2.144 66.546 92.391 1.00 27.81 203 LYS F O 1
ATOM 10637 N N . TRP F 1 204 ? -2.232 68.716 91.778 1.00 14.84 204 TRP F N 1
ATOM 10638 C CA . TRP F 1 204 ? -1.384 68.584 90.604 1.00 20.41 204 TRP F CA 1
ATOM 10639 C C . TRP F 1 204 ? -0.000 68.070 91.025 1.00 24.36 204 TRP F C 1
ATOM 10640 O O . TRP F 1 204 ? 0.523 67.101 90.454 1.00 26.15 204 TRP F O 1
ATOM 10651 N N . TYR F 1 205 ? 0.569 68.697 92.050 1.00 14.01 205 TYR F N 1
ATOM 10652 C CA . TYR F 1 205 ? 1.862 68.273 92.587 1.00 17.24 205 TYR F CA 1
ATOM 10653 C C . TYR F 1 205 ? 1.827 66.831 93.106 1.00 17.97 205 TYR F C 1
ATOM 10654 O O . TYR F 1 205 ? 2.686 66.013 92.760 1.00 17.54 205 TYR F O 1
ATOM 10663 N N . ASP F 1 206 ? 0.828 66.524 93.928 1.00 15.58 206 ASP F N 1
ATOM 10664 C CA . ASP F 1 206 ? 0.696 65.184 94.502 1.00 20.73 206 ASP F CA 1
ATOM 10665 C C . ASP F 1 206 ? 0.535 64.124 93.410 1.00 21.33 206 ASP F C 1
ATOM 10666 O O . ASP F 1 206 ? 1.055 63.007 93.530 1.00 20.26 206 ASP F O 1
ATOM 10671 N N . SER F 1 207 ? -0.199 64.473 92.358 1.00 19.94 207 SER F N 1
ATOM 10672 C CA . SER F 1 207 ? -0.408 63.557 91.237 1.00 22.29 207 SER F CA 1
ATOM 10673 C C . SER F 1 207 ? 0.893 63.229 90.501 1.00 21.61 207 SER F C 1
ATOM 10674 O O . SER F 1 207 ? 1.149 62.071 90.153 1.00 22.10 207 SER F O 1
ATOM 10677 N N . LEU F 1 208 ? 1.708 64.249 90.263 1.00 15.96 208 LEU F N 1
ATOM 10678 C CA . LEU F 1 208 ? 2.980 64.044 89.572 1.00 22.62 208 LEU F CA 1
ATOM 10679 C C . LEU F 1 208 ? 3.976 63.181 90.363 1.00 22.40 208 LEU F C 1
ATOM 10680 O O . LEU F 1 208 ? 4.673 62.344 89.787 1.00 21.27 208 LEU F O 1
ATOM 10685 N N . LEU F 1 209 ? 4.025 63.356 91.681 1.00 20.70 209 LEU F N 1
ATOM 10686 C CA . LEU F 1 209 ? 4.986 62.606 92.486 1.00 17.50 209 LEU F CA 1
ATOM 10687 C C . LEU F 1 209 ? 4.605 61.142 92.594 1.00 22.12 209 LEU F C 1
ATOM 10688 O O . LEU F 1 209 ? 5.394 60.326 93.064 1.00 25.72 209 LEU F O 1
ATOM 10693 N N . LYS F 1 210 ? 3.395 60.808 92.161 1.00 18.65 210 LYS F N 1
ATOM 10694 C CA . LYS F 1 210 ? 2.949 59.425 92.193 1.00 21.67 210 LYS F CA 1
ATOM 10695 C C . LYS F 1 210 ? 3.499 58.670 90.995 1.00 22.10 210 LYS F C 1
ATOM 10696 O O . LYS F 1 210 ? 3.548 57.449 91.000 1.00 29.05 210 LYS F O 1
ATOM 10702 N N . LEU F 1 211 ? 3.916 59.405 89.972 1.00 22.67 211 LEU F N 1
ATOM 10703 C CA . LEU F 1 211 ? 4.458 58.797 88.760 1.00 26.46 211 LEU F CA 1
ATOM 10704 C C . LEU F 1 211 ? 5.866 58.277 89.009 1.00 29.95 211 LEU F C 1
ATOM 10705 O O . LEU F 1 211 ? 6.734 59.015 89.486 1.00 28.70 211 LEU F O 1
ATOM 10710 N N . PRO F 1 212 ? 6.095 56.996 88.694 1.00 31.53 212 PRO F N 1
ATOM 10711 C CA . PRO F 1 212 ? 7.413 56.372 88.844 1.00 28.82 212 PRO F CA 1
ATOM 10712 C C . PRO F 1 212 ? 8.521 57.115 88.075 1.00 23.04 212 PRO F C 1
ATOM 10713 O O . PRO F 1 212 ? 9.613 57.248 88.608 1.00 24.25 212 PRO F O 1
ATOM 10717 N N . ALA F 1 213 ? 8.247 57.600 86.866 1.00 20.30 213 ALA F N 1
ATOM 10718 C CA . ALA F 1 213 ? 9.252 58.358 86.111 1.00 21.46 213 ALA F CA 1
ATOM 10719 C C . ALA F 1 213 ? 9.634 59.676 86.786 1.00 26.49 213 ALA F C 1
ATOM 10720 O O . ALA F 1 213 ? 10.750 60.165 86.618 1.00 25.66 213 ALA F O 1
ATOM 10722 N N . VAL F 1 214 ? 8.709 60.264 87.535 1.00 26.68 214 VAL F N 1
ATOM 10723 C CA . VAL F 1 214 ? 9.020 61.510 88.230 1.00 28.08 214 VAL F CA 1
ATOM 10724 C C . VAL F 1 214 ? 9.926 61.208 89.420 1.00 28.54 214 VAL F C 1
ATOM 10725 O O . VAL F 1 214 ? 10.964 61.845 89.601 1.00 25.94 214 VAL F O 1
ATOM 10729 N N . GLN F 1 215 ? 9.529 60.219 90.214 1.00 17.25 215 GLN F N 1
ATOM 10730 C CA . GLN F 1 215 ? 10.298 59.802 91.367 1.00 27.87 215 GLN F CA 1
ATOM 10731 C C . GLN F 1 215 ? 11.731 59.456 90.975 1.00 26.68 215 GLN F C 1
ATOM 10732 O O . GLN F 1 215 ? 12.659 59.754 91.709 1.00 29.75 215 GLN F O 1
ATOM 10738 N N . LYS F 1 216 ? 11.901 58.842 89.807 1.00 26.97 216 LYS F N 1
ATOM 10739 C CA . LYS F 1 216 ? 13.220 58.448 89.329 1.00 27.03 216 LYS F CA 1
ATOM 10740 C C . LYS F 1 216 ? 14.054 59.667 88.929 1.00 25.14 216 LYS F C 1
ATOM 10741 O O . LYS F 1 216 ? 15.199 59.796 89.345 1.00 21.11 216 LYS F O 1
ATOM 10747 N N . GLY F 1 217 ? 13.464 60.567 88.144 1.00 24.62 217 GLY F N 1
ATOM 10748 C CA . GLY F 1 217 ? 14.123 61.799 87.746 1.00 15.79 217 GLY F CA 1
ATOM 10749 C C . GLY F 1 217 ? 14.589 62.641 88.927 1.00 19.73 217 GLY F C 1
ATOM 10750 O O . GLY F 1 217 ? 15.629 63.307 88.865 1.00 18.84 217 GLY F O 1
ATOM 10751 N N . PHE F 1 218 ? 13.826 62.612 90.014 1.00 15.37 218 PHE F N 1
ATOM 10752 C CA . PHE F 1 218 ? 14.221 63.331 91.224 1.00 18.78 218 PHE F CA 1
ATOM 10753 C C . PHE F 1 218 ? 15.401 62.661 91.948 1.00 19.57 218 PHE F C 1
ATOM 10754 O O . PHE F 1 218 ? 16.022 63.270 92.806 1.00 18.68 218 PHE F O 1
ATOM 10762 N N . GLU F 1 219 ? 15.703 61.416 91.599 1.00 19.51 219 GLU F N 1
ATOM 10763 C CA . GLU F 1 219 ? 16.861 60.721 92.161 1.00 26.25 219 GLU F CA 1
ATOM 10764 C C . GLU F 1 219 ? 18.073 60.781 91.220 1.00 23.43 219 GLU F C 1
ATOM 10765 O O . GLU F 1 219 ? 19.035 60.034 91.383 1.00 24.03 219 GLU F O 1
ATOM 10771 N N . VAL F 1 220 ? 18.020 61.685 90.247 1.00 23.74 220 VAL F N 1
ATOM 10772 C CA . VAL F 1 220 ? 19.062 61.812 89.231 1.00 19.70 220 VAL F CA 1
ATOM 10773 C C . VAL F 1 220 ? 19.621 63.234 89.153 1.00 20.84 220 VAL F C 1
ATOM 10774 O O . VAL F 1 220 ? 18.928 64.153 88.725 1.00 20.60 220 VAL F O 1
ATOM 10778 N N . PRO F 1 221 ? 20.878 63.424 89.577 1.00 20.27 221 PRO F N 1
ATOM 10779 C CA . PRO F 1 221 ? 21.711 62.428 90.265 1.00 19.31 221 PRO F CA 1
ATOM 10780 C C . PRO F 1 221 ? 21.241 62.207 91.711 1.00 22.32 221 PRO F C 1
ATOM 10781 O O . PRO F 1 221 ? 20.478 63.027 92.224 1.00 25.53 221 PRO F O 1
ATOM 10785 N N . PRO F 1 222 ? 21.659 61.094 92.339 1.00 21.14 222 PRO F N 1
ATOM 10786 C CA . PRO F 1 222 ? 21.151 60.672 93.650 1.00 21.66 222 PRO F CA 1
ATOM 10787 C C . PRO F 1 222 ? 21.308 61.710 94.738 1.00 22.19 222 PRO F C 1
ATOM 10788 O O . PRO F 1 222 ? 22.300 62.427 94.776 1.00 25.60 222 PRO F O 1
ATOM 10792 N N . LYS F 1 223 ? 20.318 61.789 95.615 1.00 25.20 223 LYS F N 1
ATOM 10793 C CA . LYS F 1 223 ? 20.472 62.538 96.848 1.00 26.97 223 LYS F CA 1
ATOM 10794 C C . LYS F 1 223 ? 21.425 61.760 97.756 1.00 24.23 223 LYS F C 1
ATOM 10795 O O . LYS F 1 223 ? 21.365 60.531 97.831 1.00 24.63 223 LYS F O 1
ATOM 10801 N N . ASN F 1 224 ? 22.323 62.475 98.420 1.00 21.10 224 ASN F N 1
ATOM 10802 C CA . ASN F 1 224 ? 23.217 61.863 99.396 1.00 21.59 224 ASN F CA 1
ATOM 10803 C C . ASN F 1 224 ? 23.719 62.901 100.394 1.00 25.05 224 ASN F C 1
ATOM 10804 O O . ASN F 1 224 ? 23.393 64.084 100.285 1.00 20.24 224 ASN F O 1
ATOM 10809 N N . ALA F 1 225 ? 24.521 62.459 101.358 1.00 27.38 225 ALA F N 1
ATOM 10810 C CA . ALA F 1 225 ? 25.054 63.360 102.376 1.00 29.44 225 ALA F CA 1
ATOM 10811 C C . ALA F 1 225 ? 26.032 64.395 101.815 1.00 31.26 225 ALA F C 1
ATOM 10812 O O . ALA F 1 225 ? 26.417 65.331 102.519 1.00 35.17 225 ALA F O 1
ATOM 10814 N N . GLU F 1 226 ? 26.441 64.230 100.559 1.00 31.58 226 GLU F N 1
ATOM 10815 C CA . GLU F 1 226 ? 27.363 65.179 99.932 1.00 30.85 226 GLU F CA 1
ATOM 10816 C C . GLU F 1 226 ? 26.627 66.339 99.253 1.00 29.33 226 GLU F C 1
ATOM 10817 O O . GLU F 1 226 ? 27.216 67.396 99.023 1.00 32.53 226 GLU F O 1
ATOM 10823 N N . ASN F 1 227 ? 25.346 66.142 98.942 1.00 24.51 227 ASN F N 1
ATOM 10824 C CA . ASN F 1 227 ? 24.536 67.191 98.314 1.00 24.30 227 ASN F CA 1
ATOM 10825 C C . ASN F 1 227 ? 23.309 67.639 99.111 1.00 22.95 227 ASN F C 1
ATOM 10826 O O . ASN F 1 227 ? 22.626 68.577 98.715 1.00 23.13 227 ASN F O 1
ATOM 10831 N N . LEU F 1 228 ? 23.016 66.965 100.218 1.00 29.09 228 LEU F N 1
ATOM 10832 C CA . LEU F 1 228 ? 21.915 67.395 101.079 1.00 31.10 228 LEU F CA 1
ATOM 10833 C C . LEU F 1 228 ? 22.424 68.424 102.089 1.00 37.20 228 LEU F C 1
ATOM 10834 O O . LEU F 1 228 ? 22.575 68.146 103.291 1.00 41.09 228 LEU F O 1
ATOM 10839 N N . TYR F 1 229 ? 22.700 69.618 101.584 1.00 28.33 229 TYR F N 1
ATOM 10840 C CA . TYR F 1 229 ? 23.253 70.686 102.394 1.00 22.05 229 TYR F CA 1
ATOM 10841 C C . TYR F 1 229 ? 22.770 71.960 101.738 1.00 25.27 229 TYR F C 1
ATOM 10842 O O . TYR F 1 229 ? 22.973 72.127 100.539 1.00 18.82 229 TYR F O 1
ATOM 10851 N N . PHE F 1 230 ? 22.105 72.836 102.499 1.00 25.99 230 PHE F N 1
ATOM 10852 C CA . PHE F 1 230 ? 21.402 73.983 101.901 1.00 26.15 230 PHE F CA 1
ATOM 10853 C C . PHE F 1 230 ? 22.283 75.197 101.621 1.00 28.99 230 PHE F C 1
ATOM 10854 O O . PHE F 1 230 ? 22.042 75.927 100.677 1.00 27.64 230 PHE F O 1
ATOM 10862 N N . GLN F 1 231 ? 23.298 75.418 102.446 1.00 22.76 231 GLN F N 1
ATOM 10863 C CA . GLN F 1 231 ? 24.156 76.582 102.275 1.00 32.51 231 GLN F CA 1
ATOM 10864 C C . GLN F 1 231 ? 25.217 76.378 101.184 1.00 38.18 231 GLN F C 1
ATOM 10865 O O . GLN F 1 231 ? 25.224 75.345 100.503 1.00 36.95 231 GLN F O 1
ATOM 10872 N N . LEU G 1 5 ? 32.027 34.022 57.494 1.00 20.74 5 LEU G N 1
ATOM 10873 C CA . LEU G 1 5 ? 33.276 34.410 58.148 1.00 28.70 5 LEU G CA 1
ATOM 10874 C C . LEU G 1 5 ? 33.977 33.220 58.794 1.00 26.19 5 LEU G C 1
ATOM 10875 O O . LEU G 1 5 ? 33.407 32.533 59.642 1.00 26.57 5 LEU G O 1
ATOM 10880 N N . LYS G 1 6 ? 35.215 32.979 58.376 1.00 22.43 6 LYS G N 1
ATOM 10881 C CA . LYS G 1 6 ? 36.036 31.915 58.940 1.00 21.43 6 LYS G CA 1
ATOM 10882 C C . LYS G 1 6 ? 36.738 32.393 60.216 1.00 21.96 6 LYS G C 1
ATOM 10883 O O . LYS G 1 6 ? 36.922 33.597 60.409 1.00 18.00 6 LYS G O 1
ATOM 10889 N N . PRO G 1 7 ? 37.114 31.455 61.105 1.00 24.68 7 PRO G N 1
ATOM 10890 C CA . PRO G 1 7 ? 37.802 31.822 62.352 1.00 22.19 7 PRO G CA 1
ATOM 10891 C C . PRO G 1 7 ? 39.156 32.450 62.055 1.00 19.07 7 PRO G C 1
ATOM 10892 O O . PRO G 1 7 ? 39.877 31.928 61.218 1.00 19.07 7 PRO G O 1
ATOM 10896 N N . ILE G 1 8 ? 39.490 33.549 62.718 1.00 12.88 8 ILE G N 1
ATOM 10897 C CA . ILE G 1 8 ? 40.824 34.113 62.609 1.00 12.01 8 ILE G CA 1
ATOM 10898 C C . ILE G 1 8 ? 41.788 33.236 63.420 1.00 18.95 8 ILE G C 1
ATOM 10899 O O . ILE G 1 8 ? 41.480 32.848 64.543 1.00 21.56 8 ILE G O 1
ATOM 10904 N N . LYS G 1 9 ? 42.942 32.894 62.860 1.00 14.40 9 LYS G N 1
ATOM 10905 C CA . LYS G 1 9 ? 43.918 32.114 63.629 1.00 12.80 9 LYS G CA 1
ATOM 10906 C C . LYS G 1 9 ? 44.767 33.038 64.504 1.00 12.15 9 LYS G C 1
ATOM 10907 O O . LYS G 1 9 ? 45.331 34.022 64.020 1.00 10.78 9 LYS G O 1
ATOM 10913 N N . LEU G 1 10 ? 44.820 32.743 65.801 1.00 12.50 10 LEU G N 1
ATOM 10914 C CA . LEU G 1 10 ? 45.610 33.552 66.734 1.00 17.50 10 LEU G CA 1
ATOM 10915 C C . LEU G 1 10 ? 46.762 32.753 67.325 1.00 13.56 10 LEU G C 1
ATOM 10916 O O . LEU G 1 10 ? 46.546 31.871 68.157 1.00 14.53 10 LEU G O 1
ATOM 10921 N N . TYR G 1 11 ? 47.974 33.066 66.889 1.00 14.85 11 TYR G N 1
ATOM 10922 C CA . TYR G 1 11 ? 49.186 32.507 67.486 1.00 11.09 11 TYR G CA 1
ATOM 10923 C C . TYR G 1 11 ? 49.561 33.349 68.713 1.00 19.08 11 TYR G C 1
ATOM 10924 O O . TYR G 1 11 ? 49.841 34.543 68.595 1.00 10.42 11 TYR G O 1
ATOM 10933 N N . THR G 1 12 ? 49.568 32.737 69.891 1.00 11.22 12 THR G N 1
ATOM 10934 C CA . THR G 1 12 ? 49.654 33.528 71.110 1.00 15.54 12 THR G CA 1
ATOM 10935 C C . THR G 1 12 ? 50.196 32.753 72.327 1.00 20.30 12 THR G C 1
ATOM 10936 O O . THR G 1 12 ? 50.566 31.579 72.234 1.00 13.00 12 THR G O 1
ATOM 10940 N N . ALA G 1 13 ? 50.210 33.425 73.473 1.00 15.91 13 ALA G N 1
ATOM 10941 C CA . ALA G 1 13 ? 50.701 32.852 74.724 1.00 18.81 13 ALA G CA 1
ATOM 10942 C C . ALA G 1 13 ? 50.049 33.661 75.845 1.00 17.78 13 ALA G C 1
ATOM 10943 O O . ALA G 1 13 ? 49.540 34.748 75.586 1.00 16.68 13 ALA G O 1
ATOM 10945 N N . PRO G 1 14 ? 50.043 33.143 77.085 1.00 19.53 14 PRO G N 1
ATOM 10946 C CA . PRO G 1 14 ? 49.362 33.904 78.151 1.00 22.15 14 PRO G CA 1
ATOM 10947 C C . PRO G 1 14 ? 50.185 35.077 78.714 1.00 19.84 14 PRO G C 1
ATOM 10948 O O . PRO G 1 14 ? 50.782 34.967 79.788 1.00 20.32 14 PRO G O 1
ATOM 10952 N N . THR G 1 15 ? 50.191 36.199 77.998 1.00 16.02 15 THR G N 1
ATOM 10953 C CA . THR G 1 15 ? 51.034 37.343 78.332 1.00 13.26 15 THR G CA 1
ATOM 10954 C C . THR G 1 15 ? 50.275 38.622 77.996 1.00 12.33 15 THR G C 1
ATOM 10955 O O . THR G 1 15 ? 49.328 38.580 77.218 1.00 11.54 15 THR G O 1
ATOM 10959 N N . PRO G 1 16 ? 50.715 39.771 78.541 1.00 15.76 16 PRO G N 1
ATOM 10960 C CA . PRO G 1 16 ? 50.054 41.046 78.252 1.00 11.97 16 PRO G CA 1
ATOM 10961 C C . PRO G 1 16 ? 49.807 41.308 76.761 1.00 11.21 16 PRO G C 1
ATOM 10962 O O . PRO G 1 16 ? 48.707 41.760 76.386 1.00 13.56 16 PRO G O 1
ATOM 10966 N N . ASN G 1 17 ? 50.793 41.008 75.919 1.00 10.45 17 ASN G N 1
ATOM 10967 C CA . ASN G 1 17 ? 50.661 41.265 74.493 1.00 9.55 17 ASN G CA 1
ATOM 10968 C C . ASN G 1 17 ? 49.644 40.355 73.828 1.00 9.11 17 ASN G C 1
ATOM 10969 O O . ASN G 1 17 ? 48.938 40.773 72.925 1.00 13.38 17 ASN G O 1
ATOM 10974 N N . GLY G 1 18 ? 49.580 39.111 74.281 1.00 12.49 18 GLY G N 1
ATOM 10975 C CA . GLY G 1 18 ? 48.630 38.152 73.765 1.00 9.47 18 GLY G CA 1
ATOM 10976 C C . GLY G 1 18 ? 47.220 38.490 74.243 1.00 19.25 18 GLY G C 1
ATOM 10977 O O . GLY G 1 18 ? 46.252 38.305 73.516 1.00 9.16 18 GLY G O 1
ATOM 10978 N N . TYR G 1 19 ? 47.114 39.003 75.465 1.00 15.33 19 TYR G N 1
ATOM 10979 C CA . TYR G 1 19 ? 45.817 39.350 76.046 1.00 11.99 19 TYR G CA 1
ATOM 10980 C C . TYR G 1 19 ? 45.153 40.496 75.276 1.00 14.43 19 TYR G C 1
ATOM 10981 O O . TYR G 1 19 ? 43.940 40.532 75.156 1.00 9.56 19 TYR G O 1
ATOM 10990 N N . LYS G 1 20 ? 45.961 41.417 74.747 1.00 18.51 20 LYS G N 1
ATOM 10991 C CA . LYS G 1 20 ? 45.445 42.554 73.988 1.00 16.12 20 LYS G CA 1
ATOM 10992 C C . LYS G 1 20 ? 44.583 42.060 72.855 1.00 14.44 20 LYS G C 1
ATOM 10993 O O . LYS G 1 20 ? 43.501 42.591 72.613 1.00 9.54 20 LYS G O 1
ATOM 10999 N N . ILE G 1 21 ? 45.071 41.040 72.158 1.00 13.85 21 ILE G N 1
ATOM 11000 C CA . ILE G 1 21 ? 44.422 40.577 70.941 1.00 8.65 21 ILE G CA 1
ATOM 11001 C C . ILE G 1 21 ? 43.223 39.672 71.229 1.00 14.80 21 ILE G C 1
ATOM 11002 O O . ILE G 1 21 ? 42.176 39.799 70.584 1.00 14.53 21 ILE G O 1
ATOM 11007 N N . SER G 1 22 ? 43.376 38.757 72.185 1.00 13.09 22 SER G N 1
ATOM 11008 C CA . SER G 1 22 ? 42.283 37.855 72.562 1.00 14.63 22 SER G CA 1
ATOM 11009 C C . SER G 1 22 ? 41.105 38.636 73.154 1.00 14.95 22 SER G C 1
ATOM 11010 O O . SER G 1 22 ? 39.942 38.317 72.888 1.00 17.16 22 SER G O 1
ATOM 11013 N N . ILE G 1 23 ? 41.415 39.660 73.947 1.00 11.98 23 ILE G N 1
ATOM 11014 C CA . ILE G 1 23 ? 40.385 40.530 74.485 1.00 12.96 23 ILE G CA 1
ATOM 11015 C C . ILE G 1 23 ? 39.675 41.269 73.361 1.00 12.77 23 ILE G C 1
ATOM 11016 O O . ILE G 1 23 ? 38.454 41.256 73.292 1.00 13.02 23 ILE G O 1
ATOM 11021 N N . PHE G 1 24 ? 40.435 41.883 72.463 1.00 14.29 24 PHE G N 1
ATOM 11022 C CA . PHE G 1 24 ? 39.810 42.640 71.388 1.00 13.75 24 PHE G CA 1
ATOM 11023 C C . PHE G 1 24 ? 38.966 41.765 70.431 1.00 15.83 24 PHE G C 1
ATOM 11024 O O . PHE G 1 24 ? 37.887 42.180 70.004 1.00 10.71 24 PHE G O 1
ATOM 11032 N N . LEU G 1 25 ? 39.429 40.549 70.144 1.00 15.45 25 LEU G N 1
ATOM 11033 C CA . LEU G 1 25 ? 38.625 39.574 69.404 1.00 14.33 25 LEU G CA 1
ATOM 11034 C C . LEU G 1 25 ? 37.289 39.260 70.097 1.00 15.63 25 LEU G C 1
ATOM 11035 O O . LEU G 1 25 ? 36.247 39.248 69.446 1.00 16.69 25 LEU G O 1
ATOM 11040 N N . GLU G 1 26 ? 37.329 39.015 71.407 1.00 10.45 26 GLU G N 1
ATOM 11041 C CA . GLU G 1 26 ? 36.122 38.813 72.203 1.00 17.15 26 GLU G CA 1
ATOM 11042 C C . GLU G 1 26 ? 35.197 40.018 72.109 1.00 11.55 26 GLU G C 1
ATOM 11043 O O . GLU G 1 26 ? 34.015 39.873 71.850 1.00 12.26 26 GLU G O 1
ATOM 11049 N N . VAL G 1 27 ? 35.753 41.208 72.297 1.00 17.83 27 VAL G N 1
ATOM 11050 C CA . VAL G 1 27 ? 34.958 42.433 72.326 1.00 15.71 27 VAL G CA 1
ATOM 11051 C C . VAL G 1 27 ? 34.206 42.668 71.004 1.00 19.65 27 VAL G C 1
ATOM 11052 O O . VAL G 1 27 ? 33.026 43.028 71.003 1.00 12.46 27 VAL G O 1
ATOM 11056 N N . LEU G 1 28 ? 34.886 42.428 69.888 1.00 14.24 28 LEU G N 1
ATOM 11057 C CA . LEU G 1 28 ? 34.268 42.547 68.575 1.00 17.49 28 LEU G CA 1
ATOM 11058 C C . LEU G 1 28 ? 33.334 41.380 68.244 1.00 13.73 28 LEU G C 1
ATOM 11059 O O . LEU G 1 28 ? 32.672 41.412 67.225 1.00 17.10 28 LEU G O 1
ATOM 11064 N N . GLY G 1 29 ? 33.290 40.352 69.089 1.00 12.31 29 GLY G N 1
ATOM 11065 C CA . GLY G 1 29 ? 32.483 39.177 68.810 1.00 13.18 29 GLY G CA 1
ATOM 11066 C C . GLY G 1 29 ? 32.938 38.352 67.618 1.00 16.45 29 GLY G C 1
ATOM 11067 O O . GLY G 1 29 ? 32.128 37.789 66.881 1.00 14.04 29 GLY G O 1
ATOM 11068 N N . LEU G 1 30 ? 34.249 38.257 67.431 1.00 18.87 30 LEU G N 1
ATOM 11069 C CA . LEU G 1 30 ? 34.795 37.496 66.314 1.00 12.29 30 LEU G CA 1
ATOM 11070 C C . LEU G 1 30 ? 35.138 36.055 66.700 1.00 17.43 30 LEU G C 1
ATOM 11071 O O . LEU G 1 30 ? 35.762 35.799 67.744 1.00 13.73 30 LEU G O 1
ATOM 11076 N N . ASP G 1 31 ? 34.738 35.117 65.851 1.00 13.57 31 ASP G N 1
ATOM 11077 C CA . ASP G 1 31 ? 35.178 33.734 65.983 1.00 26.25 31 ASP G CA 1
ATOM 11078 C C . ASP G 1 31 ? 36.703 33.639 65.742 1.00 24.98 31 ASP G C 1
ATOM 11079 O O . ASP G 1 31 ? 37.223 34.201 64.777 1.00 12.87 31 ASP G O 1
ATOM 11084 N N . TYR G 1 32 ? 37.418 32.950 66.623 1.00 13.27 32 TYR G N 1
ATOM 11085 C CA . TYR G 1 32 ? 38.848 32.745 66.427 1.00 12.74 32 TYR G CA 1
ATOM 11086 C C . TYR G 1 32 ? 39.327 31.412 66.991 1.00 17.03 32 TYR G C 1
ATOM 11087 O O . TYR G 1 32 ? 38.688 30.824 67.869 1.00 18.78 32 TYR G O 1
ATOM 11096 N N . GLU G 1 33 ? 40.440 30.928 66.457 1.00 13.58 33 GLU G N 1
ATOM 11097 C CA . GLU G 1 33 ? 41.081 29.717 66.956 1.00 18.00 33 GLU G CA 1
ATOM 11098 C C . GLU G 1 33 ? 42.487 30.048 67.456 1.00 13.69 33 GLU G C 1
ATOM 11099 O O . GLU G 1 33 ? 43.210 30.826 66.835 1.00 21.07 33 GLU G O 1
ATOM 11105 N N . VAL G 1 34 ? 42.878 29.413 68.550 1.00 14.24 34 VAL G N 1
ATOM 11106 C CA . VAL G 1 34 ? 44.136 29.708 69.221 1.00 19.19 34 VAL G CA 1
ATOM 11107 C C . VAL G 1 34 ? 45.183 28.602 69.075 1.00 16.11 34 VAL G C 1
ATOM 11108 O O . VAL G 1 34 ? 44.883 27.427 69.279 1.00 23.33 34 VAL G O 1
ATOM 11112 N N . GLN G 1 35 ? 46.400 28.987 68.693 1.00 18.09 35 GLN G N 1
ATOM 11113 C CA . GLN G 1 35 ? 47.576 28.131 68.846 1.00 16.05 35 GLN G CA 1
ATOM 11114 C C . GLN G 1 35 ? 48.497 28.696 69.926 1.00 14.76 35 GLN G C 1
ATOM 11115 O O . GLN G 1 35 ? 48.939 29.843 69.842 1.00 15.03 35 GLN G O 1
ATOM 11121 N N . LYS G 1 36 ? 48.785 27.881 70.931 1.00 25.08 36 LYS G N 1
ATOM 11122 C CA . LYS G 1 36 ? 49.501 28.332 72.116 1.00 27.19 36 LYS G CA 1
ATOM 11123 C C . LYS G 1 36 ? 51.006 28.054 72.006 1.00 26.66 36 LYS G C 1
ATOM 11124 O O . LYS G 1 36 ? 51.413 27.006 71.516 1.00 28.36 36 LYS G O 1
ATOM 11130 N N . PHE G 1 37 ? 51.822 29.000 72.466 1.00 19.58 37 PHE G N 1
ATOM 11131 C CA . PHE G 1 37 ? 53.276 28.832 72.475 1.00 26.84 37 PHE G CA 1
ATOM 11132 C C . PHE G 1 37 ? 53.816 28.738 73.904 1.00 27.86 37 PHE G C 1
ATOM 11133 O O . PHE G 1 37 ? 53.450 29.530 74.777 1.00 30.40 37 PHE G O 1
ATOM 11141 N N . ASP G 1 38 ? 54.671 27.751 74.139 1.00 28.86 38 ASP G N 1
ATOM 11142 C CA . ASP G 1 38 ? 55.411 27.664 75.385 1.00 30.86 38 ASP G CA 1
ATOM 11143 C C . ASP G 1 38 ? 56.676 28.495 75.195 1.00 27.00 38 ASP G C 1
ATOM 11144 O O . ASP G 1 38 ? 57.616 28.061 74.531 1.00 20.41 38 ASP G O 1
ATOM 11149 N N . LEU G 1 39 ? 56.679 29.696 75.770 1.00 25.13 39 LEU G N 1
ATOM 11150 C CA . LEU G 1 39 ? 57.779 30.633 75.591 1.00 23.24 39 LEU G CA 1
ATOM 11151 C C . LEU G 1 39 ? 59.036 30.143 76.278 1.00 25.91 39 LEU G C 1
ATOM 11152 O O . LEU G 1 39 ? 60.132 30.561 75.918 1.00 22.42 39 LEU G O 1
ATOM 11157 N N . SER G 1 40 ? 58.875 29.244 77.249 1.00 26.28 40 SER G N 1
ATOM 11158 C CA . SER G 1 40 ? 60.012 28.730 78.017 1.00 32.36 40 SER G CA 1
ATOM 11159 C C . SER G 1 40 ? 60.812 27.664 77.263 1.00 36.01 40 SER G C 1
ATOM 11160 O O . SER G 1 40 ? 61.882 27.260 77.708 1.00 26.75 40 SER G O 1
ATOM 11163 N N . LYS G 1 41 ? 60.292 27.213 76.125 1.00 34.89 41 LYS G N 1
ATOM 11164 C CA . LYS G 1 41 ? 61.003 26.244 75.296 1.00 32.06 41 LYS G CA 1
ATOM 11165 C C . LYS G 1 41 ? 61.424 26.890 73.982 1.00 29.88 41 LYS G C 1
ATOM 11166 O O . LYS G 1 41 ? 61.873 26.203 73.067 1.00 30.31 41 LYS G O 1
ATOM 11172 N N . ASN G 1 42 ? 61.263 28.210 73.896 1.00 22.39 42 ASN G N 1
ATOM 11173 C CA . ASN G 1 42 ? 61.625 28.981 72.707 1.00 32.36 42 ASN G CA 1
ATOM 11174 C C . ASN G 1 42 ? 60.828 28.636 71.453 1.00 32.74 42 ASN G C 1
ATOM 11175 O O . ASN G 1 42 ? 61.374 28.633 70.343 1.00 20.44 42 ASN G O 1
ATOM 11180 N N . GLU G 1 43 ? 59.538 28.366 71.619 1.00 19.84 43 GLU G N 1
ATOM 11181 C CA . GLU G 1 43 ? 58.746 27.910 70.489 1.00 27.54 43 GLU G CA 1
ATOM 11182 C C . GLU G 1 43 ? 58.535 28.976 69.412 1.00 27.73 43 GLU G C 1
ATOM 11183 O O . GLU G 1 43 ? 58.296 28.644 68.258 1.00 17.85 43 GLU G O 1
ATOM 11189 N N . THR G 1 44 ? 58.637 30.249 69.776 1.00 16.77 44 THR G N 1
ATOM 11190 C CA . THR G 1 44 ? 58.422 31.309 68.798 1.00 18.21 44 THR G CA 1
ATOM 11191 C C . THR G 1 44 ? 59.622 31.507 67.868 1.00 18.77 44 THR G C 1
ATOM 11192 O O . THR G 1 44 ? 59.528 32.246 66.902 1.00 21.87 44 THR G O 1
ATOM 11196 N N . LYS G 1 45 ? 60.734 30.835 68.158 1.00 19.84 45 LYS G N 1
ATOM 11197 C CA . LYS G 1 45 ? 61.913 30.889 67.296 1.00 20.87 45 LYS G CA 1
ATOM 11198 C C . LYS G 1 45 ? 62.017 29.682 66.358 1.00 20.79 45 LYS G C 1
ATOM 11199 O O . LYS G 1 45 ? 62.960 29.579 65.579 1.00 24.03 45 LYS G O 1
ATOM 11205 N N . GLU G 1 46 ? 61.054 28.770 66.427 1.00 23.98 46 GLU G N 1
ATOM 11206 C CA . GLU G 1 46 ? 61.021 27.650 65.487 1.00 27.73 46 GLU G CA 1
ATOM 11207 C C . GLU G 1 46 ? 60.787 28.112 64.046 1.00 22.35 46 GLU G C 1
ATOM 11208 O O . GLU G 1 46 ? 60.063 29.070 63.803 1.00 23.05 46 GLU G O 1
ATOM 11214 N N . ASP G 1 47 ? 61.406 27.419 63.096 1.00 24.63 47 ASP G N 1
ATOM 11215 C CA . ASP G 1 47 ? 61.481 27.880 61.709 1.00 25.92 47 ASP G CA 1
ATOM 11216 C C . ASP G 1 47 ? 60.129 28.094 61.014 1.00 30.55 47 ASP G C 1
ATOM 11217 O O . ASP G 1 47 ? 59.954 29.076 60.282 1.00 29.00 47 ASP G O 1
ATOM 11222 N N . TRP G 1 48 ? 59.181 27.187 61.242 1.00 32.13 48 TRP G N 1
ATOM 11223 C CA . TRP G 1 48 ? 57.864 27.286 60.600 1.00 28.52 48 TRP G CA 1
ATOM 11224 C C . TRP G 1 48 ? 57.139 28.581 60.960 1.00 27.84 48 TRP G C 1
ATOM 11225 O O . TRP G 1 48 ? 56.385 29.120 60.147 1.00 26.20 48 TRP G O 1
ATOM 11236 N N . PHE G 1 49 ? 57.376 29.083 62.168 1.00 17.49 49 PHE G N 1
ATOM 11237 C CA . PHE G 1 49 ? 56.681 30.277 62.631 1.00 15.86 49 PHE G CA 1
ATOM 11238 C C . PHE G 1 49 ? 57.407 31.562 62.225 1.00 15.53 49 PHE G C 1
ATOM 11239 O O . PHE G 1 49 ? 56.778 32.584 61.935 1.00 14.25 49 PHE G O 1
ATOM 11247 N N . VAL G 1 50 ? 58.736 31.503 62.187 1.00 16.05 50 VAL G N 1
ATOM 11248 C CA . VAL G 1 50 ? 59.523 32.617 61.680 1.00 15.85 50 VAL G CA 1
ATOM 11249 C C . VAL G 1 50 ? 59.227 32.857 60.183 1.00 18.60 50 VAL G C 1
ATOM 11250 O O . VAL G 1 50 ? 59.342 33.978 59.697 1.00 16.24 50 VAL G O 1
ATOM 11254 N N . LYS G 1 51 ? 58.817 31.812 59.464 1.00 23.81 51 LYS G N 1
ATOM 11255 C CA . LYS G 1 51 ? 58.271 31.995 58.116 1.00 28.66 51 LYS G CA 1
ATOM 11256 C C . LYS G 1 51 ? 57.139 33.017 58.160 1.00 21.37 51 LYS G C 1
ATOM 11257 O O . LYS G 1 51 ? 57.119 33.965 57.376 1.00 17.19 51 LYS G O 1
ATOM 11263 N N . LEU G 1 52 ? 56.212 32.818 59.097 1.00 17.49 52 LEU G N 1
ATOM 11264 C CA . LEU G 1 52 ? 55.053 33.693 59.265 1.00 15.84 52 LEU G CA 1
ATOM 11265 C C . LEU G 1 52 ? 55.448 35.042 59.864 1.00 18.70 52 LEU G C 1
ATOM 11266 O O . LEU G 1 52 ? 55.012 36.096 59.394 1.00 21.80 52 LEU G O 1
ATOM 11271 N N . ASN G 1 53 ? 56.262 35.000 60.920 1.00 15.05 53 ASN G N 1
ATOM 11272 C CA . ASN G 1 53 ? 56.666 36.212 61.617 1.00 16.31 53 ASN G CA 1
ATOM 11273 C C . ASN G 1 53 ? 58.185 36.263 61.759 1.00 16.95 53 ASN G C 1
ATOM 11274 O O . ASN G 1 53 ? 58.755 35.600 62.626 1.00 13.25 53 ASN G O 1
ATOM 11279 N N . PRO G 1 54 ? 58.839 37.056 60.896 1.00 21.94 54 PRO G N 1
ATOM 11280 C CA . PRO G 1 54 ? 60.306 37.172 60.859 1.00 18.12 54 PRO G CA 1
ATOM 11281 C C . PRO G 1 54 ? 60.899 37.477 62.242 1.00 14.00 54 PRO G C 1
ATOM 11282 O O . PRO G 1 54 ? 62.000 37.034 62.544 1.00 20.41 54 PRO G O 1
ATOM 11286 N N . ASN G 1 55 ? 60.158 38.227 63.051 1.00 13.00 55 ASN G N 1
ATOM 11287 C CA . ASN G 1 55 ? 60.556 38.628 64.398 1.00 12.88 55 ASN G CA 1
ATOM 11288 C C . ASN G 1 55 ? 60.589 37.474 65.400 1.00 16.70 55 ASN G C 1
ATOM 11289 O O . ASN G 1 55 ? 61.207 37.571 66.468 1.00 13.50 55 ASN G O 1
ATOM 11294 N N . GLY G 1 56 ? 59.906 36.389 65.066 1.00 13.11 56 GLY G N 1
ATOM 11295 C CA . GLY G 1 56 ? 59.875 35.227 65.937 1.00 19.65 56 GLY G CA 1
ATOM 11296 C C . GLY G 1 56 ? 59.270 35.521 67.301 1.00 21.30 56 GLY G C 1
ATOM 11297 O O . GLY G 1 56 ? 59.871 35.181 68.315 1.00 13.71 56 GLY G O 1
ATOM 11298 N N . ARG G 1 57 ? 58.103 36.181 67.324 1.00 11.98 57 ARG G N 1
ATOM 11299 C CA . ARG G 1 57 ? 57.412 36.517 68.586 1.00 25.03 57 ARG G CA 1
ATOM 11300 C C . ARG G 1 57 ? 55.876 36.489 68.452 1.00 16.23 57 ARG G C 1
ATOM 11301 O O . ARG G 1 57 ? 55.333 36.669 67.364 1.00 18.81 57 ARG G O 1
ATOM 11309 N N . ILE G 1 58 ? 55.180 36.247 69.558 1.00 11.06 58 ILE G N 1
ATOM 11310 C CA . ILE G 1 58 ? 53.722 36.304 69.549 1.00 10.08 58 ILE G CA 1
ATOM 11311 C C . ILE G 1 58 ? 53.268 37.693 70.022 1.00 20.42 58 ILE G C 1
ATOM 11312 O O . ILE G 1 58 ? 54.008 38.379 70.743 1.00 13.30 58 ILE G O 1
ATOM 11317 N N . PRO G 1 59 ? 52.045 38.111 69.644 1.00 16.22 59 PRO G N 1
ATOM 11318 C CA . PRO G 1 59 ? 51.075 37.345 68.862 1.00 12.76 59 PRO G CA 1
ATOM 11319 C C . PRO G 1 59 ? 51.154 37.628 67.377 1.00 15.21 59 PRO G C 1
ATOM 11320 O O . PRO G 1 59 ? 51.662 38.666 66.952 1.00 15.25 59 PRO G O 1
ATOM 11324 N N . THR G 1 60 ? 50.651 36.679 66.598 1.00 13.59 60 THR G N 1
ATOM 11325 C CA . THR G 1 60 ? 50.495 36.849 65.167 1.00 17.26 60 THR G CA 1
ATOM 11326 C C . THR G 1 60 ? 49.075 36.400 64.843 1.00 13.84 60 THR G C 1
ATOM 11327 O O . THR G 1 60 ? 48.543 35.529 65.515 1.00 12.62 60 THR G O 1
ATOM 11331 N N . ILE G 1 61 ? 48.443 37.008 63.849 1.00 12.04 61 ILE G N 1
ATOM 11332 C CA . ILE G 1 61 ? 47.215 36.427 63.341 1.00 16.34 61 ILE G CA 1
ATOM 11333 C C . ILE G 1 61 ? 47.338 36.058 61.879 1.00 17.00 61 ILE G C 1
ATOM 11334 O O . ILE G 1 61 ? 48.220 36.522 61.162 1.00 18.75 61 ILE G O 1
ATOM 11339 N N . ASN G 1 62 ? 46.439 35.190 61.456 1.00 13.88 62 ASN G N 1
ATOM 11340 C CA . ASN G 1 62 ? 46.251 34.896 60.058 1.00 11.56 62 ASN G CA 1
ATOM 11341 C C . ASN G 1 62 ? 44.747 35.029 59.843 1.00 19.31 62 ASN G C 1
ATOM 11342 O O . ASN G 1 62 ? 43.977 34.249 60.385 1.00 12.10 62 ASN G O 1
ATOM 11347 N N . ASP G 1 63 ? 44.333 36.044 59.093 1.00 21.34 63 ASP G N 1
ATOM 11348 C CA . ASP G 1 63 ? 42.920 36.233 58.802 1.00 20.79 63 ASP G CA 1
ATOM 11349 C C . ASP G 1 63 ? 42.568 35.765 57.389 1.00 15.25 63 ASP G C 1
ATOM 11350 O O . ASP G 1 63 ? 42.771 36.489 56.419 1.00 16.20 63 ASP G O 1
ATOM 11355 N N . PRO G 1 64 ? 41.976 34.566 57.288 1.00 12.96 64 PRO G N 1
ATOM 11356 C CA . PRO G 1 64 ? 41.617 33.929 56.017 1.00 15.86 64 PRO G CA 1
ATOM 11357 C C . PRO G 1 64 ? 40.410 34.610 55.367 1.00 19.15 64 PRO G C 1
ATOM 11358 O O . PRO G 1 64 ? 40.009 34.230 54.265 1.00 19.53 64 PRO G O 1
ATOM 11362 N N . ASN G 1 65 ? 39.841 35.606 56.044 1.00 15.68 65 ASN G N 1
ATOM 11363 C CA . ASN G 1 65 ? 38.733 36.353 55.484 1.00 14.07 65 ASN G CA 1
ATOM 11364 C C . ASN G 1 65 ? 39.243 37.457 54.584 1.00 12.83 65 ASN G C 1
ATOM 11365 O O . ASN G 1 65 ? 38.525 37.953 53.720 1.00 12.55 65 ASN G O 1
ATOM 11370 N N . PHE G 1 66 ? 40.494 37.836 54.783 1.00 11.30 66 PHE G N 1
ATOM 11371 C CA . PHE G 1 66 ? 41.140 38.750 53.860 1.00 11.48 66 PHE G CA 1
ATOM 11372 C C . PHE G 1 66 ? 41.483 37.947 52.614 1.00 14.08 66 PHE G C 1
ATOM 11373 O O . PHE G 1 66 ? 42.275 37.009 52.661 1.00 17.37 66 PHE G O 1
ATOM 11381 N N . LYS G 1 67 ? 40.869 38.297 51.497 1.00 16.14 67 LYS G N 1
ATOM 11382 C CA . LYS G 1 67 ? 40.992 37.477 50.302 1.00 13.15 67 LYS G CA 1
ATOM 11383 C C . LYS G 1 67 ? 41.902 38.141 49.273 1.00 16.81 67 LYS G C 1
ATOM 11384 O O . LYS G 1 67 ? 41.436 38.733 48.307 1.00 16.97 67 LYS G O 1
ATOM 11390 N N . GLY G 1 68 ? 43.210 38.035 49.494 1.00 16.05 68 GLY G N 1
ATOM 11391 C CA . GLY G 1 68 ? 44.188 38.615 48.586 1.00 11.79 68 GLY G CA 1
ATOM 11392 C C . GLY G 1 68 ? 44.885 37.589 47.720 1.00 12.87 68 GLY G C 1
ATOM 11393 O O . GLY G 1 68 ? 44.733 36.386 47.926 1.00 14.40 68 GLY G O 1
ATOM 11394 N N . VAL G 1 69 ? 45.653 38.063 46.741 1.00 17.41 69 VAL G N 1
ATOM 11395 C CA . VAL G 1 69 ? 46.399 37.168 45.852 1.00 19.42 69 VAL G CA 1
ATOM 11396 C C . VAL G 1 69 ? 47.320 36.175 46.602 1.00 19.53 69 VAL G C 1
ATOM 11397 O O . VAL G 1 69 ? 47.541 35.056 46.143 1.00 16.28 69 VAL G O 1
ATOM 11401 N N . ASP G 1 70 ? 47.826 36.572 47.769 1.00 15.93 70 ASP G N 1
ATOM 11402 C CA . ASP G 1 70 ? 48.696 35.693 48.548 1.00 25.02 70 ASP G CA 1
ATOM 11403 C C . ASP G 1 70 ? 47.963 34.939 49.651 1.00 26.90 70 ASP G C 1
ATOM 11404 O O . ASP G 1 70 ? 48.583 34.273 50.468 1.00 31.58 70 ASP G O 1
ATOM 11409 N N . GLY G 1 71 ? 46.641 35.032 49.656 1.00 27.44 71 GLY G N 1
ATOM 11410 C CA . GLY G 1 71 ? 45.843 34.314 50.630 1.00 24.19 71 GLY G CA 1
ATOM 11411 C C . GLY G 1 71 ? 45.361 35.248 51.712 1.00 21.71 71 GLY G C 1
ATOM 11412 O O . GLY G 1 71 ? 45.180 36.452 51.466 1.00 13.72 71 GLY G O 1
ATOM 11413 N N . GLY G 1 72 ? 45.160 34.697 52.908 1.00 11.39 72 GLY G N 1
ATOM 11414 C CA . GLY G 1 72 ? 44.706 35.476 54.043 1.00 10.43 72 GLY G CA 1
ATOM 11415 C C . GLY G 1 72 ? 45.808 36.363 54.598 1.00 13.43 72 GLY G C 1
ATOM 11416 O O . GLY G 1 72 ? 46.969 36.247 54.227 1.00 16.06 72 GLY G O 1
ATOM 11417 N N . LEU G 1 73 ? 45.449 37.263 55.495 1.00 11.90 73 LEU G N 1
ATOM 11418 C CA . LEU G 1 73 ? 46.409 38.249 55.948 1.00 14.62 73 LEU G CA 1
ATOM 11419 C C . LEU G 1 73 ? 47.168 37.721 57.162 1.00 13.62 73 LEU G C 1
ATOM 11420 O O . LEU G 1 73 ? 46.575 37.417 58.191 1.00 11.10 73 LEU G O 1
ATOM 11425 N N . VAL G 1 74 ? 48.479 37.592 57.025 1.00 12.82 74 VAL G N 1
ATOM 11426 C CA . VAL G 1 74 ? 49.325 37.200 58.144 1.00 13.06 74 VAL G CA 1
ATOM 11427 C C . VAL G 1 74 ? 49.924 38.475 58.721 1.00 14.94 74 VAL G C 1
ATOM 11428 O O . VAL G 1 74 ? 50.594 39.236 58.021 1.00 15.47 74 VAL G O 1
ATOM 11432 N N . LEU G 1 75 ? 49.654 38.726 59.994 1.00 13.50 75 LEU G N 1
ATOM 11433 C CA . LEU G 1 75 ? 49.979 40.023 60.559 1.00 16.64 75 LEU G CA 1
ATOM 11434 C C . LEU G 1 75 ? 50.555 39.901 61.978 1.00 18.51 75 LEU G C 1
ATOM 11435 O O . LEU G 1 75 ? 49.996 39.201 62.826 1.00 13.74 75 LEU G O 1
ATOM 11440 N N . SER G 1 76 ? 51.676 40.577 62.226 1.00 8.84 76 SER G N 1
ATOM 11441 C CA . SER G 1 76 ? 52.275 40.586 63.557 1.00 8.94 76 SER G CA 1
ATOM 11442 C C . SER G 1 76 ? 52.312 42.014 64.094 1.00 13.98 76 SER G C 1
ATOM 11443 O O . SER G 1 76 ? 51.953 42.937 63.363 1.00 8.65 76 SER G O 1
ATOM 11446 N N . GLN G 1 77 ? 52.774 42.166 65.345 1.00 10.01 77 GLN G N 1
ATOM 11447 C CA . GLN G 1 77 ? 52.776 43.430 66.119 1.00 8.90 77 GLN G CA 1
ATOM 11448 C C . GLN G 1 77 ? 51.386 43.798 66.633 1.00 10.99 77 GLN G C 1
ATOM 11449 O O . GLN G 1 77 ? 50.493 44.138 65.846 1.00 12.55 77 GLN G O 1
ATOM 11455 N N . THR G 1 78 ? 51.209 43.727 67.952 1.00 8.66 78 THR G N 1
ATOM 11456 C CA . THR G 1 78 ? 49.932 44.070 68.579 1.00 17.01 78 THR G CA 1
ATOM 11457 C C . THR G 1 78 ? 49.344 45.390 68.069 1.00 9.60 78 THR G C 1
ATOM 11458 O O . THR G 1 78 ? 48.140 45.479 67.843 1.00 14.02 78 THR G O 1
ATOM 11462 N N . GLY G 1 79 ? 50.192 46.394 67.855 1.00 9.51 79 GLY G N 1
ATOM 11463 C CA . GLY G 1 79 ? 49.727 47.678 67.344 1.00 9.13 79 GLY G CA 1
ATOM 11464 C C . GLY G 1 79 ? 49.062 47.565 65.975 1.00 15.39 79 GLY G C 1
ATOM 11465 O O . GLY G 1 79 ? 48.003 48.153 65.738 1.00 17.29 79 GLY G O 1
ATOM 11466 N N . ALA G 1 80 ? 49.680 46.788 65.086 1.00 11.38 80 ALA G N 1
ATOM 11467 C CA . ALA G 1 80 ? 49.176 46.580 63.732 1.00 10.63 80 ALA G CA 1
ATOM 11468 C C . ALA G 1 80 ? 47.945 45.679 63.704 1.00 7.98 80 ALA G C 1
ATOM 11469 O O . ALA G 1 80 ? 46.985 45.964 62.997 1.00 10.43 80 ALA G O 1
ATOM 11471 N N . ILE G 1 81 ? 47.978 44.597 64.474 1.00 8.86 81 ILE G N 1
ATOM 11472 C CA . ILE G 1 81 ? 46.835 43.699 64.582 1.00 14.09 81 ILE G CA 1
ATOM 11473 C C . ILE G 1 81 ? 45.595 44.441 65.084 1.00 11.27 81 ILE G C 1
ATOM 11474 O O . ILE G 1 81 ? 44.524 44.365 64.464 1.00 11.25 81 ILE G O 1
ATOM 11479 N N . LEU G 1 82 ? 45.749 45.169 66.184 1.00 8.41 82 LEU G N 1
ATOM 11480 C CA . LEU G 1 82 ? 44.633 45.922 66.775 1.00 10.98 82 LEU G CA 1
ATOM 11481 C C . LEU G 1 82 ? 44.025 46.892 65.770 1.00 9.99 82 LEU G C 1
ATOM 11482 O O . LEU G 1 82 ? 42.797 46.944 65.602 1.00 9.19 82 LEU G O 1
ATOM 11487 N N . GLN G 1 83 ? 44.893 47.644 65.098 1.00 8.62 83 GLN G N 1
ATOM 11488 C CA . GLN G 1 83 ? 44.471 48.614 64.101 1.00 15.13 83 GLN G CA 1
ATOM 11489 C C . GLN G 1 83 ? 43.736 47.945 62.924 1.00 12.26 83 GLN G C 1
ATOM 11490 O O . GLN G 1 83 ? 42.680 48.403 62.500 1.00 11.66 83 GLN G O 1
ATOM 11496 N N . TYR G 1 84 ? 44.298 46.856 62.414 1.00 15.15 84 TYR G N 1
ATOM 11497 C CA . TYR G 1 84 ? 43.653 46.085 61.373 1.00 10.37 84 TYR G CA 1
ATOM 11498 C C . TYR G 1 84 ? 42.286 45.577 61.824 1.00 13.54 84 TYR G C 1
ATOM 11499 O O . TYR G 1 84 ? 41.320 45.665 61.072 1.00 14.52 84 TYR G O 1
ATOM 11508 N N . LEU G 1 85 ? 42.216 45.028 63.035 1.00 11.82 85 LEU G N 1
ATOM 11509 C CA . LEU G 1 85 ? 40.954 44.506 63.554 1.00 13.88 85 LEU G CA 1
ATOM 11510 C C . LEU G 1 85 ? 39.886 45.580 63.643 1.00 13.38 85 LEU G C 1
ATOM 11511 O O . LEU G 1 85 ? 38.761 45.335 63.245 1.00 11.33 85 LEU G O 1
ATOM 11516 N N . ALA G 1 86 ? 40.247 46.765 64.144 1.00 9.00 86 ALA G N 1
ATOM 11517 C CA . ALA G 1 86 ? 39.298 47.870 64.271 1.00 14.63 86 ALA G CA 1
ATOM 11518 C C . ALA G 1 86 ? 38.875 48.460 62.922 1.00 14.98 86 ALA G C 1
ATOM 11519 O O . ALA G 1 86 ? 37.710 48.836 62.746 1.00 18.94 86 ALA G O 1
ATOM 11521 N N . ASP G 1 87 ? 39.816 48.533 61.978 1.00 11.14 87 ASP G N 1
ATOM 11522 C CA . ASP G 1 87 ? 39.523 49.014 60.624 1.00 11.75 87 ASP G CA 1
ATOM 11523 C C . ASP G 1 87 ? 38.523 48.109 59.934 1.00 10.84 87 ASP G C 1
ATOM 11524 O O . ASP G 1 87 ? 37.621 48.576 59.237 1.00 11.67 87 ASP G O 1
ATOM 11529 N N . THR G 1 88 ? 38.730 46.807 60.118 1.00 8.94 88 THR G N 1
ATOM 11530 C CA . THR G 1 88 ? 38.037 45.770 59.363 1.00 15.70 88 THR G CA 1
ATOM 11531 C C . THR G 1 88 ? 36.715 45.320 59.986 1.00 17.83 88 THR G C 1
ATOM 11532 O O . THR G 1 88 ? 35.729 45.177 59.267 1.00 15.86 88 THR G O 1
ATOM 11536 N N . TYR G 1 89 ? 36.687 45.122 61.310 1.00 11.77 89 TYR G N 1
ATOM 11537 C CA . TYR G 1 89 ? 35.514 44.532 61.965 1.00 12.82 89 TYR G CA 1
ATOM 11538 C C . TYR G 1 89 ? 34.732 45.457 62.902 1.00 10.65 89 TYR G C 1
ATOM 11539 O O . TYR G 1 89 ? 33.880 45.002 63.655 1.00 11.26 89 TYR G O 1
ATOM 11548 N N . ASP G 1 90 ? 35.014 46.750 62.847 1.00 19.40 90 ASP G N 1
ATOM 11549 C CA . ASP G 1 90 ? 34.309 47.714 63.677 1.00 18.39 90 ASP G CA 1
ATOM 11550 C C . ASP G 1 90 ? 33.879 48.917 62.838 1.00 18.73 90 ASP G C 1
ATOM 11551 O O . ASP G 1 90 ? 34.054 50.076 63.218 1.00 18.92 90 ASP G O 1
ATOM 11556 N N . LYS G 1 91 ? 33.312 48.641 61.677 1.00 21.64 91 LYS G N 1
ATOM 11557 C CA . LYS G 1 91 ? 32.878 49.724 60.811 1.00 26.46 91 LYS G CA 1
ATOM 11558 C C . LYS G 1 91 ? 31.663 50.470 61.392 1.00 21.86 91 LYS G C 1
ATOM 11559 O O . LYS G 1 91 ? 31.354 51.581 60.976 1.00 22.56 91 LYS G O 1
ATOM 11565 N N . GLU G 1 92 ? 31.017 49.874 62.390 1.00 21.84 92 GLU G N 1
ATOM 11566 C CA . GLU G 1 92 ? 29.969 50.564 63.144 1.00 28.92 92 GLU G CA 1
ATOM 11567 C C . GLU G 1 92 ? 30.546 51.591 64.128 1.00 25.93 92 GLU G C 1
ATOM 11568 O O . GLU G 1 92 ? 29.810 52.386 64.708 1.00 21.17 92 GLU G O 1
ATOM 11574 N N . HIS G 1 93 ? 31.867 51.556 64.308 1.00 21.19 93 HIS G N 1
ATOM 11575 C CA . HIS G 1 93 ? 32.581 52.477 65.196 1.00 19.78 93 HIS G CA 1
ATOM 11576 C C . HIS G 1 93 ? 32.111 52.411 66.656 1.00 16.82 93 HIS G C 1
ATOM 11577 O O . HIS G 1 93 ? 31.955 53.438 67.316 1.00 16.78 93 HIS G O 1
ATOM 11584 N N . LYS G 1 94 ? 31.900 51.201 67.157 1.00 16.93 94 LYS G N 1
ATOM 11585 C CA . LYS G 1 94 ? 31.632 51.017 68.572 1.00 16.73 94 LYS G CA 1
ATOM 11586 C C . LYS G 1 94 ? 32.887 51.238 69.420 1.00 25.15 94 LYS G C 1
ATOM 11587 O O . LYS G 1 94 ? 32.791 51.653 70.569 1.00 14.81 94 LYS G O 1
ATOM 11593 N N . PHE G 1 95 ? 34.058 50.989 68.828 1.00 14.09 95 PHE G N 1
ATOM 11594 C CA . PHE G 1 95 ? 35.318 50.941 69.560 1.00 12.97 95 PHE G CA 1
ATOM 11595 C C . PHE G 1 95 ? 36.420 51.617 68.756 1.00 16.88 95 PHE G C 1
ATOM 11596 O O . PHE G 1 95 ? 37.610 51.317 68.912 1.00 16.68 95 PHE G O 1
ATOM 11604 N N . SER G 1 96 ? 36.004 52.529 67.889 1.00 16.78 96 SER G N 1
ATOM 11605 C CA . SER G 1 96 ? 36.920 53.232 67.008 1.00 17.87 96 SER G CA 1
ATOM 11606 C C . SER G 1 96 ? 36.241 54.466 66.436 1.00 13.94 96 SER G C 1
ATOM 11607 O O . SER G 1 96 ? 35.021 54.631 66.552 1.00 17.93 96 SER G O 1
ATOM 11610 N N . TYR G 1 97 ? 37.048 55.332 65.834 1.00 14.61 97 TYR G N 1
ATOM 11611 C CA . TYR G 1 97 ? 36.582 56.578 65.239 1.00 15.47 97 TYR G CA 1
ATOM 11612 C C . TYR G 1 97 ? 36.751 56.551 63.725 1.00 19.58 97 TYR G C 1
ATOM 11613 O O . TYR G 1 97 ? 37.606 55.824 63.208 1.00 25.68 97 TYR G O 1
ATOM 11622 N N . PRO G 1 98 ? 35.926 57.329 63.006 1.00 19.38 98 PRO G N 1
ATOM 11623 C CA . PRO G 1 98 ? 36.026 57.320 61.545 1.00 28.21 98 PRO G CA 1
ATOM 11624 C C . PRO G 1 98 ? 37.434 57.702 61.092 1.00 27.40 98 PRO G C 1
ATOM 11625 O O . PRO G 1 98 ? 38.068 58.573 61.687 1.00 19.46 98 PRO G O 1
ATOM 11629 N N . ALA G 1 99 ? 37.928 57.008 60.076 1.00 23.83 99 ALA G N 1
ATOM 11630 C CA . ALA G 1 99 ? 39.260 57.256 59.557 1.00 25.74 99 ALA G CA 1
ATOM 11631 C C . ALA G 1 99 ? 39.382 58.719 59.163 1.00 26.67 99 ALA G C 1
ATOM 11632 O O . ALA G 1 99 ? 38.433 59.308 58.651 1.00 25.72 99 ALA G O 1
ATOM 11634 N N . GLY G 1 100 ? 40.539 59.312 59.441 1.00 25.82 100 GLY G N 1
ATOM 11635 C CA . GLY G 1 100 ? 40.821 60.666 59.000 1.00 25.42 100 GLY G CA 1
ATOM 11636 C C . GLY G 1 100 ? 40.446 61.724 60.015 1.00 25.92 100 GLY G C 1
ATOM 11637 O O . GLY G 1 100 ? 40.867 62.871 59.900 1.00 26.90 100 GLY G O 1
ATOM 11638 N N . THR G 1 101 ? 39.653 61.345 61.013 1.00 23.20 101 THR G N 1
ATOM 11639 C CA . THR G 1 101 ? 39.206 62.304 62.012 1.00 23.45 101 THR G CA 1
ATOM 11640 C C . THR G 1 101 ? 40.280 62.514 63.085 1.00 29.73 101 THR G C 1
ATOM 11641 O O . THR G 1 101 ? 41.161 61.670 63.266 1.00 30.70 101 THR G O 1
ATOM 11645 N N . ALA G 1 102 ? 40.195 63.636 63.794 1.00 24.63 102 ALA G N 1
ATOM 11646 C CA . ALA G 1 102 ? 41.095 63.924 64.907 1.00 24.16 102 ALA G CA 1
ATOM 11647 C C . ALA G 1 102 ? 41.155 62.788 65.921 1.00 25.34 102 ALA G C 1
ATOM 11648 O O . ALA G 1 102 ? 42.243 62.315 66.246 1.00 28.41 102 ALA G O 1
ATOM 11650 N N . GLU G 1 103 ? 39.995 62.352 66.418 1.00 22.65 103 GLU G N 1
ATOM 11651 C CA . GLU G 1 103 ? 39.948 61.279 67.414 1.00 19.69 103 GLU G CA 1
ATOM 11652 C C . GLU G 1 103 ? 40.570 59.969 66.914 1.00 17.89 103 GLU G C 1
ATOM 11653 O O . GLU G 1 103 ? 41.113 59.188 67.700 1.00 17.51 103 GLU G O 1
ATOM 11659 N N . TYR G 1 104 ? 40.473 59.722 65.610 1.00 20.47 104 TYR G N 1
ATOM 11660 C CA . TYR G 1 104 ? 41.133 58.567 65.003 1.00 21.33 104 TYR G CA 1
ATOM 11661 C C . TYR G 1 104 ? 42.655 58.636 65.193 1.00 22.76 104 TYR G C 1
ATOM 11662 O O . TYR G 1 104 ? 43.308 57.629 65.517 1.00 17.56 104 TYR G O 1
ATOM 11671 N N . TYR G 1 105 ? 43.218 59.825 64.992 1.00 16.09 105 TYR G N 1
ATOM 11672 C CA . TYR G 1 105 ? 44.663 59.999 65.114 1.00 22.30 105 TYR G CA 1
ATOM 11673 C C . TYR G 1 105 ? 45.150 60.109 66.553 1.00 15.76 105 TYR G C 1
ATOM 11674 O O . TYR G 1 105 ? 46.289 59.730 66.857 1.00 16.97 105 TYR G O 1
ATOM 11683 N N . LYS G 1 106 ? 44.313 60.630 67.440 1.00 16.67 106 LYS G N 1
ATOM 11684 C CA . LYS G 1 106 ? 44.651 60.591 68.859 1.00 22.38 106 LYS G CA 1
ATOM 11685 C C . LYS G 1 106 ? 44.626 59.138 69.347 1.00 15.52 106 LYS G C 1
ATOM 11686 O O . LYS G 1 106 ? 45.470 58.732 70.163 1.00 15.07 106 LYS G O 1
ATOM 11692 N N . THR G 1 107 ? 43.673 58.354 68.841 1.00 15.12 107 THR G N 1
ATOM 11693 C CA . THR G 1 107 ? 43.638 56.930 69.155 1.00 14.12 107 THR G CA 1
ATOM 11694 C C . THR G 1 107 ? 44.962 56.299 68.723 1.00 23.42 107 THR G C 1
ATOM 11695 O O . THR G 1 107 ? 45.618 55.583 69.492 1.00 21.05 107 THR G O 1
ATOM 11699 N N . LEU G 1 108 ? 45.361 56.609 67.492 1.00 21.55 108 LEU G N 1
ATOM 11700 C CA . LEU G 1 108 ? 46.591 56.082 66.924 1.00 19.69 108 LEU G CA 1
ATOM 11701 C C . LEU G 1 108 ? 47.777 56.487 67.793 1.00 16.37 108 LEU G C 1
ATOM 11702 O O . LEU G 1 108 ? 48.600 55.654 68.141 1.00 13.38 108 LEU G O 1
ATOM 11707 N N . GLU G 1 109 ? 47.822 57.762 68.171 1.00 18.77 109 GLU G N 1
ATOM 11708 C CA . GLU G 1 109 ? 48.891 58.292 69.006 1.00 20.50 109 GLU G CA 1
ATOM 11709 C C . GLU G 1 109 ? 48.999 57.571 70.350 1.00 22.02 109 GLU G C 1
ATOM 11710 O O . GLU G 1 109 ? 50.099 57.247 70.793 1.00 18.74 109 GLU G O 1
ATOM 11716 N N . TYR G 1 110 ? 47.864 57.321 71.001 1.00 20.80 110 TYR G N 1
ATOM 11717 C CA . TYR G 1 110 ? 47.883 56.655 72.296 1.00 18.69 110 TYR G CA 1
ATOM 11718 C C . TYR G 1 110 ? 48.173 55.155 72.196 1.00 16.82 110 TYR G C 1
ATOM 11719 O O . TYR G 1 110 ? 48.805 54.576 73.079 1.00 13.69 110 TYR G O 1
ATOM 11728 N N . LEU G 1 111 ? 47.728 54.534 71.113 1.00 13.37 111 LEU G N 1
ATOM 11729 C CA . LEU G 1 111 ? 48.071 53.143 70.843 1.00 13.43 111 LEU G CA 1
ATOM 11730 C C . LEU G 1 111 ? 49.584 52.963 70.617 1.00 15.97 111 LEU G C 1
ATOM 11731 O O . LEU G 1 111 ? 50.194 52.029 71.151 1.00 11.80 111 LEU G O 1
ATOM 11736 N N . ILE G 1 112 ? 50.174 53.846 69.811 1.00 13.96 112 ILE G N 1
ATOM 11737 C CA . ILE G 1 112 ? 51.607 53.784 69.520 1.00 15.98 112 ILE G CA 1
ATOM 11738 C C . ILE G 1 112 ? 52.382 54.108 70.804 1.00 19.86 112 ILE G C 1
ATOM 11739 O O . ILE G 1 112 ? 53.407 53.501 71.087 1.00 18.47 112 ILE G O 1
ATOM 11744 N N . PHE G 1 113 ? 51.876 55.054 71.590 1.00 14.57 113 PHE G N 1
ATOM 11745 C CA . PHE G 1 113 ? 52.461 55.347 72.897 1.00 12.85 113 PHE G CA 1
ATOM 11746 C C . PHE G 1 113 ? 52.484 54.077 73.762 1.00 20.29 113 PHE G C 1
ATOM 11747 O O . PHE G 1 113 ? 53.483 53.785 74.422 1.00 13.60 113 PHE G O 1
ATOM 11755 N N . GLN G 1 114 ? 51.399 53.306 73.735 1.00 14.13 114 GLN G N 1
ATOM 11756 C CA . GLN G 1 114 ? 51.381 52.048 74.473 1.00 18.43 114 GLN G CA 1
ATOM 11757 C C . GLN G 1 114 ? 52.451 51.064 73.956 1.00 15.49 114 GLN G C 1
ATOM 11758 O O . GLN G 1 114 ? 53.288 50.598 74.728 1.00 15.02 114 GLN G O 1
ATOM 11764 N N . VAL G 1 115 ? 52.438 50.769 72.655 1.00 14.63 115 VAL G N 1
ATOM 11765 C CA . VAL G 1 115 ? 53.317 49.732 72.116 1.00 18.62 115 VAL G CA 1
ATOM 11766 C C . VAL G 1 115 ? 54.784 50.156 72.057 1.00 22.52 115 VAL G C 1
ATOM 11767 O O . VAL G 1 115 ? 55.672 49.302 72.046 1.00 20.09 115 VAL G O 1
ATOM 11771 N N . ALA G 1 116 ? 55.027 51.463 72.014 1.00 11.70 116 ALA G N 1
ATOM 11772 C CA . ALA G 1 116 ? 56.374 51.996 71.858 1.00 14.11 116 ALA G CA 1
ATOM 11773 C C . ALA G 1 116 ? 57.047 52.313 73.180 1.00 15.36 116 ALA G C 1
ATOM 11774 O O . ALA G 1 116 ? 58.262 52.366 73.249 1.00 14.19 116 ALA G O 1
ATOM 11776 N N . GLU G 1 117 ? 56.265 52.550 74.225 1.00 18.81 117 GLU G N 1
ATOM 11777 C CA . GLU G 1 117 ? 56.849 52.918 75.510 1.00 19.13 117 GLU G CA 1
ATOM 11778 C C . GLU G 1 117 ? 56.333 52.079 76.684 1.00 21.72 117 GLU G C 1
ATOM 11779 O O . GLU G 1 117 ? 57.124 51.459 77.373 1.00 16.81 117 GLU G O 1
ATOM 11785 N N . ASN G 1 118 ? 55.017 52.057 76.912 1.00 25.34 118 ASN G N 1
ATOM 11786 C CA . ASN G 1 118 ? 54.439 51.269 78.012 1.00 21.02 118 ASN G CA 1
ATOM 11787 C C . ASN G 1 118 ? 54.853 49.803 77.970 1.00 22.81 118 ASN G C 1
ATOM 11788 O O . ASN G 1 118 ? 55.490 49.305 78.894 1.00 28.04 118 ASN G O 1
ATOM 11793 N N . GLY G 1 119 ? 54.510 49.117 76.889 1.00 20.08 119 GLY G N 1
ATOM 11794 C CA . GLY G 1 119 ? 54.905 47.728 76.723 1.00 13.89 119 GLY G CA 1
ATOM 11795 C C . GLY G 1 119 ? 56.399 47.438 76.814 1.00 14.03 119 GLY G C 1
ATOM 11796 O O . GLY G 1 119 ? 56.815 46.563 77.588 1.00 12.73 119 GLY G O 1
ATOM 11797 N N . PRO G 1 120 ? 57.221 48.136 76.009 1.00 12.96 120 PRO G N 1
ATOM 11798 C CA . PRO G 1 120 ? 58.668 47.882 76.079 1.00 12.54 120 PRO G CA 1
ATOM 11799 C C . PRO G 1 120 ? 59.307 48.169 77.450 1.00 16.50 120 PRO G C 1
ATOM 11800 O O . PRO G 1 120 ? 60.166 47.387 77.874 1.00 13.01 120 PRO G O 1
ATOM 11804 N N . ILE G 1 121 ? 58.913 49.260 78.112 1.00 18.19 121 ILE G N 1
ATOM 11805 C CA . ILE G 1 121 ? 59.502 49.653 79.404 1.00 13.85 121 ILE G CA 1
ATOM 11806 C C . ILE G 1 121 ? 59.036 48.757 80.551 1.00 19.38 121 ILE G C 1
ATOM 11807 O O . ILE G 1 121 ? 59.844 48.330 81.378 1.00 18.54 121 ILE G O 1
ATOM 11812 N N . GLN G 1 122 ? 57.736 48.470 80.598 1.00 17.91 122 GLN G N 1
ATOM 11813 C CA . GLN G 1 122 ? 57.191 47.615 81.647 1.00 17.32 122 GLN G CA 1
ATOM 11814 C C . GLN G 1 122 ? 57.742 46.204 81.482 1.00 19.81 122 GLN G C 1
ATOM 11815 O O . GLN G 1 122 ? 57.964 45.492 82.458 1.00 24.33 122 GLN G O 1
ATOM 11821 N N . GLY G 1 123 ? 57.979 45.813 80.238 1.00 12.40 123 GLY G N 1
ATOM 11822 C CA . GLY G 1 123 ? 58.638 44.552 79.960 1.00 12.90 123 GLY G CA 1
ATOM 11823 C C . GLY G 1 123 ? 60.086 44.497 80.446 1.00 12.20 123 GLY G C 1
ATOM 11824 O O . GLY G 1 123 ? 60.557 43.448 80.856 1.00 11.81 123 GLY G O 1
ATOM 11825 N N . GLN G 1 124 ? 60.803 45.614 80.386 1.00 14.02 124 GLN G N 1
ATOM 11826 C CA . GLN G 1 124 ? 62.179 45.632 80.886 1.00 20.26 124 GLN G CA 1
ATOM 11827 C C . GLN G 1 124 ? 62.182 45.537 82.414 1.00 21.41 124 GLN G C 1
ATOM 11828 O O . GLN G 1 124 ? 63.056 44.896 83.009 1.00 20.24 124 GLN G O 1
ATOM 11834 N N . ALA G 1 125 ? 61.183 46.166 83.034 1.00 15.86 125 ALA G N 1
ATOM 11835 C CA . ALA G 1 125 ? 61.022 46.114 84.479 1.00 17.86 125 ALA G CA 1
ATOM 11836 C C . ALA G 1 125 ? 60.745 44.679 84.909 1.00 15.60 125 ALA G C 1
ATOM 11837 O O . ALA G 1 125 ? 61.403 44.156 85.806 1.00 18.69 125 ALA G O 1
ATOM 11839 N N . ASN G 1 126 ? 59.769 44.050 84.261 1.00 17.25 126 ASN G N 1
ATOM 11840 C CA . ASN G 1 126 ? 59.506 42.623 84.436 1.00 16.13 126 ASN G CA 1
ATOM 11841 C C . ASN G 1 126 ? 60.793 41.799 84.353 1.00 16.89 126 ASN G C 1
ATOM 11842 O O . ASN G 1 126 ? 61.045 40.949 85.214 1.00 19.08 126 ASN G O 1
ATOM 11847 N N . HIS G 1 127 ? 61.600 42.050 83.319 1.00 20.24 127 HIS G N 1
ATOM 11848 C CA . HIS G 1 127 ? 62.856 41.325 83.151 1.00 13.26 127 HIS G CA 1
ATOM 11849 C C . HIS G 1 127 ? 63.771 41.459 84.360 1.00 14.07 127 HIS G C 1
ATOM 11850 O O . HIS G 1 127 ? 64.191 40.468 84.947 1.00 16.37 127 HIS G O 1
ATOM 11857 N N . PHE G 1 128 ? 64.086 42.693 84.723 1.00 14.18 128 PHE G N 1
ATOM 11858 C CA . PHE G 1 128 ? 65.020 42.932 85.814 1.00 27.18 128 PHE G CA 1
ATOM 11859 C C . PHE G 1 128 ? 64.470 42.537 87.180 1.00 27.27 128 PHE G C 1
ATOM 11860 O O . PHE G 1 128 ? 65.202 42.037 88.032 1.00 26.63 128 PHE G O 1
ATOM 11868 N N . VAL G 1 129 ? 63.181 42.745 87.399 1.00 22.65 129 VAL G N 1
ATOM 11869 C CA . VAL G 1 129 ? 62.625 42.417 88.704 1.00 23.40 129 VAL G CA 1
ATOM 11870 C C . VAL G 1 129 ? 62.513 40.913 88.943 1.00 23.81 129 VAL G C 1
ATOM 11871 O O . VAL G 1 129 ? 62.828 40.442 90.043 1.00 25.93 129 VAL G O 1
ATOM 11875 N N . PHE G 1 130 ? 62.101 40.147 87.931 1.00 18.36 130 PHE G N 1
ATOM 11876 C CA . PHE G 1 130 ? 61.899 38.720 88.170 1.00 19.60 130 PHE G CA 1
ATOM 11877 C C . PHE G 1 130 ? 62.349 37.712 87.109 1.00 25.88 130 PHE G C 1
ATOM 11878 O O . PHE G 1 130 ? 62.254 36.513 87.348 1.00 27.70 130 PHE G O 1
ATOM 11886 N N . ALA G 1 131 ? 62.846 38.164 85.958 1.00 26.74 131 ALA G N 1
ATOM 11887 C CA . ALA G 1 131 ? 63.384 37.219 84.973 1.00 24.38 131 ALA G CA 1
ATOM 11888 C C . ALA G 1 131 ? 64.917 37.107 85.024 1.00 24.37 131 ALA G C 1
ATOM 11889 O O . ALA G 1 131 ? 65.480 36.023 84.826 1.00 18.76 131 ALA G O 1
ATOM 11891 N N . ALA G 1 132 ? 65.581 38.227 85.300 1.00 22.57 132 ALA G N 1
ATOM 11892 C CA . ALA G 1 132 ? 67.047 38.291 85.335 1.00 22.87 132 ALA G CA 1
ATOM 11893 C C . ALA G 1 132 ? 67.652 37.315 86.342 1.00 29.22 132 ALA G C 1
ATOM 11894 O O . ALA G 1 132 ? 67.147 37.165 87.450 1.00 32.41 132 ALA G O 1
ATOM 11896 N N . LYS G 1 133 ? 68.742 36.661 85.951 1.00 29.59 133 LYS G N 1
ATOM 11897 C CA . LYS G 1 133 ? 69.377 35.654 86.789 1.00 27.92 133 LYS G CA 1
ATOM 11898 C C . LYS G 1 133 ? 70.319 36.285 87.813 1.00 28.31 133 LYS G C 1
ATOM 11899 O O . LYS G 1 133 ? 70.811 35.602 88.704 1.00 30.48 133 LYS G O 1
ATOM 11905 N N . GLU G 1 134 ? 70.572 37.585 87.685 1.00 29.00 134 GLU G N 1
ATOM 11906 C CA . GLU G 1 134 ? 71.256 38.324 88.747 1.00 30.52 134 GLU G CA 1
ATOM 11907 C C . GLU G 1 134 ? 70.542 39.641 89.021 1.00 27.42 134 GLU G C 1
ATOM 11908 O O . GLU G 1 134 ? 69.808 40.142 88.179 1.00 30.46 134 GLU G O 1
ATOM 11914 N N . LYS G 1 135 ? 70.757 40.192 90.207 1.00 30.12 135 LYS G N 1
ATOM 11915 C CA . LYS G 1 135 ? 70.145 41.457 90.586 1.00 29.92 135 LYS G CA 1
ATOM 11916 C C . LYS G 1 135 ? 70.961 42.632 90.062 1.00 27.11 135 LYS G C 1
ATOM 11917 O O . LYS G 1 135 ? 72.132 42.794 90.398 1.00 29.09 135 LYS G O 1
ATOM 11923 N N . VAL G 1 136 ? 70.328 43.461 89.248 1.00 23.47 136 VAL G N 1
ATOM 11924 C CA . VAL G 1 136 ? 70.989 44.624 88.679 1.00 26.52 136 VAL G CA 1
ATOM 11925 C C . VAL G 1 136 ? 70.219 45.858 89.120 1.00 27.97 136 VAL G C 1
ATOM 11926 O O . VAL G 1 136 ? 69.329 46.322 88.408 1.00 29.40 136 VAL G O 1
ATOM 11930 N N . PRO G 1 137 ? 70.545 46.385 90.309 1.00 29.33 137 PRO G N 1
ATOM 11931 C CA . PRO G 1 137 ? 69.731 47.456 90.905 1.00 28.97 137 PRO G CA 1
ATOM 11932 C C . PRO G 1 137 ? 69.549 48.659 89.984 1.00 24.88 137 PRO G C 1
ATOM 11933 O O . PRO G 1 137 ? 68.514 49.314 90.049 1.00 33.52 137 PRO G O 1
ATOM 11937 N N . TYR G 1 138 ? 70.530 48.932 89.130 1.00 32.83 138 TYR G N 1
ATOM 11938 C CA . TYR G 1 138 ? 70.425 50.049 88.202 1.00 29.59 138 TYR G CA 1
ATOM 11939 C C . TYR G 1 138 ? 69.303 49.844 87.183 1.00 27.17 138 TYR G C 1
ATOM 11940 O O . TYR G 1 138 ? 68.662 50.810 86.763 1.00 24.18 138 TYR G O 1
ATOM 11949 N N . GLY G 1 139 ? 69.090 48.592 86.773 1.00 29.45 139 GLY G N 1
ATOM 11950 C CA . GLY G 1 139 ? 68.043 48.250 85.821 1.00 23.16 139 GLY G CA 1
ATOM 11951 C C . GLY G 1 139 ? 66.673 48.254 86.486 1.00 23.89 139 GLY G C 1
ATOM 11952 O O . GLY G 1 139 ? 65.678 48.700 85.900 1.00 21.76 139 GLY G O 1
ATOM 11953 N N . ILE G 1 140 ? 66.622 47.748 87.718 1.00 24.01 140 ILE G N 1
ATOM 11954 C CA . ILE G 1 140 ? 65.393 47.795 88.509 1.00 23.31 140 ILE G CA 1
ATOM 11955 C C . ILE G 1 140 ? 64.915 49.226 88.661 1.00 23.61 140 ILE G C 1
ATOM 11956 O O . ILE G 1 140 ? 63.802 49.555 88.275 1.00 26.77 140 ILE G O 1
ATOM 11961 N N . ASN G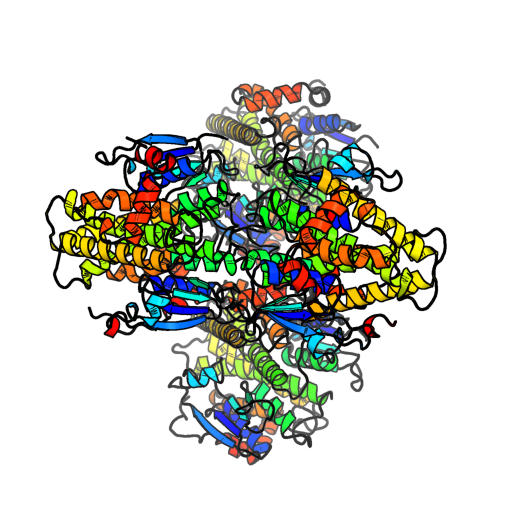 1 141 ? 65.766 50.072 89.232 1.00 23.74 141 ASN G N 1
ATOM 11962 C CA . ASN G 1 141 ? 65.409 51.466 89.457 1.00 29.88 141 ASN G CA 1
ATOM 11963 C C . ASN G 1 141 ? 64.950 52.180 88.193 1.00 31.81 141 ASN G C 1
ATOM 11964 O O . ASN G 1 141 ? 63.876 52.780 88.175 1.00 32.76 141 ASN G O 1
ATOM 11969 N N . ARG G 1 142 ? 65.757 52.095 87.140 1.00 27.05 142 ARG G N 1
ATOM 11970 C CA . ARG G 1 142 ? 65.474 52.807 85.901 1.00 24.62 142 ARG G CA 1
ATOM 11971 C C . ARG G 1 142 ? 64.095 52.483 85.325 1.00 25.79 142 ARG G C 1
ATOM 11972 O O . ARG G 1 142 ? 63.351 53.390 84.955 1.00 26.49 142 ARG G O 1
ATOM 11980 N N . TYR G 1 143 ? 63.751 51.199 85.258 1.00 24.14 143 TYR G N 1
ATOM 11981 C CA . TYR G 1 143 ? 62.508 50.796 84.586 1.00 20.15 143 TYR G CA 1
ATOM 11982 C C . TYR G 1 143 ? 61.290 50.739 85.504 1.00 21.67 143 TYR G C 1
ATOM 11983 O O . TYR G 1 143 ? 60.151 50.807 85.037 1.00 19.08 143 TYR G O 1
ATOM 11992 N N . ILE G 1 144 ? 61.516 50.596 86.805 1.00 20.18 144 ILE G N 1
ATOM 11993 C CA . ILE G 1 144 ? 60.402 50.718 87.736 1.00 23.32 144 ILE G CA 1
ATOM 11994 C C . ILE G 1 144 ? 60.007 52.183 87.778 1.00 20.41 144 ILE G C 1
ATOM 11995 O O . ILE G 1 144 ? 58.828 52.516 87.785 1.00 22.33 144 ILE G O 1
ATOM 12000 N N . THR G 1 145 ? 61.013 53.052 87.789 1.00 23.20 145 THR G N 1
ATOM 12001 C CA . THR G 1 145 ? 60.792 54.488 87.763 1.00 25.63 145 THR G CA 1
ATOM 12002 C C . THR G 1 145 ? 60.133 54.929 86.461 1.00 21.16 145 THR G C 1
ATOM 12003 O O . THR G 1 145 ? 59.218 55.754 86.477 1.00 23.69 145 THR G O 1
ATOM 12007 N N . ASP G 1 146 ? 60.603 54.403 85.334 1.00 20.70 146 ASP G N 1
ATOM 12008 C CA . ASP G 1 146 ? 60.056 54.841 84.061 1.00 20.29 146 ASP G CA 1
ATOM 12009 C C . ASP G 1 146 ? 58.626 54.335 83.819 1.00 19.28 146 ASP G C 1
ATOM 12010 O O . ASP G 1 146 ? 57.836 55.004 83.169 1.00 20.36 146 ASP G O 1
ATOM 12015 N N . THR G 1 147 ? 58.316 53.146 84.323 1.00 18.77 147 THR G N 1
ATOM 12016 C CA . THR G 1 147 ? 56.977 52.581 84.208 1.00 21.59 147 THR G CA 1
ATOM 12017 C C . THR G 1 147 ? 55.958 53.438 84.951 1.00 22.84 147 THR G C 1
ATOM 12018 O O . THR G 1 147 ? 54.866 53.694 84.448 1.00 24.39 147 THR G O 1
ATOM 12022 N N . LYS G 1 148 ? 56.326 53.882 86.147 1.00 24.71 148 LYS G N 1
ATOM 12023 C CA . LYS G 1 148 ? 55.474 54.787 86.907 1.00 26.27 148 LYS G CA 1
ATOM 12024 C C . LYS G 1 148 ? 55.288 56.098 86.164 1.00 24.59 148 LYS G C 1
ATOM 12025 O O . LYS G 1 148 ? 54.208 56.703 86.243 1.00 25.69 148 LYS G O 1
ATOM 12031 N N . ARG G 1 149 ? 56.332 56.544 85.461 1.00 20.15 149 ARG G N 1
ATOM 12032 C CA . ARG G 1 149 ? 56.243 57.759 84.649 1.00 20.58 149 ARG G CA 1
ATOM 12033 C C . ARG G 1 149 ? 55.174 57.605 83.562 1.00 21.62 149 ARG G C 1
ATOM 12034 O O . ARG G 1 149 ? 54.331 58.476 83.390 1.00 19.83 149 ARG G O 1
ATOM 12042 N N . ILE G 1 150 ? 55.217 56.485 82.849 1.00 24.30 150 ILE G N 1
ATOM 12043 C CA . ILE G 1 150 ? 54.295 56.235 81.751 1.00 23.54 150 ILE G CA 1
ATOM 12044 C C . ILE G 1 150 ? 52.840 56.165 82.222 1.00 22.09 150 ILE G C 1
ATOM 12045 O O . ILE G 1 150 ? 51.978 56.817 81.640 1.00 27.27 150 ILE G O 1
ATOM 12050 N N . TYR G 1 151 ? 52.567 55.393 83.274 1.00 17.79 151 TYR G N 1
ATOM 12051 C CA . TYR G 1 151 ? 51.209 55.333 83.830 1.00 20.31 151 TYR G CA 1
ATOM 12052 C C . TYR G 1 151 ? 50.739 56.696 84.323 1.00 18.25 151 TYR G C 1
ATOM 12053 O O . TYR G 1 151 ? 49.543 57.021 84.235 1.00 17.84 151 TYR G O 1
ATOM 12062 N N . GLY G 1 152 ? 51.688 57.483 84.833 1.00 18.98 152 GLY G N 1
ATOM 12063 C CA . GLY G 1 152 ? 51.466 58.877 85.153 1.00 20.12 152 GLY G CA 1
ATOM 12064 C C . GLY G 1 152 ? 50.993 59.667 83.941 1.00 19.93 152 GLY G C 1
ATOM 12065 O O . GLY G 1 152 ? 50.081 60.496 84.041 1.00 20.46 152 GLY G O 1
ATOM 12066 N N . VAL G 1 153 ? 51.594 59.405 82.785 1.00 19.32 153 VAL G N 1
ATOM 12067 C CA . VAL G 1 153 ? 51.162 60.064 81.554 1.00 19.18 153 VAL G CA 1
ATOM 12068 C C . VAL G 1 153 ? 49.739 59.640 81.146 1.00 19.11 153 VAL G C 1
ATOM 12069 O O . VAL G 1 153 ? 48.924 60.476 80.737 1.00 18.44 153 VAL G O 1
ATOM 12073 N N . PHE G 1 154 ? 49.449 58.344 81.257 1.00 17.19 154 PHE G N 1
ATOM 12074 C CA . PHE G 1 154 ? 48.129 57.815 80.907 1.00 19.84 154 PHE G CA 1
ATOM 12075 C C . PHE G 1 154 ? 47.047 58.404 81.809 1.00 20.60 154 PHE G C 1
ATOM 12076 O O . PHE G 1 154 ? 45.943 58.706 81.355 1.00 23.96 154 PHE G O 1
ATOM 12084 N N . GLU G 1 155 ? 47.384 58.579 83.084 1.00 26.33 155 GLU G N 1
ATOM 12085 C CA . GLU G 1 155 ? 46.493 59.230 84.043 1.00 29.38 155 GLU G CA 1
ATOM 12086 C C . GLU G 1 155 ? 46.221 60.671 83.639 1.00 26.55 155 GLU G C 1
ATOM 12087 O O . GLU G 1 155 ? 45.089 61.156 83.745 1.00 24.30 155 GLU G O 1
ATOM 12093 N N . ASP G 1 156 ? 47.270 61.359 83.198 1.00 20.08 156 ASP G N 1
ATOM 12094 C CA . ASP G 1 156 ? 47.107 62.706 82.669 1.00 21.03 156 ASP G CA 1
ATOM 12095 C C . ASP G 1 156 ? 46.164 62.697 81.460 1.00 20.09 156 ASP G C 1
ATOM 12096 O O . ASP G 1 156 ? 45.254 63.514 81.379 1.00 29.52 156 ASP G O 1
ATOM 12101 N N . ILE G 1 157 ? 46.374 61.756 80.543 1.00 18.76 157 ILE G N 1
ATOM 12102 C CA . ILE G 1 157 ? 45.541 61.640 79.352 1.00 21.55 157 ILE G CA 1
ATOM 12103 C C . ILE G 1 157 ? 44.049 61.496 79.705 1.00 20.02 157 ILE G C 1
ATOM 12104 O O . ILE G 1 157 ? 43.206 62.183 79.127 1.00 17.72 157 ILE G O 1
ATOM 12109 N N . LEU G 1 158 ? 43.736 60.625 80.665 1.00 19.88 158 LEU G N 1
ATOM 12110 C CA . LEU G 1 158 ? 42.358 60.456 81.122 1.00 22.21 158 LEU G CA 1
ATOM 12111 C C . LEU G 1 158 ? 41.808 61.772 81.654 1.00 24.66 158 LEU G C 1
ATOM 12112 O O . LEU G 1 158 ? 40.675 62.127 81.358 1.00 22.57 158 LEU G O 1
ATOM 12117 N N . SER G 1 159 ? 42.629 62.515 82.398 1.00 21.56 159 SER G N 1
ATOM 12118 C CA . SER G 1 159 ? 42.176 63.750 83.027 1.00 21.64 159 SER G CA 1
ATOM 12119 C C . SER G 1 159 ? 41.862 64.835 82.002 1.00 27.18 159 SER G C 1
ATOM 12120 O O . SER G 1 159 ? 41.269 65.860 82.341 1.00 23.44 159 SER G O 1
ATOM 12123 N N . ARG G 1 160 ? 42.270 64.605 80.756 1.00 24.11 160 ARG G N 1
ATOM 12124 C CA . ARG G 1 160 ? 41.979 65.528 79.666 1.00 24.24 160 ARG G CA 1
ATOM 12125 C C . ARG G 1 160 ? 40.627 65.259 78.999 1.00 20.34 160 ARG G C 1
ATOM 12126 O O . ARG G 1 160 ? 40.031 66.166 78.443 1.00 21.29 160 ARG G O 1
ATOM 12134 N N . ASN G 1 161 ? 40.160 64.018 79.053 1.00 18.97 161 ASN G N 1
ATOM 12135 C CA . ASN G 1 161 ? 38.837 63.673 78.553 1.00 18.17 161 ASN G CA 1
ATOM 12136 C C . ASN G 1 161 ? 37.716 64.084 79.525 1.00 21.39 161 ASN G C 1
ATOM 12137 O O . ASN G 1 161 ? 36.898 63.257 79.957 1.00 18.62 161 ASN G O 1
ATOM 12142 N N . LYS G 1 162 ? 37.672 65.372 79.852 1.00 20.76 162 LYS G N 1
ATOM 12143 C CA . LYS G 1 162 ? 36.740 65.890 80.846 1.00 22.11 162 LYS G CA 1
ATOM 12144 C C . LYS G 1 162 ? 35.269 65.775 80.439 1.00 21.68 162 LYS G C 1
ATOM 12145 O O . LYS G 1 162 ? 34.405 65.570 81.292 1.00 22.26 162 LYS G O 1
ATOM 12151 N N . ALA G 1 163 ? 34.985 65.893 79.143 1.00 20.78 163 ALA G N 1
ATOM 12152 C CA . ALA G 1 163 ? 33.603 65.825 78.657 1.00 26.83 163 ALA G CA 1
ATOM 12153 C C . ALA G 1 163 ? 33.021 64.416 78.792 1.00 26.27 163 ALA G C 1
ATOM 12154 O O . ALA G 1 163 ? 31.818 64.201 78.639 1.00 24.01 163 ALA G O 1
ATOM 12156 N N . ASN G 1 164 ? 33.882 63.457 79.093 1.00 23.50 164 ASN G N 1
ATOM 12157 C CA . ASN G 1 164 ? 33.447 62.083 79.210 1.00 17.16 164 ASN G CA 1
ATOM 12158 C C . ASN G 1 164 ? 33.807 61.488 80.561 1.00 19.24 164 ASN G C 1
ATOM 12159 O O . ASN G 1 164 ? 33.967 60.273 80.685 1.00 17.41 164 ASN G O 1
ATOM 12164 N N . ASP G 1 165 ? 33.936 62.356 81.565 1.00 19.32 165 ASP G N 1
ATOM 12165 C CA . ASP G 1 165 ? 34.191 61.940 82.947 1.00 30.82 165 ASP G CA 1
ATOM 12166 C C . ASP G 1 165 ? 35.492 61.169 83.133 1.00 22.45 165 ASP G C 1
ATOM 12167 O O . ASP G 1 165 ? 35.619 60.379 84.068 1.00 26.18 165 ASP G O 1
ATOM 12172 N N . SER G 1 166 ? 36.447 61.399 82.242 1.00 19.63 166 SER G N 1
ATOM 12173 C CA . SER G 1 166 ? 37.720 60.674 82.256 1.00 18.14 166 SER G CA 1
ATOM 12174 C C . SER G 1 166 ? 37.533 59.149 82.208 1.00 26.09 166 SER G C 1
ATOM 12175 O O . SER G 1 166 ? 38.270 58.408 82.849 1.00 27.97 166 SER G O 1
ATOM 12178 N N . LYS G 1 167 ? 36.554 58.687 81.433 1.00 22.81 167 LYS G N 1
ATOM 12179 C CA . LYS G 1 167 ? 36.228 57.264 81.368 1.00 15.34 167 LYS G CA 1
ATOM 12180 C C . LYS G 1 167 ? 37.019 56.507 80.305 1.00 14.13 167 LYS G C 1
ATOM 12181 O O . LYS G 1 167 ? 37.170 55.290 80.388 1.00 19.05 167 LYS G O 1
ATOM 12187 N N . TYR G 1 168 ? 37.519 57.231 79.307 1.00 16.72 168 TYR G N 1
ATOM 12188 C CA . TYR G 1 168 ? 38.223 56.621 78.175 1.00 18.68 168 TYR G CA 1
ATOM 12189 C C . TYR G 1 168 ? 39.416 57.477 77.779 1.00 13.17 168 TYR G C 1
ATOM 12190 O O . TYR G 1 168 ? 39.445 58.667 78.071 1.00 18.68 168 TYR G O 1
ATOM 12199 N N . LEU G 1 169 ? 40.395 56.880 77.107 1.00 14.65 169 LEU G N 1
ATOM 12200 C CA . LEU G 1 169 ? 41.545 57.646 76.628 1.00 19.75 169 LEU G CA 1
ATOM 12201 C C . LEU G 1 169 ? 41.166 58.680 75.573 1.00 23.96 169 LEU G C 1
ATOM 12202 O O . LEU G 1 169 ? 41.729 59.777 75.553 1.00 28.21 169 LEU G O 1
ATOM 12207 N N . VAL G 1 170 ? 40.229 58.324 74.691 1.00 19.07 170 VAL G N 1
ATOM 12208 C CA . VAL G 1 170 ? 39.796 59.214 73.620 1.00 14.71 170 VAL G CA 1
ATOM 12209 C C . VAL G 1 170 ? 38.259 59.262 73.498 1.00 20.42 170 VAL G C 1
ATOM 12210 O O . VAL G 1 170 ? 37.609 58.240 73.287 1.00 19.89 170 VAL G O 1
ATOM 12214 N N . GLY G 1 171 ? 37.693 60.461 73.617 1.00 13.11 171 GLY G N 1
ATOM 12215 C CA . GLY G 1 171 ? 36.258 60.667 73.504 1.00 12.99 171 GLY G CA 1
ATOM 12216 C C . GLY G 1 171 ? 35.388 59.748 74.341 1.00 14.20 171 GLY G C 1
ATOM 12217 O O . GLY G 1 171 ? 35.647 59.533 75.523 1.00 15.18 171 GLY G O 1
ATOM 12218 N N . ASP G 1 172 ? 34.367 59.173 73.716 1.00 16.45 172 ASP G N 1
ATOM 12219 C CA . ASP G 1 172 ? 33.269 58.561 74.465 1.00 21.83 172 ASP G CA 1
ATOM 12220 C C . ASP G 1 172 ? 33.121 57.063 74.257 1.00 17.47 172 ASP G C 1
ATOM 12221 O O . ASP G 1 172 ? 32.037 56.527 74.423 1.00 20.93 172 ASP G O 1
ATOM 12226 N N . ARG G 1 173 ? 34.199 56.390 73.884 1.00 15.55 173 ARG G N 1
ATOM 12227 C CA . ARG G 1 173 ? 34.153 54.946 73.721 1.00 10.26 173 ARG G CA 1
ATOM 12228 C C . ARG G 1 173 ? 35.517 54.393 74.029 1.00 15.54 173 ARG G C 1
ATOM 12229 O O . ARG G 1 173 ? 36.512 55.111 73.938 1.00 17.83 173 ARG G O 1
ATOM 12237 N N . TYR G 1 174 ? 35.579 53.118 74.393 1.00 16.66 174 TYR G N 1
ATOM 12238 C CA . TYR G 1 174 ? 36.865 52.446 74.451 1.00 15.82 174 TYR G CA 1
ATOM 12239 C C . TYR G 1 174 ? 37.375 52.312 73.022 1.00 17.14 174 TYR G C 1
ATOM 12240 O O . TYR G 1 174 ? 36.577 52.161 72.086 1.00 12.48 174 TYR G O 1
ATOM 12249 N N . THR G 1 175 ? 38.696 52.380 72.868 1.00 15.77 175 THR G N 1
ATOM 12250 C CA . THR G 1 175 ? 39.356 52.177 71.584 1.00 15.20 175 THR G CA 1
ATOM 12251 C C . THR G 1 175 ? 40.499 51.158 71.747 1.00 16.09 175 THR G C 1
ATOM 12252 O O . THR G 1 175 ? 40.752 50.670 72.852 1.00 14.32 175 THR G O 1
ATOM 12256 N N . VAL G 1 176 ? 41.195 50.844 70.657 1.00 15.16 176 VAL G N 1
ATOM 12257 C CA . VAL G 1 176 ? 42.313 49.902 70.725 1.00 16.89 176 VAL G CA 1
ATOM 12258 C C . VAL G 1 176 ? 43.408 50.374 71.676 1.00 14.07 176 VAL G C 1
ATOM 12259 O O . VAL G 1 176 ? 44.136 49.551 72.220 1.00 12.98 176 VAL G O 1
ATOM 12263 N N . ALA G 1 177 ? 43.527 51.690 71.864 1.00 10.32 177 ALA G N 1
ATOM 12264 C CA . ALA G 1 177 ? 44.504 52.254 72.807 1.00 19.87 177 ALA G CA 1
ATOM 12265 C C . ALA G 1 177 ? 44.209 51.852 74.258 1.00 17.28 177 ALA G C 1
ATOM 12266 O O . ALA G 1 177 ? 45.127 51.615 75.045 1.00 20.94 177 ALA G O 1
ATOM 12268 N N . ASP G 1 178 ? 42.926 51.775 74.596 1.00 16.61 178 ASP G N 1
ATOM 12269 C CA . ASP G 1 178 ? 42.482 51.336 75.916 1.00 18.36 178 ASP G CA 1
ATOM 12270 C C . ASP G 1 178 ? 42.775 49.856 76.111 1.00 17.35 178 ASP G C 1
ATOM 12271 O O . ASP G 1 178 ? 43.271 49.444 77.157 1.00 17.77 178 ASP G O 1
ATOM 12276 N N . PHE G 1 179 ? 42.471 49.058 75.091 1.00 16.56 179 PHE G N 1
ATOM 12277 C CA . PHE G 1 179 ? 42.670 47.618 75.171 1.00 15.48 179 PHE G CA 1
ATOM 12278 C C . PHE G 1 179 ? 44.143 47.234 75.135 1.00 17.27 179 PHE G C 1
ATOM 12279 O O . PHE G 1 179 ? 44.533 46.247 75.752 1.00 14.26 179 PHE G O 1
ATOM 12287 N N . ALA G 1 180 ? 44.950 48.007 74.412 1.00 9.07 180 ALA G N 1
ATOM 12288 C CA . ALA G 1 180 ? 46.393 47.798 74.419 1.00 14.12 180 ALA G CA 1
ATOM 12289 C C . ALA G 1 180 ? 46.952 47.960 75.842 1.00 16.83 180 ALA G C 1
ATOM 12290 O O . ALA G 1 180 ? 47.613 47.059 76.359 1.00 13.78 180 ALA G O 1
ATOM 12292 N N . LEU G 1 181 ? 46.653 49.094 76.476 1.00 14.12 181 LEU G N 1
ATOM 12293 C CA . LEU G 1 181 ? 47.078 49.353 77.848 1.00 18.28 181 LEU G CA 1
ATOM 12294 C C . LEU G 1 181 ? 46.577 48.300 78.854 1.00 19.46 181 LEU G C 1
ATOM 12295 O O . LEU G 1 181 ? 47.315 47.875 79.753 1.00 13.42 181 LEU G O 1
ATOM 12300 N N . LEU G 1 182 ? 45.325 47.887 78.685 1.00 14.98 182 LEU G N 1
ATOM 12301 C CA . LEU G 1 182 ? 44.668 46.930 79.577 1.00 19.22 182 LEU G CA 1
ATOM 12302 C C . LEU G 1 182 ? 45.432 45.607 79.722 1.00 20.10 182 LEU G C 1
ATOM 12303 O O . LEU G 1 182 ? 45.507 45.035 80.811 1.00 12.15 182 LEU G O 1
ATOM 12308 N N . GLY G 1 183 ? 46.007 45.131 78.623 1.00 18.36 183 GLY G N 1
ATOM 12309 C CA . GLY G 1 183 ? 46.809 43.921 78.659 1.00 15.25 183 GLY G CA 1
ATOM 12310 C C . GLY G 1 183 ? 47.993 44.014 79.618 1.00 16.08 183 GLY G C 1
ATOM 12311 O O . GLY G 1 183 ? 48.326 43.038 80.271 1.00 13.36 183 GLY G O 1
ATOM 12312 N N . TRP G 1 184 ? 48.616 45.189 79.711 1.00 10.34 184 TRP G N 1
ATOM 12313 C CA . TRP G 1 184 ? 49.795 45.372 80.565 1.00 19.57 184 TRP G CA 1
ATOM 12314 C C . TRP G 1 184 ? 49.460 45.826 81.991 1.00 16.76 184 TRP G C 1
ATOM 12315 O O . TRP G 1 184 ? 50.103 45.398 82.956 1.00 18.41 184 TRP G O 1
ATOM 12326 N N . ALA G 1 185 ? 48.457 46.691 82.117 1.00 11.49 185 ALA G N 1
ATOM 12327 C CA . ALA G 1 185 ? 47.977 47.129 83.427 1.00 11.52 185 ALA G CA 1
ATOM 12328 C C . ALA G 1 185 ? 47.618 45.913 84.273 1.00 12.08 185 ALA G C 1
ATOM 12329 O O . ALA G 1 185 ? 47.840 45.903 85.468 1.00 14.49 185 ALA G O 1
ATOM 12331 N N . TYR G 1 186 ? 47.106 44.875 83.621 1.00 15.79 186 TYR G N 1
ATOM 12332 C CA . TYR G 1 186 ? 46.663 43.649 84.274 1.00 14.91 186 TYR G CA 1
ATOM 12333 C C . TYR G 1 186 ? 47.767 42.955 85.071 1.00 23.02 186 TYR G C 1
ATOM 12334 O O . TYR G 1 186 ? 47.490 42.249 86.046 1.00 23.78 186 TYR G O 1
ATOM 12343 N N . ARG G 1 187 ? 49.013 43.161 84.655 1.00 13.35 187 ARG G N 1
ATOM 12344 C CA . ARG G 1 187 ? 50.160 42.530 85.299 1.00 14.40 187 ARG G CA 1
ATOM 12345 C C . ARG G 1 187 ? 51.013 43.519 86.085 1.00 14.95 187 ARG G C 1
ATOM 12346 O O . ARG G 1 187 ? 52.049 43.157 86.629 1.00 19.53 187 ARG G O 1
ATOM 12354 N N . LEU G 1 188 ? 50.577 44.769 86.134 1.00 16.30 188 LEU G N 1
ATOM 12355 C CA . LEU G 1 188 ? 51.337 45.811 86.806 1.00 17.53 188 LEU G CA 1
ATOM 12356 C C . LEU G 1 188 ? 51.590 45.463 88.280 1.00 24.67 188 LEU G C 1
ATOM 12357 O O . LEU G 1 188 ? 52.673 45.722 88.810 1.00 21.64 188 LEU G O 1
ATOM 12362 N N . SER G 1 189 ? 50.595 44.857 88.926 1.00 24.75 189 SER G N 1
ATOM 12363 C CA . SER G 1 189 ? 50.708 44.503 90.340 1.00 28.74 189 SER G CA 1
ATOM 12364 C C . SER G 1 189 ? 51.899 43.579 90.604 1.00 26.73 189 SER G C 1
ATOM 12365 O O . SER G 1 189 ? 52.454 43.574 91.698 1.00 23.57 189 SER G O 1
ATOM 12368 N N . ARG G 1 190 ? 52.292 42.800 89.600 1.00 25.37 190 ARG G N 1
ATOM 12369 C CA . ARG G 1 190 ? 53.460 41.935 89.739 1.00 23.21 190 ARG G CA 1
ATOM 12370 C C . ARG G 1 190 ? 54.720 42.734 90.039 1.00 22.97 190 ARG G C 1
ATOM 12371 O O . ARG G 1 190 ? 55.631 42.226 90.680 1.00 25.62 190 ARG G O 1
ATOM 12379 N N . LEU G 1 191 ? 54.769 43.984 89.592 1.00 19.79 191 LEU G N 1
ATOM 12380 C CA . LEU G 1 191 ? 55.915 44.837 89.886 1.00 24.59 191 LEU G CA 1
ATOM 12381 C C . LEU G 1 191 ? 55.720 45.560 91.219 1.00 28.51 191 LEU G C 1
ATOM 12382 O O . LEU G 1 191 ? 56.487 46.454 91.577 1.00 28.24 191 LEU G O 1
ATOM 12387 N N . GLU G 1 192 ? 54.696 45.130 91.954 1.00 33.34 192 GLU G N 1
ATOM 12388 C CA . GLU G 1 192 ? 54.282 45.748 93.215 1.00 37.21 192 GLU G CA 1
ATOM 12389 C C . GLU G 1 192 ? 53.959 47.238 93.053 1.00 32.90 192 GLU G C 1
ATOM 12390 O O . GLU G 1 192 ? 54.173 48.045 93.956 1.00 32.39 192 GLU G O 1
ATOM 12396 N N . ILE G 1 193 ? 53.433 47.572 91.878 1.00 28.84 193 ILE G N 1
ATOM 12397 C CA . ILE G 1 193 ? 52.953 48.910 91.581 1.00 25.22 193 ILE G CA 1
ATOM 12398 C C . ILE G 1 193 ? 51.430 48.888 91.546 1.00 23.85 193 ILE G C 1
ATOM 12399 O O . ILE G 1 193 ? 50.825 48.194 90.721 1.00 23.41 193 ILE G O 1
ATOM 12404 N N . ASP G 1 194 ? 50.816 49.629 92.461 1.00 23.37 194 ASP G N 1
ATOM 12405 C CA . ASP G 1 194 ? 49.363 49.629 92.607 1.00 21.60 194 ASP G CA 1
ATOM 12406 C C . ASP G 1 194 ? 48.718 50.617 91.633 1.00 20.38 194 ASP G C 1
ATOM 12407 O O . ASP G 1 194 ? 48.911 51.828 91.765 1.00 24.71 194 ASP G O 1
ATOM 12412 N N . ILE G 1 195 ? 47.932 50.113 90.678 1.00 17.79 195 ILE G N 1
ATOM 12413 C CA . ILE G 1 195 ? 47.314 51.002 89.694 1.00 15.25 195 ILE G CA 1
ATOM 12414 C C . ILE G 1 195 ? 46.454 52.089 90.354 1.00 15.69 195 ILE G C 1
ATOM 12415 O O . ILE G 1 195 ? 46.323 53.184 89.818 1.00 22.24 195 ILE G O 1
ATOM 12420 N N . ASN G 1 196 ? 45.922 51.805 91.542 1.00 22.60 196 ASN G N 1
ATOM 12421 C CA . ASN G 1 196 ? 45.019 52.745 92.221 1.00 23.64 196 ASN G CA 1
ATOM 12422 C C . ASN G 1 196 ? 45.644 54.037 92.745 1.00 22.07 196 ASN G C 1
ATOM 12423 O O . ASN G 1 196 ? 44.926 54.964 93.119 1.00 25.90 196 ASN G O 1
ATOM 12428 N N . GLN G 1 197 ? 46.969 54.115 92.750 1.00 22.47 197 GLN G N 1
ATOM 12429 C CA . GLN G 1 197 ? 47.636 55.364 93.110 1.00 26.33 197 GLN G CA 1
ATOM 12430 C C . GLN G 1 197 ? 47.320 56.460 92.077 1.00 29.28 197 GLN G C 1
ATOM 12431 O O . GLN G 1 197 ? 47.434 57.649 92.367 1.00 32.18 197 GLN G O 1
ATOM 12437 N N . TRP G 1 198 ? 46.929 56.044 90.871 1.00 27.67 198 TRP G N 1
ATOM 12438 C CA . TRP G 1 198 ? 46.392 56.950 89.857 1.00 23.14 198 TRP G CA 1
ATOM 12439 C C . TRP G 1 198 ? 44.877 56.731 89.807 1.00 19.18 198 TRP G C 1
ATOM 12440 O O . TRP G 1 198 ? 44.408 55.785 89.179 1.00 16.00 198 TRP G O 1
ATOM 12451 N N . PRO G 1 199 ? 44.110 57.596 90.491 1.00 21.09 199 PRO G N 1
ATOM 12452 C CA . PRO G 1 199 ? 42.680 57.341 90.731 1.00 24.69 199 PRO G CA 1
ATOM 12453 C C . PRO G 1 199 ? 41.853 57.168 89.459 1.00 23.37 199 PRO G C 1
ATOM 12454 O O . PRO G 1 199 ? 41.078 56.217 89.373 1.00 21.30 199 PRO G O 1
ATOM 12458 N N . LEU G 1 200 ? 42.029 58.055 88.487 1.00 22.38 200 LEU G N 1
ATOM 12459 C CA . LEU G 1 200 ? 41.335 57.929 87.210 1.00 15.52 200 LEU G CA 1
ATOM 12460 C C . LEU G 1 200 ? 41.607 56.592 86.535 1.00 23.06 200 LEU G C 1
ATOM 12461 O O . LEU G 1 200 ? 40.683 55.965 86.012 1.00 14.37 200 LEU G O 1
ATOM 12466 N N . LEU G 1 201 ? 42.871 56.163 86.551 1.00 19.39 201 LEU G N 1
ATOM 12467 C CA . LEU G 1 201 ? 43.254 54.874 85.985 1.00 20.78 201 LEU G CA 1
ATOM 12468 C C . LEU G 1 201 ? 42.623 53.707 86.726 1.00 20.60 201 LEU G C 1
ATOM 12469 O O . LEU G 1 201 ? 42.215 52.724 86.105 1.00 21.99 201 LEU G O 1
ATOM 12474 N N . GLY G 1 202 ? 42.585 53.803 88.052 1.00 24.34 202 GLY G N 1
ATOM 12475 C CA . GLY G 1 202 ? 41.920 52.806 88.880 1.00 22.99 202 GLY G CA 1
ATOM 12476 C C . GLY G 1 202 ? 40.461 52.589 88.491 1.00 19.11 202 GLY G C 1
ATOM 12477 O O . GLY G 1 202 ? 40.028 51.449 88.311 1.00 16.71 202 GLY G O 1
ATOM 12478 N N . LYS G 1 203 ? 39.712 53.681 88.363 1.00 15.39 203 LYS G N 1
ATOM 12479 C CA . LYS G 1 203 ? 38.309 53.632 87.901 1.00 17.79 203 LYS G CA 1
ATOM 12480 C C . LYS G 1 203 ? 38.195 53.020 86.508 1.00 14.80 203 LYS G C 1
ATOM 12481 O O . LYS G 1 203 ? 37.352 52.167 86.264 1.00 15.78 203 LYS G O 1
ATOM 12487 N N . TRP G 1 204 ? 39.068 53.463 85.607 1.00 14.33 204 TRP G N 1
ATOM 12488 C CA . TRP G 1 204 ? 39.108 52.986 84.233 1.00 13.29 204 TRP G CA 1
ATOM 12489 C C . TRP G 1 204 ? 39.339 51.484 84.211 1.00 16.96 204 TRP G C 1
ATOM 12490 O O . TRP G 1 204 ? 38.626 50.744 83.538 1.00 19.11 204 TRP G O 1
ATOM 12501 N N . TYR G 1 205 ? 40.337 51.043 84.972 1.00 22.17 205 TYR G N 1
ATOM 12502 C CA . TYR G 1 205 ? 40.672 49.628 85.102 1.00 17.76 205 TYR G CA 1
ATOM 12503 C C . TYR G 1 205 ? 39.527 48.804 85.718 1.00 15.89 205 TYR G C 1
ATOM 12504 O O . TYR G 1 205 ? 39.192 47.731 85.215 1.00 13.21 205 TYR G O 1
ATOM 12513 N N . ASP G 1 206 ? 38.953 49.288 86.818 1.00 14.23 206 ASP G N 1
ATOM 12514 C CA . ASP G 1 206 ? 37.834 48.596 87.457 1.00 24.23 206 ASP G CA 1
ATOM 12515 C C . ASP G 1 206 ? 36.695 48.389 86.462 1.00 22.06 206 ASP G C 1
ATOM 12516 O O . ASP G 1 206 ? 36.154 47.291 86.359 1.00 20.99 206 ASP G O 1
ATOM 12521 N N . SER G 1 207 ? 36.367 49.438 85.711 1.00 14.84 207 SER G N 1
ATOM 12522 C CA . SER G 1 207 ? 35.310 49.366 84.698 1.00 19.56 207 SER G CA 1
ATOM 12523 C C . SER G 1 207 ? 35.526 48.234 83.701 1.00 19.09 207 SER G C 1
ATOM 12524 O O . SER G 1 207 ? 34.622 47.443 83.458 1.00 16.26 207 SER G O 1
ATOM 12527 N N . LEU G 1 208 ? 36.733 48.148 83.152 1.00 16.92 208 LEU G N 1
ATOM 12528 C CA . LEU G 1 208 ? 37.026 47.149 82.139 1.00 12.75 208 LEU G CA 1
ATOM 12529 C C . LEU G 1 208 ? 37.040 45.735 82.693 1.00 16.62 208 LEU G C 1
ATOM 12530 O O . LEU G 1 208 ? 36.574 44.803 82.040 1.00 17.56 208 LEU G O 1
ATOM 12535 N N . LEU G 1 209 ? 37.558 45.576 83.902 1.00 13.37 209 LEU G N 1
ATOM 12536 C CA . LEU G 1 209 ? 37.641 44.257 84.517 1.00 17.36 209 LEU G CA 1
ATOM 12537 C C . LEU G 1 209 ? 36.285 43.625 84.843 1.00 19.60 209 LEU G C 1
ATOM 12538 O O . LEU G 1 209 ? 36.208 42.415 85.018 1.00 23.17 209 LEU G O 1
ATOM 12543 N N . LYS G 1 210 ? 35.222 44.431 84.897 1.00 20.03 210 LYS G N 1
ATOM 12544 C CA . LYS G 1 210 ? 33.874 43.914 85.138 1.00 19.20 210 LYS G CA 1
ATOM 12545 C C . LYS G 1 210 ? 33.233 43.307 83.885 1.00 21.34 210 LYS G C 1
ATOM 12546 O O . LYS G 1 210 ? 32.212 42.632 83.968 1.00 27.49 210 LYS G O 1
ATOM 12552 N N . LEU G 1 211 ? 33.822 43.564 82.724 1.00 18.56 211 LEU G N 1
ATOM 12553 C CA . LEU G 1 211 ? 33.209 43.178 81.456 1.00 14.41 211 LEU G CA 1
ATOM 12554 C C . LEU G 1 211 ? 33.566 41.753 81.034 1.00 13.91 211 LEU G C 1
ATOM 12555 O O . LEU G 1 211 ? 34.737 41.398 80.963 1.00 35.55 211 LEU G O 1
ATOM 12560 N N . PRO G 1 212 ? 32.543 40.941 80.732 1.00 22.22 212 PRO G N 1
ATOM 12561 C CA . PRO G 1 212 ? 32.657 39.536 80.326 1.00 21.55 212 PRO G CA 1
ATOM 12562 C C . PRO G 1 212 ? 33.707 39.269 79.244 1.00 21.50 212 PRO G C 1
ATOM 12563 O O . PRO G 1 212 ? 34.440 38.291 79.362 1.00 29.25 212 PRO G O 1
ATOM 12567 N N . ALA G 1 213 ? 33.769 40.098 78.206 1.00 16.69 213 ALA G N 1
ATOM 12568 C CA . ALA G 1 213 ? 34.673 39.828 77.089 1.00 14.78 213 ALA G CA 1
ATOM 12569 C C . ALA G 1 213 ? 36.107 40.134 77.500 1.00 20.27 213 ALA G C 1
ATOM 12570 O O . ALA G 1 213 ? 37.045 39.512 77.007 1.00 19.31 213 ALA G O 1
ATOM 12572 N N . VAL G 1 214 ? 36.266 41.097 78.408 1.00 17.97 214 VAL G N 1
ATOM 12573 C CA . VAL G 1 214 ? 37.562 41.381 78.991 1.00 16.11 214 VAL G CA 1
ATOM 12574 C C . VAL G 1 214 ? 37.981 40.195 79.851 1.00 18.31 214 VAL G C 1
ATOM 12575 O O . VAL G 1 214 ? 39.105 39.707 79.738 1.00 16.04 214 VAL G O 1
ATOM 12579 N N . GLN G 1 215 ? 37.059 39.709 80.679 1.00 16.68 215 GLN G N 1
ATOM 12580 C CA . GLN G 1 215 ? 37.344 38.569 81.545 1.00 16.95 215 GLN G CA 1
ATOM 12581 C C . GLN G 1 215 ? 37.713 37.320 80.751 1.00 16.73 215 GLN G C 1
ATOM 12582 O O . GLN G 1 215 ? 38.673 36.618 81.085 1.00 21.91 215 GLN G O 1
ATOM 12588 N N . LYS G 1 216 ? 36.945 37.038 79.708 1.00 13.61 216 LYS G N 1
ATOM 12589 C CA . LYS G 1 216 ? 37.224 35.895 78.838 1.00 20.50 216 LYS G CA 1
ATOM 12590 C C . LYS G 1 216 ? 38.572 36.018 78.114 1.00 15.04 216 LYS G C 1
ATOM 12591 O O . LYS G 1 216 ? 39.310 35.045 78.007 1.00 18.00 216 LYS G O 1
ATOM 12597 N N . GLY G 1 217 ? 38.879 37.213 77.619 1.00 15.96 217 GLY G N 1
ATOM 12598 C CA . GLY G 1 217 ? 40.117 37.453 76.897 1.00 13.09 217 GLY G CA 1
ATOM 12599 C C . GLY G 1 217 ? 41.353 37.160 77.745 1.00 19.52 217 GLY G C 1
ATOM 12600 O O . GLY G 1 217 ? 42.353 36.623 77.249 1.00 13.84 217 GLY G O 1
ATOM 12601 N N . PHE G 1 218 ? 41.278 37.500 79.031 1.00 18.93 218 PHE G N 1
ATOM 12602 C CA . PHE G 1 218 ? 42.367 37.215 79.965 1.00 21.69 218 PHE G CA 1
ATOM 12603 C C . PHE G 1 218 ? 42.487 35.723 80.283 1.00 23.98 218 PHE G C 1
ATOM 12604 O O . PHE G 1 218 ? 43.482 35.290 80.849 1.00 20.76 218 PHE G O 1
ATOM 12612 N N . GLU G 1 219 ? 41.482 34.938 79.909 1.00 14.66 219 GLU G N 1
ATOM 12613 C CA . GLU G 1 219 ? 41.558 33.491 80.081 1.00 15.67 219 GLU G CA 1
ATOM 12614 C C . GLU G 1 219 ? 42.188 32.779 78.881 1.00 16.16 219 GLU G C 1
ATOM 12615 O O . GLU G 1 219 ? 42.291 31.556 78.876 1.00 17.25 219 GLU G O 1
ATOM 12621 N N . VAL G 1 220 ? 42.582 33.535 77.861 1.00 15.67 220 VAL G N 1
ATOM 12622 C CA . VAL G 1 220 ? 42.989 32.929 76.601 1.00 16.88 220 VAL G CA 1
ATOM 12623 C C . VAL G 1 220 ? 44.408 33.329 76.182 1.00 17.64 220 VAL G C 1
ATOM 12624 O O . VAL G 1 220 ? 44.674 34.500 75.942 1.00 20.15 220 VAL G O 1
ATOM 12628 N N . PRO G 1 221 ? 45.327 32.354 76.100 1.00 22.13 221 PRO G N 1
ATOM 12629 C CA . PRO G 1 221 ? 45.124 30.952 76.474 1.00 18.87 221 PRO G CA 1
ATOM 12630 C C . PRO G 1 221 ? 45.224 30.817 78.002 1.00 21.12 221 PRO G C 1
ATOM 12631 O O . PRO G 1 221 ? 45.513 31.813 78.659 1.00 21.76 221 PRO G O 1
ATOM 12635 N N . PRO G 1 222 ? 44.947 29.629 78.568 1.00 23.57 222 PRO G N 1
ATOM 12636 C CA . PRO G 1 222 ? 45.096 29.485 80.027 1.00 27.54 222 PRO G CA 1
ATOM 12637 C C . PRO G 1 222 ? 46.562 29.592 80.505 1.00 23.42 222 PRO G C 1
ATOM 12638 O O . PRO G 1 222 ? 47.468 29.140 79.812 1.00 20.79 222 PRO G O 1
ATOM 12642 N N . LYS G 1 223 ? 46.771 30.197 81.673 1.00 26.54 223 LYS G N 1
ATOM 12643 C CA . LYS G 1 223 ? 48.093 30.277 82.304 1.00 28.06 223 LYS G CA 1
ATOM 12644 C C . LYS G 1 223 ? 48.093 29.457 83.589 1.00 28.52 223 LYS G C 1
ATOM 12645 O O . LYS G 1 223 ? 47.245 29.655 84.452 1.00 31.09 223 LYS G O 1
ATOM 12651 N N . ASN G 1 224 ? 49.022 28.521 83.722 1.00 35.48 224 ASN G N 1
ATOM 12652 C CA . ASN G 1 224 ? 49.118 27.787 84.984 1.00 44.40 224 ASN G CA 1
ATOM 12653 C C . ASN G 1 224 ? 50.307 28.228 85.847 1.00 35.49 224 ASN G C 1
ATOM 12654 O O . ASN G 1 224 ? 51.176 28.971 85.386 1.00 29.92 224 ASN G O 1
ATOM 12659 N N . ALA G 1 225 ? 50.318 27.783 87.100 1.00 34.88 225 ALA G N 1
ATOM 12660 C CA . ALA G 1 225 ? 51.305 28.230 88.079 1.00 37.15 225 ALA G CA 1
ATOM 12661 C C . ALA G 1 225 ? 52.737 28.040 87.586 1.00 38.25 225 ALA G C 1
ATOM 12662 O O . ALA G 1 225 ? 53.581 28.913 87.754 1.00 23.96 225 ALA G O 1
ATOM 12664 N N . GLU G 1 226 ? 52.985 26.895 86.961 1.00 40.06 226 GLU G N 1
ATOM 12665 C CA . GLU G 1 226 ? 54.299 26.543 86.440 1.00 40.24 226 GLU G CA 1
ATOM 12666 C C . GLU G 1 226 ? 54.861 27.596 85.475 1.00 37.10 226 GLU G C 1
ATOM 12667 O O . GLU G 1 226 ? 56.078 27.764 85.365 1.00 37.04 226 GLU G O 1
ATOM 12673 N N . ASN G 1 227 ? 53.972 28.316 84.795 1.00 38.46 227 ASN G N 1
ATOM 12674 C CA . ASN G 1 227 ? 54.372 29.383 83.874 1.00 41.53 227 ASN G CA 1
ATOM 12675 C C . ASN G 1 227 ? 55.015 30.592 84.560 1.00 40.41 227 ASN G C 1
ATOM 12676 O O . ASN G 1 227 ? 55.477 31.518 83.888 1.00 38.14 227 ASN G O 1
ATOM 12681 N N . LEU G 1 228 ? 55.039 30.579 85.893 1.00 38.29 228 LEU G N 1
ATOM 12682 C CA . LEU G 1 228 ? 55.583 31.686 86.680 1.00 33.95 228 LEU G CA 1
ATOM 12683 C C . LEU G 1 228 ? 57.078 31.550 86.930 1.00 32.10 228 LEU G C 1
ATOM 12684 O O . LEU G 1 228 ? 57.735 32.509 87.337 1.00 36.13 228 LEU G O 1
ATOM 12689 N N . TYR G 1 229 ? 57.612 30.357 86.698 1.00 30.31 229 TYR G N 1
ATOM 12690 C CA . TYR G 1 229 ? 59.018 30.095 86.970 1.00 34.23 229 TYR G CA 1
ATOM 12691 C C . TYR G 1 229 ? 59.925 30.687 85.894 1.00 40.01 229 TYR G C 1
ATOM 12692 O O . TYR G 1 229 ? 59.750 30.407 84.709 1.00 40.99 229 TYR G O 1
ATOM 12701 N N . PHE G 1 230 ? 60.893 31.502 86.303 1.00 42.14 230 PHE G N 1
ATOM 12702 C CA . PHE G 1 230 ? 61.949 31.942 85.393 1.00 38.15 230 PHE G CA 1
ATOM 12703 C C . PHE G 1 230 ? 63.272 31.326 85.836 1.00 40.88 230 PHE G C 1
ATOM 12704 O O . PHE G 1 230 ? 64.110 30.970 85.013 1.00 44.57 230 PHE G O 1
ATOM 12712 N N . LEU H 1 5 ? 38.620 70.318 50.554 1.00 35.60 5 LEU H N 1
ATOM 12713 C CA . LEU H 1 5 ? 38.242 69.820 49.229 1.00 35.81 5 LEU H CA 1
ATOM 12714 C C . LEU H 1 5 ? 37.416 70.832 48.449 1.00 37.48 5 LEU H C 1
ATOM 12715 O O . LEU H 1 5 ? 36.530 71.483 49.003 1.00 36.71 5 LEU H O 1
ATOM 12720 N N . LYS H 1 6 ? 37.716 70.959 47.159 1.00 39.37 6 LYS H N 1
ATOM 12721 C CA . LYS H 1 6 ? 36.956 71.836 46.273 1.00 38.48 6 LYS H CA 1
ATOM 12722 C C . LYS H 1 6 ? 35.765 71.068 45.716 1.00 35.22 6 LYS H C 1
ATOM 12723 O O . LYS H 1 6 ? 35.777 69.840 45.695 1.00 32.08 6 LYS H O 1
ATOM 12729 N N . PRO H 1 7 ? 34.721 71.787 45.277 1.00 35.55 7 PRO H N 1
ATOM 12730 C CA . PRO H 1 7 ? 33.565 71.079 44.727 1.00 30.76 7 PRO H CA 1
ATOM 12731 C C . PRO H 1 7 ? 33.956 70.298 43.475 1.00 30.36 7 PRO H C 1
ATOM 12732 O O . PRO H 1 7 ? 34.782 70.751 42.682 1.00 28.92 7 PRO H O 1
ATOM 12736 N N . ILE H 1 8 ? 33.388 69.113 43.320 1.00 28.49 8 ILE H N 1
ATOM 12737 C CA . ILE H 1 8 ? 33.548 68.380 42.081 1.00 31.78 8 ILE H CA 1
ATOM 12738 C C . ILE H 1 8 ? 32.516 68.895 41.076 1.00 24.84 8 ILE H C 1
ATOM 12739 O O . ILE H 1 8 ? 31.358 69.110 41.416 1.00 25.45 8 ILE H O 1
ATOM 12744 N N . LYS H 1 9 ? 32.958 69.155 39.853 1.00 27.61 9 LYS H N 1
ATOM 12745 C CA . LYS H 1 9 ? 32.070 69.660 38.812 1.00 27.01 9 LYS H CA 1
ATOM 12746 C C . LYS H 1 9 ? 31.397 68.487 38.109 1.00 27.23 9 LYS H C 1
ATOM 12747 O O . LYS H 1 9 ? 32.068 67.656 37.513 1.00 24.46 9 LYS H O 1
ATOM 12753 N N . LEU H 1 10 ? 30.075 68.406 38.207 1.00 29.29 10 LEU H N 1
ATOM 12754 C CA . LEU H 1 10 ? 29.332 67.340 37.545 1.00 32.52 10 LEU H CA 1
ATOM 12755 C C . LEU H 1 10 ? 28.599 67.871 36.314 1.00 36.28 10 LEU H C 1
ATOM 12756 O O . LEU H 1 10 ? 27.790 68.792 36.418 1.00 39.95 10 LEU H O 1
ATOM 12761 N N . TYR H 1 11 ? 28.911 67.306 35.149 1.00 34.52 11 TYR H N 1
ATOM 12762 C CA . TYR H 1 11 ? 28.208 67.627 33.906 1.00 31.60 11 TYR H CA 1
ATOM 12763 C C . TYR H 1 11 ? 27.207 66.512 33.673 1.00 28.26 11 TYR H C 1
ATOM 12764 O O . TYR H 1 11 ? 27.604 65.381 33.447 1.00 20.83 11 TYR H O 1
ATOM 12773 N N . THR H 1 12 ? 25.913 66.818 33.715 1.00 30.01 12 THR H N 1
ATOM 12774 C CA . THR H 1 12 ? 24.916 65.754 33.809 1.00 24.06 12 THR H CA 1
ATOM 12775 C C . THR H 1 12 ? 23.528 66.129 33.285 1.00 25.25 12 THR H C 1
ATOM 12776 O O . THR H 1 12 ? 23.329 67.198 32.710 1.00 27.15 12 THR H O 1
ATOM 12780 N N . ALA H 1 13 ? 22.578 65.221 33.484 1.00 28.37 13 ALA H N 1
ATOM 12781 C CA . ALA H 1 13 ? 21.203 65.395 33.037 1.00 32.05 13 ALA H CA 1
ATOM 12782 C C . ALA H 1 13 ? 20.323 64.460 33.863 1.00 30.50 13 ALA H C 1
ATOM 12783 O O . ALA H 1 13 ? 20.839 63.540 34.499 1.00 28.82 13 ALA H O 1
ATOM 12785 N N . PRO H 1 14 ? 18.997 64.704 33.885 1.00 30.45 14 PRO H N 1
ATOM 12786 C CA . PRO H 1 14 ? 18.125 63.800 34.642 1.00 26.88 14 PRO H CA 1
ATOM 12787 C C . PRO H 1 14 ? 17.887 62.499 33.877 1.00 27.60 14 PRO H C 1
ATOM 12788 O O . PRO H 1 14 ? 16.846 62.314 33.246 1.00 31.04 14 PRO H O 1
ATOM 12792 N N . THR H 1 15 ? 18.871 61.612 33.943 1.00 25.04 15 THR H N 1
ATOM 12793 C CA . THR H 1 15 ? 18.882 60.355 33.197 1.00 27.88 15 THR H CA 1
ATOM 12794 C C . THR H 1 15 ? 19.383 59.226 34.131 1.00 18.54 15 THR H C 1
ATOM 12795 O O . THR H 1 15 ? 19.941 59.510 35.184 1.00 18.46 15 THR H O 1
ATOM 12799 N N . PRO H 1 16 ? 19.180 57.948 33.756 1.00 23.31 16 PRO H N 1
ATOM 12800 C CA . PRO H 1 16 ? 19.663 56.884 34.643 1.00 23.27 16 PRO H CA 1
ATOM 12801 C C . PRO H 1 16 ? 21.194 56.928 34.853 1.00 21.02 16 PRO H C 1
ATOM 12802 O O . PRO H 1 16 ? 21.661 56.555 35.919 1.00 19.77 16 PRO H O 1
ATOM 12806 N N . ASN H 1 17 ? 21.952 57.381 33.857 1.00 20.94 17 ASN H N 1
ATOM 12807 C CA . ASN H 1 17 ? 23.402 57.462 33.995 1.00 16.38 17 ASN H CA 1
ATOM 12808 C C . ASN H 1 17 ? 23.845 58.645 34.859 1.00 18.29 17 ASN H C 1
ATOM 12809 O O . ASN H 1 17 ? 24.818 58.545 35.591 1.00 20.33 17 ASN H O 1
ATOM 12814 N N . GLY H 1 18 ? 23.116 59.752 34.790 1.00 19.46 18 GLY H N 1
ATOM 12815 C CA . GLY H 1 18 ? 23.405 60.908 35.629 1.00 20.76 18 GLY H CA 1
ATOM 12816 C C . GLY H 1 18 ? 23.146 60.642 37.107 1.00 25.04 18 GLY H C 1
ATOM 12817 O O . GLY H 1 18 ? 23.927 61.039 37.993 1.00 21.12 18 GLY H O 1
ATOM 12818 N N . TYR H 1 19 ? 22.042 59.950 37.367 1.00 22.01 19 TYR H N 1
ATOM 12819 C CA . TYR H 1 19 ? 21.635 59.591 38.721 1.00 22.86 19 TYR H CA 1
ATOM 12820 C C . TYR H 1 19 ? 22.642 58.679 39.418 1.00 16.46 19 TYR H C 1
ATOM 12821 O O . TYR H 1 19 ? 22.839 58.790 40.624 1.00 19.75 19 TYR H O 1
ATOM 12830 N N . LYS H 1 20 ? 23.275 57.781 38.669 1.00 15.18 20 LYS H N 1
ATOM 12831 C CA . LYS H 1 20 ? 24.377 56.974 39.222 1.00 16.52 20 LYS H CA 1
ATOM 12832 C C . LYS H 1 20 ? 25.407 57.835 39.957 1.00 16.83 20 LYS H C 1
ATOM 12833 O O . LYS H 1 20 ? 25.894 57.468 41.032 1.00 18.14 20 LYS H O 1
ATOM 12839 N N . ILE H 1 21 ? 25.737 58.980 39.368 1.00 17.77 21 ILE H N 1
ATOM 12840 C CA . ILE H 1 21 ? 26.834 59.801 39.864 1.00 19.83 21 ILE H CA 1
ATOM 12841 C C . ILE H 1 21 ? 26.403 60.810 40.937 1.00 17.11 21 ILE H C 1
ATOM 12842 O O . ILE H 1 21 ? 27.116 61.022 41.913 1.00 19.00 21 ILE H O 1
ATOM 12847 N N . SER H 1 22 ? 25.234 61.418 40.774 1.00 23.25 22 SER H N 1
ATOM 12848 C CA . SER H 1 22 ? 24.710 62.305 41.815 1.00 23.85 22 SER H CA 1
ATOM 12849 C C . SER H 1 22 ? 24.403 61.515 43.088 1.00 19.26 22 SER H C 1
ATOM 12850 O O . SER H 1 22 ? 24.685 61.975 44.189 1.00 19.95 22 SER H O 1
ATOM 12853 N N . ILE H 1 23 ? 23.873 60.306 42.936 1.00 18.20 23 ILE H N 1
ATOM 12854 C CA . ILE H 1 23 ? 23.651 59.438 44.090 1.00 22.97 23 ILE H CA 1
ATOM 12855 C C . ILE H 1 23 ? 24.959 59.065 44.796 1.00 27.45 23 ILE H C 1
ATOM 12856 O O . ILE H 1 23 ? 25.068 59.184 46.018 1.00 24.62 23 ILE H O 1
ATOM 12861 N N . PHE H 1 24 ? 25.964 58.632 44.042 1.00 15.94 24 PHE H N 1
ATOM 12862 C CA . PHE H 1 24 ? 27.187 58.194 44.705 1.00 15.27 24 PHE H CA 1
ATOM 12863 C C . PHE H 1 24 ? 27.904 59.364 45.376 1.00 21.08 24 PHE H C 1
ATOM 12864 O O . PHE H 1 24 ? 28.422 59.216 46.486 1.00 19.47 24 PHE H O 1
ATOM 12872 N N . LEU H 1 25 ? 27.906 60.524 44.723 1.00 17.33 25 LEU H N 1
ATOM 12873 C CA . LEU H 1 25 ? 28.489 61.726 45.321 1.00 30.04 25 LEU H CA 1
ATOM 12874 C C . 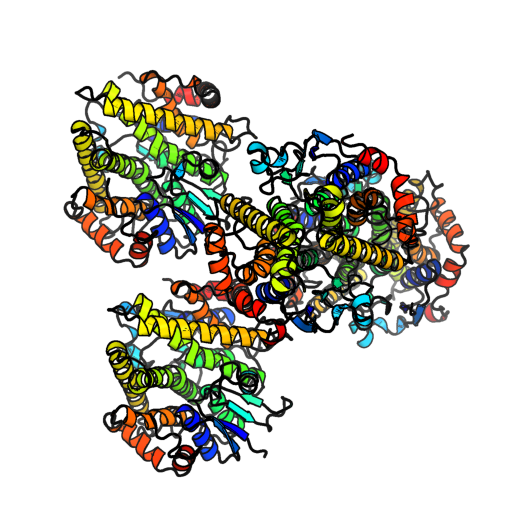LEU H 1 25 ? 27.820 62.083 46.652 1.00 33.76 25 LEU H C 1
ATOM 12875 O O . LEU H 1 25 ? 28.510 62.364 47.638 1.00 35.47 25 LEU H O 1
ATOM 12880 N N . GLU H 1 26 ? 26.486 62.064 46.675 1.00 30.23 26 GLU H N 1
ATOM 12881 C CA . GLU H 1 26 ? 25.718 62.361 47.891 1.00 30.61 26 GLU H CA 1
ATOM 12882 C C . GLU H 1 26 ? 26.002 61.322 48.967 1.00 20.56 26 GLU H C 1
ATOM 12883 O O . GLU H 1 26 ? 26.106 61.636 50.149 1.00 21.43 26 GLU H O 1
ATOM 12889 N N . VAL H 1 27 ? 26.129 60.075 48.541 1.00 19.00 27 VAL H N 1
ATOM 12890 C CA . VAL H 1 27 ? 26.386 58.972 49.455 1.00 18.21 27 VAL H CA 1
ATOM 12891 C C . VAL H 1 27 ? 27.753 59.134 50.150 1.00 24.95 27 VAL H C 1
ATOM 12892 O O . VAL H 1 27 ? 27.903 58.787 51.326 1.00 18.45 27 VAL H O 1
ATOM 12896 N N . LEU H 1 28 ? 28.729 59.684 49.423 1.00 21.97 28 LEU H N 1
ATOM 12897 C CA . LEU H 1 28 ? 30.090 59.869 49.929 1.00 22.09 28 LEU H CA 1
ATOM 12898 C C . LEU H 1 28 ? 30.220 61.185 50.681 1.00 29.36 28 LEU H C 1
ATOM 12899 O O . LEU H 1 28 ? 31.296 61.510 51.189 1.00 38.96 28 LEU H O 1
ATOM 12904 N N . GLY H 1 29 ? 29.133 61.950 50.721 1.00 27.95 29 GLY H N 1
ATOM 12905 C CA . GLY H 1 29 ? 29.111 63.237 51.395 1.00 22.87 29 GLY H CA 1
ATOM 12906 C C . GLY H 1 29 ? 29.974 64.303 50.740 1.00 28.67 29 GLY H C 1
ATOM 12907 O O . GLY H 1 29 ? 30.412 65.244 51.394 1.00 30.62 29 GLY H O 1
ATOM 12908 N N . LEU H 1 30 ? 30.206 64.168 49.440 1.00 27.96 30 LEU H N 1
ATOM 12909 C CA . LEU H 1 30 ? 31.077 65.091 48.719 1.00 29.84 30 LEU H CA 1
ATOM 12910 C C . LEU H 1 30 ? 30.350 66.348 48.241 1.00 34.53 30 LEU H C 1
ATOM 12911 O O . LEU H 1 30 ? 29.201 66.286 47.803 1.00 39.71 30 LEU H O 1
ATOM 12916 N N . ASP H 1 31 ? 31.031 67.486 48.326 1.00 33.84 31 ASP H N 1
ATOM 12917 C CA . ASP H 1 31 ? 30.526 68.735 47.766 1.00 37.08 31 ASP H CA 1
ATOM 12918 C C . ASP H 1 31 ? 30.688 68.736 46.256 1.00 34.55 31 ASP H C 1
ATOM 12919 O O . ASP H 1 31 ? 31.753 68.404 45.744 1.00 30.06 31 ASP H O 1
ATOM 12924 N N . TYR H 1 32 ? 29.645 69.136 45.543 1.00 27.31 32 TYR H N 1
ATOM 12925 C CA . TYR H 1 32 ? 29.738 69.201 44.098 1.00 29.48 32 TYR H CA 1
ATOM 12926 C C . TYR H 1 32 ? 28.784 70.228 43.503 1.00 31.73 32 TYR H C 1
ATOM 12927 O O . TYR H 1 32 ? 27.760 70.558 44.099 1.00 30.28 32 TYR H O 1
ATOM 12936 N N . GLU H 1 33 ? 29.144 70.744 42.332 1.00 31.77 33 GLU H N 1
ATOM 12937 C CA . GLU H 1 33 ? 28.285 71.657 41.593 1.00 32.27 33 GLU H CA 1
ATOM 12938 C C . GLU H 1 33 ? 27.882 71.049 40.250 1.00 33.96 33 GLU H C 1
ATOM 12939 O O . GLU H 1 33 ? 28.654 70.320 39.626 1.00 27.43 33 GLU H O 1
ATOM 12945 N N . VAL H 1 34 ? 26.664 71.354 39.812 1.00 36.29 34 VAL H N 1
ATOM 12946 C CA . VAL H 1 34 ? 26.084 70.704 38.644 1.00 34.83 34 VAL H CA 1
ATOM 12947 C C . VAL H 1 34 ? 25.980 71.638 37.452 1.00 37.00 34 VAL H C 1
ATOM 12948 O O . VAL H 1 34 ? 25.531 72.774 37.585 1.00 31.81 34 VAL H O 1
ATOM 12952 N N . GLN H 1 35 ? 26.417 71.167 36.287 1.00 36.26 35 GLN H N 1
ATOM 12953 C CA . GLN H 1 35 ? 26.047 71.826 35.042 1.00 36.97 35 GLN H CA 1
ATOM 12954 C C . GLN H 1 35 ? 25.101 70.930 34.260 1.00 35.71 35 GLN H C 1
ATOM 12955 O O . GLN H 1 35 ? 25.437 69.793 33.926 1.00 27.31 35 GLN H O 1
ATOM 12961 N N . LYS H 1 36 ? 23.911 71.457 33.989 1.00 35.04 36 LYS H N 1
ATOM 12962 C CA . LYS H 1 36 ? 22.825 70.679 33.421 1.00 33.27 36 LYS H CA 1
ATOM 12963 C C . LYS H 1 36 ? 22.845 70.762 31.895 1.00 34.71 36 LYS H C 1
ATOM 12964 O O . LYS H 1 36 ? 23.204 71.796 31.330 1.00 31.25 36 LYS H O 1
ATOM 12970 N N . PHE H 1 37 ? 22.492 69.659 31.237 1.00 28.72 37 PHE H N 1
ATOM 12971 C CA . PHE H 1 37 ? 22.429 69.610 29.777 1.00 29.93 37 PHE H CA 1
ATOM 12972 C C . PHE H 1 37 ? 21.016 69.286 29.305 1.00 34.82 37 PHE H C 1
ATOM 12973 O O . PHE H 1 37 ? 20.295 68.515 29.946 1.00 37.01 37 PHE H O 1
ATOM 12981 N N . ASP H 1 38 ? 20.624 69.879 28.182 1.00 38.72 38 ASP H N 1
ATOM 12982 C CA . ASP H 1 38 ? 19.350 69.552 27.546 1.00 39.19 38 ASP H CA 1
ATOM 12983 C C . ASP H 1 38 ? 19.662 68.615 26.392 1.00 34.49 38 ASP H C 1
ATOM 12984 O O . ASP H 1 38 ? 20.293 69.005 25.407 1.00 30.10 38 ASP H O 1
ATOM 12989 N N . LEU H 1 39 ? 19.241 67.367 26.524 1.00 31.66 39 LEU H N 1
ATOM 12990 C CA . LEU H 1 39 ? 19.541 66.384 25.497 1.00 35.69 39 LEU H CA 1
ATOM 12991 C C . LEU H 1 39 ? 18.695 66.605 24.236 1.00 37.18 39 LEU H C 1
ATOM 12992 O O . LEU H 1 39 ? 19.076 66.177 23.152 1.00 35.68 39 LEU H O 1
ATOM 12997 N N . SER H 1 40 ? 17.570 67.305 24.376 1.00 41.56 40 SER H N 1
ATOM 12998 C CA . SER H 1 40 ? 16.680 67.562 23.245 1.00 40.21 40 SER H CA 1
ATOM 12999 C C . SER H 1 40 ? 17.236 68.663 22.349 1.00 48.61 40 SER H C 1
ATOM 13000 O O . SER H 1 40 ? 16.840 68.792 21.189 1.00 54.45 40 SER H O 1
ATOM 13003 N N . LYS H 1 41 ? 18.149 69.460 22.897 1.00 47.14 41 LYS H N 1
ATOM 13004 C CA . LYS H 1 41 ? 18.818 70.502 22.129 1.00 43.46 41 LYS H CA 1
ATOM 13005 C C . LYS H 1 41 ? 20.243 70.079 21.741 1.00 41.12 41 LYS H C 1
ATOM 13006 O O . LYS H 1 41 ? 21.048 70.912 21.325 1.00 40.39 41 LYS H O 1
ATOM 13012 N N . ASN H 1 42 ? 20.539 68.784 21.875 1.00 42.08 42 ASN H N 1
ATOM 13013 C CA . ASN H 1 42 ? 21.843 68.208 21.495 1.00 43.25 42 ASN H CA 1
ATOM 13014 C C . ASN H 1 42 ? 23.071 68.859 22.143 1.00 39.34 42 ASN H C 1
ATOM 13015 O O . ASN H 1 42 ? 24.142 68.926 21.534 1.00 28.81 42 ASN H O 1
ATOM 13020 N N . GLU H 1 43 ? 22.909 69.317 23.381 1.00 36.17 43 GLU H N 1
ATOM 13021 C CA . GLU H 1 43 ? 23.936 70.098 24.064 1.00 35.75 43 GLU H CA 1
ATOM 13022 C C . GLU H 1 43 ? 25.224 69.321 24.347 1.00 31.40 43 GLU H C 1
ATOM 13023 O O . GLU H 1 43 ? 26.292 69.917 24.429 1.00 37.27 43 GLU H O 1
ATOM 13029 N N . THR H 1 44 ? 25.132 68.001 24.480 1.00 26.22 44 THR H N 1
ATOM 13030 C CA . THR H 1 44 ? 26.320 67.199 24.762 1.00 27.26 44 THR H CA 1
ATOM 13031 C C . THR H 1 44 ? 27.227 67.029 23.546 1.00 27.31 44 THR H C 1
ATOM 13032 O O . THR H 1 44 ? 28.336 66.506 23.673 1.00 24.95 44 THR H O 1
ATOM 13036 N N . LYS H 1 45 ? 26.759 67.484 22.382 1.00 29.57 45 LYS H N 1
ATOM 13037 C CA . LYS H 1 45 ? 27.554 67.444 21.155 1.00 29.83 45 LYS H CA 1
ATOM 13038 C C . LYS H 1 45 ? 28.215 68.779 20.811 1.00 31.35 45 LYS H C 1
ATOM 13039 O O . LYS H 1 45 ? 28.860 68.898 19.770 1.00 30.37 45 LYS H O 1
ATOM 13045 N N . GLU H 1 46 ? 28.046 69.778 21.675 1.00 33.00 46 GLU H N 1
ATOM 13046 C CA . GLU H 1 46 ? 28.686 71.080 21.486 1.00 35.43 46 GLU H CA 1
ATOM 13047 C C . GLU H 1 46 ? 30.216 70.993 21.582 1.00 36.81 46 GLU H C 1
ATOM 13048 O O . GLU H 1 46 ? 30.761 70.167 22.320 1.00 32.29 46 GLU H O 1
ATOM 13054 N N . ASP H 1 47 ? 30.896 71.859 20.837 1.00 30.09 47 ASP H N 1
ATOM 13055 C CA . ASP H 1 47 ? 32.347 71.794 20.682 1.00 40.87 47 ASP H CA 1
ATOM 13056 C C . ASP H 1 47 ? 33.125 71.887 21.995 1.00 40.85 47 ASP H C 1
ATOM 13057 O O . ASP H 1 47 ? 34.077 71.127 22.211 1.00 37.05 47 ASP H O 1
ATOM 13062 N N . TRP H 1 48 ? 32.722 72.815 22.864 1.00 39.96 48 TRP H N 1
ATOM 13063 C CA . TRP H 1 48 ? 33.412 73.022 24.137 1.00 38.26 48 TRP H CA 1
ATOM 13064 C C . TRP H 1 48 ? 33.398 71.755 24.989 1.00 32.62 48 TRP H C 1
ATOM 13065 O O . TRP H 1 48 ? 34.388 71.423 25.643 1.00 31.42 48 TRP H O 1
ATOM 13076 N N . PHE H 1 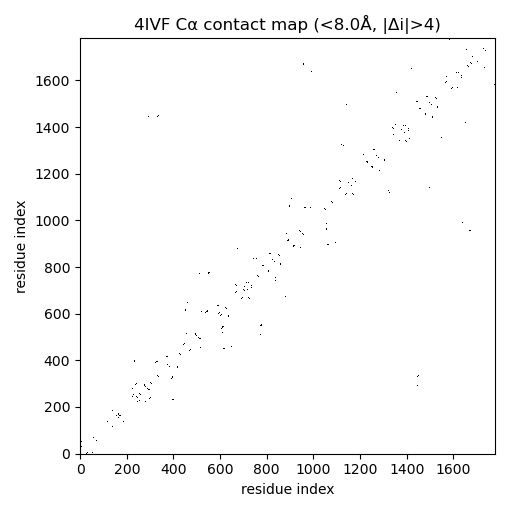49 ? 32.272 71.047 24.973 1.00 31.56 49 PHE H N 1
ATOM 13077 C CA . PHE H 1 49 ? 32.130 69.852 25.793 1.00 30.87 49 PHE H CA 1
ATOM 13078 C C . PHE H 1 49 ? 32.769 68.633 25.151 1.00 24.18 49 PHE H C 1
ATOM 13079 O O . PHE H 1 49 ? 33.363 67.826 25.851 1.00 23.99 49 PHE H O 1
ATOM 13087 N N . VAL H 1 50 ? 32.644 68.491 23.833 1.00 24.35 50 VAL H N 1
ATOM 13088 C CA . VAL 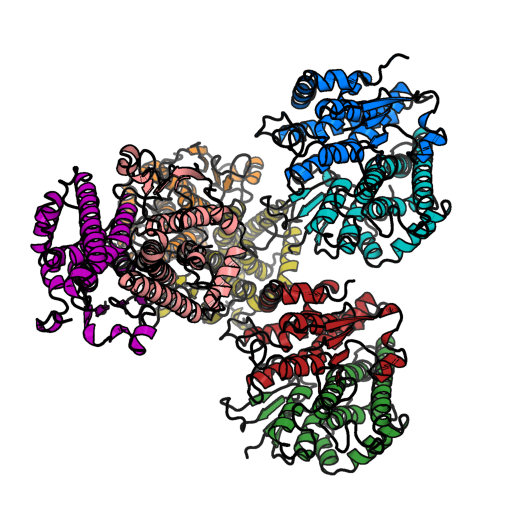H 1 50 ? 33.326 67.401 23.131 1.00 29.80 50 VAL H CA 1
ATOM 13089 C C . VAL H 1 50 ? 34.845 67.477 23.359 1.00 27.57 50 VAL H C 1
ATOM 13090 O O . VAL H 1 50 ? 35.538 66.458 23.404 1.00 23.16 50 VAL H O 1
ATOM 13094 N N . LYS H 1 51 ? 35.348 68.692 23.526 1.00 27.25 51 LYS H N 1
ATOM 13095 C CA . LYS H 1 51 ? 36.746 68.892 23.876 1.00 34.92 51 LYS H CA 1
ATOM 13096 C C . LYS H 1 51 ? 37.090 68.208 25.217 1.00 37.25 51 LYS H C 1
ATOM 13097 O O . LYS H 1 51 ? 38.159 67.610 25.362 1.00 34.63 51 LYS H O 1
ATOM 13103 N N . LEU H 1 52 ? 36.166 68.277 26.176 1.00 33.77 52 LEU H N 1
ATOM 13104 C CA . LEU H 1 52 ? 36.318 67.600 27.462 1.00 29.38 52 LEU H CA 1
ATOM 13105 C C . LEU H 1 52 ? 36.067 66.104 27.354 1.00 24.81 52 LEU H C 1
ATOM 13106 O O . LEU H 1 52 ? 36.800 65.312 27.928 1.00 25.58 52 LEU H O 1
ATOM 13111 N N . ASN H 1 53 ? 35.009 65.730 26.634 1.00 25.31 53 ASN H N 1
ATOM 13112 C CA . ASN H 1 53 ? 34.604 64.334 26.479 1.00 18.59 53 ASN H CA 1
ATOM 13113 C C . ASN H 1 53 ? 34.429 63.985 25.007 1.00 24.65 53 ASN H C 1
ATOM 13114 O O . ASN H 1 53 ? 33.405 64.314 24.412 1.00 25.42 53 ASN H O 1
ATOM 13119 N N . PRO H 1 54 ? 35.421 63.293 24.421 1.00 26.38 54 PRO H N 1
ATOM 13120 C CA . PRO H 1 54 ? 35.407 62.955 22.991 1.00 23.38 54 PRO H CA 1
ATOM 13121 C C . PRO H 1 54 ? 34.118 62.248 22.582 1.00 20.84 54 PRO H C 1
ATOM 13122 O O . PRO H 1 54 ? 33.683 62.392 21.445 1.00 25.94 54 PRO H O 1
ATOM 13126 N N . ASN H 1 55 ? 33.519 61.502 23.505 1.00 21.32 55 ASN H N 1
ATOM 13127 C CA . ASN H 1 55 ? 32.326 60.727 23.208 1.00 20.45 55 ASN H CA 1
ATOM 13128 C C . ASN H 1 55 ? 31.102 61.638 23.063 1.00 23.22 55 ASN H C 1
ATOM 13129 O O . ASN H 1 55 ? 30.124 61.291 22.398 1.00 23.95 55 ASN H O 1
ATOM 13134 N N . GLY H 1 56 ? 31.170 62.813 23.676 1.00 22.85 56 GLY H N 1
ATOM 13135 C CA . GLY H 1 56 ? 30.095 63.777 23.581 1.00 25.43 56 GLY H CA 1
ATOM 13136 C C . GLY H 1 56 ? 28.807 63.321 24.241 1.00 24.95 56 GLY H C 1
ATOM 13137 O O . GLY H 1 56 ? 27.729 63.499 23.681 1.00 24.91 56 GLY H O 1
ATOM 13138 N N . ARG H 1 57 ? 28.919 62.734 25.432 1.00 25.53 57 ARG H N 1
ATOM 13139 C CA . ARG H 1 57 ? 27.750 62.331 26.213 1.00 24.61 57 ARG H CA 1
ATOM 13140 C C . ARG H 1 57 ? 27.943 62.625 27.700 1.00 25.09 57 ARG H C 1
ATOM 13141 O O . ARG H 1 57 ? 29.065 62.795 28.159 1.00 17.87 57 ARG H O 1
ATOM 13149 N N . ILE H 1 58 ? 26.845 62.694 28.451 1.00 21.19 58 ILE H N 1
ATOM 13150 C CA . ILE H 1 58 ? 26.939 62.872 29.894 1.00 18.48 58 ILE H CA 1
ATOM 13151 C C . ILE H 1 58 ? 26.791 61.514 30.581 1.00 23.24 58 ILE H C 1
ATOM 13152 O O . ILE H 1 58 ? 26.250 60.585 29.984 1.00 20.80 58 ILE H O 1
ATOM 13157 N N . PRO H 1 59 ? 27.277 61.383 31.829 1.00 18.80 59 PRO H N 1
ATOM 13158 C CA . PRO H 1 59 ? 27.946 62.383 32.674 1.00 21.51 59 PRO H CA 1
ATOM 13159 C C . PRO H 1 59 ? 29.470 62.415 32.544 1.00 20.56 59 PRO H C 1
ATOM 13160 O O . PRO H 1 59 ? 30.102 61.469 32.068 1.00 20.65 59 PRO H O 1
ATOM 13164 N N . THR H 1 60 ? 30.041 63.526 32.991 1.00 23.27 60 THR H N 1
ATOM 13165 C CA . THR H 1 60 ? 31.475 63.741 33.001 1.00 22.23 60 THR H CA 1
ATOM 13166 C C . THR H 1 60 ? 31.761 64.540 34.262 1.00 25.37 60 THR H C 1
ATOM 13167 O O . THR H 1 60 ? 30.927 65.350 34.673 1.00 24.01 60 THR H O 1
ATOM 13171 N N . ILE H 1 61 ? 32.920 64.323 34.880 1.00 23.40 61 ILE H N 1
ATOM 13172 C CA . ILE H 1 61 ? 33.321 65.160 36.010 1.00 23.79 61 ILE H CA 1
ATOM 13173 C C . ILE H 1 61 ? 34.658 65.864 35.801 1.00 25.83 61 ILE H C 1
ATOM 13174 O O . ILE H 1 61 ? 35.500 65.442 35.011 1.00 25.57 61 ILE H O 1
ATOM 13179 N N . ASN H 1 62 ? 34.827 66.965 36.514 1.00 25.44 62 ASN H N 1
ATOM 13180 C CA . ASN H 1 62 ? 36.123 67.575 36.663 1.00 29.72 62 ASN H CA 1
ATOM 13181 C C . ASN H 1 62 ? 36.408 67.614 38.154 1.00 26.22 62 ASN H C 1
ATOM 13182 O O . ASN H 1 62 ? 35.664 68.213 38.918 1.00 24.20 62 ASN H O 1
ATOM 13187 N N . ASP H 1 63 ? 37.465 66.935 38.576 1.00 28.79 63 ASP H N 1
ATOM 13188 C CA . ASP H 1 63 ? 37.836 66.961 39.977 1.00 28.91 63 ASP H CA 1
ATOM 13189 C C . ASP H 1 63 ? 39.038 67.863 40.122 1.00 28.59 63 ASP H C 1
ATOM 13190 O O . ASP H 1 63 ? 40.154 67.481 39.769 1.00 27.42 63 ASP H O 1
ATOM 13195 N N . PRO H 1 64 ? 38.811 69.072 40.649 1.00 30.78 64 PRO H N 1
ATOM 13196 C CA . PRO H 1 64 ? 39.884 70.056 40.824 1.00 34.14 64 PRO H CA 1
ATOM 13197 C C . PRO H 1 64 ? 40.850 69.657 41.943 1.00 33.62 64 PRO H C 1
ATOM 13198 O O . PRO H 1 64 ? 41.952 70.203 42.018 1.00 33.58 64 PRO H O 1
ATOM 13202 N N . ASN H 1 65 ? 40.449 68.709 42.786 1.00 30.54 65 ASN H N 1
ATOM 13203 C CA . ASN H 1 65 ? 41.305 68.269 43.883 1.00 29.52 65 ASN H CA 1
ATOM 13204 C C . ASN H 1 65 ? 42.347 67.244 43.451 1.00 31.88 65 ASN H C 1
ATOM 13205 O O . ASN H 1 65 ? 43.213 66.870 44.241 1.00 33.72 65 ASN H O 1
ATOM 13210 N N . PHE H 1 66 ? 42.265 66.782 42.204 1.00 28.24 66 PHE H N 1
ATOM 13211 C CA . PHE H 1 66 ? 43.278 65.866 41.678 1.00 27.86 66 PHE H CA 1
ATOM 13212 C C . PHE H 1 66 ? 44.507 66.674 41.275 1.00 34.79 66 PHE H C 1
ATOM 13213 O O . PHE H 1 66 ? 44.470 67.441 40.311 1.00 36.34 66 PHE H O 1
ATOM 13221 N N . LYS H 1 67 ? 45.599 66.491 42.009 1.00 37.87 67 LYS H N 1
ATOM 13222 C CA . LYS H 1 67 ? 46.724 67.416 41.932 1.00 38.84 67 LYS H CA 1
ATOM 13223 C C . LYS H 1 67 ? 47.629 67.242 40.713 1.00 37.30 67 LYS H C 1
ATOM 13224 O O . LYS H 1 67 ? 48.283 68.192 40.295 1.00 43.85 67 LYS H O 1
ATOM 13230 N N . GLY H 1 68 ? 47.680 66.044 40.143 1.00 32.06 68 GLY H N 1
ATOM 13231 C CA . GLY H 1 68 ? 48.541 65.814 38.992 1.00 41.90 68 GLY H CA 1
ATOM 13232 C C . GLY H 1 68 ? 48.221 66.661 37.760 1.00 46.18 68 GLY H C 1
ATOM 13233 O O . GLY H 1 68 ? 49.120 67.145 37.063 1.00 44.69 68 GLY H O 1
ATOM 13234 N N . VAL H 1 69 ? 46.932 66.853 37.496 1.00 43.68 69 VAL H N 1
ATOM 13235 C CA . VAL H 1 69 ? 46.494 67.509 36.269 1.00 40.88 69 VAL H CA 1
ATOM 13236 C C . VAL H 1 69 ? 46.155 68.981 36.464 1.00 43.26 69 VAL H C 1
ATOM 13237 O O . VAL H 1 69 ? 45.356 69.333 37.331 1.00 46.19 69 VAL H O 1
ATOM 13241 N N . ASP H 1 70 ? 46.756 69.834 35.641 1.00 44.60 70 ASP H N 1
ATOM 13242 C CA . ASP H 1 70 ? 46.443 71.260 35.640 1.00 48.40 70 ASP H CA 1
ATOM 13243 C C . ASP H 1 70 ? 44.999 71.486 35.210 1.00 42.02 70 ASP H C 1
ATOM 13244 O O . ASP H 1 70 ? 44.605 71.116 34.102 1.00 38.83 70 ASP H O 1
ATOM 13249 N N . GLY H 1 71 ? 44.210 72.079 36.100 1.00 34.96 71 GLY H N 1
ATOM 13250 C CA . GLY H 1 71 ? 42.797 72.288 35.842 1.00 33.58 71 GLY H CA 1
ATOM 13251 C C . GLY H 1 71 ? 41.905 71.212 36.439 1.00 35.12 71 GLY H C 1
ATOM 13252 O O . GLY H 1 71 ? 40.678 71.340 36.437 1.00 41.09 71 GLY H O 1
ATOM 13253 N N . GLY H 1 72 ? 42.523 70.150 36.953 1.00 31.64 72 GLY H N 1
ATOM 13254 C CA . GLY H 1 72 ? 41.788 69.032 37.520 1.00 29.30 72 GLY H CA 1
ATOM 13255 C C . GLY H 1 72 ? 41.639 67.837 36.582 1.00 29.16 72 GLY H C 1
ATOM 13256 O O . GLY H 1 72 ? 41.818 67.955 35.367 1.00 27.89 72 GLY H O 1
ATOM 13257 N N . LEU H 1 73 ? 41.315 66.678 37.147 1.00 21.06 73 LEU H N 1
ATOM 13258 C CA . LEU H 1 73 ? 41.122 65.478 36.351 1.00 19.53 73 LEU H CA 1
ATOM 13259 C C . LEU H 1 73 ? 39.742 65.492 35.700 1.00 30.27 73 LEU H C 1
ATOM 13260 O O . LEU H 1 73 ? 38.718 65.649 36.379 1.00 19.50 73 LEU H O 1
ATOM 13265 N N . VAL H 1 74 ? 39.723 65.350 34.379 1.00 27.93 74 VAL H N 1
ATOM 13266 C CA . VAL H 1 74 ? 38.468 65.300 33.645 1.00 27.01 74 VAL H CA 1
ATOM 13267 C C . VAL H 1 74 ? 38.230 63.846 33.274 1.00 25.94 74 VAL H C 1
ATOM 13268 O O . VAL H 1 74 ? 39.109 63.194 32.715 1.00 26.22 74 VAL H O 1
ATOM 13272 N N . LEU H 1 75 ? 37.046 63.341 33.605 1.00 16.73 75 LEU H N 1
ATOM 13273 C CA . LEU H 1 75 ? 36.784 61.916 33.521 1.00 15.25 75 LEU H CA 1
ATOM 13274 C C . LEU H 1 75 ? 35.339 61.657 33.115 1.00 19.89 75 LEU H C 1
ATOM 13275 O O . LEU H 1 75 ? 34.415 62.165 33.758 1.00 22.53 75 LEU H O 1
ATOM 13280 N N . SER H 1 76 ? 35.154 60.869 32.051 1.00 18.52 76 SER H N 1
ATOM 13281 C CA . SER H 1 76 ? 33.828 60.432 31.600 1.00 20.52 76 SER H CA 1
ATOM 13282 C C . SER H 1 76 ? 33.658 58.911 31.747 1.00 20.17 76 SER H C 1
ATOM 13283 O O . SER H 1 76 ? 34.587 58.236 32.184 1.00 11.93 76 SER H O 1
ATOM 13286 N N . GLN H 1 77 ? 32.485 58.400 31.350 1.00 12.40 77 GLN H N 1
ATOM 13287 C CA . GLN H 1 77 ? 32.037 57.009 31.587 1.00 14.64 77 GLN H CA 1
ATOM 13288 C C . GLN H 1 77 ? 31.631 56.783 33.045 1.00 13.21 77 GLN H C 1
ATOM 13289 O O . GLN H 1 77 ? 32.454 56.954 33.948 1.00 12.79 77 GLN H O 1
ATOM 13295 N N . THR H 1 78 ? 30.361 56.429 33.269 1.00 11.06 78 THR H N 1
ATOM 13296 C CA . THR H 1 78 ? 29.843 56.218 34.628 1.00 16.22 78 THR H CA 1
ATOM 13297 C C . THR H 1 78 ? 30.656 55.157 35.357 1.00 15.54 78 THR H C 1
ATOM 13298 O O . THR H 1 78 ? 30.959 55.306 36.530 1.00 17.47 78 THR H O 1
ATOM 13302 N N . GLY H 1 79 ? 31.004 54.088 34.650 1.00 15.21 79 GLY H N 1
ATOM 13303 C CA . GLY H 1 79 ? 31.770 53.017 35.245 1.00 13.79 79 GLY H CA 1
ATOM 13304 C C . GLY H 1 79 ? 33.125 53.490 35.760 1.00 16.37 79 GLY H C 1
ATOM 13305 O O . GLY H 1 79 ? 33.571 53.062 36.832 1.00 10.78 79 GLY H O 1
ATOM 13306 N N . ALA H 1 80 ? 33.772 54.384 35.015 1.00 15.16 80 ALA H N 1
ATOM 13307 C CA . ALA H 1 80 ? 35.093 54.893 35.409 1.00 13.83 80 ALA H CA 1
ATOM 13308 C C . ALA H 1 80 ? 34.994 56.001 36.464 1.00 17.18 80 ALA H C 1
ATOM 13309 O O . ALA H 1 80 ? 35.804 56.064 37.381 1.00 15.52 80 ALA H O 1
ATOM 13311 N N . ILE H 1 81 ? 34.007 56.882 36.324 1.00 20.11 81 ILE H N 1
ATOM 13312 C CA . ILE H 1 81 ? 33.778 57.918 37.327 1.00 18.33 81 ILE H CA 1
ATOM 13313 C C . ILE H 1 81 ? 33.487 57.292 38.700 1.00 15.99 81 ILE H C 1
ATOM 13314 O O . ILE H 1 81 ? 34.032 57.720 39.716 1.00 18.11 81 ILE H O 1
ATOM 13319 N N . LEU H 1 82 ? 32.645 56.264 38.717 1.00 13.11 82 LEU H N 1
ATOM 13320 C CA . LEU H 1 82 ? 32.319 55.551 39.952 1.00 14.48 82 LEU H CA 1
ATOM 13321 C C . LEU H 1 82 ? 33.530 54.849 40.601 1.00 18.59 82 LEU H C 1
ATOM 13322 O O . LEU H 1 82 ? 33.709 54.897 41.819 1.00 13.43 82 LEU H O 1
ATOM 13327 N N . GLN H 1 83 ? 34.344 54.177 39.794 1.00 18.90 83 GLN H N 1
ATOM 13328 C CA . GLN H 1 83 ? 35.510 53.498 40.331 1.00 15.84 83 GLN H CA 1
ATOM 13329 C C . GLN H 1 83 ? 36.466 54.534 40.908 1.00 16.15 83 GLN H C 1
ATOM 13330 O O . GLN H 1 83 ? 37.017 54.340 41.992 1.00 14.33 83 GLN H O 1
ATOM 13336 N N . TYR H 1 84 ? 36.633 55.642 40.194 1.00 15.24 84 TYR H N 1
ATOM 13337 C CA . TYR H 1 84 ? 37.494 56.727 40.654 1.00 17.35 84 TYR H CA 1
ATOM 13338 C C . TYR H 1 84 ? 37.051 57.334 41.984 1.00 18.18 84 TYR H C 1
ATOM 13339 O O . TYR H 1 84 ? 37.870 57.533 42.895 1.00 13.97 84 TYR H O 1
ATOM 13348 N N . LEU H 1 85 ? 35.764 57.670 42.073 1.00 12.41 85 LEU H N 1
ATOM 13349 C CA . LEU H 1 85 ? 35.239 58.350 43.256 1.00 17.35 85 LEU H CA 1
ATOM 13350 C C . LEU H 1 85 ? 35.363 57.454 44.480 1.00 19.91 85 LEU H C 1
ATOM 13351 O O . LEU H 1 85 ? 35.633 57.924 45.584 1.00 18.44 85 LEU H O 1
ATOM 13356 N N . ALA H 1 86 ? 35.172 56.157 44.272 1.00 17.27 86 ALA H N 1
ATOM 13357 C CA . ALA H 1 86 ? 35.316 55.210 45.351 1.00 11.34 86 ALA H CA 1
ATOM 13358 C C . ALA H 1 86 ? 36.794 55.011 45.761 1.00 14.79 86 ALA H C 1
ATOM 13359 O O . ALA H 1 86 ? 37.084 54.864 46.949 1.00 13.21 86 ALA H O 1
ATOM 13361 N N . ASP H 1 87 ? 37.727 55.022 44.805 1.00 19.67 87 ASP H N 1
ATOM 13362 C CA . ASP H 1 87 ? 39.152 54.869 45.153 1.00 19.07 87 ASP H CA 1
ATOM 13363 C C . ASP H 1 87 ? 39.635 56.077 45.938 1.00 17.35 87 ASP H C 1
ATOM 13364 O O . ASP H 1 87 ? 40.484 55.967 46.821 1.00 21.04 87 ASP H O 1
ATOM 13369 N N . THR H 1 88 ? 39.106 57.238 45.578 1.00 18.31 88 THR H N 1
ATOM 13370 C CA . THR H 1 88 ? 39.653 58.497 46.053 1.00 21.17 88 THR H CA 1
ATOM 13371 C C . THR H 1 88 ? 38.995 58.996 47.339 1.00 21.64 88 THR H C 1
ATOM 13372 O O . THR H 1 88 ? 39.652 59.634 48.174 1.00 17.03 88 THR H O 1
ATOM 13376 N N . TYR H 1 89 ? 37.708 58.697 47.498 1.00 15.23 89 TYR H N 1
ATOM 13377 C CA . TYR H 1 89 ? 36.896 59.324 48.551 1.00 16.48 89 TYR H CA 1
ATOM 13378 C C . TYR H 1 89 ? 36.170 58.368 49.501 1.00 15.81 89 TYR H C 1
ATOM 13379 O O . TYR H 1 89 ? 35.472 58.817 50.396 1.00 20.64 89 TYR H O 1
ATOM 13388 N N . ASP H 1 90 ? 36.335 57.064 49.310 1.00 18.15 90 ASP H N 1
ATOM 13389 C CA . ASP H 1 90 ? 35.804 56.078 50.252 1.00 16.42 90 ASP H CA 1
ATOM 13390 C C . ASP H 1 90 ? 36.935 55.297 50.939 1.00 21.86 90 ASP H C 1
ATOM 13391 O O . ASP H 1 90 ? 37.010 54.075 50.861 1.00 20.64 90 ASP H O 1
ATOM 13396 N N . LYS H 1 91 ? 37.823 56.007 51.616 1.00 28.42 91 LYS H N 1
ATOM 13397 C CA . LYS H 1 91 ? 39.002 55.348 52.164 1.00 39.96 91 LYS H CA 1
ATOM 13398 C C . LYS H 1 91 ? 38.707 54.518 53.412 1.00 36.24 91 LYS H C 1
ATOM 13399 O O . LYS H 1 91 ? 39.489 53.642 53.775 1.00 38.72 91 LYS H O 1
ATOM 13405 N N . GLU H 1 92 ? 37.565 54.776 54.043 1.00 30.02 92 GLU H N 1
ATOM 13406 C CA . GLU H 1 92 ? 37.083 53.938 55.138 1.00 28.96 92 GLU H CA 1
ATOM 13407 C C . GLU H 1 92 ? 36.445 52.631 54.635 1.00 27.69 92 GLU H C 1
ATOM 13408 O O . GLU H 1 92 ? 36.095 51.745 55.424 1.00 23.81 92 GLU H O 1
ATOM 13414 N N . HIS H 1 93 ? 36.303 52.511 53.318 1.00 15.91 93 HIS H N 1
ATOM 13415 C CA . HIS H 1 93 ? 35.672 51.349 52.716 1.00 15.00 93 HIS H CA 1
ATOM 13416 C C . HIS H 1 93 ? 34.265 51.102 53.248 1.00 21.67 93 HIS H C 1
ATOM 13417 O O . HIS H 1 93 ? 33.906 49.968 53.562 1.00 16.42 93 HIS H O 1
ATOM 13424 N N . LYS H 1 94 ? 33.485 52.172 53.360 1.00 15.98 94 LYS H N 1
ATOM 13425 C CA . LYS H 1 94 ? 32.058 52.045 53.651 1.00 23.68 94 LYS H CA 1
ATOM 13426 C C . LYS H 1 94 ? 31.281 51.501 52.457 1.00 15.45 94 LYS H C 1
ATOM 13427 O O . LYS H 1 94 ? 30.351 50.722 52.614 1.00 24.33 94 LYS H O 1
ATOM 13433 N N . PHE H 1 95 ? 31.661 51.934 51.266 1.00 14.79 95 PHE H N 1
ATOM 13434 C CA . PHE H 1 95 ? 30.947 51.571 50.048 1.00 14.02 95 PHE H CA 1
ATOM 13435 C C . PHE H 1 95 ? 31.878 50.956 49.007 1.00 16.75 95 PHE H C 1
ATOM 13436 O O . PHE H 1 95 ? 31.636 51.055 47.801 1.00 12.46 95 PHE H O 1
ATOM 13444 N N . SER H 1 96 ? 32.954 50.338 49.484 1.00 18.75 96 SER H N 1
ATOM 13445 C CA . SER H 1 96 ? 33.961 49.752 48.601 1.00 21.05 96 SER H CA 1
ATOM 13446 C C . SER H 1 96 ? 34.837 48.772 49.371 1.00 19.33 96 SER H C 1
ATOM 13447 O O . SER H 1 96 ? 34.815 48.734 50.602 1.00 14.04 96 SER H O 1
ATOM 13450 N N . TYR H 1 97 ? 35.586 47.959 48.634 1.00 20.45 97 TYR H N 1
ATOM 13451 C CA . TYR H 1 97 ? 36.532 47.028 49.233 1.00 13.78 97 TYR H CA 1
ATOM 13452 C C . TYR H 1 97 ? 37.922 47.452 48.812 1.00 16.22 97 TYR H C 1
ATOM 13453 O O . TYR H 1 97 ? 38.084 48.094 47.767 1.00 17.83 97 TYR H O 1
ATOM 13462 N N . PRO H 1 98 ? 38.932 47.120 49.635 1.00 17.35 98 PRO H N 1
ATOM 13463 C CA . PRO H 1 98 ? 40.321 47.493 49.352 1.00 16.07 98 PRO H CA 1
ATOM 13464 C C . PRO H 1 98 ? 40.798 46.887 48.047 1.00 15.97 98 PRO H C 1
ATOM 13465 O O . PRO H 1 98 ? 40.429 45.760 47.709 1.00 11.79 98 PRO H O 1
ATOM 13469 N N . ALA H 1 99 ? 41.616 47.642 47.328 1.00 20.04 99 ALA H N 1
ATOM 13470 C CA . ALA H 1 99 ? 42.194 47.192 46.068 1.00 21.38 99 ALA H CA 1
ATOM 13471 C C . ALA H 1 99 ? 42.918 45.864 46.247 1.00 24.31 99 ALA H C 1
ATOM 13472 O O . ALA H 1 99 ? 43.675 45.684 47.204 1.00 21.30 99 ALA H O 1
ATOM 13474 N N . GLY H 1 100 ? 42.649 44.923 45.345 1.00 22.75 100 GLY H N 1
ATOM 13475 C CA . GLY H 1 100 ? 43.397 43.683 45.300 1.00 16.74 100 GLY H CA 1
ATOM 13476 C C . GLY H 1 100 ? 42.711 42.496 45.941 1.00 19.79 100 GLY H C 1
ATOM 13477 O O . GLY H 1 100 ? 43.179 41.360 45.839 1.00 20.84 100 GLY H O 1
ATOM 13478 N N . THR H 1 101 ? 41.609 42.751 46.623 1.00 15.60 101 THR H N 1
ATOM 13479 C CA . THR H 1 101 ? 40.868 41.678 47.261 1.00 13.96 101 THR H CA 1
ATOM 13480 C C . THR H 1 101 ? 39.827 41.128 46.296 1.00 11.46 101 THR H C 1
ATOM 13481 O O . THR H 1 101 ? 39.450 41.797 45.350 1.00 10.91 101 THR H O 1
ATOM 13485 N N . ALA H 1 102 ? 39.390 39.896 46.527 1.00 11.81 102 ALA H N 1
ATOM 13486 C CA . ALA H 1 102 ? 38.370 39.279 45.684 1.00 16.02 102 ALA H CA 1
ATOM 13487 C C . ALA H 1 102 ? 37.087 40.120 45.614 1.00 10.78 102 ALA H C 1
ATOM 13488 O O . ALA H 1 102 ? 36.481 40.235 44.551 1.00 12.29 102 ALA H O 1
ATOM 13490 N N . GLU H 1 103 ? 36.679 40.725 46.727 1.00 12.12 103 GLU H N 1
ATOM 13491 C CA . GLU H 1 103 ? 35.414 41.460 46.736 1.00 14.31 103 GLU H CA 1
ATOM 13492 C C . GLU H 1 103 ? 35.558 42.699 45.877 1.00 19.66 103 GLU H C 1
ATOM 13493 O O . GLU H 1 103 ? 34.590 43.171 45.257 1.00 9.80 103 GLU H O 1
ATOM 13499 N N . TYR H 1 104 ? 36.781 43.212 45.837 1.00 10.27 104 TYR H N 1
ATOM 13500 C CA . TYR H 1 104 ? 37.099 44.345 44.988 1.00 10.00 104 TYR H CA 1
ATOM 13501 C C . TYR H 1 104 ? 36.923 43.996 43.520 1.00 9.56 104 TYR H C 1
ATOM 13502 O O . TYR H 1 104 ? 36.405 44.799 42.743 1.00 16.76 104 TYR H O 1
ATOM 13511 N N . TYR H 1 105 ? 37.374 42.808 43.130 1.00 9.62 105 TYR H N 1
ATOM 13512 C CA . TYR H 1 105 ? 37.295 42.416 41.730 1.00 9.35 105 TYR H CA 1
ATOM 13513 C C . TYR H 1 105 ? 35.879 41.972 41.360 1.00 9.44 105 TYR H C 1
ATOM 13514 O O . TYR H 1 105 ? 35.418 42.226 40.238 1.00 10.12 105 TYR H O 1
ATOM 13523 N N . LYS H 1 106 ? 35.178 41.346 42.306 1.00 9.85 106 LYS H N 1
ATOM 13524 C CA . LYS H 1 106 ? 33.748 41.066 42.115 1.00 12.77 106 LYS H CA 1
ATOM 13525 C C . LYS H 1 106 ? 32.917 42.347 41.958 1.00 10.28 106 LYS H C 1
ATOM 13526 O O . LYS H 1 106 ? 32.019 42.403 41.128 1.00 11.04 106 LYS H O 1
ATOM 13532 N N . THR H 1 107 ? 33.210 43.364 42.766 1.00 10.81 107 THR H N 1
ATOM 13533 C CA . THR H 1 107 ? 32.553 44.654 42.624 1.00 12.57 107 THR H CA 1
ATOM 13534 C C . THR H 1 107 ? 32.752 45.132 41.199 1.00 15.93 107 THR H C 1
ATOM 13535 O O . THR H 1 107 ? 31.808 45.556 40.525 1.00 15.53 107 THR H O 1
ATOM 13539 N N . LEU H 1 108 ? 34.006 45.067 40.758 1.00 10.76 108 LEU H N 1
ATOM 13540 C CA . LEU H 1 108 ? 34.384 45.448 39.410 1.00 9.98 108 LEU H CA 1
ATOM 13541 C C . LEU H 1 108 ? 33.578 44.681 38.347 1.00 16.48 108 LEU H C 1
ATOM 13542 O O . LEU H 1 108 ? 33.059 45.273 37.394 1.00 8.07 108 LEU H O 1
ATOM 13547 N N . GLU H 1 109 ? 33.477 43.368 38.517 1.00 8.09 109 GLU H N 1
ATOM 13548 C CA . GLU H 1 109 ? 32.779 42.540 37.549 1.00 9.69 109 GLU H CA 1
ATOM 13549 C C . GLU H 1 109 ? 31.305 42.941 37.393 1.00 8.42 109 GLU H C 1
ATOM 13550 O O . GLU H 1 109 ? 30.815 43.075 36.273 1.00 10.69 109 GLU H O 1
ATOM 13556 N N . TYR H 1 110 ? 30.623 43.161 38.520 1.00 7.89 110 TYR H N 1
ATOM 13557 C CA . TYR H 1 110 ? 29.219 43.534 38.501 1.00 10.02 110 TYR H CA 1
ATOM 13558 C C . TYR H 1 110 ? 29.015 44.973 38.071 1.00 10.19 110 TYR H C 1
ATOM 13559 O O . TYR H 1 110 ? 28.038 45.284 37.414 1.00 10.74 110 TYR H O 1
ATOM 13568 N N . LEU H 1 111 ? 29.939 45.850 38.423 1.00 8.10 111 LEU H N 1
ATOM 13569 C CA . LEU H 1 111 ? 29.895 47.197 37.875 1.00 13.43 111 LEU H CA 1
ATOM 13570 C C . LEU H 1 111 ? 29.975 47.147 36.344 1.00 12.00 111 LEU H C 1
ATOM 13571 O O . LEU H 1 111 ? 29.191 47.802 35.654 1.00 11.95 111 LEU H O 1
ATOM 13576 N N . ILE H 1 112 ? 30.918 46.367 35.824 1.00 13.25 112 ILE H N 1
ATOM 13577 C CA . ILE H 1 112 ? 31.118 46.301 34.383 1.00 16.36 112 ILE H CA 1
ATOM 13578 C C . ILE H 1 112 ? 29.908 45.653 33.742 1.00 13.59 112 ILE H C 1
ATOM 13579 O O . ILE H 1 112 ? 29.480 46.065 32.664 1.00 8.36 112 ILE H O 1
ATOM 13584 N N . PHE H 1 113 ? 29.356 44.645 34.419 1.00 12.69 113 PHE H N 1
ATOM 13585 C CA . PHE H 1 113 ? 28.169 43.953 33.933 1.00 10.75 113 PHE H CA 1
ATOM 13586 C C . PHE H 1 113 ? 27.078 44.972 33.694 1.00 8.47 113 PHE H C 1
ATOM 13587 O O . PHE H 1 113 ? 26.418 44.951 32.666 1.00 7.91 113 PHE H O 1
ATOM 13595 N N . GLN H 1 114 ? 26.925 45.879 34.650 1.00 8.01 114 GLN H N 1
ATOM 13596 C CA . GLN H 1 114 ? 25.976 46.962 34.548 1.00 10.73 114 GLN H CA 1
ATOM 13597 C C . GLN H 1 114 ? 26.250 47.924 33.382 1.00 13.89 114 GLN H C 1
ATOM 13598 O O . GLN H 1 114 ? 25.354 48.192 32.583 1.00 14.23 114 GLN H O 1
ATOM 13604 N N . VAL H 1 115 ? 27.458 48.467 33.283 1.00 8.72 115 VAL H N 1
ATOM 13605 C CA . VAL H 1 115 ? 27.697 49.468 32.245 1.00 10.05 115 VAL H CA 1
ATOM 13606 C C . VAL H 1 115 ? 27.782 48.861 30.828 1.00 15.06 115 VAL H C 1
ATOM 13607 O O . VAL H 1 115 ? 27.566 49.553 29.832 1.00 12.41 115 VAL H O 1
ATOM 13611 N N . ALA H 1 116 ? 28.068 47.565 30.737 1.00 12.99 116 ALA H N 1
ATOM 13612 C CA . ALA H 1 116 ? 28.246 46.925 29.433 1.00 10.89 116 ALA H CA 1
ATOM 13613 C C . ALA H 1 116 ? 26.988 46.239 28.921 1.00 15.12 116 ALA H C 1
ATOM 13614 O O . ALA H 1 116 ? 26.837 46.036 27.720 1.00 24.30 116 ALA H O 1
ATOM 13616 N N . GLU H 1 117 ? 26.108 45.837 29.832 1.00 11.31 117 GLU H N 1
ATOM 13617 C CA . GLU H 1 117 ? 24.947 45.043 29.445 1.00 16.09 117 GLU H CA 1
ATOM 13618 C C . GLU H 1 117 ? 23.624 45.651 29.883 1.00 18.89 117 GLU H C 1
ATOM 13619 O O . GLU H 1 117 ? 22.791 45.966 29.032 1.00 19.69 117 GLU H O 1
ATOM 13625 N N . ASN H 1 118 ? 23.428 45.830 31.189 1.00 21.25 118 ASN H N 1
ATOM 13626 C CA . ASN H 1 118 ? 22.175 46.404 31.679 1.00 15.76 118 ASN H CA 1
ATOM 13627 C C . ASN H 1 118 ? 21.880 47.752 31.028 1.00 14.92 118 ASN H C 1
ATOM 13628 O O . ASN H 1 118 ? 20.862 47.907 30.363 1.00 20.03 118 ASN H O 1
ATOM 13633 N N . GLY H 1 119 ? 22.787 48.712 31.186 1.00 12.82 119 GLY H N 1
ATOM 13634 C CA . GLY H 1 119 ? 22.599 50.050 30.638 1.00 12.43 119 GLY H CA 1
ATOM 13635 C C . GLY H 1 119 ? 22.342 50.142 29.133 1.00 17.67 119 GLY H C 1
ATOM 13636 O O . GLY H 1 119 ? 21.358 50.752 28.705 1.00 11.40 119 GLY H O 1
ATOM 13637 N N . PRO H 1 120 ? 23.254 49.580 28.320 1.00 15.58 120 PRO H N 1
ATOM 13638 C CA . PRO H 1 120 ? 23.098 49.567 26.860 1.00 11.02 120 PRO H CA 1
ATOM 13639 C C . PRO H 1 120 ? 21.809 48.891 26.375 1.00 12.99 120 PRO H C 1
ATOM 13640 O O . PRO H 1 120 ? 21.129 49.411 25.492 1.00 14.33 120 PRO H O 1
ATOM 13644 N N . ILE H 1 121 ? 21.491 47.739 26.945 1.00 10.27 121 ILE H N 1
ATOM 13645 C CA . ILE H 1 121 ? 20.353 46.948 26.509 1.00 15.59 121 ILE H CA 1
ATOM 13646 C C . ILE H 1 121 ? 19.025 47.583 26.947 1.00 11.42 121 ILE H C 1
ATOM 13647 O O . ILE H 1 121 ? 18.097 47.672 26.152 1.00 11.47 121 ILE H O 1
ATOM 13652 N N . GLN H 1 122 ? 18.945 48.052 28.190 1.00 10.96 122 GLN H N 1
ATOM 13653 C CA . GLN H 1 122 ? 17.732 48.740 28.646 1.00 12.04 122 GLN H CA 1
ATOM 13654 C C . GLN H 1 122 ? 17.574 50.069 27.898 1.00 14.08 122 GLN H C 1
ATOM 13655 O O . GLN H 1 122 ? 16.459 50.533 27.656 1.00 16.94 122 GLN H O 1
ATOM 13661 N N . GLY H 1 123 ? 18.698 50.669 27.528 1.00 12.45 123 GLY H N 1
ATOM 13662 C CA . GLY H 1 123 ? 18.689 51.816 26.638 1.00 13.33 123 GLY H CA 1
ATOM 13663 C C . GLY H 1 123 ? 18.060 51.510 25.285 1.00 13.69 123 GLY H C 1
ATOM 13664 O O . GLY H 1 123 ? 17.241 52.292 24.798 1.00 14.87 123 GLY H O 1
ATOM 13665 N N . GLN H 1 124 ? 18.433 50.376 24.682 1.00 18.12 124 GLN H N 1
ATOM 13666 C CA . GLN H 1 124 ? 17.853 49.960 23.404 1.00 13.38 124 GLN H CA 1
ATOM 13667 C C . GLN H 1 124 ? 16.351 49.720 23.529 1.00 18.02 124 GLN H C 1
ATOM 13668 O O . GLN H 1 124 ? 15.572 50.155 22.679 1.00 14.65 124 GLN H O 1
ATOM 13674 N N . ALA H 1 125 ? 15.959 49.026 24.594 1.00 16.41 125 ALA H N 1
ATOM 13675 C CA . ALA H 1 125 ? 14.549 48.815 24.901 1.00 13.86 125 ALA H CA 1
ATOM 13676 C C . ALA H 1 125 ? 13.824 50.148 24.936 1.00 21.70 125 ALA H C 1
ATOM 13677 O O . ALA H 1 125 ? 12.783 50.319 24.292 1.00 21.17 125 ALA H O 1
ATOM 13679 N N . ASN H 1 126 ? 14.387 51.099 25.677 1.00 22.64 126 ASN H N 1
ATOM 13680 C CA . ASN H 1 126 ? 13.780 52.419 25.785 1.00 27.01 126 ASN H CA 1
ATOM 13681 C C . ASN H 1 126 ? 13.648 53.050 24.417 1.00 27.73 126 ASN H C 1
ATOM 13682 O O . ASN H 1 126 ? 12.600 53.617 24.082 1.00 23.24 126 ASN H O 1
ATOM 13687 N N . HIS H 1 127 ? 14.712 52.942 23.623 1.00 16.67 127 HIS H N 1
ATOM 13688 C CA . HIS H 1 127 ? 14.686 53.531 22.305 1.00 17.56 127 HIS H CA 1
ATOM 13689 C C . HIS H 1 127 ? 13.565 52.965 21.424 1.00 24.98 127 HIS H C 1
ATOM 13690 O O . HIS H 1 127 ? 12.873 53.725 20.756 1.00 19.23 127 HIS H O 1
ATOM 13697 N N . PHE H 1 128 ? 13.399 51.642 21.414 1.00 17.10 128 PHE H N 1
ATOM 13698 C CA . PHE H 1 128 ? 12.451 51.017 20.498 1.00 17.53 128 PHE H CA 1
ATOM 13699 C C . PHE H 1 128 ? 11.012 51.198 20.961 1.00 27.62 128 PHE H C 1
ATOM 13700 O O . PHE H 1 128 ? 10.080 51.227 20.140 1.00 23.48 128 PHE H O 1
ATOM 13708 N N . VAL H 1 129 ? 10.847 51.350 22.271 1.00 26.01 129 VAL H N 1
ATOM 13709 C CA . VAL H 1 129 ? 9.532 51.527 22.857 1.00 23.79 129 VAL H CA 1
ATOM 13710 C C . VAL H 1 129 ? 9.038 52.972 22.836 1.00 26.26 129 VAL H C 1
ATOM 13711 O O . VAL H 1 129 ? 7.863 53.208 22.536 1.00 21.72 129 VAL H O 1
ATOM 13715 N N . PHE H 1 130 ? 9.896 53.946 23.139 1.00 20.62 130 PHE H N 1
ATOM 13716 C CA . PHE H 1 130 ? 9.406 55.335 23.117 1.00 39.11 130 PHE H CA 1
ATOM 13717 C C . PHE H 1 130 ? 10.051 56.263 22.095 1.00 37.28 130 PHE H C 1
ATOM 13718 O O . PHE H 1 130 ? 9.403 57.184 21.612 1.00 39.21 130 PHE H O 1
ATOM 13726 N N . ALA H 1 131 ? 11.325 56.052 21.786 1.00 33.82 131 ALA H N 1
ATOM 13727 C CA . ALA H 1 131 ? 12.061 57.047 21.009 1.00 28.46 131 ALA H CA 1
ATOM 13728 C C . ALA H 1 131 ? 12.015 56.858 19.489 1.00 28.21 131 ALA H C 1
ATOM 13729 O O . ALA H 1 131 ? 12.033 57.839 18.749 1.00 32.30 131 ALA H O 1
ATOM 13731 N N . ALA H 1 132 ? 11.965 55.614 19.020 1.00 28.60 132 ALA H N 1
ATOM 13732 C CA . ALA H 1 132 ? 11.970 55.363 17.580 1.00 32.34 132 ALA H CA 1
ATOM 13733 C C . ALA H 1 132 ? 10.770 56.026 16.903 1.00 34.51 132 ALA H C 1
ATOM 13734 O O . ALA H 1 132 ? 9.670 56.054 17.459 1.00 31.96 132 ALA H O 1
ATOM 13736 N N . LYS H 1 133 ? 10.994 56.588 15.718 1.00 39.36 133 LYS H N 1
ATOM 13737 C CA . LYS H 1 133 ? 9.917 57.244 14.976 1.00 46.24 133 LYS H CA 1
ATOM 13738 C C . LYS H 1 133 ? 9.249 56.273 14.014 1.00 40.68 133 LYS H C 1
ATOM 13739 O O . LYS H 1 133 ? 8.560 56.683 13.090 1.00 45.83 133 LYS H O 1
ATOM 13745 N N . GLU H 1 134 ? 9.497 54.984 14.232 1.00 38.36 134 GLU H N 1
ATOM 13746 C CA . GLU H 1 134 ? 8.712 53.908 13.632 1.00 33.57 134 GLU H CA 1
ATOM 13747 C C . GLU H 1 134 ? 8.690 52.697 14.576 1.00 29.65 134 GLU H C 1
ATOM 13748 O O . GLU H 1 134 ? 9.572 52.530 15.431 1.00 28.05 134 GLU H O 1
ATOM 13754 N N . LYS H 1 135 ? 7.662 51.869 14.444 1.00 26.12 135 LYS H N 1
ATOM 13755 C CA . LYS H 1 135 ? 7.529 50.726 15.326 1.00 30.10 135 LYS H CA 1
ATOM 13756 C C . LYS H 1 135 ? 8.257 49.529 14.727 1.00 28.01 135 LYS H C 1
ATOM 13757 O O . LYS H 1 135 ? 7.993 49.125 13.594 1.00 26.70 135 LYS H O 1
ATOM 13763 N N . VAL H 1 136 ? 9.205 48.988 15.486 1.00 26.10 136 VAL H N 1
ATOM 13764 C CA . VAL H 1 136 ? 9.974 47.833 15.048 1.00 22.20 136 VAL H CA 1
ATOM 13765 C C . VAL H 1 136 ? 9.780 46.730 16.077 1.00 18.66 136 VAL H C 1
ATOM 13766 O O . VAL H 1 136 ? 10.547 46.629 17.043 1.00 18.32 136 VAL H O 1
ATOM 13770 N N . PRO H 1 137 ? 8.716 45.930 15.899 1.00 28.91 137 PRO H N 1
ATOM 13771 C CA . PRO H 1 137 ? 8.334 44.872 16.840 1.00 25.44 137 PRO H CA 1
ATOM 13772 C C . PRO H 1 137 ? 9.479 43.903 17.107 1.00 17.95 137 PRO H C 1
ATOM 13773 O O . PRO H 1 137 ? 9.648 43.437 18.241 1.00 17.09 137 PRO H O 1
ATOM 13777 N N . TYR H 1 138 ? 10.245 43.599 16.069 1.00 18.29 138 TYR H N 1
ATOM 13778 C CA . TYR H 1 138 ? 11.431 42.769 16.236 1.00 19.24 138 TYR H CA 1
ATOM 13779 C C . TYR H 1 138 ? 12.337 43.329 17.338 1.00 15.65 138 TYR H C 1
ATOM 13780 O O . TYR H 1 138 ? 12.747 42.591 18.229 1.00 14.95 138 TYR H O 1
ATOM 13789 N N . GLY H 1 139 ? 12.618 44.630 17.282 1.00 15.83 139 GLY H N 1
ATOM 13790 C CA . GLY H 1 139 ? 13.500 45.285 18.239 1.00 15.15 139 GLY H CA 1
ATOM 13791 C C . GLY H 1 139 ? 12.911 45.414 19.636 1.00 23.87 139 GLY H C 1
ATOM 13792 O O . GLY H 1 139 ? 13.624 45.283 20.644 1.00 14.14 139 GLY H O 1
ATOM 13793 N N . ILE H 1 140 ? 11.608 45.688 19.699 1.00 15.67 140 ILE H N 1
ATOM 13794 C CA . ILE H 1 140 ? 10.899 45.734 20.962 1.00 16.94 140 ILE H CA 1
ATOM 13795 C C . ILE H 1 140 ? 11.012 44.374 21.665 1.00 17.45 140 ILE H C 1
ATOM 13796 O O . ILE H 1 140 ? 11.436 44.292 22.815 1.00 19.46 140 ILE H O 1
ATOM 13801 N N . ASN H 1 141 ? 10.644 43.308 20.961 1.00 19.98 141 ASN H N 1
ATOM 13802 C CA . ASN H 1 141 ? 10.722 41.971 21.532 1.00 20.62 141 ASN H CA 1
ATOM 13803 C C . ASN H 1 141 ? 12.150 41.616 21.966 1.00 13.96 141 ASN H C 1
ATOM 13804 O O . ASN H 1 141 ? 12.375 41.146 23.083 1.00 15.29 141 ASN H O 1
ATOM 13809 N N . ARG H 1 142 ? 13.108 41.852 21.083 1.00 18.88 142 ARG H N 1
ATOM 13810 C CA . ARG H 1 142 ? 14.515 41.558 21.378 1.00 18.32 142 ARG H CA 1
ATOM 13811 C C . ARG H 1 142 ? 15.038 42.256 22.644 1.00 18.69 142 ARG H C 1
ATOM 13812 O O . ARG H 1 142 ? 15.629 41.628 23.519 1.00 11.82 142 ARG H O 1
ATOM 13820 N N . TYR H 1 143 ? 14.831 43.556 22.748 1.00 12.54 143 TYR H N 1
ATOM 13821 C CA . TYR H 1 143 ? 15.458 44.282 23.848 1.00 18.04 143 TYR H CA 1
ATOM 13822 C C . TYR H 1 143 ? 14.679 44.262 25.181 1.00 24.53 143 TYR H C 1
ATOM 13823 O O . TYR H 1 143 ? 15.295 44.345 26.244 1.00 11.76 143 TYR H O 1
ATOM 13832 N N . ILE H 1 144 ? 13.348 44.115 25.133 1.00 12.93 144 ILE H N 1
ATOM 13833 C CA . ILE H 1 144 ? 12.577 43.889 26.361 1.00 13.23 144 ILE H CA 1
ATOM 13834 C C . ILE H 1 144 ? 12.927 42.530 26.984 1.00 12.82 144 ILE H C 1
ATOM 13835 O O . ILE H 1 144 ? 13.151 42.419 28.190 1.00 12.65 144 ILE H O 1
ATOM 13840 N N . THR H 1 145 ? 12.977 41.501 26.150 1.00 12.80 145 THR H N 1
ATOM 13841 C CA . THR H 1 145 ? 13.362 40.164 26.572 1.00 12.61 145 THR H CA 1
ATOM 13842 C C . THR H 1 145 ? 14.780 40.129 27.165 1.00 15.54 145 THR H C 1
ATOM 13843 O O . THR H 1 145 ? 15.027 39.471 28.193 1.00 11.69 145 THR H O 1
ATOM 13847 N N . ASP H 1 146 ? 15.703 40.850 26.531 1.00 13.80 146 ASP H N 1
ATOM 13848 C CA . ASP H 1 146 ? 17.095 40.823 26.970 1.00 10.61 146 ASP H CA 1
ATOM 13849 C C . ASP H 1 146 ? 17.276 41.587 28.279 1.00 13.00 146 ASP H C 1
ATOM 13850 O O . ASP H 1 146 ? 18.082 41.205 29.131 1.00 13.40 146 ASP H O 1
ATOM 13855 N N . THR H 1 147 ? 16.503 42.659 28.432 1.00 19.44 147 THR H N 1
ATOM 13856 C CA . THR H 1 147 ? 16.508 43.437 29.662 1.00 16.36 147 THR H CA 1
ATOM 13857 C C . THR H 1 147 ? 16.044 42.579 30.823 1.00 16.18 147 THR H C 1
ATOM 13858 O O . THR H 1 147 ? 16.618 42.650 31.915 1.00 10.82 147 THR H O 1
ATOM 13862 N N . LYS H 1 148 ? 15.018 41.760 30.585 1.00 15.55 148 LYS H N 1
ATOM 13863 C CA . LYS H 1 148 ? 14.481 40.903 31.641 1.00 16.84 148 LYS H CA 1
ATOM 13864 C C . LYS H 1 148 ? 15.496 39.826 32.005 1.00 11.63 148 LYS H C 1
ATOM 13865 O O . LYS H 1 148 ? 15.645 39.488 33.176 1.00 12.45 148 LYS H O 1
ATOM 13871 N N . ARG H 1 149 ? 16.170 39.277 30.996 1.00 11.23 149 ARG H N 1
ATOM 13872 C CA . ARG H 1 149 ? 17.291 38.358 31.207 1.00 14.60 149 ARG H CA 1
ATOM 13873 C C . ARG H 1 149 ? 18.306 38.947 32.183 1.00 10.35 149 ARG H C 1
ATOM 13874 O O . ARG H 1 149 ? 18.733 38.279 33.112 1.00 10.45 149 ARG H O 1
ATOM 13882 N N . ILE H 1 150 ? 18.662 40.208 31.972 1.00 9.95 150 ILE H N 1
ATOM 13883 C CA . ILE H 1 150 ? 19.708 40.856 32.762 1.00 18.22 150 ILE H CA 1
ATOM 13884 C C . ILE H 1 150 ? 19.303 41.067 34.221 1.00 23.94 150 ILE H C 1
ATOM 13885 O O . ILE H 1 150 ? 20.088 40.785 35.138 1.00 18.89 150 ILE H O 1
ATOM 13890 N N . TYR H 1 151 ? 18.078 41.533 34.449 1.00 10.45 151 TYR H N 1
ATOM 13891 C CA . TYR H 1 151 ? 17.614 41.674 35.824 1.00 13.50 151 TYR H CA 1
ATOM 13892 C C . TYR H 1 151 ? 17.557 40.314 36.497 1.00 11.37 151 TYR H C 1
ATOM 13893 O O . TYR H 1 151 ? 17.877 40.195 37.668 1.00 12.23 151 TYR H O 1
ATOM 13902 N N . GLY H 1 152 ? 17.183 39.290 35.738 1.00 25.17 152 GLY H N 1
ATOM 13903 C CA . GLY H 1 152 ? 17.215 37.927 36.231 1.00 12.04 152 GLY H CA 1
ATOM 13904 C C . GLY H 1 152 ? 18.612 37.506 36.686 1.00 11.56 152 GLY H C 1
ATOM 13905 O O . GLY H 1 152 ? 18.751 36.762 37.653 1.00 14.70 152 GLY H O 1
ATOM 13906 N N . VAL H 1 153 ? 19.650 37.971 35.993 1.00 10.70 153 VAL H N 1
ATOM 13907 C CA . VAL H 1 153 ? 21.023 37.644 36.396 1.00 11.57 153 VAL H CA 1
ATOM 13908 C C . VAL H 1 153 ? 21.386 38.356 37.712 1.00 10.32 153 VAL H C 1
ATOM 13909 O O . VAL H 1 153 ? 21.954 37.762 38.636 1.00 15.10 153 VAL H O 1
ATOM 13913 N N . PHE H 1 154 ? 21.034 39.633 37.780 1.00 13.62 154 PHE H N 1
ATOM 13914 C CA . PHE H 1 154 ? 21.216 40.427 38.983 1.00 10.31 154 PHE H CA 1
ATOM 13915 C C . PHE H 1 154 ? 20.466 39.866 40.184 1.00 15.45 154 PHE H C 1
ATOM 13916 O O . PHE H 1 154 ? 20.935 39.993 41.329 1.00 12.38 154 PHE H O 1
ATOM 13924 N N . GLU H 1 155 ? 19.315 39.246 39.929 1.00 11.86 155 GLU H N 1
ATOM 13925 C CA . GLU H 1 155 ? 18.553 38.588 40.991 1.00 12.96 155 GLU H CA 1
ATOM 13926 C C . GLU H 1 155 ? 19.284 37.322 41.454 1.00 13.20 155 GLU H C 1
ATOM 13927 O O . GLU H 1 155 ? 19.360 37.034 42.648 1.00 13.90 155 GLU H O 1
ATOM 13933 N N . ASP H 1 156 ? 19.831 36.572 40.501 1.00 12.75 156 ASP H N 1
ATOM 13934 C CA . ASP H 1 156 ? 20.660 35.412 40.829 1.00 15.93 156 ASP H CA 1
ATOM 13935 C C . ASP H 1 156 ? 21.911 35.836 41.635 1.00 16.87 156 ASP H C 1
ATOM 13936 O O . ASP H 1 156 ? 22.293 35.186 42.619 1.00 19.26 156 ASP H O 1
ATOM 13941 N N . ILE H 1 157 ? 22.525 36.941 41.232 1.00 13.16 157 ILE H N 1
ATOM 13942 C CA . ILE H 1 157 ? 23.660 37.500 41.973 1.00 15.73 157 ILE H CA 1
ATOM 13943 C C . ILE H 1 157 ? 23.302 37.848 43.441 1.00 19.29 157 ILE H C 1
ATOM 13944 O O . ILE H 1 157 ? 24.084 37.594 44.366 1.00 12.34 157 ILE H O 1
ATOM 13949 N N . LEU H 1 158 ? 22.119 38.417 43.660 1.00 12.49 158 LEU H N 1
ATOM 13950 C CA . LEU H 1 158 ? 21.689 38.685 45.032 1.00 17.38 158 LEU H CA 1
ATOM 13951 C C . LEU H 1 158 ? 21.506 37.386 45.810 1.00 14.47 158 LEU H C 1
ATOM 13952 O O . LEU H 1 158 ? 21.901 37.294 46.973 1.00 15.71 158 LEU H O 1
ATOM 13957 N N . SER H 1 159 ? 20.950 36.372 45.155 1.00 14.80 159 SER H N 1
ATOM 13958 C CA . SER H 1 159 ? 20.669 35.100 45.827 1.00 16.59 159 SER H CA 1
ATOM 13959 C C . SER H 1 159 ? 21.931 34.329 46.208 1.00 16.37 159 SER H C 1
ATOM 13960 O O . SER H 1 159 ? 21.875 33.407 47.006 1.00 20.78 159 SER H O 1
ATOM 13963 N N . ARG H 1 160 ? 23.061 34.682 45.616 1.00 14.95 160 ARG H N 1
ATOM 13964 C CA . ARG H 1 160 ? 24.297 34.012 45.975 1.00 24.36 160 ARG H CA 1
ATOM 13965 C C . ARG H 1 160 ? 24.908 34.637 47.236 1.00 28.88 160 ARG H C 1
ATOM 13966 O O . ARG H 1 160 ? 25.801 34.068 47.854 1.00 29.93 160 ARG H O 1
ATOM 13974 N N . ASN H 1 161 ? 24.395 35.799 47.623 1.00 15.07 161 ASN H N 1
ATOM 13975 C CA . ASN H 1 161 ? 24.891 36.501 48.794 1.00 15.33 161 ASN H CA 1
ATOM 13976 C C . ASN H 1 161 ? 23.962 36.274 50.000 1.00 20.20 161 ASN H C 1
ATOM 13977 O O . ASN H 1 161 ? 23.466 37.222 50.608 1.00 17.07 161 ASN H O 1
ATOM 13982 N N . LYS H 1 162 ? 23.728 35.008 50.337 1.00 22.06 162 LYS H N 1
ATOM 13983 C CA . LYS H 1 162 ? 22.816 34.687 51.428 1.00 29.31 162 LYS H CA 1
ATOM 13984 C C . LYS H 1 162 ? 23.419 34.942 52.814 1.00 23.94 162 LYS H C 1
ATOM 13985 O O . LYS H 1 162 ? 22.683 35.121 53.777 1.00 21.52 162 LYS H O 1
ATOM 13991 N N . ALA H 1 163 ? 24.750 34.985 52.897 1.00 20.61 163 ALA H N 1
ATOM 13992 C CA . ALA H 1 163 ? 25.429 35.296 54.152 1.00 24.28 163 ALA H CA 1
ATOM 13993 C C . ALA H 1 163 ? 25.048 36.692 54.607 1.00 20.11 163 ALA H C 1
ATOM 13994 O O . ALA H 1 163 ? 25.014 36.975 55.794 1.00 23.14 163 ALA H O 1
ATOM 13996 N N . ASN H 1 164 ? 24.738 37.558 53.653 1.00 26.05 164 ASN H N 1
ATOM 13997 C CA . ASN H 1 164 ? 24.299 38.903 53.977 1.00 18.91 164 ASN H CA 1
ATOM 13998 C C . ASN H 1 164 ? 22.828 39.122 53.629 1.00 21.78 164 ASN H C 1
ATOM 13999 O O . ASN H 1 164 ? 22.409 40.237 53.328 1.00 21.18 164 ASN H O 1
ATOM 14004 N N . ASP H 1 165 ? 22.057 38.039 53.676 1.00 20.30 165 ASP H N 1
ATOM 14005 C CA . ASP H 1 165 ? 20.606 38.090 53.467 1.00 24.25 165 ASP H CA 1
ATOM 14006 C C . ASP H 1 165 ? 20.207 38.707 52.115 1.00 24.74 165 ASP H C 1
ATOM 14007 O O . ASP H 1 165 ? 19.161 39.349 51.991 1.00 20.21 165 ASP H O 1
ATOM 14012 N N . SER H 1 166 ? 21.061 38.508 51.111 1.00 21.02 166 SER H N 1
ATOM 14013 C CA . SER H 1 166 ? 20.819 38.982 49.747 1.00 20.00 166 SER H CA 1
ATOM 14014 C C . SER H 1 166 ? 20.519 40.475 49.617 1.00 19.59 166 SER H C 1
ATOM 14015 O O . SER H 1 166 ? 19.721 40.873 48.774 1.00 16.62 166 SER H O 1
ATOM 14018 N N . LYS H 1 167 ? 21.181 41.291 50.432 1.00 16.93 167 LYS H N 1
ATOM 14019 C CA . LYS H 1 167 ? 20.909 42.718 50.494 1.00 16.96 167 LYS H CA 1
ATOM 14020 C C . LYS H 1 167 ? 21.823 43.535 49.608 1.00 17.83 167 LYS H C 1
ATOM 14021 O O . LYS H 1 167 ? 21.549 44.709 49.349 1.00 15.60 167 LYS H O 1
ATOM 14027 N N . TYR H 1 168 ? 22.919 42.920 49.169 1.00 14.70 168 TYR H N 1
ATOM 14028 C CA . TYR H 1 168 ? 23.974 43.633 48.466 1.00 13.63 168 TYR H CA 1
ATOM 14029 C C . TYR H 1 168 ? 24.525 42.754 47.352 1.00 12.68 168 TYR H C 1
ATOM 14030 O O . TYR H 1 168 ? 24.578 41.533 47.480 1.00 14.39 168 TYR H O 1
ATOM 14039 N N . LEU H 1 169 ? 24.948 43.369 46.261 1.00 11.81 169 LEU H N 1
ATOM 14040 C CA . LEU H 1 169 ? 25.519 42.590 45.178 1.00 17.28 169 LEU H CA 1
ATOM 14041 C C . LEU H 1 169 ? 26.811 41.882 45.634 1.00 17.02 169 LEU H C 1
ATOM 14042 O O . LEU H 1 169 ? 27.083 40.741 45.238 1.00 13.94 169 LEU H O 1
ATOM 14047 N N . VAL H 1 170 ? 27.583 42.553 46.487 1.00 11.11 170 VAL H N 1
ATOM 14048 C CA . VAL H 1 170 ? 28.875 42.036 46.937 1.00 11.10 170 VAL H CA 1
ATOM 14049 C C . VAL H 1 170 ? 29.050 42.204 48.440 1.00 11.90 170 VAL H C 1
ATOM 14050 O O . VAL H 1 170 ? 29.111 43.328 48.942 1.00 16.03 170 VAL H O 1
ATOM 14054 N N . GLY H 1 171 ? 29.123 41.088 49.159 1.00 16.80 171 GLY H N 1
ATOM 14055 C CA . GLY H 1 171 ? 29.443 41.117 50.577 1.00 16.45 171 GLY H CA 1
ATOM 14056 C C . GLY H 1 171 ? 28.483 41.905 51.449 1.00 14.15 171 GLY H C 1
ATOM 14057 O O . GLY H 1 171 ? 27.271 41.852 51.239 1.00 18.06 171 GLY H O 1
ATOM 14058 N N . ASP H 1 172 ? 29.022 42.635 52.428 1.00 14.62 172 ASP H N 1
ATOM 14059 C CA . ASP H 1 172 ? 28.196 43.258 53.484 1.00 15.98 172 ASP H CA 1
ATOM 14060 C C . ASP H 1 172 ? 28.011 44.768 53.354 1.00 15.58 172 ASP H C 1
ATOM 14061 O O . ASP H 1 172 ? 27.740 45.437 54.350 1.00 16.54 172 ASP H O 1
ATOM 14066 N N . ARG H 1 173 ? 28.162 45.305 52.145 1.00 14.58 173 ARG H N 1
ATOM 14067 C CA . ARG H 1 173 ? 27.991 46.741 51.943 1.00 14.63 173 ARG H CA 1
ATOM 14068 C C . ARG H 1 173 ? 27.524 47.031 50.525 1.00 13.82 173 ARG H C 1
ATOM 14069 O O . ARG H 1 173 ? 27.742 46.231 49.626 1.00 15.58 173 ARG H O 1
ATOM 14077 N N . TYR H 1 174 ? 26.877 48.174 50.328 1.00 17.53 174 TYR H N 1
ATOM 14078 C CA . TYR H 1 174 ? 26.601 48.636 48.975 1.00 14.99 174 TYR H CA 1
ATOM 14079 C C . TYR H 1 174 ? 27.923 49.047 48.369 1.00 12.81 174 TYR H C 1
ATOM 14080 O O . TYR H 1 174 ? 28.784 49.599 49.064 1.00 15.12 174 TYR H O 1
ATOM 14089 N N . THR H 1 175 ? 28.096 48.755 47.088 1.00 11.95 175 THR H N 1
ATOM 14090 C CA . THR H 1 175 ? 29.258 49.223 46.336 1.00 16.12 175 THR H CA 1
ATOM 14091 C C . THR H 1 175 ? 28.799 49.976 45.069 1.00 21.07 175 THR H C 1
ATOM 14092 O O . THR H 1 175 ? 27.589 50.122 44.823 1.00 12.85 175 THR H O 1
ATOM 14096 N N . VAL H 1 176 ? 29.754 50.443 44.265 1.00 18.69 176 VAL H N 1
ATOM 14097 C CA . VAL H 1 176 ? 29.430 51.198 43.059 1.00 19.03 176 VAL H CA 1
ATOM 14098 C C . VAL H 1 176 ? 28.623 50.369 42.057 1.00 15.14 176 VAL H C 1
ATOM 14099 O O . VAL H 1 176 ? 27.939 50.920 41.197 1.00 11.30 176 VAL H O 1
ATOM 14103 N N . ALA H 1 177 ? 28.706 49.048 42.180 1.00 11.56 177 ALA H N 1
ATOM 14104 C CA . ALA H 1 177 ? 27.894 48.147 41.375 1.00 10.38 177 ALA H CA 1
ATOM 14105 C C . ALA H 1 177 ? 26.400 48.312 41.697 1.00 18.28 177 ALA H C 1
ATOM 14106 O O . ALA H 1 177 ? 25.565 48.393 40.790 1.00 10.75 177 ALA H O 1
ATOM 14108 N N . ASP H 1 178 ? 26.069 48.341 42.987 1.00 14.96 178 ASP H N 1
ATOM 14109 C CA . ASP H 1 178 ? 24.681 48.528 43.415 1.00 12.19 178 ASP H CA 1
ATOM 14110 C C . ASP H 1 178 ? 24.161 49.856 42.908 1.00 18.20 178 ASP H C 1
ATOM 14111 O O . ASP H 1 178 ? 23.085 49.914 42.319 1.00 20.64 178 ASP H O 1
ATOM 14116 N N . PHE H 1 179 ? 24.925 50.923 43.144 1.00 12.21 179 PHE H N 1
ATOM 14117 C CA . PHE H 1 179 ? 24.507 52.258 42.725 1.00 12.77 179 PHE H CA 1
ATOM 14118 C C . PHE H 1 179 ? 24.426 52.432 41.204 1.00 14.85 179 PHE H C 1
ATOM 14119 O O . PHE H 1 179 ? 23.600 53.198 40.715 1.00 13.43 179 PHE H O 1
ATOM 14127 N N . ALA H 1 180 ? 25.265 51.721 40.455 1.00 14.21 180 ALA H N 1
ATOM 14128 C CA . ALA H 1 180 ? 25.165 51.738 38.996 1.00 13.84 180 ALA H CA 1
ATOM 14129 C C . ALA H 1 180 ? 23.841 51.124 38.527 1.00 12.93 180 ALA H C 1
ATOM 14130 O O . ALA H 1 180 ? 23.143 51.702 37.701 1.00 13.77 180 ALA H O 1
ATOM 14132 N N . LEU H 1 181 ? 23.517 49.946 39.045 1.00 12.53 181 LEU H N 1
ATOM 14133 C CA . LEU H 1 181 ? 22.276 49.265 38.702 1.00 12.84 181 LEU H CA 1
ATOM 14134 C C . LEU H 1 181 ? 21.068 50.085 39.145 1.00 16.06 181 LEU H C 1
ATOM 14135 O O . LEU H 1 181 ? 20.045 50.150 38.459 1.00 17.60 181 LEU H O 1
ATOM 14140 N N . LEU H 1 182 ? 21.200 50.715 40.304 1.00 22.05 182 LEU H N 1
ATOM 14141 C CA . LEU H 1 182 ? 20.123 51.495 40.881 1.00 18.21 182 LEU H CA 1
ATOM 14142 C C . LEU H 1 182 ? 19.600 52.575 39.924 1.00 18.27 182 LEU H C 1
ATOM 14143 O O . LEU H 1 182 ? 18.393 52.821 39.856 1.00 15.78 182 LEU H O 1
ATOM 14148 N N . GLY H 1 183 ? 20.505 53.216 39.191 1.00 18.69 183 GLY H N 1
ATOM 14149 C CA . GLY H 1 183 ? 20.133 54.319 38.318 1.00 14.77 183 GLY H CA 1
ATOM 14150 C C . GLY H 1 183 ? 19.136 53.913 37.240 1.00 19.16 183 GLY H C 1
ATOM 14151 O O . GLY H 1 183 ? 18.222 54.670 36.903 1.00 21.40 183 GLY H O 1
ATOM 14152 N N . TRP H 1 184 ? 19.321 52.704 36.712 1.00 15.10 184 TRP H N 1
ATOM 14153 C CA . TRP H 1 184 ? 18.488 52.159 35.653 1.00 16.95 184 TRP H CA 1
ATOM 14154 C C . TRP H 1 184 ? 17.248 51.445 36.190 1.00 18.79 184 TRP H C 1
ATOM 14155 O O . TRP H 1 184 ? 16.190 51.489 35.571 1.00 17.66 184 TRP H O 1
ATOM 14166 N N . ALA H 1 185 ? 17.386 50.798 37.344 1.00 19.48 185 ALA H N 1
ATOM 14167 C CA . ALA H 1 185 ? 16.267 50.115 37.985 1.00 19.17 185 ALA H CA 1
ATOM 14168 C C . ALA H 1 185 ? 15.128 51.098 38.223 1.00 20.46 185 ALA H C 1
ATOM 14169 O O . ALA H 1 185 ? 13.958 50.755 38.119 1.00 16.33 185 ALA H O 1
ATOM 14171 N N . TYR H 1 186 ? 15.503 52.331 38.525 1.00 20.42 186 TYR H N 1
ATOM 14172 C CA . TYR H 1 186 ? 14.575 53.433 38.712 1.00 24.06 186 TYR H CA 1
ATOM 14173 C C . TYR H 1 186 ? 13.734 53.681 37.461 1.00 28.14 186 TYR H C 1
ATOM 14174 O O . TYR H 1 186 ? 12.590 54.104 37.559 1.00 29.19 186 TYR H O 1
ATOM 14183 N N . ARG H 1 187 ? 14.299 53.410 36.288 1.00 21.97 187 ARG H N 1
ATOM 14184 C CA . ARG H 1 187 ? 13.611 53.704 35.036 1.00 21.19 187 ARG H CA 1
ATOM 14185 C C . ARG H 1 187 ? 12.858 52.508 34.494 1.00 20.72 187 ARG H C 1
ATOM 14186 O O . ARG H 1 187 ? 12.190 52.596 33.466 1.00 22.36 187 ARG H O 1
ATOM 14194 N N . LEU H 1 188 ? 12.959 51.390 35.193 1.00 18.78 188 LEU H N 1
ATOM 14195 C CA . LEU H 1 188 ? 12.400 50.142 34.705 1.00 18.16 188 LEU H CA 1
ATOM 14196 C C . LEU H 1 188 ? 10.864 50.157 34.578 1.00 20.63 188 LEU H C 1
ATOM 14197 O O . LEU H 1 188 ? 10.307 49.553 33.663 1.00 23.93 188 LEU H O 1
ATOM 14202 N N . SER H 1 189 ? 10.177 50.857 35.472 1.00 22.10 189 SER H N 1
ATOM 14203 C CA . SER H 1 189 ? 8.710 50.907 35.401 1.00 24.67 189 SER H CA 1
ATOM 14204 C C . SER H 1 189 ? 8.195 51.639 34.152 1.00 27.24 189 SER H C 1
ATOM 14205 O O . SER H 1 189 ? 7.049 51.461 33.747 1.00 29.40 189 SER H O 1
ATOM 14208 N N . ARG H 1 190 ? 9.047 52.444 33.527 1.00 30.66 190 ARG H N 1
ATOM 14209 C CA . ARG H 1 190 ? 8.648 53.125 32.301 1.00 37.87 190 ARG H CA 1
ATOM 14210 C C . ARG H 1 190 ? 8.439 52.141 31.139 1.00 36.21 190 ARG H C 1
ATOM 14211 O O . ARG H 1 190 ? 7.739 52.450 30.180 1.00 37.99 190 ARG H O 1
ATOM 14219 N N . LEU H 1 191 ? 9.037 50.955 31.238 1.00 30.76 191 LEU H N 1
ATOM 14220 C CA . LEU H 1 191 ? 8.829 49.904 30.246 1.00 26.42 191 LEU H CA 1
ATOM 14221 C C . LEU H 1 191 ? 7.727 48.952 30.680 1.00 26.69 191 LEU H C 1
ATOM 14222 O O . LEU H 1 191 ? 7.532 47.897 30.070 1.00 31.65 191 LEU H O 1
ATOM 14227 N N . GLU H 1 192 ? 7.022 49.334 31.740 1.00 27.64 192 GLU H N 1
ATOM 14228 C CA . GLU H 1 192 ? 5.911 48.563 32.286 1.00 28.62 192 GLU H CA 1
ATOM 14229 C C . GLU H 1 192 ? 6.356 47.196 32.773 1.00 26.93 192 GLU H C 1
ATOM 14230 O O . GLU H 1 192 ? 5.669 46.198 32.582 1.00 27.42 192 GLU H O 1
ATOM 14236 N N . ILE H 1 193 ? 7.528 47.166 33.398 1.00 31.15 193 ILE H N 1
ATOM 14237 C CA . ILE H 1 193 ? 8.058 45.957 33.995 1.00 27.77 193 ILE H CA 1
ATOM 14238 C C . ILE H 1 193 ? 8.190 46.215 35.489 1.00 28.85 193 ILE H C 1
ATOM 14239 O O . ILE H 1 193 ? 8.913 47.127 35.900 1.00 27.76 193 ILE H O 1
ATOM 14244 N N . ASP H 1 194 ? 7.482 45.427 36.297 1.00 29.45 194 ASP H N 1
ATOM 14245 C CA . ASP H 1 194 ? 7.522 45.563 37.747 1.00 24.08 194 ASP H CA 1
ATOM 14246 C C . ASP H 1 194 ? 8.753 44.848 38.319 1.00 22.13 194 ASP H C 1
ATOM 14247 O O . ASP H 1 194 ? 8.809 43.618 38.320 1.00 21.52 194 ASP H O 1
ATOM 14252 N N . ILE H 1 195 ? 9.724 45.622 38.810 1.00 21.33 195 ILE H N 1
ATOM 14253 C CA . ILE H 1 195 ? 10.939 45.070 39.438 1.00 19.73 195 ILE H CA 1
ATOM 14254 C C . ILE H 1 195 ? 10.645 44.043 40.547 1.00 19.95 195 ILE H C 1
ATOM 14255 O O . ILE H 1 195 ? 11.431 43.126 40.768 1.00 18.77 195 ILE H O 1
ATOM 14260 N N . ASN H 1 196 ? 9.474 44.165 41.183 1.00 21.65 196 ASN H N 1
ATOM 14261 C CA . ASN H 1 196 ? 9.069 43.270 42.272 1.00 25.15 196 ASN H CA 1
ATOM 14262 C C . ASN H 1 196 ? 8.859 41.808 41.866 1.00 23.76 196 ASN H C 1
ATOM 14263 O O . ASN H 1 196 ? 8.785 40.930 42.724 1.00 22.07 196 ASN H O 1
ATOM 14268 N N . GLN H 1 197 ? 8.771 41.538 40.567 1.00 21.39 197 GLN H N 1
ATOM 14269 C CA . GLN H 1 197 ? 8.735 40.151 40.112 1.00 20.91 197 GLN H CA 1
ATOM 14270 C C . GLN H 1 197 ? 10.025 39.380 40.449 1.00 24.17 197 GLN H C 1
ATOM 14271 O O . GLN H 1 197 ? 10.010 38.147 40.512 1.00 26.82 197 GLN H O 1
ATOM 14277 N N . TRP H 1 198 ? 11.130 40.107 40.647 1.00 20.35 198 TRP H N 1
ATOM 14278 C CA . TRP H 1 198 ? 12.369 39.543 41.198 1.00 21.19 198 TRP H CA 1
ATOM 14279 C C . TRP H 1 198 ? 12.411 39.962 42.674 1.00 21.97 198 TRP H C 1
ATOM 14280 O O . TRP H 1 198 ? 12.836 41.079 42.991 1.00 18.38 198 TRP H O 1
ATOM 14291 N N . PRO H 1 199 ? 11.930 39.084 43.576 1.00 18.45 199 PRO H N 1
ATOM 14292 C CA . PRO H 1 199 ? 11.701 39.480 44.976 1.00 24.57 199 PRO H CA 1
ATOM 14293 C C . PRO H 1 199 ? 12.952 40.018 45.685 1.00 24.67 199 PRO H C 1
ATOM 14294 O O . PRO H 1 199 ? 12.825 41.007 46.410 1.00 23.27 199 PRO H O 1
ATOM 14298 N N . LEU H 1 200 ? 14.122 39.412 45.472 1.00 24.21 200 LEU H N 1
ATOM 14299 C CA . LEU H 1 200 ? 15.345 39.918 46.107 1.00 22.28 200 LEU H CA 1
ATOM 14300 C C . LEU H 1 200 ? 15.653 41.327 45.624 1.00 24.14 200 LEU H C 1
ATOM 14301 O O . LEU H 1 200 ? 15.932 42.216 46.431 1.00 17.12 200 LEU H O 1
ATOM 14306 N N . LEU H 1 201 ? 15.574 41.523 44.308 1.00 15.91 201 LEU H N 1
ATOM 14307 C CA . LEU H 1 201 ? 15.768 42.834 43.703 1.00 15.75 201 LEU H CA 1
ATOM 14308 C C . LEU H 1 201 ? 14.768 43.857 44.211 1.00 20.68 201 LEU H C 1
ATOM 14309 O O . LEU H 1 201 ? 15.118 45.023 44.406 1.00 23.75 201 LEU H O 1
ATOM 14314 N N . GLY H 1 202 ? 13.518 43.422 44.399 1.00 20.45 202 GLY H N 1
ATOM 14315 C CA . GLY H 1 202 ? 12.489 44.265 44.985 1.00 21.46 202 GLY H CA 1
ATOM 14316 C C . GLY H 1 202 ? 12.864 44.794 46.364 1.00 22.71 202 GLY H C 1
ATOM 14317 O O . GLY H 1 202 ? 12.817 46.003 46.604 1.00 24.43 202 GLY H O 1
ATOM 14318 N N . LYS H 1 203 ? 13.232 43.893 47.274 1.00 20.68 203 LYS H N 1
ATOM 14319 C CA . LYS H 1 203 ? 13.706 44.291 48.605 1.00 21.42 203 LYS H CA 1
ATOM 14320 C C . LYS H 1 203 ? 14.923 45.209 48.526 1.00 20.52 203 LYS H C 1
ATOM 14321 O O . LYS H 1 203 ? 15.027 46.183 49.271 1.00 21.46 203 LYS H O 1
ATOM 14327 N N . TRP H 1 204 ? 15.838 44.885 47.616 1.00 18.87 204 TRP H N 1
ATOM 14328 C CA . TRP H 1 204 ? 17.096 45.618 47.468 1.00 18.02 204 TRP H CA 1
ATOM 14329 C C . TRP H 1 204 ? 16.803 47.045 47.010 1.00 22.69 204 TRP H C 1
ATOM 14330 O O . TRP H 1 204 ? 17.378 48.003 47.524 1.00 19.68 204 TRP H O 1
ATOM 14341 N N . TYR H 1 205 ? 15.871 47.178 46.067 1.00 22.21 205 TYR H N 1
ATOM 14342 C CA . TYR H 1 205 ? 15.490 48.472 45.532 1.00 19.30 205 TYR H CA 1
ATOM 14343 C C . TYR H 1 205 ? 14.744 49.283 46.590 1.00 21.14 205 TYR H C 1
ATOM 14344 O O . TYR H 1 205 ? 15.028 50.459 46.801 1.00 23.72 205 TYR H O 1
ATOM 14353 N N . ASP H 1 206 ? 13.791 48.648 47.262 1.00 22.27 206 ASP H N 1
ATOM 14354 C CA . ASP H 1 206 ? 13.062 49.308 48.346 1.00 24.22 206 ASP H CA 1
ATOM 14355 C C . ASP H 1 206 ? 14.012 49.797 49.432 1.00 26.78 206 ASP H C 1
ATOM 14356 O O . ASP H 1 206 ? 13.819 50.877 49.987 1.00 27.77 206 ASP H O 1
ATOM 14361 N N . SER H 1 207 ? 15.040 49.009 49.736 1.00 26.04 207 SER H N 1
ATOM 14362 C CA . SER H 1 207 ? 15.970 49.395 50.797 1.00 23.59 207 SER H CA 1
ATOM 14363 C C . SER H 1 207 ? 16.740 50.646 50.404 1.00 28.61 207 SER H C 1
ATOM 14364 O O . SER H 1 207 ? 16.900 51.564 51.207 1.00 24.47 207 SER H O 1
ATOM 14367 N N . LEU H 1 208 ? 17.189 50.685 49.151 1.00 24.84 208 LEU H N 1
ATOM 14368 C CA . LEU H 1 208 ? 17.966 51.814 48.648 1.00 21.93 208 LEU H CA 1
ATOM 14369 C C . LEU H 1 208 ? 17.140 53.096 48.572 1.00 25.55 208 LEU H C 1
ATOM 14370 O O . LEU H 1 208 ? 17.647 54.174 48.875 1.00 27.04 208 LEU H O 1
ATOM 14375 N N . LEU H 1 209 ? 15.872 52.980 48.178 1.00 23.65 209 LEU H N 1
ATOM 14376 C CA . LEU H 1 209 ? 15.013 54.158 48.045 1.00 34.17 209 LEU H CA 1
ATOM 14377 C C . LEU H 1 209 ? 14.756 54.855 49.376 1.00 34.99 209 LEU H C 1
ATOM 14378 O O . LEU H 1 209 ? 14.356 56.017 49.410 1.00 33.65 209 LEU H O 1
ATOM 14383 N N . LYS H 1 210 ? 14.988 54.144 50.470 1.00 27.37 210 LYS H N 1
ATOM 14384 C CA . LYS H 1 210 ? 14.773 54.713 51.790 1.00 32.36 210 LYS H CA 1
ATOM 14385 C C . LYS H 1 210 ? 15.929 55.616 52.216 1.00 36.69 210 LYS H C 1
ATOM 14386 O O . LYS H 1 210 ? 15.753 56.507 53.038 1.00 43.48 210 LYS H O 1
ATOM 14392 N N . LEU H 1 211 ? 17.108 55.389 51.646 1.00 34.81 211 LEU H N 1
ATOM 14393 C CA . LEU H 1 211 ? 18.289 56.172 51.999 1.00 33.14 211 LEU H CA 1
ATOM 14394 C C . LEU H 1 211 ? 18.185 57.619 51.529 1.00 28.39 211 LEU H C 1
ATOM 14395 O O . LEU H 1 211 ? 17.981 57.875 50.348 1.00 29.06 211 LEU H O 1
ATOM 14400 N N . PRO H 1 212 ? 18.329 58.573 52.460 1.00 30.10 212 PRO H N 1
ATOM 14401 C CA . PRO H 1 212 ? 18.265 60.005 52.138 1.00 31.59 212 PRO H CA 1
ATOM 14402 C C . PRO H 1 212 ? 19.216 60.443 51.017 1.00 31.80 212 PRO H C 1
ATOM 14403 O O . PRO H 1 212 ? 18.814 61.250 50.176 1.00 31.19 212 PRO H O 1
ATOM 14407 N N . ALA H 1 213 ? 20.443 59.924 50.991 1.00 28.81 213 ALA H N 1
ATOM 14408 C CA . ALA H 1 213 ? 21.374 60.282 49.921 1.00 27.13 213 ALA H CA 1
ATOM 14409 C C . ALA H 1 213 ? 20.877 59.826 48.542 1.00 29.29 213 ALA H C 1
ATOM 14410 O O . ALA H 1 213 ? 21.030 60.542 47.549 1.00 28.19 213 ALA H O 1
ATOM 14412 N N . VAL H 1 214 ? 20.300 58.628 48.484 1.00 27.13 214 VAL H N 1
ATOM 14413 C CA . VAL H 1 214 ? 19.697 58.126 47.256 1.00 24.10 214 VAL H CA 1
ATOM 14414 C C . VAL H 1 214 ? 18.572 59.070 46.822 1.00 25.55 214 VAL H C 1
ATOM 14415 O O . VAL H 1 214 ? 18.501 59.485 45.662 1.00 25.44 214 VAL H O 1
ATOM 14419 N N . GLN H 1 215 ? 17.713 59.433 47.767 1.00 27.28 215 GLN H N 1
ATOM 14420 C CA . GLN H 1 215 ? 16.626 60.356 47.480 1.00 29.01 215 GLN H CA 1
ATOM 14421 C C . GLN H 1 215 ? 17.109 61.683 46.891 1.00 34.13 215 GLN H C 1
ATOM 14422 O O . GLN H 1 215 ? 16.581 62.118 45.864 1.00 32.49 215 GLN H O 1
ATOM 14428 N N . LYS H 1 216 ? 18.111 62.307 47.517 1.00 29.83 216 LYS H N 1
ATOM 14429 C CA . LYS H 1 216 ? 18.685 63.557 47.002 1.00 33.01 216 LYS H CA 1
ATOM 14430 C C . LYS H 1 216 ? 19.277 63.389 45.603 1.00 28.92 216 LYS H C 1
ATOM 14431 O O . LYS H 1 216 ? 19.074 64.234 44.719 1.00 30.80 216 LYS H O 1
ATOM 14437 N N . GLY H 1 217 ? 20.024 62.305 45.416 1.00 27.01 217 GLY H N 1
ATOM 14438 C CA . GLY H 1 217 ? 20.662 62.025 44.143 1.00 32.69 217 GLY H CA 1
ATOM 14439 C C . GLY H 1 217 ? 19.664 61.963 43.001 1.00 31.42 217 GLY H C 1
ATOM 14440 O O . GLY H 1 217 ? 19.928 62.460 41.908 1.00 33.51 217 GLY H O 1
ATOM 14441 N N . PHE H 1 218 ? 18.506 61.366 43.261 1.00 27.61 218 PHE H N 1
ATOM 14442 C CA . PHE H 1 218 ? 17.460 61.254 42.251 1.00 29.09 218 PHE H CA 1
ATOM 14443 C C . PHE H 1 218 ? 16.797 62.594 41.949 1.00 32.96 218 PHE H C 1
ATOM 14444 O O . PHE H 1 218 ? 16.036 62.720 40.990 1.00 31.91 218 PHE H O 1
ATOM 14452 N N . GLU H 1 219 ? 17.096 63.600 42.760 1.00 36.97 219 GLU H N 1
ATOM 14453 C CA . GLU H 1 219 ? 16.550 64.932 42.530 1.00 40.36 219 GLU H CA 1
ATOM 14454 C C . GLU H 1 219 ? 17.548 65.841 41.808 1.00 31.84 219 GLU H C 1
ATOM 14455 O O . GLU H 1 219 ? 17.313 67.035 41.647 1.00 33.63 219 GLU H O 1
ATOM 14461 N N . VAL H 1 220 ? 18.650 65.259 41.349 1.00 29.99 220 VAL H N 1
ATOM 14462 C CA . VAL H 1 220 ? 19.743 66.036 40.775 1.00 29.99 220 VAL H CA 1
ATOM 14463 C C . VAL H 1 220 ? 20.187 65.530 39.403 1.00 35.75 220 VAL H C 1
ATOM 14464 O O . VAL H 1 220 ? 20.757 64.445 39.290 1.00 26.99 220 VAL H O 1
ATOM 14468 N N . PRO H 1 221 ? 19.938 66.322 38.349 1.00 38.81 221 PRO H N 1
ATOM 14469 C CA . PRO H 1 221 ? 19.232 67.611 38.375 1.00 40.16 221 PRO H CA 1
ATOM 14470 C C . PRO H 1 221 ? 17.720 67.393 38.349 1.00 42.39 221 PRO H C 1
ATOM 14471 O O . PRO H 1 221 ? 17.288 66.283 38.033 1.00 41.77 221 PRO H O 1
ATOM 14475 N N . PRO H 1 222 ? 16.930 68.424 38.701 1.00 45.70 222 PRO H N 1
ATOM 14476 C CA . PRO H 1 222 ? 15.458 68.354 38.736 1.00 46.86 222 PRO H CA 1
ATOM 14477 C C . PRO H 1 222 ? 14.817 67.721 37.493 1.00 44.02 222 PRO H C 1
ATOM 14478 O O . PRO H 1 222 ? 15.196 68.044 36.365 1.00 45.07 222 PRO H O 1
#

Solvent-accessible surface area: 73444 Å² total; per-residue (Å²): 149,134,48,2,54,0,24,0,0,30,24,10,46,0,0,3,0,0,0,0,0,40,25,33,65,20,103,40,101,61,67,72,8,58,86,107,147,98,45,11,83,80,99,107,0,34,135,53,5,12,9,0,118,20,6,0,0,26,0,52,20,35,169,75,47,153,61,4,4,31,0,3,22,10,2,0,0,0,10,1,0,6,44,45,43,6,153,143,66,134,42,13,18,58,88,37,44,20,76,21,6,43,9,5,5,20,1,0,4,0,7,10,19,1,7,23,16,0,20,18,0,34,31,5,60,91,61,21,196,97,171,10,87,50,0,42,100,70,0,30,76,37,1,91,71,1,0,27,13,0,23,42,6,0,41,93,18,157,102,38,111,14,112,40,6,8,20,81,58,26,0,3,0,0,0,0,0,0,0,17,4,62,53,2,85,135,16,166,6,88,18,94,102,26,84,48,0,4,143,2,40,82,44,0,43,153,62,102,27,0,83,96,0,9,106,20,1,69,140,128,129,155,136,53,0,64,0,21,0,2,48,30,12,44,0,14,3,0,0,0,0,0,41,23,32,64,21,100,40,94,58,61,134,9,55,90,101,151,99,52,12,84,86,117,102,0,36,149,54,3,13,9,1,117,19,5,0,1,22,0,49,32,31,167,85,52,132,68,5,6,32,0,2,22,10,1,0,0,0,12,1,0,5,41,37,40,2,123,76,37,126,37,13,9,40,28,8,13,40,73,26,8,46,10,5,4,20,0,2,5,0,8,11,18,0,7,20,17,0,19,17,0,32,30,7,60,96,64,20,200,98,160,8,82,58,0,45,101,70,1,36,84,39,1,77,70,0,0,28,12,0,24,43,4,0,37,102,15,142,97,40,110,8,117,41,6,8,15,64,58,28,0,3,0,0,0,0,0,0,0,18,4,76,57,2,84,140,18,166,14,88,17,87,89,28,85,42,0,2,141,3,28,71,50,0,61,159,60,102,22,0,87,100,0,18,109,20,7,148,152,128,43,2,67,0,18,0,0,20,21,11,45,0,0,2,0,0,0,0,0,47,25,30,62,22,101,42,95,61,69,136,10,54,82,103,148,94,45,11,89,78,111,99,0,37,145,54,4,14,9,0,122,21,6,0,1,22,0,51,23,32,179,69,54,149,61,6,6,32,1,3,23,10,1,0,0,0,9,2,0,6,41,47,39,1,150,103,61,134,45,14,15,58,86,36,45,22,74,24,8,44,8,3,4,20,0,0,4,0,8,8,18,0,8,20,14,0,19,16,0,27,29,6,64,67,60,22,202,103,169,13,78,49,0,41,95,76,0,32,92,35,1,93,67,0,0,27,12,0,25,42,5,0,33,100,17,149,102,38,112,8,95,36,6,8,23,82,56,25,0,4,0,0,1,0,0,0,0,16,4,62,15,2,85,52,19,166,8,92,16,88,100,26,79,46,0,3,139,3,28,69,42,0,58,156,70,101,26,0,82,99,0,15,90,14,4,91,89,66,94,142,62,106,188,107,149,141,52,2,60,0,18,0,0,27,25,14,46,0,4,2,0,0,0,0,0,42,17,34,64,21,100,40,107,57,72,100,9,58,88,105,148,96,45,9,82,86,106,106,0,31,139,49,4,10,9,0,116,21,5,0,0,26,0,52,21,35,169,80,50,144,68,6,4,31,0,3,22,11,0,0,0,0,10,2,0,6,41,44,42,4,148,151,65,134,36,13,16,60,87,41,46,19,73,20,6,41,10,3,5,20,0,1,5,0,8,12,19,1,7,20,15,0,18,17,0,36,30,6,61,89,61,21,198,100,165,9,93,52,0,35,99,73,1,32,77,38,2,92,70,1,0,27,14,0,25,43,4,0,35,97,18,119,104,33,52,13,65,22,5,8,18,79,59,28,0,3,0,0,0,0,0,0,0,18,4,68,42,2,69,125,15,153,8,86,17,76,38,16,23,22,0,2,94,2,40,52,46,0,48,141,63,86,27,0,86,109,0,13,93,20,3,66,160,163,121,46,1,62,0,20,0,1,10,37,15,46,0,2,2,0,0,0,0,0,42,25,32,66,22,93,34,101,59,60,80,5,41,86,94,139,89,55,9,89,87,130,117,0,35,158,51,4,13,7,1,120,21,5,0,0,27,0,43,12,2,117,12,45,132,68,6,4,29,0,2,21,12,2,0,0,0,12,0,0,6,47,20,41,8,139,145,54,148,47,15,18,60,67,27,46,22,74,21,8,43,9,5,4,20,1,2,4,0,8,8,19,1,8,22,13,0,18,18,0,23,33,6,60,56,22,21,170,100,162,11,89,52,0,49,98,71,1,28,79,40,0,86,68,1,0,28,12,0,25,40,4,0,31,106,15,143,99,34,110,7,97,33,6,10,22,80,59,32,0,3,0,0,1,0,0,0,0,16,4,59,60,1,84,92,11,167,5,87,18,93,98,25,88,41,0,2,149,3,37,74,51,0,43,157,72,103,28,0,86,96,0,16,104,20,4,96,80,82,85,148,55,84,186,116,148,129,60,1,18,0,9,0,2,26,27,11,47,0,11,3,0,0,0,0,0,48,23,28,67,23,87,41,66,49,11,136,11,53,82,108,145,97,47,12,90,72,118,44,0,38,139,52,4,12,9,1,122,19,7,0,0,31,0,52,31,30,198,67,50,151,67,5,5,32,0,4,23,10,0,0,0,0,9,2,0,6,44,41,45,7,150,123,63,84,46,15,19,56,86,40,45,20,76,20,7,43,10,4,4,19,0,2,3,0,7,10,20,1,7,22,14,0,17,17,0,26,29,7,65,39,52,23,198,102,163,11,69,50,0,43,94,77,0,33,88,38,1,91,68,0,0,27,13,0,26,45,5,0,32,102,16,154,105,37,110,10,95,36,6,8,22,80,57,29,0,4,0,0,0,0,0,0,0,18,4,72,18,2,83,60,22,164,10,86,15,85,102,26,85,46,0,2,150,2,29,71,47,0,56,156,58,107,27,0,84,87,0,17,96,12,4,82,136,63,94,151,46,100,148,87,163,119,121,43,2,63,0,17,0,0,12,33,16,47,0,2,2,0,0,0,0,0,36,15,8,20,22,49,35,97,58,64,97,6,58,84,92,148,95,51,11,90,86,117,109,0,33,151,46,4,12,7,1,118,20,5,0,0,43,0,50,17,21,63,6,54,128,11,26,7,32,0,2,23,11,1,0,0,0,10,2,0,6,34,47,39,6,58,127,32,86,43,14,14,52,48,38,47,21,74,23,7,43,9,4,4,20,0,2,5,0,7,12,17,1,6,21,16,0,19,19,0,25,32,6,61,52,23,22,176,101,167,11,84,45,0,44,96,70,0,28,77,34,1,92,70,1,0,26,12,0,23,40,4,0,34,99,17,81,32,23,70,8,79,28,6,8,20,71,59,33,0,4,0,0,2,0,0,0,0,17,5,62,59,1,81,94,12,167,5,87,17,89,98,28,86,42,0,3,145,3,38,72,52,0,42,158,57,37,10,0,84,97,0,16,104,16,4,98,80,88,82,143,59,85,190,102,152,127,62,1,52,0,15,0,1,45,24,11,45,0,14,2,0,0,0,0,0,46,23,30,67,23,104,40,92,59,65,105,6,56,88,100,158,95,48,9,88,79,130,105,0,36,150,43,4,11,8,0,116,20,6,0,0,28,0,46,41,33,163,59,52,144,66,4,4,33,0,2,23,11,1,0,0,0,13,2,0,6,48,39,41,8,66,35,23,106,40,14,21,22,43,28,6,6,32,18,7,42,10,5,5,20,0,2,4,0,8,11,18,0,6,21,15,0,20,17,0,32,30,5,62,84,59,18,203,102,163,10,83,57,0,45,104,68,1,38,82,34,1,82,68,0,0,26,12,0,24,43,4,0,46,96,17,164,64,33,80,13,81,40,6,9,21,82,36,24,0,4,0,0,0,0,0,0,0,17,4,81,58,1,82,136,15,165,14,89,17,87,87,28,82,41,0,3,139,3,37,76,31,0,49,144,65,81,21,0,86,104,0,18,120,31,4,140

Nearest PDB structures (foldseek):
  4ivf-assembly2_B  TM=9.988E-01  e=4.738E-35  Lodderomyces elongisporus NRRL YB-4239
  5hfk-assembly1_B  TM=9.440E-01  e=1.098E-17  Escherichia coli K-12
  4ecj-assembly1_B  TM=9.586E-01  e=4.698E-17  Pseudomonas aeruginosa PACS2
  3gx0-assembly1_A-2  TM=9.410E-01  e=2.944E-17  Escherichia coli K-12
  4l8e-assembly1_A-2  TM=9.363E-01  e=9.881E-15  Xenorhabdus nematophila ATCC 19061

Foldseek 3Di:
DDAKEWEAELALLQLLLLLVCLVLVGHHDYDYDDVVVLVLVDDVNCVLPVVSDDTWIFDPPPPVDVRGDIGGDSLVSQVVCCVPRVPVQQAADPPPDPLRVLLNVLQCLCRVQLVVLVVQLCCQVPPDPDRDVVSVVVSVVSNVVSLVVQLVLLVVQVVCPSLESGHPHHYSSLSSVLSVVVCCVVNVHDSCVSVSSVNNNVVLCPDPSSVSSSPVPHPPD/DDAKEWEAELALLQLLQLLVCLVLVGHYDYDYDDVVVLRLVDPVNCVLPVVSDDTWMFDPPDPDDPRGDIGDDSLVSQVVCCVPRVPVQQAADDPPDPLRVLLSVLSCCLRVALVVLVVQLCCQVPVDPDHDVVSNVVRVVSNVVSLVVQLVQLVVQVVCPSQESTHPHHYSSLSSNLSVVVVVVVVVDDSCVSVSSVNNNVVQCPDPSSVSSSVVPD/DDAKEWEEELALLLLLLLLVCLVLVGHHDYDYDDVVVLRLPDPVNCVLPVVSDDTWMFDQPPPPDDSGDIGHDSLVVQVVCCVPRVPVAQAADDPPDPLNVVLNVLQCLLSVQLVVLVVQLCCQVAPDPDHDVVSNVVSVVSNVVSLVVQLVQLVVQVVQPSLESTHPHHYSSLSSVLSRVVCCVVVVHDSCVSVSVVNNNVVQCVDPSSVVSSCVPHDDPSPPHD/DDAKEKEAELALLQLLQQLVCLVLVGHHDYDYDDVVVLVLVDPVNCVLPVVSDDIWIFAQPDPPDPSGDIGGDSLVNQVVCCVPRVPVQQAADDPPDPLNVLLNVLQCLCRVQLVVLVVQLCCQVPPDPDHDVVSNVVSVVSNVVSLVVQLVQLVVAVVQPSQESTDPHHYSSLSSNLSVLVVCCVNVHDSVVSVSSVNNNVVQCVDPSSVVSSPVPPD/DDAKEWEAELALLQLLQLLVCLVLPGHHDYDYDQVVVLPLPDPVNCVLPVVSDDTWIFAVVPPVDVSGDIDGDSLVSQVCCCVPRVPVQQAADPPPDPLRVLLSVLSCLLSVQLVVLLVQLCCQVAVDPDHDVVSNVVSVVSNVVSLVVQLVLLVVAVVQPSQESTDPHHYSSLSSVLSSLVCVCVSVDDSVVSVSSVNNNVVQCPDPSSVSSSPVPPDDPVSRHD/DDAKEWEEELALLQLLLQLVCLVLVGHYDYDYDDVVVLRLPDPVNCVLPVVSDDTWIFDPVPPVDDSGDIGDDSLVSQVVCCVPRVPVQQAADDPPDPLNVLLNVLSCLLSVQQVVLLVQLLCQVFPDPDRDPVSNVVSVVSNVVSLVVLLVLLVVQVVQVSLESTHPHHYSSLSSNLSRVVVCVVVVRDSCVSVSVVVNNVVQCVDPSSVVSSCVVHDDPVPPDSD/DDAKEWEAELALLQLLQQLLCLVLVGHHDYDYDDVVVLRLPDDVNCVLPVVSDDTWIWAQVPCDPVGTDIGHDSLVSQVVCCVPRVPVQQAADDPPDPLRVLLSVLSCLLRVQLVVLLVQLVCQVAVDPDHDPVSNVVSVVSNVVSLVVQLVQLVVQVVQVSQESGHPHHYSSLSSVLSSVVCSCVSVDDSCVSVSSVNNNVVQCVDPSSVVSSPVPPDDPVSRHD/DDAKEKEAELALLQLLQLLVCLVLVGHHDYDYDDVVVLRLQDPVNCVLPVVSDDTWIFAPPPPPDDRGDIGDDSLVSQVVCCVVRVPVQQAADDPPDPLRVLLSVLSCLLSPQLVVLVVQLCCQPPNDPDHDVVSNVVSVVSNVVSLVVQLVLLVVAVVCPSQESGPPHHYSSLSSVLSVVVVVCVSVDDSCVSVSSVNNNVVQCVDPSSVVSSPVPD

Radius of gyration: 39.45 Å; Cα contacts (8 Å, |Δi|>4): 2979; chains: 8; bounding box: 98×110×101 Å

InterPro domains:
  IPR004045 Glutathione S-transferase, N-terminal [PF02798] (5-84)
  IPR004045 Glutathione S-transferase, N-terminal [PS50404] (3-91)
  IPR004046 Glutathione S-transferase, C-terminal [PF00043] (145-210)
  IPR010987 Glutathione S-transferase, C-terminal-like [PS50405] (98-222)
  IPR036249 Thioredoxin-like superfamily [SSF52833] (4-91)
  IPR036282 Glutathione S-transferase, C-terminal domain superfamily [SSF47616] (95-216)
  IPR040079 Glutathione transferase family [SFLDS00019] (4-219)